Protein 4J56 (pdb70)

Foldseek 3Di:
DDFPWAEEEEAQALQRLLLQLLLLVLPTAYEYEHEFDAALVRFTDAGHPCCLQQDVQLLVQLLCVLLVLCCVPFPQVVVPDDDPDDADDPQVSLVVSVVVSVVVRVVSVVSCVVSNYHYAHWDWAAPDLFKIWTDHPDDPPDIDMTGHQFYEYEHAWDADFDPQEACGSNAAAESSAVSNPPDLQAAEEEEAAALRSQSVQFSSVSNPHQYEYEDQPAHNPPAQVVLRVLLVQVSQLSHYHYNYNKGFRYWDDDPQWIKTQIPVRDIDIGNHYYYHHDIAAPQVPHPVVVVVWDDDVVRNAGAADQLQDTPSRRYGYFENRYPPADNDSVLSSVSSNSNSCVSRVVDDDTRDRAQDKDKRSGSWIKIKTFDHLVVCCVVPNNVFKKKFKAFAAQVSSLSSQGFGDPSSDPDPLRTGGFGQKMWMFIFGNVVQGQTRMTMIIGPPNVVLCVVVSVCSVVRHHLVNLCPDQADPPDRNNCSNPGDHIPVVVDDRGYDAGCHPVRGD/DDFPWAEEEEAQALQRLLLQLLLLVLPTAYEYEHEFDAALVRFTDAGHPCCLQLDVQLLVLLLCVLLVLCCVPFPQVVVPDDDPDDADDPQVSLVVSVVVSVVVRVVSVVSCVVSNYHYAHWDWAAPDLFKIWTDHPDHPPDIDMTGHQFYEYEHAWDADFDPQEACGSNAAAESSAPSNPPDLQAFEEEEAAALRSQSVQQSSVSNPHQYEYEYQPAHHPPAQVVLRVLLVQVSQQSHYHYNYNKGFRYWDDDPQWIKTQIPVRDIDIGNHYYYHHDIAAPCVPHCVVVVVWDADVVRNAGAADQLQHTPSRRYGYFENRYPPADNDSVLSSVSSNSNSCVSRVVDDDTRDRAQDKDKRSGSWIKIKTADHLVVCCVVPNNVFKKKFKAFAAQPSSLSSQGFGDVSSDPDPLRTGGFGQKMWMFIFGNVVQGQTRMTMIIGPPRVVLCVVVSVCSVVRHHLVNLCPDQADPPDRNNCSNPGDDIPVVVDDRGYDAGCPPNRGD/DDFPWAEEEEAQALQRLLLQLLLLVLPTAYEYEHEFDAALVRFTDAGHPCCLQLDVQLLVLLLCVLLVLCCVPFPQVLVPDDDPDDADDPQVSLVVSVVVSVVVRVVSVVSCVVSNYHYAHWDWAAPDLFKIWTDGPDDPPDIDMTGHQFYEYEHAWDADFDPQEACGSNAAAESSAVSNPPDLQAFEEEEAAALRSQSVQQSSVSNPHQYEYEYQAAHNPVAQVVLRVLLVQVSQQSHYYYNYNKGFRYWDDDPQWIKTQIPVRDIDIGNHYYYHHDIAAPQVPHCVVVVVWDADVVRNAGAADQLQHTPSRRYGYAENRYPPADNDSVLSSVSSNSNSCVSSVVDDDTRDRAQDKDKRSHSWIKIKTADHLVVCCVVPNNVFKKKFKAFAAQVSSLSSQGFGDVSSDPDPLRTGRFGQKMWMFIFGNVVQGQTRMTMIIGPPRVVLCPVVSVCSVVRHHLVNLCPDQADPPDRNNCSNPGDDIPVVVDDRGYDAGCPPVRGD/DDFPWQEEEEAQALQRLLLQLLLLVLPTAYEYEHEFDAALVRFTDAGHPCCLQQDVQLLVLLLVVLLVLCCVPFPQVLVPDDDPDDADDPQVSLVVSVVVSVVVRVVSVVSCVVSNYHYAHWDWAAPDLFKIWTDGPDDPPDIDMTGHQFYEYEHAWDADFDPQEACGSNAAAESSAVSNPPDLQAFEEEEAQALRSQSVQFSSVSNPHQYEYEEQPFHRPPAFVVLRVLLVQVSQLSHYYYNYNKGFRYWDDDPQWIKTQIPVRDIDIGNHYYYGHDIAAPQVPHPVVVVVWDDDVVRNAGAADQLQHTPSRRYGYFENRYPPADNDSVLSSVSSNSNSCVSRVVDDDTRDRAQDKDKRSGSWIKIKTADHLVVCCVVPNNVFKKKFKAFAAQVSSLSSQGFGDVSSDPDPLRTGRFGQKMWMFIFGNVVQGQTRMTMIIGPPNVVLCPVVSVCSVVRHHLVNLCPDQADPPDRNNCSNPGDDIPVVVDDRGYDAGCPPNRTD/DFEDEDQEPVSVQVCLLVPFKEKEWEAEPPDDLQVLQVVVLRVCVPVQVQHHYYYYHCVRHVVNCVPVVDDDPGKMFIGGSRHTDDIDHTSDSVVVVVVCVVPGD/DFEDEDQEPVSVQVCPLVPFKEKEWEAEPPDPLQVLQVVVLRVCVPVQVQHHYYYYHCVRHVVVCVPVVDDDPGKMFIGGSRHTDDIDHTSDSVVVVVVCVVPGD/DFEDEDQEPVSVQVCLLVPFKEKEWEAEPPDPLQVLQVVVLRVCVPVQVQHHYYYYHCVRHVVVCVPVVDDDPGKMFIGGSRHTDDIDHTSDSVVVVVVCVVPGD/DFEDEDQEPVSVQVCLLVPFKEKEWEAEPPDPLQVLQVVVLRVCVPVQVQHHYYYYHCVRHVVVCVPVVDDDPGKMFIGGSRHTDDIDHTSDSVVVVVVCVVPGD

Sequence (2436 aa):
HTYDYDYVVIGGGPGGMASAKEAAAHGARVLLFDYVKPSSQGTKWGIGGTCVNVGCVPKKLMHYAGHMGSIFKLDSKAYGWKFDNLKHDWKKLVTTVQSHIRSLNFSYMTGLRSSKVKYINGLAKLKDKNTVSYYLKGDLSKEETVTGKYILIATGCRPHIPDDVEGAKELSITSDDIFSLKKDPGKTLVVGASYVALECSGFLNSLGYDVTVAVRSIVLRGFDQQCAVKVKLYMEEQGVMFKNGILPKKLTKMDDKILVEFSDKTSELYDTVLYAIGRKGDIDGLNLESLNMNVNKSNNKIIADHLSCTNIPSIFAVGDVAENVPELAPVAIKAGEILARRLFKDSDEIMDYSYIPTSIYTPIEYGACGYSEEKAYELYGKSNVEVFLQEFNNLEISAVHRQKHIRAQKDEYDLDVSSTCLAKLVCLKNEDNRVIGFHYVGPNAGEVTQGMALALRLKVKKKDFDNCIGIHPTDAESFMNLFVTISSGLSYAAKGGSGGGKCGHTYDYDYVVIGGGPGGMASAKEAAAHGARVLLFDYVKPSSQGTKWGIGGTCVNVGCVPKKLMHYAGHMGSIFKLDSKAYGWKFDNLKHDWKKLVTTVQSHIRSLNFSYMTGLRSSKVKYINGLAKLKDKNTVSYYLKGDLSKEETVTGKYILIATGCRPHIPDDVEGAKELSITSDDIFSLKKDPGKTLVVGASYVALECSGFLNSLGYDVTVAVRSIVLRGFDQQCAVKVKLYMEEQGVMFKNGILPKKLTKMDDKILVEFSDKTSELYDTVLYAIGRKGDIDGLNLESLNMNVNKSNNKIIADHLSCTNIPSIFAVGDVAENVPELAPVAIKAGEILARRLFKDSDEIMDYSYIPTSIYTPIEYGACGYSEEKAYELYGKSNVEVFLQEFNNLEISAVHRQKHIRAQKDEYDLDVSSTCLAKLVCLKNEDNRVIGFHYVGPNAGEVTQGMALALRLKVKKKDFDNCIGIHPTDAESFMNLFVTISSGLSYAAKGGSGGGKCGHTYDYDYVVIGGGPGGMASAKEAAAHGARVLLFDYVKPSSQGTKWGIGGTCVNVGCVPKKLMHYAGHMGSIFKLDSKAYGWKFDNLKHDWKKLVTTVQSHIRSLNFSYMTGLRSSKVKYINGLAKLKDKNTVSYYLKGDLSKEETVTGKYILIATGCRPHIPDDVEGAKELSITSDDIFSLKKDPGKTLVVGASYVALECSGFLNSLGYDVTVAVRSIVLRGFDQQCAVKVKLYMEEQGVMFKNGILPKKLTKMDDKILVEFSDKTSELYDTVLYAIGRKGDIDGLNLESLNMNVNKSNNKIIADHLSCTNIPSIFAVGDVAENVPELAPVAIKAGEILARRLFKDSDEIMDYSYIPTSIYTPIEYGACGYSEEKAYELYGKSNVEVFLQEFNNLEISAVHRQKHIRAQKDEYDLDVSSTCLAKLVCLKNEDNRVIGFHYVGPNAGEVTQGMALALRLKVKKKDFDNCIGIHPTDAESFMNLFVTISSGLSYAAKGGSGGGKCGHTYDYDYVVIGGGPGGMASAKEAAAHGARVLLFDYVKPSSQGTKWGIGGTCVNVGCVPKKLMHYAGHMGSIFKLDSKAYGWKFDNLKHDWKKLVTTVQSHIRSLNFSYMTGLRSSKVKYINGLAKLKDKNTVSYYLKGDLSKEETVTGKYILIATGCRPHIPDDVEGAKELSITSDDIFSLKKDPGKTLVVGASYVALECSGFLNSLGYDVTVAVRSIVLRGFDQQCAVKVKLYMEEQGVMFKNGILPKKLTKMDDKILVEFSDKTSELYDTVLYAIGRKGDIDGLNLESLNMNVNKSNNKIIADHLSCTNIPSIFAVGDVAENVPELAPVAIKAGEILARRLFKDSDEIMDYSYIPTSIYTPIEYGACGYSEEKAYELYGKSNVEVFLQEFNNLEISAVHRQKHIRAQKDEYDLDVSSTCLAKLVCLKNEDNRVIGFHYVGPNAGEVTQGMALALRLKVKKKDFDNCIGIHPTDAESFMNLFVTISSGLSYAAKGGSGGGKCGGSVKIVTSQAEFDSIISQNELVIVDFFAEWCGPSKRIAPFYEECSKTYTKMVFIKVDVDEVSEVTEKENITSMPTFKVYKNGSSVDTLLGANDSALKQLIEKYAAGSVKIVTSQAEFDSIISQNELVIVDFFAEWCGPSKRIAPFYEECSKTYTKMVFIKVDVDEVSEVTEKENITSMPTFKVYKNGSSVDTLLGANDSALKQLIEKYAAGSVKIVTSQAEFDSIISQNELVIVDFFAEWCGPSKRIAPFYEECSKTYTKMVFIKVDVDEVSEVTEKENITSMPTFKVYKNGSSVDTLLGANDSALKQLIEKYAAGSVKIVTSQAEFDSIISQNELVIVDFFAEWCGPSKRIAPFYEECSKTYTKMVFIKVDVDEVSEVTEKENITSMPTFKVYKNGSSVDTLLGANDSALKQLIEKYAA

Radius of gyration: 49.3 Å; Cα contacts (8 Å, |Δi|>4): 5804; chains: 8; bounding box: 153×134×83 Å

CATH classification: 3.50.50.60 (+2 more: 3.50.50.60, 3.30.390.30)

Structure (mmCIF, N/CA/C/O backbone):
data_4J56
#
_entry.id   4J56
#
_cell.length_a   101.880
_cell.length_b   89.180
_cell.length_c   151.330
_cell.angle_alpha   90.00
_cell.angle_beta   91.62
_cell.angle_gamma   90.00
#
_symmetry.space_group_name_H-M   'P 1 21 1'
#
loop_
_entity.id
_entity.type
_entity.pdbx_description
1 polymer 'Thioredoxin reductase 2'
2 polymer Thioredoxin
3 non-polymer 'FLAVIN-ADENINE DINUCLEOTIDE'
4 water water
#
loop_
_atom_site.group_PDB
_atom_site.id
_atom_site.type_symbol
_atom_site.label_atom_id
_atom_site.label_alt_id
_atom_site.label_comp_id
_atom_site.label_asym_id
_atom_site.label_entity_id
_atom_site.label_seq_id
_atom_site.pdbx_PDB_ins_code
_atom_site.Cartn_x
_atom_site.Cartn_y
_atom_site.Cartn_z
_atom_site.occupancy
_atom_site.B_iso_or_equiv
_atom_site.auth_seq_id
_atom_site.auth_comp_id
_atom_site.auth_asym_id
_atom_site.auth_atom_id
_atom_site.pdbx_PDB_model_num
ATOM 1 N N . HIS A 1 38 ? -13.519 -123.655 172.874 1.00 47.80 38 HIS A N 1
ATOM 2 C CA . HIS A 1 38 ? -13.152 -123.380 174.268 1.00 53.04 38 HIS A CA 1
ATOM 3 C C . HIS A 1 38 ? -13.885 -124.251 175.291 1.00 42.87 38 HIS A C 1
ATOM 4 O O . HIS A 1 38 ? -14.954 -124.795 175.006 1.00 37.14 38 HIS A O 1
ATOM 11 N N . THR A 1 39 ? -13.312 -124.332 176.491 1.00 39.22 39 THR A N 1
ATOM 12 C CA . THR A 1 39 ? -13.798 -125.205 177.563 1.00 35.47 39 THR A CA 1
ATOM 13 C C . THR A 1 39 ? -13.850 -124.435 178.874 1.00 35.30 39 THR A C 1
ATOM 14 O O . THR A 1 39 ? -13.018 -123.558 179.110 1.00 42.62 39 THR A O 1
ATOM 18 N N . TYR A 1 40 ? -14.826 -124.741 179.722 1.00 29.25 40 TYR A N 1
ATOM 19 C CA . TYR A 1 40 ? -14.985 -124.032 180.991 1.00 28.52 40 TYR A CA 1
ATOM 20 C C . TYR A 1 40 ? -15.358 -125.027 182.080 1.00 29.93 40 TYR A C 1
ATOM 21 O O . TYR A 1 40 ? -15.785 -126.144 181.786 1.00 32.29 40 TYR A O 1
ATOM 30 N N . ASP A 1 41 ? -15.207 -124.637 183.339 1.00 30.50 41 ASP A N 1
ATOM 31 C CA . ASP A 1 41 ? -15.576 -125.530 184.441 1.00 28.89 41 ASP A CA 1
ATOM 32 C C . ASP A 1 41 ? -17.104 -125.655 184.571 1.00 33.67 41 ASP A C 1
ATOM 33 O O . ASP A 1 41 ? -17.628 -126.661 185.027 1.00 31.81 41 ASP A O 1
ATOM 38 N N . TYR A 1 42 ? -17.818 -124.612 184.171 1.00 33.99 42 TYR A N 1
ATOM 39 C CA . TYR A 1 42 ? -19.266 -124.589 184.300 1.00 33.91 42 TYR A CA 1
ATOM 40 C C . TYR A 1 42 ? -19.858 -123.827 183.140 1.00 30.60 42 TYR A C 1
ATOM 41 O O . TYR A 1 42 ? -19.234 -122.921 182.586 1.00 31.46 42 TYR A O 1
ATOM 50 N N . ASP A 1 43 ? -21.070 -124.198 182.771 1.00 29.58 43 ASP A N 1
ATOM 51 C CA . ASP A 1 43 ? -21.788 -123.512 181.710 1.00 28.41 43 ASP A CA 1
ATOM 52 C C . ASP A 1 43 ? -22.352 -122.200 182.199 1.00 24.93 43 ASP A C 1
ATOM 53 O O . ASP A 1 43 ? -22.634 -121.308 181.392 1.00 25.28 43 ASP A O 1
ATOM 58 N N . TYR A 1 44 ? -22.524 -122.088 183.519 1.00 21.44 44 TYR A N 1
ATOM 59 C CA . TYR A 1 44 ? -23.170 -120.923 184.114 1.00 21.36 44 TYR A CA 1
ATOM 60 C C . TYR A 1 44 ? -22.643 -120.760 185.509 1.00 21.93 44 TYR A C 1
ATOM 61 O O . TYR A 1 44 ? -22.801 -121.655 186.356 1.00 22.78 44 TYR A O 1
ATOM 70 N N . VAL A 1 45 ? -21.990 -119.630 185.759 1.00 29.53 45 VAL A N 1
ATOM 71 C CA . VAL A 1 45 ? -21.606 -119.273 187.124 1.00 28.87 45 VAL A CA 1
ATOM 72 C C . VAL A 1 45 ? -22.410 -118.018 187.442 1.00 27.33 45 VAL A C 1
ATOM 73 O O . VAL A 1 45 ? -22.481 -117.089 186.622 1.00 26.29 45 VAL A O 1
ATOM 77 N N . VAL A 1 46 ? -23.073 -118.004 188.595 1.00 25.21 46 VAL A N 1
ATOM 78 C CA . VAL A 1 46 ? -23.851 -116.832 188.952 1.00 25.23 46 VAL A CA 1
ATOM 79 C C . VAL A 1 46 ? -23.412 -116.262 190.285 1.00 24.91 46 VAL A C 1
ATOM 80 O O . VAL A 1 46 ? -23.161 -117.003 191.239 1.00 26.88 46 VAL A O 1
ATOM 84 N N . ILE A 1 47 ? -23.320 -114.938 190.345 1.00 23.06 47 ILE A N 1
ATOM 85 C CA . ILE A 1 47 ? -22.883 -114.259 191.555 1.00 26.69 47 ILE A CA 1
ATOM 86 C C . ILE A 1 47 ? -24.084 -113.617 192.247 1.00 32.88 47 ILE A C 1
ATOM 87 O O . ILE A 1 47 ? -24.650 -112.619 191.760 1.00 30.75 47 ILE A O 1
ATOM 92 N N . GLY A 1 48 ? -24.482 -114.201 193.379 1.00 33.12 48 GLY A N 1
ATOM 93 C CA . GLY A 1 48 ? -25.641 -113.742 194.136 1.00 27.77 48 GLY A CA 1
ATOM 94 C C . GLY A 1 48 ? -26.700 -114.818 194.356 1.00 26.33 48 GLY A C 1
ATOM 95 O O . GLY A 1 48 ? -27.192 -115.429 193.407 1.00 25.87 48 GLY A O 1
ATOM 96 N N . GLY A 1 49 ? -27.054 -115.065 195.610 1.00 25.92 49 GLY A N 1
ATOM 97 C CA . GLY A 1 49 ? -28.119 -116.008 195.904 1.00 26.81 49 GLY A CA 1
ATOM 98 C C . GLY A 1 49 ? -29.436 -115.380 196.341 1.00 31.15 49 GLY A C 1
ATOM 99 O O . GLY A 1 49 ? -30.001 -115.769 197.361 1.00 32.18 49 GLY A O 1
ATOM 100 N N . GLY A 1 50 ? -29.931 -114.398 195.591 1.00 31.89 50 GLY A N 1
ATOM 101 C CA . GLY A 1 50 ? -31.213 -113.783 195.898 1.00 29.12 50 GLY A CA 1
ATOM 102 C C . GLY A 1 50 ? -32.206 -114.299 194.890 1.00 30.82 50 GLY A C 1
ATOM 103 O O . GLY A 1 50 ? -31.869 -115.217 194.143 1.00 30.52 50 GLY A O 1
ATOM 104 N N . PRO A 1 51 ? -33.423 -113.723 194.857 1.00 32.25 51 PRO A N 1
ATOM 105 C CA . PRO A 1 51 ? -34.484 -114.147 193.939 1.00 28.51 51 PRO A CA 1
ATOM 106 C C . PRO A 1 51 ? -34.013 -114.378 192.508 1.00 31.68 51 PRO A C 1
ATOM 107 O O . PRO A 1 51 ? -34.291 -115.421 191.918 1.00 29.08 51 PRO A O 1
ATOM 111 N N . GLY A 1 52 ? -33.280 -113.427 191.954 1.00 32.46 52 GLY A N 1
ATOM 112 C CA . GLY A 1 52 ? -32.934 -113.520 190.552 1.00 32.24 52 GLY A CA 1
ATOM 113 C C . GLY A 1 52 ? -31.867 -114.559 190.293 1.00 31.74 52 GLY A C 1
ATOM 114 O O . GLY A 1 52 ? -31.973 -115.363 189.358 1.00 34.48 52 GLY A O 1
ATOM 115 N N . GLY A 1 53 ? -30.833 -114.546 191.119 1.00 26.06 53 GLY A N 1
ATOM 116 C CA . GLY A 1 53 ? -29.694 -115.407 190.891 1.00 28.48 53 GLY A CA 1
ATOM 117 C C . GLY A 1 53 ? -30.090 -116.849 191.084 1.00 29.86 53 GLY A C 1
ATOM 118 O O . GLY A 1 53 ? -29.724 -117.698 190.267 1.00 33.04 53 GLY A O 1
ATOM 119 N N . MET A 1 54 ? -30.832 -117.129 192.158 1.00 27.21 54 MET A N 1
ATOM 120 C CA . MET A 1 54 ? -31.317 -118.489 192.430 1.00 28.62 54 MET A CA 1
ATOM 121 C C . MET A 1 54 ? -32.252 -118.999 191.333 1.00 31.08 54 MET A C 1
ATOM 122 O O . MET A 1 54 ? -32.143 -120.156 190.894 1.00 29.68 54 MET A O 1
ATOM 127 N N . ALA A 1 55 ? -33.157 -118.133 190.883 1.00 29.54 55 ALA A N 1
ATOM 128 C CA . ALA A 1 55 ? -34.147 -118.522 189.891 1.00 29.86 55 ALA A CA 1
ATOM 129 C C . ALA A 1 55 ? -33.460 -118.849 188.577 1.00 30.02 55 ALA A C 1
ATOM 130 O O . ALA A 1 55 ? -33.748 -119.874 187.959 1.00 30.63 55 ALA A O 1
ATOM 132 N N . SER A 1 56 ? -32.554 -117.978 188.150 1.00 28.44 56 SER A N 1
ATOM 133 C CA . SER A 1 56 ? -31.827 -118.200 186.908 1.00 32.14 56 SER A CA 1
ATOM 134 C C . SER A 1 56 ? -30.994 -119.488 186.982 1.00 31.69 56 SER A C 1
ATOM 135 O O . SER A 1 56 ? -30.924 -120.254 186.006 1.00 34.57 56 SER A O 1
ATOM 138 N N . ALA A 1 57 ? -30.390 -119.735 188.143 1.00 26.77 57 ALA A N 1
ATOM 139 C CA . ALA A 1 57 ? -29.519 -120.889 188.318 1.00 30.42 57 ALA A CA 1
ATOM 140 C C . ALA A 1 57 ? -30.329 -122.164 188.182 1.00 26.32 57 ALA A C 1
ATOM 141 O O . ALA A 1 57 ? -29.988 -123.044 187.405 1.00 30.84 57 ALA A O 1
ATOM 143 N N . LYS A 1 58 ? -31.427 -122.239 188.919 1.00 27.00 58 LYS A N 1
ATOM 144 C CA . LYS A 1 58 ? -32.307 -123.413 188.875 1.00 29.00 58 LYS A CA 1
ATOM 145 C C . LYS A 1 58 ? -32.932 -123.690 187.499 1.00 24.26 58 LYS A C 1
ATOM 146 O O . LYS A 1 58 ? -33.016 -124.841 187.082 1.00 25.79 58 LYS A O 1
ATOM 152 N N . GLU A 1 59 ? -33.344 -122.653 186.774 1.00 23.04 59 GLU A N 1
ATOM 153 C CA . GLU A 1 59 ? -33.807 -122.869 185.407 1.00 23.80 59 GLU A CA 1
ATOM 154 C C . GLU A 1 59 ? -32.704 -123.406 184.545 1.00 25.49 59 GLU A C 1
ATOM 155 O O . GLU A 1 59 ? -32.907 -124.371 183.843 1.00 31.60 59 GLU A O 1
ATOM 161 N N . ALA A 1 60 ? -31.540 -122.758 184.584 1.00 31.60 60 ALA A N 1
ATOM 162 C CA . ALA A 1 60 ? -30.394 -123.147 183.755 1.00 25.49 60 ALA A CA 1
ATOM 163 C C . ALA A 1 60 ? -30.034 -124.616 183.951 1.00 25.09 60 ALA A C 1
ATOM 164 O O . ALA A 1 60 ? -29.836 -125.345 182.980 1.00 26.18 60 ALA A O 1
ATOM 166 N N . ALA A 1 61 ? -29.974 -125.031 185.213 1.00 20.35 61 ALA A N 1
ATOM 167 C CA . ALA A 1 61 ? -29.753 -126.418 185.610 1.00 28.86 61 ALA A CA 1
ATOM 168 C C . ALA A 1 61 ? -30.758 -127.382 184.990 1.00 30.77 61 ALA A C 1
ATOM 169 O O . ALA A 1 61 ? -30.393 -128.433 184.463 1.00 28.57 61 ALA A O 1
ATOM 171 N N . ALA A 1 62 ? -32.030 -127.014 185.049 1.00 31.15 62 ALA A N 1
ATOM 172 C CA . ALA A 1 62 ? -33.083 -127.892 184.574 1.00 31.02 62 ALA A CA 1
ATOM 173 C C . ALA A 1 62 ? -33.044 -128.041 183.066 1.00 28.88 62 ALA A C 1
ATOM 174 O O . ALA A 1 62 ? -33.808 -128.813 182.511 1.00 39.83 62 ALA A O 1
ATOM 176 N N . HIS A 1 63 ? -32.186 -127.287 182.393 1.00 30.58 63 HIS A N 1
ATOM 177 C CA . HIS A 1 63 ? -32.060 -127.426 180.943 1.00 29.85 63 HIS A CA 1
ATOM 178 C C . HIS A 1 63 ? -30.710 -127.991 180.558 1.00 26.33 63 HIS A C 1
ATOM 179 O O . HIS A 1 63 ? -30.315 -127.913 179.402 1.00 31.25 63 HIS A O 1
ATOM 186 N N . GLY A 1 64 ? -30.003 -128.555 181.531 1.00 25.60 64 GLY A N 1
ATOM 187 C CA . GLY A 1 64 ? -28.778 -129.278 181.240 1.00 33.40 64 GLY A CA 1
ATOM 188 C C . GLY A 1 64 ? -27.483 -128.578 181.610 1.00 37.42 64 GLY A C 1
ATOM 189 O O . GLY A 1 64 ? -26.421 -129.209 181.645 1.00 41.03 64 GLY A O 1
ATOM 190 N N . ALA A 1 65 ? -27.555 -127.280 181.898 1.00 29.62 65 ALA A N 1
ATOM 191 C CA . ALA A 1 65 ? -26.347 -126.544 182.228 1.00 31.62 65 ALA A CA 1
ATOM 192 C C . ALA A 1 65 ? -25.714 -127.042 183.530 1.00 30.96 65 ALA A C 1
ATOM 193 O O . ALA A 1 65 ? -26.408 -127.401 184.477 1.00 33.10 65 ALA A O 1
ATOM 195 N N . ARG A 1 66 ? -24.388 -127.073 183.558 1.00 31.26 66 ARG A N 1
ATOM 196 C CA . ARG A 1 66 ? -23.666 -127.261 184.798 1.00 29.93 66 ARG A CA 1
ATOM 197 C C . ARG A 1 66 ? -23.584 -125.894 185.436 1.00 27.94 66 ARG A C 1
ATOM 198 O O . ARG A 1 66 ? -23.119 -124.953 184.802 1.00 27.56 66 ARG A O 1
ATOM 206 N N . VAL A 1 67 ? -24.027 -125.770 186.684 1.00 24.33 67 VAL A N 1
ATOM 207 C CA . VAL A 1 67 ? -24.246 -124.450 187.264 1.00 25.05 67 VAL A CA 1
ATOM 208 C C . VAL A 1 67 ? -23.569 -124.308 188.601 1.00 23.96 67 VAL A C 1
ATOM 209 O O . VAL A 1 67 ? -23.659 -125.218 189.437 1.00 23.54 67 VAL A O 1
ATOM 213 N N . LEU A 1 68 ? -22.912 -123.161 188.815 1.00 23.00 68 LEU A N 1
ATOM 214 C CA . LEU A 1 68 ? -22.306 -122.851 190.116 1.00 24.02 68 LEU A CA 1
ATOM 215 C C . LEU A 1 68 ? -22.858 -121.519 190.571 1.00 26.28 68 LEU A C 1
ATOM 216 O O . LEU A 1 68 ? -22.913 -120.578 189.771 1.00 25.33 68 LEU A O 1
ATOM 221 N N . LEU A 1 69 ? -23.249 -121.424 191.840 1.00 19.64 69 LEU A N 1
ATOM 222 C CA . LEU A 1 69 ? -23.813 -120.183 192.352 1.00 25.07 69 LEU A CA 1
ATOM 223 C C . LEU A 1 69 ? -23.113 -119.718 193.612 1.00 25.73 69 LEU A C 1
ATOM 224 O O . LEU A 1 69 ? -22.931 -120.508 194.533 1.00 27.77 69 LEU A O 1
ATOM 229 N N . PHE A 1 70 ? -22.752 -118.438 193.667 1.00 23.70 70 PHE A N 1
ATOM 230 C CA . PHE A 1 70 ? -22.045 -117.901 194.830 1.00 27.65 70 PHE A CA 1
ATOM 231 C C . PHE A 1 70 ? -22.980 -116.995 195.580 1.00 29.28 70 PHE A C 1
ATOM 232 O O . PHE A 1 70 ? -23.639 -116.157 194.968 1.00 26.12 70 PHE A O 1
ATOM 240 N N . ASP A 1 71 ? -23.030 -117.136 196.901 1.00 29.33 71 ASP A N 1
ATOM 241 C CA . ASP A 1 71 ? -23.681 -116.116 197.720 1.00 26.46 71 ASP A CA 1
ATOM 242 C C . ASP A 1 71 ? -22.925 -115.831 199.011 1.00 32.74 71 ASP A C 1
ATOM 243 O O . ASP A 1 71 ? -22.503 -116.744 199.722 1.00 30.64 71 ASP A O 1
ATOM 248 N N . TYR A 1 72 ? -22.736 -114.547 199.298 1.00 36.58 72 TYR A N 1
ATOM 249 C CA . TYR A 1 72 ? -22.049 -114.130 200.510 1.00 38.70 72 TYR A CA 1
ATOM 250 C C . TYR A 1 72 ? -22.625 -112.813 201.005 1.00 38.60 72 TYR A C 1
ATOM 251 O O . TYR A 1 72 ? -22.832 -111.879 200.220 1.00 33.99 72 TYR A O 1
ATOM 260 N N . VAL A 1 73 ? -22.870 -112.735 202.310 1.00 36.63 73 VAL A N 1
ATOM 261 C CA . VAL A 1 73 ? -23.491 -111.556 202.886 1.00 36.28 73 VAL A CA 1
ATOM 262 C C . VAL A 1 73 ? -22.461 -110.692 203.618 1.00 38.90 73 VAL A C 1
ATOM 263 O O . VAL A 1 73 ? -22.066 -110.996 204.750 1.00 32.29 73 VAL A O 1
ATOM 267 N N . LYS A 1 74 ? -22.025 -109.618 202.966 1.00 36.92 74 LYS A N 1
ATOM 268 C CA . LYS A 1 74 ? -21.166 -108.650 203.624 1.00 37.59 74 LYS A CA 1
ATOM 269 C C . LYS A 1 74 ? -22.034 -107.953 204.649 1.00 40.79 74 LYS A C 1
ATOM 270 O O . LYS A 1 74 ? -23.092 -107.414 204.297 1.00 43.55 74 LYS A O 1
ATOM 276 N N . PRO A 1 75 ? -21.599 -107.955 205.918 1.00 41.56 75 PRO A N 1
ATOM 277 C CA . PRO A 1 75 ? -22.329 -107.305 207.025 1.00 41.67 75 PRO A CA 1
ATOM 278 C C . PRO A 1 75 ? -22.775 -105.851 206.745 1.00 39.30 75 PRO A C 1
ATOM 279 O O . PRO A 1 75 ? -22.278 -105.199 205.825 1.00 42.66 75 PRO A O 1
ATOM 283 N N . SER A 1 76 ? -23.734 -105.353 207.517 1.00 35.70 76 SER A N 1
ATOM 284 C CA . SER A 1 76 ? -24.303 -104.046 207.224 1.00 37.53 76 SER A CA 1
ATOM 285 C C . SER A 1 76 ? -23.536 -103.038 208.023 1.00 39.54 76 SER A C 1
ATOM 286 O O . SER A 1 76 ? -22.769 -103.435 208.886 1.00 36.58 76 SER A O 1
ATOM 289 N N . SER A 1 77 ? -23.802 -101.751 207.781 1.00 38.77 77 SER A N 1
ATOM 290 C CA . SER A 1 77 ? -23.265 -100.632 208.566 1.00 40.16 77 SER A CA 1
ATOM 291 C C . SER A 1 77 ? -23.131 -100.956 210.048 1.00 45.01 77 SER A C 1
ATOM 292 O O . SER A 1 77 ? -22.169 -100.536 210.690 1.00 50.80 77 SER A O 1
ATOM 295 N N . GLN A 1 78 ? -24.090 -101.702 210.590 1.00 37.50 78 GLN A N 1
ATOM 296 C CA . GLN A 1 78 ? -24.062 -102.034 212.006 1.00 33.38 78 GLN A CA 1
ATOM 297 C C . GLN A 1 78 ? -23.643 -103.469 212.277 1.00 35.35 78 GLN A C 1
ATOM 298 O O . GLN A 1 78 ? -23.769 -103.946 213.406 1.00 41.97 78 GLN A O 1
ATOM 304 N N . GLY A 1 79 ? -23.170 -104.165 211.242 1.00 36.37 79 GLY A N 1
ATOM 305 C CA . GLY A 1 79 ? -22.611 -105.504 211.404 1.00 42.79 79 GLY A CA 1
ATOM 306 C C . GLY A 1 79 ? -23.597 -106.658 211.335 1.00 42.54 79 GLY A C 1
ATOM 307 O O . GLY A 1 79 ? -23.282 -107.789 211.705 1.00 44.91 79 GLY A O 1
ATOM 308 N N . THR A 1 80 ? -24.800 -106.374 210.856 1.00 47.17 80 THR A N 1
ATOM 309 C CA . THR A 1 80 ? -25.848 -107.384 210.780 1.00 45.29 80 THR A CA 1
ATOM 310 C C . THR A 1 80 ? -25.571 -108.327 209.605 1.00 44.18 80 THR A C 1
ATOM 311 O O . THR A 1 80 ? -25.194 -107.877 208.520 1.00 44.80 80 THR A O 1
ATOM 315 N N . LYS A 1 81 ? -25.742 -109.632 209.809 1.00 44.96 81 LYS A N 1
ATOM 316 C CA . LYS A 1 81 ? -25.659 -110.564 208.686 1.00 45.47 81 LYS A CA 1
ATOM 317 C C . LYS A 1 81 ? -26.764 -111.623 208.734 1.00 41.67 81 LYS A C 1
ATOM 318 O O . LYS A 1 81 ? -27.517 -111.706 209.716 1.00 40.98 81 LYS A O 1
ATOM 324 N N . TRP A 1 82 ? -26.847 -112.426 207.669 1.00 36.02 82 TRP A N 1
ATOM 325 C CA . TRP A 1 82 ? -27.938 -113.385 207.510 1.00 40.35 82 TRP A CA 1
ATOM 326 C C . TRP A 1 82 ? -27.642 -114.469 206.470 1.00 42.18 82 TRP A C 1
ATOM 327 O O . TRP A 1 82 ? -26.587 -114.456 205.811 1.00 37.75 82 TRP A O 1
ATOM 338 N N . GLY A 1 83 ? -28.604 -115.376 206.298 1.00 34.26 83 GLY A N 1
ATOM 339 C CA . GLY A 1 83 ? -28.416 -116.544 205.456 1.00 29.78 83 GLY A CA 1
ATOM 340 C C . GLY A 1 83 ? -28.641 -116.283 203.982 1.00 27.63 83 GLY A C 1
ATOM 341 O O . GLY A 1 83 ? -28.688 -115.127 203.540 1.00 26.95 83 GLY A O 1
ATOM 342 N N . ILE A 1 84 ? -28.794 -117.368 203.225 1.00 24.18 84 ILE A N 1
ATOM 343 C CA . ILE A 1 84 ? -28.945 -117.299 201.783 1.00 22.24 84 ILE A CA 1
ATOM 344 C C . ILE A 1 84 ? -30.371 -116.882 201.408 1.00 29.48 84 ILE A C 1
ATOM 345 O O . ILE A 1 84 ? -31.333 -117.093 202.165 1.00 23.14 84 ILE A O 1
ATOM 350 N N . GLY A 1 85 ? -30.519 -116.274 200.242 1.00 25.89 85 GLY A N 1
ATOM 351 C CA . GLY A 1 85 ? -31.844 -115.920 199.791 1.00 32.02 85 GLY A CA 1
ATOM 352 C C . GLY A 1 85 ? -31.912 -114.477 199.369 1.00 36.74 85 GLY A C 1
ATOM 353 O O . GLY A 1 85 ? -32.889 -114.040 198.750 1.00 33.87 85 GLY A O 1
ATOM 354 N N . GLY A 1 86 ? -30.870 -113.724 199.705 1.00 33.35 86 GLY A N 1
ATOM 355 C CA . GLY A 1 86 ? -30.837 -112.318 199.351 1.00 33.06 86 GLY A CA 1
ATOM 356 C C . GLY A 1 86 ? -31.696 -111.397 200.216 1.00 35.12 86 GLY A C 1
ATOM 357 O O . GLY A 1 86 ? -32.124 -111.761 201.327 1.00 32.89 86 GLY A O 1
ATOM 358 N N . THR A 1 87 ? -31.937 -110.193 199.694 1.00 30.67 87 THR A N 1
ATOM 359 C CA . THR A 1 87 ? -32.618 -109.146 200.431 1.00 31.66 87 THR A CA 1
ATOM 360 C C . THR A 1 87 ? -34.023 -109.598 200.793 1.00 33.19 87 THR A C 1
ATOM 361 O O . THR A 1 87 ? -34.398 -109.571 201.968 1.00 33.37 87 THR A O 1
ATOM 365 N N . CYS A 1 88 ? -34.778 -110.033 199.783 1.00 33.47 88 CYS A N 1
ATOM 366 C CA . CYS A 1 88 ? -36.182 -110.464 199.948 1.00 39.39 88 CYS A CA 1
ATOM 367 C C . CYS A 1 88 ? -36.502 -111.312 201.189 1.00 32.71 88 CYS A C 1
ATOM 368 O O . CYS A 1 88 ? -37.332 -110.930 202.010 1.00 32.97 88 CYS A O 1
ATOM 371 N N . VAL A 1 89 ? -35.846 -112.456 201.326 1.00 33.42 89 VAL A N 1
ATOM 372 C CA . VAL A 1 89 ? -36.167 -113.388 202.396 1.00 30.98 89 VAL A CA 1
ATOM 373 C C . VAL A 1 89 ? -35.705 -112.916 203.774 1.00 32.34 89 VAL A C 1
ATOM 374 O O . VAL A 1 89 ? -36.400 -113.106 204.777 1.00 33.56 89 VAL A O 1
ATOM 378 N N . ASN A 1 90 ? -34.523 -112.312 203.830 1.00 33.69 90 ASN A N 1
ATOM 379 C CA . ASN A 1 90 ? -33.893 -111.987 205.114 1.00 33.77 90 ASN A CA 1
ATOM 380 C C . ASN A 1 90 ? -34.160 -110.575 205.635 1.00 31.06 90 ASN A C 1
ATOM 381 O O . ASN A 1 90 ? -34.353 -110.383 206.834 1.00 39.33 90 ASN A O 1
ATOM 386 N N . VAL A 1 91 ? -34.129 -109.581 204.752 1.00 27.19 91 VAL A N 1
ATOM 387 C CA . VAL A 1 91 ? -34.172 -108.188 205.201 1.00 35.37 91 VAL A CA 1
ATOM 388 C C . VAL A 1 91 ? -35.047 -107.320 204.285 1.00 36.29 91 VAL A C 1
ATOM 389 O O . VAL A 1 91 ? -34.768 -106.144 204.044 1.00 37.95 91 VAL A O 1
ATOM 393 N N . GLY A 1 92 ? -36.118 -107.917 203.785 1.00 33.49 92 GLY A N 1
ATOM 394 C CA . GLY A 1 92 ? -36.994 -107.260 202.835 1.00 37.39 92 GLY A CA 1
ATOM 395 C C . GLY A 1 92 ? -38.388 -107.860 202.921 1.00 39.22 92 GLY A C 1
ATOM 396 O O . GLY A 1 92 ? -38.931 -107.986 204.023 1.00 36.94 92 GLY A O 1
ATOM 397 N N . CYS A 1 93 ? -38.943 -108.265 201.778 1.00 39.29 93 CYS A N 1
ATOM 398 C CA . CYS A 1 93 ? -40.363 -108.618 201.674 1.00 39.16 93 CYS A CA 1
ATOM 399 C C . CYS A 1 93 ? -40.888 -109.539 202.762 1.00 36.12 93 CYS A C 1
ATOM 400 O O . CYS A 1 93 ? -41.917 -109.253 203.371 1.00 39.03 93 CYS A O 1
ATOM 403 N N . VAL A 1 94 ? -40.185 -110.627 203.033 1.00 35.73 94 VAL A N 1
ATOM 404 C CA . VAL A 1 94 ? -40.699 -111.591 203.996 1.00 35.82 94 VAL A CA 1
ATOM 405 C C . VAL A 1 94 ? -40.780 -111.063 205.436 1.00 34.25 94 VAL A C 1
ATOM 406 O O . VAL A 1 94 ? -41.860 -111.059 206.009 1.00 34.52 94 VAL A O 1
ATOM 410 N N . PRO A 1 95 ? -39.654 -110.620 206.036 1.00 40.58 95 PRO A N 1
ATOM 411 C CA . PRO A 1 95 ? -39.832 -110.141 207.418 1.00 36.49 95 PRO A CA 1
ATOM 412 C C . PRO A 1 95 ? -40.671 -108.850 207.516 1.00 30.79 95 PRO A C 1
ATOM 413 O O . PRO A 1 95 ? -41.309 -108.593 208.538 1.00 24.47 95 PRO A O 1
ATOM 417 N N . LYS A 1 96 ? -40.658 -108.046 206.463 1.00 30.04 96 LYS A N 1
ATOM 418 C CA . LYS A 1 96 ? -41.426 -106.826 206.438 1.00 29.03 96 LYS A CA 1
ATOM 419 C C . LYS A 1 96 ? -42.923 -107.152 206.488 1.00 35.96 96 LYS A C 1
ATOM 420 O O . LYS A 1 96 ? -43.681 -106.500 207.213 1.00 34.86 96 LYS A O 1
ATOM 426 N N . LYS A 1 97 ? -43.351 -108.164 205.733 1.00 35.27 97 LYS A N 1
ATOM 427 C CA . LYS A 1 97 ? -44.762 -108.575 205.742 1.00 37.28 97 LYS A CA 1
ATOM 428 C C . LYS A 1 97 ? -45.152 -109.128 207.114 1.00 34.04 97 LYS A C 1
ATOM 429 O O . LYS A 1 97 ? -46.272 -108.941 207.590 1.00 32.96 97 LYS A O 1
ATOM 435 N N . LEU A 1 98 ? -44.213 -109.813 207.750 1.00 30.43 98 LEU A N 1
ATOM 436 C CA . LEU A 1 98 ? -44.487 -110.456 209.023 1.00 32.28 98 LEU A CA 1
ATOM 437 C C . LEU A 1 98 ? -44.748 -109.443 210.123 1.00 34.82 98 LEU A C 1
ATOM 438 O O . LEU A 1 98 ? -45.651 -109.619 210.931 1.00 39.38 98 LEU A O 1
ATOM 443 N N . MET A 1 99 ? -43.951 -108.382 210.153 1.00 38.40 99 MET A N 1
ATOM 444 C CA . MET A 1 99 ? -44.105 -107.349 211.171 1.00 37.18 99 MET A CA 1
ATOM 445 C C . MET A 1 99 ? -45.254 -106.420 210.852 1.00 35.90 99 MET A C 1
ATOM 446 O O . MET A 1 99 ? -45.859 -105.855 211.756 1.00 37.06 99 MET A O 1
ATOM 451 N N . HIS A 1 100 ? -45.546 -106.255 209.567 1.00 32.48 100 HIS A N 1
ATOM 452 C CA . HIS A 1 100 ? -46.750 -105.542 209.159 1.00 34.45 100 HIS A CA 1
ATOM 453 C C . HIS A 1 100 ? -47.983 -106.221 209.748 1.00 33.32 100 HIS A C 1
ATOM 454 O O . HIS A 1 100 ? -48.910 -105.568 210.222 1.00 32.82 100 HIS A O 1
ATOM 461 N N . TYR A 1 101 ? -47.981 -107.544 209.713 1.00 29.25 101 TYR A N 1
ATOM 462 C CA . TYR A 1 101 ? -49.043 -108.307 210.318 1.00 33.85 101 TYR A CA 1
ATOM 463 C C . TYR A 1 101 ? -49.083 -107.998 211.807 1.00 35.88 101 TYR A C 1
ATOM 464 O O . TYR A 1 101 ? -50.153 -107.765 212.350 1.00 35.26 101 TYR A O 1
ATOM 473 N N . ALA A 1 102 ? -47.913 -107.984 212.455 1.00 35.72 102 ALA A N 1
ATOM 474 C CA . ALA A 1 102 ? -47.811 -107.707 213.886 1.00 31.10 102 ALA A CA 1
ATOM 475 C C . ALA A 1 102 ? -48.465 -106.383 214.230 1.00 32.63 102 ALA A C 1
ATOM 476 O O . ALA A 1 102 ? -49.182 -106.264 215.223 1.00 33.01 102 ALA A O 1
ATOM 478 N N . GLY A 1 103 ? -48.198 -105.387 213.397 1.00 32.42 103 GLY A N 1
ATOM 479 C CA . GLY A 1 103 ? -48.685 -104.043 213.627 1.00 38.01 103 GLY A CA 1
ATOM 480 C C . GLY A 1 103 ? -50.165 -103.933 213.320 1.00 41.59 103 GLY A C 1
ATOM 481 O O . GLY A 1 103 ? -50.944 -103.424 214.141 1.00 40.50 103 GLY A O 1
ATOM 482 N N . HIS A 1 104 ? -50.552 -104.415 212.139 1.00 37.49 104 HIS A N 1
ATOM 483 C CA . HIS A 1 104 ? -51.952 -104.410 211.728 1.00 35.64 104 HIS A CA 1
ATOM 484 C C . HIS A 1 104 ? -52.821 -105.011 212.823 1.00 32.79 104 HIS A C 1
ATOM 485 O O . HIS A 1 104 ? -53.828 -104.447 213.226 1.00 37.09 104 HIS A O 1
ATOM 492 N N . MET A 1 105 ? -52.384 -106.152 213.320 1.00 34.11 105 MET A N 1
ATOM 493 C CA . MET A 1 105 ? -53.019 -106.834 214.430 1.00 33.83 105 MET A CA 1
ATOM 494 C C . MET A 1 105 ? -53.225 -105.879 215.582 1.00 38.19 105 MET A C 1
ATOM 495 O O . MET A 1 105 ? -54.318 -105.769 216.124 1.00 37.94 105 MET A O 1
ATOM 500 N N . GLY A 1 106 ? -52.166 -105.167 215.943 1.00 34.68 106 GLY A N 1
ATOM 501 C CA . GLY A 1 106 ? -52.250 -104.233 217.041 1.00 32.80 106 GLY A CA 1
ATOM 502 C C . GLY A 1 106 ? -53.275 -103.145 216.801 1.00 36.72 106 GLY A C 1
ATOM 503 O O . GLY A 1 106 ? -54.030 -102.798 217.702 1.00 37.07 106 GLY A O 1
ATOM 504 N N . SER A 1 107 ? -53.295 -102.593 215.595 1.00 32.88 107 SER A N 1
ATOM 505 C CA . SER A 1 107 ? -54.291 -101.593 215.258 1.00 35.85 107 SER A CA 1
ATOM 506 C C . SER A 1 107 ? -55.694 -102.155 215.449 1.00 36.69 107 SER A C 1
ATOM 507 O O . SER A 1 107 ? -56.559 -101.471 215.960 1.00 37.53 107 SER A O 1
ATOM 510 N N . ILE A 1 108 ? -55.911 -103.408 215.075 1.00 36.07 108 ILE A N 1
ATOM 511 C CA . ILE A 1 108 ? -57.206 -104.036 215.299 1.00 36.19 108 ILE A CA 1
ATOM 512 C C . ILE A 1 108 ? -57.565 -104.063 216.782 1.00 37.56 108 ILE A C 1
ATOM 513 O O . ILE A 1 108 ? -58.696 -103.729 217.147 1.00 41.46 108 ILE A O 1
ATOM 518 N N . PHE A 1 109 ? -56.615 -104.457 217.628 1.00 33.67 109 PHE A N 1
ATOM 519 C CA . PHE A 1 109 ? -56.861 -104.543 219.074 1.00 37.27 109 PHE A CA 1
ATOM 520 C C . PHE A 1 109 ? -57.278 -103.183 219.622 1.00 38.89 109 PHE A C 1
ATOM 521 O O . PHE A 1 109 ? -58.245 -103.078 220.369 1.00 36.62 109 PHE A O 1
ATOM 529 N N . LYS A 1 110 ? -56.523 -102.146 219.253 1.00 36.29 110 LYS A N 1
ATOM 530 C CA . LYS A 1 110 ? -56.644 -100.810 219.861 1.00 37.37 110 LYS A CA 1
ATOM 531 C C . LYS A 1 110 ? -57.800 -99.976 219.310 1.00 43.12 110 LYS A C 1
ATOM 532 O O . LYS A 1 110 ? -58.400 -99.185 220.031 1.00 46.98 110 LYS A O 1
ATOM 538 N N . LEU A 1 111 ? -58.084 -100.133 218.026 1.00 38.86 111 LEU A N 1
ATOM 539 C CA . LEU A 1 111 ? -59.058 -99.296 217.354 1.00 34.13 111 LEU A CA 1
ATOM 540 C C . LEU A 1 111 ? -60.425 -99.964 217.171 1.00 30.63 111 LEU A C 1
ATOM 541 O O . LEU A 1 111 ? -61.448 -99.308 217.268 1.00 34.46 111 LEU A O 1
ATOM 546 N N . ASP A 1 112 ? -60.439 -101.260 216.904 1.00 30.37 112 ASP A N 1
ATOM 547 C CA . ASP A 1 112 ? -61.666 -101.920 216.473 1.00 29.88 112 ASP A CA 1
ATOM 548 C C . ASP A 1 112 ? -62.262 -102.932 217.440 1.00 32.99 112 ASP A C 1
ATOM 549 O O . ASP A 1 112 ? -63.482 -103.082 217.500 1.00 38.58 112 ASP A O 1
ATOM 554 N N . SER A 1 113 ? -61.419 -103.623 218.194 1.00 31.00 113 SER A N 1
ATOM 555 C CA . SER A 1 113 ? -61.863 -104.775 218.988 1.00 37.08 113 SER A CA 1
ATOM 556 C C . SER A 1 113 ? -62.978 -104.486 219.990 1.00 37.12 113 SER A C 1
ATOM 557 O O . SER A 1 113 ? -63.852 -105.314 220.187 1.00 39.74 113 SER A O 1
ATOM 560 N N . LYS A 1 114 ? -62.918 -103.339 220.658 1.00 41.26 114 LYS A N 1
ATOM 561 C CA . LYS A 1 114 ? -63.930 -103.000 221.654 1.00 42.90 114 LYS A CA 1
ATOM 562 C C . LYS A 1 114 ? -65.304 -102.878 220.988 1.00 40.08 114 LYS A C 1
ATOM 563 O O . LYS A 1 114 ? -66.304 -103.394 221.489 1.00 35.27 114 LYS A O 1
ATOM 569 N N . ALA A 1 115 ? -65.333 -102.222 219.834 1.00 39.36 115 ALA A N 1
ATOM 570 C CA . ALA A 1 115 ? -66.557 -102.075 219.059 1.00 29.89 115 ALA A CA 1
ATOM 571 C C . ALA A 1 115 ? -67.178 -103.406 218.657 1.00 33.44 115 ALA A C 1
ATOM 572 O O . ALA A 1 115 ? -68.396 -103.523 218.557 1.00 37.79 115 ALA A O 1
ATOM 574 N N . TYR A 1 116 ? -66.358 -104.415 218.405 1.00 34.00 116 TYR A N 1
ATOM 575 C CA . TYR A 1 116 ? -66.905 -105.688 217.976 1.00 27.61 116 TYR A CA 1
ATOM 576 C C . TYR A 1 116 ? -67.159 -106.666 219.112 1.00 34.31 116 TYR A C 1
ATOM 577 O O . TYR A 1 116 ? -67.531 -107.811 218.872 1.00 33.78 116 TYR A O 1
ATOM 586 N N . GLY A 1 117 ? -66.970 -106.205 220.350 1.00 38.59 117 GLY A N 1
ATOM 587 C CA . GLY A 1 117 ? -67.393 -106.952 221.523 1.00 34.08 117 GLY A CA 1
ATOM 588 C C . GLY A 1 117 ? -66.297 -107.649 222.312 1.00 42.91 117 GLY A C 1
ATOM 589 O O . GLY A 1 117 ? -66.586 -108.479 223.185 1.00 43.68 117 GLY A O 1
ATOM 590 N N . TRP A 1 118 ? -65.038 -107.331 222.018 1.00 43.30 118 TRP A N 1
ATOM 591 C CA . TRP A 1 118 ? -63.931 -107.997 222.695 1.00 38.48 118 TRP A CA 1
ATOM 592 C C . TRP A 1 118 ? -63.401 -107.153 223.842 1.00 42.15 118 TRP A C 1
ATOM 593 O O . TRP A 1 118 ? -63.251 -105.945 223.707 1.00 48.19 118 TRP A O 1
ATOM 604 N N . LYS A 1 119 ? -63.135 -107.804 224.974 1.00 44.84 119 LYS A N 1
ATOM 605 C CA . LYS A 1 119 ? -62.640 -107.139 226.175 1.00 41.87 119 LYS A CA 1
ATOM 606 C C . LYS A 1 119 ? -61.359 -107.831 226.615 1.00 48.07 119 LYS A C 1
ATOM 607 O O . LYS A 1 119 ? -61.264 -109.062 226.597 1.00 52.43 119 LYS A O 1
ATOM 613 N N . PHE A 1 120 ? -60.376 -107.034 227.013 1.00 50.57 120 PHE A N 1
ATOM 614 C CA . PHE A 1 120 ? -59.095 -107.550 227.475 1.00 48.47 120 PHE A CA 1
ATOM 615 C C . PHE A 1 120 ? -58.390 -106.533 228.384 1.00 49.47 120 PHE A C 1
ATOM 616 O O . PHE A 1 120 ? -58.703 -105.338 228.361 1.00 48.80 120 PHE A O 1
ATOM 624 N N . ASP A 1 121 ? -57.426 -107.007 229.169 1.00 51.86 121 ASP A N 1
ATOM 625 C CA . ASP A 1 121 ? -56.683 -106.131 230.066 1.00 49.38 121 ASP A CA 1
ATOM 626 C C . ASP A 1 121 ? -55.190 -106.153 229.781 1.00 48.51 121 ASP A C 1
ATOM 627 O O . ASP A 1 121 ? -54.631 -107.187 229.426 1.00 47.88 121 ASP A O 1
ATOM 632 N N . ASN A 1 122 ? -54.554 -105.000 229.938 1.00 53.73 122 ASN A N 1
ATOM 633 C CA . ASN A 1 122 ? -53.094 -104.902 229.894 1.00 54.21 122 ASN A CA 1
ATOM 634 C C . ASN A 1 122 ? -52.494 -105.380 228.577 1.00 50.91 122 ASN A C 1
ATOM 635 O O . ASN A 1 122 ? -51.678 -106.314 228.537 1.00 51.78 122 ASN A O 1
ATOM 640 N N . LEU A 1 123 ? -52.910 -104.733 227.499 1.00 48.57 123 LEU A N 1
ATOM 641 C CA . LEU A 1 123 ? -52.345 -105.012 226.197 1.00 49.05 123 LEU A CA 1
ATOM 642 C C . LEU A 1 123 ? -50.954 -104.387 226.112 1.00 52.17 123 LEU A C 1
ATOM 643 O O . LEU A 1 123 ? -50.814 -103.162 226.181 1.00 49.58 123 LEU A O 1
ATOM 648 N N . LYS A 1 124 ? -49.928 -105.223 225.966 1.00 51.33 124 LYS A N 1
ATOM 649 C CA . LYS A 1 124 ? -48.578 -104.722 225.710 1.00 48.15 124 LYS A CA 1
ATOM 650 C C . LYS A 1 124 ? -47.905 -105.564 224.638 1.00 45.77 124 LYS A C 1
ATOM 651 O O . LYS A 1 124 ? -48.218 -106.739 224.493 1.00 52.93 124 LYS A O 1
ATOM 657 N N . HIS A 1 125 ? -47.003 -104.964 223.870 1.00 38.79 125 HIS A N 1
ATOM 658 C CA . HIS A 1 125 ? -46.268 -105.719 222.871 1.00 43.34 125 HIS A CA 1
ATOM 659 C C . HIS A 1 125 ? -44.802 -105.948 223.257 1.00 48.65 125 HIS A C 1
ATOM 660 O O . HIS A 1 125 ? -44.110 -105.025 223.704 1.00 46.06 125 HIS A O 1
ATOM 667 N N . ASP A 1 126 ? -44.339 -107.178 223.050 1.00 46.83 126 ASP A N 1
ATOM 668 C CA . ASP A 1 126 ? -42.969 -107.588 223.353 1.00 41.68 126 ASP A CA 1
ATOM 669 C C . ASP A 1 126 ? -42.149 -107.671 222.067 1.00 44.50 126 ASP A C 1
ATOM 670 O O . ASP A 1 126 ? -42.331 -108.590 221.278 1.00 46.18 126 ASP A O 1
ATOM 675 N N . TRP A 1 127 ? -41.230 -106.729 221.867 1.00 46.17 127 TRP A N 1
ATOM 676 C CA . TRP A 1 127 ? -40.461 -106.679 220.624 1.00 41.36 127 TRP A CA 1
ATOM 677 C C . TRP A 1 127 ? -39.538 -107.861 220.448 1.00 47.24 127 TRP A C 1
ATOM 678 O O . TRP A 1 127 ? -39.352 -108.341 219.330 1.00 49.72 127 TRP A O 1
ATOM 689 N N . LYS A 1 128 ? -38.955 -108.327 221.548 1.00 50.59 128 LYS A N 1
ATOM 690 C CA . LYS A 1 128 ? -38.015 -109.442 221.492 1.00 45.85 128 LYS A CA 1
ATOM 691 C C . LYS A 1 128 ? -38.700 -110.670 220.927 1.00 42.11 128 LYS A C 1
ATOM 692 O O . LYS A 1 128 ? -38.157 -111.347 220.062 1.00 42.86 128 LYS A O 1
ATOM 698 N N . LYS A 1 129 ? -39.907 -110.944 221.397 1.00 41.43 129 LYS A N 1
ATOM 699 C CA . LYS A 1 129 ? -40.624 -112.123 220.930 1.00 44.33 129 LYS A CA 1
ATOM 700 C C . LYS A 1 129 ? -40.936 -112.031 219.433 1.00 40.36 129 LYS A C 1
ATOM 701 O O . LYS A 1 129 ? -40.783 -113.005 218.702 1.00 37.82 129 LYS A O 1
ATOM 707 N N . LEU A 1 130 ? -41.350 -110.851 218.982 1.00 39.72 130 LEU A N 1
ATOM 708 C CA . LEU A 1 130 ? -41.668 -110.656 217.572 1.00 40.78 130 LEU A CA 1
ATOM 709 C C . LEU A 1 130 ? -40.448 -111.007 216.746 1.00 39.78 130 LEU A C 1
ATOM 710 O O . LEU A 1 130 ? -40.524 -111.833 215.836 1.00 41.30 130 LEU A O 1
ATOM 715 N N . VAL A 1 131 ? -39.322 -110.385 217.082 1.00 42.18 131 VAL A N 1
ATOM 716 C CA . VAL A 1 131 ? -38.064 -110.625 216.377 1.00 38.95 131 VAL A CA 1
ATOM 717 C C . VAL A 1 131 ? -37.679 -112.106 216.349 1.00 36.89 131 VAL A C 1
ATOM 718 O O . VAL A 1 131 ? -37.224 -112.611 215.311 1.00 38.52 131 VAL A O 1
ATOM 722 N N . THR A 1 132 ? -37.861 -112.822 217.454 1.00 33.63 132 THR A N 1
ATOM 723 C CA . THR A 1 132 ? -37.488 -114.224 217.417 1.00 31.86 132 THR A CA 1
ATOM 724 C C . THR A 1 132 ? -38.452 -115.048 216.556 1.00 39.18 132 THR A C 1
ATOM 725 O O . THR A 1 132 ? -38.030 -116.004 215.890 1.00 36.71 132 THR A O 1
ATOM 729 N N . THR A 1 133 ? -39.740 -114.696 216.558 1.00 39.74 133 THR A N 1
ATOM 730 C CA . THR A 1 133 ? -40.697 -115.409 215.703 1.00 35.61 133 THR A CA 1
ATOM 731 C C . THR A 1 133 ? -40.384 -115.141 214.222 1.00 33.70 133 THR A C 1
ATOM 732 O O . THR A 1 133 ? -40.481 -116.031 213.384 1.00 37.26 133 THR A O 1
ATOM 736 N N . VAL A 1 134 ? -39.971 -113.920 213.914 1.00 32.01 134 VAL A N 1
ATOM 737 C CA . VAL A 1 134 ? -39.598 -113.563 212.550 1.00 33.34 134 VAL A CA 1
ATOM 738 C C . VAL A 1 134 ? -38.267 -114.213 212.123 1.00 40.22 134 VAL A C 1
ATOM 739 O O . VAL A 1 134 ? -38.123 -114.674 210.982 1.00 41.61 134 VAL A O 1
ATOM 743 N N . GLN A 1 135 ? -37.291 -114.282 213.019 1.00 32.88 135 GLN A N 1
ATOM 744 C CA . GLN A 1 135 ? -36.009 -114.840 212.599 1.00 37.09 135 GLN A CA 1
ATOM 745 C C . GLN A 1 135 ? -36.073 -116.369 212.464 1.00 37.33 135 GLN A C 1
ATOM 746 O O . GLN A 1 135 ? -35.461 -116.936 211.545 1.00 37.52 135 GLN A O 1
ATOM 752 N N . SER A 1 136 ? -36.815 -117.028 213.362 1.00 35.60 136 SER A N 1
ATOM 753 C CA . SER A 1 136 ? -37.016 -118.478 213.275 1.00 36.12 136 SER A CA 1
ATOM 754 C C . SER A 1 136 ? -37.508 -118.834 211.900 1.00 37.69 136 SER A C 1
ATOM 755 O O . SER A 1 136 ? -37.003 -119.769 211.277 1.00 41.71 136 SER A O 1
ATOM 758 N N . HIS A 1 137 ? -38.495 -118.073 211.431 1.00 35.61 137 HIS A N 1
ATOM 759 C CA . HIS A 1 137 ? -39.076 -118.286 210.110 1.00 34.99 137 HIS A CA 1
ATOM 760 C C . HIS A 1 137 ? -38.075 -118.024 208.987 1.00 33.50 137 HIS A C 1
ATOM 761 O O . HIS A 1 137 ? -37.963 -118.826 208.061 1.00 32.75 137 HIS A O 1
ATOM 768 N N . ILE A 1 138 ? -37.352 -116.907 209.060 1.00 34.04 138 ILE A N 1
ATOM 769 C CA . ILE A 1 138 ? -36.349 -116.609 208.041 1.00 30.48 138 ILE A CA 1
ATOM 770 C C . ILE A 1 138 ? -35.350 -117.752 207.995 1.00 33.09 138 ILE A C 1
ATOM 771 O O . ILE A 1 138 ? -34.948 -118.197 206.916 1.00 36.39 138 ILE A O 1
ATOM 776 N N . ARG A 1 139 ? -34.984 -118.264 209.162 1.00 33.85 139 ARG A N 1
ATOM 777 C CA . ARG A 1 139 ? -33.977 -119.330 209.219 1.00 39.23 139 ARG A CA 1
ATOM 778 C C . ARG A 1 139 ? -34.483 -120.630 208.596 1.00 38.00 139 ARG A C 1
ATOM 779 O O . ARG A 1 139 ? -33.702 -121.395 208.018 1.00 38.46 139 ARG A O 1
ATOM 787 N N . SER A 1 140 ? -35.786 -120.870 208.679 1.00 34.28 140 SER A N 1
ATOM 788 C CA . SER A 1 140 ? -36.355 -122.035 208.016 1.00 33.31 140 SER A CA 1
ATOM 789 C C . SER A 1 140 ? -36.392 -121.851 206.489 1.00 33.67 140 SER A C 1
ATOM 790 O O . SER A 1 140 ? -36.201 -122.808 205.738 1.00 32.56 140 SER A O 1
ATOM 793 N N . LEU A 1 141 ? -36.632 -120.630 206.024 1.00 27.80 141 LEU A N 1
ATOM 794 C CA . LEU A 1 141 ? -36.602 -120.391 204.594 1.00 29.80 141 LEU A CA 1
ATOM 795 C C . LEU A 1 141 ? -35.169 -120.446 204.092 1.00 35.05 141 LEU A C 1
ATOM 796 O O . LEU A 1 141 ? -34.920 -120.778 202.933 1.00 38.57 141 LEU A O 1
ATOM 801 N N . ASN A 1 142 ? -34.217 -120.113 204.954 1.00 37.91 142 ASN A N 1
ATOM 802 C CA . ASN A 1 142 ? -32.811 -120.209 204.561 1.00 34.43 142 ASN A CA 1
ATOM 803 C C . ASN A 1 142 ? -32.497 -121.633 204.193 1.00 32.63 142 ASN A C 1
ATOM 804 O O . ASN A 1 142 ? -31.929 -121.897 203.133 1.00 38.26 142 ASN A O 1
ATOM 809 N N . PHE A 1 143 ? -32.883 -122.548 205.077 1.00 31.72 143 PHE A N 1
ATOM 810 C CA . PHE A 1 143 ? -32.616 -123.966 204.894 1.00 35.53 143 PHE A CA 1
ATOM 811 C C . PHE A 1 143 ? -33.249 -124.473 203.607 1.00 43.62 143 PHE A C 1
ATOM 812 O O . PHE A 1 143 ? -32.590 -125.127 202.777 1.00 41.25 143 PHE A O 1
ATOM 820 N N . SER A 1 144 ? -34.537 -124.171 203.453 1.00 40.92 144 SER A N 1
ATOM 821 C CA . SER A 1 144 ? -35.306 -124.661 202.321 1.00 37.26 144 SER A CA 1
ATOM 822 C C . SER A 1 144 ? -34.786 -124.126 200.978 1.00 37.32 144 SER A C 1
ATOM 823 O O . SER A 1 144 ? -34.802 -124.847 199.981 1.00 38.23 144 SER A O 1
ATOM 826 N N . TYR A 1 145 ? -34.312 -122.879 200.941 1.00 39.69 145 TYR A N 1
ATOM 827 C CA . TYR A 1 145 ? -33.767 -122.323 199.692 1.00 37.44 145 TYR A CA 1
ATOM 828 C C . TYR A 1 145 ? -32.461 -123.008 199.353 1.00 35.90 145 TYR A C 1
ATOM 829 O O . TYR A 1 145 ? -32.062 -123.103 198.192 1.00 37.00 145 TYR A O 1
ATOM 838 N N . MET A 1 146 ? -31.802 -123.503 200.384 1.00 36.04 146 MET A N 1
ATOM 839 C CA . MET A 1 146 ? -30.531 -124.174 200.200 1.00 44.28 146 MET A CA 1
ATOM 840 C C . MET A 1 146 ? -30.732 -125.590 199.676 1.00 42.93 146 MET A C 1
ATOM 841 O O . MET A 1 146 ? -30.074 -125.998 198.709 1.00 40.99 146 MET A O 1
ATOM 846 N N . THR A 1 147 ? -31.653 -126.334 200.289 1.00 38.56 147 THR A N 1
ATOM 847 C CA . THR A 1 147 ? -31.940 -127.679 199.802 1.00 39.75 147 THR A CA 1
ATOM 848 C C . THR A 1 147 ? -32.600 -127.675 198.422 1.00 37.11 147 THR A C 1
ATOM 849 O O . THR A 1 147 ? -32.517 -128.662 197.685 1.00 38.59 147 THR A O 1
ATOM 853 N N . GLY A 1 148 ? -33.241 -126.570 198.063 1.00 30.88 148 GLY A N 1
ATOM 854 C CA . GLY A 1 148 ? -33.803 -126.437 196.728 1.00 30.34 148 GLY A CA 1
ATOM 855 C C . GLY A 1 148 ? -32.737 -126.331 195.651 1.00 31.12 148 GLY A C 1
ATOM 856 O O . GLY A 1 148 ? -32.870 -126.887 194.554 1.00 30.20 148 GLY A O 1
ATOM 857 N N . LEU A 1 149 ? -31.684 -125.582 195.953 1.00 32.50 149 LEU A N 1
ATOM 858 C CA . LEU A 1 149 ? -30.568 -125.452 195.036 1.00 31.82 149 LEU A CA 1
ATOM 859 C C . LEU A 1 149 ? -29.980 -126.837 194.856 1.00 32.57 149 LEU A C 1
ATOM 860 O O . LEU A 1 149 ? -29.721 -127.270 193.732 1.00 34.85 149 LEU A O 1
ATOM 865 N N . ARG A 1 150 ? -29.796 -127.546 195.963 1.00 27.28 150 ARG A N 1
ATOM 866 C CA . ARG A 1 150 ? -29.196 -128.868 195.894 1.00 37.96 150 ARG A CA 1
ATOM 867 C C . ARG A 1 150 ? -30.041 -129.836 195.056 1.00 40.24 150 ARG A C 1
ATOM 868 O O . ARG A 1 150 ? -29.498 -130.625 194.281 1.00 41.98 150 ARG A O 1
ATOM 876 N N . SER A 1 151 ? -31.363 -129.771 195.196 1.00 37.04 151 SER A N 1
ATOM 877 C CA . SER A 1 151 ? -32.236 -130.650 194.421 1.00 33.23 151 SER A CA 1
ATOM 878 C C . SER A 1 151 ? -32.102 -130.374 192.941 1.00 35.46 151 SER A C 1
ATOM 879 O O . SER A 1 151 ? -32.111 -131.308 192.141 1.00 36.77 151 SER A O 1
ATOM 882 N N . SER A 1 152 ? -31.987 -129.092 192.580 1.00 35.38 152 SER A N 1
ATOM 883 C CA . SER A 1 152 ? -31.902 -128.697 191.175 1.00 32.49 152 SER A CA 1
ATOM 884 C C . SER A 1 152 ? -30.491 -128.889 190.644 1.00 39.83 152 SER A C 1
ATOM 885 O O . SER A 1 152 ? -30.190 -128.492 189.522 1.00 45.36 152 SER A O 1
ATOM 888 N N . LYS A 1 153 ? -29.628 -129.487 191.460 1.00 36.56 153 LYS A N 1
ATOM 889 C CA . LYS A 1 153 ? -28.267 -129.826 191.040 1.00 40.22 153 LYS A CA 1
ATOM 890 C C . LYS A 1 153 ? -27.357 -128.611 190.839 1.00 42.30 153 LYS A C 1
ATOM 891 O O . LYS A 1 153 ? -26.415 -128.645 190.029 1.00 42.72 153 LYS A O 1
ATOM 897 N N . VAL A 1 154 ? -27.638 -127.542 191.582 1.00 38.27 154 VAL A N 1
ATOM 898 C CA . VAL A 1 154 ? -26.818 -126.341 191.534 1.00 32.41 154 VAL A CA 1
ATOM 899 C C . VAL A 1 154 ? -25.815 -126.355 192.674 1.00 31.77 154 VAL A C 1
ATOM 900 O O . VAL A 1 154 ? -26.193 -126.507 193.839 1.00 27.92 154 VAL A O 1
ATOM 904 N N . LYS A 1 155 ? -24.534 -126.204 192.348 1.00 27.07 155 LYS A N 1
ATOM 905 C CA . LYS A 1 155 ? -23.533 -126.166 193.397 1.00 31.38 155 LYS A CA 1
ATOM 906 C C . LYS A 1 155 ? -23.473 -124.766 193.985 1.00 31.02 155 LYS A C 1
ATOM 907 O O . LYS A 1 155 ? -23.269 -123.769 193.277 1.00 30.68 155 LYS A O 1
ATOM 913 N N . TYR A 1 156 ? -23.647 -124.697 195.296 1.00 37.02 156 TYR A N 1
ATOM 914 C CA . TYR A 1 156 ? -23.625 -123.427 195.989 1.00 30.52 156 TYR A CA 1
ATOM 915 C C . TYR A 1 156 ? -22.401 -123.353 196.855 1.00 29.87 156 TYR A C 1
ATOM 916 O O . TYR A 1 156 ? -22.096 -124.282 197.595 1.00 31.71 156 TYR A O 1
ATOM 925 N N . ILE A 1 157 ? -21.707 -122.225 196.747 1.00 30.94 157 ILE A N 1
ATOM 926 C CA . ILE A 1 157 ? -20.539 -121.934 197.549 1.00 31.46 157 ILE A CA 1
ATOM 927 C C . ILE A 1 157 ? -20.744 -120.630 198.300 1.00 27.36 157 ILE A C 1
ATOM 928 O O . ILE A 1 157 ? -20.931 -119.575 197.701 1.00 26.81 157 ILE A O 1
ATOM 933 N N . ASN A 1 158 ? -20.719 -120.711 199.623 1.00 33.30 158 ASN A N 1
ATOM 934 C CA . ASN A 1 158 ? -20.805 -119.516 200.440 1.00 34.29 158 ASN A CA 1
ATOM 935 C C . ASN A 1 158 ? -19.486 -118.756 200.384 1.00 36.71 158 ASN A C 1
ATOM 936 O O . ASN A 1 158 ? -18.665 -118.848 201.301 1.00 40.83 158 ASN A O 1
ATOM 941 N N . GLY A 1 159 ? -19.280 -118.003 199.311 1.00 37.93 159 GLY A N 1
ATOM 942 C CA . GLY A 1 159 ? -18.025 -117.295 199.146 1.00 41.13 159 GLY A CA 1
ATOM 943 C C . GLY A 1 159 ? -18.132 -115.968 198.428 1.00 37.63 159 GLY A C 1
ATOM 944 O O . GLY A 1 159 ? -18.918 -115.808 197.505 1.00 38.48 159 GLY A O 1
ATOM 945 N N . LEU A 1 160 ? -17.311 -115.021 198.858 1.00 39.53 160 LEU A N 1
ATOM 946 C CA . LEU A 1 160 ? -17.264 -113.685 198.298 1.00 36.68 160 LEU A CA 1
ATOM 947 C C . LEU A 1 160 ? -16.698 -113.810 196.909 1.00 41.23 160 LEU A C 1
ATOM 948 O O . LEU A 1 160 ? -15.666 -114.449 196.733 1.00 41.84 160 LEU A O 1
ATOM 953 N N . ALA A 1 161 ? -17.338 -113.200 195.918 1.00 37.01 161 ALA A N 1
ATOM 954 C CA . ALA A 1 161 ? -16.871 -113.366 194.536 1.00 35.52 161 ALA A CA 1
ATOM 955 C C . ALA A 1 161 ? -16.695 -112.064 193.726 1.00 42.94 161 ALA A C 1
ATOM 956 O O . ALA A 1 161 ? -17.372 -111.055 193.966 1.00 46.05 161 ALA A O 1
ATOM 958 N N . LYS A 1 162 ? -15.771 -112.099 192.767 1.00 38.64 162 LYS A N 1
ATOM 959 C CA . LYS A 1 162 ? -15.538 -110.983 191.856 1.00 42.14 162 LYS A CA 1
ATOM 960 C C . LYS A 1 162 ? -15.075 -111.642 190.588 1.00 41.01 162 LYS A C 1
ATOM 961 O O . LYS A 1 162 ? -14.793 -112.840 190.590 1.00 40.97 162 LYS A O 1
ATOM 967 N N . LEU A 1 163 ? -14.954 -110.886 189.506 1.00 41.72 163 LEU A N 1
ATOM 968 C CA . LEU A 1 163 ? -14.435 -111.514 188.295 1.00 46.74 163 LEU A CA 1
ATOM 969 C C . LEU A 1 163 ? -13.032 -111.069 187.922 1.00 48.33 163 LEU A C 1
ATOM 970 O O . LEU A 1 163 ? -12.740 -109.878 187.886 1.00 49.30 163 LEU A O 1
ATOM 975 N N . LYS A 1 164 ? -12.178 -112.061 187.661 1.00 47.65 164 LYS A N 1
ATOM 976 C CA . LYS A 1 164 ? -10.810 -111.854 187.222 1.00 44.84 164 LYS A CA 1
ATOM 977 C C . LYS A 1 164 ? -10.746 -111.631 185.713 1.00 44.13 164 LYS A C 1
ATOM 978 O O . LYS A 1 164 ? -9.752 -111.132 185.201 1.00 53.02 164 LYS A O 1
ATOM 984 N N . ASP A 1 165 ? -11.818 -111.975 185.007 1.00 41.30 165 ASP A N 1
ATOM 985 C CA . ASP A 1 165 ? -11.752 -112.145 183.562 1.00 38.02 165 ASP A CA 1
ATOM 986 C C . ASP A 1 165 ? -13.173 -112.292 182.954 1.00 43.22 165 ASP A C 1
ATOM 987 O O . ASP A 1 165 ? -14.142 -112.632 183.648 1.00 35.42 165 ASP A O 1
ATOM 992 N N . LYS A 1 166 ? -13.293 -112.033 181.657 1.00 36.56 166 LYS A N 1
ATOM 993 C CA . LYS A 1 166 ? -14.570 -112.146 180.977 1.00 37.93 166 LYS A CA 1
ATOM 994 C C . LYS A 1 166 ? -15.154 -113.572 180.962 1.00 43.56 166 LYS A C 1
ATOM 995 O O . LYS A 1 166 ? -16.294 -113.766 180.524 1.00 39.17 166 LYS A O 1
ATOM 1001 N N . ASN A 1 167 ? -14.380 -114.561 181.414 1.00 37.59 167 ASN A N 1
ATOM 1002 C CA . ASN A 1 167 ? -14.896 -115.912 181.626 1.00 34.85 167 ASN A CA 1
ATOM 1003 C C . ASN A 1 167 ? -14.356 -116.534 182.913 1.00 36.00 167 ASN A C 1
ATOM 1004 O O . ASN A 1 167 ? -14.322 -117.762 183.060 1.00 33.58 167 ASN A O 1
ATOM 1009 N N . THR A 1 168 ? -13.929 -115.699 183.851 1.00 34.97 168 THR A N 1
ATOM 1010 C CA . THR A 1 168 ? -13.305 -116.217 185.067 1.00 35.39 168 THR A CA 1
ATOM 1011 C C . THR A 1 168 ? -13.754 -115.437 186.285 1.00 34.48 168 THR A C 1
ATOM 1012 O O . THR A 1 168 ? -13.909 -114.209 186.225 1.00 35.73 168 THR A O 1
ATOM 1016 N N . VAL A 1 169 ? -13.943 -116.155 187.388 1.00 30.96 169 VAL A N 1
ATOM 1017 C CA . VAL A 1 169 ? -14.431 -115.581 188.635 1.00 34.16 169 VAL A CA 1
ATOM 1018 C C . VAL A 1 169 ? -13.521 -116.015 189.772 1.00 38.87 169 VAL A C 1
ATOM 1019 O O . VAL A 1 169 ? -13.221 -117.207 189.919 1.00 34.70 169 VAL A O 1
ATOM 1023 N N . SER A 1 170 ? -13.072 -115.050 190.564 1.00 39.26 170 SER A N 1
ATOM 1024 C CA . SER A 1 170 ? -12.206 -115.348 191.697 1.00 45.09 170 SER A CA 1
ATOM 1025 C C . SER A 1 170 ? -13.083 -115.354 192.930 1.00 39.01 170 SER A C 1
ATOM 1026 O O . SER A 1 170 ? -14.002 -114.545 193.032 1.00 37.70 170 SER A O 1
ATOM 1029 N N . TYR A 1 171 ? -12.804 -116.243 193.876 1.00 38.34 171 TYR A N 1
ATOM 1030 C CA . TYR A 1 171 ? -13.585 -116.243 195.108 1.00 36.66 171 TYR A CA 1
ATOM 1031 C C . TYR A 1 171 ? -12.810 -116.594 196.369 1.00 42.47 171 TYR A C 1
ATOM 1032 O O . TYR A 1 171 ? -11.655 -117.007 196.304 1.00 56.02 171 TYR A O 1
ATOM 1041 N N . TYR A 1 172 ? -13.469 -116.432 197.513 1.00 37.63 172 TYR A N 1
ATOM 1042 C CA . TYR A 1 172 ? -12.839 -116.543 198.818 1.00 41.93 172 TYR A CA 1
ATOM 1043 C C . TYR A 1 172 ? -13.777 -117.239 199.798 1.00 45.09 172 TYR A C 1
ATOM 1044 O O . TYR A 1 172 ? -14.714 -116.618 200.292 1.00 50.20 172 TYR A O 1
ATOM 1053 N N . LEU A 1 173 ? -13.534 -118.516 200.077 1.00 45.75 173 LEU A N 1
ATOM 1054 C CA . LEU A 1 173 ? -14.377 -119.294 200.991 1.00 49.34 173 LEU A CA 1
ATOM 1055 C C . LEU A 1 173 ? -14.670 -118.596 202.314 1.00 50.85 173 LEU A C 1
ATOM 1056 O O . LEU A 1 173 ? -13.756 -118.200 203.041 1.00 56.32 173 LEU A O 1
ATOM 1061 N N . LYS A 1 174 ? -15.960 -118.462 202.612 1.00 53.62 174 LYS A N 1
ATOM 1062 C CA . LYS A 1 174 ? -16.424 -117.956 203.902 1.00 58.17 174 LYS A CA 1
ATOM 1063 C C . LYS A 1 174 ? -15.868 -116.552 204.223 1.00 62.03 174 LYS A C 1
ATOM 1064 O O . LYS A 1 174 ? -15.585 -116.238 205.384 1.00 64.26 174 LYS A O 1
ATOM 1070 N N . GLY A 1 175 ? -15.708 -115.722 203.189 1.00 58.18 175 GLY A N 1
ATOM 1071 C CA . GLY A 1 175 ? -15.205 -114.362 203.343 1.00 57.73 175 GLY A CA 1
ATOM 1072 C C . GLY A 1 175 ? -13.694 -114.220 203.460 1.00 58.45 175 GLY A C 1
ATOM 1073 O O . GLY A 1 175 ? -13.133 -113.187 203.080 1.00 58.15 175 GLY A O 1
ATOM 1074 N N . ASP A 1 176 ? -13.049 -115.266 203.978 1.00 65.12 176 ASP A N 1
ATOM 1075 C CA . ASP A 1 176 ? -11.606 -115.296 204.268 1.00 68.47 176 ASP A CA 1
ATOM 1076 C C . ASP A 1 176 ? -10.709 -115.036 203.049 1.00 66.45 176 ASP A C 1
ATOM 1077 O O . ASP A 1 176 ? -10.590 -115.890 202.164 1.00 63.61 176 ASP A O 1
ATOM 1082 N N . LEU A 1 177 ? -10.068 -113.866 203.020 1.00 66.25 177 LEU A N 1
ATOM 1083 C CA . LEU A 1 177 ? -9.278 -113.452 201.855 1.00 65.64 177 LEU A CA 1
ATOM 1084 C C . LEU A 1 177 ? -7.860 -114.057 201.803 1.00 68.77 177 LEU A C 1
ATOM 1085 O O . LEU A 1 177 ? -7.029 -113.633 200.987 1.00 63.39 177 LEU A O 1
ATOM 1090 N N . SER A 1 178 ? -7.590 -115.044 202.659 1.00 66.53 178 SER A N 1
ATOM 1091 C CA . SER A 1 178 ? -6.305 -115.745 202.626 1.00 69.77 178 SER A CA 1
ATOM 1092 C C . SER A 1 178 ? -6.110 -116.508 201.300 1.00 71.07 178 SER A C 1
ATOM 1093 O O . SER A 1 178 ? -5.130 -116.265 200.589 1.00 75.67 178 SER A O 1
ATOM 1096 N N . LYS A 1 179 ? -7.032 -117.416 200.963 1.00 67.39 179 LYS A N 1
ATOM 1097 C CA . LYS A 1 179 ? -6.965 -118.111 199.667 1.00 66.36 179 LYS A CA 1
ATOM 1098 C C . LYS A 1 179 ? -8.034 -117.676 198.640 1.00 63.00 179 LYS A C 1
ATOM 1099 O O . LYS A 1 179 ? -9.232 -117.935 198.801 1.00 54.15 179 LYS A O 1
ATOM 1105 N N . GLU A 1 180 ? -7.570 -116.990 197.598 1.00 64.16 180 GLU A N 1
ATOM 1106 C CA . GLU A 1 180 ? -8.344 -116.753 196.390 1.00 53.09 180 GLU A CA 1
ATOM 1107 C C . GLU A 1 180 ? -8.279 -118.016 195.542 1.00 63.02 180 GLU A C 1
ATOM 1108 O O . GLU A 1 180 ? -7.188 -118.447 195.128 1.00 66.98 180 GLU A O 1
ATOM 1114 N N . GLU A 1 181 ? -9.437 -118.627 195.300 1.00 61.09 181 GLU A N 1
ATOM 1115 C CA . GLU A 1 181 ? -9.532 -119.709 194.319 1.00 55.32 181 GLU A CA 1
ATOM 1116 C C . GLU A 1 181 ? -10.249 -119.179 193.073 1.00 49.61 181 GLU A C 1
ATOM 1117 O O . GLU A 1 181 ? -10.874 -118.113 193.129 1.00 50.13 181 GLU A O 1
ATOM 1123 N N . THR A 1 182 ? -10.115 -119.871 191.940 1.00 47.10 182 THR A N 1
ATOM 1124 C CA . THR A 1 182 ? -10.738 -119.397 190.696 1.00 42.36 182 THR A CA 1
ATOM 1125 C C . THR A 1 182 ? -11.499 -120.498 189.952 1.00 43.71 182 THR A C 1
ATOM 1126 O O . THR A 1 182 ? -11.224 -121.698 190.132 1.00 47.33 182 THR A O 1
ATOM 1130 N N . VAL A 1 183 ? -12.457 -120.072 189.127 1.00 39.08 183 VAL A N 1
ATOM 1131 C CA . VAL A 1 183 ? -13.301 -120.971 188.352 1.00 33.41 183 VAL A CA 1
ATOM 1132 C C . VAL A 1 183 ? -13.724 -120.258 187.065 1.00 32.09 183 VAL A C 1
ATOM 1133 O O . VAL A 1 183 ? -13.802 -119.029 187.036 1.00 34.59 183 VAL A O 1
ATOM 1137 N N . THR A 1 184 ? -13.946 -121.023 185.995 1.00 30.33 184 THR A N 1
ATOM 1138 C CA . THR A 1 184 ? -14.355 -120.468 184.704 1.00 29.34 184 THR A CA 1
ATOM 1139 C C . THR A 1 184 ? -15.789 -120.849 184.330 1.00 34.56 184 THR A C 1
ATOM 1140 O O . THR A 1 184 ? -16.303 -121.882 184.760 1.00 35.04 184 THR A O 1
ATOM 1144 N N . GLY A 1 185 ? -16.423 -120.021 183.501 1.00 40.06 185 GLY A N 1
ATOM 1145 C CA . GLY A 1 185 ? -17.792 -120.241 183.083 1.00 26.24 185 GLY A CA 1
ATOM 1146 C C . GLY A 1 185 ? -18.011 -119.710 181.689 1.00 26.62 185 GLY A C 1
ATOM 1147 O O . GLY A 1 185 ? -17.416 -118.708 181.305 1.00 30.25 185 GLY A O 1
ATOM 1148 N N . LYS A 1 186 ? -18.852 -120.399 180.923 1.00 32.31 186 LYS A N 1
ATOM 1149 C CA . LYS A 1 186 ? -19.207 -119.985 179.563 1.00 36.66 186 LYS A CA 1
ATOM 1150 C C . LYS A 1 186 ? -19.980 -118.664 179.611 1.00 37.28 186 LYS A C 1
ATOM 1151 O O . LYS A 1 186 ? -19.777 -117.754 178.783 1.00 39.99 186 LYS A O 1
ATOM 1157 N N . TYR A 1 187 ? -20.859 -118.559 180.603 1.00 33.82 187 TYR A N 1
ATOM 1158 C CA . TYR A 1 187 ? -21.628 -117.342 180.820 1.00 29.25 187 TYR A CA 1
ATOM 1159 C C . TYR A 1 187 ? -21.669 -117.000 182.297 1.00 28.48 187 TYR A C 1
ATOM 1160 O O . TYR A 1 187 ? -21.865 -117.877 183.150 1.00 26.68 187 TYR A O 1
ATOM 1169 N N . ILE A 1 188 ? -21.504 -115.723 182.607 1.00 28.75 188 ILE A N 1
ATOM 1170 C CA . ILE A 1 188 ? -21.563 -115.291 184.000 1.00 30.54 188 ILE A CA 1
ATOM 1171 C C . ILE A 1 188 ? -22.783 -114.408 184.185 1.00 30.92 188 ILE A C 1
ATOM 1172 O O . ILE A 1 188 ? -23.084 -113.566 183.331 1.00 30.01 188 ILE A O 1
ATOM 1177 N N . LEU A 1 189 ? -23.501 -114.627 185.283 1.00 26.79 189 LEU A N 1
ATOM 1178 C CA . LEU A 1 189 ? -24.638 -113.789 185.621 1.00 27.46 189 LEU A CA 1
ATOM 1179 C C . LEU A 1 189 ? -24.325 -113.036 186.894 1.00 28.87 189 LEU A C 1
ATOM 1180 O O . LEU A 1 189 ? -24.000 -113.652 187.916 1.00 29.42 189 LEU A O 1
ATOM 1185 N N . ILE A 1 190 ? -24.428 -111.706 186.840 1.00 25.98 190 ILE A N 1
ATOM 1186 C CA . ILE A 1 190 ? -24.265 -110.905 188.034 1.00 27.85 190 ILE A CA 1
ATOM 1187 C C . ILE A 1 190 ? -25.630 -110.537 188.558 1.00 22.86 190 ILE A C 1
ATOM 1188 O O . ILE A 1 190 ? -26.445 -109.976 187.832 1.00 25.34 190 ILE A O 1
ATOM 1193 N N . ALA A 1 191 ? -25.863 -110.868 189.825 1.00 24.60 191 ALA A N 1
ATOM 1194 C CA . ALA A 1 191 ? -27.166 -110.708 190.453 1.00 27.06 191 ALA A CA 1
ATOM 1195 C C . ALA A 1 191 ? -26.952 -110.448 191.922 1.00 23.85 191 ALA A C 1
ATOM 1196 O O . ALA A 1 191 ? -27.458 -111.174 192.775 1.00 26.36 191 ALA A O 1
ATOM 1198 N N . THR A 1 192 ? -26.224 -109.382 192.208 1.00 30.26 192 THR A N 1
ATOM 1199 C CA . THR A 1 192 ? -25.777 -109.087 193.556 1.00 35.98 192 THR A CA 1
ATOM 1200 C C . THR A 1 192 ? -26.730 -108.156 194.250 1.00 35.35 192 THR A C 1
ATOM 1201 O O . THR A 1 192 ? -26.630 -107.937 195.458 1.00 44.10 192 THR A O 1
ATOM 1205 N N . GLY A 1 193 ? -27.665 -107.603 193.495 1.00 35.77 193 GLY A N 1
ATOM 1206 C CA . GLY A 1 193 ? -28.703 -106.786 194.103 1.00 40.03 193 GLY A CA 1
ATOM 1207 C C . GLY A 1 193 ? -28.225 -105.448 194.638 1.00 39.90 193 GLY A C 1
ATOM 1208 O O . GLY A 1 193 ? -27.337 -104.827 194.059 1.00 38.57 193 GLY A O 1
ATOM 1209 N N . CYS A 1 194 ? -28.820 -105.012 195.746 1.00 38.97 194 CYS A N 1
ATOM 1210 C CA . CYS A 1 194 ? -28.597 -103.677 196.281 1.00 37.45 194 CYS A CA 1
ATOM 1211 C C . CYS A 1 194 ? -28.465 -103.707 197.799 1.00 38.05 194 CYS A C 1
ATOM 1212 O O . CYS A 1 194 ? -28.888 -104.658 198.441 1.00 39.55 194 CYS A O 1
ATOM 1215 N N . ARG A 1 195 ? -27.885 -102.649 198.366 1.00 40.62 195 ARG A N 1
ATOM 1216 C CA . ARG A 1 195 ? -27.899 -102.430 199.816 1.00 40.23 195 ARG A CA 1
ATOM 1217 C C . ARG A 1 195 ? -28.356 -101.001 200.108 1.00 37.83 195 ARG A C 1
ATOM 1218 O O . ARG A 1 195 ? -28.306 -100.146 199.223 1.00 40.96 195 ARG A O 1
ATOM 1226 N N . PRO A 1 196 ? -28.829 -100.738 201.338 1.00 33.66 196 PRO A N 1
ATOM 1227 C CA . PRO A 1 196 ? -29.300 -99.383 201.642 1.00 39.69 196 PRO A CA 1
ATOM 1228 C C . PRO A 1 196 ? -28.162 -98.374 201.658 1.00 49.24 196 PRO A C 1
ATOM 1229 O O . PRO A 1 196 ? -27.037 -98.705 202.064 1.00 35.87 196 PRO A O 1
ATOM 1233 N N . HIS A 1 197 ? -28.462 -97.156 201.215 1.00 43.71 197 HIS A N 1
ATOM 1234 C CA . HIS A 1 197 ? -27.475 -96.089 201.189 1.00 46.02 197 HIS A CA 1
ATOM 1235 C C . HIS A 1 197 ? -27.653 -95.111 202.353 1.00 52.81 197 HIS A C 1
ATOM 1236 O O . HIS A 1 197 ? -28.741 -94.575 202.579 1.00 55.41 197 HIS A O 1
ATOM 1243 N N . ILE A 1 198 ? -26.575 -94.892 203.093 1.00 53.81 198 ILE A N 1
ATOM 1244 C CA . ILE A 1 198 ? -26.539 -93.854 204.108 1.00 51.64 198 ILE A CA 1
ATOM 1245 C C . ILE A 1 198 ? -25.651 -92.740 203.572 1.00 57.03 198 ILE A C 1
ATOM 1246 O O . ILE A 1 198 ? -24.525 -92.996 203.155 1.00 60.57 198 ILE A O 1
ATOM 1251 N N . PRO A 1 199 ? -26.164 -91.501 203.554 1.00 60.86 199 PRO A N 1
ATOM 1252 C CA . PRO A 1 199 ? -25.461 -90.412 202.863 1.00 62.96 199 PRO A CA 1
ATOM 1253 C C . PRO A 1 199 ? -24.125 -90.042 203.513 1.00 64.33 199 PRO A C 1
ATOM 1254 O O . PRO A 1 199 ? -23.920 -90.255 204.718 1.00 57.20 199 PRO A O 1
ATOM 1258 N N . ASP A 1 200 ? -23.231 -89.492 202.691 1.00 71.38 200 ASP A N 1
ATOM 1259 C CA . ASP A 1 200 ? -21.873 -89.129 203.096 1.00 73.75 200 ASP A CA 1
ATOM 1260 C C . ASP A 1 200 ? -21.856 -87.794 203.834 1.00 71.35 200 ASP A C 1
ATOM 1261 O O . ASP A 1 200 ? -21.096 -87.603 204.788 1.00 72.10 200 ASP A O 1
ATOM 1266 N N . ASP A 1 201 ? -22.719 -86.886 203.383 1.00 69.62 201 ASP A N 1
ATOM 1267 C CA . ASP A 1 201 ? -22.752 -85.497 203.842 1.00 70.72 201 ASP A CA 1
ATOM 1268 C C . ASP A 1 201 ? -23.495 -85.268 205.164 1.00 68.18 201 ASP A C 1
ATOM 1269 O O . ASP A 1 201 ? -23.925 -84.152 205.447 1.00 69.71 201 ASP A O 1
ATOM 1274 N N . VAL A 1 202 ? -23.649 -86.312 205.969 1.00 63.58 202 VAL A N 1
ATOM 1275 C CA . VAL A 1 202 ? -24.374 -86.182 207.222 1.00 56.69 202 VAL A CA 1
ATOM 1276 C C . VAL A 1 202 ? -23.562 -86.800 208.326 1.00 53.92 202 VAL A C 1
ATOM 1277 O O . VAL A 1 202 ? -23.427 -88.016 208.414 1.00 60.48 202 VAL A O 1
ATOM 1281 N N . GLU A 1 203 ? -23.024 -85.942 209.176 1.00 53.27 203 GLU A N 1
ATOM 1282 C CA . GLU A 1 203 ? -22.069 -86.363 210.192 1.00 59.62 203 GLU A CA 1
ATOM 1283 C C . GLU A 1 203 ? -22.661 -87.283 211.264 1.00 58.18 203 GLU A C 1
ATOM 1284 O O . GLU A 1 203 ? -23.557 -86.899 212.018 1.00 61.09 203 GLU A O 1
ATOM 1290 N N . GLY A 1 204 ? -22.145 -88.502 211.333 1.00 56.86 204 GLY A N 1
ATOM 1291 C CA . GLY A 1 204 ? -22.576 -89.446 212.345 1.00 59.26 204 GLY A CA 1
ATOM 1292 C C . GLY A 1 204 ? -23.641 -90.377 211.805 1.00 57.07 204 GLY A C 1
ATOM 1293 O O . GLY A 1 204 ? -24.095 -91.302 212.490 1.00 51.54 204 GLY A O 1
ATOM 1294 N N . ALA A 1 205 ? -24.038 -90.126 210.562 1.00 55.66 205 ALA A N 1
ATOM 1295 C CA . ALA A 1 205 ? -25.078 -90.922 209.924 1.00 59.32 205 ALA A CA 1
ATOM 1296 C C . ALA A 1 205 ? -24.654 -92.378 209.752 1.00 60.35 205 ALA A C 1
ATOM 1297 O O . ALA A 1 205 ? -25.250 -93.288 210.356 1.00 58.75 205 ALA A O 1
ATOM 1299 N N . LYS A 1 206 ? -23.616 -92.593 208.943 1.00 60.80 206 LYS A N 1
ATOM 1300 C CA . LYS A 1 206 ? -23.143 -93.942 208.656 1.00 54.37 206 LYS A CA 1
ATOM 1301 C C . LYS A 1 206 ? -22.769 -94.677 209.929 1.00 51.72 206 LYS A C 1
ATOM 1302 O O . LYS A 1 206 ? -22.776 -95.905 209.961 1.00 62.06 206 LYS A O 1
ATOM 1308 N N . GLU A 1 207 ? -22.482 -93.928 210.985 1.00 48.90 207 GLU A N 1
ATOM 1309 C CA . GLU A 1 207 ? -21.880 -94.508 212.179 1.00 59.70 207 GLU A CA 1
ATOM 1310 C C . GLU A 1 207 ? -22.913 -94.896 213.222 1.00 51.94 207 GLU A C 1
ATOM 1311 O O . GLU A 1 207 ? -22.709 -95.818 214.015 1.00 51.27 207 GLU A O 1
ATOM 1317 N N . LEU A 1 208 ? -24.034 -94.193 213.214 1.00 55.17 208 LEU A N 1
ATOM 1318 C CA . LEU A 1 208 ? -24.960 -94.287 214.331 1.00 55.75 208 LEU A CA 1
ATOM 1319 C C . LEU A 1 208 ? -26.333 -94.823 213.944 1.00 53.51 208 LEU A C 1
ATOM 1320 O O . LEU A 1 208 ? -27.017 -95.435 214.776 1.00 50.71 208 LEU A O 1
ATOM 1325 N N . SER A 1 209 ? -26.719 -94.603 212.685 1.00 51.14 209 SER A N 1
ATOM 1326 C CA . SER A 1 209 ? -28.050 -94.976 212.196 1.00 53.43 209 SER A CA 1
ATOM 1327 C C . SER A 1 209 ? -28.132 -96.426 211.689 1.00 50.68 209 SER A C 1
ATOM 1328 O O . SER A 1 209 ? -27.149 -96.958 211.162 1.00 48.63 209 SER A O 1
ATOM 1331 N N . ILE A 1 210 ? -29.302 -97.056 211.859 1.00 47.17 210 ILE A N 1
ATOM 1332 C CA . ILE A 1 210 ? -29.549 -98.382 211.296 1.00 38.47 210 ILE A CA 1
ATOM 1333 C C . ILE A 1 210 ? -30.273 -98.255 209.962 1.00 40.54 210 ILE A C 1
ATOM 1334 O O . ILE A 1 210 ? -30.687 -97.155 209.583 1.00 44.59 210 ILE A O 1
ATOM 1339 N N . THR A 1 211 ? -30.398 -99.378 209.248 1.00 40.54 211 THR A N 1
ATOM 1340 C CA . THR A 1 211 ? -31.170 -99.465 207.998 1.00 41.75 211 THR A CA 1
ATOM 1341 C C . THR A 1 211 ? -32.127 -100.671 207.993 1.00 43.68 211 THR A C 1
ATOM 1342 O O . THR A 1 211 ? -32.285 -101.383 209.002 1.00 40.59 211 THR A O 1
ATOM 1346 N N . SER A 1 212 ? -32.740 -100.919 206.840 1.00 41.22 212 SER A N 1
ATOM 1347 C CA . SER A 1 212 ? -33.598 -102.093 206.680 1.00 39.98 212 SER A CA 1
ATOM 1348 C C . SER A 1 212 ? -32.835 -103.398 206.915 1.00 41.06 212 SER A C 1
ATOM 1349 O O . SER A 1 212 ? -33.426 -104.406 207.291 1.00 41.11 212 SER A O 1
ATOM 1352 N N . ASP A 1 213 ? -31.517 -103.389 206.736 1.00 42.51 213 ASP A N 1
ATOM 1353 C CA . ASP A 1 213 ? -30.738 -104.592 207.036 1.00 33.71 213 ASP A CA 1
ATOM 1354 C C . ASP A 1 213 ? -30.757 -104.905 208.534 1.00 36.81 213 ASP A C 1
ATOM 1355 O O . ASP A 1 213 ? -30.480 -106.030 208.938 1.00 37.66 213 ASP A O 1
ATOM 1360 N N . ASP A 1 214 ? -31.075 -103.908 209.358 1.00 39.04 214 ASP A N 1
ATOM 1361 C CA . ASP A 1 214 ? -30.935 -104.044 210.813 1.00 39.43 214 ASP A CA 1
ATOM 1362 C C . ASP A 1 214 ? -32.259 -104.134 211.550 1.00 39.45 214 ASP A C 1
ATOM 1363 O O . ASP A 1 214 ? -32.355 -104.821 212.578 1.00 36.32 214 ASP A O 1
ATOM 1368 N N . ILE A 1 215 ? -33.268 -103.422 211.031 1.00 37.70 215 ILE A N 1
ATOM 1369 C CA . ILE A 1 215 ? -34.571 -103.331 211.701 1.00 39.86 215 ILE A CA 1
ATOM 1370 C C . ILE A 1 215 ? -35.210 -104.675 212.069 1.00 35.95 215 ILE A C 1
ATOM 1371 O O . ILE A 1 215 ? -35.681 -104.839 213.187 1.00 45.80 215 ILE A O 1
ATOM 1376 N N . PHE A 1 216 ? -35.164 -105.660 211.179 1.00 37.76 216 PHE A N 1
ATOM 1377 C CA . PHE A 1 216 ? -35.866 -106.929 211.418 1.00 36.77 216 PHE A CA 1
ATOM 1378 C C . PHE A 1 216 ? -35.187 -107.905 212.367 1.00 38.39 216 PHE A C 1
ATOM 1379 O O . PHE A 1 216 ? -35.729 -108.979 212.653 1.00 36.81 216 PHE A O 1
ATOM 1387 N N . SER A 1 217 ? -34.008 -107.546 212.861 1.00 40.44 217 SER A N 1
ATOM 1388 C CA . SER A 1 217 ? -33.309 -108.421 213.801 1.00 43.02 217 SER A CA 1
ATOM 1389 C C . SER A 1 217 ? -32.806 -107.691 215.050 1.00 46.06 217 SER A C 1
ATOM 1390 O O . SER A 1 217 ? -32.237 -108.330 215.950 1.00 45.75 217 SER A O 1
ATOM 1393 N N . LEU A 1 218 ? -33.023 -106.369 215.080 1.00 42.13 218 LEU A N 1
ATOM 1394 C CA . LEU A 1 218 ? -32.650 -105.496 216.201 1.00 45.75 218 LEU A CA 1
ATOM 1395 C C . LEU A 1 218 ? -32.799 -106.140 217.568 1.00 45.98 218 LEU A C 1
ATOM 1396 O O . LEU A 1 218 ? -33.811 -106.785 217.846 1.00 40.27 218 LEU A O 1
ATOM 1401 N N . LYS A 1 219 ? -31.794 -105.949 218.421 1.00 49.90 219 LYS A N 1
ATOM 1402 C CA . LYS A 1 219 ? -31.777 -106.594 219.735 1.00 49.65 219 LYS A CA 1
ATOM 1403 C C . LYS A 1 219 ? -32.404 -105.725 220.816 1.00 52.53 219 LYS A C 1
ATOM 1404 O O . LYS A 1 219 ? -32.921 -106.236 221.813 1.00 60.45 219 LYS A O 1
ATOM 1410 N N . LYS A 1 220 ? -32.358 -104.411 220.618 1.00 52.63 220 LYS A N 1
ATOM 1411 C CA . LYS A 1 220 ? -33.006 -103.481 221.537 1.00 53.06 220 LYS A CA 1
ATOM 1412 C C . LYS A 1 220 ? -34.379 -103.099 220.995 1.00 53.29 220 LYS A C 1
ATOM 1413 O O . LYS A 1 220 ? -34.574 -103.075 219.775 1.00 54.02 220 LYS A O 1
ATOM 1419 N N . ASP A 1 221 ? -35.327 -102.798 221.885 1.00 57.57 221 ASP A N 1
ATOM 1420 C CA . ASP A 1 221 ? -36.610 -102.222 221.462 1.00 47.26 221 ASP A CA 1
ATOM 1421 C C . ASP A 1 221 ? -36.308 -100.960 220.660 1.00 52.85 221 ASP A C 1
ATOM 1422 O O . ASP A 1 221 ? -35.450 -100.164 221.047 1.00 58.10 221 ASP A O 1
ATOM 1427 N N . PRO A 1 222 ? -36.986 -100.783 219.518 1.00 54.33 222 PRO A N 1
ATOM 1428 C CA . PRO A 1 222 ? -36.705 -99.622 218.668 1.00 51.81 222 PRO A CA 1
ATOM 1429 C C . PRO A 1 222 ? -36.935 -98.285 219.371 1.00 51.69 222 PRO A C 1
ATOM 1430 O O . PRO A 1 222 ? -36.267 -97.312 219.019 1.00 49.55 222 PRO A O 1
ATOM 1434 N N . GLY A 1 223 ? -37.860 -98.238 220.330 1.00 45.55 223 GLY A N 1
ATOM 1435 C CA . GLY A 1 223 ? -38.160 -97.007 221.041 1.00 42.87 223 GLY A CA 1
ATOM 1436 C C . GLY A 1 223 ? -38.444 -95.824 220.128 1.00 46.96 223 GLY A C 1
ATOM 1437 O O . GLY A 1 223 ? -38.806 -96.009 218.963 1.00 46.92 223 GLY A O 1
ATOM 1438 N N . LYS A 1 224 ? -38.273 -94.607 220.649 1.00 41.28 224 LYS A N 1
ATOM 1439 C CA . LYS A 1 224 ? -38.534 -93.396 219.877 1.00 42.54 224 LYS A CA 1
ATOM 1440 C C . LYS A 1 224 ? -37.675 -93.377 218.630 1.00 45.71 224 LYS A C 1
ATOM 1441 O O . LYS A 1 224 ? -36.451 -93.277 218.718 1.00 50.22 224 LYS A O 1
ATOM 1447 N N . THR A 1 225 ? -38.319 -93.457 217.470 1.00 38.65 225 THR A N 1
ATOM 1448 C CA . THR A 1 225 ? -37.622 -93.710 216.211 1.00 40.44 225 THR A CA 1
ATOM 1449 C C . THR A 1 225 ? -37.774 -92.609 215.175 1.00 39.89 225 THR A C 1
ATOM 1450 O O . THR A 1 225 ? -38.877 -92.154 214.889 1.00 49.29 225 THR A O 1
ATOM 1454 N N . LEU A 1 226 ? -36.662 -92.175 214.605 1.00 41.45 226 LEU A N 1
ATOM 1455 C CA . LEU A 1 226 ? -36.719 -91.256 213.483 1.00 42.38 226 LEU A CA 1
ATOM 1456 C C . LEU A 1 226 ? -36.420 -92.054 212.231 1.00 43.85 226 LEU A C 1
ATOM 1457 O O . LEU A 1 226 ? -35.388 -92.713 212.145 1.00 49.87 226 LEU A O 1
ATOM 1462 N N . VAL A 1 227 ? -37.326 -92.007 211.265 1.00 38.61 227 VAL A N 1
ATOM 1463 C CA . VAL A 1 227 ? -37.115 -92.650 209.981 1.00 35.74 227 VAL A CA 1
ATOM 1464 C C . VAL A 1 227 ? -36.850 -91.568 208.962 1.00 37.41 227 VAL A C 1
ATOM 1465 O O . VAL A 1 227 ? -37.592 -90.597 208.864 1.00 40.71 227 VAL A O 1
ATOM 1469 N N . VAL A 1 228 ? -35.776 -91.712 208.208 1.00 35.97 228 VAL A N 1
ATOM 1470 C CA . VAL A 1 228 ? -35.426 -90.669 207.271 1.00 42.75 228 VAL A CA 1
ATOM 1471 C C . VAL A 1 228 ? -35.626 -91.194 205.869 1.00 41.94 228 VAL A C 1
ATOM 1472 O O . VAL A 1 228 ? -35.033 -92.195 205.492 1.00 46.63 228 VAL A O 1
ATOM 1476 N N . GLY A 1 229 ? -36.450 -90.512 205.089 1.00 41.94 229 GLY A N 1
ATOM 1477 C CA . GLY A 1 229 ? -36.771 -90.955 203.747 1.00 44.87 229 GLY A CA 1
ATOM 1478 C C . GLY A 1 229 ? -38.277 -91.065 203.609 1.00 46.74 229 GLY A C 1
ATOM 1479 O O . GLY A 1 229 ? -39.004 -90.980 204.600 1.00 46.47 229 GLY A O 1
ATOM 1480 N N . ALA A 1 230 ? -38.758 -91.258 202.390 1.00 41.94 230 ALA A N 1
ATOM 1481 C CA . ALA A 1 230 ? -40.198 -91.325 202.186 1.00 51.36 230 ALA A CA 1
ATOM 1482 C C . ALA A 1 230 ? -40.574 -92.320 201.108 1.00 46.68 230 ALA A C 1
ATOM 1483 O O . ALA A 1 230 ? -41.638 -92.209 200.504 1.00 47.51 230 ALA A O 1
ATOM 1485 N N . SER A 1 231 ? -39.680 -93.274 200.866 1.00 50.39 231 SER A N 1
ATOM 1486 C CA . SER A 1 231 ? -39.896 -94.338 199.892 1.00 46.79 231 SER A CA 1
ATOM 1487 C C . SER A 1 231 ? -40.819 -95.339 200.527 1.00 44.03 231 SER A C 1
ATOM 1488 O O . SER A 1 231 ? -41.125 -95.237 201.728 1.00 42.03 231 SER A O 1
ATOM 1491 N N . TYR A 1 232 ? -41.225 -96.339 199.756 1.00 42.36 232 TYR A N 1
ATOM 1492 C CA . TYR A 1 232 ? -42.132 -97.334 200.312 1.00 45.80 232 TYR A CA 1
ATOM 1493 C C . TYR A 1 232 ? -41.517 -98.054 201.524 1.00 43.28 232 TYR A C 1
ATOM 1494 O O . TYR A 1 232 ? -42.228 -98.408 202.465 1.00 43.90 232 TYR A O 1
ATOM 1503 N N . VAL A 1 233 ? -40.196 -98.211 201.535 1.00 41.26 233 VAL A N 1
ATOM 1504 C CA . VAL A 1 233 ? -39.534 -98.845 202.679 1.00 41.63 233 VAL A CA 1
ATOM 1505 C C . VAL A 1 233 ? -39.607 -98.016 203.970 1.00 39.87 233 VAL A C 1
ATOM 1506 O O . VAL A 1 233 ? -39.855 -98.558 205.058 1.00 36.87 233 VAL A O 1
ATOM 1510 N N . ALA A 1 234 ? -39.388 -96.707 203.846 1.00 41.61 234 ALA A N 1
ATOM 1511 C CA . ALA A 1 234 ? -39.522 -95.794 204.980 1.00 39.94 234 ALA A CA 1
ATOM 1512 C C . ALA A 1 234 ? -40.936 -95.846 205.554 1.00 38.99 234 ALA A C 1
ATOM 1513 O O . ALA A 1 234 ? -41.141 -96.114 206.756 1.00 36.73 234 ALA A O 1
ATOM 1515 N N . LEU A 1 235 ? -41.916 -95.601 204.686 1.00 32.95 235 LEU A N 1
ATOM 1516 C CA . LEU A 1 235 ? -43.309 -95.587 205.124 1.00 36.26 235 LEU A CA 1
ATOM 1517 C C . LEU A 1 235 ? -43.782 -96.911 205.728 1.00 33.35 235 LEU A C 1
ATOM 1518 O O . LEU A 1 235 ? -44.562 -96.909 206.682 1.00 31.57 235 LEU A O 1
ATOM 1523 N N . GLU A 1 236 ? -43.302 -98.035 205.199 1.00 34.71 236 GLU A N 1
ATOM 1524 C CA . GLU A 1 236 ? -43.716 -99.330 205.727 1.00 33.04 236 GLU A CA 1
ATOM 1525 C C . GLU A 1 236 ? -43.145 -99.584 207.118 1.00 33.81 236 GLU A C 1
ATOM 1526 O O . GLU A 1 236 ? -43.825 -100.132 207.988 1.00 35.25 236 GLU A O 1
ATOM 1532 N N . CYS A 1 237 ? -41.901 -99.182 207.348 1.00 37.27 237 CYS A N 1
ATOM 1533 C CA . CYS A 1 237 ? -41.309 -99.394 208.660 1.00 33.45 237 CYS A CA 1
ATOM 1534 C C . CYS A 1 237 ? -41.874 -98.418 209.699 1.00 30.44 237 CYS A C 1
ATOM 1535 O O . CYS A 1 237 ? -42.090 -98.789 210.852 1.00 33.26 237 CYS A O 1
ATOM 1538 N N . SER A 1 238 ? -42.120 -97.176 209.293 1.00 31.02 238 SER A N 1
ATOM 1539 C CA . SER A 1 238 ? -42.740 -96.211 210.200 1.00 32.68 238 SER A CA 1
ATOM 1540 C C . SER A 1 238 ? -44.078 -96.752 210.656 1.00 36.70 238 SER A C 1
ATOM 1541 O O . SER A 1 238 ? -44.398 -96.739 211.851 1.00 39.23 238 SER A O 1
ATOM 1544 N N . GLY A 1 239 ? -44.851 -97.232 209.677 1.00 39.15 239 GLY A N 1
ATOM 1545 C CA . GLY A 1 239 ? -46.186 -97.779 209.891 1.00 32.36 239 GLY A CA 1
ATOM 1546 C C . GLY A 1 239 ? -46.288 -98.875 210.924 1.00 32.38 239 GLY A C 1
ATOM 1547 O O . GLY A 1 239 ? -47.036 -98.735 211.885 1.00 32.70 239 GLY A O 1
ATOM 1548 N N . PHE A 1 240 ? -45.545 -99.968 210.748 1.00 35.70 240 PHE A N 1
ATOM 1549 C CA . PHE A 1 240 ? -45.687 -101.072 211.687 1.00 34.01 240 PHE A CA 1
ATOM 1550 C C . PHE A 1 240 ? -45.116 -100.704 213.054 1.00 37.82 240 PHE A C 1
ATOM 1551 O O . PHE A 1 240 ? -45.700 -101.055 214.089 1.00 37.57 240 PHE A O 1
ATOM 1559 N N . LEU A 1 241 ? -44.005 -99.964 213.053 1.00 37.50 241 LEU A N 1
ATOM 1560 C CA . LEU A 1 241 ? -43.382 -99.495 214.301 1.00 41.84 241 LEU A CA 1
ATOM 1561 C C . LEU A 1 241 ? -44.368 -98.662 215.123 1.00 38.61 241 LEU A C 1
ATOM 1562 O O . LEU A 1 241 ? -44.526 -98.897 216.323 1.00 40.88 241 LEU A O 1
ATOM 1567 N N . ASN A 1 242 ? -45.022 -97.701 214.472 1.00 32.54 242 ASN A N 1
ATOM 1568 C CA . ASN A 1 242 ? -46.123 -96.950 215.092 1.00 40.39 242 ASN A CA 1
ATOM 1569 C C . ASN A 1 242 ? -47.257 -97.853 215.619 1.00 42.44 242 ASN A C 1
ATOM 1570 O O . ASN A 1 242 ? -47.646 -97.763 216.788 1.00 46.77 242 ASN A O 1
ATOM 1575 N N . SER A 1 243 ? -47.776 -98.731 214.766 1.00 36.26 243 SER A N 1
ATOM 1576 C CA . SER A 1 243 ? -48.856 -99.621 215.181 1.00 39.95 243 SER A CA 1
ATOM 1577 C C . SER A 1 243 ? -48.413 -100.494 216.350 1.00 38.70 243 SER A C 1
ATOM 1578 O O . SER A 1 243 ? -49.206 -100.811 217.240 1.00 39.83 243 SER A O 1
ATOM 1581 N N . LEU A 1 244 ? -47.130 -100.849 216.361 1.00 42.75 244 LEU A N 1
ATOM 1582 C CA . LEU A 1 244 ? -46.570 -101.674 217.433 1.00 42.57 244 LEU A CA 1
ATOM 1583 C C . LEU A 1 244 ? -46.530 -100.918 218.764 1.00 39.58 244 LEU A C 1
ATOM 1584 O O . LEU A 1 244 ? -46.464 -101.533 219.833 1.00 39.83 244 LEU A O 1
ATOM 1589 N N . GLY A 1 245 ? -46.559 -99.586 218.686 1.00 36.43 245 GLY A N 1
ATOM 1590 C CA . GLY A 1 245 ? -46.681 -98.755 219.874 1.00 41.25 245 GLY A CA 1
ATOM 1591 C C . GLY A 1 245 ? -45.571 -97.748 220.114 1.00 49.18 245 GLY A C 1
ATOM 1592 O O . GLY A 1 245 ? -45.534 -97.099 221.157 1.00 54.82 245 GLY A O 1
ATOM 1593 N N . TYR A 1 246 ? -44.666 -97.609 219.151 1.00 45.52 246 TYR A N 1
ATOM 1594 C CA . TYR A 1 246 ? -43.534 -96.707 219.292 1.00 46.86 246 TYR A CA 1
ATOM 1595 C C . TYR A 1 246 ? -43.808 -95.302 218.764 1.00 50.96 246 TYR A C 1
ATOM 1596 O O . TYR A 1 246 ? -44.544 -95.122 217.795 1.00 49.68 246 TYR A O 1
ATOM 1605 N N . ASP A 1 247 ? -43.195 -94.311 219.402 1.00 46.24 247 ASP A N 1
ATOM 1606 C CA . ASP A 1 247 ? -43.286 -92.942 218.940 1.00 44.15 247 ASP A CA 1
ATOM 1607 C C . ASP A 1 247 ? -42.424 -92.847 217.687 1.00 47.67 247 ASP A C 1
ATOM 1608 O O . ASP A 1 247 ? -41.228 -93.135 217.722 1.00 47.45 247 ASP A O 1
ATOM 1613 N N . VAL A 1 248 ? -43.028 -92.457 216.572 1.00 44.83 248 VAL A N 1
ATOM 1614 C CA . VAL A 1 248 ? -42.347 -92.556 215.288 1.00 43.63 248 VAL A CA 1
ATOM 1615 C C . VAL A 1 248 ? -42.389 -91.250 214.532 1.00 39.52 248 VAL A C 1
ATOM 1616 O O . VAL A 1 248 ? -43.440 -90.650 214.393 1.00 42.82 248 VAL A O 1
ATOM 1620 N N . THR A 1 249 ? -41.240 -90.807 214.038 1.00 39.71 249 THR A N 1
ATOM 1621 C CA . THR A 1 249 ? -41.195 -89.576 213.267 1.00 42.14 249 THR A CA 1
ATOM 1622 C C . THR A 1 249 ? -40.552 -89.851 211.924 1.00 41.64 249 THR A C 1
ATOM 1623 O O . THR A 1 249 ? -39.593 -90.611 211.841 1.00 46.28 249 THR A O 1
ATOM 1627 N N . VAL A 1 250 ? -41.089 -89.240 210.876 1.00 43.46 250 VAL A N 1
ATOM 1628 C CA . VAL A 1 250 ? -40.629 -89.459 209.505 1.00 45.11 250 VAL A CA 1
ATOM 1629 C C . VAL A 1 250 ? -40.168 -88.122 208.907 1.00 47.43 250 VAL A C 1
ATOM 1630 O O . VAL A 1 250 ? -40.947 -87.166 208.841 1.00 48.78 250 VAL A O 1
ATOM 1634 N N . ALA A 1 251 ? -38.910 -88.035 208.489 1.00 40.05 251 ALA A N 1
ATOM 1635 C CA . ALA A 1 251 ? -38.423 -86.819 207.865 1.00 38.36 251 ALA A CA 1
ATOM 1636 C C . ALA A 1 251 ? -38.585 -86.898 206.356 1.00 40.64 251 ALA A C 1
ATOM 1637 O O . ALA A 1 251 ? -38.112 -87.833 205.732 1.00 45.86 251 ALA A O 1
ATOM 1639 N N . VAL A 1 252 ? -39.246 -85.922 205.753 1.00 42.56 252 VAL A N 1
ATOM 1640 C CA . VAL A 1 252 ? -39.400 -85.936 204.301 1.00 48.50 252 VAL A CA 1
ATOM 1641 C C . VAL A 1 252 ? -39.056 -84.608 203.612 1.00 54.85 252 VAL A C 1
ATOM 1642 O O . VAL A 1 252 ? -39.787 -83.620 203.715 1.00 55.28 252 VAL A O 1
ATOM 1646 N N . ARG A 1 253 ? -37.945 -84.595 202.891 1.00 59.14 253 ARG A N 1
ATOM 1647 C CA . ARG A 1 253 ? -37.664 -83.521 201.941 1.00 64.15 253 ARG A CA 1
ATOM 1648 C C . ARG A 1 253 ? -38.677 -83.610 200.787 1.00 61.62 253 ARG A C 1
ATOM 1649 O O . ARG A 1 253 ? -38.737 -84.624 200.098 1.00 70.57 253 ARG A O 1
ATOM 1657 N N . SER A 1 254 ? -39.479 -82.566 200.593 1.00 61.97 254 SER A N 1
ATOM 1658 C CA . SER A 1 254 ? -40.526 -82.558 199.561 1.00 60.29 254 SER A CA 1
ATOM 1659 C C . SER A 1 254 ? -41.618 -83.621 199.760 1.00 63.02 254 SER A C 1
ATOM 1660 O O . SER A 1 254 ? -42.210 -83.704 200.835 1.00 63.37 254 SER A O 1
ATOM 1663 N N . ILE A 1 255 ? -41.864 -84.433 198.726 1.00 65.37 255 ILE A N 1
ATOM 1664 C CA . ILE A 1 255 ? -43.016 -85.360 198.664 1.00 61.58 255 ILE A CA 1
ATOM 1665 C C . ILE A 1 255 ? -42.797 -86.793 199.235 1.00 60.65 255 ILE A C 1
ATOM 1666 O O . ILE A 1 255 ? -41.655 -87.253 199.368 1.00 64.62 255 ILE A O 1
ATOM 1671 N N . VAL A 1 256 ? -43.898 -87.484 199.568 1.00 58.77 256 VAL A N 1
ATOM 1672 C CA . VAL A 1 256 ? -43.862 -88.868 200.092 1.00 55.54 256 VAL A CA 1
ATOM 1673 C C . VAL A 1 256 ? -44.192 -89.885 198.995 1.00 47.60 256 VAL A C 1
ATOM 1674 O O . VAL A 1 256 ? -44.964 -89.585 198.078 1.00 48.28 256 VAL A O 1
ATOM 1678 N N . LEU A 1 257 ? -43.610 -91.079 199.093 1.00 44.77 257 LEU A N 1
ATOM 1679 C CA . LEU A 1 257 ? -43.781 -92.090 198.060 1.00 44.67 257 LEU A CA 1
ATOM 1680 C C . LEU A 1 257 ? -43.479 -91.509 196.674 1.00 52.52 257 LEU A C 1
ATOM 1681 O O . LEU A 1 257 ? -44.279 -91.642 195.733 1.00 51.30 257 LEU A O 1
ATOM 1686 N N . ARG A 1 258 ? -42.329 -90.847 196.575 1.00 50.69 258 ARG A N 1
ATOM 1687 C CA . ARG A 1 258 ? -41.839 -90.282 195.321 1.00 54.14 258 ARG A CA 1
ATOM 1688 C C . ARG A 1 258 ? -42.004 -91.312 194.195 1.00 45.05 258 ARG A C 1
ATOM 1689 O O . ARG A 1 258 ? -41.791 -92.505 194.393 1.00 43.89 258 ARG A O 1
ATOM 1697 N N . GLY A 1 259 ? -42.435 -90.870 193.029 1.00 48.17 259 GLY A N 1
ATOM 1698 C CA . GLY A 1 259 ? -42.546 -91.789 191.912 1.00 43.90 259 GLY A CA 1
ATOM 1699 C C . GLY A 1 259 ? -43.865 -92.523 191.745 1.00 45.80 259 GLY A C 1
ATOM 1700 O O . GLY A 1 259 ? -44.074 -93.159 190.714 1.00 49.56 259 GLY A O 1
ATOM 1701 N N . PHE A 1 260 ? -44.754 -92.437 192.732 1.00 43.18 260 PHE A N 1
ATOM 1702 C CA . PHE A 1 260 ? -46.084 -93.068 192.675 1.00 41.13 260 PHE A CA 1
ATOM 1703 C C . PHE A 1 260 ? -47.217 -92.034 192.517 1.00 43.37 260 PHE A C 1
ATOM 1704 O O . PHE A 1 260 ? -47.008 -90.845 192.758 1.00 45.80 260 PHE A O 1
ATOM 1712 N N . ASP A 1 261 ? -48.410 -92.484 192.117 1.00 40.09 261 ASP A N 1
ATOM 1713 C CA . ASP A 1 261 ? -49.581 -91.609 191.991 1.00 35.65 261 ASP A CA 1
ATOM 1714 C C . ASP A 1 261 ? -49.814 -90.801 193.267 1.00 37.75 261 ASP A C 1
ATOM 1715 O O . ASP A 1 261 ? -50.002 -91.368 194.340 1.00 36.87 261 ASP A O 1
ATOM 1720 N N . GLN A 1 262 ? -49.809 -89.475 193.161 1.00 37.32 262 GLN A N 1
ATOM 1721 C CA . GLN A 1 262 ? -49.754 -88.667 194.369 1.00 37.04 262 GLN A CA 1
ATOM 1722 C C . GLN A 1 262 ? -51.082 -88.525 195.124 1.00 34.39 262 GLN A C 1
ATOM 1723 O O . GLN A 1 262 ? -51.095 -88.326 196.349 1.00 28.60 262 GLN A O 1
ATOM 1729 N N . GLN A 1 263 ? -52.204 -88.651 194.426 1.00 28.91 263 GLN A N 1
ATOM 1730 C CA . GLN A 1 263 ? -53.464 -88.693 195.167 1.00 33.06 263 GLN A CA 1
ATOM 1731 C C . GLN A 1 263 ? -53.458 -89.842 196.171 1.00 32.57 263 GLN A C 1
ATOM 1732 O O . GLN A 1 263 ? -53.828 -89.681 197.329 1.00 35.70 263 GLN A O 1
ATOM 1738 N N . CYS A 1 264 ? -52.991 -91.002 195.728 1.00 39.93 264 CYS A N 1
ATOM 1739 C CA . CYS A 1 264 ? -52.880 -92.170 196.603 1.00 35.68 264 CYS A CA 1
ATOM 1740 C C . CYS A 1 264 ? -51.822 -91.977 197.656 1.00 29.06 264 CYS A C 1
ATOM 1741 O O . CYS A 1 264 ? -52.024 -92.336 198.814 1.00 31.54 264 CYS A O 1
ATOM 1744 N N . ALA A 1 265 ? -50.701 -91.390 197.265 1.00 33.99 265 ALA A N 1
ATOM 1745 C CA . ALA A 1 265 ? -49.656 -91.046 198.228 1.00 34.47 265 ALA A CA 1
ATOM 1746 C C . ALA A 1 265 ? -50.182 -90.225 199.404 1.00 28.16 265 ALA A C 1
ATOM 1747 O O . ALA A 1 265 ? -49.983 -90.569 200.563 1.00 27.86 265 ALA A O 1
ATOM 1749 N N . VAL A 1 266 ? -50.862 -89.129 199.109 1.00 34.00 266 VAL A N 1
ATOM 1750 C CA . VAL A 1 266 ? -51.417 -88.317 200.185 1.00 32.42 266 VAL A CA 1
ATOM 1751 C C . VAL A 1 266 ? -52.408 -89.110 201.023 1.00 35.06 266 VAL A C 1
ATOM 1752 O O . VAL A 1 266 ? -52.411 -89.000 202.252 1.00 37.94 266 VAL A O 1
ATOM 1756 N N . LYS A 1 267 ? -53.244 -89.917 200.366 1.00 33.06 267 LYS A N 1
ATOM 1757 C CA . LYS A 1 267 ? -54.187 -90.769 201.094 1.00 32.42 267 LYS A CA 1
ATOM 1758 C C . LYS A 1 267 ? -53.463 -91.657 202.097 1.00 27.87 267 LYS A C 1
ATOM 1759 O O . LYS A 1 267 ? -53.859 -91.749 203.261 1.00 30.79 267 LYS A O 1
ATOM 1765 N N . VAL A 1 268 ? -52.379 -92.288 201.670 1.00 26.79 268 VAL A N 1
ATOM 1766 C CA . VAL A 1 268 ? -51.636 -93.136 202.592 1.00 28.50 268 VAL A CA 1
ATOM 1767 C C . VAL A 1 268 ? -51.067 -92.301 203.719 1.00 28.69 268 VAL A C 1
ATOM 1768 O O . VAL A 1 268 ? -51.228 -92.636 204.899 1.00 29.14 268 VAL A O 1
ATOM 1772 N N . LYS A 1 269 ? -50.409 -91.203 203.349 1.00 29.00 269 LYS A N 1
ATOM 1773 C CA . LYS A 1 269 ? -49.790 -90.311 204.328 1.00 29.99 269 LYS A CA 1
ATOM 1774 C C . LYS A 1 269 ? -50.797 -89.872 205.373 1.00 31.09 269 LYS A C 1
ATOM 1775 O O . LYS A 1 269 ? -50.558 -89.987 206.570 1.00 35.30 269 LYS A O 1
ATOM 1781 N N . LEU A 1 270 ? -51.949 -89.405 204.910 1.00 35.64 270 LEU A N 1
ATOM 1782 C CA . LEU A 1 270 ? -52.976 -88.907 205.813 1.00 34.37 270 LEU A CA 1
ATOM 1783 C C . LEU A 1 270 ? -53.412 -89.970 206.787 1.00 32.25 270 LEU A C 1
ATOM 1784 O O . LEU A 1 270 ? -53.583 -89.694 207.973 1.00 35.76 270 LEU A O 1
ATOM 1789 N N . TYR A 1 271 ? -53.580 -91.193 206.284 1.00 33.57 271 TYR A N 1
ATOM 1790 C CA . TYR A 1 271 ? -53.994 -92.313 207.131 1.00 31.57 271 TYR A CA 1
ATOM 1791 C C . TYR A 1 271 ? -52.976 -92.587 208.233 1.00 36.44 271 TYR A C 1
ATOM 1792 O O . TYR A 1 271 ? -53.350 -92.794 209.393 1.00 40.13 271 TYR A O 1
ATOM 1801 N N . MET A 1 272 ? -51.690 -92.586 207.885 1.00 33.92 272 MET A N 1
ATOM 1802 C CA . MET A 1 272 ? -50.660 -92.804 208.891 1.00 31.39 272 MET A CA 1
ATOM 1803 C C . MET A 1 272 ? -50.665 -91.693 209.934 1.00 35.02 272 MET A C 1
ATOM 1804 O O . MET A 1 272 ? -50.622 -91.957 211.143 1.00 35.64 272 MET A O 1
ATOM 1809 N N . GLU A 1 273 ? -50.714 -90.452 209.460 1.00 35.60 273 GLU A N 1
ATOM 1810 C CA . GLU A 1 273 ? -50.823 -89.286 210.344 1.00 40.22 273 GLU A CA 1
ATOM 1811 C C . GLU A 1 273 ? -51.967 -89.435 211.334 1.00 40.26 273 GLU A C 1
ATOM 1812 O O . GLU A 1 273 ? -51.781 -89.259 212.533 1.00 42.95 273 GLU A O 1
ATOM 1818 N N . GLU A 1 274 ? -53.142 -89.809 210.838 1.00 37.53 274 GLU A N 1
ATOM 1819 C CA . GLU A 1 274 ? -54.294 -89.957 211.716 1.00 36.25 274 GLU A CA 1
ATOM 1820 C C . GLU A 1 274 ? -54.195 -91.141 212.665 1.00 35.47 274 GLU A C 1
ATOM 1821 O O . GLU A 1 274 ? -55.106 -91.379 213.450 1.00 36.18 274 GLU A O 1
ATOM 1827 N N . GLN A 1 275 ? -53.093 -91.890 212.595 1.00 39.58 275 GLN A N 1
ATOM 1828 C CA . GLN A 1 275 ? -52.882 -92.983 213.540 1.00 38.57 275 GLN A CA 1
ATOM 1829 C C . GLN A 1 275 ? -51.722 -92.716 214.471 1.00 39.04 275 GLN A C 1
ATOM 1830 O O . GLN A 1 275 ? -51.475 -93.496 215.393 1.00 43.43 275 GLN A O 1
ATOM 1836 N N . GLY A 1 276 ? -50.998 -91.629 214.231 1.00 40.73 276 GLY A N 1
ATOM 1837 C CA . GLY A 1 276 ? -49.988 -91.218 215.187 1.00 46.60 276 GLY A CA 1
ATOM 1838 C C . GLY A 1 276 ? -48.632 -90.805 214.652 1.00 43.43 276 GLY A C 1
ATOM 1839 O O . GLY A 1 276 ? -47.904 -90.053 215.307 1.00 47.32 276 GLY A O 1
ATOM 1840 N N . VAL A 1 277 ? -48.268 -91.278 213.472 1.00 39.75 277 VAL A N 1
ATOM 1841 C CA . VAL A 1 277 ? -46.940 -90.957 212.966 1.00 42.76 277 VAL A CA 1
ATOM 1842 C C . VAL A 1 277 ? -46.808 -89.476 212.542 1.00 44.81 277 VAL A C 1
ATOM 1843 O O . VAL A 1 277 ? -47.715 -88.896 211.941 1.00 44.00 277 VAL A O 1
ATOM 1847 N N . MET A 1 278 ? -45.680 -88.864 212.892 1.00 43.84 278 MET A N 1
ATOM 1848 C CA . MET A 1 278 ? -45.473 -87.442 212.638 1.00 43.63 278 MET A CA 1
ATOM 1849 C C . MET A 1 278 ? -44.562 -87.253 211.452 1.00 43.32 278 MET A C 1
ATOM 1850 O O . MET A 1 278 ? -43.533 -87.905 211.353 1.00 47.65 278 MET A O 1
ATOM 1855 N N . PHE A 1 279 ? -44.926 -86.342 210.560 1.00 40.60 279 PHE A N 1
ATOM 1856 C CA . PHE A 1 279 ? -44.127 -86.090 209.373 1.00 42.49 279 PHE A CA 1
ATOM 1857 C C . PHE A 1 279 ? -43.406 -84.728 209.355 1.00 47.93 279 PHE A C 1
ATOM 1858 O O . PHE A 1 279 ? -44.008 -83.712 208.984 1.00 48.57 279 PHE A O 1
ATOM 1866 N N . LYS A 1 280 ? -42.121 -84.707 209.724 1.00 42.80 280 LYS A N 1
ATOM 1867 C CA . LYS A 1 280 ? -41.322 -83.489 209.598 1.00 41.02 280 LYS A CA 1
ATOM 1868 C C . LYS A 1 280 ? -41.122 -83.153 208.131 1.00 44.87 280 LYS A C 1
ATOM 1869 O O . LYS A 1 280 ? -40.160 -83.589 207.513 1.00 47.42 280 LYS A O 1
ATOM 1875 N N . ASN A 1 281 ? -42.037 -82.379 207.567 1.00 51.21 281 ASN A N 1
ATOM 1876 C CA . ASN A 1 281 ? -41.977 -82.051 206.142 1.00 54.67 281 ASN A CA 1
ATOM 1877 C C . ASN A 1 281 ? -40.857 -81.080 205.797 1.00 61.33 281 ASN A C 1
ATOM 1878 O O . ASN A 1 281 ? -40.685 -80.062 206.464 1.00 67.60 281 ASN A O 1
ATOM 1883 N N . GLY A 1 282 ? -40.098 -81.397 204.750 1.00 64.75 282 GLY A N 1
ATOM 1884 C CA . GLY A 1 282 ? -39.029 -80.528 204.281 1.00 62.45 282 GLY A CA 1
ATOM 1885 C C . GLY A 1 282 ? -37.867 -80.344 205.242 1.00 60.26 282 GLY A C 1
ATOM 1886 O O . GLY A 1 282 ? -37.026 -79.478 205.027 1.00 65.94 282 GLY A O 1
ATOM 1887 N N . ILE A 1 283 ? -37.805 -81.168 206.287 1.00 59.79 283 ILE A N 1
ATOM 1888 C CA . ILE A 1 283 ? -36.779 -81.041 207.318 1.00 59.79 283 ILE A CA 1
ATOM 1889 C C . ILE A 1 283 ? -35.931 -82.311 207.527 1.00 69.16 283 ILE A C 1
ATOM 1890 O O . ILE A 1 283 ? -36.330 -83.210 208.281 1.00 71.79 283 ILE A O 1
ATOM 1895 N N . LEU A 1 284 ? -34.760 -82.381 206.890 1.00 68.50 284 LEU A N 1
ATOM 1896 C CA . LEU A 1 284 ? -33.897 -83.563 207.007 1.00 61.62 284 LEU A CA 1
ATOM 1897 C C . LEU A 1 284 ? -32.847 -83.364 208.084 1.00 63.83 284 LEU A C 1
ATOM 1898 O O . LEU A 1 284 ? -32.512 -82.224 208.407 1.00 66.13 284 LEU A O 1
ATOM 1903 N N . PRO A 1 285 ? -32.304 -84.466 208.634 1.00 60.59 285 PRO A N 1
ATOM 1904 C CA . PRO A 1 285 ? -31.192 -84.331 209.587 1.00 61.19 285 PRO A CA 1
ATOM 1905 C C . PRO A 1 285 ? -29.927 -83.792 208.915 1.00 61.53 285 PRO A C 1
ATOM 1906 O O . PRO A 1 285 ? -29.660 -84.119 207.758 1.00 60.44 285 PRO A O 1
ATOM 1910 N N . LYS A 1 286 ? -29.162 -82.971 209.632 1.00 59.41 286 LYS A N 1
ATOM 1911 C CA . LYS A 1 286 ? -27.887 -82.476 209.117 1.00 58.28 286 LYS A CA 1
ATOM 1912 C C . LYS A 1 286 ? -26.680 -83.065 209.886 1.00 55.65 286 LYS A C 1
ATOM 1913 O O . LYS A 1 286 ? -25.564 -83.121 209.358 1.00 49.47 286 LYS A O 1
ATOM 1919 N N . LYS A 1 287 ? -26.922 -83.535 211.113 1.00 54.21 287 LYS A N 1
ATOM 1920 C CA . LYS A 1 287 ? -25.864 -84.086 211.963 1.00 50.88 287 LYS A CA 1
ATOM 1921 C C . LYS A 1 287 ? -26.429 -85.035 213.020 1.00 51.27 287 LYS A C 1
ATOM 1922 O O . LYS A 1 287 ? -27.508 -84.790 213.568 1.00 53.28 287 LYS A O 1
ATOM 1928 N N . LEU A 1 288 ? -25.697 -86.115 213.295 1.00 47.80 288 LEU A N 1
ATOM 1929 C CA . LEU A 1 288 ? -26.064 -87.076 214.335 1.00 52.58 288 LEU A CA 1
ATOM 1930 C C . LEU A 1 288 ? -24.900 -87.271 215.298 1.00 60.03 288 LEU A C 1
ATOM 1931 O O . LEU A 1 288 ? -23.755 -87.454 214.869 1.00 55.22 288 LEU A O 1
ATOM 1936 N N . THR A 1 289 ? -25.199 -87.264 216.594 1.00 58.30 289 THR A N 1
ATOM 1937 C CA . THR A 1 289 ? -24.162 -87.365 217.605 1.00 54.46 289 THR A CA 1
ATOM 1938 C C . THR A 1 289 ? -24.494 -88.448 218.602 1.00 54.60 289 THR A C 1
ATOM 1939 O O . THR A 1 289 ? -25.561 -88.417 219.217 1.00 57.03 289 THR A O 1
ATOM 1943 N N . LYS A 1 290 ? -23.575 -89.398 218.768 1.00 57.49 290 LYS A N 1
ATOM 1944 C CA . LYS A 1 290 ? -23.777 -90.481 219.729 1.00 61.36 290 LYS A CA 1
ATOM 1945 C C . LYS A 1 290 ? -23.797 -89.877 221.111 1.00 64.43 290 LYS A C 1
ATOM 1946 O O . LYS A 1 290 ? -22.978 -89.019 221.418 1.00 72.40 290 LYS A O 1
ATOM 1952 N N . MET A 1 291 ? -24.733 -90.316 221.943 1.00 65.05 291 MET A N 1
ATOM 1953 C CA . MET A 1 291 ? -24.947 -89.677 223.228 1.00 61.88 291 MET A CA 1
ATOM 1954 C C . MET A 1 291 ? -25.538 -90.652 224.214 1.00 59.35 291 MET A C 1
ATOM 1955 O O . MET A 1 291 ? -26.723 -90.573 224.508 1.00 64.27 291 MET A O 1
ATOM 1960 N N . ASP A 1 292 ? -24.711 -91.557 224.722 1.00 59.12 292 ASP A N 1
ATOM 1961 C CA . ASP A 1 292 ? -25.177 -92.650 225.573 1.00 67.07 292 ASP A CA 1
ATOM 1962 C C . ASP A 1 292 ? -26.070 -93.558 224.730 1.00 70.64 292 ASP A C 1
ATOM 1963 O O . ASP A 1 292 ? -25.806 -93.768 223.543 1.00 69.68 292 ASP A O 1
ATOM 1968 N N . ASP A 1 293 ? -27.131 -94.082 225.335 1.00 72.74 293 ASP A N 1
ATOM 1969 C CA . ASP A 1 293 ? -28.064 -94.961 224.636 1.00 67.36 293 ASP A CA 1
ATOM 1970 C C . ASP A 1 293 ? -29.075 -94.203 223.786 1.00 73.11 293 ASP A C 1
ATOM 1971 O O . ASP A 1 293 ? -30.175 -94.699 223.542 1.00 81.35 293 ASP A O 1
ATOM 1976 N N . LYS A 1 294 ? -28.728 -92.997 223.352 1.00 64.89 294 LYS A N 1
ATOM 1977 C CA . LYS A 1 294 ? -29.657 -92.191 222.573 1.00 62.42 294 LYS A CA 1
ATOM 1978 C C . LYS A 1 294 ? -28.882 -91.458 221.485 1.00 63.15 294 LYS A C 1
ATOM 1979 O O . LYS A 1 294 ? -27.655 -91.543 221.432 1.00 61.80 294 LYS A O 1
ATOM 1985 N N . ILE A 1 295 ? -29.595 -90.765 220.603 1.00 59.28 295 ILE A N 1
ATOM 1986 C CA . ILE A 1 295 ? -28.959 -90.055 219.499 1.00 54.61 295 ILE A CA 1
ATOM 1987 C C . ILE A 1 295 ? -29.599 -88.690 219.327 1.00 53.63 295 ILE A C 1
ATOM 1988 O O . ILE A 1 295 ? -30.819 -88.572 219.274 1.00 53.45 295 ILE A O 1
ATOM 1993 N N . LEU A 1 296 ? -28.780 -87.654 219.243 1.00 48.45 296 LEU A N 1
ATOM 1994 C CA . LEU A 1 296 ? -29.319 -86.329 219.023 1.00 51.16 296 LEU A CA 1
ATOM 1995 C C . LEU A 1 296 ? -29.205 -85.987 217.562 1.00 51.59 296 LEU A C 1
ATOM 1996 O O . LEU A 1 296 ? -28.183 -86.241 216.938 1.00 53.52 296 LEU A O 1
ATOM 2001 N N . VAL A 1 297 ? -30.255 -85.380 217.026 1.00 53.66 297 VAL A N 1
ATOM 2002 C CA . VAL A 1 297 ? -30.326 -85.084 215.606 1.00 56.21 297 VAL A CA 1
ATOM 2003 C C . VAL A 1 297 ? -30.530 -83.593 215.377 1.00 54.08 297 VAL A C 1
ATOM 2004 O O . VAL A 1 297 ? -31.535 -83.020 215.791 1.00 53.42 297 VAL A O 1
ATOM 2008 N N . GLU A 1 298 ? -29.569 -82.964 214.718 1.00 51.99 298 GLU A N 1
ATOM 2009 C CA . GLU A 1 298 ? -29.710 -81.558 214.375 1.00 60.69 298 GLU A CA 1
ATOM 2010 C C . GLU A 1 298 ? -30.317 -81.481 212.991 1.00 58.64 298 GLU A C 1
ATOM 2011 O O . GLU A 1 298 ? -29.817 -82.116 212.057 1.00 54.02 298 GLU A O 1
ATOM 2017 N N . PHE A 1 299 ? -31.392 -80.706 212.867 1.00 53.24 299 PHE A N 1
ATOM 2018 C CA . PHE A 1 299 ? -32.168 -80.664 211.636 1.00 55.62 299 PHE A CA 1
ATOM 2019 C C . PHE A 1 299 ? -31.870 -79.401 210.839 1.00 59.06 299 PHE A C 1
ATOM 2020 O O . PHE A 1 299 ? -31.427 -78.409 211.405 1.00 64.92 299 PHE A O 1
ATOM 2028 N N . SER A 1 300 ? -32.129 -79.429 209.532 1.00 59.71 300 SER A N 1
ATOM 2029 C CA . SER A 1 300 ? -31.764 -78.310 208.647 1.00 64.43 300 SER A CA 1
ATOM 2030 C C . SER A 1 300 ? -32.539 -77.003 208.902 1.00 66.91 300 SER A C 1
ATOM 2031 O O . SER A 1 300 ? -32.290 -75.976 208.258 1.00 58.07 300 SER A O 1
ATOM 2034 N N . ASP A 1 301 ? -33.488 -77.051 209.833 1.00 72.84 301 ASP A N 1
ATOM 2035 C CA . ASP A 1 301 ? -34.205 -75.856 210.273 1.00 69.65 301 ASP A CA 1
ATOM 2036 C C . ASP A 1 301 ? -33.594 -75.381 211.594 1.00 69.15 301 ASP A C 1
ATOM 2037 O O . ASP A 1 301 ? -34.133 -74.500 212.267 1.00 71.49 301 ASP A O 1
ATOM 2042 N N . LYS A 1 302 ? -32.479 -76.017 211.954 1.00 64.90 302 LYS A N 1
ATOM 2043 C CA . LYS A 1 302 ? -31.713 -75.729 213.170 1.00 66.75 302 LYS A CA 1
ATOM 2044 C C . LYS A 1 302 ? -32.343 -76.223 214.481 1.00 64.23 302 LYS A C 1
ATOM 2045 O O . LYS A 1 302 ? -31.755 -76.053 215.555 1.00 67.85 302 LYS A O 1
ATOM 2051 N N . THR A 1 303 ? -33.506 -76.863 214.408 1.00 58.29 303 THR A N 1
ATOM 2052 C CA . THR A 1 303 ? -34.031 -77.496 215.608 1.00 59.44 303 THR A CA 1
ATOM 2053 C C . THR A 1 303 ? -33.204 -78.741 215.961 1.00 63.53 303 THR A C 1
ATOM 2054 O O . THR A 1 303 ? -32.268 -79.102 215.243 1.00 62.78 303 THR A O 1
ATOM 2058 N N . SER A 1 304 ? -33.543 -79.391 217.069 1.00 57.75 304 SER A N 1
ATOM 2059 C CA . SER A 1 304 ? -32.845 -80.600 217.465 1.00 53.74 304 SER A CA 1
ATOM 2060 C C . SER A 1 304 ? -33.715 -81.443 218.390 1.00 58.19 304 SER A C 1
ATOM 2061 O O . SER A 1 304 ? -34.547 -80.905 219.125 1.00 60.62 304 SER A O 1
ATOM 2064 N N . GLU A 1 305 ? -33.529 -82.762 218.354 1.00 57.22 305 GLU A N 1
ATOM 2065 C CA . GLU A 1 305 ? -34.355 -83.663 219.155 1.00 52.62 305 GLU A CA 1
ATOM 2066 C C . GLU A 1 305 ? -33.630 -84.975 219.433 1.00 50.07 305 GLU A C 1
ATOM 2067 O O . GLU A 1 305 ? -32.717 -85.362 218.707 1.00 47.89 305 GLU A O 1
ATOM 2073 N N . LEU A 1 306 ? -34.055 -85.646 220.497 1.00 51.26 306 LEU A N 1
ATOM 2074 C CA . LEU A 1 306 ? -33.415 -86.854 220.979 1.00 52.26 306 LEU A CA 1
ATOM 2075 C C . LEU A 1 306 ? -34.232 -88.072 220.563 1.00 56.62 306 LEU A C 1
ATOM 2076 O O . LEU A 1 306 ? -35.449 -88.098 220.752 1.00 55.66 306 LEU A O 1
ATOM 2081 N N . TYR A 1 307 ? -33.555 -89.087 220.026 1.00 59.08 307 TYR A N 1
ATOM 2082 C CA . TYR A 1 307 ? -34.204 -90.339 219.626 1.00 54.89 307 TYR A CA 1
ATOM 2083 C C . TYR A 1 307 ? -33.454 -91.579 220.124 1.00 52.82 307 TYR A C 1
ATOM 2084 O O . TYR A 1 307 ? -32.257 -91.524 220.420 1.00 56.14 307 TYR A O 1
ATOM 2093 N N . ASP A 1 308 ? -34.169 -92.697 220.209 1.00 53.72 308 ASP A N 1
ATOM 2094 C CA . ASP A 1 308 ? -33.567 -93.988 220.538 1.00 53.03 308 ASP A CA 1
ATOM 2095 C C . ASP A 1 308 ? -32.940 -94.656 219.309 1.00 52.09 308 ASP A C 1
ATOM 2096 O O . ASP A 1 308 ? -31.940 -95.373 219.417 1.00 57.19 308 ASP A O 1
ATOM 2101 N N . THR A 1 309 ? -33.534 -94.417 218.142 1.00 46.93 309 THR A N 1
ATOM 2102 C CA . THR A 1 309 ? -33.110 -95.065 216.916 1.00 36.79 309 THR A CA 1
ATOM 2103 C C . THR A 1 309 ? -33.226 -94.104 215.751 1.00 40.33 309 THR A C 1
ATOM 2104 O O . THR A 1 309 ? -34.223 -93.397 215.615 1.00 46.15 309 THR A O 1
ATOM 2108 N N . VAL A 1 310 ? -32.207 -94.051 214.907 1.00 44.17 310 VAL A N 1
ATOM 2109 C CA . VAL A 1 310 ? -32.349 -93.351 213.635 1.00 46.10 310 VAL A CA 1
ATOM 2110 C C . VAL A 1 310 ? -32.256 -94.396 212.525 1.00 46.37 310 VAL A C 1
ATOM 2111 O O . VAL A 1 310 ? -31.334 -95.206 212.504 1.00 49.97 310 VAL A O 1
ATOM 2115 N N . LEU A 1 311 ? -33.234 -94.396 211.627 1.00 50.93 311 LEU A N 1
ATOM 2116 C CA . LEU A 1 311 ? -33.352 -95.423 210.598 1.00 40.06 311 LEU A CA 1
ATOM 2117 C C . LEU A 1 311 ? -33.296 -94.760 209.227 1.00 44.09 311 LEU A C 1
ATOM 2118 O O . LEU A 1 311 ? -34.236 -94.081 208.799 1.00 43.27 311 LEU A O 1
ATOM 2123 N N . TYR A 1 312 ? -32.187 -94.951 208.535 1.00 44.53 312 TYR A N 1
ATOM 2124 C CA . TYR A 1 312 ? -32.026 -94.349 207.222 1.00 44.33 312 TYR A CA 1
ATOM 2125 C C . TYR A 1 312 ? -32.597 -95.267 206.148 1.00 46.02 312 TYR A C 1
ATOM 2126 O O . TYR A 1 312 ? -32.308 -96.460 206.113 1.00 42.36 312 TYR A O 1
ATOM 2135 N N . ALA A 1 313 ? -33.424 -94.699 205.279 1.00 46.35 313 ALA A N 1
ATOM 2136 C CA . ALA A 1 313 ? -34.134 -95.470 204.274 1.00 41.73 313 ALA A CA 1
ATOM 2137 C C . ALA A 1 313 ? -34.422 -94.563 203.110 1.00 42.92 313 ALA A C 1
ATOM 2138 O O . ALA A 1 313 ? -35.574 -94.357 202.735 1.00 44.53 313 ALA A O 1
ATOM 2140 N N . ILE A 1 314 ? -33.370 -94.000 202.543 1.00 41.31 314 ILE A N 1
ATOM 2141 C CA . ILE A 1 314 ? -33.550 -93.003 201.505 1.00 45.45 314 ILE A CA 1
ATOM 2142 C C . ILE A 1 314 ? -33.439 -93.623 200.132 1.00 49.52 314 ILE A C 1
ATOM 2143 O O . ILE A 1 314 ? -33.866 -93.036 199.138 1.00 51.75 314 ILE A O 1
ATOM 2148 N N . GLY A 1 315 ? -32.847 -94.806 200.061 1.00 47.64 315 GLY A N 1
ATOM 2149 C CA . GLY A 1 315 ? -32.658 -95.428 198.770 1.00 45.54 315 GLY A CA 1
ATOM 2150 C C . GLY A 1 315 ? -31.678 -96.564 198.880 1.00 43.84 315 GLY A C 1
ATOM 2151 O O . GLY A 1 315 ? -31.218 -96.875 199.979 1.00 40.27 315 GLY A O 1
ATOM 2152 N N . ARG A 1 316 ? -31.387 -97.199 197.746 1.00 42.11 316 ARG A N 1
ATOM 2153 C CA . ARG A 1 316 ? -30.468 -98.333 197.715 1.00 47.26 316 ARG A CA 1
ATOM 2154 C C . ARG A 1 316 ? -29.563 -98.234 196.496 1.00 50.01 316 ARG A C 1
ATOM 2155 O O . ARG A 1 316 ? -30.029 -97.845 195.416 1.00 52.70 316 ARG A O 1
ATOM 2163 N N . LYS A 1 317 ? -28.281 -98.578 196.671 1.00 41.90 317 LYS A N 1
ATOM 2164 C CA . LYS A 1 317 ? -27.304 -98.550 195.576 1.00 46.12 317 LYS A CA 1
ATOM 2165 C C . LYS A 1 317 ? -26.884 -99.956 195.177 1.00 51.01 317 LYS A C 1
ATOM 2166 O O . LYS A 1 317 ? -26.845 -100.861 196.014 1.00 48.27 317 LYS A O 1
ATOM 2172 N N . GLY A 1 318 ? -26.582 -100.141 193.896 1.00 50.86 318 GLY A N 1
ATOM 2173 C CA . GLY A 1 318 ? -26.214 -101.450 193.400 1.00 47.85 318 GLY A CA 1
ATOM 2174 C C . GLY A 1 318 ? -24.949 -101.883 194.087 1.00 47.79 318 GLY A C 1
ATOM 2175 O O . GLY A 1 318 ? -24.031 -101.081 194.212 1.00 47.16 318 GLY A O 1
ATOM 2176 N N . ASP A 1 319 ? -24.919 -103.129 194.564 1.00 46.31 319 ASP A N 1
ATOM 2177 C CA . ASP A 1 319 ? -23.737 -103.675 195.229 1.00 45.85 319 ASP A CA 1
ATOM 2178 C C . ASP A 1 319 ? -22.796 -104.206 194.168 1.00 46.36 319 ASP A C 1
ATOM 2179 O O . ASP A 1 319 ? -22.927 -105.337 193.709 1.00 48.22 319 ASP A O 1
ATOM 2184 N N . ILE A 1 320 ? -21.837 -103.368 193.799 1.00 49.98 320 ILE A N 1
ATOM 2185 C CA . ILE A 1 320 ? -21.084 -103.546 192.572 1.00 50.05 320 ILE A CA 1
ATOM 2186 C C . ILE A 1 320 ? -19.589 -103.269 192.804 1.00 53.93 320 ILE A C 1
ATOM 2187 O O . ILE A 1 320 ? -18.719 -103.719 192.034 1.00 46.37 320 ILE A O 1
ATOM 2192 N N . ASP A 1 321 ? -19.307 -102.563 193.899 1.00 55.96 321 ASP A N 1
ATOM 2193 C CA . ASP A 1 321 ? -17.976 -102.019 194.165 1.00 53.60 321 ASP A CA 1
ATOM 2194 C C . ASP A 1 321 ? -16.871 -103.074 194.193 1.00 51.46 321 ASP A C 1
ATOM 2195 O O . ASP A 1 321 ? -15.876 -102.938 193.485 1.00 52.47 321 ASP A O 1
ATOM 2200 N N . GLY A 1 322 ? -17.053 -104.131 194.979 1.00 53.09 322 GLY A N 1
ATOM 2201 C CA . GLY A 1 322 ? -16.026 -105.153 195.120 1.00 47.71 322 GLY A CA 1
ATOM 2202 C C . GLY A 1 322 ? -16.050 -106.219 194.036 1.00 47.06 322 GLY A C 1
ATOM 2203 O O . GLY A 1 322 ? -15.612 -107.350 194.254 1.00 40.44 322 GLY A O 1
ATOM 2204 N N . LEU A 1 323 ? -16.559 -105.869 192.859 1.00 49.23 323 LEU A N 1
ATOM 2205 C CA . LEU A 1 323 ? -16.717 -106.869 191.800 1.00 49.54 323 LEU A CA 1
ATOM 2206 C C . LEU A 1 323 ? -15.641 -106.822 190.713 1.00 50.78 323 LEU A C 1
ATOM 2207 O O . LEU A 1 323 ? -15.564 -107.732 189.885 1.00 48.22 323 LEU A O 1
ATOM 2212 N N . ASN A 1 324 ? -14.818 -105.771 190.724 1.00 58.13 324 ASN A N 1
ATOM 2213 C CA . ASN A 1 324 ? -13.712 -105.600 189.767 1.00 52.77 324 ASN A CA 1
ATOM 2214 C C . ASN A 1 324 ? -14.198 -105.385 188.331 1.00 50.73 324 ASN A C 1
ATOM 2215 O O . ASN A 1 324 ? -13.482 -105.658 187.363 1.00 50.02 324 ASN A O 1
ATOM 2220 N N . LEU A 1 325 ? -15.414 -104.868 188.200 1.00 47.93 325 LEU A N 1
ATOM 2221 C CA . LEU A 1 325 ? -15.981 -104.595 186.886 1.00 48.2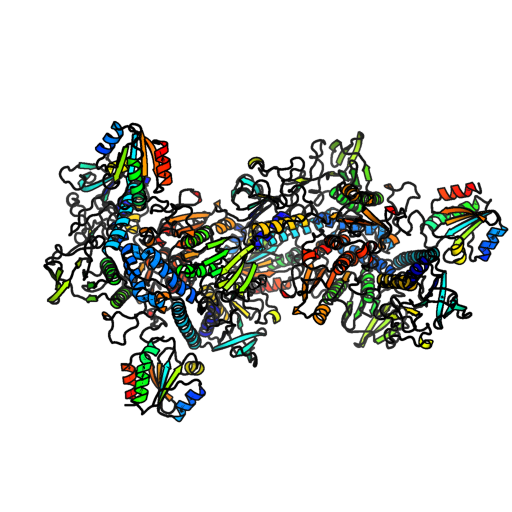7 325 LEU A CA 1
ATOM 2222 C C . LEU A 1 325 ? -15.189 -103.522 186.116 1.00 56.41 325 LEU A C 1
ATOM 2223 O O . LEU A 1 325 ? -15.281 -103.423 184.881 1.00 55.26 325 LEU A O 1
ATOM 2228 N N . GLU A 1 326 ? -14.421 -102.715 186.846 1.00 62.93 326 GLU A N 1
ATOM 2229 C CA . GLU A 1 326 ? -13.558 -101.703 186.234 1.00 59.63 326 GLU A CA 1
ATOM 2230 C C . GLU A 1 326 ? -12.640 -102.378 185.232 1.00 52.80 326 GLU A C 1
ATOM 2231 O O . GLU A 1 326 ? -12.513 -101.927 184.095 1.00 52.81 326 GLU A O 1
ATOM 2237 N N . SER A 1 327 ? -12.043 -103.489 185.660 1.00 53.64 327 SER A N 1
ATOM 2238 C CA . SER A 1 327 ? -11.037 -104.207 184.877 1.00 54.34 327 SER A CA 1
ATOM 2239 C C . SER A 1 327 ? -11.613 -105.062 183.759 1.00 52.15 327 SER A C 1
ATOM 2240 O O . SER A 1 327 ? -11.021 -106.071 183.382 1.00 53.04 327 SER A O 1
ATOM 2243 N N . LEU A 1 328 ? -12.775 -104.665 183.253 1.00 50.85 328 LEU A N 1
ATOM 2244 C CA . LEU A 1 328 ? -13.365 -105.273 182.068 1.00 47.28 328 LEU A CA 1
ATOM 2245 C C . LEU A 1 328 ? -14.013 -104.168 181.258 1.00 48.80 328 LEU A C 1
ATOM 2246 O O . LEU A 1 328 ? -14.494 -104.394 180.144 1.00 44.66 328 LEU A O 1
ATOM 2251 N N . ASN A 1 329 ? -14.014 -102.969 181.839 1.00 53.24 329 ASN A N 1
ATOM 2252 C CA . ASN A 1 329 ? -14.616 -101.796 181.222 1.00 52.41 329 ASN A CA 1
ATOM 2253 C C . ASN A 1 329 ? -16.121 -101.992 181.030 1.00 50.30 329 ASN A C 1
ATOM 2254 O O . ASN A 1 329 ? -16.689 -101.611 180.012 1.00 49.26 329 ASN A O 1
ATOM 2259 N N . MET A 1 330 ? -16.771 -102.598 182.013 1.00 50.10 330 MET A N 1
ATOM 2260 C CA . MET A 1 330 ? -18.207 -102.797 181.929 1.00 49.32 330 MET A CA 1
ATOM 2261 C C . MET A 1 330 ? -18.886 -101.499 182.312 1.00 54.19 330 MET A C 1
ATOM 2262 O O . MET A 1 330 ? -18.636 -100.976 183.404 1.00 59.96 330 MET A O 1
ATOM 2267 N N . ASN A 1 331 ? -19.740 -100.967 181.438 1.00 49.17 331 ASN A N 1
ATOM 2268 C CA . ASN A 1 331 ? -20.413 -99.708 181.775 1.00 54.28 331 ASN A CA 1
ATOM 2269 C C . ASN A 1 331 ? -21.504 -99.845 182.833 1.00 55.29 331 ASN A C 1
ATOM 2270 O O . ASN A 1 331 ? -22.400 -100.700 182.730 1.00 53.88 331 ASN A O 1
ATOM 2275 N N . VAL A 1 332 ? -21.377 -99.009 183.866 1.00 52.27 332 VAL A N 1
ATOM 2276 C CA . VAL A 1 332 ? -22.312 -98.959 184.977 1.00 51.69 332 VAL A CA 1
ATOM 2277 C C . VAL A 1 332 ? -22.774 -97.504 185.157 1.00 54.89 332 VAL A C 1
ATOM 2278 O O . VAL A 1 332 ? -22.036 -96.577 184.836 1.00 57.58 332 VAL A O 1
ATOM 2282 N N . ASN A 1 333 ? -24.007 -97.303 185.615 1.00 52.41 333 ASN A N 1
ATOM 2283 C CA . ASN A 1 333 ? -24.465 -95.971 185.967 1.00 45.39 333 ASN A CA 1
ATOM 2284 C C . ASN A 1 333 ? -23.949 -95.663 187.351 1.00 52.19 333 ASN A C 1
ATOM 2285 O O . ASN A 1 333 ? -24.375 -96.293 188.326 1.00 50.02 333 ASN A O 1
ATOM 2290 N N . LYS A 1 334 ? -23.040 -94.693 187.448 1.00 47.57 334 LYS A N 1
ATOM 2291 C CA . LYS A 1 334 ? -22.299 -94.508 188.688 1.00 44.26 334 LYS A CA 1
ATOM 2292 C C . LYS A 1 334 ? -23.074 -93.803 189.806 1.00 44.62 334 LYS A C 1
ATOM 2293 O O . LYS A 1 334 ? -22.709 -93.911 190.981 1.00 45.16 334 LYS A O 1
ATOM 2299 N N . SER A 1 335 ? -24.157 -93.109 189.461 1.00 49.29 335 SER A N 1
ATOM 2300 C CA . SER A 1 335 ? -25.028 -92.547 190.499 1.00 49.19 335 SER A CA 1
ATOM 2301 C C . SER A 1 335 ? -25.775 -93.649 191.256 1.00 53.98 335 SER A C 1
ATOM 2302 O O . SER A 1 335 ? -25.764 -93.670 192.495 1.00 58.55 335 SER A O 1
ATOM 2305 N N . ASN A 1 336 ? -26.394 -94.558 190.490 1.00 57.55 336 ASN A N 1
ATOM 2306 C CA . ASN A 1 336 ? -27.114 -95.752 190.973 1.00 48.79 336 ASN A CA 1
ATOM 2307 C C . ASN A 1 336 ? -26.203 -96.770 191.603 1.00 46.39 336 ASN A C 1
ATOM 2308 O O . ASN A 1 336 ? -26.567 -97.450 192.563 1.00 49.47 336 ASN A O 1
ATOM 2313 N N . ASN A 1 337 ? -25.018 -96.873 191.009 1.00 48.30 337 ASN A N 1
ATOM 2314 C CA . ASN A 1 337 ? -24.109 -98.004 191.180 1.00 55.75 337 ASN A CA 1
ATOM 2315 C C . ASN A 1 337 ? -24.700 -99.310 190.603 1.00 50.38 337 ASN A C 1
ATOM 2316 O O . ASN A 1 337 ? -24.506 -100.404 191.137 1.00 51.81 337 ASN A O 1
ATOM 2321 N N . LYS A 1 338 ? -25.398 -99.174 189.485 1.00 46.05 338 LYS A N 1
ATOM 2322 C CA . LYS A 1 338 ? -26.076 -100.295 188.866 1.00 45.21 338 LYS A CA 1
ATOM 2323 C C . LYS A 1 338 ? -25.481 -100.603 187.505 1.00 48.09 338 LYS A C 1
ATOM 2324 O O . LYS A 1 338 ? -25.022 -99.705 186.805 1.00 49.96 338 LYS A O 1
ATOM 2330 N N . ILE A 1 339 ? -25.515 -101.872 187.118 1.00 42.09 339 ILE A N 1
ATOM 2331 C CA . ILE A 1 339 ? -24.984 -102.284 185.831 1.00 42.10 339 ILE A CA 1
ATOM 2332 C C . ILE A 1 339 ? -25.918 -101.923 184.683 1.00 43.11 339 ILE A C 1
ATOM 2333 O O . ILE A 1 339 ? -27.127 -102.155 184.753 1.00 45.23 339 ILE A O 1
ATOM 2338 N N . ILE A 1 340 ? -25.368 -101.354 183.617 1.00 42.95 340 ILE A N 1
ATOM 2339 C CA . ILE A 1 340 ? -26.193 -101.041 182.461 1.00 45.82 340 ILE A CA 1
ATOM 2340 C C . ILE A 1 340 ? -26.348 -102.303 181.634 1.00 49.29 340 ILE A C 1
ATOM 2341 O O . ILE A 1 340 ? -25.393 -102.736 180.979 1.00 52.57 340 ILE A O 1
ATOM 2346 N N . ALA A 1 341 ? -27.543 -102.902 181.697 1.00 47.47 341 ALA A N 1
ATOM 2347 C CA . ALA A 1 341 ? -27.873 -104.108 180.938 1.00 41.86 341 ALA A CA 1
ATOM 2348 C C . ALA A 1 341 ? -29.007 -103.805 179.972 1.00 41.84 341 ALA A C 1
ATOM 2349 O O . ALA A 1 341 ? -29.861 -102.971 180.263 1.00 41.80 341 ALA A O 1
ATOM 2351 N N . ASP A 1 342 ? -29.023 -104.468 178.821 1.00 37.46 342 ASP A N 1
ATOM 2352 C CA . ASP A 1 342 ? -30.038 -104.163 177.829 1.00 41.07 342 ASP A CA 1
ATOM 2353 C C . ASP A 1 342 ? -31.273 -105.027 178.039 1.00 49.34 342 ASP A C 1
ATOM 2354 O O . ASP A 1 342 ? -31.448 -105.604 179.116 1.00 46.80 342 ASP A O 1
ATOM 2359 N N . HIS A 1 343 ? -32.109 -105.133 177.003 1.00 52.95 343 HIS A N 1
ATOM 2360 C CA . HIS A 1 343 ? -33.400 -105.814 177.122 1.00 53.57 343 HIS A CA 1
ATOM 2361 C C . HIS A 1 343 ? -33.282 -107.339 177.104 1.00 49.49 343 HIS A C 1
ATOM 2362 O O . HIS A 1 343 ? -34.289 -108.048 177.139 1.00 49.37 343 HIS A O 1
ATOM 2369 N N . LEU A 1 344 ? -32.052 -107.839 177.051 1.00 48.10 344 LEU A N 1
ATOM 2370 C CA . LEU A 1 344 ? -31.810 -109.276 177.067 1.00 43.76 344 LEU A CA 1
ATOM 2371 C C . LEU A 1 344 ? -30.985 -109.664 178.279 1.00 40.01 344 LEU A C 1
ATOM 2372 O O . LEU A 1 344 ? -30.563 -110.812 178.396 1.00 41.22 344 LEU A O 1
ATOM 2377 N N . SER A 1 345 ? -30.778 -108.691 179.168 1.00 41.53 345 SER A N 1
ATOM 2378 C CA . SER A 1 345 ? -29.942 -108.827 180.365 1.00 41.68 345 SER A CA 1
ATOM 2379 C C . SER A 1 345 ? -28.433 -108.874 180.057 1.00 39.54 345 SER A C 1
ATOM 2380 O O . SER A 1 345 ? -27.639 -109.274 180.901 1.00 35.48 345 SER A O 1
ATOM 2383 N N . CYS A 1 346 ? -28.054 -108.443 178.855 1.00 41.41 346 CYS A N 1
ATOM 2384 C CA . CYS A 1 346 ? -26.653 -108.375 178.444 1.00 40.82 346 CYS A CA 1
ATOM 2385 C C . CYS A 1 346 ? -25.991 -107.084 178.901 1.00 45.73 346 CYS A C 1
ATOM 2386 O O . CYS A 1 346 ? -26.556 -106.000 178.739 1.00 44.47 346 CYS A O 1
ATOM 2389 N N . THR A 1 347 ? -24.776 -107.195 179.428 1.00 43.62 347 THR A N 1
ATOM 2390 C CA . THR A 1 347 ? -23.938 -106.028 179.650 1.00 38.53 347 THR A CA 1
ATOM 2391 C C . THR A 1 347 ? -23.277 -105.659 178.318 1.00 45.93 347 THR A C 1
ATOM 2392 O O . THR A 1 347 ? -23.759 -106.062 177.254 1.00 43.53 347 THR A O 1
ATOM 2396 N N . ASN A 1 348 ? -22.174 -104.909 178.361 1.00 50.25 348 ASN A N 1
ATOM 2397 C CA . ASN A 1 348 ? -21.414 -104.630 177.137 1.00 44.24 348 ASN A CA 1
ATOM 2398 C C . ASN A 1 348 ? -20.320 -105.662 176.935 1.00 38.65 348 ASN A C 1
ATOM 2399 O O . ASN A 1 348 ? -19.714 -105.742 175.873 1.00 40.68 348 ASN A O 1
ATOM 2404 N N . ILE A 1 349 ? -20.085 -106.459 177.967 1.00 37.37 349 ILE A N 1
ATOM 2405 C CA . ILE A 1 349 ? -19.268 -107.664 177.855 1.00 40.43 349 ILE A CA 1
ATOM 2406 C C . ILE A 1 349 ? -20.166 -108.846 177.498 1.00 43.35 349 ILE A C 1
ATOM 2407 O O . ILE A 1 349 ? -20.997 -109.249 178.308 1.00 42.81 349 ILE A O 1
ATOM 2412 N N . PRO A 1 350 ? -19.989 -109.417 176.295 1.00 40.62 350 PRO A N 1
ATOM 2413 C CA . PRO A 1 350 ? -20.895 -110.399 175.684 1.00 38.14 350 PRO A CA 1
ATOM 2414 C C . PRO A 1 350 ? -21.107 -111.714 176.450 1.00 46.64 350 PRO A C 1
ATOM 2415 O O . PRO A 1 350 ? -22.003 -112.490 176.065 1.00 47.64 350 PRO A O 1
ATOM 2419 N N . SER A 1 351 ? -20.329 -111.968 177.498 1.00 38.65 351 SER A N 1
ATOM 2420 C CA . SER A 1 351 ? -20.451 -113.224 178.239 1.00 37.63 351 SER A CA 1
ATOM 2421 C C . SER A 1 351 ? -20.908 -113.021 179.675 1.00 35.46 351 SER A C 1
ATOM 2422 O O . SER A 1 351 ? -21.008 -113.978 180.442 1.00 36.31 351 SER A O 1
ATOM 2425 N N . ILE A 1 352 ? -21.164 -111.770 180.045 1.00 37.35 352 ILE A N 1
ATOM 2426 C CA . ILE A 1 352 ? -21.643 -111.450 181.387 1.00 31.36 352 ILE A CA 1
ATOM 2427 C C . ILE A 1 352 ? -23.032 -110.770 181.338 1.00 37.47 352 ILE A C 1
ATOM 2428 O O . ILE A 1 352 ? -23.348 -109.984 180.418 1.00 35.02 352 ILE A O 1
ATOM 2433 N N . PHE A 1 353 ? -23.868 -111.096 182.323 1.00 32.86 353 PHE A N 1
ATOM 2434 C CA . PHE A 1 353 ? -25.255 -110.658 182.331 1.00 30.15 353 PHE A CA 1
ATOM 2435 C C . PHE A 1 353 ? -25.641 -110.134 183.696 1.00 31.36 353 PHE A C 1
ATOM 2436 O O . PHE A 1 353 ? -25.012 -110.451 184.714 1.00 31.29 353 PHE A O 1
ATOM 2444 N N . ALA A 1 354 ? -26.688 -109.325 183.723 1.00 28.83 354 ALA A N 1
ATOM 2445 C CA . ALA A 1 354 ? -27.182 -108.810 184.980 1.00 30.16 354 ALA A CA 1
ATOM 2446 C C . ALA A 1 354 ? -28.699 -108.766 184.977 1.00 29.18 354 ALA A C 1
ATOM 2447 O O . ALA A 1 354 ? -29.310 -108.391 183.975 1.00 27.35 354 ALA A O 1
ATOM 2449 N N . VAL A 1 355 ? -29.287 -109.160 186.108 1.00 27.09 355 VAL A N 1
ATOM 2450 C CA . VAL A 1 355 ? -30.719 -109.119 186.315 1.00 27.83 355 VAL A CA 1
ATOM 2451 C C . VAL A 1 355 ? -31.017 -108.707 187.746 1.00 29.69 355 VAL A C 1
ATOM 2452 O O . VAL A 1 355 ? -30.147 -108.784 188.612 1.00 21.44 355 VAL A O 1
ATOM 2456 N N . GLY A 1 356 ? -32.256 -108.288 188.008 1.00 29.70 356 GLY A N 1
ATOM 2457 C CA . GLY A 1 356 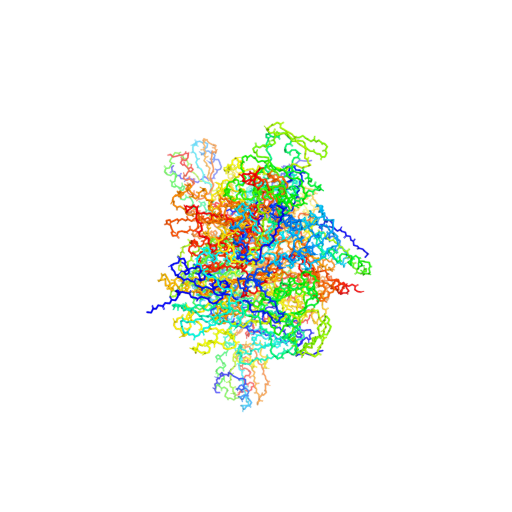? -32.661 -107.992 189.375 1.00 24.62 356 GLY A CA 1
ATOM 2458 C C . GLY A 1 356 ? -32.285 -106.582 189.776 1.00 28.12 356 GLY A C 1
ATOM 2459 O O . GLY A 1 356 ? -32.034 -105.762 188.912 1.00 30.85 356 GLY A O 1
ATOM 2460 N N . ASP A 1 357 ? -32.238 -106.310 191.079 1.00 30.39 357 ASP A N 1
ATOM 2461 C CA . ASP A 1 357 ? -31.952 -104.978 191.624 1.00 39.49 357 ASP A CA 1
ATOM 2462 C C . ASP A 1 357 ? -30.686 -104.267 191.094 1.00 41.83 357 ASP A C 1
ATOM 2463 O O . ASP A 1 357 ? -30.602 -103.040 191.093 1.00 45.71 357 ASP A O 1
ATOM 2468 N N . VAL A 1 358 ? -29.690 -105.035 190.679 1.00 38.89 358 VAL A N 1
ATOM 2469 C CA . VAL A 1 358 ? -28.408 -104.459 190.325 1.00 35.26 358 VAL A CA 1
ATOM 2470 C C . VAL A 1 358 ? -28.413 -103.993 188.876 1.00 36.34 358 VAL A C 1
ATOM 2471 O O . VAL A 1 358 ? -27.523 -103.284 188.444 1.00 44.53 358 VAL A O 1
ATOM 2475 N N . ALA A 1 359 ? -29.417 -104.371 188.105 1.00 34.55 359 ALA A N 1
ATOM 2476 C CA . ALA A 1 359 ? -29.464 -103.858 186.742 1.00 40.53 359 ALA A CA 1
ATOM 2477 C C . ALA A 1 359 ? -30.277 -102.563 186.733 1.00 42.91 359 ALA A C 1
ATOM 2478 O O . ALA A 1 359 ? -31.296 -102.457 187.403 1.00 40.54 359 ALA A O 1
ATOM 2480 N N . GLU A 1 360 ? -29.791 -101.560 186.013 1.00 46.29 360 GLU A N 1
ATOM 2481 C CA . GLU A 1 360 ? -30.424 -100.255 186.028 1.00 45.43 360 GLU A CA 1
ATOM 2482 C C . GLU A 1 360 ? -31.786 -100.394 185.382 1.00 46.57 360 GLU A C 1
ATOM 2483 O O . GLU A 1 360 ? -31.987 -101.297 184.587 1.00 47.68 360 GLU A O 1
ATOM 2489 N N . ASN A 1 361 ? -32.721 -99.517 185.737 1.00 48.43 361 ASN A N 1
ATOM 2490 C CA . ASN A 1 361 ? -34.042 -99.473 185.098 1.00 47.62 361 ASN A CA 1
ATOM 2491 C C . ASN A 1 361 ? -34.947 -100.674 185.317 1.00 44.96 361 ASN A C 1
ATOM 2492 O O . ASN A 1 361 ? -35.973 -100.776 184.659 1.00 49.33 361 ASN A O 1
ATOM 2497 N N . VAL A 1 362 ? -34.587 -101.594 186.207 1.00 45.42 362 VAL A N 1
ATOM 2498 C CA . VAL A 1 362 ? -35.490 -102.714 186.481 1.00 36.74 362 VAL A CA 1
ATOM 2499 C C . VAL A 1 362 ? -36.064 -102.621 187.897 1.00 36.86 362 VAL A C 1
ATOM 2500 O O . VAL A 1 362 ? -35.338 -102.391 188.874 1.00 37.09 362 VAL A O 1
ATOM 2504 N N . PRO A 1 363 ? -37.385 -102.789 188.006 1.00 36.39 363 PRO A N 1
ATOM 2505 C CA . PRO A 1 363 ? -38.094 -102.581 189.269 1.00 34.03 363 PRO A CA 1
ATOM 2506 C C . PRO A 1 363 ? -37.554 -103.510 190.334 1.00 36.56 363 PRO A C 1
ATOM 2507 O O . PRO A 1 363 ? -37.336 -104.684 190.055 1.00 36.15 363 PRO A O 1
ATOM 2511 N N . GLU A 1 364 ? -37.358 -102.986 191.537 1.00 32.38 364 GLU A N 1
ATOM 2512 C CA . GLU A 1 364 ? -36.824 -103.768 192.631 1.00 32.31 364 GLU A CA 1
ATOM 2513 C C . GLU A 1 364 ? -37.913 -104.600 193.280 1.00 34.11 364 GLU A C 1
ATOM 2514 O O . GLU A 1 364 ? -38.242 -104.384 194.448 1.00 35.36 364 GLU A O 1
ATOM 2520 N N . LEU A 1 365 ? -38.451 -105.561 192.526 1.00 23.71 365 LEU A N 1
ATOM 2521 C CA . LEU A 1 365 ? -39.428 -106.499 193.050 1.00 28.09 365 LEU A CA 1
ATOM 2522 C C . LEU A 1 365 ? -38.973 -107.936 192.811 1.00 28.23 365 LEU A C 1
ATOM 2523 O O . LEU A 1 365 ? -38.623 -108.279 191.686 1.00 30.34 365 LEU A O 1
ATOM 2528 N N . ALA A 1 366 ? -38.986 -108.769 193.854 1.00 26.07 366 ALA A N 1
ATOM 2529 C CA . ALA A 1 366 ? -38.558 -110.175 193.735 1.00 30.36 366 ALA A CA 1
ATOM 2530 C C . ALA A 1 366 ? -39.133 -110.953 192.545 1.00 33.18 366 ALA A C 1
ATOM 2531 O O . ALA A 1 366 ? -38.365 -111.596 191.823 1.00 31.43 366 ALA A O 1
ATOM 2533 N N . PRO A 1 367 ? -40.462 -110.885 192.306 1.00 26.77 367 PRO A N 1
ATOM 2534 C CA . PRO A 1 367 ? -40.965 -111.696 191.192 1.00 26.04 367 PRO A CA 1
ATOM 2535 C C . PRO A 1 367 ? -40.425 -111.218 189.866 1.00 28.19 367 PRO A C 1
ATOM 2536 O O . PRO A 1 367 ? -40.305 -112.005 188.919 1.00 28.76 367 PRO A O 1
ATOM 2540 N N . VAL A 1 368 ? -40.108 -109.932 189.786 1.00 32.64 368 VAL A N 1
ATOM 2541 C CA . VAL A 1 368 ? -39.528 -109.393 188.561 1.00 32.22 368 VAL A CA 1
ATOM 2542 C C . VAL A 1 368 ? -38.147 -109.983 188.326 1.00 30.80 368 VAL A C 1
ATOM 2543 O O . VAL A 1 368 ? -37.844 -110.383 187.205 1.00 33.27 368 VAL A O 1
ATOM 2547 N N . ALA A 1 369 ? -37.331 -110.072 189.381 1.00 30.26 369 ALA A N 1
ATOM 2548 C CA . ALA A 1 369 ? -35.951 -110.588 189.262 1.00 33.56 369 ALA A CA 1
ATOM 2549 C C . ALA A 1 369 ? -35.981 -112.077 188.934 1.00 30.20 369 ALA A C 1
ATOM 2550 O O . ALA A 1 369 ? -35.086 -112.596 188.255 1.00 27.09 369 ALA A O 1
ATOM 2552 N N . ILE A 1 370 ? -37.026 -112.753 189.416 1.00 29.31 370 ILE A N 1
ATOM 2553 C CA . ILE A 1 370 ? -37.211 -114.186 189.141 1.00 28.87 370 ILE A CA 1
ATOM 2554 C C . ILE A 1 370 ? -37.529 -114.410 187.665 1.00 27.78 370 ILE A C 1
ATOM 2555 O O . ILE A 1 370 ? -36.887 -115.224 187.028 1.00 29.24 370 ILE A O 1
ATOM 2560 N N . LYS A 1 371 ? -38.483 -113.658 187.116 1.00 27.45 371 LYS A N 1
ATOM 2561 C CA . LYS A 1 371 ? -38.889 -113.821 185.709 1.00 29.92 371 LYS A CA 1
ATOM 2562 C C . LYS A 1 371 ? -37.741 -113.520 184.756 1.00 31.00 371 LYS A C 1
ATOM 2563 O O . LYS A 1 371 ? -37.572 -114.205 183.751 1.00 30.59 371 LYS A O 1
ATOM 2569 N N . ALA A 1 372 ? -36.957 -112.487 185.057 1.00 30.47 372 ALA A N 1
ATOM 2570 C CA . ALA A 1 372 ? -35.822 -112.123 184.204 1.00 29.01 372 ALA A CA 1
ATOM 2571 C C . ALA A 1 372 ? -34.702 -113.165 184.319 1.00 24.01 372 ALA A C 1
ATOM 2572 O O . ALA A 1 372 ? -34.074 -113.528 183.316 1.00 26.13 372 ALA A O 1
ATOM 2574 N N . GLY A 1 373 ? -34.465 -113.651 185.537 1.00 20.60 373 GLY A N 1
ATOM 2575 C CA . GLY A 1 373 ? -33.507 -114.712 185.750 1.00 25.81 373 GLY A CA 1
ATOM 2576 C C . GLY A 1 373 ? -33.873 -115.960 184.979 1.00 30.49 373 GLY A C 1
ATOM 2577 O O . GLY A 1 373 ? -33.027 -116.566 184.317 1.00 33.18 373 GLY A O 1
ATOM 2578 N N . GLU A 1 374 ? -35.143 -116.353 185.070 1.00 31.48 374 GLU A N 1
ATOM 2579 C CA . GLU A 1 374 ? -35.634 -117.535 184.381 1.00 25.08 374 GLU A CA 1
ATOM 2580 C C . GLU A 1 374 ? -35.627 -117.352 182.871 1.00 25.75 374 GLU A C 1
ATOM 2581 O O . GLU A 1 374 ? -35.177 -118.231 182.168 1.00 31.23 374 GLU A O 1
ATOM 2587 N N . ILE A 1 375 ? -36.117 -116.220 182.369 1.00 28.45 375 ILE A N 1
ATOM 2588 C CA . ILE A 1 375 ? -36.130 -115.984 180.925 1.00 24.89 375 ILE A CA 1
ATOM 2589 C C . ILE A 1 375 ? -34.713 -115.981 180.383 1.00 28.21 375 ILE A C 1
ATOM 2590 O O . ILE A 1 375 ? -34.465 -116.544 179.315 1.00 32.44 375 ILE A O 1
ATOM 2595 N N . LEU A 1 376 ? -33.778 -115.367 181.116 1.00 29.38 376 LEU A N 1
ATOM 2596 C CA . LEU A 1 376 ? -32.386 -115.363 180.678 1.00 27.75 376 LEU A CA 1
ATOM 2597 C C . LEU A 1 376 ? -31.872 -116.788 180.491 1.00 27.74 376 LEU A C 1
ATOM 2598 O O . LEU A 1 376 ? -31.419 -117.140 179.405 1.00 29.91 376 LEU A O 1
ATOM 2603 N N . ALA A 1 377 ? -31.967 -117.604 181.547 1.00 32.19 377 ALA A N 1
ATOM 2604 C CA . ALA A 1 377 ? -31.534 -119.012 181.525 1.00 30.09 377 ALA A CA 1
ATOM 2605 C C . ALA A 1 377 ? -32.065 -119.772 180.312 1.00 34.93 377 ALA A C 1
ATOM 2606 O O . ALA A 1 377 ? -31.344 -120.559 179.698 1.00 39.11 377 ALA A O 1
ATOM 2608 N N . ARG A 1 378 ? -33.323 -119.537 179.965 1.00 35.16 378 ARG A N 1
ATOM 2609 C CA . ARG A 1 378 ? -33.932 -120.220 178.829 1.00 34.60 378 ARG A CA 1
ATOM 2610 C C . ARG A 1 378 ? -33.333 -119.705 177.529 1.00 34.68 378 ARG A C 1
ATOM 2611 O O . ARG A 1 378 ? -33.107 -120.480 176.601 1.00 39.14 378 ARG A O 1
ATOM 2619 N N . ARG A 1 379 ? -33.034 -118.411 177.469 1.00 35.53 379 ARG A N 1
ATOM 2620 C CA . ARG A 1 379 ? -32.386 -117.848 176.277 1.00 37.88 379 ARG A CA 1
ATOM 2621 C C . ARG A 1 379 ? -30.969 -118.406 176.090 1.00 36.25 379 ARG A C 1
ATOM 2622 O O . ARG A 1 379 ? -30.539 -118.697 174.958 1.00 38.09 379 ARG A O 1
ATOM 2630 N N . LEU A 1 380 ? -30.258 -118.582 177.199 1.00 29.62 380 LEU A N 1
ATOM 2631 C CA . LEU A 1 380 ? -28.873 -119.051 177.128 1.00 39.02 380 LEU A CA 1
ATOM 2632 C C . LEU A 1 380 ? -28.800 -120.547 176.853 1.00 35.51 380 LEU A C 1
ATOM 2633 O O . LEU A 1 380 ? -27.941 -120.995 176.102 1.00 42.12 380 LEU A O 1
ATOM 2638 N N . PHE A 1 381 ? -29.701 -121.321 177.446 1.00 33.71 381 PHE A N 1
ATOM 2639 C CA . PHE A 1 381 ? -29.560 -122.776 177.411 1.00 34.24 381 PHE A CA 1
ATOM 2640 C C . PHE A 1 381 ? -30.749 -123.544 176.809 1.00 39.33 381 PHE A C 1
ATOM 2641 O O . PHE A 1 381 ? -30.783 -124.774 176.885 1.00 33.56 381 PHE A O 1
ATOM 2649 N N . LYS A 1 382 ? -31.725 -122.843 176.231 1.00 32.63 382 LYS A N 1
ATOM 2650 C CA . LYS A 1 382 ? -32.873 -123.530 175.662 1.00 32.62 382 LYS A CA 1
ATOM 2651 C C . LYS A 1 382 ? -33.254 -122.904 174.327 1.00 37.49 382 LYS A C 1
ATOM 2652 O O . LYS A 1 382 ? -34.339 -123.144 173.806 1.00 37.56 382 LYS A O 1
ATOM 2658 N N . ASP A 1 383 ? -32.356 -122.096 173.778 1.00 35.08 383 ASP A N 1
ATOM 2659 C CA . ASP A 1 383 ? -32.599 -121.408 172.502 1.00 44.89 383 ASP A CA 1
ATOM 2660 C C . ASP A 1 383 ? -33.983 -120.704 172.429 1.00 46.63 383 ASP A C 1
ATOM 2661 O O . ASP A 1 383 ? -34.575 -120.554 171.359 1.00 45.75 383 ASP A O 1
ATOM 2666 N N . SER A 1 384 ? -34.494 -120.285 173.580 1.00 41.07 384 SER A N 1
ATOM 2667 C CA . SER A 1 384 ? -35.734 -119.530 173.644 1.00 35.74 384 SER A CA 1
ATOM 2668 C C . SER A 1 384 ? -35.548 -118.136 173.071 1.00 41.22 384 SER A C 1
ATOM 2669 O O . SER A 1 384 ? -34.434 -117.618 173.035 1.00 44.50 384 SER A O 1
ATOM 2672 N N . ASP A 1 385 ? -36.630 -117.519 172.616 1.00 39.67 385 ASP A N 1
ATOM 2673 C CA . ASP A 1 385 ? -36.508 -116.166 172.107 1.00 43.44 385 ASP A CA 1
ATOM 2674 C C . ASP A 1 385 ? -37.520 -115.251 172.769 1.00 46.72 385 ASP A C 1
ATOM 2675 O O . ASP A 1 385 ? -37.943 -114.246 172.190 1.00 46.42 385 ASP A O 1
ATOM 2680 N N . GLU A 1 386 ? -37.918 -115.620 173.981 1.00 43.05 386 GLU A N 1
ATOM 2681 C CA . GLU A 1 386 ? -38.777 -114.764 174.784 1.00 42.31 386 GLU A CA 1
ATOM 2682 C C . GLU A 1 386 ? -37.919 -113.683 175.390 1.00 38.33 386 GLU A C 1
ATOM 2683 O O . GLU A 1 386 ? -36.807 -113.943 175.832 1.00 39.99 386 GLU A O 1
ATOM 2689 N N . ILE A 1 387 ? -38.425 -112.455 175.371 1.00 42.56 387 ILE A N 1
ATOM 2690 C CA . ILE A 1 387 ? -37.710 -111.333 175.959 1.00 41.51 387 ILE A CA 1
ATOM 2691 C C . ILE A 1 387 ? -38.536 -110.801 177.135 1.00 39.48 387 ILE A C 1
ATOM 2692 O O . ILE A 1 387 ? -39.752 -110.907 177.124 1.00 46.05 387 ILE A O 1
ATOM 2697 N N . MET A 1 388 ? -37.882 -110.258 178.157 1.00 36.25 388 MET A N 1
ATOM 2698 C CA . MET A 1 388 ? -38.579 -109.903 179.387 1.00 33.66 388 MET A CA 1
ATOM 2699 C C . MET A 1 388 ? -39.374 -108.619 179.220 1.00 41.43 388 MET A C 1
ATOM 2700 O O . MET A 1 388 ? -38.836 -107.612 178.780 1.00 48.78 388 MET A O 1
ATOM 2705 N N . ASP A 1 389 ? -40.652 -108.674 179.587 1.00 41.52 389 ASP A N 1
ATOM 2706 C CA . ASP A 1 389 ? -41.609 -107.563 179.480 1.00 41.27 389 ASP A CA 1
ATOM 2707 C C . ASP A 1 389 ? -41.718 -106.794 180.805 1.00 42.89 389 ASP A C 1
ATOM 2708 O O . ASP A 1 389 ? -42.256 -107.326 181.788 1.00 39.72 389 ASP A O 1
ATOM 2713 N N . TYR A 1 390 ? -41.219 -105.552 180.830 1.00 41.97 390 TYR A N 1
ATOM 2714 C CA . TYR A 1 390 ? -41.260 -104.724 182.045 1.00 38.63 390 TYR A CA 1
ATOM 2715 C C . TYR A 1 390 ? -42.450 -103.767 182.141 1.00 34.81 390 TYR A C 1
ATOM 2716 O O . TYR A 1 390 ? -42.461 -102.888 182.992 1.00 33.90 390 TYR A O 1
ATOM 2725 N N . SER A 1 391 ? -43.457 -103.951 181.294 1.00 34.40 391 SER A N 1
ATOM 2726 C CA . SER A 1 391 ? -44.622 -103.071 181.301 1.00 37.45 391 SER A CA 1
ATOM 2727 C C . SER A 1 391 ? -45.761 -103.611 182.157 1.00 35.26 391 SER A C 1
ATOM 2728 O O . SER A 1 391 ? -45.984 -104.813 182.213 1.00 40.02 391 SER A O 1
ATOM 2731 N N . TYR A 1 392 ? -46.506 -102.706 182.782 1.00 43.46 392 TYR A N 1
ATOM 2732 C CA . TYR A 1 392 ? -47.657 -103.068 183.612 1.00 41.50 392 TYR A CA 1
ATOM 2733 C C . TYR A 1 392 ? -47.273 -104.005 184.727 1.00 38.31 392 TYR A C 1
ATOM 2734 O O . TYR A 1 392 ? -47.960 -104.982 184.980 1.00 43.71 392 TYR A O 1
ATOM 2743 N N . ILE A 1 393 ? -46.175 -103.713 185.400 1.00 29.67 393 ILE A N 1
ATOM 2744 C CA . ILE A 1 393 ? -45.790 -104.559 186.515 1.00 33.38 393 ILE A CA 1
ATOM 2745 C C . ILE A 1 393 ? -46.542 -104.131 187.764 1.00 30.13 393 ILE A C 1
ATOM 2746 O O . ILE A 1 393 ? -46.459 -102.981 188.181 1.00 32.57 393 ILE A O 1
ATOM 2751 N N . PRO A 1 394 ? -47.301 -105.059 188.360 1.00 31.10 394 PRO A N 1
ATOM 2752 C CA . PRO A 1 394 ? -48.053 -104.706 189.565 1.00 33.39 394 PRO A CA 1
ATOM 2753 C C . PRO A 1 394 ? -47.155 -104.497 190.764 1.00 28.37 394 PRO A C 1
ATOM 2754 O O . PRO A 1 394 ? -46.146 -105.183 190.929 1.00 28.90 394 PRO A O 1
ATOM 2758 N N . THR A 1 395 ? -47.539 -103.562 191.616 1.00 24.71 395 THR A N 1
ATOM 2759 C CA . THR A 1 395 ? -46.795 -103.330 192.826 1.00 27.26 395 THR A CA 1
ATOM 2760 C C . THR A 1 395 ? -47.759 -103.145 193.962 1.00 25.07 395 THR A C 1
ATOM 2761 O O . THR A 1 395 ? -48.910 -102.785 193.728 1.00 34.68 395 THR A O 1
ATOM 2765 N N . SER A 1 396 ? -47.291 -103.351 195.192 1.00 27.55 396 SER A N 1
ATOM 2766 C CA . SER A 1 396 ? -48.151 -103.199 196.360 1.00 30.40 396 SER A CA 1
ATOM 2767 C C . SER A 1 396 ? -47.367 -102.837 197.589 1.00 28.14 396 SER A C 1
ATOM 2768 O O . SER A 1 396 ? -46.486 -103.580 197.976 1.00 30.69 396 SER A O 1
ATOM 2771 N N . ILE A 1 397 ? -47.728 -101.720 198.216 1.00 27.67 397 ILE A N 1
ATOM 2772 C CA . ILE A 1 397 ? -47.009 -101.182 199.363 1.00 29.91 397 ILE A CA 1
ATOM 2773 C C . ILE A 1 397 ? -47.740 -101.482 200.668 1.00 30.05 397 ILE A C 1
ATOM 2774 O O . ILE A 1 397 ? -48.934 -101.239 200.755 1.00 32.37 397 ILE A O 1
ATOM 2779 N N . TYR A 1 398 ? -47.034 -101.964 201.692 1.00 28.60 398 TYR A N 1
ATOM 2780 C CA . TYR A 1 398 ? -47.696 -102.441 202.915 1.00 29.49 398 TYR A CA 1
ATOM 2781 C C . TYR A 1 398 ? -47.640 -101.484 204.094 1.00 29.42 398 TYR A C 1
ATOM 2782 O O . TYR A 1 398 ? -47.114 -101.800 205.156 1.00 31.93 398 TYR A O 1
ATOM 2791 N N . THR A 1 399 ? -48.224 -100.314 203.890 1.00 32.13 399 THR A N 1
ATOM 2792 C CA . THR A 1 399 ? -48.318 -99.279 204.904 1.00 31.08 399 THR A CA 1
ATOM 2793 C C . THR A 1 399 ? -49.551 -99.644 205.714 1.00 34.26 399 THR A C 1
ATOM 2794 O O . THR A 1 399 ? -50.307 -100.506 205.283 1.00 34.29 399 THR A O 1
ATOM 2798 N N . PRO A 1 400 ? -49.760 -99.025 206.898 1.00 36.29 400 PRO A N 1
ATOM 2799 C CA . PRO A 1 400 ? -50.914 -99.437 207.716 1.00 34.19 400 PRO A CA 1
ATOM 2800 C C . PRO A 1 400 ? -52.256 -99.426 206.971 1.00 32.78 400 PRO A C 1
ATOM 2801 O O . PRO A 1 400 ? -53.144 -100.171 207.370 1.00 31.46 400 PRO A O 1
ATOM 2805 N N . ILE A 1 401 ? -52.391 -98.598 205.935 1.00 27.80 401 ILE A N 1
ATOM 2806 C CA . ILE A 1 401 ? -53.410 -98.785 204.922 1.00 27.76 401 ILE A CA 1
ATOM 2807 C C . ILE A 1 401 ? -52.674 -98.971 203.601 1.00 31.47 401 ILE A C 1
ATOM 2808 O O . ILE A 1 401 ? -51.791 -98.177 203.240 1.00 25.20 401 ILE A O 1
ATOM 2813 N N . GLU A 1 402 ? -53.015 -100.036 202.880 1.00 28.86 402 GLU A N 1
ATOM 2814 C CA . GLU A 1 402 ? -52.133 -100.503 201.823 1.00 23.50 402 GLU A CA 1
ATOM 2815 C C . GLU A 1 402 ? -52.438 -99.776 200.527 1.00 26.07 402 GLU A C 1
ATOM 2816 O O . GLU A 1 402 ? -53.503 -99.184 200.379 1.00 25.00 402 GLU A O 1
ATOM 2822 N N . TYR A 1 403 ? -51.509 -99.820 199.582 1.00 25.69 403 TYR A N 1
ATOM 2823 C CA . TYR A 1 403 ? -51.712 -99.168 198.291 1.00 23.64 403 TYR A CA 1
ATOM 2824 C C . TYR A 1 403 ? -51.165 -100.114 197.251 1.00 22.34 403 TYR A C 1
ATOM 2825 O O . TYR A 1 403 ? -50.016 -100.538 197.320 1.00 30.64 403 TYR A O 1
ATOM 2834 N N . GLY A 1 404 ? -52.001 -100.476 196.303 1.00 23.83 404 GLY A N 1
ATOM 2835 C CA . GLY A 1 404 ? -51.556 -101.286 195.197 1.00 22.73 404 GLY A CA 1
ATOM 2836 C C . GLY A 1 404 ? -51.828 -100.525 193.923 1.00 24.67 404 GLY A C 1
ATOM 2837 O O . GLY A 1 404 ? -52.778 -99.738 193.848 1.00 26.80 404 GLY A O 1
ATOM 2838 N N . ALA A 1 405 ? -51.017 -100.767 192.911 1.00 17.80 405 ALA A N 1
ATOM 2839 C CA . ALA A 1 405 ? -51.167 -100.034 191.685 1.00 22.60 405 ALA A CA 1
ATOM 2840 C C . ALA A 1 405 ? -50.630 -100.876 190.578 1.00 24.10 405 ALA A C 1
ATOM 2841 O O . ALA A 1 405 ? -49.902 -101.822 190.830 1.00 26.34 405 ALA A O 1
ATOM 2843 N N . CYS A 1 406 ? -50.980 -100.515 189.354 1.00 28.39 406 CYS A N 1
ATOM 2844 C CA . CYS A 1 406 ? -50.406 -101.136 188.173 1.00 31.39 406 CYS A CA 1
ATOM 2845 C C . CYS A 1 406 ? -50.687 -100.217 187.002 1.00 34.68 406 CYS A C 1
ATOM 2846 O O . CYS A 1 406 ? -51.849 -99.872 186.746 1.00 36.07 406 CYS A O 1
ATOM 2849 N N . GLY A 1 407 ? -49.628 -99.799 186.309 1.00 30.98 407 GLY A N 1
ATOM 2850 C CA . GLY A 1 407 ? -49.778 -98.939 185.147 1.00 33.36 407 GLY A CA 1
ATOM 2851 C C . GLY A 1 407 ? -49.470 -97.501 185.497 1.00 33.10 407 GLY A C 1
ATOM 2852 O O . GLY A 1 407 ? -48.760 -97.234 186.465 1.00 37.29 407 GLY A O 1
ATOM 2853 N N . TYR A 1 408 ? -50.006 -96.569 184.716 1.00 35.13 408 TYR A N 1
ATOM 2854 C CA . TYR A 1 408 ? -49.696 -95.150 184.921 1.00 38.53 408 TYR A CA 1
ATOM 2855 C C . TYR A 1 408 ? -50.448 -94.477 186.064 1.00 39.08 408 TYR A C 1
ATOM 2856 O O . TYR A 1 408 ? -51.641 -94.740 186.292 1.00 41.10 408 TYR A O 1
ATOM 2865 N N . SER A 1 409 ? -49.745 -93.582 186.757 1.00 40.00 409 SER A N 1
ATOM 2866 C CA . SER A 1 409 ? -50.368 -92.645 187.679 1.00 37.48 409 SER A CA 1
ATOM 2867 C C . SER A 1 409 ? -51.267 -91.734 186.878 1.00 37.38 409 SER A C 1
ATOM 2868 O O . SER A 1 409 ? -51.214 -91.714 185.638 1.00 37.00 409 SER A O 1
ATOM 2871 N N . GLU A 1 410 ? -52.112 -90.985 187.572 1.00 35.15 410 GLU A N 1
ATOM 2872 C CA . GLU A 1 410 ? -52.928 -90.008 186.867 1.00 42.93 410 GLU A CA 1
ATOM 2873 C C . GLU A 1 410 ? -52.030 -88.931 186.234 1.00 44.76 410 GLU A C 1
ATOM 2874 O O . GLU A 1 410 ? -52.120 -88.677 185.018 1.00 43.73 410 GLU A O 1
ATOM 2880 N N . GLU A 1 411 ? -51.150 -88.333 187.047 1.00 42.00 411 GLU A N 1
ATOM 2881 C CA . GLU A 1 411 ? -50.220 -87.284 186.568 1.00 39.55 411 GLU A CA 1
ATOM 2882 C C . GLU A 1 411 ? -49.401 -87.664 185.317 1.00 43.80 411 GLU A C 1
ATOM 2883 O O . GLU A 1 411 ? -49.276 -86.865 184.375 1.00 43.28 411 GLU A O 1
ATOM 2889 N N . LYS A 1 412 ? -48.868 -88.886 185.302 1.00 43.77 412 LYS A N 1
ATOM 2890 C CA . LYS A 1 412 ? -48.016 -89.338 184.206 1.00 40.96 412 LYS A CA 1
ATOM 2891 C C . LYS A 1 412 ? -48.790 -89.661 182.946 1.00 43.13 412 LYS A C 1
ATOM 2892 O O . LYS A 1 412 ? -48.304 -89.448 181.842 1.00 46.51 412 LYS A O 1
ATOM 2898 N N . ALA A 1 413 ? -49.999 -90.183 183.105 1.00 47.62 413 ALA A N 1
ATOM 2899 C CA . ALA A 1 413 ? -50.845 -90.465 181.962 1.00 41.23 413 ALA A CA 1
ATOM 2900 C C . ALA A 1 413 ? -51.257 -89.156 181.268 1.00 43.20 413 ALA A C 1
ATOM 2901 O O . ALA A 1 413 ? -51.416 -89.100 180.042 1.00 43.69 413 ALA A O 1
ATOM 2903 N N . TYR A 1 414 ? -51.434 -88.103 182.054 1.00 39.64 414 TYR A N 1
ATOM 2904 C CA . TYR A 1 414 ? -51.666 -86.778 181.478 1.00 46.64 414 TYR A CA 1
ATOM 2905 C C . TYR A 1 414 ? -50.467 -86.340 180.633 1.00 46.42 414 TYR A C 1
ATOM 2906 O O . TYR A 1 414 ? -50.616 -86.096 179.434 1.00 49.35 414 TYR A O 1
ATOM 2915 N N . GLU A 1 415 ? -49.286 -86.256 181.251 1.00 49.45 415 GLU A N 1
ATOM 2916 C CA . GLU A 1 415 ? -48.066 -85.865 180.534 1.00 49.44 415 GLU A CA 1
ATOM 2917 C C . GLU A 1 415 ? -47.865 -86.658 179.250 1.00 49.01 415 GLU A C 1
ATOM 2918 O O . GLU A 1 415 ? -47.671 -86.096 178.172 1.00 51.90 415 GLU A O 1
ATOM 2924 N N . LEU A 1 416 ? -47.925 -87.974 179.372 1.00 49.65 416 LEU A N 1
ATOM 2925 C CA . LEU A 1 416 ? -47.645 -88.850 178.249 1.00 47.98 416 LEU A CA 1
ATOM 2926 C C . LEU A 1 416 ? -48.696 -88.768 177.146 1.00 52.70 416 LEU A C 1
ATOM 2927 O O . LEU A 1 416 ? -48.357 -88.922 175.972 1.00 56.65 416 LEU A O 1
ATOM 2932 N N . TYR A 1 417 ? -49.959 -88.520 177.515 1.00 53.92 417 TYR A N 1
ATOM 2933 C CA . TYR A 1 417 ? -51.075 -88.666 176.569 1.00 52.31 417 TYR A CA 1
ATOM 2934 C C . TYR A 1 417 ? -51.895 -87.412 176.344 1.00 47.72 417 TYR A C 1
ATOM 2935 O O . TYR A 1 417 ? -52.563 -87.276 175.312 1.00 51.43 417 TYR A O 1
ATOM 2944 N N . GLY A 1 418 ? -51.873 -86.512 177.317 1.00 45.99 418 GLY A N 1
ATOM 2945 C CA . GLY A 1 418 ? -52.638 -85.285 177.201 1.00 49.29 418 GLY A CA 1
ATOM 2946 C C . GLY A 1 418 ? -53.893 -85.315 178.039 1.00 49.46 418 GLY A C 1
ATOM 2947 O O . GLY A 1 418 ? -54.769 -86.162 177.825 1.00 49.88 418 GLY A O 1
ATOM 2948 N N . LYS A 1 419 ? -53.979 -84.378 178.982 1.00 44.90 419 LYS A N 1
ATOM 2949 C CA . LYS A 1 419 ? -55.034 -84.365 179.995 1.00 44.98 419 LYS A CA 1
ATOM 2950 C C . LYS A 1 419 ? -56.448 -84.505 179.404 1.00 49.26 419 LYS A C 1
ATOM 2951 O O . LYS A 1 419 ? -57.345 -85.101 180.018 1.00 49.44 419 LYS A O 1
ATOM 2957 N N . SER A 1 420 ? -56.631 -83.986 178.195 1.00 45.73 420 SER A N 1
ATOM 2958 C CA . SER A 1 420 ? -57.930 -83.982 177.569 1.00 43.85 420 SER A CA 1
ATOM 2959 C C . SER A 1 420 ? -58.208 -85.319 176.905 1.00 50.42 420 SER A C 1
ATOM 2960 O O . SER A 1 420 ? -59.321 -85.569 176.425 1.00 51.54 420 SER A O 1
ATOM 2963 N N . ASN A 1 421 ? -57.196 -86.180 176.877 1.00 53.88 421 ASN A N 1
ATOM 2964 C CA . ASN A 1 421 ? -57.305 -87.487 176.216 1.00 51.70 421 ASN A CA 1
ATOM 2965 C C . ASN A 1 421 ? -57.408 -88.699 177.160 1.00 50.29 421 ASN A C 1
ATOM 2966 O O . ASN A 1 421 ? -57.544 -89.838 176.696 1.00 51.76 421 ASN A O 1
ATOM 2971 N N . VAL A 1 422 ? -57.325 -88.462 178.472 1.00 47.62 422 VAL A N 1
ATOM 2972 C CA . VAL A 1 422 ? -57.479 -89.540 179.449 1.00 41.01 422 VAL A CA 1
ATOM 2973 C C . VAL A 1 422 ? -58.599 -89.272 180.451 1.00 45.11 422 VAL A C 1
ATOM 2974 O O . VAL A 1 422 ? -58.730 -88.155 180.967 1.00 45.90 422 VAL A O 1
ATOM 2978 N N . GLU A 1 423 ? -59.423 -90.299 180.681 1.00 42.65 423 GLU A N 1
ATOM 2979 C CA . GLU A 1 423 ? -60.476 -90.274 181.691 1.00 37.40 423 GLU A CA 1
ATOM 2980 C C . GLU A 1 423 ? -59.998 -90.947 182.963 1.00 38.65 423 GLU A C 1
ATOM 2981 O O . GLU A 1 423 ? -59.408 -92.035 182.930 1.00 42.47 423 GLU A O 1
ATOM 2987 N N . VAL A 1 424 ? -60.279 -90.304 184.085 1.00 34.84 424 VAL A N 1
ATOM 2988 C CA . VAL A 1 424 ? -60.014 -90.871 185.392 1.00 35.04 424 VAL A CA 1
ATOM 2989 C C . VAL A 1 424 ? -61.370 -91.113 186.062 1.00 36.86 424 VAL A C 1
ATOM 2990 O O . VAL A 1 424 ? -62.100 -90.173 186.342 1.00 35.28 424 VAL A O 1
ATOM 2994 N N . PHE A 1 425 ? -61.739 -92.373 186.268 1.00 34.33 425 PHE A N 1
ATOM 2995 C CA . PHE A 1 425 ? -62.933 -92.683 187.044 1.00 25.13 425 PHE A CA 1
ATOM 2996 C C . PHE A 1 425 ? -62.419 -92.996 188.429 1.00 30.56 425 PHE A C 1
ATOM 2997 O O . PHE A 1 425 ? -61.394 -93.660 188.569 1.00 36.98 425 PHE A O 1
ATOM 3005 N N . LEU A 1 426 ? -63.090 -92.518 189.463 1.00 29.19 426 LEU A N 1
ATOM 3006 C CA . LEU A 1 426 ? -62.579 -92.753 190.810 1.00 29.48 426 LEU A CA 1
ATOM 3007 C C . LEU A 1 426 ? -63.693 -92.641 191.833 1.00 29.08 426 LEU A C 1
ATO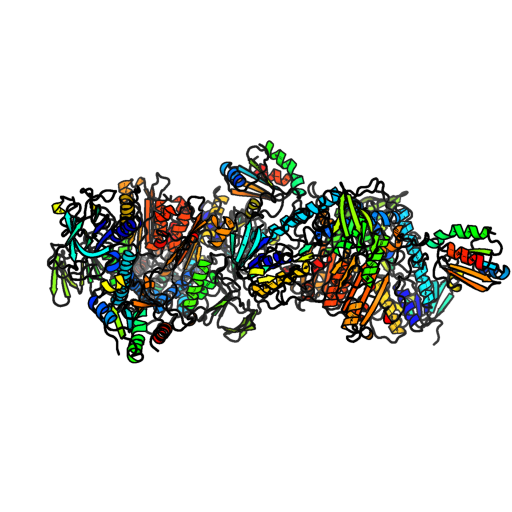M 3008 O O . LEU A 1 426 ? -64.807 -92.239 191.492 1.00 33.96 426 LEU A O 1
ATOM 3013 N N . GLN A 1 427 ? -63.391 -93.020 193.071 1.00 26.65 427 GLN A N 1
ATOM 3014 C CA . GLN A 1 427 ? -64.365 -93.027 194.148 1.00 25.02 427 GLN A CA 1
ATOM 3015 C C . GLN A 1 427 ? -63.677 -93.287 195.453 1.00 24.64 427 GLN A C 1
ATOM 3016 O O . GLN A 1 427 ? -62.980 -94.288 195.577 1.00 30.58 427 GLN A O 1
ATOM 3022 N N . GLU A 1 428 ? -63.848 -92.381 196.409 1.00 22.91 428 GLU A N 1
ATOM 3023 C CA . GLU A 1 428 ? -63.458 -92.631 197.788 1.00 25.48 428 GLU A CA 1
ATOM 3024 C C . GLU A 1 428 ? -64.613 -93.352 198.464 1.00 27.94 428 GLU A C 1
ATOM 3025 O O . GLU A 1 428 ? -65.768 -93.181 198.080 1.00 33.51 428 GLU A O 1
ATOM 3031 N N . PHE A 1 429 ? -64.317 -94.176 199.459 1.00 31.27 429 PHE A N 1
ATOM 3032 C CA . PHE A 1 429 ? -65.364 -94.922 200.156 1.00 26.55 429 PHE A CA 1
ATOM 3033 C C . PHE A 1 429 ? -64.766 -95.493 201.405 1.00 26.65 429 PHE A C 1
ATOM 3034 O O . PHE A 1 429 ? -63.550 -95.483 201.559 1.00 34.12 429 PHE A O 1
ATOM 3042 N N . ASN A 1 430 ? -65.609 -95.984 202.301 1.00 25.60 430 ASN A N 1
ATOM 3043 C CA . ASN A 1 430 ? -65.140 -96.581 203.551 1.00 28.17 430 ASN A CA 1
ATOM 3044 C C . ASN A 1 430 ? -65.244 -98.088 203.545 1.00 31.66 430 ASN A C 1
ATOM 3045 O O . ASN A 1 430 ? -66.233 -98.652 203.096 1.00 31.21 430 ASN A O 1
ATOM 3050 N N . ASN A 1 431 ? -64.223 -98.745 204.058 1.00 29.44 431 ASN A N 1
ATOM 3051 C CA . ASN A 1 431 ? -64.309 -100.168 204.241 1.00 28.20 431 ASN A CA 1
ATOM 3052 C C . ASN A 1 431 ? -65.501 -100.460 205.146 1.00 29.18 431 ASN A C 1
ATOM 3053 O O . ASN A 1 431 ? -65.690 -99.754 206.130 1.00 28.13 431 ASN A O 1
ATOM 3058 N N . LEU A 1 432 ? -66.305 -101.474 204.814 1.00 26.60 432 LEU A N 1
ATOM 3059 C CA . LEU A 1 432 ? -67.449 -101.855 205.645 1.00 23.03 432 LEU A CA 1
ATOM 3060 C C . LEU A 1 432 ? -67.058 -102.119 207.099 1.00 29.43 432 LEU A C 1
ATOM 3061 O O . LEU A 1 432 ? -67.619 -101.531 208.024 1.00 33.87 432 LEU A O 1
ATOM 3066 N N . GLU A 1 433 ? -66.101 -103.006 207.314 1.00 25.52 433 GLU A N 1
ATOM 3067 C CA . GLU A 1 433 ? -65.817 -103.440 208.672 1.00 27.05 433 GLU A CA 1
ATOM 3068 C C . GLU A 1 433 ? -65.313 -102.306 209.547 1.00 29.75 433 GLU A C 1
ATOM 3069 O O . GLU A 1 433 ? -65.688 -102.220 210.712 1.00 32.26 433 GLU A O 1
ATOM 3075 N N . ILE A 1 434 ? -64.452 -101.454 208.991 1.00 25.82 434 ILE A N 1
ATOM 3076 C CA . ILE A 1 434 ? -63.896 -100.325 209.728 1.00 25.93 434 ILE A CA 1
ATOM 3077 C C . ILE A 1 434 ? -64.970 -99.270 209.916 1.00 32.49 434 ILE A C 1
ATOM 3078 O O . ILE A 1 434 ? -65.075 -98.673 210.991 1.00 37.49 434 ILE A O 1
ATOM 3083 N N . SER A 1 435 ? -65.765 -99.050 208.870 1.00 26.42 435 SER A N 1
ATOM 3084 C CA . SER A 1 435 ? -66.870 -98.090 208.907 1.00 35.23 435 SER A CA 1
ATOM 3085 C C . SER A 1 435 ? -67.721 -98.173 210.166 1.00 37.25 435 SER A C 1
ATOM 3086 O O . SER A 1 435 ? -68.105 -97.158 210.731 1.00 43.89 435 SER A O 1
ATOM 3089 N N . ALA A 1 436 ? -68.024 -99.389 210.596 1.00 35.68 436 ALA A N 1
ATOM 3090 C CA . ALA A 1 436 ? -68.973 -99.599 211.680 1.00 34.45 436 ALA A CA 1
ATOM 3091 C C . ALA A 1 436 ? -68.360 -99.353 213.035 1.00 33.22 436 ALA A C 1
ATOM 3092 O O . ALA A 1 436 ? -69.030 -99.526 214.049 1.00 29.40 436 ALA A O 1
ATOM 3094 N N . VAL A 1 437 ? -67.082 -98.981 213.058 1.00 37.22 437 VAL A N 1
ATOM 3095 C CA . VAL A 1 437 ? -66.385 -98.754 214.322 1.00 35.80 437 VAL A CA 1
ATOM 3096 C C . VAL A 1 437 ? -66.467 -97.285 214.725 1.00 36.69 437 VAL A C 1
ATOM 3097 O O . VAL A 1 437 ? -66.498 -96.962 215.911 1.00 37.00 437 VAL A O 1
ATOM 3101 N N . HIS A 1 438 ? -66.513 -96.410 213.721 1.00 33.48 438 HIS A N 1
ATOM 3102 C CA . HIS A 1 438 ? -66.372 -94.969 213.905 1.00 38.13 438 HIS A CA 1
ATOM 3103 C C . HIS A 1 438 ? -65.092 -94.628 214.650 1.00 36.64 438 HIS A C 1
ATOM 3104 O O . HIS A 1 438 ? -65.121 -94.089 215.752 1.00 39.70 438 HIS A O 1
ATOM 3111 N N . ARG A 1 439 ? -63.965 -94.971 214.037 1.00 38.68 439 ARG A N 1
ATOM 3112 C CA . ARG A 1 439 ? -62.657 -94.661 214.585 1.00 35.49 439 ARG A CA 1
ATOM 3113 C C . ARG A 1 439 ? -62.503 -93.166 214.715 1.00 39.52 439 ARG A C 1
ATOM 3114 O O . ARG A 1 439 ? -63.155 -92.407 213.995 1.00 44.26 439 ARG A O 1
ATOM 3122 N N . GLN A 1 440 ? -61.629 -92.744 215.621 1.00 36.07 440 GLN A N 1
ATOM 3123 C CA . GLN A 1 440 ? -61.353 -91.329 215.797 1.00 41.07 440 GLN A CA 1
ATOM 3124 C C . GLN A 1 440 ? -59.898 -90.995 215.521 1.00 41.60 440 GLN A C 1
ATOM 3125 O O . GLN A 1 440 ? -59.012 -91.803 215.788 1.00 37.38 440 GLN A O 1
ATOM 3131 N N . LYS A 1 441 ? -59.658 -89.790 215.005 1.00 46.98 441 LYS A N 1
ATOM 3132 C CA . LYS A 1 441 ? -58.301 -89.337 214.730 1.00 45.26 441 LYS A CA 1
ATOM 3133 C C . LYS A 1 441 ? -57.471 -89.400 216.001 1.00 47.48 441 LYS A C 1
ATOM 3134 O O . LYS A 1 441 ? -57.962 -89.115 217.090 1.00 47.19 441 LYS A O 1
ATOM 3140 N N . HIS A 1 442 ? -56.220 -89.817 215.853 1.00 46.84 442 HIS A N 1
ATOM 3141 C CA . HIS A 1 442 ? -55.221 -89.665 216.902 1.00 50.87 442 HIS A CA 1
ATOM 3142 C C . HIS A 1 442 ? -55.106 -88.177 217.216 1.00 41.59 442 HIS A C 1
ATOM 3143 O O . HIS A 1 442 ? -55.318 -87.358 216.320 1.00 42.75 442 HIS A O 1
ATOM 3150 N N . ILE A 1 443 ? -54.752 -87.826 218.453 1.00 41.61 443 ILE A N 1
ATOM 3151 C CA . ILE A 1 443 ? -54.729 -86.414 218.850 1.00 46.04 443 ILE A CA 1
ATOM 3152 C C . ILE A 1 443 ? -53.912 -85.549 217.910 1.00 45.26 443 ILE A C 1
ATOM 3153 O O . ILE A 1 443 ? -54.339 -84.457 217.542 1.00 47.54 443 ILE A O 1
ATOM 3158 N N . ARG A 1 444 ? -52.746 -86.050 217.514 1.00 43.71 444 ARG A N 1
ATOM 3159 C CA . ARG A 1 444 ? -51.793 -85.247 216.757 1.00 43.15 444 ARG A CA 1
ATOM 3160 C C . ARG A 1 444 ? -52.340 -84.780 215.414 1.00 45.39 444 ARG A C 1
ATOM 3161 O O . ARG A 1 444 ? -51.832 -83.823 214.830 1.00 51.08 444 ARG A O 1
ATOM 3169 N N . ALA A 1 445 ? -53.384 -85.438 214.929 1.00 46.22 445 ALA A N 1
ATOM 3170 C CA . ALA A 1 445 ? -53.980 -85.059 213.658 1.00 47.21 445 ALA A CA 1
ATOM 3171 C C . ALA A 1 445 ? -55.269 -84.266 213.876 1.00 52.86 445 ALA A C 1
ATOM 3172 O O . ALA A 1 445 ? -55.949 -83.870 212.918 1.00 48.30 445 ALA A O 1
ATOM 3174 N N . GLN A 1 446 ? -55.600 -84.037 215.145 1.00 55.05 446 GLN A N 1
ATOM 3175 C CA . GLN A 1 446 ? -56.806 -83.286 215.492 1.00 59.96 446 GLN A CA 1
ATOM 3176 C C . GLN A 1 446 ? -56.594 -81.783 215.385 1.00 63.42 446 GLN A C 1
ATOM 3177 O O . GLN A 1 446 ? -55.869 -81.181 216.191 1.00 64.11 446 GLN A O 1
ATOM 3183 N N . LYS A 1 447 ? -57.232 -81.183 214.385 1.00 65.12 447 LYS A N 1
ATOM 3184 C CA . LYS A 1 447 ? -57.205 -79.738 214.232 1.00 68.76 447 LYS A CA 1
ATOM 3185 C C . LYS A 1 447 ? -57.816 -79.110 215.484 1.00 65.94 447 LYS A C 1
ATOM 3186 O O . LYS A 1 447 ? -57.091 -78.610 216.354 1.00 70.04 447 LYS A O 1
ATOM 3192 N N . ASP A 1 448 ? -59.138 -79.177 215.595 1.00 67.45 448 ASP A N 1
ATOM 3193 C CA . ASP A 1 448 ? -59.821 -78.770 216.823 1.00 67.95 448 ASP A CA 1
ATOM 3194 C C . ASP A 1 448 ? -60.437 -79.969 217.568 1.00 67.42 448 ASP A C 1
ATOM 3195 O O . ASP A 1 448 ? -60.475 -81.090 217.050 1.00 65.88 448 ASP A O 1
ATOM 3200 N N . GLU A 1 449 ? -60.922 -79.730 218.783 1.00 63.04 449 GLU A N 1
ATOM 3201 C CA . GLU A 1 449 ? -61.478 -80.795 219.620 1.00 58.85 449 GLU A CA 1
ATOM 3202 C C . GLU A 1 449 ? -62.705 -81.460 219.002 1.00 62.27 449 GLU A C 1
ATOM 3203 O O . GLU A 1 449 ? -63.231 -82.417 219.563 1.00 59.45 449 GLU A O 1
ATOM 3209 N N . TYR A 1 450 ? -63.159 -80.941 217.859 1.00 64.70 450 TYR A N 1
ATOM 3210 C CA . TYR A 1 450 ? -64.328 -81.469 217.141 1.00 68.61 450 TYR A CA 1
ATOM 3211 C C . TYR A 1 450 ? -63.919 -82.329 215.945 1.00 66.69 450 TYR A C 1
ATOM 3212 O O . TYR A 1 450 ? -64.730 -83.087 215.402 1.00 65.24 450 TYR A O 1
ATOM 3221 N N . ASP A 1 451 ? -62.660 -82.192 215.537 1.00 67.37 451 ASP A N 1
ATOM 3222 C CA . ASP A 1 451 ? -62.111 -82.954 214.424 1.00 63.79 451 ASP A CA 1
ATOM 3223 C C . ASP A 1 451 ? -61.780 -84.357 214.905 1.00 60.70 451 ASP A C 1
ATOM 3224 O O . ASP A 1 451 ? -60.637 -84.653 215.232 1.00 56.42 451 ASP A O 1
ATOM 3229 N N . LEU A 1 452 ? -62.784 -85.220 214.964 1.00 57.11 452 LEU A N 1
ATOM 3230 C CA . LEU A 1 452 ? -62.599 -86.523 215.588 1.00 52.17 452 LEU A CA 1
ATOM 3231 C C . LEU A 1 452 ? -62.652 -87.669 214.588 1.00 53.94 452 LEU A C 1
ATOM 3232 O O . LEU A 1 452 ? -61.758 -88.510 214.568 1.00 55.06 452 LEU A O 1
ATOM 3237 N N . ASP A 1 453 ? -63.694 -87.707 213.767 1.00 53.50 453 ASP A N 1
ATOM 3238 C CA . ASP A 1 453 ? -63.865 -88.792 212.802 1.00 53.52 453 ASP A CA 1
ATOM 3239 C C . ASP A 1 453 ? -62.697 -88.836 211.827 1.00 52.28 453 ASP A C 1
ATOM 3240 O O . ASP A 1 453 ? -62.212 -87.799 211.380 1.00 49.99 453 ASP A O 1
ATOM 3245 N N . VAL A 1 454 ? -62.246 -90.045 211.511 1.00 50.56 454 VAL A N 1
ATOM 3246 C CA . VAL A 1 454 ? -61.130 -90.234 210.591 1.00 50.06 454 VAL A CA 1
ATOM 3247 C C . VAL A 1 454 ? -61.582 -89.947 209.167 1.00 43.07 454 VAL A C 1
ATOM 3248 O O . VAL A 1 454 ? -62.765 -89.978 208.887 1.00 49.40 454 VAL A O 1
ATOM 3252 N N . SER A 1 455 ? -60.649 -89.674 208.265 1.00 38.76 455 SER A N 1
ATOM 3253 C CA . SER A 1 455 ? -61.011 -89.510 206.863 1.00 39.15 455 SER A CA 1
ATOM 3254 C C . SER A 1 455 ? -61.420 -90.854 206.267 1.00 41.21 455 SER A C 1
ATOM 3255 O O . SER A 1 455 ? -61.270 -91.887 206.906 1.00 40.19 455 SER A O 1
ATOM 3258 N N . SER A 1 456 ? -61.942 -90.834 205.043 1.00 43.21 456 SER A N 1
ATOM 3259 C CA . SER A 1 456 ? -62.407 -92.052 204.388 1.00 36.81 456 SER A CA 1
ATOM 3260 C C . SER A 1 456 ? -61.208 -92.943 204.172 1.00 36.13 456 SER A C 1
ATOM 3261 O O . SER A 1 456 ? -60.124 -92.454 203.863 1.00 39.66 456 SER A O 1
ATOM 3264 N N . THR A 1 457 ? -61.400 -94.249 204.343 1.00 33.23 457 THR A N 1
ATOM 3265 C CA . THR A 1 457 ? -60.269 -95.166 204.387 1.00 36.50 457 THR A CA 1
ATOM 3266 C C . THR A 1 457 ? -59.730 -95.621 203.023 1.00 35.01 457 THR A C 1
ATOM 3267 O O . THR A 1 457 ? -58.527 -95.857 202.894 1.00 36.66 457 THR A O 1
ATOM 3271 N N . CYS A 1 458 ? -60.597 -95.693 202.008 1.00 30.27 458 CYS A N 1
ATOM 3272 C CA . CYS A 1 458 ? -60.222 -96.258 200.706 1.00 26.65 458 CYS A CA 1
ATOM 3273 C C . CYS A 1 458 ? -60.368 -95.357 199.477 1.00 25.23 458 CYS A C 1
ATOM 3274 O O . CYS A 1 458 ? -61.100 -94.371 199.486 1.00 29.69 458 CYS A O 1
ATOM 3277 N N . LEU A 1 459 ? -59.699 -95.745 198.398 1.00 23.74 459 LEU A N 1
ATOM 3278 C CA . LEU A 1 459 ? -59.787 -95.033 197.138 1.00 26.38 459 LEU A CA 1
ATOM 3279 C C . LEU A 1 459 ? -59.645 -96.025 196.011 1.00 26.18 459 LEU A C 1
ATOM 3280 O O . LEU A 1 459 ? -58.777 -96.886 196.040 1.00 27.63 459 LEU A O 1
ATOM 3285 N N . ALA A 1 460 ? -60.510 -95.920 195.020 1.00 29.02 460 ALA A N 1
ATOM 3286 C CA . ALA A 1 460 ? -60.411 -96.754 193.833 1.00 29.51 460 ALA A CA 1
ATOM 3287 C C . ALA A 1 460 ? -60.347 -95.773 192.685 1.00 29.77 460 ALA A C 1
ATOM 3288 O O . ALA A 1 460 ? -61.109 -94.826 192.648 1.00 34.97 460 ALA A O 1
ATOM 3290 N N . LYS A 1 461 ? -59.449 -95.995 191.745 1.00 28.89 461 LYS A N 1
ATOM 3291 C CA . LYS A 1 461 ? -59.208 -95.036 190.697 1.00 25.68 461 LYS A CA 1
ATOM 3292 C C . LYS A 1 461 ? -58.746 -95.811 189.481 1.00 28.76 461 LYS A C 1
ATOM 3293 O O . LYS A 1 461 ? -57.865 -96.672 189.603 1.00 30.81 461 LYS A O 1
ATOM 3299 N N . LEU A 1 462 ? -59.342 -95.540 188.318 1.00 31.50 462 LEU A N 1
ATOM 3300 C CA . LEU A 1 462 ? -58.922 -96.161 187.055 1.00 27.65 462 LEU A CA 1
ATOM 3301 C C . LEU A 1 462 ? -58.519 -95.057 186.080 1.00 35.64 462 LEU A C 1
ATOM 3302 O O . LEU A 1 462 ? -59.238 -94.061 185.932 1.00 36.84 462 LEU A O 1
ATOM 3307 N N . VAL A 1 463 ? -57.368 -95.214 185.425 1.00 36.25 463 VAL A N 1
ATOM 3308 C CA . VAL A 1 463 ? -56.914 -94.238 184.431 1.00 35.62 463 VAL A CA 1
ATOM 3309 C C . VAL A 1 463 ? -57.079 -94.834 183.024 1.00 34.52 463 VAL A C 1
ATOM 3310 O O . VAL A 1 463 ? -56.534 -95.898 182.728 1.00 37.15 463 VAL A O 1
ATOM 3314 N N . CYS A 1 464 ? -57.840 -94.160 182.166 1.00 31.46 464 CYS A N 1
ATOM 3315 C CA . CYS A 1 464 ? -58.304 -94.745 180.901 1.00 32.54 464 CYS A CA 1
ATOM 3316 C C . CYS A 1 464 ? -58.015 -93.902 179.661 1.00 36.09 464 CYS A C 1
ATOM 3317 O O . CYS A 1 464 ? -58.026 -92.673 179.725 1.00 40.30 464 CYS A O 1
ATOM 3320 N N . LEU A 1 465 ? -57.826 -94.555 178.518 1.00 34.96 465 LEU A N 1
ATOM 3321 C CA . LEU A 1 465 ? -57.511 -93.830 177.287 1.00 42.97 465 LEU A CA 1
ATOM 3322 C C . LEU A 1 465 ? -58.744 -93.582 176.427 1.00 40.60 465 LEU A C 1
ATOM 3323 O O . LEU A 1 465 ? -59.166 -94.465 175.687 1.00 44.63 465 LEU A O 1
ATOM 3328 N N . LYS A 1 466 ? -59.296 -92.373 176.507 1.00 46.05 466 LYS A N 1
ATOM 3329 C CA . LYS A 1 466 ? -60.515 -92.001 175.770 1.00 46.34 466 LYS A CA 1
ATOM 3330 C C . LYS A 1 466 ? -60.524 -92.461 174.313 1.00 47.87 466 LYS A C 1
ATOM 3331 O O . LYS A 1 466 ? -61.531 -92.961 173.802 1.00 50.75 466 LYS A O 1
ATOM 3337 N N . ASN A 1 467 ? -59.392 -92.277 173.645 1.00 50.69 467 ASN A N 1
ATOM 3338 C CA . ASN A 1 467 ? -59.304 -92.509 172.211 1.00 52.74 467 ASN A CA 1
ATOM 3339 C C . ASN A 1 467 ? -59.082 -93.976 171.878 1.00 50.18 467 ASN A C 1
ATOM 3340 O O . ASN A 1 467 ? -58.933 -94.338 170.712 1.00 50.82 467 ASN A O 1
ATOM 3345 N N . GLU A 1 468 ? -59.047 -94.820 172.902 1.00 48.07 468 GLU A N 1
ATOM 3346 C CA . GLU A 1 468 ? -58.965 -96.260 172.672 1.00 49.68 468 GLU A CA 1
ATOM 3347 C C . GLU A 1 468 ? -60.079 -97.006 173.401 1.00 43.51 468 GLU A C 1
ATOM 3348 O O . GLU A 1 468 ? -59.829 -98.005 174.073 1.00 45.05 468 GLU A O 1
ATOM 3354 N N . ASP A 1 469 ? -61.304 -96.506 173.265 1.00 46.45 469 ASP A N 1
ATOM 3355 C CA . ASP A 1 469 ? -62.475 -97.131 173.879 1.00 42.16 469 ASP A CA 1
ATOM 3356 C C . ASP A 1 469 ? -62.314 -97.289 175.396 1.00 40.85 469 ASP A C 1
ATOM 3357 O O . ASP A 1 469 ? -62.815 -98.240 175.985 1.00 43.10 469 ASP A O 1
ATOM 3362 N N . ASN A 1 470 ? -61.604 -96.349 176.012 1.00 43.83 470 ASN A N 1
ATOM 3363 C CA . ASN A 1 470 ? -61.340 -96.347 177.450 1.00 39.05 470 ASN A CA 1
ATOM 3364 C C . ASN A 1 470 ? -60.548 -97.542 177.967 1.00 34.37 470 ASN A C 1
ATOM 3365 O O . ASN A 1 470 ? -60.794 -98.032 179.065 1.00 37.07 470 ASN A O 1
ATOM 3370 N N . ARG A 1 471 ? -59.588 -97.994 177.168 1.00 37.87 471 ARG A N 1
ATOM 3371 C CA . ARG A 1 471 ? -58.590 -98.953 177.628 1.00 38.13 471 ARG A CA 1
ATOM 3372 C C . ARG A 1 471 ? -58.000 -98.435 178.918 1.00 33.45 471 ARG A C 1
ATOM 3373 O O . ARG A 1 471 ? -57.564 -97.294 178.968 1.00 35.64 471 ARG A O 1
ATOM 3381 N N . VAL A 1 472 ? -58.015 -99.264 179.961 1.00 34.96 472 VAL A N 1
ATOM 3382 C CA . VAL A 1 472 ? -57.472 -98.888 181.258 1.00 28.62 472 VAL A CA 1
ATOM 3383 C C . VAL A 1 472 ? -55.952 -99.010 181.196 1.00 34.48 472 VAL A C 1
ATOM 3384 O O . VAL A 1 472 ? -55.415 -100.088 180.960 1.00 32.59 472 VAL A O 1
ATOM 3388 N N . ILE A 1 473 ? -55.244 -97.909 181.391 1.00 39.38 473 ILE A N 1
ATOM 3389 C CA . ILE A 1 473 ? -53.788 -97.963 181.366 1.00 31.78 473 ILE A CA 1
ATOM 3390 C C . ILE A 1 473 ? -53.221 -97.654 182.731 1.00 33.88 473 ILE A C 1
ATOM 3391 O O . ILE A 1 473 ? -52.002 -97.471 182.879 1.00 39.72 473 ILE A O 1
ATOM 3396 N N . GLY A 1 474 ? -54.095 -97.567 183.729 1.00 33.32 474 GLY A N 1
ATOM 3397 C CA . GLY A 1 474 ? -53.653 -97.328 185.101 1.00 34.65 474 GLY A CA 1
ATOM 3398 C C . GLY A 1 474 ? -54.661 -97.786 186.139 1.00 32.46 474 GLY A C 1
ATOM 3399 O O . GLY A 1 474 ? -55.842 -97.462 186.047 1.00 39.29 474 GLY A O 1
ATOM 3400 N N . PHE A 1 475 ? -54.194 -98.543 187.126 1.00 33.24 475 PHE A N 1
ATOM 3401 C CA . PHE A 1 475 ? -55.050 -99.077 188.181 1.00 26.27 475 PHE A CA 1
ATOM 3402 C C . PHE A 1 475 ? -54.466 -98.655 189.510 1.00 27.65 475 PHE A C 1
ATOM 3403 O O . PHE A 1 475 ? -53.267 -98.829 189.753 1.00 31.94 475 PHE A O 1
ATOM 3411 N N . HIS A 1 476 ? -55.298 -98.120 190.388 1.00 25.55 476 HIS A N 1
ATOM 3412 C CA . HIS A 1 476 ? -54.827 -97.702 191.698 1.00 22.82 476 HIS A CA 1
ATOM 3413 C C . HIS A 1 476 ? -55.871 -98.025 192.742 1.00 23.85 476 HIS A C 1
ATOM 3414 O O . HIS A 1 476 ? -57.060 -97.767 192.541 1.00 28.76 476 HIS A O 1
ATOM 3421 N N . TYR A 1 477 ? -55.429 -98.580 193.858 1.00 24.18 477 TYR A N 1
ATOM 3422 C CA . TYR A 1 477 ? -56.325 -98.932 194.954 1.00 24.99 477 TYR A CA 1
ATOM 3423 C C . TYR A 1 477 ? -55.636 -98.717 196.289 1.00 24.34 477 TYR A C 1
ATOM 3424 O O . TYR A 1 477 ? -54.587 -99.323 196.544 1.00 30.64 477 TYR A O 1
ATOM 3433 N N . VAL A 1 478 ? -56.197 -97.831 197.114 1.00 21.47 478 VAL A N 1
ATOM 3434 C CA . VAL A 1 478 ? -55.743 -97.614 198.489 1.00 23.96 478 VAL A CA 1
ATOM 3435 C C . VAL A 1 478 ? -56.783 -98.158 199.422 1.00 24.12 478 VAL A C 1
ATOM 3436 O O . VAL A 1 478 ? -57.962 -97.818 199.282 1.00 26.76 478 VAL A O 1
ATOM 3440 N N . GLY A 1 479 ? -56.376 -98.973 200.387 1.00 22.72 479 GLY A N 1
ATOM 3441 C CA . GLY A 1 479 ? -57.317 -99.615 201.300 1.00 20.46 479 GLY A CA 1
ATOM 3442 C C . GLY A 1 479 ? -56.710 -100.904 201.818 1.00 27.00 479 GLY A C 1
ATOM 3443 O O . GLY A 1 479 ? -55.510 -101.119 201.639 1.00 31.41 479 GLY A O 1
ATOM 3444 N N . PRO A 1 480 ? -57.511 -101.762 202.468 1.00 26.69 480 PRO A N 1
ATOM 3445 C CA . PRO A 1 480 ? -56.962 -102.974 203.071 1.00 25.98 480 PRO A CA 1
ATOM 3446 C C . PRO A 1 480 ? -56.664 -104.038 202.016 1.00 29.51 480 PRO A C 1
ATOM 3447 O O . PRO A 1 480 ? -57.313 -103.999 200.962 1.00 24.27 480 PRO A O 1
ATOM 3451 N N . ASN A 1 481 ? -55.679 -104.917 202.261 1.00 28.65 481 ASN A N 1
ATOM 3452 C CA . ASN A 1 481 ? -55.421 -106.058 201.369 1.00 24.53 481 ASN A CA 1
ATOM 3453 C C . ASN A 1 481 ? -55.158 -105.714 199.914 1.00 23.30 481 ASN A C 1
ATOM 3454 O O . ASN A 1 481 ? -55.689 -106.367 199.022 1.00 26.40 481 ASN A O 1
ATOM 3459 N N . ALA A 1 482 ? -54.318 -104.718 199.666 1.00 27.38 482 ALA A N 1
ATOM 3460 C CA . ALA A 1 482 ? -54.185 -104.159 198.321 1.00 26.82 482 ALA A CA 1
ATOM 3461 C C . ALA A 1 482 ? -53.471 -105.115 197.398 1.00 26.84 482 ALA A C 1
ATOM 3462 O O . ALA A 1 482 ? -53.702 -105.098 196.170 1.00 22.78 482 ALA A O 1
ATOM 3464 N N . GLY A 1 483 ? -52.585 -105.929 197.972 1.00 24.40 483 GLY A N 1
ATOM 3465 C CA . GLY A 1 483 ? -51.877 -106.914 197.178 1.00 22.37 483 GLY A CA 1
ATOM 3466 C C . GLY A 1 483 ? -52.880 -107.896 196.621 1.00 22.89 483 GLY A C 1
ATOM 3467 O O . GLY A 1 483 ? -52.887 -108.201 195.431 1.00 26.12 483 GLY A O 1
ATOM 3468 N N . GLU A 1 484 ? -53.767 -108.372 197.481 1.00 26.51 484 GLU A N 1
ATOM 3469 C CA . GLU A 1 484 ? -54.774 -109.353 197.062 1.00 24.99 484 GLU A CA 1
ATOM 3470 C C . GLU A 1 484 ? -55.745 -108.795 196.036 1.00 27.30 484 GLU A C 1
ATOM 3471 O O . GLU A 1 484 ? -56.153 -109.486 195.108 1.00 28.75 484 GLU A O 1
ATOM 3477 N N . VAL A 1 485 ? -56.120 -107.537 196.181 1.00 28.14 485 VAL A N 1
ATOM 3478 C CA . VAL A 1 485 ? -57.023 -106.946 195.215 1.00 19.50 485 VAL A CA 1
ATOM 3479 C C . VAL A 1 485 ? -56.334 -106.762 193.875 1.00 21.71 485 VAL A C 1
ATOM 3480 O O . VAL A 1 485 ? -56.919 -107.029 192.850 1.00 26.59 485 VAL A O 1
ATOM 3484 N N . THR A 1 486 ? -55.081 -106.309 193.878 1.00 24.71 486 THR A N 1
ATOM 3485 C CA . THR A 1 486 ? -54.470 -105.801 192.655 1.00 17.67 486 THR A CA 1
ATOM 3486 C C . THR A 1 486 ? -54.042 -106.888 191.680 1.00 24.10 486 THR A C 1
ATOM 3487 O O . THR A 1 486 ? -54.012 -106.650 190.460 1.00 27.06 486 THR A O 1
ATOM 3491 N N . GLN A 1 487 ? -53.683 -108.062 192.202 1.00 20.95 487 GLN A N 1
ATOM 3492 C CA . GLN A 1 487 ? -53.170 -109.142 191.364 1.00 20.40 487 GLN A CA 1
ATOM 3493 C C . GLN A 1 487 ? -54.033 -109.432 190.163 1.00 26.84 487 GLN A C 1
ATOM 3494 O O . GLN A 1 487 ? -53.589 -109.303 189.022 1.00 28.72 487 GLN A O 1
ATOM 3500 N N . GLY A 1 488 ? -55.281 -109.819 190.416 1.00 30.33 488 GLY A N 1
ATOM 3501 C CA . GLY A 1 488 ? -56.216 -110.114 189.346 1.00 21.96 488 GLY A CA 1
ATOM 3502 C C . GLY A 1 488 ? -56.421 -108.930 188.418 1.00 24.16 488 GLY A C 1
ATOM 3503 O O . GLY A 1 488 ? -56.632 -109.098 187.207 1.00 24.97 488 GLY A O 1
ATOM 3504 N N . MET A 1 489 ? -56.356 -107.721 188.965 1.00 22.80 489 MET A N 1
ATOM 3505 C CA . MET A 1 489 ? -56.570 -106.519 188.161 1.00 23.34 489 MET A CA 1
ATOM 3506 C C . MET A 1 489 ? -55.379 -106.198 187.274 1.00 26.14 489 MET A C 1
ATOM 3507 O O . MET A 1 489 ? -55.537 -105.710 186.165 1.00 29.88 489 MET A O 1
ATOM 3512 N N . ALA A 1 490 ? -54.182 -106.483 187.764 1.00 25.39 490 ALA A N 1
ATOM 3513 C CA . ALA A 1 490 ? -52.993 -106.407 186.929 1.00 27.39 490 ALA A CA 1
ATOM 3514 C C . ALA A 1 490 ? -53.113 -107.358 185.736 1.00 29.89 490 ALA A C 1
ATOM 3515 O O . ALA A 1 490 ? -52.725 -107.011 184.607 1.00 27.98 490 ALA A O 1
ATOM 3517 N N . LEU A 1 491 ? -53.651 -108.557 185.983 1.00 27.75 491 LEU A N 1
ATOM 3518 C CA . LEU A 1 491 ? -53.874 -109.520 184.908 1.00 24.37 491 LEU A CA 1
ATOM 3519 C C . LEU A 1 491 ? -54.849 -108.959 183.899 1.00 33.97 491 LEU A C 1
ATOM 3520 O O . LEU A 1 491 ? -54.658 -109.099 182.690 1.00 40.41 491 LEU A O 1
ATOM 3525 N N . ALA A 1 492 ? -55.917 -108.337 184.380 1.00 30.48 492 ALA A N 1
ATOM 3526 C CA . ALA A 1 492 ? -56.876 -107.749 183.461 1.00 30.14 492 ALA A CA 1
ATOM 3527 C C . ALA A 1 492 ? -56.227 -106.645 182.615 1.00 32.65 492 ALA A C 1
ATOM 3528 O O . ALA A 1 492 ? -56.476 -106.569 181.406 1.00 33.07 492 ALA A O 1
ATOM 3530 N N . LEU A 1 493 ? -55.393 -105.796 183.230 1.00 32.91 493 LEU A N 1
ATOM 3531 C CA . LEU A 1 493 ? -54.718 -104.720 182.472 1.00 32.15 493 LEU A CA 1
ATOM 3532 C C . LEU A 1 493 ? -53.855 -105.316 181.367 1.00 33.15 493 LEU A C 1
ATOM 3533 O O . LEU A 1 493 ? -53.820 -104.807 180.249 1.00 34.15 493 LEU A O 1
ATOM 3538 N N . ARG A 1 494 ? -53.170 -106.408 181.698 1.00 29.67 494 ARG A N 1
ATOM 3539 C CA . ARG A 1 494 ? -52.384 -107.161 180.737 1.00 31.12 494 ARG A CA 1
ATOM 3540 C C . ARG A 1 494 ? -53.224 -107.680 179.563 1.00 32.46 494 ARG A C 1
ATOM 3541 O O . ARG A 1 494 ? -52.743 -107.771 178.437 1.00 32.77 494 ARG A O 1
ATOM 3549 N N . LEU A 1 495 ? -54.484 -108.006 179.816 1.00 32.79 495 LEU A N 1
ATOM 3550 C CA . LEU A 1 495 ? -55.379 -108.441 178.749 1.00 32.62 495 LEU A CA 1
ATOM 3551 C C . LEU A 1 495 ? -56.012 -107.270 177.984 1.00 36.48 495 LEU A C 1
ATOM 3552 O O . LEU A 1 495 ? -56.897 -107.480 177.156 1.00 39.93 495 LEU A O 1
ATOM 3557 N N . LYS A 1 496 ? -55.562 -106.047 178.262 1.00 36.26 496 LYS A N 1
ATOM 3558 C CA . LYS A 1 496 ? -56.059 -104.830 177.597 1.00 38.86 496 LYS A CA 1
ATOM 3559 C C . LYS A 1 496 ? -57.532 -104.517 177.892 1.00 37.38 496 LYS A C 1
ATOM 3560 O O . LYS A 1 496 ? -58.314 -104.197 176.991 1.00 39.25 496 LYS A O 1
ATOM 3566 N N . VAL A 1 497 ? -57.888 -104.592 179.171 1.00 37.67 497 VAL A N 1
ATOM 3567 C CA . VAL A 1 497 ? -59.265 -104.431 179.626 1.00 32.44 497 VAL A CA 1
ATOM 3568 C C . VAL A 1 497 ? -59.717 -103.007 179.381 1.00 31.98 497 VAL A C 1
ATOM 3569 O O . VAL A 1 497 ? -58.950 -102.068 179.570 1.00 36.41 497 VAL A O 1
ATOM 3573 N N . LYS A 1 498 ? -60.960 -102.837 178.944 1.00 33.06 498 LYS A N 1
ATOM 3574 C CA . LYS A 1 498 ? -61.519 -101.499 178.779 1.00 30.07 498 LYS A CA 1
ATOM 3575 C C . LYS A 1 498 ? -62.445 -101.238 179.942 1.00 30.41 498 LYS A C 1
ATOM 3576 O O . LYS A 1 498 ? -62.895 -102.174 180.604 1.00 33.92 498 LYS A O 1
ATOM 3582 N N . LYS A 1 499 ? -62.726 -99.970 180.196 1.00 29.36 499 LYS A N 1
ATOM 3583 C CA . LYS A 1 499 ? -63.565 -99.592 181.309 1.00 29.57 499 LYS A CA 1
ATOM 3584 C C . LYS A 1 499 ? -64.895 -100.345 181.262 1.00 31.20 499 LYS A C 1
ATOM 3585 O O . LYS A 1 499 ? -65.428 -100.727 182.306 1.00 33.81 499 LYS A O 1
ATOM 3591 N N . LYS A 1 500 ? -65.399 -100.598 180.052 1.00 29.40 500 LYS A N 1
ATOM 3592 C CA . LYS A 1 500 ? -66.724 -101.194 179.877 1.00 36.37 500 LYS A CA 1
ATOM 3593 C C . LYS A 1 500 ? -66.708 -102.613 180.392 1.00 35.81 500 LYS A C 1
ATOM 3594 O O . LYS A 1 500 ? -67.757 -103.169 180.747 1.00 42.15 500 LYS A O 1
ATOM 3600 N N . ASP A 1 501 ? -65.520 -103.212 180.427 1.00 34.82 501 ASP A N 1
ATOM 3601 C CA . ASP A 1 501 ? -65.405 -104.593 180.872 1.00 29.98 501 ASP A CA 1
ATOM 3602 C C . ASP A 1 501 ? -65.553 -104.651 182.380 1.00 30.31 501 ASP A C 1
ATOM 3603 O O . ASP A 1 501 ? -66.149 -105.589 182.920 1.00 35.78 501 ASP A O 1
ATOM 3608 N N . PHE A 1 502 ? -65.022 -103.633 183.051 1.00 29.51 502 PHE A N 1
ATOM 3609 C CA . PHE A 1 502 ? -65.219 -103.484 184.483 1.00 31.02 502 PHE A CA 1
ATOM 3610 C C . PHE A 1 502 ? -66.710 -103.337 184.774 1.00 36.33 502 PHE A C 1
ATOM 3611 O O . PHE A 1 502 ? -67.247 -104.009 185.656 1.00 37.43 502 PHE A O 1
ATOM 3619 N N . ASP A 1 503 ? -67.384 -102.466 184.027 1.00 36.41 503 ASP A N 1
ATOM 3620 C CA . ASP A 1 503 ? -68.817 -102.219 184.241 1.00 37.42 503 ASP A CA 1
ATOM 3621 C C . ASP A 1 503 ? -69.714 -103.456 184.008 1.00 36.79 503 ASP A C 1
ATOM 3622 O O . ASP A 1 503 ? -70.752 -103.600 184.654 1.00 32.09 503 ASP A O 1
ATOM 3627 N N . ASN A 1 504 ? -69.311 -104.332 183.085 1.00 35.79 504 ASN A N 1
ATOM 3628 C CA . ASN A 1 504 ? -70.067 -105.555 182.782 1.00 37.60 504 ASN A CA 1
ATOM 3629 C C . ASN A 1 504 ? -69.737 -106.754 183.662 1.00 35.49 504 ASN A C 1
ATOM 3630 O O . ASN A 1 504 ? -70.361 -107.800 183.536 1.00 37.69 504 ASN A O 1
ATOM 3635 N N . CYS A 1 505 ? -68.729 -106.621 184.512 1.00 35.71 505 CYS A N 1
ATOM 3636 C CA . CYS A 1 505 ? -68.380 -107.691 185.439 1.00 33.27 505 CYS A CA 1
ATOM 3637 C C . CYS A 1 505 ? -69.215 -107.546 186.709 1.00 31.15 505 CYS A C 1
ATOM 3638 O O . CYS A 1 505 ? -69.418 -106.439 187.206 1.00 31.23 505 CYS A O 1
ATOM 3641 N N . ILE A 1 506 ? -69.729 -108.646 187.235 1.00 29.30 506 ILE A N 1
ATOM 3642 C CA . ILE A 1 506 ? -70.520 -108.544 188.452 1.00 27.68 506 ILE A CA 1
ATOM 3643 C C . ILE A 1 506 ? -69.575 -108.438 189.630 1.00 26.43 506 ILE A C 1
ATOM 3644 O O . ILE A 1 506 ? -68.620 -109.202 189.724 1.00 31.17 506 ILE A O 1
ATOM 3649 N N . GLY A 1 507 ? -69.829 -107.500 190.528 1.00 23.93 507 GLY A N 1
ATOM 3650 C CA . GLY A 1 507 ? -68.987 -107.355 191.691 1.00 25.47 507 GLY A CA 1
ATOM 3651 C C . GLY A 1 507 ? -69.264 -108.381 192.761 1.00 27.55 507 GLY A C 1
ATOM 3652 O O . GLY A 1 507 ? -70.330 -108.988 192.771 1.00 28.34 507 GLY A O 1
ATOM 3653 N N . ILE A 1 508 ? -68.298 -108.581 193.660 1.00 26.27 508 ILE A N 1
ATOM 3654 C CA . ILE A 1 508 ? -68.471 -109.481 194.787 1.00 24.77 508 ILE A CA 1
ATOM 3655 C C . ILE A 1 508 ? -68.790 -108.665 196.032 1.00 25.51 508 ILE A C 1
ATOM 3656 O O . ILE A 1 508 ? -68.051 -107.759 196.382 1.00 31.78 508 ILE A O 1
ATOM 3661 N N . HIS A 1 509 ? -69.887 -108.977 196.704 1.00 27.23 509 HIS A N 1
ATOM 3662 C CA . HIS A 1 509 ? -70.366 -108.135 197.792 1.00 29.79 509 HIS A CA 1
ATOM 3663 C C . HIS A 1 509 ? -70.366 -108.913 199.098 1.00 32.03 509 HIS A C 1
ATOM 3664 O O . HIS A 1 509 ? -70.671 -110.099 199.107 1.00 36.27 509 HIS A O 1
ATOM 3671 N N . PRO A 1 510 ? -70.002 -108.274 200.215 1.00 27.97 510 PRO A N 1
ATOM 3672 C CA . PRO A 1 510 ? -69.447 -106.946 200.395 1.00 32.41 510 PRO A CA 1
ATOM 3673 C C . PRO A 1 510 ? -67.920 -107.030 200.481 1.00 29.61 510 PRO A C 1
ATOM 3674 O O . PRO A 1 510 ? -67.358 -107.744 201.306 1.00 31.74 510 PRO A O 1
ATOM 3678 N N . THR A 1 511 ? -67.260 -106.259 199.638 1.00 28.18 511 THR A N 1
ATOM 3679 C CA . THR A 1 511 ? -65.846 -106.413 199.403 1.00 25.15 511 THR A CA 1
ATOM 3680 C C . THR A 1 511 ? -65.285 -105.015 199.094 1.00 33.44 511 THR A C 1
ATOM 3681 O O . THR A 1 511 ? -66.042 -104.101 198.758 1.00 31.21 511 THR A O 1
ATOM 3685 N N . ASP A 1 512 ? -63.983 -104.802 199.251 1.00 31.82 512 ASP A N 1
ATOM 3686 C CA . ASP A 1 512 ? -63.432 -103.516 198.860 1.00 23.93 512 ASP A CA 1
ATOM 3687 C C . ASP A 1 512 ? -63.245 -103.446 197.342 1.00 24.36 512 ASP A C 1
ATOM 3688 O O . ASP A 1 512 ? -63.426 -102.407 196.730 1.00 27.02 512 ASP A O 1
ATOM 3693 N N . ALA A 1 513 ? -62.863 -104.561 196.737 1.00 28.15 513 ALA A N 1
ATOM 3694 C CA . ALA A 1 513 ? -62.580 -104.607 195.299 1.00 24.37 513 ALA A CA 1
ATOM 3695 C C . ALA A 1 513 ? -63.739 -104.306 194.394 1.00 25.40 513 ALA A C 1
ATOM 3696 O O . ALA A 1 513 ? -63.512 -103.892 193.271 1.00 30.08 513 ALA A O 1
ATOM 3698 N N . GLU A 1 514 ? -64.970 -104.557 194.841 1.00 24.69 514 GLU A N 1
ATOM 3699 C CA . GLU A 1 514 ? -66.131 -104.433 193.963 1.00 27.89 514 GLU A CA 1
ATOM 3700 C C . GLU A 1 514 ? -66.385 -102.985 193.598 1.00 27.69 514 GLU A C 1
ATOM 3701 O O . GLU A 1 514 ? -67.078 -102.699 192.624 1.00 28.90 514 GLU A O 1
ATOM 3707 N N . SER A 1 515 ? -65.817 -102.070 194.372 1.00 29.32 515 SER A N 1
ATOM 3708 C CA . SER A 1 515 ? -65.949 -100.649 194.084 1.00 24.73 515 SER A CA 1
ATOM 3709 C C . SER A 1 515 ? -65.462 -100.343 192.681 1.00 27.75 515 SER A C 1
ATOM 3710 O O . SER A 1 515 ? -65.873 -99.356 192.093 1.00 34.96 515 SER A O 1
ATOM 3713 N N . PHE A 1 516 ? -64.599 -101.182 192.125 1.00 25.14 516 PHE A N 1
ATOM 3714 C CA . PHE A 1 516 ? -64.159 -100.949 190.747 1.00 29.08 516 PHE A CA 1
ATOM 3715 C C . PHE A 1 516 ? -65.201 -101.276 189.702 1.00 32.68 516 PHE A C 1
ATOM 3716 O O . PHE A 1 516 ? -65.097 -100.833 188.555 1.00 35.21 516 PHE A O 1
ATOM 3724 N N . MET A 1 517 ? -66.193 -102.069 190.082 1.00 31.83 517 MET A N 1
ATOM 3725 C CA . MET A 1 517 ? -67.145 -102.572 189.110 1.00 27.00 517 MET A CA 1
ATOM 3726 C C . MET A 1 517 ? -68.401 -101.716 189.022 1.00 33.35 517 MET A C 1
ATOM 3727 O O . MET A 1 517 ? -69.349 -102.095 188.345 1.00 38.17 517 MET A O 1
ATOM 3732 N N . ASN A 1 518 ? -68.422 -100.585 189.721 1.00 31.53 518 ASN A N 1
ATOM 3733 C CA . ASN A 1 518 ? -69.479 -99.591 189.546 1.00 37.57 518 ASN A CA 1
ATOM 3734 C C . ASN A 1 518 ? -68.896 -98.211 189.787 1.00 33.18 518 ASN A C 1
ATOM 3735 O O . ASN A 1 518 ? -69.276 -97.494 190.701 1.00 35.71 518 ASN A O 1
ATOM 3740 N N . LEU A 1 519 ? -67.943 -97.866 188.941 1.00 34.11 519 LEU A N 1
ATOM 3741 C CA . LEU A 1 519 ? -67.126 -96.685 189.119 1.00 33.15 519 LEU A CA 1
ATOM 3742 C C . LEU A 1 519 ? -67.483 -95.726 187.988 1.00 30.63 519 LEU A C 1
ATOM 3743 O O . LEU A 1 519 ? -67.036 -95.893 186.846 1.00 25.00 519 LEU A O 1
ATOM 3748 N N . PHE A 1 520 ? -68.301 -94.730 188.283 1.00 27.13 520 PHE A N 1
ATOM 3749 C CA . PHE A 1 520 ? -68.832 -93.911 187.208 1.00 31.22 520 PHE A CA 1
ATOM 3750 C C . PHE A 1 520 ? -68.532 -92.426 187.334 1.00 31.67 520 PHE A C 1
ATOM 3751 O O . PHE A 1 520 ? -68.728 -91.681 186.388 1.00 29.74 520 PHE A O 1
ATOM 3759 N N . VAL A 1 521 ? -68.069 -92.002 188.501 1.00 29.35 521 VAL A N 1
ATOM 3760 C CA . VAL A 1 521 ? -67.714 -90.618 188.714 1.00 30.81 521 VAL A CA 1
ATOM 3761 C C . VAL A 1 521 ? -66.340 -90.336 188.118 1.00 32.42 521 VAL A C 1
ATOM 3762 O O . VAL A 1 521 ? -65.356 -90.947 188.515 1.00 31.09 521 VAL A O 1
ATOM 3766 N N . THR A 1 522 ? -66.279 -89.405 187.171 1.00 36.59 522 THR A N 1
ATOM 3767 C CA . THR A 1 522 ? -65.020 -89.021 186.539 1.00 34.39 522 THR A CA 1
ATOM 3768 C C . THR A 1 522 ? -64.515 -87.680 187.039 1.00 39.01 522 THR A C 1
ATOM 3769 O O . THR A 1 522 ? -65.295 -86.837 187.495 1.00 39.62 522 THR A O 1
ATOM 3773 N N . ILE A 1 523 ? -63.200 -87.496 186.925 1.00 36.35 523 ILE A N 1
ATOM 3774 C CA . ILE A 1 523 ? -62.539 -86.248 187.242 1.00 36.98 523 ILE A CA 1
ATOM 3775 C C . ILE A 1 523 ? -63.137 -85.098 186.407 1.00 45.56 523 ILE A C 1
ATOM 3776 O O . ILE A 1 523 ? -63.522 -84.055 186.947 1.00 45.66 523 ILE A O 1
ATOM 3781 N N . SER A 1 524 ? -63.247 -85.301 185.097 1.00 44.53 524 SER A N 1
ATOM 3782 C CA . SER A 1 524 ? -63.695 -84.241 184.206 1.00 39.89 524 SER A CA 1
ATOM 3783 C C . SER A 1 524 ? -65.120 -83.785 184.506 1.00 44.69 524 SER A C 1
ATOM 3784 O O . SER A 1 524 ? -65.412 -82.605 184.428 1.00 47.13 524 SER A O 1
ATOM 3787 N N . SER A 1 525 ? -66.003 -84.711 184.865 1.00 47.13 525 SER A N 1
ATOM 3788 C CA . SER A 1 525 ? -67.398 -84.367 185.185 1.00 41.31 525 SER A CA 1
ATOM 3789 C C . SER A 1 525 ? -67.541 -83.358 186.335 1.00 46.64 525 SER A C 1
ATOM 3790 O O . SER A 1 525 ? -68.568 -82.681 186.454 1.00 47.71 525 SER A O 1
ATOM 3793 N N . GLY A 1 526 ? -66.530 -83.281 187.195 1.00 40.25 526 GLY A N 1
ATOM 3794 C CA . GLY A 1 526 ? -66.569 -82.379 188.328 1.00 32.69 526 GLY A CA 1
ATOM 3795 C C . GLY A 1 526 ? -67.401 -82.824 189.516 1.00 37.50 526 GLY A C 1
ATOM 3796 O O . GLY A 1 526 ? -67.327 -82.193 190.567 1.00 39.00 526 GLY A O 1
ATOM 3797 N N . LEU A 1 527 ? -68.195 -83.890 189.381 1.00 42.21 527 LEU A N 1
ATOM 3798 C CA . LEU A 1 527 ? -69.037 -84.337 190.505 1.00 37.11 527 LEU A CA 1
ATOM 3799 C C . LEU A 1 527 ? -68.212 -84.865 191.679 1.00 35.15 527 LEU A C 1
ATOM 3800 O O . LEU A 1 527 ? -67.060 -85.262 191.511 1.00 38.30 527 LEU A O 1
ATOM 3805 N N . SER A 1 528 ? -68.821 -84.875 192.860 1.00 32.88 528 SER A N 1
ATOM 3806 C CA . SER A 1 528 ? -68.156 -85.296 194.084 1.00 33.61 528 SER A CA 1
ATOM 3807 C C . SER A 1 528 ? -67.782 -86.770 194.020 1.00 37.71 528 SER A C 1
ATOM 3808 O O . SER A 1 528 ? -68.616 -87.615 193.696 1.00 38.20 528 SER A O 1
ATOM 3811 N N . TYR A 1 529 ? -66.537 -87.084 194.347 1.00 33.94 529 TYR A N 1
ATOM 3812 C CA . TYR A 1 529 ? -66.137 -88.479 194.448 1.00 32.49 529 TYR A CA 1
ATOM 3813 C C . TYR A 1 529 ? -65.871 -88.864 195.900 1.00 36.66 529 TYR A C 1
ATOM 3814 O O . TYR A 1 529 ? -65.213 -89.873 196.176 1.00 38.25 529 TYR A O 1
ATOM 3823 N N . ALA A 1 530 ? -66.380 -88.056 196.829 1.00 34.46 530 ALA A N 1
ATOM 3824 C CA . ALA A 1 530 ? -66.095 -88.272 198.248 1.00 35.50 530 ALA A CA 1
ATOM 3825 C C . ALA A 1 530 ? -66.933 -89.407 198.781 1.00 32.69 530 ALA A C 1
ATOM 3826 O O . ALA A 1 530 ? -67.953 -89.757 198.193 1.00 35.60 530 ALA A O 1
ATOM 3828 N N . ALA A 1 531 ? -66.502 -89.960 199.908 1.00 35.17 531 ALA A N 1
ATOM 3829 C CA . ALA A 1 531 ? -67.202 -91.055 200.546 1.00 31.35 531 ALA A CA 1
ATOM 3830 C C . ALA A 1 531 ? -68.657 -90.670 200.760 1.00 38.94 531 ALA A C 1
ATOM 3831 O O . ALA A 1 531 ? -68.949 -89.676 201.404 1.00 39.06 531 ALA A O 1
ATOM 3833 N N . LYS A 1 532 ? -69.557 -91.464 200.189 1.00 41.86 532 LYS A N 1
ATOM 3834 C CA . LYS A 1 532 ? -70.986 -91.288 200.373 1.00 44.20 532 LYS A CA 1
ATOM 3835 C C . LYS A 1 532 ? -71.435 -91.954 201.673 1.00 48.36 532 LYS A C 1
ATOM 3836 O O . LYS A 1 532 ? -71.424 -93.175 201.787 1.00 52.72 532 LYS A O 1
ATOM 3842 N N . GLY A 1 533 ? -71.843 -91.153 202.649 1.00 53.83 533 GLY A N 1
ATOM 3843 C CA . GLY A 1 533 ? -72.399 -91.689 203.877 1.00 51.97 533 GLY A CA 1
ATOM 3844 C C . GLY A 1 533 ? -71.345 -91.784 204.958 1.00 57.72 533 GLY A C 1
ATOM 3845 O O . GLY A 1 533 ? -70.304 -91.130 204.875 1.00 63.52 533 GLY A O 1
ATOM 3846 N N . GLY A 1 534 ? -71.606 -92.608 205.970 1.00 58.50 534 GLY A N 1
ATOM 3847 C CA . GLY A 1 534 ? -70.685 -92.773 207.084 1.00 52.15 534 GLY A CA 1
ATOM 3848 C C . GLY A 1 534 ? -70.830 -91.609 208.040 1.00 57.46 534 GLY A C 1
ATOM 3849 O O . GLY A 1 534 ? -71.549 -90.649 207.743 1.00 63.38 534 GLY A O 1
ATOM 3850 N N . SER A 1 535 ? -70.153 -91.678 209.184 1.00 62.14 535 SER A N 1
ATOM 3851 C CA . SER A 1 535 ? -70.293 -90.646 210.217 1.00 60.71 535 SER A CA 1
ATOM 3852 C C . SER A 1 535 ? -69.148 -89.637 210.221 1.00 64.49 535 SER A C 1
ATOM 3853 O O . SER A 1 535 ? -68.908 -88.977 211.236 1.00 67.13 535 SER A O 1
ATOM 3856 N N . GLY A 1 536 ? -68.442 -89.523 209.099 1.00 63.66 536 GLY A N 1
ATOM 3857 C CA . GLY A 1 536 ? -67.372 -88.551 208.973 1.00 64.39 536 GLY A CA 1
ATOM 3858 C C . GLY A 1 536 ? -67.932 -87.141 208.932 1.00 66.23 536 GLY A C 1
ATOM 3859 O O . GLY A 1 536 ? -69.136 -86.943 208.749 1.00 64.41 536 GLY A O 1
ATOM 3860 N N . GLY A 1 537 ? -67.062 -86.153 209.101 1.00 65.89 537 GLY A N 1
ATOM 3861 C CA . GLY A 1 537 ? -67.493 -84.771 209.056 1.00 68.25 537 GLY A CA 1
ATOM 3862 C C . GLY A 1 537 ? -68.529 -84.481 210.123 1.00 67.52 537 GLY A C 1
ATOM 3863 O O . GLY A 1 537 ? -69.442 -83.680 209.899 1.00 66.73 537 GLY A O 1
ATOM 3864 N N . GLY A 1 538 ? -68.396 -85.157 211.269 1.00 67.65 538 GLY A N 1
ATOM 3865 C CA . GLY A 1 538 ? -69.228 -84.919 212.443 1.00 67.53 538 GLY A CA 1
ATOM 3866 C C . GLY A 1 538 ? -70.733 -84.984 212.219 1.00 72.06 538 GLY A C 1
ATOM 3867 O O . GLY A 1 538 ? -71.520 -84.402 212.980 1.00 71.21 538 GLY A O 1
ATOM 3868 N N . LYS A 1 539 ? -71.137 -85.683 211.160 1.00 71.63 539 LYS A N 1
ATOM 3869 C CA . LYS A 1 539 ? -72.552 -85.927 210.885 1.00 65.47 539 LYS A CA 1
ATOM 3870 C C . LYS A 1 539 ? -72.718 -87.174 210.008 1.00 63.58 539 LYS A C 1
ATOM 3871 O O . LYS A 1 539 ? -72.041 -87.338 208.976 1.00 61.91 539 LYS A O 1
ATOM 3877 N N . CYS A 1 540 ? -73.592 -88.073 210.454 1.00 64.79 540 CYS A N 1
ATOM 3878 C CA . CYS A 1 540 ? -73.892 -89.296 209.710 1.00 65.03 540 CYS A CA 1
ATOM 3879 C C . CYS A 1 540 ? -75.039 -89.056 208.734 1.00 58.46 540 CYS A C 1
ATOM 3880 O O . CYS A 1 540 ? -75.989 -88.332 209.042 1.00 50.61 540 CYS A O 1
ATOM 3883 N N . GLY A 1 541 ? -74.924 -89.649 207.550 1.00 62.33 541 GLY A N 1
ATOM 3884 C CA . GLY A 1 541 ? -75.923 -89.484 206.511 1.00 63.23 541 GLY A CA 1
ATOM 3885 C C . GLY A 1 541 ? -75.315 -89.514 205.118 1.00 74.44 541 GLY A C 1
ATOM 3886 O O . GLY A 1 541 ? -75.974 -89.891 204.142 1.00 77.20 541 GLY A O 1
ATOM 3888 N N . HIS B 1 38 ? -104.304 -96.648 176.905 1.00 64.42 38 HIS B N 1
ATOM 3889 C CA . HIS B 1 38 ? -104.547 -96.798 178.339 1.00 61.85 38 HIS B CA 1
ATOM 3890 C C . HIS B 1 38 ? -103.731 -95.850 179.223 1.00 61.55 38 HIS B C 1
ATOM 3891 O O . HIS B 1 38 ? -102.709 -95.297 178.802 1.00 60.51 38 HIS B O 1
ATOM 3898 N N . THR B 1 39 ? -104.185 -95.701 180.467 1.00 59.33 39 THR B N 1
ATOM 3899 C CA . THR B 1 39 ? -103.576 -94.791 181.436 1.00 57.97 39 THR B CA 1
ATOM 3900 C C . THR B 1 39 ? -103.364 -95.497 182.780 1.00 62.10 39 THR B C 1
ATOM 3901 O O . THR B 1 39 ? -104.177 -96.344 183.176 1.00 62.99 39 THR B O 1
ATOM 3905 N N . TYR B 1 40 ? -102.272 -95.163 183.473 1.00 59.28 40 TYR B N 1
ATOM 3906 C CA . TYR B 1 40 ? -101.954 -95.782 184.762 1.00 50.54 40 TYR B CA 1
ATOM 3907 C C . TYR B 1 40 ? -101.449 -94.730 185.739 1.00 48.23 40 TYR B C 1
ATOM 3908 O O . TYR B 1 40 ? -100.992 -93.661 185.324 1.00 56.91 40 TYR B O 1
ATOM 3917 N N . ASP B 1 41 ? -101.530 -95.023 187.032 1.00 42.69 41 ASP B N 1
ATOM 3918 C CA . ASP B 1 41 ? -101.068 -94.077 188.045 1.00 45.71 41 ASP B CA 1
ATOM 3919 C C . ASP B 1 41 ? -99.543 -93.924 188.024 1.00 52.91 41 ASP B C 1
ATOM 3920 O O . ASP B 1 41 ? -99.007 -92.862 188.373 1.00 53.00 41 ASP B O 1
ATOM 3925 N N . TYR B 1 42 ? -98.854 -95.001 187.646 1.00 50.33 42 TYR B N 1
ATOM 3926 C CA . TYR B 1 42 ? -97.400 -95.012 187.590 1.00 42.55 42 TYR B CA 1
ATOM 3927 C C . TYR B 1 42 ? -96.927 -95.831 186.403 1.00 44.23 42 TYR B C 1
ATOM 3928 O O . TYR B 1 42 ? -97.617 -96.751 185.942 1.00 40.40 42 TYR B O 1
ATOM 3937 N N . ASP B 1 43 ? -95.742 -95.496 185.910 1.00 45.26 43 ASP B N 1
ATOM 3938 C CA . ASP B 1 43 ? -95.147 -96.238 184.813 1.00 42.47 43 ASP B CA 1
ATOM 3939 C C . ASP B 1 43 ? -94.539 -97.527 185.310 1.00 39.92 43 ASP B C 1
ATOM 3940 O O . ASP B 1 43 ? -94.374 -98.478 184.542 1.00 45.83 43 ASP B O 1
ATOM 3945 N N . TYR B 1 44 ? -94.207 -97.552 186.598 1.00 40.52 44 TYR B N 1
ATOM 3946 C CA . TYR B 1 44 ? -93.482 -98.679 187.194 1.00 40.96 44 TYR B CA 1
ATOM 3947 C C . TYR B 1 44 ? -93.877 -98.778 188.654 1.00 40.82 44 TYR B C 1
ATOM 3948 O O . TYR B 1 44 ? -93.617 -97.851 189.441 1.00 41.40 44 TYR B O 1
ATOM 3957 N N . VAL B 1 45 ? -94.529 -99.881 189.015 1.00 38.48 45 VAL B N 1
ATOM 3958 C CA . VAL B 1 45 ? -94.755 -100.191 190.425 1.00 43.33 45 VAL B CA 1
ATOM 3959 C C . VAL B 1 45 ? -93.904 -101.420 190.717 1.00 38.20 45 VAL B C 1
ATOM 3960 O O . VAL B 1 45 ? -93.933 -102.386 189.947 1.00 36.52 45 VAL B O 1
ATOM 3964 N N . VAL B 1 46 ? -93.088 -101.354 191.769 1.00 36.94 46 VAL B N 1
ATOM 3965 C CA . VAL B 1 46 ? -92.261 -102.501 192.138 1.00 31.40 46 VAL B CA 1
ATOM 3966 C C . VAL B 1 46 ? -92.564 -102.972 193.559 1.00 35.07 46 VAL B C 1
ATOM 3967 O O . VAL B 1 46 ? -92.714 -102.166 194.499 1.00 35.43 46 VAL B O 1
ATOM 3971 N N . ILE B 1 47 ? -92.671 -104.289 193.699 1.00 37.04 47 ILE B N 1
ATOM 3972 C CA . ILE B 1 47 ? -92.970 -104.915 194.979 1.00 37.08 47 ILE B CA 1
ATOM 3973 C C . ILE B 1 47 ? -91.697 -105.520 195.580 1.00 33.78 47 ILE B C 1
ATOM 3974 O O . ILE B 1 47 ? -91.210 -106.565 195.130 1.00 31.90 47 ILE B O 1
ATOM 3979 N N . GLY B 1 48 ? -91.147 -104.836 196.579 1.00 37.91 48 GLY B N 1
ATOM 3980 C CA . GLY B 1 48 ? -89.929 -105.285 197.245 1.00 36.51 48 GLY B CA 1
ATOM 3981 C C . GLY B 1 48 ? -88.847 -104.235 197.301 1.00 31.95 48 GLY B C 1
ATOM 3982 O O . GLY B 1 48 ? -88.428 -103.743 196.259 1.00 35.28 48 GLY B O 1
ATOM 3983 N N . GLY B 1 49 ? -88.394 -103.885 198.503 1.00 31.95 49 GLY B N 1
ATOM 3984 C CA . GLY B 1 49 ? -87.308 -102.928 198.651 1.00 36.13 49 GLY B CA 1
ATOM 3985 C C . GLY B 1 49 ? -85.949 -103.530 198.997 1.00 36.71 49 GLY B C 1
ATOM 3986 O O . GLY B 1 49 ? -85.268 -103.080 199.930 1.00 32.64 49 GLY B O 1
ATOM 3987 N N . GLY B 1 50 ? -85.548 -104.549 198.242 1.00 38.92 50 GLY B N 1
ATOM 3988 C CA . GLY B 1 50 ? -84.227 -105.135 198.397 1.00 39.00 50 GLY B CA 1
ATOM 3989 C C . GLY B 1 50 ? -83.315 -104.662 197.280 1.00 40.77 50 GLY B C 1
ATOM 3990 O O . GLY B 1 50 ? -83.707 -103.773 196.522 1.00 38.44 50 GLY B O 1
ATOM 3991 N N . PRO B 1 51 ? -82.095 -105.236 197.175 1.00 42.15 51 PRO B N 1
ATOM 3992 C CA . PRO B 1 51 ? -81.141 -104.862 196.124 1.00 36.02 51 PRO B CA 1
ATOM 3993 C C . PRO B 1 51 ? -81.761 -104.745 194.733 1.00 31.65 51 PRO B C 1
ATOM 3994 O O . PRO B 1 51 ? -81.517 -103.776 194.044 1.00 33.01 51 PRO B O 1
ATOM 3998 N N . GLY B 1 52 ? -82.557 -105.714 194.322 1.00 33.83 52 GLY B N 1
ATOM 3999 C CA . GLY B 1 52 ? -83.056 -105.712 192.959 1.00 32.74 52 GLY B CA 1
ATOM 4000 C C . GLY B 1 52 ? -84.168 -104.700 192.766 1.00 39.41 52 GLY B C 1
ATOM 4001 O O . GLY B 1 52 ? -84.145 -103.899 191.833 1.00 39.44 52 GLY B O 1
ATOM 4002 N N . GLY B 1 53 ? -85.146 -104.726 193.661 1.00 38.69 53 GLY B N 1
ATOM 4003 C CA . GLY B 1 53 ? -86.265 -103.804 193.574 1.00 40.77 53 GLY B CA 1
ATOM 4004 C C . GLY B 1 53 ? -85.809 -102.357 193.620 1.00 39.52 53 GLY B C 1
ATOM 4005 O O . GLY B 1 53 ? -86.218 -101.546 192.785 1.00 45.22 53 GLY B O 1
ATOM 4006 N N . MET B 1 54 ? -84.954 -102.026 194.582 1.00 36.92 54 MET B N 1
ATOM 4007 C CA . MET B 1 54 ? -84.468 -100.653 194.719 1.00 32.49 54 MET B CA 1
ATOM 4008 C C . MET B 1 54 ? -83.650 -100.220 193.522 1.00 32.99 54 MET B C 1
ATOM 4009 O O . MET B 1 54 ? -83.773 -99.095 193.049 1.00 38.84 54 MET B O 1
ATOM 4014 N N . ALA B 1 55 ? -82.815 -101.111 193.025 1.00 35.92 55 ALA B N 1
ATOM 4015 C CA . ALA B 1 55 ? -81.961 -100.776 191.896 1.00 37.85 55 ALA B CA 1
ATOM 4016 C C . ALA B 1 55 ? -82.797 -100.519 190.641 1.00 32.34 55 ALA B C 1
ATOM 4017 O O . ALA B 1 55 ? -82.585 -99.549 189.928 1.00 36.03 55 ALA B O 1
ATOM 4019 N N . SER B 1 56 ? -83.753 -101.392 190.368 1.00 38.10 56 SER B N 1
ATOM 4020 C CA . SER B 1 56 ? -84.594 -101.238 189.185 1.00 34.08 56 SER B CA 1
ATOM 4021 C C . SER B 1 56 ? -85.414 -99.955 189.260 1.00 34.31 56 SER B C 1
ATOM 4022 O O . SER B 1 56 ? -85.577 -99.256 188.256 1.00 35.60 56 SER B O 1
ATOM 4025 N N . ALA B 1 57 ? -85.906 -99.634 190.454 1.00 34.91 57 ALA B N 1
ATOM 4026 C CA . ALA B 1 57 ? -86.741 -98.447 190.652 1.00 35.16 57 ALA B CA 1
ATOM 4027 C C . ALA B 1 57 ? -85.947 -97.198 190.350 1.00 34.11 57 ALA B C 1
ATOM 4028 O O . ALA B 1 57 ? -86.382 -96.355 189.578 1.00 35.45 57 ALA B O 1
ATOM 4030 N N . LYS B 1 58 ? -84.768 -97.092 190.949 1.00 36.63 58 LYS B N 1
ATOM 4031 C CA . LYS B 1 58 ? -83.916 -95.917 190.784 1.00 30.82 58 LYS B CA 1
ATOM 4032 C C . LYS B 1 58 ? -83.421 -95.724 189.351 1.00 33.95 58 LYS B C 1
ATOM 4033 O O . LYS B 1 58 ? -83.377 -94.592 188.865 1.00 34.39 58 LYS B O 1
ATOM 4039 N N . GLU B 1 59 ? -83.090 -96.806 188.654 1.00 30.69 59 GLU B N 1
ATOM 4040 C CA . GLU B 1 59 ? -82.767 -96.682 187.225 1.00 35.69 59 GLU B CA 1
ATOM 4041 C C . GLU B 1 59 ? -83.967 -96.202 186.424 1.00 43.51 59 GLU B C 1
ATOM 4042 O O . GLU B 1 59 ? -83.836 -95.283 185.620 1.00 47.58 59 GLU B O 1
ATOM 4048 N N . ALA B 1 60 ? -85.118 -96.854 186.617 1.00 40.21 60 ALA B N 1
ATOM 4049 C CA . ALA B 1 60 ? -86.353 -96.487 185.916 1.00 38.46 60 ALA B CA 1
ATOM 4050 C C . ALA B 1 60 ? -86.696 -95.008 186.084 1.00 40.99 60 ALA B C 1
ATOM 4051 O O . ALA B 1 60 ? -86.969 -94.319 185.103 1.00 46.63 60 ALA B O 1
ATOM 4053 N N . ALA B 1 61 ? -86.687 -94.529 187.327 1.00 38.36 61 ALA B N 1
ATOM 4054 C CA . ALA B 1 61 ? -86.863 -93.108 187.638 1.00 31.89 61 ALA B CA 1
ATOM 4055 C C . ALA B 1 61 ? -85.902 -92.189 186.879 1.00 40.43 61 ALA B C 1
ATOM 4056 O O . ALA B 1 61 ? -86.305 -91.157 186.352 1.00 45.50 61 ALA B O 1
ATOM 4058 N N . ALA B 1 62 ? -84.625 -92.552 186.832 1.00 45.15 62 ALA B N 1
ATOM 4059 C CA . ALA B 1 62 ? -83.622 -91.713 186.181 1.00 40.93 62 ALA B CA 1
ATOM 4060 C C . ALA B 1 62 ? -83.802 -91.659 184.668 1.00 42.92 62 ALA B C 1
ATOM 4061 O O . ALA B 1 62 ? -83.093 -90.938 183.990 1.00 45.21 62 ALA B O 1
ATOM 4063 N N . HIS B 1 63 ? -84.736 -92.439 184.135 1.00 48.61 63 HIS B N 1
ATOM 4064 C CA . HIS B 1 63 ? -85.036 -92.391 182.704 1.00 49.10 63 HIS B CA 1
ATOM 4065 C C . HIS B 1 63 ? -86.431 -91.841 182.406 1.00 47.16 63 HIS B C 1
ATOM 4066 O O . HIS B 1 63 ? -86.951 -92.006 181.299 1.00 52.57 63 HIS B O 1
ATOM 4073 N N . GLY B 1 64 ? -87.039 -91.202 183.399 1.00 49.70 64 GLY B N 1
ATOM 4074 C CA . GLY B 1 64 ? -88.304 -90.514 183.201 1.00 53.09 64 GLY B CA 1
ATOM 4075 C C . GLY B 1 64 ? -89.535 -91.181 183.785 1.00 49.25 64 GLY B C 1
ATOM 4076 O O . GLY B 1 64 ? -90.582 -90.540 183.911 1.00 58.24 64 GLY B O 1
ATOM 4077 N N . ALA B 1 65 ? -89.419 -92.454 184.146 1.00 41.15 65 ALA B N 1
ATOM 4078 C CA . ALA B 1 65 ? -90.565 -93.200 184.654 1.00 46.93 65 ALA B CA 1
ATOM 4079 C C . ALA B 1 65 ? -91.038 -92.656 185.984 1.00 45.90 65 ALA B C 1
ATOM 4080 O O . ALA B 1 65 ? -90.230 -92.247 186.822 1.00 49.24 65 ALA B O 1
ATOM 4082 N N . ARG B 1 66 ? -92.355 -92.630 186.149 1.00 44.70 66 ARG B N 1
ATOM 4083 C CA . ARG B 1 66 ? -92.963 -92.347 187.431 1.00 47.62 66 ARG B CA 1
ATOM 4084 C C . ARG B 1 66 ? -92.960 -93.676 188.152 1.00 42.63 66 ARG B C 1
ATOM 4085 O O . ARG B 1 66 ? -93.475 -94.663 187.620 1.00 43.05 66 ARG B O 1
ATOM 4093 N N . VAL B 1 67 ? -92.382 -93.714 189.349 1.00 40.19 67 VAL B N 1
ATOM 4094 C CA . VAL B 1 67 ? -92.113 -94.989 190.004 1.00 35.54 67 VAL B CA 1
ATOM 4095 C C . VAL B 1 67 ? -92.673 -95.054 191.414 1.00 32.72 67 VAL B C 1
ATOM 4096 O O . VAL B 1 67 ? -92.524 -94.114 192.197 1.00 36.54 67 VAL B O 1
ATOM 4100 N N . LEU B 1 68 ? -93.314 -96.172 191.737 1.00 31.38 68 LEU B N 1
ATOM 4101 C CA . LEU B 1 68 ? -93.757 -96.416 193.097 1.00 34.56 68 LEU B CA 1
ATOM 4102 C C . LEU B 1 68 ? -93.140 -97.720 193.576 1.00 31.18 68 LEU B C 1
ATOM 4103 O O . LEU B 1 68 ? -93.128 -98.704 192.840 1.00 35.69 68 LEU B O 1
ATOM 4108 N N . LEU B 1 69 ? -92.650 -97.749 194.808 1.00 29.00 69 LEU B N 1
ATOM 4109 C CA . LEU B 1 69 ? -92.046 -98.973 195.316 1.00 37.50 69 LEU B CA 1
ATOM 4110 C C . LEU B 1 69 ? -92.649 -99.329 196.656 1.00 34.29 69 LEU B C 1
ATOM 4111 O O . LEU B 1 69 ? -92.813 -98.456 197.524 1.00 32.20 69 LEU B O 1
ATOM 4116 N N . PHE B 1 70 ? -92.951 -100.611 196.831 1.00 29.89 70 PHE B N 1
ATOM 4117 C CA . PHE B 1 70 ? -93.468 -101.088 198.099 1.00 33.28 70 PHE B CA 1
ATOM 4118 C C . PHE B 1 70 ? -92.444 -101.947 198.793 1.00 30.56 70 PHE B C 1
ATOM 4119 O O . PHE B 1 70 ? -91.826 -102.784 198.160 1.00 30.05 70 PHE B O 1
ATOM 4127 N N . ASP B 1 71 ? -92.279 -101.756 200.096 1.00 30.09 71 ASP B N 1
ATOM 4128 C CA . ASP B 1 71 ? -91.530 -102.720 200.883 1.00 31.42 71 ASP B CA 1
ATOM 4129 C C . ASP B 1 71 ? -92.159 -102.923 202.252 1.00 34.81 71 ASP B C 1
ATOM 4130 O O . ASP B 1 71 ? -92.505 -101.952 202.942 1.00 37.34 71 ASP B O 1
ATOM 4135 N N . TYR B 1 72 ? -92.294 -104.187 202.649 1.00 38.75 72 TYR B N 1
ATOM 4136 C CA . TYR B 1 72 ? -92.830 -104.530 203.973 1.00 43.04 72 TYR B CA 1
ATOM 4137 C C . TYR B 1 72 ? -92.200 -105.808 204.502 1.00 37.44 72 TYR B C 1
ATOM 4138 O O . TYR B 1 72 ? -92.050 -106.788 203.769 1.00 40.44 72 TYR B O 1
ATOM 4147 N N . VAL B 1 73 ? -91.836 -105.803 205.775 1.00 34.59 73 VAL B N 1
ATOM 4148 C CA . VAL B 1 73 ? -91.138 -106.943 206.335 1.00 37.50 73 VAL B CA 1
ATOM 4149 C C . VAL B 1 73 ? -92.068 -107.767 207.198 1.00 36.22 73 VAL B C 1
ATOM 4150 O O . VAL B 1 73 ? -92.341 -107.401 208.342 1.00 37.29 73 VAL B O 1
ATOM 4154 N N . LYS B 1 74 ? -92.560 -108.875 206.655 1.00 39.94 74 LYS B N 1
ATOM 4155 C CA . LYS B 1 74 ? -93.336 -109.801 207.466 1.00 39.29 74 LYS B CA 1
ATOM 4156 C C . LYS B 1 74 ? -92.361 -110.446 208.447 1.00 42.06 74 LYS B C 1
ATOM 4157 O O . LYS B 1 74 ? -91.323 -110.970 208.030 1.00 46.22 74 LYS B O 1
ATOM 4163 N N . PRO B 1 75 ? -92.675 -110.397 209.752 1.00 42.48 75 PRO B N 1
ATOM 4164 C CA . PRO B 1 75 ? -91.836 -110.981 210.811 1.00 38.91 75 PRO B CA 1
ATOM 4165 C C . PRO B 1 75 ? -91.422 -112.434 210.562 1.00 39.77 75 PRO B C 1
ATOM 4166 O O . PRO B 1 75 ? -92.028 -113.138 209.758 1.00 45.99 75 PRO B O 1
ATOM 4170 N N . SER B 1 76 ? -90.372 -112.872 211.239 1.00 37.51 76 SER B N 1
ATOM 4171 C CA . SER B 1 76 ? -89.815 -114.192 210.990 1.00 42.70 76 SER B CA 1
ATOM 4172 C C . SER B 1 76 ? -90.510 -115.167 211.906 1.00 43.22 76 SER B C 1
ATOM 4173 O O . SER B 1 76 ? -91.269 -114.735 212.770 1.00 44.73 76 SER B O 1
ATOM 4176 N N . SER B 1 77 ? -90.226 -116.462 211.729 1.00 40.51 77 SER B N 1
ATOM 4177 C CA . SER B 1 77 ? -90.693 -117.533 212.619 1.00 39.19 77 SER B CA 1
ATOM 4178 C C . SER B 1 77 ? -90.699 -117.115 214.087 1.00 40.81 77 SER B C 1
ATOM 4179 O O . SER B 1 77 ? -91.596 -117.485 214.842 1.00 43.15 77 SER B O 1
ATOM 4182 N N . GLN B 1 78 ? -89.699 -116.334 214.486 1.00 41.06 78 GLN B N 1
ATOM 4183 C CA . GLN B 1 78 ? -89.562 -115.924 215.878 1.00 43.39 78 GLN B CA 1
ATOM 4184 C C . GLN B 1 78 ? -89.978 -114.470 216.107 1.00 42.63 78 GLN B C 1
ATOM 4185 O O . GLN B 1 78 ? -89.800 -113.933 217.195 1.00 48.14 78 GLN B O 1
ATOM 4191 N N . GLY B 1 79 ? -90.523 -113.829 215.080 1.00 41.66 79 GLY B N 1
ATOM 4192 C CA . GLY B 1 79 ? -91.062 -112.489 215.238 1.00 41.65 79 GLY B CA 1
ATOM 4193 C C . GLY B 1 79 ? -90.071 -111.355 215.039 1.00 45.37 79 GLY B C 1
ATOM 4194 O O . GLY B 1 79 ? -90.348 -110.207 215.403 1.00 45.24 79 GLY B O 1
ATOM 4195 N N . THR B 1 80 ? -88.918 -111.666 214.456 1.00 40.62 80 THR B N 1
ATOM 4196 C CA . THR B 1 80 ? -87.907 -110.652 214.175 1.00 38.25 80 THR B CA 1
ATOM 4197 C C . THR B 1 80 ? -88.302 -109.787 212.965 1.00 40.58 80 THR B C 1
ATOM 4198 O O . THR B 1 80 ? -88.758 -110.314 211.948 1.00 39.72 80 THR B O 1
ATOM 4202 N N . LYS B 1 81 ? -88.129 -108.471 213.061 1.00 40.25 81 LYS B N 1
ATOM 4203 C CA . LYS B 1 81 ? -88.357 -107.603 211.906 1.00 36.36 81 LYS B CA 1
ATOM 4204 C C . LYS B 1 81 ? -87.284 -106.526 211.774 1.00 40.73 81 LYS B C 1
ATOM 4205 O O . LYS B 1 81 ? -86.424 -106.386 212.644 1.00 45.67 81 LYS B O 1
ATOM 4211 N N . TRP B 1 82 ? -87.334 -105.769 210.683 1.00 35.97 82 TRP B N 1
ATOM 4212 C CA . TRP B 1 82 ? -86.259 -104.836 210.359 1.00 34.36 82 TRP B CA 1
ATOM 4213 C C . TRP B 1 82 ? -86.664 -103.835 209.280 1.00 33.22 82 TRP B C 1
ATOM 4214 O O . TRP B 1 82 ? -87.777 -103.885 208.749 1.00 36.47 82 TRP B O 1
ATOM 4225 N N . GLY B 1 83 ? -85.735 -102.953 208.938 1.00 29.60 83 GLY B N 1
ATOM 4226 C CA . GLY B 1 83 ? -86.006 -101.846 208.048 1.00 30.89 83 GLY B CA 1
ATOM 4227 C C . GLY B 1 83 ? -85.926 -102.185 206.573 1.00 34.04 83 GLY B C 1
ATOM 4228 O O . GLY B 1 83 ? -85.972 -103.353 206.180 1.00 34.15 83 GLY B O 1
ATOM 4229 N N . ILE B 1 84 ? -85.802 -101.143 205.756 1.00 29.29 84 ILE B N 1
ATOM 4230 C CA . ILE B 1 84 ? -85.833 -101.272 204.310 1.00 30.58 84 ILE B CA 1
ATOM 4231 C C . ILE B 1 84 ? -84.459 -101.682 203.785 1.00 31.90 84 ILE B C 1
ATOM 4232 O O . ILE B 1 84 ? -83.437 -101.446 204.427 1.00 33.14 84 ILE B O 1
ATOM 4237 N N . GLY B 1 85 ? -84.423 -102.307 202.616 1.00 31.97 85 GLY B N 1
ATOM 4238 C CA . GLY B 1 85 ? -83.158 -102.756 202.074 1.00 32.28 85 GLY B CA 1
ATOM 4239 C C . GLY B 1 85 ? -83.141 -104.243 201.769 1.00 39.32 85 GLY B C 1
ATOM 4240 O O . GLY B 1 85 ? -82.229 -104.732 201.085 1.00 41.48 85 GLY B O 1
ATOM 4241 N N . GLY B 1 86 ? -84.142 -104.970 202.269 1.00 32.78 86 GLY B N 1
ATOM 4242 C CA . GLY B 1 86 ? -84.227 -106.397 202.034 1.00 34.90 86 GLY B CA 1
ATOM 4243 C C . GLY B 1 86 ? -83.241 -107.258 202.820 1.00 39.30 86 GLY B C 1
ATOM 4244 O O . GLY B 1 86 ? -82.652 -106.835 203.809 1.00 34.71 86 GLY B O 1
ATOM 4245 N N . THR B 1 87 ? -83.065 -108.489 202.354 1.00 42.63 87 THR B N 1
ATOM 4246 C CA . THR B 1 87 ? -82.274 -109.493 203.045 1.00 35.93 87 THR B CA 1
ATOM 4247 C C . THR B 1 87 ? -80.833 -109.034 203.223 1.00 33.19 87 THR B C 1
ATOM 4248 O O . THR B 1 87 ? -80.286 -109.084 204.324 1.00 29.75 87 THR B O 1
ATOM 4252 N N . CYS B 1 88 ? -80.235 -108.572 202.134 1.00 32.36 88 CYS B N 1
ATOM 4253 C CA . CYS B 1 88 ? -78.821 -108.184 202.117 1.00 36.06 88 CYS B CA 1
ATOM 4254 C C . CYS B 1 88 ? -78.343 -107.252 203.238 1.00 37.30 88 CYS B C 1
ATOM 4255 O O . CYS B 1 88 ? -77.345 -107.535 203.923 1.00 39.04 88 CYS B O 1
ATOM 4258 N N . VAL B 1 89 ? -79.034 -106.136 203.420 1.00 34.27 89 VAL B N 1
ATOM 4259 C CA . VAL B 1 89 ? -78.601 -105.141 204.390 1.00 28.45 89 VAL B CA 1
ATOM 4260 C C . VAL B 1 89 ? -78.909 -105.532 205.828 1.00 32.48 89 VAL B C 1
ATOM 4261 O O . VAL B 1 89 ? -78.097 -105.307 206.725 1.00 33.09 89 VAL B O 1
ATOM 4265 N N . ASN B 1 90 ? -80.079 -106.129 206.051 1.00 33.09 90 ASN B N 1
ATOM 4266 C CA . ASN B 1 90 ? -80.566 -106.386 207.407 1.00 29.72 90 ASN B CA 1
ATOM 4267 C C . ASN B 1 90 ? -80.277 -107.765 207.991 1.00 28.13 90 ASN B C 1
ATOM 4268 O O . ASN B 1 90 ? -80.034 -107.893 209.187 1.00 28.02 90 ASN B O 1
ATOM 4273 N N . VAL B 1 91 ? -80.372 -108.805 207.170 1.00 26.41 91 VAL B N 1
ATOM 4274 C CA . VAL B 1 91 ? -80.271 -110.172 207.674 1.00 30.49 91 VAL B CA 1
ATOM 4275 C C . VAL B 1 91 ? -79.497 -111.095 206.713 1.00 30.97 91 VAL B C 1
ATOM 4276 O O . VAL B 1 91 ? -79.822 -112.278 206.560 1.00 34.57 91 VAL B O 1
ATOM 4280 N N . GLY B 1 92 ? -78.469 -110.535 206.080 1.00 29.70 92 GLY B N 1
ATOM 4281 C CA . GLY B 1 92 ? -77.675 -111.237 205.094 1.00 31.60 92 GLY B CA 1
ATOM 4282 C C . GLY B 1 92 ? -76.282 -110.641 204.996 1.00 32.28 92 GLY B C 1
ATOM 4283 O O . GLY B 1 92 ? -75.607 -110.489 206.021 1.00 29.34 92 GLY B O 1
ATOM 4284 N N . CYS B 1 93 ? -75.869 -110.273 203.779 1.00 30.43 93 CYS B N 1
ATOM 4285 C CA . CYS B 1 93 ? -74.464 -109.943 203.505 1.00 34.05 93 CYS B CA 1
ATOM 4286 C C . CYS B 1 93 ? -73.830 -108.964 204.480 1.00 33.24 93 CYS B C 1
ATOM 4287 O O . CYS B 1 93 ? -72.737 -109.208 204.978 1.00 31.53 93 CYS B O 1
ATOM 4290 N N . VAL B 1 94 ? -74.509 -107.864 204.769 1.00 34.97 94 VAL B N 1
ATOM 4291 C CA . VAL B 1 94 ? -73.893 -106.846 205.601 1.00 28.53 94 VAL B CA 1
ATOM 4292 C C . VAL B 1 94 ? -73.666 -107.304 207.049 1.00 32.92 94 VAL B C 1
ATOM 4293 O O . VAL B 1 94 ? -72.525 -107.273 207.527 1.00 36.77 94 VAL B O 1
ATOM 4297 N N . PRO B 1 95 ? -74.724 -107.749 207.761 1.00 32.76 95 PRO B N 1
ATOM 4298 C CA . PRO B 1 95 ? -74.394 -108.121 209.149 1.00 32.57 95 PRO B CA 1
ATOM 4299 C C . PRO B 1 95 ? -73.551 -109.393 209.231 1.00 31.60 95 PRO B C 1
ATOM 4300 O O . PRO B 1 95 ? -72.825 -109.595 210.196 1.00 28.28 95 PRO B O 1
ATOM 4304 N N . LYS B 1 96 ? -73.643 -110.240 208.217 1.00 33.39 96 LYS B N 1
ATOM 4305 C CA . LYS B 1 96 ? -72.871 -111.462 208.206 1.00 28.32 96 LYS B CA 1
ATOM 4306 C C . LYS B 1 96 ? -71.385 -111.133 208.093 1.00 34.54 96 LYS B C 1
ATOM 4307 O O . LYS B 1 96 ? -70.564 -111.724 208.789 1.00 29.06 96 LYS B O 1
ATOM 4313 N N . LYS B 1 97 ? -71.043 -110.176 207.234 1.00 34.64 97 LYS B N 1
ATOM 4314 C CA . LYS B 1 97 ? -69.648 -109.755 207.060 1.00 31.80 97 LYS B CA 1
ATOM 4315 C C . LYS B 1 97 ? -69.131 -109.116 208.336 1.00 35.73 97 LYS B C 1
ATOM 4316 O O . LY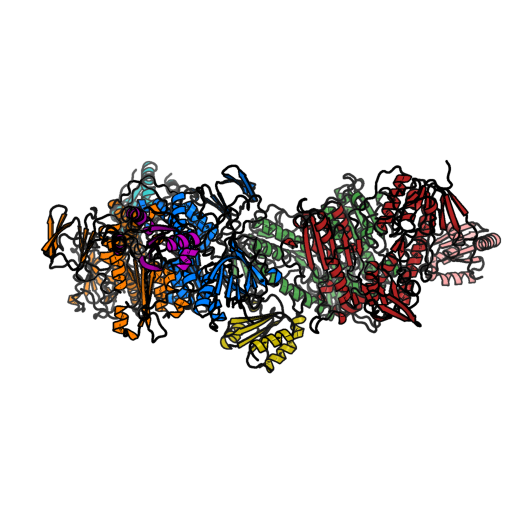S B 1 97 ? -67.965 -109.295 208.720 1.00 30.49 97 LYS B O 1
ATOM 4322 N N . LEU B 1 98 ? -70.011 -108.393 209.019 1.00 33.04 98 LEU B N 1
ATOM 4323 C CA . LEU B 1 98 ? -69.610 -107.694 210.240 1.00 30.71 98 LEU B CA 1
ATOM 4324 C C . LEU B 1 98 ? -69.211 -108.653 211.370 1.00 31.91 98 LEU B C 1
ATOM 4325 O O . LEU B 1 98 ? -68.211 -108.436 212.058 1.00 34.51 98 LEU B O 1
ATOM 4330 N N . MET B 1 99 ? -69.991 -109.716 211.551 1.00 33.76 99 MET B N 1
ATOM 4331 C CA . MET B 1 99 ? -69.723 -110.704 212.592 1.00 34.16 99 MET B CA 1
ATOM 4332 C C . MET B 1 99 ? -68.615 -111.649 212.208 1.00 32.79 99 MET B C 1
ATOM 4333 O O . MET B 1 99 ? -67.956 -112.223 213.063 1.00 35.62 99 MET B O 1
ATOM 4338 N N . HIS B 1 100 ? -68.433 -111.835 210.915 1.00 30.87 100 HIS B N 1
ATOM 4339 C CA . HIS B 1 100 ? -67.305 -112.594 210.434 1.00 29.69 100 HIS B CA 1
ATOM 4340 C C . HIS B 1 100 ? -66.030 -111.880 210.874 1.00 35.70 100 HIS B C 1
ATOM 4341 O O . HIS B 1 100 ? -65.081 -112.507 211.333 1.00 34.42 100 HIS B O 1
ATOM 4348 N N . TYR B 1 101 ? -66.026 -110.556 210.734 1.00 37.60 101 TYR B N 1
ATOM 4349 C CA . TYR B 1 101 ? -64.915 -109.739 211.191 1.00 33.99 101 TYR B CA 1
ATOM 4350 C C . TYR B 1 101 ? -64.693 -109.962 212.682 1.00 39.33 101 TYR B C 1
ATOM 4351 O O . TYR B 1 101 ? -63.557 -110.173 213.126 1.00 37.38 101 TYR B O 1
ATOM 4360 N N . ALA B 1 102 ? -65.787 -109.944 213.445 1.00 36.60 102 ALA B N 1
ATOM 4361 C CA . ALA B 1 102 ? -65.728 -110.165 214.888 1.00 32.17 102 ALA B CA 1
ATOM 4362 C C . ALA B 1 102 ? -65.029 -111.476 215.198 1.00 36.12 102 ALA B C 1
ATOM 4363 O O . ALA B 1 102 ? -64.164 -111.539 216.069 1.00 37.01 102 ALA B O 1
ATOM 4365 N N . GLY B 1 103 ? -65.417 -112.522 214.477 1.00 32.88 103 GLY B N 1
ATOM 4366 C CA . GLY B 1 103 ? -64.910 -113.845 214.725 1.00 31.24 103 GLY B CA 1
ATOM 4367 C C . GLY B 1 103 ? -63.475 -113.958 214.273 1.00 37.78 103 GLY B C 1
ATOM 4368 O O . GLY B 1 103 ? -62.620 -114.441 215.016 1.00 40.26 103 GLY B O 1
ATOM 4369 N N . HIS B 1 104 ? -63.206 -113.511 213.053 1.00 34.61 104 HIS B N 1
ATOM 4370 C CA . HIS B 1 104 ? -61.862 -113.576 212.496 1.00 35.02 104 HIS B CA 1
ATOM 4371 C C . HIS B 1 104 ? -60.879 -112.920 213.445 1.00 39.61 104 HIS B C 1
ATOM 4372 O O . HIS B 1 104 ? -59.810 -113.459 213.734 1.00 43.10 104 HIS B O 1
ATOM 4379 N N . MET B 1 105 ? -61.274 -111.753 213.934 1.00 38.36 105 MET B N 1
ATOM 4380 C CA . MET B 1 105 ? -60.527 -111.002 214.932 1.00 38.94 105 MET B CA 1
ATOM 4381 C C . MET B 1 105 ? -60.193 -111.891 216.121 1.00 40.36 105 MET B C 1
ATOM 4382 O O . MET B 1 105 ? -59.053 -111.949 216.573 1.00 37.50 105 MET B O 1
ATOM 4387 N N . GLY B 1 106 ? -61.189 -112.613 216.611 1.00 34.73 106 GLY B N 1
ATOM 4388 C CA . GLY B 1 106 ? -60.990 -113.458 217.770 1.00 32.84 106 GLY B CA 1
ATOM 4389 C C . GLY B 1 106 ? -59.978 -114.540 217.499 1.00 38.28 106 GLY B C 1
ATOM 4390 O O . GLY B 1 106 ? -59.126 -114.809 218.329 1.00 40.40 106 GLY B O 1
ATOM 4391 N N . SER B 1 107 ? -60.073 -115.166 216.333 1.00 37.42 107 SER B N 1
ATOM 4392 C CA . SER B 1 107 ? -59.113 -116.182 215.940 1.00 33.65 107 SER B CA 1
ATOM 4393 C C . SER B 1 107 ? -57.707 -115.607 215.944 1.00 37.60 107 SER B C 1
ATOM 4394 O O . SER B 1 107 ? -56.791 -116.255 216.391 1.00 40.10 107 SER B O 1
ATOM 4397 N N . ILE B 1 108 ? -57.534 -114.384 215.465 1.00 42.86 108 ILE B N 1
ATOM 4398 C CA . ILE B 1 108 ? -56.216 -113.750 215.511 1.00 37.48 108 ILE B CA 1
ATOM 4399 C C . ILE B 1 108 ? -55.701 -113.618 216.949 1.00 45.27 108 ILE B C 1
ATOM 4400 O O . ILE B 1 108 ? -54.527 -113.906 217.227 1.00 42.65 108 ILE B O 1
ATOM 4405 N N . PHE B 1 109 ? -56.578 -113.197 217.862 1.00 44.07 109 PHE B N 1
ATOM 4406 C CA . PHE B 1 109 ? -56.198 -113.032 219.268 1.00 43.83 109 PHE B CA 1
ATOM 4407 C C . PHE B 1 109 ? -55.696 -114.364 219.830 1.00 40.51 109 PHE B C 1
ATOM 4408 O O . PHE B 1 109 ? -54.642 -114.426 220.462 1.00 42.05 109 PHE B O 1
ATOM 4416 N N . LYS B 1 110 ? -56.469 -115.421 219.599 1.00 32.16 110 LYS B N 1
ATOM 4417 C CA . LYS B 1 110 ? -56.274 -116.676 220.300 1.00 36.77 110 LYS B CA 1
ATOM 4418 C C . LYS B 1 110 ? -55.193 -117.557 219.668 1.00 42.03 110 LYS B C 1
ATOM 4419 O O . LYS B 1 110 ? -54.567 -118.359 220.352 1.00 37.77 110 LYS B O 1
ATOM 4425 N N . LEU B 1 111 ? -54.995 -117.424 218.361 1.00 39.58 111 LEU B N 1
ATOM 4426 C CA . LEU B 1 111 ? -54.133 -118.341 217.623 1.00 37.48 111 LEU B CA 1
ATOM 4427 C C . LEU B 1 111 ? -52.810 -117.712 217.255 1.00 36.62 111 LEU B C 1
ATOM 4428 O O . LEU B 1 111 ? -51.780 -118.379 217.275 1.00 35.99 111 LEU B O 1
ATOM 4433 N N . ASP B 1 112 ? -52.838 -116.428 216.917 1.00 35.90 112 ASP B N 1
ATOM 4434 C CA . ASP B 1 112 ? -51.668 -115.777 216.331 1.00 36.33 112 ASP B CA 1
ATOM 4435 C C . ASP B 1 112 ? -50.977 -114.709 217.173 1.00 37.86 112 ASP B C 1
ATOM 4436 O O . ASP B 1 112 ? -49.766 -114.517 217.050 1.00 39.24 112 ASP B O 1
ATOM 4441 N N . SER B 1 113 ? -51.738 -114.008 218.006 1.00 40.07 113 SER B N 1
ATOM 4442 C CA . SER B 1 113 ? -51.230 -112.800 218.660 1.00 39.48 113 SER B CA 1
ATOM 4443 C C . SER B 1 113 ? -49.992 -113.049 219.531 1.00 40.27 113 SER B C 1
ATOM 4444 O O . SER B 1 113 ? -49.045 -112.251 219.531 1.00 37.00 113 SER B O 1
ATOM 4447 N N . LYS B 1 114 ? -50.002 -114.144 220.284 1.00 39.94 114 LYS B N 1
ATOM 4448 C CA . LYS B 1 114 ? -48.880 -114.434 221.166 1.00 42.06 114 LYS B CA 1
ATOM 4449 C C . LYS B 1 114 ? -47.592 -114.576 220.352 1.00 39.61 114 LYS B C 1
ATOM 4450 O O . LYS B 1 114 ? -46.562 -114.001 220.685 1.00 41.90 114 LYS B O 1
ATOM 4456 N N . ALA B 1 115 ? -47.677 -115.294 219.246 1.00 38.04 115 ALA B N 1
ATOM 4457 C CA . ALA B 1 115 ? -46.528 -115.480 218.379 1.00 34.10 115 ALA B CA 1
ATOM 4458 C C . ALA B 1 115 ? -45.959 -114.169 217.842 1.00 35.33 115 ALA B C 1
ATOM 4459 O O . ALA B 1 115 ? -44.765 -114.060 217.576 1.00 36.72 115 ALA B O 1
ATOM 4461 N N . TYR B 1 116 ? -46.810 -113.172 217.659 1.00 37.96 116 TYR B N 1
ATOM 4462 C CA . TYR B 1 116 ? -46.330 -111.934 217.061 1.00 38.63 116 TYR B CA 1
ATOM 4463 C C . TYR B 1 116 ? -45.904 -110.899 218.100 1.00 38.12 116 TYR B C 1
ATOM 4464 O O . TYR B 1 116 ? -45.448 -109.796 217.750 1.00 34.55 116 TYR B O 1
ATOM 4473 N N . GLY B 1 117 ? -46.014 -111.278 219.374 1.00 36.41 117 GLY B N 1
ATOM 4474 C CA . GLY B 1 117 ? -45.457 -110.472 220.450 1.00 37.79 117 GLY B CA 1
ATOM 4475 C C . GLY B 1 117 ? -46.457 -109.716 221.306 1.00 48.48 117 GLY B C 1
ATOM 4476 O O . GLY B 1 117 ? -46.059 -108.841 222.081 1.00 40.69 117 GLY B O 1
ATOM 4477 N N . TRP B 1 118 ? -47.747 -110.045 221.170 1.00 45.41 118 TRP B N 1
ATOM 4478 C CA . TRP B 1 118 ? -48.801 -109.361 221.914 1.00 39.44 118 TRP B CA 1
ATOM 4479 C C . TRP B 1 118 ? -49.178 -110.153 223.153 1.00 38.44 118 TRP B C 1
ATOM 4480 O O . TRP B 1 118 ? -49.316 -111.365 223.102 1.00 38.83 118 TRP B O 1
ATOM 4491 N N . LYS B 1 119 ? -49.335 -109.445 224.267 1.00 47.31 119 LYS B N 1
ATOM 4492 C CA . LYS B 1 119 ? -49.709 -110.037 225.546 1.00 42.74 119 LYS B CA 1
ATOM 4493 C C . LYS B 1 119 ? -50.931 -109.304 226.084 1.00 44.15 119 LYS B C 1
ATOM 4494 O O . LYS B 1 119 ? -51.015 -108.065 226.009 1.00 46.43 119 LYS B O 1
ATOM 4500 N N . PHE B 1 120 ? -51.868 -110.073 226.629 1.00 37.86 120 PHE B N 1
ATOM 4501 C CA . PHE B 1 120 ? -53.086 -109.524 227.192 1.00 37.97 120 PHE B CA 1
ATOM 4502 C C . PHE B 1 120 ? -53.665 -110.488 228.229 1.00 43.99 120 PHE B C 1
ATOM 4503 O O . PHE B 1 120 ? -53.330 -111.674 228.244 1.00 46.17 120 PHE B O 1
ATOM 4511 N N . ASP B 1 121 ? -54.548 -109.983 229.083 1.00 48.33 121 ASP B N 1
ATOM 4512 C CA . ASP B 1 121 ? -55.200 -110.811 230.101 1.00 49.75 121 ASP B CA 1
ATOM 4513 C C . ASP B 1 121 ? -56.728 -110.793 229.983 1.00 51.68 121 ASP B C 1
ATOM 4514 O O . ASP B 1 121 ? -57.324 -109.767 229.636 1.00 50.07 121 ASP B O 1
ATOM 4519 N N . ASN B 1 122 ? -57.346 -111.934 230.286 1.00 53.24 122 ASN B N 1
ATOM 4520 C CA . ASN B 1 122 ? -58.806 -112.050 230.388 1.00 58.43 122 ASN B CA 1
ATOM 4521 C C . ASN B 1 122 ? -59.542 -111.647 229.125 1.00 55.90 122 ASN B C 1
ATOM 4522 O O . ASN B 1 122 ? -60.320 -110.695 229.116 1.00 59.46 122 ASN B O 1
ATOM 4527 N N . LEU B 1 123 ? -59.274 -112.376 228.054 1.00 54.03 123 LEU B N 1
ATOM 4528 C CA . LEU B 1 123 ? -59.943 -112.145 226.798 1.00 48.47 123 LEU B CA 1
ATOM 4529 C C . LEU B 1 123 ? -61.315 -112.771 226.894 1.00 47.21 123 LEU B C 1
ATOM 4530 O O . LEU B 1 123 ? -61.436 -113.978 227.093 1.00 42.39 123 LEU B O 1
ATOM 4535 N N . LYS B 1 124 ? -62.349 -111.946 226.785 1.00 49.17 124 LYS B N 1
ATOM 4536 C CA . LYS B 1 124 ? -63.718 -112.449 226.715 1.00 43.92 124 LYS B CA 1
ATOM 4537 C C . LYS B 1 124 ? -64.494 -111.652 225.678 1.00 41.03 124 LYS B C 1
ATOM 4538 O O . LYS B 1 124 ? -64.168 -110.499 225.405 1.00 43.05 124 LYS B O 1
ATOM 4544 N N . HIS B 1 125 ? -65.503 -112.276 225.080 1.00 41.98 125 HIS B N 1
ATOM 4545 C CA . HIS B 1 125 ? -66.324 -111.584 224.103 1.00 40.00 125 HIS B CA 1
ATOM 4546 C C . HIS B 1 125 ? -67.734 -111.338 224.609 1.00 44.71 125 HIS B C 1
ATOM 4547 O O . HIS B 1 125 ? -68.378 -112.235 225.162 1.00 50.48 125 HIS B O 1
ATOM 4554 N N . ASP B 1 126 ? -68.213 -110.119 224.392 1.00 41.00 126 ASP B N 1
ATOM 4555 C CA . ASP B 1 126 ? -69.559 -109.721 224.794 1.00 45.87 126 ASP B CA 1
ATOM 4556 C C . ASP B 1 126 ? -70.488 -109.745 223.582 1.00 38.53 126 ASP B C 1
ATOM 4557 O O . ASP B 1 126 ? -70.369 -108.911 222.695 1.00 39.16 126 ASP B O 1
ATOM 4562 N N . TRP B 1 127 ? -71.410 -110.693 223.545 1.00 35.59 127 TRP B N 1
ATOM 4563 C CA . TRP B 1 127 ? -72.317 -110.793 222.405 1.00 37.02 127 TRP B CA 1
ATOM 4564 C C . TRP B 1 127 ? -73.253 -109.595 222.268 1.00 43.05 127 TRP B C 1
ATOM 4565 O O . TRP B 1 127 ? -73.520 -109.122 221.156 1.00 38.47 127 TRP B O 1
ATOM 4576 N N . LYS B 1 128 ? -73.758 -109.107 223.395 1.00 44.12 128 LYS B N 1
ATOM 4577 C CA . LYS B 1 128 ? -74.698 -108.001 223.363 1.00 40.71 128 LYS B CA 1
ATOM 4578 C C . LYS B 1 128 ? -74.079 -106.810 222.653 1.00 38.36 128 LYS B C 1
ATOM 4579 O O . LYS B 1 128 ? -74.716 -106.174 221.822 1.00 43.45 128 LYS B O 1
ATOM 4585 N N . LYS B 1 129 ? -72.821 -106.526 222.952 1.00 38.07 129 LYS B N 1
ATOM 4586 C CA . LYS B 1 129 ? -72.174 -105.349 222.378 1.00 37.83 129 LYS B CA 1
ATOM 4587 C C . LYS B 1 129 ? -71.974 -105.515 220.882 1.00 39.37 129 LYS B C 1
ATOM 4588 O O . LYS B 1 129 ? -72.114 -104.555 220.124 1.00 41.84 129 LYS B O 1
ATOM 4594 N N . LEU B 1 130 ? -71.656 -106.734 220.452 1.00 38.37 130 LEU B N 1
ATOM 4595 C CA . LEU B 1 130 ? -71.485 -107.000 219.020 1.00 39.41 130 LEU B CA 1
ATOM 4596 C C . LEU B 1 130 ? -72.783 -106.721 218.297 1.00 37.26 130 LEU B C 1
ATOM 4597 O O . LEU B 1 130 ? -72.807 -106.001 217.302 1.00 38.82 130 LEU B O 1
ATOM 4602 N N . VAL B 1 131 ? -73.864 -107.284 218.819 1.00 36.62 131 VAL B N 1
ATOM 4603 C CA . VAL B 1 131 ? -75.169 -107.105 218.219 1.00 35.47 131 VAL B CA 1
ATOM 4604 C C . VAL B 1 131 ? -75.555 -105.629 218.137 1.00 35.68 131 VAL B C 1
ATOM 4605 O O . VAL B 1 131 ? -76.059 -105.175 217.110 1.00 39.37 131 VAL B O 1
ATOM 4609 N N . THR B 1 132 ? -75.307 -104.858 219.189 1.00 33.88 132 THR B N 1
ATOM 4610 C CA . THR B 1 132 ? -75.688 -103.452 219.112 1.00 37.75 132 THR B CA 1
ATOM 4611 C C . THR B 1 132 ? -74.816 -102.663 218.119 1.00 41.11 132 THR B C 1
ATOM 4612 O O . THR B 1 132 ? -75.304 -101.733 217.461 1.00 43.87 132 THR B O 1
ATOM 4616 N N . THR B 1 133 ? -73.537 -103.027 217.995 1.00 38.75 133 THR B N 1
ATOM 4617 C CA . THR B 1 133 ? -72.677 -102.374 217.000 1.00 40.05 133 THR B CA 1
ATOM 4618 C C . THR B 1 133 ? -73.133 -102.711 215.570 1.00 36.39 133 THR B C 1
ATOM 4619 O O . THR B 1 133 ? -73.100 -101.862 214.683 1.00 38.84 133 THR B O 1
ATOM 4623 N N . VAL B 1 134 ? -73.581 -103.947 215.365 1.00 38.93 134 VAL B N 1
ATOM 4624 C CA . VAL B 1 134 ? -74.103 -104.381 214.070 1.00 36.91 134 VAL B CA 1
ATOM 4625 C C . VAL B 1 134 ? -75.467 -103.745 213.762 1.00 35.99 134 VAL B C 1
ATOM 4626 O O . VAL B 1 134 ? -75.715 -103.302 212.637 1.00 35.78 134 VAL B O 1
ATOM 4630 N N . GLN B 1 135 ? -76.348 -103.653 214.750 1.00 34.51 135 GLN B N 1
ATOM 4631 C CA . GLN B 1 135 ? -77.675 -103.093 214.460 1.00 35.37 135 GLN B CA 1
ATOM 4632 C C . GLN B 1 135 ? -77.641 -101.581 214.242 1.00 35.22 135 GLN B C 1
ATOM 4633 O O . GLN B 1 135 ? -78.329 -101.062 213.361 1.00 37.02 135 GLN B O 1
ATOM 4639 N N . SER B 1 136 ? -76.827 -100.878 215.021 1.00 36.05 136 SER B N 1
ATOM 4640 C CA . SER B 1 136 ? -76.612 -99.446 214.800 1.00 34.06 136 SER B CA 1
ATOM 4641 C C . SER B 1 136 ? -76.249 -99.171 213.360 1.00 35.33 136 SER B C 1
ATOM 4642 O O . SER B 1 136 ? -76.758 -98.244 212.740 1.00 41.14 136 SER B O 1
ATOM 4645 N N . HIS B 1 137 ? -75.362 -99.991 212.822 1.00 37.50 137 HIS B N 1
ATOM 4646 C CA . HIS B 1 137 ? -74.912 -99.813 211.448 1.00 35.65 137 HIS B CA 1
ATOM 4647 C C . HIS B 1 137 ? -76.007 -100.144 210.446 1.00 33.27 137 HIS B C 1
ATOM 4648 O O . HIS B 1 137 ? -76.205 -99.417 209.466 1.00 33.61 137 HIS B O 1
ATOM 4655 N N . ILE B 1 138 ? -76.718 -101.242 210.683 1.00 34.73 138 ILE B N 1
ATOM 4656 C CA . ILE B 1 138 ? -77.826 -101.602 209.809 1.00 32.06 138 ILE B CA 1
ATOM 4657 C C . ILE B 1 138 ? -78.839 -100.473 209.784 1.00 33.49 138 ILE B C 1
ATOM 4658 O O . ILE B 1 138 ? -79.354 -100.109 208.729 1.00 35.12 138 ILE B O 1
ATOM 4663 N N . ARG B 1 139 ? -79.110 -99.896 210.945 1.00 34.14 139 ARG B N 1
ATOM 4664 C CA . ARG B 1 139 ? -80.121 -98.851 211.020 1.00 34.37 139 ARG B CA 1
ATOM 4665 C C . ARG B 1 139 ? -79.662 -97.595 210.281 1.00 40.59 139 ARG B C 1
ATOM 4666 O O . ARG B 1 139 ? -80.496 -96.836 209.774 1.00 39.91 139 ARG B O 1
ATOM 4674 N N . SER B 1 140 ? -78.349 -97.380 210.192 1.00 32.18 140 SER B N 1
ATOM 4675 C CA . SER B 1 140 ? -77.852 -96.237 209.446 1.00 31.56 140 SER B CA 1
ATOM 4676 C C . SER B 1 140 ? -77.967 -96.479 207.945 1.00 39.40 140 SER B C 1
ATOM 4677 O O . SER B 1 140 ? -78.230 -95.549 207.168 1.00 42.57 140 SER B O 1
ATOM 4680 N N . LEU B 1 141 ? -77.782 -97.725 207.525 1.00 35.80 141 LEU B N 1
ATOM 4681 C CA . LEU B 1 141 ? -77.975 -98.043 206.115 1.00 35.60 141 LEU B CA 1
ATOM 4682 C C . LEU B 1 141 ? -79.452 -98.013 205.756 1.00 39.03 141 LEU B C 1
ATOM 4683 O O . LEU B 1 141 ? -79.804 -97.732 204.615 1.00 42.94 141 LEU B O 1
ATOM 4688 N N . ASN B 1 142 ? -80.321 -98.319 206.718 1.00 39.66 142 ASN B N 1
ATOM 4689 C CA . ASN B 1 142 ? -81.764 -98.241 206.474 1.00 36.89 142 ASN B CA 1
ATOM 4690 C C . ASN B 1 142 ? -82.141 -96.833 206.086 1.00 38.47 142 ASN B C 1
ATOM 4691 O O . ASN B 1 142 ? -82.826 -96.620 205.095 1.00 40.68 142 ASN B O 1
ATOM 4696 N N . PHE B 1 143 ? -81.677 -95.870 206.877 1.00 43.22 143 PHE B N 1
ATOM 4697 C CA . PHE B 1 143 ? -81.937 -94.456 206.619 1.00 44.05 143 PHE B CA 1
ATOM 4698 C C . PHE B 1 143 ? -81.429 -94.032 205.253 1.00 44.54 143 PHE B C 1
ATOM 4699 O O . PHE B 1 143 ? -82.160 -93.455 204.450 1.00 51.63 143 PHE B O 1
ATOM 4707 N N . SER B 1 144 ? -80.164 -94.318 204.997 1.00 42.09 144 SER B N 1
ATOM 4708 C CA . SER B 1 144 ? -79.534 -93.918 203.756 1.00 40.19 144 SER B CA 1
ATOM 4709 C C . SER B 1 144 ? -80.198 -94.521 202.509 1.00 39.16 144 SER B C 1
ATOM 4710 O O . SER B 1 144 ? -80.316 -93.850 201.487 1.00 40.37 144 SER B O 1
ATOM 4713 N N . TYR B 1 145 ? -80.626 -95.780 202.577 1.00 38.79 145 TYR B N 1
ATOM 4714 C CA . TYR B 1 145 ? -81.313 -96.393 201.433 1.00 40.06 145 TYR B CA 1
ATOM 4715 C C . TYR B 1 145 ? -82.649 -95.709 201.198 1.00 38.12 145 TYR B C 1
ATOM 4716 O O . TYR B 1 145 ? -83.164 -95.659 200.077 1.00 36.99 145 TYR B O 1
ATOM 4725 N N . MET B 1 146 ? -83.198 -95.162 202.266 1.00 33.18 146 MET B N 1
ATOM 4726 C CA . MET B 1 146 ? -84.485 -94.525 202.179 1.00 45.36 146 MET B CA 1
ATOM 4727 C C . MET B 1 146 ? -84.349 -93.161 201.535 1.00 45.48 146 MET B C 1
ATOM 4728 O O . MET B 1 146 ? -85.088 -92.832 200.607 1.00 45.21 146 MET B O 1
ATOM 4733 N N . THR B 1 147 ? -83.393 -92.371 202.006 1.00 41.70 147 THR B N 1
ATOM 4734 C CA . THR B 1 147 ? -83.176 -91.047 201.418 1.00 47.43 147 THR B CA 1
ATOM 4735 C C . THR B 1 147 ? -82.696 -91.134 199.977 1.00 43.38 147 THR B C 1
ATOM 4736 O O . THR B 1 147 ? -82.898 -90.218 199.187 1.00 48.37 147 THR B O 1
ATOM 4740 N N . GLY B 1 148 ? -82.065 -92.242 199.628 1.00 46.87 148 GLY B N 1
ATOM 4741 C CA . GLY B 1 148 ? -81.640 -92.444 198.252 1.00 50.96 148 GLY B CA 1
ATOM 4742 C C . GLY B 1 148 ? -82.823 -92.636 197.313 1.00 46.76 148 GLY B C 1
ATOM 4743 O O . GLY B 1 148 ? -82.821 -92.150 196.170 1.00 48.72 148 GLY B O 1
ATOM 4744 N N . LEU B 1 149 ? -83.836 -93.354 197.790 1.00 43.82 149 LEU B N 1
ATOM 4745 C CA . LEU B 1 149 ? -85.045 -93.544 197.003 1.00 45.23 149 LEU B CA 1
ATOM 4746 C C . LEU B 1 149 ? -85.663 -92.178 196.777 1.00 44.56 149 LEU B C 1
ATOM 4747 O O . LEU B 1 149 ? -86.032 -91.830 195.654 1.00 44.87 149 LEU B O 1
ATOM 4752 N N . ARG B 1 150 ? -85.734 -91.392 197.846 1.00 42.86 150 ARG B N 1
ATOM 4753 C CA . ARG B 1 150 ? -86.314 -90.065 197.769 1.00 44.06 150 ARG B CA 1
ATOM 4754 C C . ARG B 1 150 ? -85.562 -89.147 196.807 1.00 47.44 150 ARG B C 1
ATOM 4755 O O . ARG B 1 150 ? -86.184 -88.371 196.087 1.00 44.49 150 ARG B O 1
ATOM 4763 N N . SER B 1 151 ? -84.234 -89.233 196.790 1.00 43.84 151 SER B N 1
ATOM 4764 C CA . SER B 1 151 ? -83.451 -88.407 195.881 1.00 41.13 151 SER B CA 1
ATOM 4765 C C . SER B 1 151 ? -83.705 -88.770 194.434 1.00 43.34 151 SER B C 1
ATOM 4766 O O . SER B 1 151 ? -83.745 -87.894 193.574 1.00 54.77 151 SER B O 1
ATOM 4769 N N . SER B 1 152 ? -83.853 -90.063 194.159 1.00 44.26 152 SER B N 1
ATOM 4770 C CA . SER B 1 152 ? -84.106 -90.532 192.793 1.00 48.56 152 SER B CA 1
ATOM 4771 C C . SER B 1 152 ? -85.591 -90.408 192.420 1.00 52.49 152 SER B C 1
ATOM 4772 O O . SER B 1 152 ? -86.025 -90.925 191.387 1.00 46.29 152 SER B O 1
ATOM 4775 N N . LYS B 1 153 ? -86.360 -89.741 193.278 1.00 48.54 153 LYS B N 1
ATOM 4776 C CA . LYS B 1 153 ? -87.757 -89.412 193.000 1.00 51.84 153 LYS B CA 1
ATOM 4777 C C . LYS B 1 153 ? -88.669 -90.636 192.952 1.00 45.94 153 LYS B C 1
ATOM 4778 O O . LYS B 1 153 ? -89.662 -90.652 192.233 1.00 48.86 153 LYS B O 1
ATOM 4784 N N . VAL B 1 154 ? -88.325 -91.659 193.720 1.00 44.54 154 VAL B N 1
ATOM 4785 C CA . VAL B 1 154 ? -89.147 -92.858 193.813 1.00 40.87 154 VAL B CA 1
ATOM 4786 C C . VAL B 1 154 ? -90.040 -92.767 195.048 1.00 39.65 154 VAL B C 1
ATOM 4787 O O . VAL B 1 154 ? -89.551 -92.524 196.158 1.00 41.81 154 VAL B O 1
ATOM 4791 N N . LYS B 1 155 ? -91.345 -92.947 194.873 1.00 33.15 155 LYS B N 1
ATOM 4792 C CA . LYS B 1 155 ? -92.222 -92.917 196.031 1.00 35.05 155 LYS B CA 1
ATOM 4793 C C . LYS B 1 155 ? -92.231 -94.265 196.723 1.00 33.89 155 LYS B C 1
ATOM 4794 O O . LYS B 1 155 ? -92.522 -95.296 196.103 1.00 33.12 155 LYS B O 1
ATOM 4800 N N . TYR B 1 156 ? -91.930 -94.246 198.013 1.00 29.02 156 TYR B N 1
ATOM 4801 C CA . TYR B 1 156 ? -91.848 -95.470 198.764 1.00 35.81 156 TYR B CA 1
ATOM 4802 C C . TYR B 1 156 ? -92.971 -95.519 199.750 1.00 33.74 156 TYR B C 1
ATOM 4803 O O . TYR B 1 156 ? -93.215 -94.564 200.496 1.00 32.10 156 TYR B O 1
ATOM 4812 N N . ILE B 1 157 ? -93.634 -96.662 199.767 1.00 31.85 157 ILE B N 1
ATOM 4813 C CA . ILE B 1 157 ? -94.692 -96.911 200.717 1.00 40.49 157 ILE B CA 1
ATOM 4814 C C . ILE B 1 157 ? -94.390 -98.171 201.520 1.00 35.95 157 ILE B C 1
ATOM 4815 O O . ILE B 1 157 ? -94.239 -99.257 200.958 1.00 37.01 157 ILE B O 1
ATOM 4820 N N . ASN B 1 158 ? -94.296 -98.015 202.831 1.00 35.25 158 ASN B N 1
ATOM 4821 C CA . ASN B 1 158 ? -94.130 -99.149 203.713 1.00 38.42 158 ASN B CA 1
ATOM 4822 C C . ASN B 1 158 ? -95.443 -99.894 203.843 1.00 34.32 158 ASN B C 1
ATOM 4823 O O . ASN B 1 158 ? -96.167 -99.735 204.821 1.00 44.57 158 ASN B O 1
ATOM 4828 N N . GLY B 1 159 ? -95.748 -100.720 202.855 1.00 39.58 159 GLY B N 1
ATOM 4829 C CA . GLY B 1 159 ? -96.996 -101.455 202.867 1.00 41.29 159 GLY B CA 1
ATOM 4830 C C . GLY B 1 159 ? -96.946 -102.828 202.237 1.00 41.08 159 GLY B C 1
ATOM 4831 O O . GLY B 1 159 ? -96.270 -103.051 201.237 1.00 47.01 159 GLY B O 1
ATOM 4832 N N . LEU B 1 160 ? -97.683 -103.755 202.835 1.00 42.96 160 LEU B N 1
ATOM 4833 C CA . LEU B 1 160 ? -97.814 -105.111 202.338 1.00 38.89 160 LEU B CA 1
ATOM 4834 C C . LEU B 1 160 ? -98.508 -105.090 200.987 1.00 45.31 160 LEU B C 1
ATOM 4835 O O . LEU B 1 160 ? -99.562 -104.468 200.859 1.00 51.59 160 LEU B O 1
ATOM 4840 N N . ALA B 1 161 ? -97.957 -105.757 199.976 1.00 40.10 161 ALA B N 1
ATOM 4841 C CA . ALA B 1 161 ? -98.578 -105.666 198.651 1.00 39.59 161 ALA B CA 1
ATOM 4842 C C . ALA B 1 161 ? -98.829 -106.999 197.945 1.00 45.13 161 ALA B C 1
ATOM 4843 O O . ALA B 1 161 ? -98.124 -107.982 198.171 1.00 46.83 161 ALA B O 1
ATOM 4845 N N . LYS B 1 162 ? -99.852 -107.016 197.095 1.00 41.11 162 LYS B N 1
ATOM 4846 C CA . LYS B 1 162 ? -100.199 -108.180 196.273 1.00 50.60 162 LYS B CA 1
ATOM 4847 C C . LYS B 1 162 ? -100.797 -107.600 195.011 1.00 48.32 162 LYS B C 1
ATOM 4848 O O . LYS B 1 162 ? -101.104 -106.405 194.972 1.00 50.08 162 LYS B O 1
ATOM 4854 N N . LEU B 1 163 ? -100.988 -108.407 193.977 1.00 43.42 163 LEU B N 1
ATOM 4855 C CA . LEU B 1 163 ? -101.660 -107.842 192.811 1.00 52.15 163 LEU B CA 1
ATOM 4856 C C . LEU B 1 163 ? -103.098 -108.306 192.616 1.00 51.42 163 LEU B C 1
ATOM 4857 O O . LEU B 1 163 ? -103.392 -109.499 192.706 1.00 50.67 163 LEU B O 1
ATOM 4862 N N . LYS B 1 164 ? -103.978 -107.332 192.367 1.00 53.75 164 LYS B N 1
ATOM 4863 C CA . LYS B 1 164 ? -105.389 -107.582 192.107 1.00 51.30 164 LYS B CA 1
ATOM 4864 C C . LYS B 1 164 ? -105.617 -107.891 190.630 1.00 54.21 164 LYS B C 1
ATOM 4865 O O . LYS B 1 164 ? -106.649 -108.446 190.256 1.00 58.69 164 LYS B O 1
ATOM 4871 N N . ASP B 1 165 ? -104.637 -107.565 189.797 1.00 53.20 165 ASP B N 1
ATOM 4872 C CA . ASP B 1 165 ? -104.868 -107.497 188.360 1.00 54.43 165 ASP B CA 1
ATOM 4873 C C . ASP B 1 165 ? -103.547 -107.350 187.588 1.00 54.76 165 ASP B C 1
ATOM 4874 O O . ASP B 1 165 ? -102.549 -106.875 188.141 1.00 55.65 165 ASP B O 1
ATOM 4879 N N . LYS B 1 166 ? -103.545 -107.739 186.312 1.00 49.43 166 LYS B N 1
ATOM 4880 C CA . LYS B 1 166 ? -102.347 -107.644 185.480 1.00 44.39 166 LYS B CA 1
ATOM 4881 C C . LYS B 1 166 ? -101.775 -106.221 185.313 1.00 49.92 166 LYS B C 1
ATOM 4882 O O . LYS B 1 166 ? -100.697 -106.050 184.732 1.00 43.80 166 LYS B O 1
ATOM 4888 N N . ASN B 1 167 ? -102.492 -105.210 185.804 1.00 44.22 167 ASN B N 1
ATOM 4889 C CA . ASN B 1 167 ? -101.949 -103.857 185.885 1.00 38.49 167 ASN B CA 1
ATOM 4890 C C . ASN B 1 167 ? -102.336 -103.164 187.179 1.00 36.82 167 ASN B C 1
ATOM 4891 O O . ASN B 1 167 ? -102.335 -101.943 187.246 1.00 36.43 167 ASN B O 1
ATOM 4896 N N . THR B 1 168 ? -102.670 -103.941 188.204 1.00 39.96 168 THR B N 1
ATOM 4897 C CA . THR B 1 168 ? -103.191 -103.365 189.446 1.00 47.86 168 THR B CA 1
ATOM 4898 C C . THR B 1 168 ? -102.632 -104.077 190.670 1.00 49.81 168 THR B C 1
ATOM 4899 O O . THR B 1 168 ? -102.552 -105.317 190.702 1.00 45.33 168 THR B O 1
ATOM 4903 N N . VAL B 1 169 ? -102.295 -103.279 191.683 1.00 45.29 169 VAL B N 1
ATOM 4904 C CA . VAL B 1 169 ? -101.688 -103.763 192.910 1.00 48.63 169 VAL B CA 1
ATOM 4905 C C . VAL B 1 169 ? -102.474 -103.274 194.125 1.00 48.81 169 VAL B C 1
ATOM 4906 O O . VAL B 1 169 ? -102.721 -102.077 194.266 1.00 48.13 169 VAL B O 1
ATOM 4910 N N . SER B 1 170 ? -102.853 -104.197 195.004 1.00 47.04 170 SER B N 1
ATOM 4911 C CA . SER B 1 170 ? -103.577 -103.843 196.222 1.00 47.61 170 SER B CA 1
ATOM 4912 C C . SER B 1 170 ? -102.589 -103.771 197.360 1.00 51.93 170 SER B C 1
ATOM 4913 O O . SER B 1 170 ? -101.664 -104.574 197.412 1.00 55.77 170 SER B O 1
ATOM 4916 N N . TYR B 1 171 ? -102.770 -102.825 198.275 1.00 48.91 171 TYR B N 1
ATOM 4917 C CA . TYR B 1 171 ? -101.857 -102.740 199.398 1.00 47.75 171 TYR B CA 1
ATOM 4918 C C . TYR B 1 171 ? -102.495 -102.315 200.708 1.00 54.74 171 TYR B C 1
ATOM 4919 O O . TYR B 1 171 ? -103.652 -101.920 200.749 1.00 60.37 171 TYR B O 1
ATOM 4928 N N . TYR B 1 172 ? -101.707 -102.388 201.777 1.00 59.83 172 TYR B N 1
ATOM 4929 C CA . TYR B 1 172 ? -102.196 -102.209 203.139 1.00 60.89 172 TYR B CA 1
ATOM 4930 C C . TYR B 1 172 ? -101.163 -101.451 203.963 1.00 57.16 172 TYR B C 1
ATOM 4931 O O . TYR B 1 172 ? -100.179 -102.038 204.390 1.00 61.49 172 TYR B O 1
ATOM 4940 N N . LEU B 1 173 ? -101.386 -100.163 204.194 1.00 57.98 173 LEU B N 1
ATOM 4941 C CA . LEU B 1 173 ? -100.443 -99.336 204.950 1.00 60.45 173 LEU B CA 1
ATOM 4942 C C . LEU B 1 173 ? -100.008 -99.948 206.283 1.00 71.79 173 LEU B C 1
ATOM 4943 O O . LEU B 1 173 ? -100.849 -100.327 207.109 1.00 71.47 173 LEU B O 1
ATOM 4948 N N . LYS B 1 174 ? -98.688 -100.038 206.472 1.00 74.13 174 LYS B N 1
ATOM 4949 C CA . LYS B 1 174 ? -98.081 -100.502 207.728 1.00 69.46 174 LYS B CA 1
ATOM 4950 C C . LYS B 1 174 ? -98.582 -101.891 208.205 1.00 76.34 174 LYS B C 1
ATOM 4951 O O . LYS B 1 174 ? -98.708 -102.136 209.412 1.00 78.69 174 LYS B O 1
ATOM 4957 N N . GLY B 1 175 ? -98.866 -102.786 207.255 1.00 71.27 175 GLY B N 1
ATOM 4958 C CA . GLY B 1 175 ? -99.336 -104.133 207.557 1.00 65.95 175 GLY B CA 1
ATOM 4959 C C . GLY B 1 175 ? -100.830 -104.267 207.835 1.00 76.89 175 GLY B C 1
ATOM 4960 O O . GLY B 1 175 ? -101.420 -105.318 207.574 1.00 77.83 175 GLY B O 1
ATOM 4961 N N . ASP B 1 176 ? -101.429 -103.195 208.359 1.00 78.13 176 ASP B N 1
ATOM 4962 C CA . ASP B 1 176 ? -102.840 -103.145 208.773 1.00 78.31 176 ASP B CA 1
ATOM 4963 C C . ASP B 1 176 ? -103.866 -103.469 207.666 1.00 76.64 176 ASP B C 1
ATOM 4964 O O . ASP B 1 176 ? -104.086 -102.673 206.747 1.00 74.34 176 ASP B O 1
ATOM 4969 N N . LEU B 1 177 ? -104.513 -104.629 207.775 1.00 73.98 177 LEU B N 1
ATOM 4970 C CA . LEU B 1 177 ? -105.395 -105.112 206.712 1.00 74.54 177 LEU B CA 1
ATOM 4971 C C . LEU B 1 177 ? -106.804 -104.513 206.767 1.00 79.22 177 LEU B C 1
ATOM 4972 O O . LEU B 1 177 ? -107.714 -104.984 206.077 1.00 75.58 177 LEU B O 1
ATOM 4977 N N . SER B 1 178 ? -106.980 -103.472 207.581 1.00 81.51 178 SER B N 1
ATOM 4978 C CA . SER B 1 178 ? -108.266 -102.775 207.657 1.00 81.34 178 SER B CA 1
ATOM 4979 C C . SER B 1 178 ? -108.625 -102.105 206.319 1.00 81.43 178 SER B C 1
ATOM 4980 O O . SER B 1 178 ? -109.679 -102.390 205.741 1.00 79.61 178 SER B O 1
ATOM 4983 N N . LYS B 1 179 ? -107.755 -101.228 205.818 1.00 79.63 179 LYS B N 1
ATOM 4984 C CA . LYS B 1 179 ? -108.002 -100.611 204.514 1.00 73.00 179 LYS B CA 1
ATOM 4985 C C . LYS B 1 179 ? -107.061 -101.101 203.411 1.00 70.79 179 LYS B C 1
ATOM 4986 O O . LYS B 1 179 ? -105.857 -100.823 203.437 1.00 76.73 179 LYS B O 1
ATOM 4992 N N . GLU B 1 180 ? -107.628 -101.843 202.460 1.00 66.51 180 GLU B N 1
ATOM 4993 C CA . GLU B 1 180 ? -106.971 -102.149 201.197 1.00 60.68 180 GLU B CA 1
ATOM 4994 C C . GLU B 1 180 ? -107.099 -100.944 200.271 1.00 60.31 180 GLU B C 1
ATOM 4995 O O . GLU B 1 180 ? -108.209 -100.536 199.949 1.00 62.22 180 GLU B O 1
ATOM 5001 N N . GLU B 1 181 ? -105.974 -100.358 199.862 1.00 62.06 181 GLU B N 1
ATOM 5002 C CA . GLU B 1 181 ? -105.991 -99.320 198.831 1.00 58.53 181 GLU B CA 1
ATOM 5003 C C . GLU B 1 181 ? -105.421 -99.924 197.560 1.00 54.48 181 GLU B C 1
ATOM 5004 O O . GLU B 1 181 ? -104.814 -100.989 197.613 1.00 60.92 181 GLU B O 1
ATOM 5010 N N . THR B 1 182 ? -105.652 -99.289 196.416 1.00 52.59 182 THR B N 1
ATOM 5011 C CA . THR B 1 182 ? -105.166 -99.838 195.145 1.00 50.91 182 THR B CA 1
ATOM 5012 C C . THR B 1 182 ? -104.489 -98.792 194.250 1.00 55.88 182 THR B C 1
ATOM 5013 O O . THR B 1 182 ? -104.743 -97.582 194.375 1.00 61.23 182 THR B O 1
ATOM 5017 N N . VAL B 1 183 ? -103.629 -99.271 193.348 1.00 48.35 183 VAL B N 1
ATOM 5018 C CA . VAL B 1 183 ? -102.886 -98.412 192.437 1.00 41.78 183 VAL B CA 1
ATOM 5019 C C . VAL B 1 183 ? -102.616 -99.198 191.156 1.00 42.00 183 VAL B C 1
ATOM 5020 O O . VAL B 1 183 ? -102.552 -100.434 191.180 1.00 41.40 183 VAL B O 1
ATOM 5024 N N . THR B 1 184 ? -102.490 -98.492 190.035 1.00 42.97 184 THR B N 1
ATOM 5025 C CA . THR B 1 184 ? -102.208 -99.131 188.746 1.00 40.73 184 THR B CA 1
ATOM 5026 C C . THR B 1 184 ? -100.826 -98.758 188.213 1.00 43.71 184 THR B C 1
ATOM 5027 O O . THR B 1 184 ? -100.284 -97.694 188.539 1.00 36.75 184 THR B O 1
ATOM 5031 N N . GLY B 1 185 ? -100.276 -99.626 187.367 1.00 42.31 185 GLY B N 1
ATOM 5032 C CA . GLY B 1 185 ? -98.989 -99.379 186.748 1.00 37.94 185 GLY B CA 1
ATOM 5033 C C . GLY B 1 185 ? -98.896 -100.016 185.377 1.00 38.12 185 GLY B C 1
ATOM 5034 O O . GLY B 1 185 ? -99.504 -101.054 185.121 1.00 41.93 185 GLY B O 1
ATOM 5035 N N . LYS B 1 186 ? -98.136 -99.389 184.489 1.00 40.99 186 LYS B N 1
ATOM 5036 C CA . LYS B 1 186 ? -97.954 -99.902 183.134 1.00 40.48 186 LYS B CA 1
ATOM 5037 C C . LYS B 1 186 ? -97.200 -101.234 183.199 1.00 43.97 186 LYS B C 1
ATOM 5038 O O . LYS B 1 186 ? -97.545 -102.215 182.510 1.00 36.00 186 LYS B O 1
ATOM 5044 N N . TYR B 1 187 ? -96.175 -101.256 184.056 1.00 46.08 187 TYR B N 1
ATOM 5045 C CA . TYR B 1 187 ? -95.355 -102.445 184.290 1.00 37.25 187 TYR B CA 1
ATOM 5046 C C . TYR B 1 187 ? -95.200 -102.723 185.782 1.00 36.84 187 TYR B C 1
ATOM 5047 O O . TYR B 1 187 ? -94.902 -101.808 186.577 1.00 38.73 187 TYR B O 1
ATOM 5056 N N . ILE B 1 188 ? -95.387 -103.983 186.168 1.00 32.35 188 ILE B N 1
ATOM 5057 C CA . ILE B 1 188 ? -95.118 -104.364 187.544 1.00 35.18 188 ILE B CA 1
ATOM 5058 C C . ILE B 1 188 ? -93.850 -105.213 187.640 1.00 40.43 188 ILE B C 1
ATOM 5059 O O . ILE B 1 188 ? -93.628 -106.099 186.813 1.00 39.76 188 ILE B O 1
ATOM 5064 N N . LEU B 1 189 ? -93.001 -104.910 188.624 1.00 38.18 189 LEU B N 1
ATOM 5065 C CA . LEU B 1 189 ? -91.835 -105.730 188.915 1.00 34.43 189 LEU B CA 1
ATOM 5066 C C . LEU B 1 189 ? -92.013 -106.423 190.260 1.00 35.49 189 LEU B C 1
ATOM 5067 O O . LEU B 1 189 ? -92.245 -105.765 191.285 1.00 37.35 189 LEU B O 1
ATOM 5072 N N . ILE B 1 190 ? -91.907 -107.749 190.263 1.00 36.59 190 ILE B N 1
ATOM 5073 C CA . ILE B 1 190 ? -91.910 -108.484 191.519 1.00 32.61 190 ILE B CA 1
ATOM 5074 C C . ILE B 1 190 ? -90.480 -108.783 191.920 1.00 35.22 190 ILE B C 1
ATOM 5075 O O . ILE B 1 190 ? -89.710 -109.361 191.153 1.00 34.85 190 ILE B O 1
ATOM 5080 N N . ALA B 1 191 ? -90.124 -108.354 193.123 1.00 35.29 191 ALA B N 1
ATOM 5081 C CA . ALA B 1 191 ? -88.771 -108.490 193.628 1.00 33.87 191 ALA B CA 1
ATOM 5082 C C . ALA B 1 191 ? -88.840 -108.681 195.140 1.00 35.41 191 ALA B C 1
ATOM 5083 O O . ALA B 1 191 ? -88.276 -107.901 195.902 1.00 36.11 191 ALA B O 1
ATOM 5085 N N . THR B 1 192 ? -89.534 -109.731 195.561 1.00 32.98 192 THR B N 1
ATOM 5086 C CA . THR B 1 192 ? -89.833 -109.955 196.967 1.00 33.94 192 THR B CA 1
ATOM 5087 C C . THR B 1 192 ? -88.792 -110.841 197.616 1.00 36.48 192 THR B C 1
ATOM 5088 O O . THR B 1 192 ? -88.782 -111.014 198.837 1.00 37.98 192 THR B O 1
ATOM 5092 N N . GLY B 1 193 ? -87.915 -111.413 196.803 1.00 35.26 193 GLY B N 1
ATOM 5093 C CA . GLY B 1 193 ? -86.839 -112.212 197.342 1.00 34.68 193 GLY B CA 1
ATOM 5094 C C . GLY B 1 193 ? -87.274 -113.499 198.011 1.00 35.78 193 GLY B C 1
ATOM 5095 O O . GLY B 1 193 ? -88.246 -114.115 197.596 1.00 40.36 193 GLY B O 1
ATOM 5096 N N . CYS B 1 194 ? -86.544 -113.895 199.053 1.00 37.39 194 CYS B N 1
ATOM 5097 C CA . CYS B 1 194 ? -86.695 -115.201 199.685 1.00 31.46 194 CYS B CA 1
ATOM 5098 C C . CYS B 1 194 ? -86.667 -115.102 201.211 1.00 36.29 194 CYS B C 1
ATOM 5099 O O . CYS B 1 194 ? -86.220 -114.099 201.770 1.00 34.37 194 CYS B O 1
ATOM 5102 N N . ARG B 1 195 ? -87.156 -116.144 201.881 1.00 37.89 195 ARG B N 1
ATOM 5103 C CA . ARG B 1 195 ? -87.019 -116.251 203.333 1.00 36.74 195 ARG B CA 1
ATOM 5104 C C . ARG B 1 195 ? -86.539 -117.653 203.670 1.00 31.65 195 ARG B C 1
ATOM 5105 O O . ARG B 1 195 ? -86.652 -118.552 202.855 1.00 28.50 195 ARG B O 1
ATOM 5113 N N . PRO B 1 196 ? -85.962 -117.840 204.859 1.00 35.73 196 PRO B N 1
ATOM 5114 C CA . PRO B 1 196 ? -85.454 -119.176 205.182 1.00 34.27 196 PRO B CA 1
ATOM 5115 C C . PRO B 1 196 ? -86.566 -120.180 205.379 1.00 32.55 196 PRO B C 1
ATOM 5116 O O . PRO B 1 196 ? -87.631 -119.856 205.882 1.00 38.32 196 PRO B O 1
ATOM 5120 N N . HIS B 1 197 ? -86.308 -121.410 204.969 1.00 37.08 197 HIS B N 1
ATOM 5121 C CA . HIS B 1 197 ? -87.262 -122.495 205.117 1.00 35.81 197 HIS B CA 1
ATOM 5122 C C . HIS B 1 197 ? -86.947 -123.388 206.324 1.00 42.64 197 HIS B C 1
ATOM 5123 O O . HIS B 1 197 ? -85.830 -123.915 206.462 1.00 38.64 197 HIS B O 1
ATOM 5130 N N . ILE B 1 198 ? -87.938 -123.554 207.197 1.00 44.25 198 ILE B N 1
ATOM 5131 C CA . ILE B 1 198 ? -87.862 -124.550 208.262 1.00 40.18 198 ILE B CA 1
ATOM 5132 C C . ILE B 1 198 ? -88.799 -125.693 207.879 1.00 43.93 198 ILE B C 1
ATOM 5133 O O . ILE B 1 198 ? -89.965 -125.463 207.563 1.00 47.84 198 ILE B O 1
ATOM 5138 N N . PRO B 1 199 ? -88.294 -126.929 207.896 1.00 42.87 199 PRO B N 1
ATOM 5139 C CA . PRO B 1 199 ? -89.053 -128.050 207.334 1.00 44.91 199 PRO B CA 1
ATOM 5140 C C . PRO B 1 199 ? -90.301 -128.386 208.131 1.00 46.32 199 PRO B C 1
ATOM 5141 O O . PRO B 1 199 ? -90.364 -128.130 209.338 1.00 43.30 199 PRO B O 1
ATOM 5145 N N . ASP B 1 200 ? -91.273 -128.971 207.437 1.00 47.69 200 ASP B N 1
ATOM 5146 C CA . ASP B 1 200 ? -92.564 -129.328 208.012 1.00 53.99 200 ASP B CA 1
ATOM 5147 C C . ASP B 1 200 ? -92.478 -130.623 208.816 1.00 53.76 200 ASP B C 1
ATOM 5148 O O . ASP B 1 200 ? -93.117 -130.773 209.853 1.00 53.82 200 ASP B O 1
ATOM 5153 N N . ASP B 1 201 ? -91.670 -131.551 208.325 1.00 52.27 201 ASP B N 1
ATOM 5154 C CA . ASP B 1 201 ? -91.593 -132.904 208.865 1.00 56.23 201 ASP B CA 1
ATOM 5155 C C . ASP B 1 201 ? -90.717 -133.051 210.113 1.00 55.05 201 ASP B C 1
ATOM 5156 O O . ASP B 1 201 ? -90.254 -134.153 210.424 1.00 60.24 201 ASP B O 1
ATOM 5161 N N . VAL B 1 202 ? -90.481 -131.956 210.825 1.00 48.94 202 VAL B N 1
ATOM 5162 C CA . VAL B 1 202 ? -89.634 -132.015 212.007 1.00 47.37 202 VAL B CA 1
ATOM 5163 C C . VAL B 1 202 ? -90.331 -131.342 213.165 1.00 47.55 202 VAL B C 1
ATOM 5164 O O . VAL B 1 202 ? -90.492 -130.122 213.188 1.00 48.53 202 VAL B O 1
ATOM 5168 N N . GLU B 1 203 ? -90.749 -132.153 214.126 1.00 45.10 203 GLU B N 1
ATOM 5169 C CA . GLU B 1 203 ? -91.617 -131.687 215.198 1.00 47.32 203 GLU B CA 1
ATOM 5170 C C . GLU B 1 203 ? -90.932 -130.706 216.139 1.00 47.09 203 GLU B C 1
ATOM 5171 O O . GLU B 1 203 ? -89.955 -131.054 216.803 1.00 58.98 203 GLU B O 1
ATOM 5177 N N . GLY B 1 204 ? -91.446 -129.481 216.194 1.00 43.21 204 GLY B N 1
ATOM 5178 C CA . GLY B 1 204 ? -90.912 -128.471 217.089 1.00 48.01 204 GLY B CA 1
ATOM 5179 C C . GLY B 1 204 ? -89.915 -127.567 216.395 1.00 49.03 204 GLY B C 1
ATOM 5180 O O . GLY B 1 204 ? -89.413 -126.606 216.977 1.00 48.70 204 GLY B O 1
ATOM 5181 N N . ALA B 1 205 ? -89.634 -127.873 215.134 1.00 49.02 205 ALA B N 1
ATOM 5182 C CA . ALA B 1 205 ? -88.650 -127.111 214.374 1.00 44.98 205 ALA B CA 1
ATOM 5183 C C . ALA B 1 205 ? -89.121 -125.679 214.135 1.00 47.32 205 ALA B C 1
ATOM 5184 O O . ALA B 1 205 ? -88.470 -124.727 214.569 1.00 49.78 205 ALA B O 1
ATOM 5186 N N . LYS B 1 206 ? -90.263 -125.527 213.467 1.00 46.82 206 LYS B N 1
ATOM 5187 C CA . LYS B 1 206 ? -90.765 -124.200 213.134 1.00 44.26 206 LYS B CA 1
ATOM 5188 C C . LYS B 1 206 ? -90.995 -123.390 214.390 1.00 44.65 206 LYS B C 1
ATOM 5189 O O . LYS B 1 206 ? -90.957 -122.159 214.366 1.00 53.98 206 LYS B O 1
ATOM 5195 N N . GLU B 1 207 ? -91.198 -124.085 215.498 1.00 43.95 207 GLU B N 1
ATOM 5196 C CA . GLU B 1 207 ? -91.655 -123.428 216.715 1.00 53.32 207 GLU B CA 1
ATOM 5197 C C . GLU B 1 207 ? -90.512 -122.986 217.620 1.00 50.88 207 GLU B C 1
ATOM 5198 O O . GLU B 1 207 ? -90.639 -122.030 218.376 1.00 53.92 207 GLU B O 1
ATOM 5204 N N . LEU B 1 208 ? -89.388 -123.676 217.538 1.00 51.28 208 LEU B N 1
ATOM 5205 C CA . LEU B 1 208 ? -88.352 -123.495 218.539 1.00 52.15 208 LEU B CA 1
ATOM 5206 C C . LEU B 1 208 ? -87.021 -122.997 217.971 1.00 52.64 208 LEU B C 1
ATOM 5207 O O . LEU B 1 208 ? -86.222 -122.393 218.690 1.00 53.29 208 LEU B O 1
ATOM 5212 N N . SER B 1 209 ? -86.787 -123.247 216.684 1.00 50.74 209 SER B N 1
ATOM 5213 C CA . SER B 1 209 ? -85.506 -122.916 216.058 1.00 43.50 209 SER B CA 1
ATOM 5214 C C . SER B 1 209 ? -85.501 -121.518 215.452 1.00 45.33 209 SER B C 1
ATOM 5215 O O . SER B 1 209 ? -86.546 -121.019 215.021 1.00 46.58 209 SER B O 1
ATOM 5218 N N . ILE B 1 210 ? -84.321 -120.891 215.434 1.00 43.17 210 ILE B N 1
ATOM 5219 C CA . ILE B 1 210 ? -84.131 -119.606 214.777 1.00 37.64 210 ILE B CA 1
ATOM 5220 C C . ILE B 1 210 ? -83.516 -119.817 213.399 1.00 37.74 210 ILE B C 1
ATOM 5221 O O . ILE B 1 210 ? -83.099 -120.922 213.063 1.00 37.88 210 ILE B O 1
ATOM 5226 N N . THR B 1 211 ? -83.468 -118.742 212.611 1.00 39.11 211 THR B N 1
ATOM 5227 C CA . THR B 1 211 ? -82.850 -118.738 211.285 1.00 33.44 211 THR B CA 1
ATOM 5228 C C . THR B 1 211 ? -81.928 -117.535 211.110 1.00 38.17 211 THR B C 1
ATOM 5229 O O . THR B 1 211 ? -81.688 -116.772 212.049 1.00 38.30 211 THR B O 1
ATOM 5233 N N . SER B 1 212 ? -81.430 -117.353 209.891 1.00 36.55 212 SER B N 1
ATOM 5234 C CA . SER B 1 212 ? -80.609 -116.197 209.577 1.00 27.76 212 SER B CA 1
ATOM 5235 C C . SER B 1 212 ? -81.355 -114.889 209.806 1.00 35.04 212 SER B C 1
ATOM 5236 O O . SER B 1 212 ? -80.717 -113.866 210.049 1.00 35.38 212 SER B O 1
ATOM 5239 N N . ASP B 1 213 ? -82.690 -114.903 209.748 1.00 30.14 213 ASP B N 1
ATOM 5240 C CA . ASP B 1 213 ? -83.456 -113.703 210.095 1.00 29.68 213 ASP B CA 1
ATOM 5241 C C . ASP B 1 213 ? -83.264 -113.277 211.556 1.00 32.95 213 ASP B C 1
ATOM 5242 O O . ASP B 1 213 ? -83.504 -112.120 211.911 1.00 37.13 213 ASP B O 1
ATOM 5247 N N . ASP B 1 214 ? -82.841 -114.208 212.408 1.00 36.28 214 ASP B N 1
ATOM 5248 C CA . ASP B 1 214 ? -82.816 -113.971 213.856 1.00 32.71 214 ASP B CA 1
ATOM 5249 C C . ASP B 1 214 ? -81.409 -113.831 214.414 1.00 34.18 214 ASP B C 1
ATOM 5250 O O . ASP B 1 214 ? -81.182 -113.108 215.370 1.00 33.91 214 ASP B O 1
ATOM 5255 N N . ILE B 1 215 ? -80.463 -114.538 213.819 1.00 29.12 215 ILE B N 1
ATOM 5256 C CA . ILE B 1 215 ? -79.138 -114.642 214.396 1.00 29.86 215 ILE B CA 1
ATOM 5257 C C . ILE B 1 215 ? -78.474 -113.275 214.609 1.00 35.38 215 ILE B C 1
ATOM 5258 O O . ILE B 1 215 ? -77.865 -113.034 215.649 1.00 37.90 215 ILE B O 1
ATOM 5263 N N . PHE B 1 216 ? -78.634 -112.354 213.668 1.00 33.20 216 PHE B N 1
ATOM 5264 C CA . PHE B 1 216 ? -77.909 -111.089 213.753 1.00 30.40 216 PHE B CA 1
ATOM 5265 C C . PHE B 1 216 ? -78.466 -110.075 214.746 1.00 37.69 216 PHE B C 1
ATOM 5266 O O . PHE B 1 216 ? -77.863 -109.014 214.955 1.00 42.00 216 PHE B O 1
ATOM 5274 N N . SER B 1 217 ? -79.592 -110.392 215.377 1.00 35.74 217 SER B N 1
ATOM 5275 C CA . SER B 1 217 ? -80.186 -109.445 216.316 1.00 35.12 217 SER B CA 1
ATOM 5276 C C . SER B 1 217 ? -80.565 -110.094 217.640 1.00 41.15 217 SER B C 1
ATOM 5277 O O . SER B 1 217 ? -81.071 -109.410 218.533 1.00 42.34 217 SER B O 1
ATOM 5280 N N . LEU B 1 218 ? -80.305 -111.403 217.748 1.00 39.67 218 LEU B N 1
ATOM 5281 C CA . LEU B 1 218 ? -80.601 -112.225 218.933 1.00 37.53 218 LEU B CA 1
ATOM 5282 C C . LEU B 1 218 ? -80.308 -111.524 220.239 1.00 42.50 218 LEU B C 1
ATOM 5283 O O . LEU B 1 218 ? -79.265 -110.889 220.382 1.00 45.79 218 LEU B O 1
ATOM 5288 N N . LYS B 1 219 ? -81.209 -111.673 221.204 1.00 47.64 219 LYS B N 1
ATOM 5289 C CA . LYS B 1 219 ? -81.086 -110.952 222.470 1.00 48.99 219 LYS B CA 1
ATOM 5290 C C . LYS B 1 219 ? -80.351 -111.766 223.529 1.00 46.72 219 LYS B C 1
ATOM 5291 O O . LYS B 1 219 ? -79.778 -111.210 224.462 1.00 51.24 219 LYS B O 1
ATOM 5297 N N . LYS B 1 220 ? -80.377 -113.085 223.388 1.00 43.06 220 LYS B N 1
ATOM 5298 C CA . LYS B 1 220 ? -79.629 -113.945 224.289 1.00 42.68 220 LYS B CA 1
ATOM 5299 C C . LYS B 1 220 ? -78.331 -114.351 223.624 1.00 41.94 220 LYS B C 1
ATOM 5300 O O . LYS B 1 220 ? -78.273 -114.454 222.406 1.00 44.12 220 LYS B O 1
ATOM 5306 N N . ASP B 1 221 ? -77.289 -114.579 224.419 1.00 48.58 221 ASP B N 1
ATOM 5307 C CA . ASP B 1 221 ? -76.060 -115.181 223.909 1.00 42.30 221 ASP B CA 1
ATOM 5308 C C . ASP B 1 221 ? -76.447 -116.500 223.219 1.00 45.74 221 ASP B C 1
ATOM 5309 O O . ASP B 1 221 ? -77.262 -117.263 223.742 1.00 44.79 221 ASP B O 1
ATOM 5314 N N . PRO B 1 222 ? -75.888 -116.759 222.027 1.00 43.39 222 PRO B N 1
ATOM 5315 C CA . PRO B 1 222 ? -76.248 -117.965 221.282 1.00 39.74 222 PRO B CA 1
ATOM 5316 C C . PRO B 1 222 ? -75.934 -119.246 222.048 1.00 39.37 222 PRO B C 1
ATOM 5317 O O . PRO B 1 222 ? -76.618 -120.242 221.859 1.00 41.57 222 PRO B O 1
ATOM 5321 N N . GLY B 1 223 ? -74.916 -119.222 222.899 1.00 40.25 223 GLY B N 1
ATOM 5322 C CA . GLY B 1 223 ? -74.531 -120.411 223.644 1.00 40.88 223 GLY B CA 1
ATOM 5323 C C . GLY B 1 223 ? -74.291 -121.636 222.778 1.00 42.76 223 GLY B C 1
ATOM 5324 O O . GLY B 1 223 ? -74.012 -121.508 221.585 1.00 46.84 223 GLY B O 1
ATOM 5325 N N . LYS B 1 224 ? -74.400 -122.822 223.376 1.00 44.04 224 LYS B N 1
ATOM 5326 C CA . LYS B 1 224 ? -74.241 -124.083 222.648 1.00 44.20 224 LYS B CA 1
ATOM 5327 C C . LYS B 1 224 ? -75.250 -124.158 221.512 1.00 41.63 224 LYS B C 1
ATOM 5328 O O . LYS B 1 224 ? -76.453 -124.228 221.744 1.00 41.95 224 LYS B O 1
ATOM 5334 N N . THR B 1 225 ? -74.740 -124.154 220.285 1.00 41.41 225 THR B N 1
ATOM 5335 C CA . THR B 1 225 ? -75.574 -123.982 219.103 1.00 40.02 225 THR B CA 1
ATOM 5336 C C . THR B 1 225 ? -75.494 -125.153 218.135 1.00 37.51 225 THR B C 1
ATOM 5337 O O . THR B 1 225 ? -74.407 -125.582 217.748 1.00 38.80 225 THR B O 1
ATOM 5341 N N . LEU B 1 226 ? -76.649 -125.669 217.737 1.00 39.59 226 LEU B N 1
ATOM 5342 C CA . LEU B 1 226 ? -76.705 -126.617 216.637 1.00 36.74 226 LEU B CA 1
ATOM 5343 C C . LEU B 1 226 ? -77.139 -125.870 215.384 1.00 40.14 226 LEU B C 1
ATOM 5344 O O . LEU B 1 226 ? -78.183 -125.208 215.379 1.00 44.19 226 LEU B O 1
ATOM 5349 N N . VAL B 1 227 ? -76.329 -125.957 214.334 1.00 37.45 227 VAL B N 1
ATOM 5350 C CA . VAL B 1 227 ? -76.698 -125.414 213.039 1.00 32.12 227 VAL B CA 1
ATOM 5351 C C . VAL B 1 227 ? -77.067 -126.578 212.146 1.00 33.26 227 VAL B C 1
ATOM 5352 O O . VAL B 1 227 ? -76.335 -127.552 212.054 1.00 32.79 227 VAL B O 1
ATOM 5356 N N . VAL B 1 228 ? -78.214 -126.490 211.491 1.00 37.40 228 VAL B N 1
ATOM 5357 C CA . VAL B 1 228 ? -78.666 -127.582 210.643 1.00 35.73 228 VAL B CA 1
ATOM 5358 C C . VAL B 1 228 ? -78.604 -127.129 209.202 1.00 33.35 228 VAL B C 1
ATOM 5359 O O . VAL B 1 228 ? -79.237 -126.152 208.836 1.00 37.40 228 VAL B O 1
ATOM 5363 N N . GLY B 1 229 ? -77.837 -127.836 208.382 1.00 37.48 229 GLY B N 1
ATOM 5364 C CA . GLY B 1 229 ? -77.667 -127.463 206.985 1.00 37.19 229 GLY B CA 1
ATOM 5365 C C . GLY B 1 229 ? -76.190 -127.365 206.668 1.00 35.41 229 GLY B C 1
ATOM 5366 O O . GLY B 1 229 ? -75.356 -127.425 207.563 1.00 40.22 229 GLY B O 1
ATOM 5367 N N . ALA B 1 230 ? -75.843 -127.219 205.401 1.00 28.77 230 ALA B N 1
ATOM 5368 C CA . ALA B 1 230 ? -74.440 -127.150 205.062 1.00 32.73 230 ALA B CA 1
ATOM 5369 C C . ALA B 1 230 ? -74.207 -126.240 203.874 1.00 33.42 230 ALA B C 1
ATOM 5370 O O . ALA B 1 230 ? -73.223 -126.394 203.144 1.00 35.04 230 ALA B O 1
ATOM 5372 N N . SER B 1 231 ? -75.124 -125.301 203.680 1.00 35.26 231 SER B N 1
ATOM 5373 C CA . SER B 1 231 ? -75.025 -124.310 202.614 1.00 37.45 231 SER B CA 1
ATOM 5374 C C . SER B 1 231 ? -74.027 -123.283 203.084 1.00 32.79 231 SER B C 1
ATOM 5375 O O . SER B 1 231 ? -73.603 -123.327 204.223 1.00 34.52 231 SER B O 1
ATOM 5378 N N . TYR B 1 232 ? -73.692 -122.325 202.235 1.00 32.74 232 TYR B N 1
ATOM 5379 C CA . TYR B 1 232 ? -72.744 -121.294 202.638 1.00 35.74 232 TYR B CA 1
ATOM 5380 C C . TYR B 1 232 ? -73.238 -120.505 203.869 1.00 38.03 232 TYR B C 1
ATOM 5381 O O . TYR B 1 232 ? -72.437 -120.076 204.693 1.00 34.15 232 TYR B O 1
ATOM 5390 N N . VAL B 1 233 ? -74.552 -120.357 204.023 1.00 36.10 233 VAL B N 1
ATOM 5391 C CA . VAL B 1 233 ? -75.093 -119.632 205.170 1.00 31.66 233 VAL B CA 1
ATOM 5392 C C . VAL B 1 233 ? -74.892 -120.375 206.476 1.00 29.17 233 VAL B C 1
ATOM 5393 O O . VAL B 1 233 ? -74.551 -119.760 207.480 1.00 33.89 233 VAL B O 1
ATOM 5397 N N . ALA B 1 234 ? -75.109 -121.690 206.465 1.00 34.17 234 ALA B N 1
ATOM 5398 C CA . ALA B 1 234 ? -74.862 -122.533 207.642 1.00 32.18 234 ALA B CA 1
ATOM 5399 C C . ALA B 1 234 ? -73.402 -122.441 208.050 1.00 34.61 234 ALA B C 1
ATOM 5400 O O . ALA B 1 234 ? -73.095 -122.105 209.197 1.00 34.40 234 ALA B O 1
ATOM 5402 N N . LEU B 1 235 ? -72.505 -122.741 207.108 1.00 30.96 235 LEU B N 1
ATOM 5403 C CA . LEU B 1 235 ? -71.072 -122.746 207.390 1.00 29.81 235 LEU B CA 1
ATOM 5404 C C . LEU B 1 235 ? -70.563 -121.383 207.843 1.00 30.63 235 LEU B C 1
ATOM 5405 O O . LEU B 1 235 ? -69.699 -121.300 208.699 1.00 34.98 235 LEU B O 1
ATOM 5410 N N . GLU B 1 236 ? -71.097 -120.302 207.291 1.00 34.91 236 GLU B N 1
ATOM 5411 C CA . GLU B 1 236 ? -70.628 -118.972 207.706 1.00 32.95 236 GLU B CA 1
ATOM 5412 C C . GLU B 1 236 ? -71.056 -118.617 209.133 1.00 32.70 236 GLU B C 1
ATOM 5413 O O . GLU B 1 236 ? -70.271 -118.045 209.893 1.00 34.81 236 GLU B O 1
ATOM 5419 N N . CYS B 1 237 ? -72.284 -118.970 209.511 1.00 29.19 237 CYS B N 1
ATOM 5420 C CA . CYS B 1 237 ? -72.721 -118.735 210.882 1.00 30.50 237 CYS B CA 1
ATOM 5421 C C . CYS B 1 237 ? -72.001 -119.648 211.907 1.00 37.94 237 CYS B C 1
ATOM 5422 O O . CYS B 1 237 ? -71.632 -119.199 213.011 1.00 37.73 237 CYS B O 1
ATOM 5425 N N . SER B 1 238 ? -71.784 -120.914 211.546 1.00 36.21 238 SER B N 1
ATOM 5426 C CA . SER B 1 238 ? -71.057 -121.844 212.417 1.00 31.70 238 SER B CA 1
ATOM 5427 C C . SER B 1 238 ? -69.686 -121.285 212.698 1.00 35.31 238 SER B C 1
ATOM 5428 O O . SER B 1 238 ? -69.229 -121.217 213.849 1.00 34.59 238 SER B O 1
ATOM 5431 N N . GLY B 1 239 ? -69.046 -120.864 211.615 1.00 33.30 239 GLY B N 1
ATOM 5432 C CA . GLY B 1 239 ? -67.718 -120.307 211.650 1.00 32.78 239 GLY B CA 1
ATOM 5433 C C . GLY B 1 239 ? -67.531 -119.153 212.600 1.00 36.71 239 GLY B C 1
ATOM 5434 O O . GLY B 1 239 ? -66.656 -119.223 213.458 1.00 38.00 239 GLY B O 1
ATOM 5435 N N . PHE B 1 240 ? -68.322 -118.089 212.459 1.00 35.27 240 PHE B N 1
ATOM 5436 C CA . PHE B 1 240 ? -68.094 -116.930 213.318 1.00 33.28 240 PHE B CA 1
ATOM 5437 C C . PHE B 1 240 ? -68.537 -117.188 214.764 1.00 33.76 240 PHE B C 1
ATOM 5438 O O . PHE B 1 240 ? -67.903 -116.718 215.712 1.00 38.36 240 PHE B O 1
ATOM 5446 N N . LEU B 1 241 ? -69.602 -117.961 214.925 1.00 33.54 241 LEU B N 1
ATOM 5447 C CA . LEU B 1 241 ? -70.060 -118.339 216.258 1.00 35.68 241 LEU B CA 1
ATOM 5448 C C . LEU B 1 241 ? -68.968 -119.102 216.992 1.00 36.65 241 LEU B C 1
ATOM 5449 O O . LEU B 1 241 ? -68.681 -118.821 218.148 1.00 42.11 241 LEU B O 1
ATOM 5454 N N . ASN B 1 242 ? -68.350 -120.064 216.315 1.00 41.61 242 ASN B N 1
ATOM 5455 C CA . ASN B 1 242 ? -67.219 -120.801 216.886 1.00 35.83 242 ASN B CA 1
ATOM 5456 C C . ASN B 1 242 ? -66.049 -119.887 217.244 1.00 42.56 242 ASN B C 1
ATOM 5457 O O . ASN B 1 242 ? -65.524 -119.941 218.363 1.00 41.87 242 ASN B O 1
ATOM 5462 N N . SER B 1 243 ? -65.638 -119.043 216.298 1.00 40.78 243 SER B N 1
ATOM 5463 C CA . SER B 1 243 ? -64.518 -118.144 216.540 1.00 34.49 243 SER B CA 1
ATOM 5464 C C . SER B 1 243 ? -64.828 -117.207 217.694 1.00 39.77 243 SER B C 1
ATOM 5465 O O . SER B 1 243 ? -63.925 -116.829 218.459 1.00 41.42 243 SER B O 1
ATOM 5468 N N . LEU B 1 244 ? -66.106 -116.856 217.837 1.00 39.03 244 LEU B N 1
ATOM 5469 C CA . LEU B 1 244 ? -66.551 -115.962 218.910 1.00 37.47 244 LEU B CA 1
ATOM 5470 C C . LEU B 1 244 ? -66.429 -116.631 220.279 1.00 37.25 244 LEU B C 1
ATOM 5471 O O . LEU B 1 244 ? -66.342 -115.949 221.312 1.00 35.26 244 LEU B O 1
ATOM 5476 N N . GLY B 1 245 ? -66.425 -117.965 220.273 1.00 41.34 245 GLY B N 1
ATOM 5477 C CA . GLY B 1 245 ? -66.169 -118.747 221.471 1.00 35.60 245 GLY B CA 1
ATOM 5478 C C . GLY B 1 245 ? -67.243 -119.740 221.857 1.00 32.83 245 GLY B C 1
ATOM 5479 O O . GLY B 1 245 ? -67.190 -120.316 222.929 1.00 40.26 245 GLY B O 1
ATOM 5480 N N . TYR B 1 246 ? -68.220 -119.959 220.994 1.00 34.94 246 TYR B N 1
ATOM 5481 C CA . TYR B 1 246 ? -69.341 -120.823 221.364 1.00 40.42 246 TYR B CA 1
ATOM 5482 C C . TYR B 1 246 ? -69.110 -122.255 220.926 1.00 36.20 246 TYR B C 1
ATOM 5483 O O . TYR B 1 246 ? -68.456 -122.502 219.918 1.00 37.49 246 TYR B O 1
ATOM 5492 N N . ASP B 1 247 ? -69.658 -123.199 221.679 1.00 39.12 247 ASP B N 1
ATOM 5493 C CA . ASP B 1 247 ? -69.627 -124.597 221.264 1.00 42.44 247 ASP B CA 1
ATOM 5494 C C . ASP B 1 247 ? -70.618 -124.760 220.090 1.00 43.46 247 ASP B C 1
ATOM 5495 O O . ASP B 1 247 ? -71.808 -124.482 220.221 1.00 41.61 247 ASP B O 1
ATOM 5500 N N . VAL B 1 248 ? -70.121 -125.186 218.936 1.00 42.46 248 VAL B N 1
ATOM 5501 C CA . VAL B 1 248 ? -70.925 -125.172 217.729 1.00 36.32 248 VAL B CA 1
ATOM 5502 C C . VAL B 1 248 ? -70.934 -126.533 217.071 1.00 37.36 248 VAL B C 1
ATOM 5503 O O . VAL B 1 248 ? -69.883 -127.120 216.859 1.00 36.84 248 VAL B O 1
ATOM 5507 N N . THR B 1 249 ? -72.125 -127.031 216.754 1.00 38.05 249 THR B N 1
ATOM 5508 C CA . THR B 1 249 ? -72.274 -128.305 216.052 1.00 40.02 249 THR B CA 1
ATOM 5509 C C . THR B 1 249 ? -73.066 -128.114 214.756 1.00 39.64 249 THR B C 1
ATOM 5510 O O . THR B 1 249 ? -74.064 -127.369 214.722 1.00 39.94 249 THR B O 1
ATOM 5514 N N . VAL B 1 250 ? -72.613 -128.792 213.701 1.00 37.96 250 VAL B N 1
ATOM 5515 C CA . VAL B 1 250 ? -73.217 -128.711 212.366 1.00 33.70 250 VAL B CA 1
ATOM 5516 C C . VAL B 1 250 ? -73.805 -130.069 211.934 1.00 37.82 250 VAL B C 1
ATOM 5517 O O . VAL B 1 250 ? -73.092 -131.077 211.893 1.00 35.60 250 VAL B O 1
ATOM 5521 N N . ALA B 1 251 ? -75.102 -130.100 211.619 1.00 35.62 251 ALA B N 1
ATOM 5522 C CA . ALA B 1 251 ? -75.741 -131.336 211.165 1.00 32.23 251 ALA B CA 1
ATOM 5523 C C . ALA B 1 251 ? -75.853 -131.383 209.646 1.00 36.42 251 ALA B C 1
ATOM 5524 O O . ALA B 1 251 ? -76.589 -130.607 209.050 1.00 41.94 251 ALA B O 1
ATOM 5526 N N . VAL B 1 252 ? -75.135 -132.309 209.027 1.00 35.06 252 VAL B N 1
ATOM 5527 C CA . VAL B 1 252 ? -74.994 -132.335 207.579 1.00 34.44 252 VAL B CA 1
ATOM 5528 C C . VAL B 1 252 ? -75.536 -133.634 206.997 1.00 38.59 252 VAL B C 1
ATOM 5529 O O . VAL B 1 252 ? -74.886 -134.666 207.092 1.00 43.71 252 VAL B O 1
ATOM 5533 N N . ARG B 1 253 ? -76.728 -133.615 206.416 1.00 40.82 253 ARG B N 1
ATOM 5534 C CA . ARG B 1 253 ? -77.143 -134.742 205.596 1.00 41.71 253 ARG B CA 1
ATOM 5535 C C . ARG B 1 253 ? -76.157 -134.691 204.457 1.00 45.47 253 ARG B C 1
ATOM 5536 O O . ARG B 1 253 ? -75.978 -133.608 203.893 1.00 54.51 253 ARG B O 1
ATOM 5544 N N . SER B 1 254 ? -75.492 -135.801 204.132 1.00 36.83 254 SER B N 1
ATOM 5545 C CA . SER B 1 254 ? -74.644 -135.855 202.926 1.00 34.00 254 SER B CA 1
ATOM 5546 C C . SER B 1 254 ? -73.374 -134.981 202.969 1.00 37.90 254 SER B C 1
ATOM 5547 O O . SER B 1 254 ? -72.534 -135.127 203.860 1.00 40.02 254 SER B O 1
ATOM 5550 N N . ILE B 1 255 ? -73.242 -134.074 202.001 1.00 37.57 255 ILE B N 1
ATOM 5551 C CA . ILE B 1 255 ? -72.036 -133.248 201.831 1.00 34.06 255 ILE B CA 1
ATOM 5552 C C . ILE B 1 255 ? -72.180 -131.754 202.195 1.00 34.31 255 ILE B C 1
ATOM 5553 O O . ILE B 1 255 ? -73.277 -131.248 202.434 1.00 32.28 255 ILE B O 1
ATOM 5558 N N . VAL B 1 256 ? -71.060 -131.044 202.219 1.00 31.47 256 VAL B N 1
ATOM 5559 C CA . VAL B 1 256 ? -71.078 -129.632 202.582 1.00 27.32 256 VAL B CA 1
ATOM 5560 C C . VAL B 1 256 ? -70.964 -128.801 201.317 1.00 28.50 256 VAL B C 1
ATOM 5561 O O . VAL B 1 256 ? -70.425 -129.285 200.325 1.00 30.14 256 VAL B O 1
ATOM 5565 N N . LEU B 1 257 ? -71.491 -127.577 201.332 1.00 26.50 257 LEU B N 1
ATOM 5566 C CA . LEU B 1 257 ? -71.494 -126.738 200.132 1.00 30.20 257 LEU B CA 1
ATOM 5567 C C . LEU B 1 257 ? -71.854 -127.503 198.842 1.00 32.62 257 LEU B C 1
ATOM 5568 O O . LEU B 1 257 ? -71.041 -127.573 197.907 1.00 34.04 257 LEU B O 1
ATOM 5573 N N . ARG B 1 258 ? -73.047 -128.092 198.798 1.00 31.57 258 ARG B N 1
ATOM 5574 C CA . ARG B 1 258 ? -73.525 -128.753 197.584 1.00 30.07 258 ARG B CA 1
ATOM 5575 C C . ARG B 1 258 ? -73.523 -127.705 196.486 1.00 30.98 258 ARG B C 1
ATOM 5576 O O . ARG B 1 258 ? -73.754 -126.518 196.751 1.00 28.25 258 ARG B O 1
ATOM 5584 N N . GLY B 1 259 ? -73.260 -128.124 195.256 1.00 31.31 259 GLY B N 1
ATOM 5585 C CA . GLY B 1 259 ? -73.172 -127.170 194.167 1.00 28.77 259 GLY B CA 1
ATOM 5586 C C . GLY B 1 259 ? -71.767 -126.625 193.952 1.00 34.79 259 GLY B C 1
ATOM 5587 O O . GLY B 1 259 ? -71.429 -126.243 192.835 1.00 33.10 259 GLY B O 1
ATOM 5588 N N . PHE B 1 260 ? -70.930 -126.600 194.990 1.00 32.48 260 PHE B N 1
ATOM 5589 C CA . PHE B 1 260 ? -69.605 -125.992 194.837 1.00 30.31 260 PHE B CA 1
ATOM 5590 C C . PHE B 1 260 ? -68.533 -127.043 194.611 1.00 28.61 260 PHE B C 1
ATOM 5591 O O . PHE B 1 260 ? -68.727 -128.203 194.964 1.00 30.36 260 PHE B O 1
ATOM 5599 N N . ASP B 1 261 ? -67.404 -126.643 194.029 1.00 31.28 261 ASP B N 1
ATOM 5600 C CA . ASP B 1 261 ? -66.243 -127.539 193.842 1.00 22.61 261 ASP B CA 1
ATOM 5601 C C . ASP B 1 261 ? -65.900 -128.241 195.147 1.00 27.63 261 ASP B C 1
ATOM 5602 O O . ASP B 1 261 ? -65.634 -127.593 196.160 1.00 31.68 261 ASP B O 1
ATOM 5607 N N . GLN B 1 262 ? -65.903 -129.571 195.146 1.00 30.35 262 GLN B N 1
ATOM 5608 C CA . GLN B 1 262 ? -65.798 -130.282 196.419 1.00 26.39 262 GLN B CA 1
ATOM 5609 C C . GLN B 1 262 ? -64.396 -130.358 197.027 1.00 23.87 262 GLN B C 1
ATOM 5610 O O . GLN B 1 262 ? -64.265 -130.481 198.247 1.00 27.31 262 GLN B O 1
ATOM 5616 N N . GLN B 1 263 ? -63.340 -130.286 196.224 1.00 24.40 263 GLN B N 1
ATOM 5617 C CA . GLN B 1 263 ? -62.023 -130.248 196.843 1.00 20.04 263 GLN B CA 1
ATOM 5618 C C . GLN B 1 263 ? -61.979 -129.047 197.760 1.00 22.07 263 GLN B C 1
ATOM 5619 O O . GLN B 1 263 ? -61.544 -129.154 198.887 1.00 23.87 263 GLN B O 1
ATOM 5625 N N . CYS B 1 264 ? -62.501 -127.916 197.295 1.00 23.34 264 CYS B N 1
ATOM 5626 C CA . CYS B 1 264 ? -62.465 -126.693 198.087 1.00 22.07 264 CYS B CA 1
ATOM 5627 C C . CYS B 1 264 ? -63.384 -126.791 199.272 1.00 24.41 264 CYS B C 1
ATOM 5628 O O . CYS B 1 264 ? -63.091 -126.255 200.343 1.00 25.61 264 CYS B O 1
ATOM 5631 N N . ALA B 1 265 ? -64.515 -127.455 199.071 1.00 24.91 265 ALA B N 1
ATOM 5632 C CA . ALA B 1 265 ? -65.480 -127.658 200.144 1.00 25.14 265 ALA B CA 1
ATOM 5633 C C . ALA B 1 265 ? -64.832 -128.420 201.289 1.00 28.31 265 ALA B C 1
ATOM 5634 O O . ALA B 1 265 ? -64.913 -128.011 202.449 1.00 31.86 265 ALA B O 1
ATOM 5636 N N . VAL B 1 266 ? -64.167 -129.523 200.976 1.00 26.27 266 VAL B N 1
ATOM 5637 C CA . VAL B 1 266 ? -63.498 -130.273 202.027 1.00 22.87 266 VAL B CA 1
ATOM 5638 C C . VAL B 1 266 ? -62.432 -129.401 202.697 1.00 28.70 266 VAL B C 1
ATOM 5639 O O . VAL B 1 266 ? -62.294 -129.389 203.931 1.00 29.59 266 VAL B O 1
ATOM 5643 N N . LYS B 1 267 ? -61.682 -128.653 201.897 1.00 24.03 267 LYS B N 1
ATOM 5644 C CA . LYS B 1 267 ? -60.649 -127.781 202.472 1.00 25.01 267 LYS B CA 1
ATOM 5645 C C . LYS B 1 267 ? -61.256 -126.834 203.501 1.00 29.74 267 LYS B C 1
ATOM 5646 O O . LYS B 1 267 ? -60.701 -126.657 204.585 1.00 28.49 267 LYS B O 1
ATOM 5652 N N . VAL B 1 268 ? -62.421 -126.266 203.187 1.00 25.67 268 VAL B N 1
ATOM 5653 C CA . VAL B 1 268 ? -63.059 -125.345 204.114 1.00 23.36 268 VAL B CA 1
ATOM 5654 C C . VAL B 1 268 ? -63.499 -126.117 205.344 1.00 26.48 268 VAL B C 1
ATOM 5655 O O . VAL B 1 268 ? -63.232 -125.713 206.467 1.00 29.76 268 VAL B O 1
ATOM 5659 N N . LYS B 1 269 ? -64.181 -127.234 205.115 1.00 29.38 269 LYS B N 1
ATOM 5660 C CA . LYS B 1 269 ? -64.697 -128.072 206.191 1.00 31.19 269 LYS B CA 1
ATOM 5661 C C . LYS B 1 269 ? -63.578 -128.467 207.140 1.00 30.68 269 LYS B C 1
ATOM 5662 O O . LYS B 1 269 ? -63.690 -128.285 208.349 1.00 34.68 269 LYS B O 1
ATOM 5668 N N . LEU B 1 270 ? -62.486 -128.984 206.589 1.00 26.49 270 LEU B N 1
ATOM 5669 C CA . LEU B 1 270 ? -61.359 -129.391 207.417 1.00 31.55 270 LEU B CA 1
ATOM 5670 C C . LEU B 1 270 ? -60.829 -128.249 208.279 1.00 33.97 270 LEU B C 1
ATOM 5671 O O . LEU B 1 270 ? -60.511 -128.433 209.455 1.00 34.75 270 LEU B O 1
ATOM 5676 N N . TYR B 1 271 ? -60.724 -127.063 207.697 1.00 31.27 271 TYR B N 1
ATOM 5677 C CA . TYR B 1 271 ? -60.210 -125.917 208.440 1.00 29.52 271 TYR B CA 1
ATOM 5678 C C . TYR B 1 271 ? -61.100 -125.595 209.624 1.00 30.14 271 TYR B C 1
ATOM 5679 O O . TYR B 1 271 ? -60.619 -125.354 210.716 1.00 35.05 271 TYR B O 1
ATOM 5688 N N . MET B 1 272 ? -62.408 -125.592 209.410 1.00 34.37 272 MET B N 1
ATOM 5689 C CA . MET B 1 272 ? -63.339 -125.326 210.496 1.00 30.84 272 MET B CA 1
ATOM 5690 C C . MET B 1 272 ? -63.219 -126.370 211.602 1.00 33.59 272 MET B C 1
ATOM 5691 O O . MET B 1 272 ? -63.179 -126.032 212.776 1.00 32.63 272 MET B O 1
ATOM 5696 N N . GLU B 1 273 ? -63.176 -127.643 211.213 1.00 38.73 273 GLU B N 1
ATOM 5697 C CA . GLU B 1 273 ? -63.008 -128.745 212.151 1.00 32.75 273 GLU B CA 1
ATOM 5698 C C . GLU B 1 273 ? -61.775 -128.534 213.002 1.00 33.69 273 GLU B C 1
ATOM 5699 O O . GLU B 1 273 ? -61.821 -128.673 214.217 1.00 39.61 273 GLU B O 1
ATOM 5705 N N . GLU B 1 274 ? -60.673 -128.156 212.371 1.00 34.00 274 GLU B N 1
ATOM 5706 C CA . GLU B 1 274 ? -59.423 -127.986 213.098 1.00 33.51 274 GLU B CA 1
ATOM 5707 C C . GLU B 1 274 ? -59.402 -126.743 213.952 1.00 36.27 274 GLU B C 1
ATOM 5708 O O . GLU B 1 274 ? -58.373 -126.438 214.551 1.00 36.83 274 GLU B O 1
ATOM 5714 N N . GLN B 1 275 ? -60.515 -126.011 213.995 1.00 32.18 275 GLN B N 1
ATOM 5715 C CA . GLN B 1 275 ? -60.623 -124.867 214.897 1.00 31.39 275 GLN B CA 1
ATOM 5716 C C . GLN B 1 275 ? -61.667 -125.086 215.968 1.00 27.06 275 GLN B C 1
ATOM 5717 O O . GLN B 1 275 ? -61.814 -124.256 216.852 1.00 28.14 275 GLN B O 1
ATOM 5723 N N . GLY B 1 276 ? -62.404 -126.185 215.889 1.00 30.48 276 GLY B N 1
ATOM 5724 C CA . GLY B 1 276 ? -63.346 -126.500 216.947 1.00 31.49 276 GLY B CA 1
ATOM 5725 C C . GLY B 1 276 ? -64.730 -126.989 216.556 1.00 39.23 276 GLY B C 1
ATOM 5726 O O . GLY B 1 276 ? -65.374 -127.696 217.336 1.00 42.08 276 GLY B O 1
ATOM 5727 N N . VAL B 1 277 ? -65.216 -126.626 215.371 1.00 39.98 277 VAL B N 1
ATOM 5728 C CA . VAL B 1 277 ? -66.603 -126.947 215.041 1.00 38.25 277 VAL B CA 1
ATOM 5729 C C . VAL B 1 277 ? -66.739 -128.431 214.740 1.00 30.93 277 VAL B C 1
ATOM 5730 O O . VAL B 1 277 ? -65.854 -129.022 214.124 1.00 32.10 277 VAL B O 1
ATOM 5734 N N . MET B 1 278 ? -67.827 -129.033 215.224 1.00 37.21 278 MET B N 1
ATOM 5735 C CA . MET B 1 278 ? -68.053 -130.475 215.078 1.00 34.17 278 MET B CA 1
ATOM 5736 C C . MET B 1 278 ? -69.092 -130.716 214.034 1.00 35.08 278 MET B C 1
ATOM 5737 O O . MET B 1 278 ? -70.129 -130.058 214.043 1.00 41.13 278 MET B O 1
ATOM 5742 N N . PHE B 1 279 ? -68.833 -131.669 213.148 1.00 35.17 279 PHE B N 1
ATOM 5743 C CA . PHE B 1 279 ? -69.762 -131.982 212.073 1.00 34.22 279 PHE B CA 1
ATOM 5744 C C . PHE B 1 279 ? -70.467 -133.339 212.218 1.00 40.71 279 PHE B C 1
ATOM 5745 O O . PHE B 1 279 ? -69.899 -134.369 211.861 1.00 47.33 279 PHE B O 1
ATOM 5753 N N . LYS B 1 280 ? -71.710 -133.336 212.708 1.00 39.53 280 LYS B N 1
ATOM 5754 C CA . LYS B 1 280 ? -72.524 -134.546 212.718 1.00 35.73 280 LYS B CA 1
ATOM 5755 C C . LYS B 1 280 ? -72.850 -134.955 211.294 1.00 40.18 280 LYS B C 1
ATOM 5756 O O . LYS B 1 280 ? -73.873 -134.545 210.765 1.00 46.53 280 LYS B O 1
ATOM 5762 N N . ASN B 1 281 ? -71.991 -135.761 210.675 1.00 41.63 281 ASN B N 1
ATOM 5763 C CA . ASN B 1 281 ? -72.209 -136.208 209.298 1.00 38.88 281 ASN B CA 1
ATOM 5764 C C . ASN B 1 281 ? -73.350 -137.212 209.127 1.00 48.74 281 ASN B C 1
ATOM 5765 O O . ASN B 1 281 ? -73.407 -138.223 209.831 1.00 51.72 281 ASN B O 1
ATOM 5770 N N . GLY B 1 282 ? -74.250 -136.935 208.185 1.00 47.24 282 GLY B N 1
ATOM 5771 C CA . GLY B 1 282 ? -75.345 -137.833 207.871 1.00 39.46 282 GLY B CA 1
ATOM 5772 C C . GLY B 1 282 ? -76.401 -137.953 208.947 1.00 40.77 282 GLY B C 1
ATOM 5773 O O . GLY B 1 282 ? -77.267 -138.818 208.871 1.00 48.56 282 GLY B O 1
ATOM 5774 N N . ILE B 1 283 ? -76.353 -137.076 209.940 1.00 41.10 283 ILE B N 1
ATOM 5775 C CA . ILE B 1 283 ? -77.269 -137.162 211.076 1.00 42.14 283 ILE B CA 1
ATOM 5776 C C . ILE B 1 283 ? -78.085 -135.884 211.291 1.00 48.03 283 ILE B C 1
ATOM 5777 O O . ILE B 1 283 ? -77.604 -134.949 211.927 1.00 46.21 283 ILE B O 1
ATOM 5782 N N . LEU B 1 284 ? -79.320 -135.844 210.786 1.00 47.29 284 LEU B N 1
ATOM 5783 C CA . LEU B 1 284 ? -80.170 -134.661 210.933 1.00 43.50 284 LEU B CA 1
ATOM 5784 C C . LEU B 1 284 ? -81.099 -134.788 212.126 1.00 46.07 284 LEU B C 1
ATOM 5785 O O . LEU B 1 284 ? -81.403 -135.894 212.547 1.00 51.53 284 LEU B O 1
ATOM 5790 N N . PRO B 1 285 ? -81.582 -133.658 212.662 1.00 42.28 285 PRO B N 1
ATOM 5791 C CA . PRO B 1 285 ? -82.585 -133.738 213.729 1.00 47.60 285 PRO B CA 1
ATOM 5792 C C . PRO B 1 285 ? -83.933 -134.290 213.239 1.00 50.23 285 PRO B C 1
ATOM 5793 O O . PRO B 1 285 ? -84.358 -133.985 212.130 1.00 51.62 285 PRO B O 1
ATOM 5797 N N . LYS B 1 286 ? -84.600 -135.085 214.068 1.00 48.76 286 LYS B N 1
ATOM 5798 C CA . LYS B 1 286 ? -85.908 -135.615 213.723 1.00 45.05 286 LYS B CA 1
ATOM 5799 C C . LYS B 1 286 ? -87.016 -134.978 214.579 1.00 43.14 286 LYS B C 1
ATOM 5800 O O . LYS B 1 286 ? -88.169 -134.974 214.182 1.00 48.92 286 LYS B O 1
ATOM 5806 N N . LYS B 1 287 ? -86.654 -134.420 215.737 1.00 47.79 287 LYS B N 1
ATOM 5807 C CA . LYS B 1 287 ? -87.627 -133.825 216.668 1.00 49.21 287 LYS B CA 1
ATOM 5808 C C . LYS B 1 287 ? -86.954 -132.808 217.580 1.00 48.38 287 LYS B C 1
ATOM 5809 O O . LYS B 1 287 ? -85.814 -133.007 218.002 1.00 53.09 287 LYS B O 1
ATOM 5815 N N . LEU B 1 288 ? -87.665 -131.724 217.883 1.00 46.12 288 LEU B N 1
ATOM 5816 C CA . LEU B 1 288 ? -87.190 -130.714 218.836 1.00 51.89 288 LEU B CA 1
ATOM 5817 C C . LEU B 1 288 ? -88.228 -130.470 219.925 1.00 53.33 288 LEU B C 1
ATOM 5818 O O . LEU B 1 288 ? -89.410 -130.306 219.630 1.00 53.95 288 LEU B O 1
ATOM 5823 N N . THR B 1 289 ? -87.785 -130.421 221.179 1.00 52.18 289 THR B N 1
ATOM 5824 C CA . THR B 1 289 ? -88.709 -130.246 222.296 1.00 58.21 289 THR B CA 1
ATOM 5825 C C . THR B 1 289 ? -88.287 -129.097 223.186 1.00 57.72 289 THR B C 1
ATOM 5826 O O . THR B 1 289 ? -87.164 -129.090 223.685 1.00 50.60 289 THR B O 1
ATOM 5830 N N . LYS B 1 290 ? -89.187 -128.134 223.384 1.00 61.99 290 LYS B N 1
ATOM 5831 C CA . LYS B 1 290 ? -88.899 -127.000 224.254 1.00 57.33 290 LYS B CA 1
ATOM 5832 C C . LYS B 1 290 ? -88.738 -127.525 225.651 1.00 61.11 290 LYS B C 1
ATOM 5833 O O . LYS B 1 290 ? -89.526 -128.360 226.095 1.00 65.52 290 LYS B O 1
ATOM 5839 N N . MET B 1 291 ? -87.715 -127.042 226.347 1.00 61.90 291 MET B N 1
ATOM 5840 C CA . MET B 1 291 ? -87.373 -127.601 227.642 1.00 59.39 291 MET B CA 1
ATOM 5841 C C . MET B 1 291 ? -86.698 -126.584 228.517 1.00 54.63 291 MET B C 1
ATOM 5842 O O . MET B 1 291 ? -85.484 -126.652 228.705 1.00 61.37 291 MET B O 1
ATOM 5847 N N . ASP B 1 292 ? -87.481 -125.662 229.067 1.00 56.80 292 ASP B N 1
ATOM 5848 C CA . ASP B 1 292 ? -86.938 -124.503 229.774 1.00 59.26 292 ASP B CA 1
ATOM 5849 C C . ASP B 1 292 ? -86.142 -123.631 228.793 1.00 61.78 292 ASP B C 1
ATOM 5850 O O . ASP B 1 292 ? -86.541 -123.466 227.633 1.00 64.36 292 ASP B O 1
ATOM 5855 N N . ASP B 1 293 ? -85.019 -123.081 229.252 1.00 62.76 293 ASP B N 1
ATOM 5856 C CA . ASP B 1 293 ? -84.151 -122.256 228.408 1.00 59.12 293 ASP B CA 1
ATOM 5857 C C . ASP B 1 293 ? -83.226 -123.067 227.504 1.00 56.08 293 ASP B C 1
ATOM 5858 O O . ASP B 1 293 ? -82.179 -122.584 227.095 1.00 57.95 293 ASP B O 1
ATOM 5863 N N . LYS B 1 294 ? -83.599 -124.302 227.200 1.00 56.91 294 LYS B N 1
ATOM 5864 C CA . LYS B 1 294 ? -82.777 -125.144 226.353 1.00 48.38 294 LYS B CA 1
ATOM 5865 C C . LYS B 1 294 ? -83.660 -125.931 225.383 1.00 51.47 294 LYS B C 1
ATOM 5866 O O . LYS B 1 294 ? -84.888 -125.863 225.453 1.00 54.56 294 LYS B O 1
ATOM 5872 N N . ILE B 1 295 ? -83.039 -126.658 224.460 1.00 46.84 295 ILE B N 1
ATOM 5873 C CA . ILE B 1 295 ? -83.782 -127.443 223.483 1.00 44.18 295 ILE B CA 1
ATOM 5874 C C . ILE B 1 295 ? -83.139 -128.813 223.343 1.00 49.07 295 ILE B C 1
ATOM 5875 O O . ILE B 1 295 ? -81.922 -128.934 223.207 1.00 49.23 295 ILE B O 1
ATOM 5880 N N . LEU B 1 296 ? -83.953 -129.855 223.396 1.00 51.57 296 LEU B N 1
ATOM 5881 C CA . LEU B 1 296 ? -83.431 -131.192 223.220 1.00 48.15 296 LEU B CA 1
ATOM 5882 C C . LEU B 1 296 ? -83.697 -131.611 221.790 1.00 54.85 296 LEU B C 1
ATOM 5883 O O . LEU B 1 296 ? -84.795 -131.401 221.268 1.00 59.18 296 LEU B O 1
ATOM 5888 N N . VAL B 1 297 ? -82.693 -132.215 221.165 1.00 52.76 297 VAL B N 1
ATOM 5889 C CA . VAL B 1 297 ? -82.795 -132.612 219.773 1.00 51.28 297 VAL B CA 1
ATOM 5890 C C . VAL B 1 297 ? -82.618 -134.122 219.618 1.00 53.91 297 VAL B C 1
ATOM 5891 O O . VAL B 1 297 ? -81.570 -134.669 219.960 1.00 48.48 297 VAL B O 1
ATOM 5895 N N . GLU B 1 298 ? -83.650 -134.798 219.119 1.00 53.50 298 GLU B N 1
ATOM 5896 C CA . GLU B 1 298 ? -83.537 -136.225 218.823 1.00 54.20 298 GLU B CA 1
ATOM 5897 C C . GLU B 1 298 ? -83.069 -136.392 217.384 1.00 52.37 298 GLU B C 1
ATOM 5898 O O . GLU B 1 298 ? -83.660 -135.843 216.459 1.00 53.96 298 GLU B O 1
ATOM 5904 N N . PHE B 1 299 ? -82.000 -137.152 217.199 1.00 54.12 299 PHE B N 1
ATOM 5905 C CA . PHE B 1 299 ? -81.375 -137.282 215.890 1.00 50.67 299 PHE B CA 1
ATOM 5906 C C . PHE B 1 299 ? -81.778 -138.586 215.197 1.00 52.07 299 PHE B C 1
ATOM 5907 O O . PHE B 1 299 ? -82.181 -139.548 215.849 1.00 51.32 299 PHE B O 1
ATOM 5915 N N . SER B 1 300 ? -81.656 -138.622 213.874 1.00 50.87 300 SER B N 1
ATOM 5916 C CA . SER B 1 300 ? -82.088 -139.788 213.107 1.00 53.73 300 SER B CA 1
ATOM 5917 C C . SER B 1 300 ? -81.261 -141.054 213.368 1.00 55.54 300 SER B C 1
ATOM 5918 O O . SER B 1 300 ? -81.553 -142.116 212.815 1.00 65.36 300 SER B O 1
ATOM 5921 N N . ASP B 1 301 ? -80.238 -140.948 214.208 1.00 51.26 301 ASP B N 1
ATOM 5922 C CA . ASP B 1 301 ? -79.480 -142.126 214.609 1.00 51.76 301 ASP B CA 1
ATOM 5923 C C . ASP B 1 301 ? -79.930 -142.540 215.998 1.00 54.47 301 ASP B C 1
ATOM 5924 O O . ASP B 1 301 ? -79.308 -143.377 216.653 1.00 59.39 301 ASP B O 1
ATOM 5929 N N . LYS B 1 302 ? -81.007 -141.899 216.437 1.00 56.41 302 LYS B N 1
ATOM 5930 C CA . LYS B 1 302 ? -81.627 -142.132 217.746 1.00 61.63 302 LYS B CA 1
ATOM 5931 C C . LYS B 1 302 ? -80.871 -141.575 218.957 1.00 57.53 302 LYS B C 1
ATOM 5932 O O . LYS B 1 302 ? -81.342 -141.702 220.089 1.00 59.07 302 LYS B O 1
ATOM 5938 N N . THR B 1 303 ? -79.730 -140.928 218.729 1.00 58.78 303 THR B N 1
ATOM 5939 C CA . THR B 1 303 ? -79.079 -140.208 219.821 1.00 56.29 303 THR B CA 1
ATOM 5940 C C . THR B 1 303 ? -79.871 -138.947 220.190 1.00 55.81 303 THR B C 1
ATOM 5941 O O . THR B 1 303 ? -80.904 -138.647 219.585 1.00 58.21 303 THR B O 1
ATOM 5945 N N . SER B 1 304 ? -79.401 -138.221 221.197 1.00 55.77 304 SER B N 1
ATOM 5946 C CA . SER B 1 304 ? -80.067 -136.994 221.604 1.00 55.59 304 SER B CA 1
ATOM 5947 C C . SER B 1 304 ? -79.110 -136.107 222.382 1.00 51.80 304 SER B C 1
ATOM 5948 O O . SER B 1 304 ? -78.203 -136.596 223.044 1.00 53.15 304 SER B O 1
ATOM 5951 N N . GLU B 1 305 ? -79.312 -134.798 222.288 1.00 53.15 305 GLU B N 1
ATOM 5952 C CA . GLU B 1 305 ? -78.422 -133.842 222.939 1.00 51.69 305 GLU B CA 1
ATOM 5953 C C . GLU B 1 305 ? -79.114 -132.506 223.222 1.00 47.53 305 GLU B C 1
ATOM 5954 O O . GLU B 1 305 ? -80.106 -132.144 222.587 1.00 48.74 305 GLU B O 1
ATOM 5960 N N . LEU B 1 306 ? -78.574 -131.781 224.187 1.00 50.90 306 LEU B N 1
ATOM 5961 C CA . LEU B 1 306 ? -79.178 -130.552 224.665 1.00 51.66 306 LEU B CA 1
ATOM 5962 C C . LEU B 1 306 ? -78.428 -129.358 224.091 1.00 50.23 306 LEU B C 1
ATOM 5963 O O . LEU B 1 306 ? -77.194 -129.336 224.106 1.00 51.30 306 LEU B O 1
ATOM 5968 N N . TYR B 1 307 ? -79.169 -128.365 223.595 1.00 50.62 307 TYR B N 1
ATOM 5969 C CA . TYR B 1 307 ? -78.568 -127.151 223.036 1.00 45.70 307 TYR B CA 1
ATOM 5970 C C . TYR B 1 307 ? -79.265 -125.880 223.516 1.00 45.68 307 TYR B C 1
ATOM 5971 O O . TYR B 1 307 ? -80.429 -125.905 223.917 1.00 49.49 307 TYR B O 1
ATOM 5980 N N . ASP B 1 308 ? -78.553 -124.762 223.447 1.00 42.19 308 ASP B N 1
ATOM 5981 C CA . ASP B 1 308 ? -79.128 -123.471 223.795 1.00 41.18 308 ASP B CA 1
ATOM 5982 C C . ASP B 1 308 ? -79.896 -122.879 222.620 1.00 45.01 308 ASP B C 1
ATOM 5983 O O . ASP B 1 308 ? -80.912 -122.199 222.797 1.00 47.23 308 ASP B O 1
ATOM 5988 N N . THR B 1 309 ? -79.403 -123.146 221.415 1.00 40.83 309 THR B N 1
ATOM 5989 C CA . THR B 1 309 ? -79.972 -122.580 220.197 1.00 34.00 309 THR B CA 1
ATOM 5990 C C . THR B 1 309 ? -79.980 -123.613 219.074 1.00 39.58 309 THR B C 1
ATOM 5991 O O . THR B 1 309 ? -78.988 -124.314 218.862 1.00 48.71 309 THR B O 1
ATOM 5995 N N . VAL B 1 310 ? -81.087 -123.744 218.359 1.00 34.55 310 VAL B N 1
ATOM 5996 C CA . VAL B 1 310 ? -81.049 -124.519 217.129 1.00 34.06 310 VAL B CA 1
ATOM 5997 C C . VAL B 1 310 ? -81.258 -123.556 215.969 1.00 41.37 310 VAL B C 1
ATOM 5998 O O . VAL B 1 310 ? -82.210 -122.772 215.964 1.00 42.39 310 VAL B O 1
ATOM 6002 N N . LEU B 1 311 ? -80.355 -123.595 214.996 1.00 37.54 311 LEU B N 1
ATOM 6003 C CA . LEU B 1 311 ? -80.383 -122.635 213.901 1.00 40.26 311 LEU B CA 1
ATOM 6004 C C . LEU B 1 311 ? -80.595 -123.384 212.589 1.00 39.46 311 LEU B C 1
ATOM 6005 O O . LEU B 1 311 ? -79.714 -124.096 212.125 1.00 40.06 311 LEU B O 1
ATOM 6010 N N . TYR B 1 312 ? -81.770 -123.230 211.999 1.00 37.55 312 TYR B N 1
ATOM 6011 C CA . TYR B 1 312 ? -82.063 -123.891 210.738 1.00 37.22 312 TYR B CA 1
ATOM 6012 C C . TYR B 1 312 ? -81.595 -123.026 209.572 1.00 40.58 312 TYR B C 1
ATOM 6013 O O . TYR B 1 312 ? -81.884 -121.834 209.507 1.00 42.08 312 TYR B O 1
ATOM 6022 N N . ALA B 1 313 ? -80.867 -123.635 208.650 1.00 34.09 313 ALA B N 1
ATOM 6023 C CA . ALA B 1 313 ? -80.316 -122.906 207.526 1.00 29.40 313 ALA B CA 1
ATOM 6024 C C . ALA B 1 313 ? -80.131 -123.875 206.371 1.00 35.90 313 ALA B C 1
ATOM 6025 O O . ALA B 1 313 ? -79.016 -124.069 205.864 1.00 36.12 313 ALA B O 1
ATOM 6027 N N . ILE B 1 314 ? -81.229 -124.493 205.956 1.00 33.42 314 ILE B N 1
ATOM 6028 C CA . ILE B 1 314 ? -81.150 -125.551 204.970 1.00 30.90 314 ILE B CA 1
ATOM 6029 C C . ILE B 1 314 ? -81.416 -125.002 203.587 1.00 34.09 314 ILE B C 1
ATOM 6030 O O . ILE B 1 314 ? -81.110 -125.636 202.577 1.00 37.62 314 ILE B O 1
ATOM 6035 N N . GLY B 1 315 ? -82.006 -123.822 203.528 1.00 28.97 315 GLY B N 1
ATOM 6036 C CA . GLY B 1 315 ? -82.349 -123.276 202.237 1.00 34.27 315 GLY B CA 1
ATOM 6037 C C . GLY B 1 315 ? -83.346 -122.150 202.358 1.00 34.75 315 GLY B C 1
ATOM 6038 O O . GLY B 1 315 ? -83.733 -121.777 203.464 1.00 36.03 315 GLY B O 1
ATOM 6039 N N . ARG B 1 316 ? -83.742 -121.588 201.221 1.00 29.80 316 ARG B N 1
ATOM 6040 C CA . ARG B 1 316 ? -84.668 -120.463 201.221 1.00 33.91 316 ARG B CA 1
ATOM 6041 C C . ARG B 1 316 ? -85.689 -120.637 200.102 1.00 32.69 316 ARG B C 1
ATOM 6042 O O . ARG B 1 316 ? -85.344 -121.111 199.010 1.00 32.41 316 ARG B O 1
ATOM 6050 N N . LYS B 1 317 ? -86.939 -120.260 200.379 1.00 32.31 317 LYS B N 1
ATOM 6051 C CA . LYS B 1 317 ? -88.015 -120.357 199.394 1.00 31.80 317 LYS B CA 1
ATOM 6052 C C . LYS B 1 317 ? -88.465 -118.972 198.972 1.00 33.08 317 LYS B C 1
ATOM 6053 O O . LYS B 1 317 ? -88.441 -118.038 199.766 1.00 35.53 317 LYS B O 1
ATOM 6059 N N . GLY B 1 318 ? -88.841 -118.832 197.713 1.00 30.83 318 GLY B N 1
ATOM 6060 C CA . GLY B 1 318 ? -89.329 -117.568 197.214 1.00 33.31 318 GLY B CA 1
ATOM 6061 C C . GLY B 1 318 ? -90.534 -117.103 198.000 1.00 37.53 318 GLY B C 1
ATOM 6062 O O . GLY B 1 318 ? -91.423 -117.898 198.284 1.00 38.23 318 GLY B O 1
ATOM 6063 N N . ASP B 1 319 ? -90.542 -115.825 198.382 1.00 37.36 319 ASP B N 1
ATOM 6064 C CA . ASP B 1 319 ? -91.643 -115.249 199.155 1.00 43.39 319 ASP B CA 1
ATOM 6065 C C . ASP B 1 319 ? -92.713 -114.750 198.206 1.00 44.28 319 ASP B C 1
ATOM 6066 O O . ASP B 1 319 ? -92.645 -113.623 197.717 1.00 44.51 319 ASP B O 1
ATOM 6071 N N . ILE B 1 320 ? -93.708 -115.597 197.981 1.00 45.09 320 ILE B N 1
ATOM 6072 C CA . ILE B 1 320 ? -94.585 -115.499 196.824 1.00 44.67 320 ILE B CA 1
ATOM 6073 C C . ILE B 1 320 ? -96.028 -115.809 197.223 1.00 49.69 320 ILE B C 1
ATOM 6074 O O . ILE B 1 320 ? -96.971 -115.454 196.512 1.00 59.36 320 ILE B O 1
ATOM 6079 N N . ASP B 1 321 ? -96.193 -116.456 198.378 1.00 48.67 321 ASP B N 1
ATOM 6080 C CA . ASP B 1 321 ? -97.487 -116.995 198.802 1.00 48.64 321 ASP B CA 1
ATOM 6081 C C . ASP B 1 321 ? -98.600 -115.945 198.895 1.00 48.50 321 ASP B C 1
ATOM 6082 O O . ASP B 1 321 ? -99.663 -116.119 198.307 1.00 48.34 321 ASP B O 1
ATOM 6087 N N . GLY B 1 322 ? -98.343 -114.855 199.610 1.00 47.50 322 GLY B N 1
ATOM 6088 C CA . GLY B 1 322 ? -99.339 -113.820 199.799 1.00 38.59 322 GLY B CA 1
ATOM 6089 C C . GLY B 1 322 ? -99.426 -112.828 198.661 1.00 48.00 322 GLY B C 1
ATOM 6090 O O . GLY B 1 322 ? -99.857 -111.691 198.865 1.00 50.91 322 GLY B O 1
ATOM 6091 N N . LEU B 1 323 ? -99.044 -113.239 197.453 1.00 51.88 323 LEU B N 1
ATOM 6092 C CA . LEU B 1 323 ? -99.012 -112.294 196.327 1.00 53.95 323 LEU B CA 1
ATOM 6093 C C . LEU B 1 323 ? -100.204 -112.393 195.367 1.00 52.08 323 LEU B C 1
ATOM 6094 O O . LEU B 1 323 ? -100.386 -111.527 194.508 1.00 54.34 323 LEU B O 1
ATOM 6099 N N . ASN B 1 324 ? -101.005 -113.443 195.515 1.00 52.44 324 ASN B N 1
ATOM 6100 C CA . ASN B 1 324 ? -102.194 -113.647 194.681 1.00 53.19 324 ASN B CA 1
ATOM 6101 C C . ASN B 1 324 ? -101.864 -113.935 193.212 1.00 50.65 324 ASN B C 1
ATOM 6102 O O . ASN B 1 324 ? -102.679 -113.715 192.317 1.00 53.01 324 ASN B O 1
ATOM 6107 N N . LEU B 1 325 ? -100.669 -114.460 192.977 1.00 54.46 325 LEU B N 1
ATOM 6108 C CA . LEU B 1 325 ? -100.247 -114.836 191.631 1.00 53.16 325 LEU B CA 1
ATOM 6109 C C . LEU B 1 325 ? -101.099 -115.964 191.026 1.00 57.43 325 LEU B C 1
ATOM 6110 O O . LEU B 1 325 ? -101.124 -116.145 189.799 1.00 57.25 325 LEU B O 1
ATOM 6115 N N . GLU B 1 326 ? -101.777 -116.729 191.882 1.00 57.39 326 GLU B N 1
ATOM 6116 C CA . GLU B 1 326 ? -102.701 -117.767 191.427 1.00 57.01 326 GLU B CA 1
ATOM 6117 C C . GLU B 1 326 ? -103.732 -117.139 190.506 1.00 57.94 326 GLU B C 1
ATOM 6118 O O . GLU B 1 326 ? -103.998 -117.657 189.424 1.00 60.37 326 GLU B O 1
ATOM 6124 N N . SER B 1 327 ? -104.275 -115.996 190.925 1.00 55.61 327 SER B N 1
ATOM 6125 C CA . SER B 1 327 ? -105.368 -115.337 190.205 1.00 56.52 327 SER B CA 1
ATOM 6126 C C . SER B 1 327 ? -104.911 -114.539 188.977 1.00 58.67 327 SER B C 1
ATOM 6127 O O . SER B 1 327 ? -105.544 -113.546 188.597 1.00 56.26 327 SER B O 1
ATOM 6130 N N . LEU B 1 328 ? -103.800 -114.967 188.381 1.00 58.87 328 LEU B N 1
ATOM 6131 C CA . LEU B 1 328 ? -103.325 -114.432 187.109 1.00 52.71 328 LEU B CA 1
ATOM 6132 C C . LEU B 1 328 ? -102.778 -115.586 186.301 1.00 52.77 328 LEU B C 1
ATOM 6133 O O . LEU B 1 328 ? -102.399 -115.429 185.139 1.00 54.09 328 LEU B O 1
ATOM 6138 N N . ASN B 1 329 ? -102.756 -116.752 186.940 1.00 54.19 329 ASN B N 1
ATOM 6139 C CA . ASN B 1 329 ? -102.205 -117.961 186.345 1.00 60.28 329 ASN B CA 1
ATOM 6140 C C . ASN B 1 329 ? -100.728 -117.786 185.993 1.00 54.41 329 ASN B C 1
ATOM 6141 O O . ASN B 1 329 ? -100.264 -118.264 184.958 1.00 57.80 329 ASN B O 1
ATOM 6146 N N . MET B 1 330 ? -99.984 -117.086 186.847 1.00 55.58 330 MET B N 1
ATOM 6147 C CA . MET B 1 330 ? -98.551 -116.911 186.605 1.00 50.93 330 MET B CA 1
ATOM 6148 C C . MET B 1 330 ? -97.822 -118.189 186.989 1.00 48.04 330 MET B C 1
ATOM 6149 O O . MET B 1 330 ? -97.979 -118.667 188.115 1.00 50.38 330 MET B O 1
ATOM 6154 N N . ASN B 1 331 ? -97.045 -118.763 186.072 1.00 45.90 331 ASN B N 1
ATOM 6155 C CA . ASN B 1 331 ? -96.353 -120.011 186.406 1.00 45.88 331 ASN B CA 1
ATOM 6156 C C . ASN B 1 331 ? -95.150 -119.819 187.327 1.00 46.80 331 ASN B C 1
ATOM 6157 O O . ASN B 1 331 ? -94.290 -118.963 187.102 1.00 46.86 331 ASN B O 1
ATOM 6162 N N . VAL B 1 332 ? -95.139 -120.604 188.397 1.00 45.44 332 VAL B N 1
ATOM 6163 C CA . VAL B 1 332 ? -94.095 -120.557 189.399 1.00 43.93 332 VAL B CA 1
ATOM 6164 C C . VAL B 1 332 ? -93.620 -121.991 189.614 1.00 50.68 332 VAL B C 1
ATOM 6165 O O . VAL B 1 332 ? -94.397 -122.930 189.424 1.00 55.70 332 VAL B O 1
ATOM 6169 N N . ASN B 1 333 ? -92.343 -122.172 189.956 1.00 49.93 333 ASN B N 1
ATOM 6170 C CA . ASN B 1 333 ? -91.841 -123.490 190.332 1.00 49.50 333 ASN B CA 1
ATOM 6171 C C . ASN B 1 333 ? -92.212 -123.742 191.780 1.00 51.70 333 ASN B C 1
ATOM 6172 O O . ASN B 1 333 ? -91.700 -123.070 192.672 1.00 52.42 333 ASN B O 1
ATOM 6177 N N . LYS B 1 334 ? -93.099 -124.705 192.021 1.00 56.10 334 LYS B N 1
ATOM 6178 C CA . LYS B 1 334 ? -93.722 -124.801 193.339 1.00 55.67 334 LYS B CA 1
ATOM 6179 C C . LYS B 1 334 ? -92.815 -125.405 194.421 1.00 55.50 334 LYS B C 1
ATOM 6180 O O . LYS B 1 334 ? -93.054 -125.196 195.614 1.00 56.28 334 LYS B O 1
ATOM 6186 N N . SER B 1 335 ? -91.763 -126.123 194.016 1.00 57.91 335 SER B N 1
ATOM 6187 C CA . SER B 1 335 ? -90.777 -126.629 194.988 1.00 57.74 335 SER B CA 1
ATOM 6188 C C . SER B 1 335 ? -89.923 -125.488 195.591 1.00 55.22 335 SER B C 1
ATOM 6189 O O . SER B 1 335 ? -89.752 -125.399 196.815 1.00 53.37 335 SER B O 1
ATOM 6192 N N . ASN B 1 336 ? -89.404 -124.631 194.711 1.00 54.05 336 ASN B N 1
ATOM 6193 C CA . ASN B 1 336 ? -88.663 -123.413 195.044 1.00 43.40 336 ASN B CA 1
ATOM 6194 C C . ASN B 1 336 ? -89.521 -122.354 195.686 1.00 47.54 336 ASN B C 1
ATOM 6195 O O . ASN B 1 336 ? -89.040 -121.569 196.503 1.00 40.73 336 ASN B O 1
ATOM 6200 N N . ASN B 1 337 ? -90.784 -122.315 195.249 1.00 45.83 337 ASN B N 1
ATOM 6201 C CA . ASN B 1 337 ? -91.683 -121.182 195.435 1.00 40.30 337 ASN B CA 1
ATOM 6202 C C . ASN B 1 337 ? -91.178 -119.933 194.723 1.00 38.85 337 ASN B C 1
ATOM 6203 O O . ASN B 1 337 ? -91.351 -118.804 195.210 1.00 37.70 337 ASN B O 1
ATOM 6208 N N . LYS B 1 338 ? -90.567 -120.145 193.559 1.00 36.81 338 LYS B N 1
ATOM 6209 C CA . LYS B 1 338 ? -89.977 -119.049 192.794 1.00 44.09 338 LYS B CA 1
ATOM 6210 C C . LYS B 1 338 ? -90.737 -118.804 191.498 1.00 46.87 338 LYS B C 1
ATOM 6211 O O . LYS B 1 338 ? -91.266 -119.745 190.915 1.00 41.47 338 LYS B O 1
ATOM 6217 N N . ILE B 1 339 ? -90.775 -117.547 191.049 1.00 41.83 339 ILE B N 1
ATOM 6218 C CA . ILE B 1 339 ? -91.399 -117.188 189.781 1.00 36.60 339 ILE B CA 1
ATOM 6219 C C . ILE B 1 339 ? -90.573 -117.642 188.573 1.00 39.20 339 ILE B C 1
ATOM 6220 O O . ILE B 1 339 ? -89.357 -117.460 188.537 1.00 47.68 339 ILE B O 1
ATOM 6225 N N . ILE B 1 340 ? -91.221 -118.254 187.591 1.00 37.08 340 ILE B N 1
ATOM 6226 C CA . ILE B 1 340 ? -90.511 -118.652 186.384 1.00 38.85 340 ILE B CA 1
ATOM 6227 C C . ILE B 1 340 ? -90.465 -117.460 185.466 1.00 40.04 340 ILE B C 1
ATOM 6228 O O . ILE B 1 340 ? -91.477 -117.079 184.894 1.00 49.53 340 ILE B O 1
ATOM 6233 N N . ALA B 1 341 ? -89.294 -116.845 185.365 1.00 44.08 341 ALA B N 1
ATOM 6234 C CA . ALA B 1 341 ? -89.103 -115.677 184.504 1.00 41.42 341 ALA B CA 1
ATOM 6235 C C . ALA B 1 341 ? -88.093 -116.042 183.431 1.00 41.76 341 ALA B C 1
ATOM 6236 O O . ALA B 1 341 ? -87.252 -116.913 183.651 1.00 51.16 341 ALA B O 1
ATOM 6238 N N . ASP B 1 342 ? -88.165 -115.408 182.266 1.00 39.26 342 ASP B N 1
ATOM 6239 C CA . ASP B 1 342 ? -87.236 -115.780 181.193 1.00 42.76 342 ASP B CA 1
ATOM 6240 C C . ASP B 1 342 ? -85.970 -114.913 181.199 1.00 44.20 342 ASP B C 1
ATOM 6241 O O . ASP B 1 342 ? -85.659 -114.257 182.202 1.00 44.89 342 ASP B O 1
ATOM 6246 N N . HIS B 1 343 ? -85.257 -114.890 180.075 1.00 41.30 343 HIS B N 1
ATOM 6247 C CA . HIS B 1 343 ? -83.980 -114.191 180.007 1.00 37.55 343 HIS B CA 1
ATOM 6248 C C . HIS B 1 343 ? -84.121 -112.666 179.922 1.00 41.66 343 HIS B C 1
ATOM 6249 O O . HIS B 1 343 ? -83.119 -111.947 179.833 1.00 44.35 343 HIS B O 1
ATOM 6256 N N . LEU B 1 344 ? -85.356 -112.168 179.971 1.00 43.01 344 LEU B N 1
ATOM 6257 C CA . LEU B 1 344 ? -85.587 -110.728 179.942 1.00 33.86 344 LEU B CA 1
ATOM 6258 C C . LEU B 1 344 ? -86.280 -110.281 181.202 1.00 33.41 344 LEU B C 1
ATOM 6259 O O . LEU B 1 344 ? -86.683 -109.136 181.311 1.00 41.36 344 LEU B O 1
ATOM 6264 N N . SER B 1 345 ? -86.396 -111.201 182.152 1.00 39.21 345 SER B N 1
ATOM 6265 C CA . SER B 1 345 ? -87.090 -110.987 183.427 1.00 40.10 345 SER B CA 1
ATOM 6266 C C . SER B 1 345 ? -88.610 -110.948 183.279 1.00 41.30 345 SER B C 1
ATOM 6267 O O . SER B 1 345 ? -89.309 -110.459 184.173 1.00 40.32 345 SER B O 1
ATOM 6270 N N . CYS B 1 346 ? -89.110 -111.485 182.162 1.00 43.83 346 CYS B N 1
ATOM 6271 C CA . CYS B 1 346 ? -90.551 -111.580 181.896 1.00 42.03 346 CYS B CA 1
ATOM 6272 C C . CYS B 1 346 ? -91.191 -112.853 182.474 1.00 42.75 346 CYS B C 1
ATOM 6273 O O . CYS B 1 346 ? -90.692 -113.968 182.281 1.00 46.47 346 CYS B O 1
ATOM 6276 N N . THR B 1 347 ? -92.319 -112.694 183.154 1.00 40.95 347 THR B N 1
ATOM 6277 C CA . THR B 1 347 ? -93.123 -113.842 183.540 1.00 44.32 347 THR B CA 1
ATOM 6278 C C . THR B 1 347 ? -93.907 -114.311 182.313 1.00 42.20 347 THR B C 1
ATOM 6279 O O . THR B 1 347 ? -93.533 -114.015 181.180 1.00 46.36 347 THR B O 1
ATOM 6283 N N . ASN B 1 348 ? -94.992 -115.043 182.526 1.00 45.25 348 ASN B N 1
ATOM 6284 C CA . ASN B 1 348 ? -95.890 -115.380 181.415 1.00 45.51 348 ASN B CA 1
ATOM 6285 C C . ASN B 1 348 ? -97.017 -114.366 181.261 1.00 45.64 348 ASN B C 1
ATOM 6286 O O . ASN B 1 348 ? -97.749 -114.378 180.279 1.00 46.88 348 ASN B O 1
ATOM 6291 N N . ILE B 1 349 ? -97.133 -113.483 182.246 1.00 45.43 349 ILE B N 1
ATOM 6292 C CA . ILE B 1 349 ? -97.975 -112.302 182.154 1.00 40.71 349 ILE B CA 1
ATOM 6293 C C . ILE B 1 349 ? -97.117 -111.155 181.634 1.00 44.31 349 ILE B C 1
ATOM 6294 O O . ILE B 1 349 ? -96.203 -110.698 182.315 1.00 45.81 349 ILE B O 1
ATOM 6299 N N . PRO B 1 350 ? -97.422 -110.668 180.430 1.00 46.48 350 PRO B N 1
ATOM 6300 C CA . PRO B 1 350 ? -96.595 -109.704 179.684 1.00 39.08 350 PRO B CA 1
ATOM 6301 C C . PRO B 1 350 ? -96.339 -108.340 180.343 1.00 36.42 350 PRO B C 1
ATOM 6302 O O . PRO B 1 350 ? -95.556 -107.558 179.800 1.00 34.15 350 PRO B O 1
ATOM 6306 N N . SER B 1 351 ? -96.986 -108.042 181.463 1.00 38.24 351 SER B N 1
ATOM 6307 C CA . SER B 1 351 ? -96.806 -106.733 182.088 1.00 37.32 351 SER B CA 1
ATOM 6308 C C . SER B 1 351 ? -96.190 -106.853 183.492 1.00 40.92 351 SER B C 1
ATOM 6309 O O . SER B 1 351 ? -96.024 -105.858 184.220 1.00 35.08 351 SER B O 1
ATOM 6312 N N . ILE B 1 352 ? -95.854 -108.083 183.870 1.00 39.56 352 ILE B N 1
ATOM 6313 C CA . ILE B 1 352 ? -95.252 -108.341 185.173 1.00 38.42 352 ILE B CA 1
ATOM 6314 C C . ILE B 1 352 ? -93.865 -109.018 185.043 1.00 40.55 352 ILE B C 1
ATOM 6315 O O . ILE B 1 352 ? -93.641 -109.904 184.196 1.00 34.05 352 ILE B O 1
ATOM 6320 N N . PHE B 1 353 ? -92.930 -108.571 185.874 1.00 38.33 353 PHE B N 1
ATOM 6321 C CA . PHE B 1 353 ? -91.557 -109.023 185.776 1.00 35.24 353 PHE B CA 1
ATOM 6322 C C . PHE B 1 353 ? -91.010 -109.420 187.130 1.00 37.94 353 PHE B C 1
ATOM 6323 O O . PHE B 1 353 ? -91.499 -108.962 188.178 1.00 35.83 353 PHE B O 1
ATOM 6331 N N . ALA B 1 354 ? -89.980 -110.262 187.104 1.00 35.81 354 ALA B N 1
ATOM 6332 C CA . ALA B 1 354 ? -89.336 -110.713 188.325 1.00 35.37 354 ALA B CA 1
ATOM 6333 C C . ALA B 1 354 ? -87.820 -110.743 188.160 1.00 36.03 354 ALA B C 1
ATOM 6334 O O . ALA B 1 354 ? -87.296 -111.167 187.124 1.00 33.13 354 ALA B O 1
ATOM 6336 N N . VAL B 1 355 ? -87.125 -110.261 189.187 1.00 38.52 355 VAL B N 1
ATOM 6337 C CA . VAL B 1 355 ? -85.670 -110.302 189.250 1.00 33.29 355 VAL B CA 1
ATOM 6338 C C . VAL B 1 355 ? -85.218 -110.671 190.659 1.00 36.01 355 VAL B C 1
ATOM 6339 O O . VAL B 1 355 ? -86.015 -110.628 191.617 1.00 27.73 355 VAL B O 1
ATOM 6343 N N . GLY B 1 356 ? -83.948 -111.047 190.794 1.00 32.71 356 GLY B N 1
ATOM 6344 C CA . GLY B 1 356 ? -83.412 -111.317 192.116 1.00 29.20 356 GLY B CA 1
ATOM 6345 C C . GLY B 1 356 ? -83.820 -112.677 192.653 1.00 28.82 356 GLY B C 1
ATOM 6346 O O . GLY B 1 356 ? -84.220 -113.539 191.887 1.00 31.73 356 GLY B O 1
ATOM 6347 N N . ASP B 1 357 ? -83.726 -112.859 193.970 1.00 34.00 357 ASP B N 1
ATOM 6348 C CA . ASP B 1 357 ? -83.892 -114.163 194.632 1.00 36.01 357 ASP B CA 1
ATOM 6349 C C . ASP B 1 357 ? -85.200 -114.897 194.304 1.00 37.62 357 ASP B C 1
ATOM 6350 O O . ASP B 1 357 ? -85.294 -116.115 194.452 1.00 31.66 357 ASP B O 1
ATOM 6355 N N . VAL B 1 358 ? -86.223 -114.150 193.908 1.00 32.10 358 VAL B N 1
ATOM 6356 C CA . VAL B 1 358 ? -87.533 -114.738 193.727 1.00 34.34 358 VAL B CA 1
ATOM 6357 C C . VAL B 1 358 ? -87.705 -115.307 192.322 1.00 39.10 358 VAL B C 1
ATOM 6358 O O . VAL B 1 358 ? -88.621 -116.085 192.067 1.00 35.94 358 VAL B O 1
ATOM 6362 N N . ALA B 1 359 ? -86.818 -114.943 191.404 1.00 35.77 359 ALA B N 1
ATOM 6363 C CA . ALA B 1 359 ? -86.870 -115.548 190.084 1.00 33.17 359 ALA B CA 1
ATOM 6364 C C . ALA B 1 359 ? -86.064 -116.848 190.069 1.00 38.15 359 ALA B C 1
ATOM 6365 O O . ALA B 1 359 ? -84.962 -116.887 190.567 1.00 39.62 359 ALA B O 1
ATOM 6367 N N . GLU B 1 360 ? -86.632 -117.917 189.515 1.00 48.37 360 GLU B N 1
ATOM 6368 C CA . GLU B 1 360 ? -85.977 -119.217 189.517 1.00 43.23 360 GLU B CA 1
ATOM 6369 C C . GLU B 1 360 ? -84.683 -119.126 188.713 1.00 46.74 360 GLU B C 1
ATOM 6370 O O . GLU B 1 360 ? -84.589 -118.286 187.822 1.00 46.33 360 GLU B O 1
ATOM 6376 N N . ASN B 1 361 ? -83.690 -119.963 189.039 1.00 43.98 361 ASN B N 1
ATOM 6377 C CA . ASN B 1 361 ? -82.445 -120.061 188.266 1.00 37.45 361 ASN B CA 1
ATOM 6378 C C . ASN B 1 361 ? -81.526 -118.848 188.308 1.00 38.40 361 ASN B C 1
ATOM 6379 O O . ASN B 1 361 ? -80.560 -118.792 187.546 1.00 40.76 361 ASN B O 1
ATOM 6384 N N . VAL B 1 362 ? -81.808 -117.869 189.160 1.00 36.36 362 VAL B N 1
ATOM 6385 C CA . VAL B 1 362 ? -80.897 -116.723 189.272 1.00 36.25 362 VAL B CA 1
ATOM 6386 C C . VAL B 1 362 ? -80.150 -116.734 190.615 1.00 32.60 362 VAL B C 1
ATOM 6387 O O . VAL B 1 362 ? -80.759 -116.928 191.665 1.00 37.01 362 VAL B O 1
ATOM 6391 N N . PRO B 1 363 ? -78.822 -116.549 190.579 1.00 26.61 363 PRO B N 1
ATOM 6392 C CA . PRO B 1 363 ? -77.981 -116.649 191.773 1.00 23.07 363 PRO B CA 1
ATOM 6393 C C . PRO B 1 363 ? -78.412 -115.673 192.845 1.00 29.48 363 PRO B C 1
ATOM 6394 O O . PRO B 1 363 ? -78.650 -114.501 192.546 1.00 29.76 363 PRO B O 1
ATOM 6398 N N . GLU B 1 364 ? -78.488 -116.146 194.085 1.00 32.14 364 GLU B N 1
ATOM 6399 C CA . GLU B 1 364 ? -78.916 -115.311 195.193 1.00 29.46 364 GLU B CA 1
ATOM 6400 C C . GLU B 1 364 ? -77.782 -114.447 195.675 1.00 32.12 364 GLU B C 1
ATOM 6401 O O . GLU B 1 364 ? -77.329 -114.608 196.807 1.00 34.24 364 GLU B O 1
ATOM 6407 N N . LEU B 1 365 ? -77.325 -113.530 194.821 1.00 32.46 365 LEU B N 1
ATOM 6408 C CA . LEU B 1 365 ? -76.274 -112.563 195.180 1.00 29.05 365 LEU B CA 1
ATOM 6409 C C . LEU B 1 365 ? -76.730 -111.144 194.897 1.00 29.96 365 LEU B C 1
ATOM 6410 O O . LEU B 1 365 ? -77.151 -110.851 193.788 1.00 30.23 365 LEU B O 1
ATOM 6415 N N . ALA B 1 366 ? -76.619 -110.256 195.881 1.00 28.71 366 ALA B N 1
ATOM 6416 C CA . ALA B 1 366 ? -77.074 -108.879 195.716 1.00 27.77 366 ALA B CA 1
ATOM 6417 C C . ALA B 1 366 ? -76.625 -108.175 194.427 1.00 30.23 366 ALA B C 1
ATOM 6418 O O . ALA B 1 366 ? -77.432 -107.535 193.769 1.00 33.34 366 ALA B O 1
ATOM 6420 N N . PRO B 1 367 ? -75.350 -108.284 194.051 1.00 28.33 367 PRO B N 1
ATOM 6421 C CA . PRO B 1 367 ? -74.996 -107.502 192.864 1.00 26.21 367 PRO B CA 1
ATOM 6422 C C . PRO B 1 367 ? -75.671 -108.053 191.628 1.00 28.14 367 PRO B C 1
ATOM 6423 O O . PRO B 1 367 ? -75.856 -107.337 190.635 1.00 25.82 367 PRO B O 1
ATOM 6427 N N . VAL B 1 368 ? -76.017 -109.332 191.669 1.00 28.24 368 VAL B N 1
ATOM 6428 C CA . VAL B 1 368 ? -76.695 -109.932 190.533 1.00 27.48 368 VAL B CA 1
ATOM 6429 C C . VAL B 1 368 ? -78.113 -109.366 190.414 1.00 28.84 368 VAL B C 1
ATOM 6430 O O . VAL B 1 368 ? -78.546 -109.020 189.315 1.00 33.85 368 VAL B O 1
ATOM 6434 N N . ALA B 1 369 ? -78.823 -109.241 191.539 1.00 25.28 369 ALA B N 1
ATOM 6435 C CA . ALA B 1 369 ? -80.196 -108.704 191.549 1.00 27.90 369 ALA B CA 1
ATOM 6436 C C . ALA B 1 369 ? -80.194 -107.240 191.129 1.00 30.53 369 ALA B C 1
ATOM 6437 O O . ALA B 1 369 ? -81.126 -106.765 190.497 1.00 33.02 369 ALA B O 1
ATOM 6439 N N . ILE B 1 370 ? -79.131 -106.526 191.477 1.00 31.73 370 ILE B N 1
ATOM 6440 C CA . ILE B 1 370 ? -78.986 -105.132 191.080 1.00 28.09 370 ILE B CA 1
ATOM 6441 C C . ILE B 1 370 ? -78.820 -105.005 189.559 1.00 33.44 370 ILE B C 1
ATOM 6442 O O . ILE B 1 370 ? -79.554 -104.252 188.929 1.00 36.36 370 ILE B O 1
ATOM 6447 N N . LYS B 1 371 ? -77.892 -105.757 188.964 1.00 33.42 371 LYS B N 1
ATOM 6448 C CA . LYS B 1 371 ? -77.655 -105.707 187.508 1.00 33.86 371 LYS B CA 1
ATOM 6449 C C . LYS B 1 371 ? -78.917 -106.061 186.726 1.00 31.05 371 LYS B C 1
ATOM 6450 O O . LYS B 1 371 ? -79.200 -105.469 185.695 1.00 31.50 371 LYS B O 1
ATOM 6456 N N . ALA B 1 372 ? -79.665 -107.041 187.208 1.00 28.81 372 ALA B N 1
ATOM 6457 C CA . ALA B 1 372 ? -80.843 -107.482 186.483 1.00 30.91 372 ALA B CA 1
ATOM 6458 C C . ALA B 1 372 ? -81.932 -106.439 186.621 1.00 32.01 372 ALA B C 1
ATOM 6459 O O . ALA B 1 372 ? -82.647 -106.163 185.670 1.00 34.38 372 ALA B O 1
ATOM 6461 N N . GLY B 1 373 ? -82.048 -105.852 187.809 1.00 35.03 373 GLY B N 1
ATOM 6462 C CA . GLY B 1 373 ? -83.019 -104.794 188.047 1.00 31.56 373 GLY B CA 1
ATOM 6463 C C . GLY B 1 373 ? -82.737 -103.581 187.189 1.00 34.48 373 GLY B C 1
ATOM 6464 O O . GLY B 1 373 ? -83.651 -102.974 186.614 1.00 39.07 373 GLY B O 1
ATOM 6465 N N . GLU B 1 374 ? -81.459 -103.227 187.099 1.00 35.41 374 GLU B N 1
ATOM 6466 C CA . GLU B 1 374 ? -81.047 -102.085 186.297 1.00 35.29 374 GLU B CA 1
ATOM 6467 C C . GLU B 1 374 ? -81.251 -102.363 184.807 1.00 38.20 374 GLU B C 1
ATOM 6468 O O . GLU B 1 374 ? -81.890 -101.575 184.111 1.00 41.58 374 GLU B O 1
ATOM 6474 N N . ILE B 1 375 ? -80.734 -103.482 184.312 1.00 37.36 375 ILE B N 1
ATOM 6475 C CA . ILE B 1 375 ? -80.901 -103.810 182.896 1.00 32.95 375 ILE B CA 1
ATOM 6476 C C . ILE B 1 375 ? -82.382 -103.833 182.517 1.00 39.00 375 ILE B C 1
ATOM 6477 O O . ILE B 1 375 ? -82.754 -103.315 181.471 1.00 41.69 375 ILE B O 1
ATOM 6482 N N . LEU B 1 376 ? -83.228 -104.405 183.373 1.00 36.08 376 LEU B N 1
ATOM 6483 C CA . LEU B 1 376 ? -84.666 -104.423 183.108 1.00 38.49 376 LEU B CA 1
ATOM 6484 C C . LEU B 1 376 ? -85.188 -103.004 182.919 1.00 36.65 376 LEU B C 1
ATOM 6485 O O . LEU B 1 376 ? -85.772 -102.698 181.889 1.00 42.98 376 LEU B O 1
ATOM 6490 N N . ALA B 1 377 ? -84.952 -102.138 183.901 1.00 35.60 377 ALA B N 1
ATOM 6491 C CA . ALA B 1 377 ? -85.411 -100.753 183.836 1.00 34.37 377 ALA B CA 1
ATOM 6492 C C . ALA B 1 377 ? -85.004 -100.074 182.536 1.00 35.48 377 ALA B C 1
ATOM 6493 O O . ALA B 1 377 ? -85.773 -99.340 181.936 1.00 41.57 377 ALA B O 1
ATOM 6495 N N . ARG B 1 378 ? -83.791 -100.324 182.089 1.00 35.48 378 ARG B N 1
ATOM 6496 C CA . ARG B 1 378 ? -83.354 -99.724 180.842 1.00 39.56 378 ARG B CA 1
ATOM 6497 C C . ARG B 1 378 ? -84.121 -100.312 179.650 1.00 43.69 378 ARG B C 1
ATOM 6498 O O . ARG B 1 378 ? -84.476 -99.602 178.721 1.00 49.03 378 ARG B O 1
ATOM 6506 N N . ARG B 1 379 ? -84.407 -101.604 179.682 1.00 35.90 379 ARG B N 1
ATOM 6507 C CA . ARG B 1 379 ? -85.123 -102.211 178.583 1.00 40.21 379 ARG B CA 1
ATOM 6508 C C . ARG B 1 379 ? -86.563 -101.696 178.515 1.00 45.83 379 ARG B C 1
ATOM 6509 O O . ARG B 1 379 ? -87.105 -101.495 177.424 1.00 41.59 379 ARG B O 1
ATOM 6517 N N . LEU B 1 380 ? -87.176 -101.481 179.678 1.00 41.85 380 LEU B N 1
ATOM 6518 C CA . LEU B 1 380 ? -88.556 -100.997 179.738 1.00 46.00 380 LEU B CA 1
ATOM 6519 C C . LEU B 1 380 ? -88.680 -99.510 179.390 1.00 46.79 380 LEU B C 1
ATOM 6520 O O . LEU B 1 380 ? -89.636 -99.119 178.725 1.00 49.81 380 LEU B O 1
ATOM 6525 N N . PHE B 1 381 ? -87.719 -98.695 179.831 1.00 43.45 381 PHE B N 1
ATOM 6526 C CA . PHE B 1 381 ? -87.853 -97.234 179.757 1.00 39.56 381 PHE B CA 1
ATOM 6527 C C . PHE B 1 381 ? -86.725 -96.505 179.014 1.00 44.78 381 PHE B C 1
ATOM 6528 O O . PHE B 1 381 ? -86.661 -95.279 179.048 1.00 55.61 381 PHE B O 1
ATOM 6536 N N . LYS B 1 382 ? -85.833 -97.237 178.355 1.00 45.19 382 LYS B N 1
ATOM 6537 C CA . LYS B 1 382 ? -84.753 -96.597 177.603 1.00 44.37 382 LYS B CA 1
ATOM 6538 C C . LYS B 1 382 ? -84.511 -97.302 176.263 1.00 40.58 382 LYS B C 1
ATOM 6539 O O . LYS B 1 382 ? -83.509 -97.069 175.593 1.00 44.52 382 LYS B O 1
ATOM 6545 N N . ASP B 1 383 ? -85.445 -98.163 175.870 1.00 44.58 383 ASP B N 1
ATOM 6546 C CA . ASP B 1 383 ? -85.345 -98.921 174.614 1.00 41.81 383 ASP B CA 1
ATOM 6547 C C . ASP B 1 383 ? -83.989 -99.612 174.451 1.00 47.54 383 ASP B C 1
ATOM 6548 O O . ASP B 1 383 ? -83.501 -99.810 173.343 1.00 48.19 383 ASP B O 1
ATOM 6553 N N . SER B 1 384 ? -83.369 -99.962 175.568 1.00 48.15 384 SER B N 1
ATOM 6554 C CA . SER B 1 384 ? -82.112 -100.683 175.527 1.00 47.16 384 SER B CA 1
ATOM 6555 C C . SER B 1 384 ? -82.358 -102.102 175.068 1.00 44.15 384 SER B C 1
ATOM 6556 O O . SER B 1 384 ? -83.473 -102.608 175.190 1.00 50.66 384 SER B O 1
ATOM 6559 N N . ASP B 1 385 ? -81.329 -102.751 174.539 1.00 43.09 385 ASP B N 1
ATOM 6560 C CA . ASP B 1 385 ? -81.487 -104.139 174.129 1.00 46.57 385 ASP B CA 1
ATOM 6561 C C . ASP B 1 385 ? -80.425 -105.037 174.734 1.00 41.95 385 ASP B C 1
ATOM 6562 O O . ASP B 1 385 ? -80.128 -106.098 174.190 1.00 34.86 385 ASP B O 1
ATOM 6567 N N . GLU B 1 386 ? -79.868 -104.596 175.859 1.00 38.85 386 GLU B N 1
ATOM 6568 C CA . GLU B 1 386 ? -78.905 -105.396 176.593 1.00 38.14 386 GLU B CA 1
ATOM 6569 C C . GLU B 1 386 ? -79.701 -106.419 177.362 1.00 40.37 386 GLU B C 1
ATOM 6570 O O . GLU B 1 386 ? -80.736 -106.093 177.931 1.00 42.42 386 GLU B O 1
ATOM 6576 N N . ILE B 1 387 ? -79.241 -107.670 177.334 1.00 43.79 387 ILE B N 1
ATOM 6577 C CA . ILE B 1 387 ? -79.866 -108.749 178.090 1.00 39.78 387 ILE B CA 1
ATOM 6578 C C . ILE B 1 387 ? -78.907 -109.244 179.186 1.00 46.92 387 ILE B C 1
ATOM 6579 O O . ILE B 1 387 ? -77.678 -109.177 179.027 1.00 49.29 387 ILE B O 1
ATOM 6584 N N . MET B 1 388 ? -79.458 -109.714 180.305 1.00 39.12 388 MET B N 1
ATOM 6585 C CA . MET B 1 388 ? -78.636 -109.978 181.482 1.00 39.80 388 MET B CA 1
ATOM 6586 C C . MET B 1 388 ? -77.830 -111.269 181.318 1.00 44.83 388 MET B C 1
ATOM 6587 O O . MET B 1 388 ? -78.393 -112.315 180.971 1.00 44.11 388 MET B O 1
ATOM 6592 N N . ASP B 1 389 ? -76.520 -111.182 181.564 1.00 40.41 389 ASP B N 1
ATOM 6593 C CA . ASP B 1 389 ? -75.582 -112.304 181.392 1.00 36.08 389 ASP B CA 1
ATOM 6594 C C . ASP B 1 389 ? -75.342 -113.009 182.732 1.00 35.55 389 ASP B C 1
ATOM 6595 O O . ASP B 1 389 ? -74.710 -112.436 183.617 1.00 44.53 389 ASP B O 1
ATOM 6600 N N . TYR B 1 390 ? -75.839 -114.237 182.892 1.00 32.90 390 TYR B N 1
ATOM 6601 C CA . TYR B 1 390 ? -75.642 -114.979 184.146 1.00 36.42 390 TYR B CA 1
ATOM 6602 C C . TYR B 1 390 ? -74.427 -115.928 184.169 1.00 37.05 390 TYR B C 1
ATOM 6603 O O . TYR B 1 390 ? -74.336 -116.782 185.047 1.00 37.66 390 TYR B O 1
ATOM 6612 N N . SER B 1 391 ? -73.496 -115.776 183.228 1.00 35.74 391 SER B N 1
ATOM 6613 C CA . SER B 1 391 ? -72.342 -116.675 183.146 1.00 34.74 391 SER B CA 1
ATOM 6614 C C . SER B 1 391 ? -71.127 -116.079 183.828 1.00 32.18 391 SER B C 1
ATOM 6615 O O . SER B 1 391 ? -70.916 -114.875 183.772 1.00 38.26 391 SER B O 1
ATOM 6618 N N . TYR B 1 392 ? -70.314 -116.938 184.441 1.00 42.47 392 TYR B N 1
ATOM 6619 C CA . TYR B 1 392 ? -69.085 -116.531 185.123 1.00 37.76 392 TYR B CA 1
ATOM 6620 C C . TYR B 1 392 ? -69.362 -115.522 186.197 1.00 31.30 392 TYR B C 1
ATOM 6621 O O . TYR B 1 392 ? -68.659 -114.531 186.313 1.00 30.27 392 TYR B O 1
ATOM 6630 N N . ILE B 1 393 ? -70.388 -115.773 186.990 1.00 32.44 393 ILE B N 1
ATOM 6631 C CA . ILE B 1 393 ? -70.660 -114.874 188.102 1.00 35.77 393 ILE B CA 1
ATOM 6632 C C . ILE B 1 393 ? -69.778 -115.232 189.293 1.00 30.60 393 ILE B C 1
ATOM 6633 O O . ILE B 1 393 ? -69.800 -116.367 189.773 1.00 33.68 393 ILE B O 1
ATOM 6638 N N . PRO B 1 394 ? -68.983 -114.271 189.761 1.00 28.84 394 PRO B N 1
ATOM 6639 C CA . PRO B 1 394 ? -68.076 -114.575 190.866 1.00 28.17 394 PRO B CA 1
ATOM 6640 C C . PRO B 1 394 ? -68.821 -114.692 192.166 1.00 29.03 394 PRO B C 1
ATOM 6641 O O . PRO B 1 394 ? -69.820 -113.996 192.366 1.00 30.04 394 PRO B O 1
ATOM 6645 N N . THR B 1 395 ? -68.329 -115.558 193.045 1.00 26.53 395 THR B N 1
ATOM 6646 C CA . THR B 1 395 ? -68.938 -115.759 194.343 1.00 29.10 395 THR B CA 1
ATOM 6647 C C . THR B 1 395 ? -67.839 -115.893 195.386 1.00 27.35 395 THR B C 1
ATOM 6648 O O . THR B 1 395 ? -66.695 -116.269 195.061 1.00 27.69 395 THR B O 1
ATOM 6652 N N . SER B 1 396 ? -68.176 -115.575 196.636 1.00 24.95 396 SER B N 1
ATOM 6653 C CA . SER B 1 396 ? -67.206 -115.644 197.719 1.00 27.22 396 SER B CA 1
ATOM 6654 C C . SER B 1 396 ? -67.858 -115.934 199.057 1.00 22.63 396 SER B C 1
ATOM 6655 O O . SER B 1 396 ? -68.679 -115.159 199.505 1.00 26.11 396 SER B O 1
ATOM 6658 N N . ILE B 1 397 ? -67.460 -117.032 199.698 1.00 24.60 397 ILE B N 1
ATOM 6659 C CA . ILE B 1 397 ? -68.065 -117.503 200.950 1.00 23.73 397 ILE B CA 1
ATOM 6660 C C . ILE B 1 397 ? -67.189 -117.150 202.144 1.00 24.69 397 ILE B C 1
ATOM 6661 O O . ILE B 1 397 ? -65.970 -117.365 202.104 1.00 27.98 397 ILE B O 1
ATOM 6666 N N . TYR B 1 398 ? -67.790 -116.620 203.209 1.00 24.53 398 TYR B N 1
ATOM 6667 C CA . TYR B 1 398 ? -67.013 -116.052 204.332 1.00 26.44 398 TYR B CA 1
ATOM 6668 C C . TYR B 1 398 ? -66.979 -116.926 205.570 1.00 26.59 398 TYR B C 1
ATOM 6669 O O . TYR B 1 398 ? -67.401 -116.537 206.666 1.00 25.83 398 TYR B O 1
ATOM 6678 N N . THR B 1 399 ? -66.443 -118.120 205.367 1.00 32.22 399 THR B N 1
ATOM 6679 C CA . THR B 1 399 ? -66.172 -119.086 206.417 1.00 29.96 399 THR B CA 1
ATOM 6680 C C . THR B 1 399 ? -64.851 -118.666 207.072 1.00 27.94 399 THR B C 1
ATOM 6681 O O . THR B 1 399 ? -64.142 -117.831 206.519 1.00 26.00 399 THR B O 1
ATOM 6685 N N . PRO B 1 400 ? -64.512 -119.229 208.245 1.00 25.05 400 PRO B N 1
ATOM 6686 C CA . PRO B 1 400 ? -63.284 -118.773 208.912 1.00 26.38 400 PRO B CA 1
ATOM 6687 C C . PRO B 1 400 ? -62.038 -118.836 208.030 1.00 25.92 400 PRO B C 1
ATOM 6688 O O . PRO B 1 400 ? -61.113 -118.057 208.275 1.00 29.56 400 PRO B O 1
ATOM 6692 N N . ILE B 1 401 ? -62.010 -119.742 207.050 1.00 26.10 401 ILE B N 1
ATOM 6693 C CA . ILE B 1 401 ? -61.103 -119.618 205.903 1.00 23.39 401 ILE B CA 1
ATOM 6694 C C . ILE B 1 401 ? -61.998 -119.483 204.666 1.00 27.69 401 ILE B C 1
ATOM 6695 O O . ILE B 1 401 ? -62.936 -120.264 204.452 1.00 31.11 401 ILE B O 1
ATOM 6700 N N . GLU B 1 402 ? -61.741 -118.459 203.865 1.00 26.40 402 GLU B N 1
ATOM 6701 C CA . GLU B 1 402 ? -62.715 -118.045 202.873 1.00 27.78 402 GLU B CA 1
ATOM 6702 C C . GLU B 1 402 ? -62.554 -118.842 201.597 1.00 25.29 402 GLU B C 1
ATOM 6703 O O . GLU B 1 402 ? -61.507 -119.471 201.365 1.00 20.18 402 GLU B O 1
ATOM 6709 N N . TYR B 1 403 ? -63.589 -118.818 200.767 1.00 21.81 403 TYR B N 1
ATOM 6710 C CA . TYR B 1 403 ? -63.545 -119.545 199.500 1.00 21.98 403 TYR B CA 1
ATOM 6711 C C . TYR B 1 403 ? -64.181 -118.664 198.462 1.00 18.53 403 TYR B C 1
ATOM 6712 O O . TYR B 1 403 ? -65.327 -118.263 198.615 1.00 31.34 403 TYR B O 1
ATOM 6721 N N . GLY B 1 404 ? -63.437 -118.340 197.418 1.00 16.75 404 GLY B N 1
ATOM 6722 C CA . GLY B 1 404 ? -63.968 -117.597 196.310 1.00 18.79 404 GLY B CA 1
ATOM 6723 C C . GLY B 1 404 ? -63.847 -118.438 195.071 1.00 22.81 404 GLY B C 1
ATOM 6724 O O . GLY B 1 404 ? -62.894 -119.207 194.937 1.00 27.71 404 GLY B O 1
ATOM 6725 N N . ALA B 1 405 ? -64.794 -118.290 194.153 1.00 20.85 405 ALA B N 1
ATOM 6726 C CA . ALA B 1 405 ? -64.779 -119.083 192.945 1.00 21.91 405 ALA B CA 1
ATOM 6727 C C . ALA B 1 405 ? -65.376 -118.280 191.832 1.00 26.23 405 ALA B C 1
ATOM 6728 O O . ALA B 1 405 ? -66.067 -117.295 192.077 1.00 27.87 405 ALA B O 1
ATOM 6730 N N . CYS B 1 406 ? -65.136 -118.728 190.608 1.00 25.10 406 CYS B N 1
ATOM 6731 C CA . CYS B 1 406 ? -65.807 -118.187 189.430 1.00 25.71 406 CYS B CA 1
ATOM 6732 C C . CYS B 1 406 ? -65.688 -119.212 188.299 1.00 26.48 406 CYS B C 1
ATOM 6733 O O . CYS B 1 406 ? -64.585 -119.636 187.953 1.00 25.63 406 CYS B O 1
ATOM 6736 N N . GLY B 1 407 ? -66.830 -119.622 187.743 1.00 27.95 407 GLY B N 1
ATOM 6737 C CA . GLY B 1 407 ? -66.864 -120.569 186.638 1.00 29.03 407 GLY B CA 1
ATOM 6738 C C . GLY B 1 407 ? -67.144 -121.984 187.110 1.00 23.69 407 GLY B C 1
ATOM 6739 O O . GLY B 1 407 ? -67.750 -122.187 188.154 1.00 25.68 407 GLY B O 1
ATOM 6740 N N . TYR B 1 408 ? -66.681 -122.973 186.355 1.00 26.27 408 TYR B N 1
ATOM 6741 C CA . TYR B 1 408 ? -66.913 -124.379 186.701 1.00 26.67 408 TYR B CA 1
ATOM 6742 C C . TYR B 1 408 ? -66.015 -124.977 187.784 1.00 27.16 408 TYR B C 1
ATOM 6743 O O . TYR B 1 408 ? -64.801 -124.755 187.833 1.00 24.55 408 TYR B O 1
ATOM 6752 N N . SER B 1 409 ? -66.628 -125.798 188.619 1.00 26.18 409 SER B N 1
ATOM 6753 C CA . SER B 1 409 ? -65.883 -126.665 189.499 1.00 21.23 409 SER B CA 1
ATOM 6754 C C . SER B 1 409 ? -65.070 -127.624 188.659 1.00 23.39 409 SER B C 1
ATOM 6755 O O . SER B 1 409 ? -65.282 -127.722 187.457 1.00 30.58 409 SER B O 1
ATOM 6758 N N . GLU B 1 410 ? -64.132 -128.339 189.273 1.00 25.94 410 GLU B N 1
ATOM 6759 C CA . GLU B 1 410 ? -63.424 -129.381 188.541 1.00 23.99 410 GLU B CA 1
ATOM 6760 C C . GLU B 1 410 ? -64.397 -130.467 188.068 1.00 26.47 410 GLU B C 1
ATOM 6761 O O . GLU B 1 410 ? -64.451 -130.773 186.871 1.00 27.22 410 GLU B O 1
ATOM 6767 N N . GLU B 1 411 ? -65.180 -131.027 188.999 1.00 26.52 411 GLU B N 1
ATOM 6768 C CA . GLU B 1 411 ? -66.140 -132.111 188.693 1.00 23.76 411 GLU B CA 1
ATOM 6769 C C . GLU B 1 411 ? -67.062 -131.804 187.541 1.00 26.87 411 GLU B C 1
ATOM 6770 O O . GLU B 1 411 ? -67.276 -132.655 186.671 1.00 32.87 411 GLU B O 1
ATOM 6776 N N . LYS B 1 412 ? -67.596 -130.589 187.511 1.00 25.66 412 LYS B N 1
ATOM 6777 C CA . LYS B 1 412 ? -68.561 -130.207 186.471 1.00 29.30 412 LYS B CA 1
ATOM 6778 C C . LYS B 1 412 ? -67.914 -129.954 185.106 1.00 28.52 412 LYS B C 1
ATOM 6779 O O . LYS B 1 412 ? -68.503 -130.206 184.065 1.00 32.91 412 LYS B O 1
ATOM 6785 N N . ALA B 1 413 ? -66.692 -129.449 185.108 1.00 32.23 413 ALA B N 1
ATOM 6786 C CA . ALA B 1 413 ? -65.995 -129.218 183.856 1.00 30.67 413 ALA B CA 1
ATOM 6787 C C . ALA B 1 413 ? -65.678 -130.569 183.211 1.00 28.39 413 ALA B C 1
ATOM 6788 O O . ALA B 1 413 ? -65.714 -130.711 181.991 1.00 31.42 413 ALA B O 1
ATOM 6790 N N . TYR B 1 414 ? -65.398 -131.568 184.037 1.00 23.81 414 TYR B N 1
ATOM 6791 C CA . TYR B 1 414 ? -65.233 -132.932 183.528 1.00 34.50 414 TYR B CA 1
ATOM 6792 C C . TYR B 1 414 ? -66.514 -133.443 182.852 1.00 33.70 414 TYR B C 1
ATOM 6793 O O . TYR B 1 414 ? -66.500 -133.789 181.673 1.00 37.95 414 TYR B O 1
ATOM 6802 N N . GLU B 1 415 ? -67.608 -133.511 183.599 1.00 29.05 415 GLU B N 1
ATOM 6803 C CA . GLU B 1 415 ? -68.893 -133.912 183.028 1.00 34.66 415 GLU B CA 1
ATOM 6804 C C . GLU B 1 415 ? -69.233 -133.181 181.725 1.00 37.91 415 GLU B C 1
ATOM 6805 O O . GLU B 1 415 ? -69.551 -133.809 180.714 1.00 45.11 415 GLU B O 1
ATOM 6811 N N . LEU B 1 416 ? -69.163 -131.854 181.754 1.00 37.16 416 LEU B N 1
ATOM 6812 C CA . LEU B 1 416 ? -69.562 -131.039 180.616 1.00 31.32 416 LEU B CA 1
ATOM 6813 C C . LEU B 1 416 ? -68.629 -131.182 179.423 1.00 34.66 416 LEU B C 1
ATOM 6814 O O . LEU B 1 416 ? -69.080 -131.102 178.291 1.00 42.49 416 LEU B O 1
ATOM 6819 N N . TYR B 1 417 ? -67.336 -131.406 179.665 1.00 35.77 417 TYR B N 1
ATOM 6820 C CA . TYR B 1 417 ? -66.350 -131.320 178.593 1.00 27.69 417 TYR B CA 1
ATOM 6821 C C . TYR B 1 417 ? -65.550 -132.576 178.366 1.00 28.98 417 TYR B C 1
ATOM 6822 O O . TYR B 1 417 ? -64.963 -132.754 177.302 1.00 35.61 417 TYR B O 1
ATOM 6831 N N . GLY B 1 418 ? -65.486 -133.433 179.373 1.00 27.32 418 GLY B N 1
ATOM 6832 C CA . GLY B 1 418 ? -64.710 -134.648 179.267 1.00 27.27 418 GLY B CA 1
ATOM 6833 C C . GLY B 1 418 ? -63.383 -134.532 179.980 1.00 31.97 418 GLY B C 1
ATOM 6834 O O . GLY B 1 418 ? -62.577 -133.641 179.672 1.00 28.91 418 GLY B O 1
ATOM 6835 N N . LYS B 1 419 ? -63.157 -135.457 180.916 1.00 34.02 419 LYS B N 1
ATOM 6836 C CA . LYS B 1 419 ? -62.010 -135.426 181.825 1.00 36.04 419 LYS B CA 1
ATOM 6837 C C . LYS B 1 419 ? -60.661 -135.337 181.099 1.00 37.64 419 LYS B C 1
ATOM 6838 O O . LYS B 1 419 ? -59.708 -134.728 181.591 1.00 37.52 419 LYS B O 1
ATOM 6844 N N . SER B 1 420 ? -60.601 -135.930 179.917 1.00 36.45 420 SER B N 1
ATOM 6845 C CA . SER B 1 420 ? -59.380 -135.952 179.154 1.00 33.74 420 SER B CA 1
ATOM 6846 C C . SER B 1 420 ? -59.212 -134.642 178.385 1.00 37.15 420 SER B C 1
ATOM 6847 O O . SER B 1 420 ? -58.168 -134.406 177.777 1.00 36.09 420 SER B O 1
ATOM 6850 N N . ASN B 1 421 ? -60.237 -133.789 178.410 1.00 33.69 421 ASN B N 1
ATOM 6851 C CA . ASN B 1 421 ? -60.202 -132.530 177.665 1.00 31.79 421 ASN B CA 1
ATOM 6852 C C . ASN B 1 421 ? -60.045 -131.270 178.524 1.00 32.94 421 ASN B C 1
ATOM 6853 O O . ASN B 1 421 ? -60.035 -130.161 177.994 1.00 30.17 421 ASN B O 1
ATOM 6858 N N . VAL B 1 422 ? -59.945 -131.439 179.846 1.00 33.69 422 VAL B N 1
ATOM 6859 C CA . VAL B 1 422 ? -59.676 -130.310 180.740 1.00 31.85 422 VAL B CA 1
ATOM 6860 C C . VAL B 1 422 ? -58.408 -130.507 181.599 1.00 33.79 422 VAL B C 1
ATOM 6861 O O . VAL B 1 422 ? -58.161 -131.590 182.117 1.00 31.10 422 VAL B O 1
ATOM 6865 N N . GLU B 1 423 ? -57.591 -129.453 181.696 1.00 33.03 423 GLU B N 1
ATOM 6866 C CA . GLU B 1 423 ? -56.432 -129.412 182.581 1.00 30.41 423 GLU B CA 1
ATOM 6867 C C . GLU B 1 423 ? -56.746 -128.671 183.865 1.00 29.47 423 GLU B C 1
ATOM 6868 O O . GLU B 1 423 ? -57.278 -127.562 183.848 1.00 31.13 423 GLU B O 1
ATOM 6874 N N . VAL B 1 424 ? -56.385 -129.281 184.979 1.00 25.17 424 VAL B N 1
ATOM 6875 C CA . VAL B 1 424 ? -56.528 -128.650 186.260 1.00 26.30 424 VAL B CA 1
ATOM 6876 C C . VAL B 1 424 ? -55.118 -128.369 186.780 1.00 31.05 424 VAL B C 1
ATOM 6877 O O . VAL B 1 424 ? -54.367 -129.303 187.064 1.00 25.53 424 VAL B O 1
ATOM 6881 N N . PHE B 1 425 ? -54.744 -127.087 186.853 1.00 32.67 425 PHE B N 1
ATOM 6882 C CA . PHE B 1 425 ? -53.508 -126.675 187.519 1.00 24.97 425 PHE B CA 1
ATOM 6883 C C . PHE B 1 425 ? -53.870 -126.288 188.945 1.00 23.82 425 PHE B C 1
ATOM 6884 O O . PHE B 1 425 ? -54.844 -125.570 189.176 1.00 29.21 425 PHE B O 1
ATOM 6892 N N . LEU B 1 426 ? -53.103 -126.759 189.917 1.00 25.87 426 LEU B N 1
ATOM 6893 C CA . LEU B 1 426 ? -53.431 -126.444 191.295 1.00 23.18 426 LEU B CA 1
ATOM 6894 C C . LEU B 1 426 ? -52.216 -126.541 192.204 1.00 23.81 426 LEU B C 1
ATOM 6895 O O . LEU B 1 426 ? -51.152 -127.041 191.800 1.00 21.84 426 LEU B O 1
ATOM 6900 N N . GLN B 1 427 ? -52.399 -126.060 193.431 1.00 21.23 427 GLN B N 1
ATOM 6901 C CA . GLN B 1 427 ? -51.337 -125.940 194.415 1.00 18.96 427 GLN B CA 1
ATOM 6902 C C . GLN B 1 427 ? -51.904 -125.597 195.784 1.00 22.59 427 GLN B C 1
ATOM 6903 O O . GLN B 1 427 ? -52.565 -124.548 195.949 1.00 22.56 427 GLN B O 1
ATOM 6909 N N . GLU B 1 428 ? -51.679 -126.486 196.756 1.00 21.74 428 GLU B N 1
ATOM 6910 C CA . GLU B 1 428 ? -51.848 -126.150 198.168 1.00 21.85 428 GLU B CA 1
ATOM 6911 C C . GLU B 1 428 ? -50.606 -125.394 198.647 1.00 26.63 428 GLU B C 1
ATOM 6912 O O . GLU B 1 428 ? -49.496 -125.586 198.119 1.00 27.16 428 GLU B O 1
ATOM 6918 N N . PHE B 1 429 ? -50.783 -124.530 199.636 1.00 28.04 429 PHE B N 1
ATOM 6919 C CA . PHE B 1 429 ? -49.677 -123.718 200.149 1.00 26.27 429 PHE B CA 1
ATOM 6920 C C . PHE B 1 429 ? -50.135 -123.068 201.427 1.00 29.25 429 PHE B C 1
ATOM 6921 O O . PHE B 1 429 ? -51.336 -123.079 201.727 1.00 26.87 429 PHE B O 1
ATOM 6929 N N . ASN B 1 430 ? -49.186 -122.530 202.190 1.00 29.41 430 ASN B N 1
ATOM 6930 C CA . ASN B 1 430 ? -49.509 -121.861 203.441 1.00 29.27 430 ASN B CA 1
ATOM 6931 C C . ASN B 1 430 ? -49.427 -120.359 203.355 1.00 26.75 430 ASN B C 1
ATOM 6932 O O . ASN B 1 430 ? -48.503 -119.824 202.781 1.00 27.64 430 ASN B O 1
ATOM 6937 N N . ASN B 1 431 ? -50.399 -119.678 203.936 1.00 25.14 431 ASN B N 1
ATOM 6938 C CA . ASN B 1 431 ? -50.315 -118.237 204.017 1.00 27.95 431 ASN B CA 1
ATOM 6939 C C . ASN B 1 431 ? -49.023 -117.882 204.765 1.00 26.15 431 ASN B C 1
ATOM 6940 O O . ASN B 1 431 ? -48.688 -118.538 205.736 1.00 23.61 431 ASN B O 1
ATOM 6945 N N . LEU B 1 432 ? -48.295 -116.865 204.305 1.00 26.74 432 LEU B N 1
ATOM 6946 C CA . LEU B 1 432 ? -47.062 -116.429 204.976 1.00 23.65 432 LEU B CA 1
ATOM 6947 C C . LEU B 1 432 ? -47.257 -116.080 206.437 1.00 28.96 432 LEU B C 1
ATOM 6948 O O . LEU B 1 432 ? -46.556 -116.606 207.302 1.00 35.07 432 LEU B O 1
ATOM 6953 N N . GLU B 1 433 ? -48.198 -115.187 206.718 1.00 24.82 433 GLU B N 1
ATOM 6954 C CA . GLU B 1 433 ? -48.403 -114.697 208.081 1.00 21.53 433 GLU B CA 1
ATOM 6955 C C . GLU B 1 433 ? -48.798 -115.780 209.061 1.00 23.22 433 GLU B C 1
ATOM 6956 O O . GLU B 1 433 ? -48.307 -115.806 210.182 1.00 29.26 433 GLU B O 1
ATOM 6962 N N . ILE B 1 434 ? -49.699 -116.665 208.650 1.00 29.25 434 ILE B N 1
ATOM 6963 C CA . ILE B 1 434 ? -50.152 -117.763 209.500 1.00 26.25 434 ILE B CA 1
ATOM 6964 C C . ILE B 1 434 ? -49.065 -118.817 209.603 1.00 28.43 434 ILE B C 1
ATOM 6965 O O . ILE B 1 434 ? -48.860 -119.410 210.664 1.00 34.16 434 ILE B O 1
ATOM 6970 N N . SER B 1 435 ? -48.374 -119.056 208.494 1.00 24.10 435 SER B N 1
ATOM 6971 C CA . SER B 1 435 ? -47.298 -120.043 208.462 1.00 30.69 435 SER B CA 1
ATOM 6972 C C . SER B 1 435 ? -46.334 -119.882 209.615 1.00 34.96 435 SER B C 1
ATOM 6973 O O . SER B 1 435 ? -45.910 -120.869 210.200 1.00 41.86 435 SER B O 1
ATOM 6976 N N . ALA B 1 436 ? -45.991 -118.636 209.937 1.00 30.90 436 ALA B N 1
ATOM 6977 C CA . ALA B 1 436 ? -44.929 -118.356 210.909 1.00 30.25 436 ALA B CA 1
ATOM 6978 C C . ALA B 1 436 ? -45.374 -118.540 212.352 1.00 34.63 436 ALA B C 1
ATOM 6979 O O . ALA B 1 436 ? -44.563 -118.385 213.269 1.00 32.17 436 ALA B O 1
ATOM 6981 N N . VAL B 1 437 ? -46.649 -118.881 212.554 1.00 27.27 437 VAL B N 1
ATOM 6982 C CA . VAL B 1 437 ? -47.175 -119.050 213.902 1.00 26.57 437 VAL B CA 1
ATOM 6983 C C . VAL B 1 437 ? -47.044 -120.489 214.362 1.00 30.00 437 VAL B C 1
ATOM 6984 O O . VAL B 1 437 ? -46.876 -120.745 215.546 1.00 32.35 437 VAL B O 1
ATOM 6988 N N . HIS B 1 438 ? -47.110 -121.421 213.411 1.00 33.80 438 HIS B N 1
ATOM 6989 C CA . HIS B 1 438 ? -47.204 -122.871 213.680 1.00 34.14 438 HIS B CA 1
ATOM 6990 C C . HIS B 1 438 ? -48.401 -123.196 214.556 1.00 35.37 438 HIS B C 1
ATOM 6991 O O . HIS B 1 438 ? -48.259 -123.720 215.660 1.00 40.60 438 HIS B O 1
ATOM 6998 N N . ARG B 1 439 ? -49.586 -122.865 214.049 1.00 35.04 439 ARG B N 1
ATOM 6999 C CA . ARG B 1 439 ? -50.828 -123.134 214.752 1.00 34.31 439 ARG B CA 1
ATOM 7000 C C . ARG B 1 439 ? -50.936 -124.622 215.010 1.00 36.51 439 ARG B C 1
ATOM 7001 O O . ARG B 1 439 ? -50.301 -125.414 214.321 1.00 35.29 439 ARG B O 1
ATOM 7009 N N . GLN B 1 440 ? -51.755 -124.999 215.984 1.00 39.64 440 GLN B N 1
ATOM 7010 C CA . GLN B 1 440 ? -51.990 -126.399 216.270 1.00 40.84 440 GLN B CA 1
ATOM 7011 C C . GLN B 1 440 ? -53.459 -126.728 216.158 1.00 37.96 440 GLN B C 1
ATOM 7012 O O . GLN B 1 440 ? -54.306 -125.875 216.397 1.00 36.38 440 GLN B O 1
ATOM 7018 N N . LYS B 1 441 ? -53.750 -127.977 215.808 1.00 40.95 441 LYS B N 1
ATOM 7019 C CA . LYS B 1 441 ? -55.124 -128.439 215.680 1.00 42.18 441 LYS B CA 1
ATOM 7020 C C . LYS B 1 441 ? -55.812 -128.340 217.026 1.00 42.33 441 LYS B C 1
ATOM 7021 O O . LYS B 1 441 ? -55.198 -128.573 218.067 1.00 44.59 441 LYS B O 1
ATOM 7027 N N . HIS B 1 442 ? -57.083 -127.967 216.988 1.00 38.23 442 HIS B N 1
ATOM 7028 C CA . HIS B 1 442 ? -57.967 -128.028 218.138 1.00 38.03 442 HIS B CA 1
ATOM 7029 C C . HIS B 1 442 ? -58.033 -129.475 218.541 1.00 43.34 442 HIS B C 1
ATOM 7030 O O . HIS B 1 442 ? -57.874 -130.348 217.691 1.00 48.11 442 HIS B O 1
ATOM 7037 N N . ILE B 1 443 ? -58.281 -129.747 219.820 1.00 48.18 443 ILE B N 1
ATOM 7038 C CA . ILE B 1 443 ? -58.208 -131.120 220.310 1.00 42.37 443 ILE B CA 1
ATOM 7039 C C . ILE B 1 443 ? -59.112 -132.022 219.509 1.00 45.77 443 ILE B C 1
ATOM 7040 O O . ILE B 1 443 ? -58.731 -133.145 219.177 1.00 49.31 443 ILE B O 1
ATOM 7045 N N . ARG B 1 444 ? -60.300 -131.522 219.176 1.00 41.13 444 ARG B N 1
ATOM 7046 C CA . ARG B 1 444 ? -61.336 -132.382 218.611 1.00 38.73 444 ARG B CA 1
ATOM 7047 C C . ARG B 1 444 ? -60.943 -132.947 217.259 1.00 38.71 444 ARG B C 1
ATOM 7048 O O . ARG B 1 444 ? -61.500 -133.949 216.808 1.00 44.17 444 ARG B O 1
ATOM 7056 N N . ALA B 1 445 ? -59.978 -132.304 216.616 1.00 41.55 445 ALA B N 1
ATOM 7057 C CA . ALA B 1 445 ? -59.496 -132.769 215.318 1.00 44.21 445 ALA B CA 1
ATOM 7058 C C . ALA B 1 445 ? -58.193 -133.549 215.445 1.00 44.26 445 ALA B C 1
ATOM 7059 O O . ALA B 1 445 ? -57.621 -133.978 214.441 1.00 45.52 445 ALA B O 1
ATOM 7061 N N . GLN B 1 446 ? -57.717 -133.711 216.680 1.00 45.72 446 GLN B N 1
ATOM 7062 C CA . GLN B 1 446 ? -56.478 -134.442 216.929 1.00 48.09 446 GLN B CA 1
ATOM 7063 C C . GLN B 1 446 ? -56.707 -135.945 216.921 1.00 50.36 446 GLN B C 1
ATOM 7064 O O . GLN B 1 446 ? -57.368 -136.486 217.810 1.00 57.24 446 GLN B O 1
ATOM 7070 N N . LYS B 1 447 ? -56.165 -136.617 215.909 1.00 50.25 447 LYS B N 1
ATOM 7071 C CA . LYS B 1 447 ? -56.216 -138.072 215.857 1.00 50.64 447 LYS B CA 1
ATOM 7072 C C . LYS B 1 447 ? -55.462 -138.640 217.063 1.00 58.76 447 LYS B C 1
ATOM 7073 O O . LYS B 1 447 ? -56.076 -139.126 218.016 1.00 62.96 447 LYS B O 1
ATOM 7079 N N . ASP B 1 448 ? -54.136 -138.548 217.039 1.00 63.97 448 ASP B N 1
ATOM 7080 C CA . ASP B 1 448 ? -53.321 -138.885 218.208 1.00 63.08 448 ASP B CA 1
ATOM 7081 C C . ASP B 1 448 ? -52.642 -137.652 218.806 1.00 61.22 448 ASP B C 1
ATOM 7082 O O . ASP B 1 448 ? -52.693 -136.557 218.235 1.00 62.51 448 ASP B O 1
ATOM 7087 N N . GLU B 1 449 ? -52.000 -137.837 219.954 1.00 57.80 449 GLU B N 1
ATOM 7088 C CA . GLU B 1 449 ? -51.370 -136.731 220.672 1.00 62.84 449 GLU B CA 1
ATOM 7089 C C . GLU B 1 449 ? -50.215 -136.102 219.894 1.00 60.04 449 GLU B C 1
ATOM 7090 O O . GLU B 1 449 ? -49.616 -135.124 220.348 1.00 64.57 449 GLU B O 1
ATOM 7096 N N . TYR B 1 450 ? -49.909 -136.669 218.729 1.00 58.85 450 TYR B N 1
ATOM 7097 C CA . TYR B 1 450 ? -48.828 -136.181 217.869 1.00 61.00 450 TYR B CA 1
ATOM 7098 C C . TYR B 1 450 ? -49.358 -135.387 216.674 1.00 58.83 450 TYR B C 1
ATOM 7099 O O . TYR B 1 450 ? -48.611 -134.653 216.011 1.00 57.89 450 TYR B O 1
ATOM 7108 N N . ASP B 1 451 ? -50.650 -135.545 216.408 1.00 56.09 451 ASP B N 1
ATOM 7109 C CA . ASP B 1 451 ? -51.319 -134.836 215.324 1.00 55.10 451 ASP B CA 1
ATOM 7110 C C . ASP B 1 451 ? -51.604 -133.405 215.752 1.00 48.33 451 ASP B C 1
ATOM 7111 O O . ASP B 1 451 ? -52.713 -133.081 216.158 1.00 47.98 451 ASP B O 1
ATOM 7116 N N . LEU B 1 452 ? -50.596 -132.552 215.667 1.00 47.09 452 LEU B N 1
ATOM 7117 C CA . LEU B 1 452 ? -50.711 -131.221 216.229 1.00 49.42 452 LEU B CA 1
ATOM 7118 C C . LEU B 1 452 ? -50.776 -130.125 215.171 1.00 47.53 452 LEU B C 1
ATOM 7119 O O . LEU B 1 452 ? -51.670 -129.284 215.212 1.00 49.09 452 LEU B O 1
ATOM 7124 N N . ASP B 1 453 ? -49.828 -130.127 214.236 1.00 45.90 453 ASP B N 1
ATOM 7125 C CA . ASP B 1 453 ? -49.785 -129.111 213.186 1.00 41.05 453 ASP B CA 1
ATOM 7126 C C . ASP B 1 453 ? -51.057 -129.113 212.338 1.00 42.03 453 ASP B C 1
ATOM 7127 O O . ASP B 1 453 ? -51.585 -130.158 211.989 1.00 42.02 453 ASP B O 1
ATOM 7132 N N . VAL B 1 454 ? -51.552 -127.926 212.023 1.00 39.89 454 VAL B N 1
ATOM 7133 C CA . VAL B 1 454 ? -52.755 -127.791 211.222 1.00 39.16 454 VAL B CA 1
ATOM 7134 C C . VAL B 1 454 ? -52.442 -128.161 209.780 1.00 37.93 454 VAL B C 1
ATOM 7135 O O . VAL B 1 454 ? -51.280 -128.185 209.386 1.00 39.95 454 VAL B O 1
ATOM 7139 N N . SER B 1 455 ? -53.469 -128.459 208.989 1.00 37.88 455 SER B N 1
ATOM 7140 C CA . SER B 1 455 ? -53.260 -128.709 207.566 1.00 35.21 455 SER B CA 1
ATOM 7141 C C . SER B 1 455 ? -52.914 -127.409 206.841 1.00 35.64 455 SER B C 1
ATOM 7142 O O . SER B 1 455 ? -53.035 -126.325 207.413 1.00 36.70 455 SER B O 1
ATOM 7145 N N . SER B 1 456 ? -52.491 -127.509 205.584 1.00 35.27 456 SER B N 1
ATOM 7146 C CA . SER B 1 456 ? -52.150 -126.328 204.808 1.00 27.17 456 SER B CA 1
ATOM 7147 C C . SER B 1 456 ? -53.382 -125.454 204.673 1.00 37.59 456 SER B C 1
ATOM 7148 O O . SER B 1 456 ? -54.503 -125.953 204.516 1.00 37.08 456 SER B O 1
ATOM 7151 N N . THR B 1 457 ? -53.179 -124.144 204.736 1.00 36.32 457 THR B N 1
ATOM 7152 C CA . THR B 1 457 ? -54.312 -123.240 204.861 1.00 35.33 457 THR B CA 1
ATOM 7153 C C . THR B 1 457 ? -54.999 -122.863 203.535 1.00 35.25 457 THR B C 1
ATOM 7154 O O . THR B 1 457 ? -56.210 -122.590 203.528 1.00 35.16 457 THR B O 1
ATOM 7158 N N . CYS B 1 458 ? -54.252 -122.883 202.426 1.00 26.90 458 CYS B N 1
ATOM 7159 C CA . CYS B 1 458 ? -54.759 -122.373 201.150 1.00 23.20 458 CYS B CA 1
ATOM 7160 C C . CYS B 1 458 ? -54.709 -123.321 199.959 1.00 27.05 458 CYS B C 1
ATOM 7161 O O . CYS B 1 458 ? -53.909 -124.263 199.910 1.00 27.29 458 CYS B O 1
ATOM 7164 N N . LEU B 1 459 ? -55.544 -123.022 198.967 1.00 22.31 459 LEU B N 1
ATOM 7165 C CA . LEU B 1 459 ? -55.553 -123.782 197.740 1.00 21.75 459 LEU B CA 1
ATOM 7166 C C . LEU B 1 459 ? -55.803 -122.839 196.590 1.00 22.33 459 LEU B C 1
ATOM 7167 O O . LEU B 1 459 ? -56.640 -121.947 196.686 1.00 22.17 459 LEU B O 1
ATOM 7172 N N . ALA B 1 460 ? -55.067 -123.019 195.511 1.00 20.54 460 ALA B N 1
ATOM 7173 C CA . ALA B 1 460 ? -55.286 -122.242 194.316 1.00 19.34 460 ALA B CA 1
ATOM 7174 C C . ALA B 1 460 ? -55.436 -123.267 193.210 1.00 24.15 460 ALA B C 1
ATOM 7175 O O . ALA B 1 460 ? -54.635 -124.193 193.112 1.00 22.80 460 ALA B O 1
ATOM 7177 N N . LYS B 1 461 ? -56.469 -123.117 192.391 1.00 25.32 461 LYS B N 1
ATOM 7178 C CA . LYS B 1 461 ? -56.820 -124.131 191.411 1.00 24.12 461 LYS B CA 1
ATOM 7179 C C . LYS B 1 461 ? -57.397 -123.404 190.212 1.00 24.97 461 LYS B C 1
ATOM 7180 O O . LYS B 1 461 ? -58.244 -122.518 190.392 1.00 25.40 461 LYS B O 1
ATOM 7186 N N . LEU B 1 462 ? -56.921 -123.737 189.005 1.00 27.93 462 LEU B N 1
ATOM 7187 C CA . LEU B 1 462 ? -57.489 -123.209 187.759 1.00 21.90 462 LEU B CA 1
ATOM 7188 C C . LEU B 1 462 ? -57.957 -124.386 186.903 1.00 31.02 462 LEU B C 1
ATOM 7189 O O . LEU B 1 462 ? -57.184 -125.333 186.716 1.00 27.24 462 LEU B O 1
ATOM 7194 N N . VAL B 1 463 ? -59.210 -124.323 186.407 1.00 27.22 463 VAL B N 1
ATOM 7195 C CA . VAL B 1 463 ? -59.788 -125.332 185.496 1.00 25.87 463 VAL B CA 1
ATOM 7196 C C . VAL B 1 463 ? -59.803 -124.828 184.041 1.00 27.30 463 VAL B C 1
ATOM 7197 O O . VAL B 1 463 ? -60.421 -123.788 183.756 1.00 25.09 463 VAL B O 1
ATOM 7201 N N . CYS B 1 464 ? -59.129 -125.562 183.135 1.00 27.34 464 CYS B N 1
ATOM 7202 C CA . CYS B 1 464 ? -58.767 -125.055 181.786 1.00 30.12 464 CYS B CA 1
ATOM 7203 C C . CYS B 1 464 ? -59.198 -125.959 180.642 1.00 31.21 464 CYS B C 1
ATOM 7204 O O . CYS B 1 464 ? -59.210 -127.187 180.789 1.00 33.43 464 CYS B O 1
ATOM 7207 N N . LEU B 1 465 ? -59.498 -125.369 179.485 1.00 28.19 465 LEU B N 1
ATOM 7208 C CA . LEU B 1 465 ? -59.924 -126.158 178.331 1.00 30.81 465 LEU B CA 1
ATOM 7209 C C . LEU B 1 465 ? -58.764 -126.430 177.376 1.00 31.64 465 LEU B C 1
ATOM 7210 O O . LEU B 1 465 ? -58.439 -125.576 176.551 1.00 34.00 465 LEU B O 1
ATOM 7215 N N . LYS B 1 466 ? -58.173 -127.624 177.469 1.00 30.83 466 LYS B N 1
ATOM 7216 C CA . LYS B 1 466 ? -57.029 -128.022 176.623 1.00 32.89 466 LYS B CA 1
ATOM 7217 C C . LYS B 1 466 ? -57.180 -127.635 175.150 1.00 38.45 466 LYS B C 1
ATOM 7218 O O . LYS B 1 466 ? -56.241 -127.122 174.526 1.00 37.61 466 LYS B O 1
ATOM 7224 N N . ASN B 1 467 ? -58.374 -127.888 174.604 1.00 40.79 467 ASN B N 1
ATOM 7225 C CA . ASN B 1 467 ? -58.627 -127.737 173.172 1.00 35.99 467 ASN B CA 1
ATOM 7226 C C . ASN B 1 467 ? -58.894 -126.293 172.788 1.00 35.33 467 ASN B C 1
ATOM 7227 O O . ASN B 1 467 ? -59.157 -125.992 171.627 1.00 40.05 467 ASN B O 1
ATOM 7232 N N . GLU B 1 468 ? -58.834 -125.393 173.761 1.00 33.48 468 GLU B N 1
ATOM 7233 C CA . GLU B 1 468 ? -58.967 -123.970 173.456 1.00 39.28 468 GLU B CA 1
ATOM 7234 C C . GLU B 1 468 ? -57.783 -123.191 174.018 1.00 37.46 468 GLU B C 1
ATOM 7235 O O . GLU B 1 468 ? -57.957 -122.148 174.646 1.00 37.29 468 GLU B O 1
ATOM 7241 N N . ASP B 1 469 ? -56.583 -123.715 173.793 1.00 37.15 469 ASP B N 1
ATOM 7242 C CA . ASP B 1 469 ? -55.360 -123.053 174.238 1.00 41.47 469 ASP B CA 1
ATOM 7243 C C . ASP B 1 469 ? -55.364 -122.798 175.747 1.00 37.19 469 ASP B C 1
ATOM 7244 O O . ASP B 1 469 ? -54.841 -121.785 176.225 1.00 40.58 469 ASP B O 1
ATOM 7249 N N . ASN B 1 470 ? -55.964 -123.726 176.489 1.00 34.29 470 ASN B N 1
ATOM 7250 C CA . ASN B 1 470 ? -56.079 -123.614 177.953 1.00 32.78 470 ASN B CA 1
ATOM 7251 C C . ASN B 1 470 ? -56.822 -122.373 178.486 1.00 35.15 470 ASN B C 1
ATOM 7252 O O . ASN B 1 470 ? -56.446 -121.804 179.514 1.00 31.25 470 ASN B O 1
ATOM 7257 N N . ARG B 1 471 ? -57.887 -121.980 177.780 1.00 34.20 471 ARG B N 1
ATOM 7258 C CA . ARG B 1 471 ? -58.812 -120.979 178.268 1.00 28.92 471 ARG B CA 1
ATOM 7259 C C . ARG B 1 471 ? -59.227 -121.420 179.661 1.00 28.60 471 ARG B C 1
ATOM 7260 O O . ARG B 1 471 ? -59.617 -122.571 179.860 1.00 28.94 471 ARG B O 1
ATOM 7268 N N . VAL B 1 472 ? -59.123 -120.519 180.633 1.00 23.14 472 VAL B N 1
ATOM 7269 C CA . VAL B 1 472 ? -59.529 -120.842 181.991 1.00 24.29 472 VAL B CA 1
ATOM 7270 C C . VAL B 1 472 ? -61.040 -120.735 182.090 1.00 28.88 472 VAL B C 1
ATOM 7271 O O . VAL B 1 472 ? -61.596 -119.655 181.894 1.00 33.17 472 VAL B O 1
ATOM 7275 N N . ILE B 1 473 ? -61.714 -121.837 182.396 1.00 26.86 473 ILE B N 1
ATOM 7276 C CA . ILE B 1 473 ? -63.163 -121.797 182.527 1.00 28.03 473 ILE B CA 1
ATOM 7277 C C . ILE B 1 473 ? -63.574 -122.044 183.951 1.00 28.16 473 ILE B C 1
ATOM 7278 O O . ILE B 1 473 ? -64.758 -122.243 184.221 1.00 27.31 473 ILE B O 1
ATOM 7283 N N . GLY B 1 474 ? -62.597 -122.055 184.857 1.00 26.42 474 GLY B N 1
ATOM 7284 C CA . GLY B 1 474 ? -62.888 -122.190 186.278 1.00 28.07 474 GLY B CA 1
ATOM 7285 C C . GLY B 1 474 ? -61.789 -121.619 187.167 1.00 24.73 474 GLY B C 1
ATOM 7286 O O . GLY B 1 474 ? -60.606 -121.909 186.964 1.00 30.48 474 GLY B O 1
ATOM 7287 N N . PHE B 1 475 ? -62.174 -120.814 188.154 1.00 23.66 475 PHE B N 1
ATOM 7288 C CA . PHE B 1 475 ? -61.232 -120.235 189.117 1.00 23.68 475 PHE B CA 1
ATOM 7289 C C . PHE B 1 475 ? -61.635 -120.572 190.533 1.00 23.63 475 PHE B C 1
ATOM 7290 O O . PHE B 1 475 ? -62.761 -120.324 190.933 1.00 27.76 475 PHE B O 1
ATOM 7298 N N . HIS B 1 476 ? -60.717 -121.113 191.311 1.00 24.39 476 HIS B N 1
ATOM 7299 C CA . HIS B 1 476 ? -61.042 -121.446 192.694 1.00 23.86 476 HIS B CA 1
ATOM 7300 C C . HIS B 1 476 ? -59.886 -121.070 193.607 1.00 22.93 476 HIS B C 1
ATOM 7301 O O . HIS B 1 476 ? -58.717 -121.331 193.292 1.00 23.65 476 HIS B O 1
ATOM 7308 N N . TYR B 1 477 ? -60.216 -120.443 194.731 1.00 21.50 477 TYR B N 1
ATOM 7309 C CA . TYR B 1 477 ? -59.224 -120.033 195.707 1.00 16.59 477 TYR B CA 1
ATOM 7310 C C . TYR B 1 477 ? -59.811 -120.183 197.100 1.00 20.22 477 TYR B C 1
ATOM 7311 O O . TYR B 1 477 ? -60.845 -119.561 197.406 1.00 21.19 477 TYR B O 1
ATOM 7320 N N . VAL B 1 478 ? -59.167 -121.011 197.926 1.00 17.02 478 VAL B N 1
ATOM 7321 C CA . VAL B 1 478 ? -59.455 -121.130 199.361 1.00 15.28 478 VAL B CA 1
ATOM 7322 C C . VAL B 1 478 ? -58.301 -120.541 200.130 1.00 23.43 478 VAL B C 1
ATOM 7323 O O . VAL B 1 478 ? -57.137 -120.928 199.898 1.00 21.69 478 VAL B O 1
ATOM 7327 N N . GLY B 1 479 ? -58.605 -119.625 201.054 1.00 21.65 479 GLY B N 1
ATOM 7328 C CA . GLY B 1 479 ? -57.574 -118.913 201.798 1.00 22.51 479 GLY B CA 1
ATOM 7329 C C . GLY B 1 479 ? -58.143 -117.637 202.361 1.00 26.65 479 GLY B C 1
ATOM 7330 O O . GLY B 1 479 ? -59.359 -117.455 202.364 1.00 24.64 479 GLY B O 1
ATOM 7331 N N . PRO B 1 480 ? -57.284 -116.728 202.834 1.00 27.63 480 PRO B N 1
ATOM 7332 C CA . PRO B 1 480 ? -57.802 -115.508 203.463 1.00 22.58 480 PRO B CA 1
ATOM 7333 C C . PRO B 1 480 ? -58.186 -114.485 202.409 1.00 26.72 480 PRO B C 1
ATOM 7334 O O . PRO B 1 480 ? -57.680 -114.570 201.292 1.00 32.29 480 PRO B O 1
ATOM 7338 N N . ASN B 1 481 ? -59.110 -113.580 202.716 1.00 28.03 481 ASN B N 1
ATOM 7339 C CA . ASN B 1 481 ? -59.487 -112.530 201.765 1.00 25.14 481 ASN B CA 1
ATOM 7340 C C . ASN B 1 481 ? -59.871 -112.990 200.367 1.00 27.26 481 ASN B C 1
ATOM 7341 O O . ASN B 1 481 ? -59.395 -112.417 199.375 1.00 28.59 481 ASN B O 1
ATOM 7346 N N . ALA B 1 482 ? -60.728 -114.001 200.273 1.00 26.01 482 ALA B N 1
ATOM 7347 C CA . ALA B 1 482 ? -61.055 -114.594 198.972 1.00 25.21 482 ALA B CA 1
ATOM 7348 C C . ALA B 1 482 ? -61.880 -113.654 198.104 1.00 22.53 482 ALA B C 1
ATOM 7349 O O . ALA B 1 482 ? -61.800 -113.693 196.870 1.00 23.39 482 ALA B O 1
ATOM 7351 N N . GLY B 1 483 ? -62.696 -112.820 198.734 1.00 24.17 483 GLY B N 1
ATOM 7352 C CA . GLY B 1 483 ? -63.508 -111.883 197.976 1.00 24.60 483 GLY B CA 1
ATOM 7353 C C . GLY B 1 483 ? -62.599 -110.944 197.232 1.00 21.38 483 GLY B C 1
ATOM 7354 O O . GLY B 1 483 ? -62.712 -110.776 196.025 1.00 21.46 483 GLY B O 1
ATOM 7355 N N . GLU B 1 484 ? -61.657 -110.363 197.958 1.00 24.78 484 GLU B N 1
ATOM 7356 C CA . GLU B 1 484 ? -60.683 -109.468 197.355 1.00 19.86 484 GLU B CA 1
ATOM 7357 C C . GLU B 1 484 ? -59.862 -110.138 196.253 1.00 20.93 484 GLU B C 1
ATOM 7358 O O . GLU B 1 484 ? -59.622 -109.541 195.212 1.00 23.19 484 GLU B O 1
ATOM 7364 N N . VAL B 1 485 ? -59.424 -111.372 196.457 1.00 23.46 485 VAL B N 1
ATOM 7365 C CA . VAL B 1 485 ? -58.585 -112.021 195.452 1.00 20.83 485 VAL B CA 1
ATOM 7366 C C . VAL B 1 485 ? -59.364 -112.282 194.183 1.00 17.80 485 VAL B C 1
ATOM 7367 O O . VAL B 1 485 ? -58.854 -112.079 193.095 1.00 20.85 485 VAL B O 1
ATOM 7371 N N . THR B 1 486 ? -60.611 -112.723 194.325 1.00 23.17 486 THR B N 1
ATOM 7372 C CA . THR B 1 486 ? -61.389 -113.269 193.208 1.00 18.54 486 THR B CA 1
ATOM 7373 C C . THR B 1 486 ? -61.915 -112.240 192.234 1.00 20.54 486 THR B C 1
ATOM 7374 O O . THR B 1 486 ? -62.042 -112.518 191.016 1.00 18.13 486 THR B O 1
ATOM 7378 N N . GLN B 1 487 ? -62.252 -111.063 192.748 1.00 18.39 487 GLN B N 1
ATOM 7379 C CA . GLN B 1 487 ? -62.842 -110.029 191.904 1.00 18.17 487 GLN B CA 1
ATOM 7380 C C . GLN B 1 487 ? -62.092 -109.817 190.607 1.00 24.99 487 GLN B C 1
ATOM 7381 O O . GLN B 1 487 ? -62.666 -109.965 189.521 1.00 22.05 487 GLN B O 1
ATOM 7387 N N . GLY B 1 488 ? -60.802 -109.481 190.709 1.00 19.37 488 GLY B N 1
ATOM 7388 C CA . GLY B 1 488 ? -60.036 -109.194 189.517 1.00 14.57 488 GLY B CA 1
ATOM 7389 C C . GLY B 1 488 ? -59.946 -110.403 188.624 1.00 19.28 488 GLY B C 1
ATOM 7390 O O . GLY B 1 488 ? -59.912 -110.295 187.385 1.00 22.81 488 GLY B O 1
ATOM 7391 N N . MET B 1 489 ? -59.912 -111.577 189.243 1.00 22.31 489 MET B N 1
ATOM 7392 C CA . MET B 1 489 ? -59.764 -112.808 188.476 1.00 22.97 489 MET B CA 1
ATOM 7393 C C . MET B 1 489 ? -61.033 -113.140 187.715 1.00 23.17 489 MET B C 1
ATOM 7394 O O . MET B 1 489 ? -60.976 -113.659 186.598 1.00 27.63 489 MET B O 1
ATOM 7399 N N . ALA B 1 490 ? -62.175 -112.832 188.314 1.00 21.33 490 ALA B N 1
ATOM 7400 C CA . ALA B 1 490 ? -63.464 -112.995 187.634 1.00 23.12 490 ALA B CA 1
ATOM 7401 C C . ALA B 1 490 ? -63.486 -112.099 186.409 1.00 24.33 490 ALA B C 1
ATOM 7402 O O . ALA B 1 490 ? -63.979 -112.491 185.347 1.00 24.60 490 ALA B O 1
ATOM 7404 N N . LEU B 1 491 ? -62.932 -110.895 186.536 1.00 24.26 491 LEU B N 1
ATOM 7405 C CA . LEU B 1 491 ? -62.819 -110.009 185.374 1.00 19.70 491 LEU B CA 1
ATOM 7406 C C . LEU B 1 491 ? -61.943 -110.625 184.304 1.00 24.73 491 LEU B C 1
ATOM 7407 O O . LEU B 1 491 ? -62.276 -110.582 183.128 1.00 27.33 491 LEU B O 1
ATOM 7412 N N . ALA B 1 492 ? -60.824 -111.212 184.703 1.00 24.86 492 ALA B N 1
ATOM 7413 C CA . ALA B 1 492 ? -59.965 -111.874 183.727 1.00 27.22 492 ALA B CA 1
ATOM 7414 C C . ALA B 1 492 ? -60.689 -113.017 183.008 1.00 27.88 492 ALA B C 1
ATOM 7415 O O . ALA B 1 492 ? -60.556 -113.160 181.788 1.00 31.90 492 ALA B O 1
ATOM 7417 N N . LEU B 1 493 ? -61.458 -113.824 183.745 1.00 23.88 493 LEU B N 1
ATOM 7418 C CA . LEU B 1 493 ? -62.194 -114.933 183.128 1.00 28.61 493 LEU B CA 1
ATOM 7419 C C . LEU B 1 493 ? -63.181 -114.401 182.099 1.00 35.50 493 LEU B C 1
ATOM 7420 O O . LEU B 1 493 ? -63.379 -114.987 181.028 1.00 42.01 493 LEU B O 1
ATOM 7425 N N . ARG B 1 494 ? -63.809 -113.286 182.439 1.00 33.21 494 ARG B N 1
ATOM 7426 C CA . ARG B 1 494 ? -64.709 -112.587 181.530 1.00 32.39 494 ARG B CA 1
ATOM 7427 C C . ARG B 1 494 ? -64.022 -112.135 180.235 1.00 36.46 494 ARG B C 1
ATOM 7428 O O . ARG B 1 494 ? -64.647 -112.098 179.186 1.00 31.09 494 ARG B O 1
ATOM 7436 N N . LEU B 1 495 ? -62.729 -111.798 180.310 1.00 42.18 495 LEU B N 1
ATOM 7437 C CA . LEU B 1 495 ? -61.957 -111.432 179.124 1.00 29.40 495 LEU B CA 1
ATOM 7438 C C . LEU B 1 495 ? -61.388 -112.645 178.385 1.00 37.91 495 LEU B C 1
ATOM 7439 O O . LEU B 1 495 ? -60.571 -112.489 177.478 1.00 41.63 495 LEU B O 1
ATOM 7444 N N . LYS B 1 496 ? -61.808 -113.844 178.786 1.00 37.24 496 LYS B N 1
ATOM 7445 C CA . LYS B 1 496 ? -61.368 -115.101 178.158 1.00 39.05 496 LYS B CA 1
ATOM 7446 C C . LYS B 1 496 ? -59.860 -115.368 178.308 1.00 37.24 496 LYS B C 1
ATOM 7447 O O . LYS B 1 496 ? -59.178 -115.738 177.344 1.00 39.19 496 LYS B O 1
ATOM 7453 N N . VAL B 1 497 ? -59.362 -115.198 179.533 1.00 35.98 497 VAL B N 1
ATOM 7454 C CA . VAL B 1 497 ? -57.947 -115.354 179.859 1.00 28.59 497 VAL B CA 1
ATOM 7455 C C . VAL B 1 497 ? -57.523 -116.797 179.661 1.00 28.97 497 VAL B C 1
ATOM 7456 O O . VAL B 1 497 ? -58.273 -117.708 179.980 1.00 36.02 497 VAL B O 1
ATOM 7460 N N . LYS B 1 498 ? -56.338 -117.014 179.096 1.00 31.75 498 LYS B N 1
ATOM 7461 C CA . LYS B 1 498 ? -55.796 -118.362 178.947 1.00 30.91 498 LYS B CA 1
ATOM 7462 C C . LYS B 1 498 ? -54.765 -118.592 180.045 1.00 29.99 498 LYS B C 1
ATOM 7463 O O . LYS B 1 498 ? -54.296 -117.644 180.658 1.00 29.34 498 LYS B O 1
ATOM 7469 N N . LYS B 1 499 ? -54.428 -119.848 180.311 1.00 28.51 499 LYS B N 1
ATOM 7470 C CA . LYS B 1 499 ? -53.465 -120.164 181.348 1.00 25.64 499 LYS B CA 1
ATOM 7471 C C . LYS B 1 499 ? -52.142 -119.414 181.114 1.00 31.11 499 LYS B C 1
ATOM 7472 O O . LYS B 1 499 ? -51.507 -118.947 182.065 1.00 26.93 499 LYS B O 1
ATOM 7478 N N . LYS B 1 500 ? -51.754 -119.266 179.846 1.00 31.93 500 LYS B N 1
ATOM 7479 C CA . LYS B 1 500 ? -50.487 -118.613 179.485 1.00 32.43 500 LYS B CA 1
ATOM 7480 C C . LYS B 1 500 ? -50.473 -117.167 179.924 1.00 32.33 500 LYS B C 1
ATOM 7481 O O . LYS B 1 500 ? -49.415 -116.585 180.170 1.00 32.25 500 LYS B O 1
ATOM 7487 N N . ASP B 1 501 ? -51.652 -116.576 180.023 1.00 31.63 501 ASP B N 1
ATOM 7488 C CA . ASP B 1 501 ? -51.733 -115.182 180.415 1.00 29.33 501 ASP B CA 1
ATOM 7489 C C . ASP B 1 501 ? -51.411 -115.053 181.906 1.00 32.33 501 ASP B C 1
ATOM 7490 O O . ASP B 1 501 ? -50.765 -114.092 182.336 1.00 32.84 501 ASP B O 1
ATOM 7495 N N . PHE B 1 502 ? -51.865 -116.026 182.692 1.00 31.78 502 PHE B N 1
ATOM 7496 C CA . PHE B 1 502 ? -51.523 -116.077 184.110 1.00 27.67 502 PHE B CA 1
ATOM 7497 C C . PHE B 1 502 ? -50.011 -116.212 184.240 1.00 35.18 502 PHE B C 1
ATOM 7498 O O . PHE B 1 502 ? -49.390 -115.516 185.023 1.00 33.83 502 PHE B O 1
ATOM 7506 N N . ASP B 1 503 ? -49.418 -117.115 183.468 1.00 32.99 503 ASP B N 1
ATOM 7507 C CA . ASP B 1 503 ? -47.988 -117.350 183.560 1.00 31.42 503 ASP B CA 1
ATOM 7508 C C . ASP B 1 503 ? -47.161 -116.121 183.178 1.00 37.07 503 ASP B C 1
ATOM 7509 O O . ASP B 1 503 ? -46.069 -115.913 183.719 1.00 42.37 503 ASP B O 1
ATOM 7514 N N . ASN B 1 504 ? -47.674 -115.307 182.257 1.00 33.06 504 ASN B N 1
ATOM 7515 C CA . ASN B 1 504 ? -46.940 -114.126 181.782 1.00 36.96 504 ASN B CA 1
ATOM 7516 C C . ASN B 1 504 ? -47.144 -112.874 182.628 1.00 41.83 504 ASN B C 1
ATOM 7517 O O . ASN B 1 504 ? -46.490 -111.846 182.401 1.00 42.76 504 ASN B O 1
ATOM 7522 N N . CYS B 1 505 ? -48.076 -112.940 183.571 1.00 37.33 505 CYS B N 1
ATOM 7523 C CA . CYS B 1 505 ? -48.321 -111.805 184.448 1.00 38.12 505 CYS B CA 1
ATOM 7524 C C . CYS B 1 505 ? -47.360 -111.882 185.632 1.00 34.59 505 CYS B C 1
ATOM 7525 O O . CYS B 1 505 ? -47.105 -112.967 186.159 1.00 35.85 505 CYS B O 1
ATOM 7528 N N . ILE B 1 506 ? -46.812 -110.752 186.050 1.00 29.88 506 ILE B N 1
ATOM 7529 C CA . ILE B 1 506 ? -45.910 -110.769 187.191 1.00 30.57 506 ILE B CA 1
ATOM 7530 C C . ILE B 1 506 ? -46.732 -110.830 188.464 1.00 23.90 506 ILE B C 1
ATOM 7531 O O . ILE B 1 506 ? -47.732 -110.155 188.590 1.00 32.37 506 ILE B O 1
ATOM 7536 N N . GLY B 1 507 ? -46.332 -111.660 189.407 1.00 28.82 507 GLY B N 1
ATOM 7537 C CA . GLY B 1 507 ? -47.070 -111.763 190.647 1.00 26.62 507 GLY B CA 1
ATOM 7538 C C . GLY B 1 507 ? -46.658 -110.705 191.642 1.00 32.13 507 GLY B C 1
ATOM 7539 O O . GLY B 1 507 ? -45.578 -110.125 191.530 1.00 29.08 507 GLY B O 1
ATOM 7540 N N . ILE B 1 508 ? -47.528 -110.446 192.614 1.00 31.72 508 ILE B N 1
ATOM 7541 C CA . ILE B 1 508 ? -47.256 -109.466 193.649 1.00 26.65 508 ILE B CA 1
ATOM 7542 C C . ILE B 1 508 ? -46.800 -110.179 194.916 1.00 28.05 508 ILE B C 1
ATOM 7543 O O . ILE B 1 508 ? -47.514 -110.997 195.445 1.00 31.51 508 ILE B O 1
ATOM 7548 N N . HIS B 1 509 ? -45.617 -109.868 195.418 1.00 29.52 509 HIS B N 1
ATOM 7549 C CA . HIS B 1 509 ? -45.033 -110.653 196.499 1.00 29.29 509 HIS B CA 1
ATOM 7550 C C . HIS B 1 509 ? -44.915 -109.789 197.743 1.00 28.85 509 HIS B C 1
ATOM 7551 O O . HIS B 1 509 ? -44.641 -108.606 197.623 1.00 34.65 509 HIS B O 1
ATOM 7558 N N . PRO B 1 510 ? -45.155 -110.350 198.938 1.00 23.77 510 PRO B N 1
ATOM 7559 C CA . PRO B 1 510 ? -45.674 -111.674 199.234 1.00 28.13 510 PRO B CA 1
ATOM 7560 C C . PRO B 1 510 ? -47.179 -111.560 199.466 1.00 28.89 510 PRO B C 1
ATOM 7561 O O . PRO B 1 510 ? -47.645 -110.748 200.267 1.00 27.17 510 PRO B O 1
ATOM 7565 N N . THR B 1 511 ? -47.928 -112.412 198.781 1.00 27.62 511 THR B N 1
ATOM 7566 C CA . THR B 1 511 ? -49.362 -112.284 198.682 1.00 27.03 511 THR B CA 1
ATOM 7567 C C . THR B 1 511 ? -49.953 -113.697 198.515 1.00 27.79 511 THR B C 1
ATOM 7568 O O . THR B 1 511 ? -49.265 -114.622 198.096 1.00 24.57 511 THR B O 1
ATOM 7572 N N . ASP B 1 512 ? -51.212 -113.900 198.860 1.00 30.01 512 ASP B N 1
ATOM 7573 C CA . ASP B 1 512 ? -51.806 -115.215 198.592 1.00 29.54 512 ASP B CA 1
ATOM 7574 C C . ASP B 1 512 ? -52.135 -115.375 197.105 1.00 26.76 512 ASP B C 1
ATOM 7575 O O . ASP B 1 512 ? -51.950 -116.444 196.541 1.00 29.45 512 ASP B O 1
ATOM 7580 N N . ALA B 1 513 ? -52.582 -114.295 196.476 1.00 20.91 513 ALA B N 1
ATOM 7581 C CA . ALA B 1 513 ? -52.996 -114.314 195.075 1.00 20.69 513 ALA B CA 1
ATOM 7582 C C . ALA B 1 513 ? -51.934 -114.654 194.056 1.00 22.10 513 ALA B C 1
ATOM 7583 O O . ALA B 1 513 ? -52.266 -115.145 192.984 1.00 21.81 513 ALA B O 1
ATOM 7585 N N . GLU B 1 514 ? -50.669 -114.363 194.347 1.00 24.05 514 GLU B N 1
ATOM 7586 C CA . GLU B 1 514 ? -49.607 -114.560 193.358 1.00 23.53 514 GLU B CA 1
ATOM 7587 C C . GLU B 1 514 ? -49.385 -116.037 193.066 1.00 20.33 514 GLU B C 1
ATOM 7588 O O . GLU B 1 514 ? -48.864 -116.392 192.012 1.00 25.57 514 GLU B O 1
ATOM 7594 N N . SER B 1 515 ? -49.801 -116.902 193.983 1.00 22.97 515 SER B N 1
ATOM 7595 C CA . SER B 1 515 ? -49.766 -118.348 193.733 1.00 28.03 515 SER B CA 1
ATOM 7596 C C . SER B 1 515 ? -50.379 -118.722 192.399 1.00 22.75 515 SER B C 1
ATOM 7597 O O . SER B 1 515 ? -49.986 -119.710 191.816 1.00 29.74 515 SER B O 1
ATOM 7600 N N . PHE B 1 516 ? -51.327 -117.939 191.901 1.00 23.99 516 PHE B N 1
ATOM 7601 C CA . PHE B 1 516 ? -51.922 -118.240 190.589 1.00 25.62 516 PHE B CA 1
ATOM 7602 C C . PHE B 1 516 ? -50.992 -117.953 189.429 1.00 25.25 516 PHE B C 1
ATOM 7603 O O . PHE B 1 516 ? -51.241 -118.408 188.313 1.00 24.40 516 PHE B O 1
ATOM 7611 N N . MET B 1 517 ? -49.935 -117.186 189.679 1.00 26.41 517 MET B N 1
ATOM 7612 C CA . MET B 1 517 ? -49.112 -116.722 188.575 1.00 26.78 517 MET B CA 1
ATOM 7613 C C . MET B 1 517 ? -47.893 -117.596 188.369 1.00 24.84 517 MET B C 1
ATOM 7614 O O . MET B 1 517 ? -47.068 -117.312 187.513 1.00 30.34 517 MET B O 1
ATOM 7619 N N . ASN B 1 518 ? -47.773 -118.656 189.152 1.00 25.53 518 ASN B N 1
ATOM 7620 C CA . ASN B 1 518 ? -46.738 -119.666 188.899 1.00 30.26 518 ASN B CA 1
ATOM 7621 C C . ASN B 1 518 ? -47.269 -121.052 189.270 1.00 30.19 518 ASN B C 1
ATOM 7622 O O . ASN B 1 518 ? -46.762 -121.740 190.157 1.00 26.78 518 ASN B O 1
ATOM 7627 N N . LEU B 1 519 ? -48.327 -121.437 188.579 1.00 28.02 519 LEU B N 1
ATOM 7628 C CA . LEU B 1 519 ? -49.105 -122.606 188.951 1.00 31.69 519 LEU B CA 1
ATOM 7629 C C . LEU B 1 519 ? -48.892 -123.625 187.851 1.00 32.17 519 LEU B C 1
ATOM 7630 O O . LEU B 1 519 ? -49.472 -123.491 186.764 1.00 35.49 519 LEU B O 1
ATOM 7635 N N . PHE B 1 520 ? -48.060 -124.627 188.097 1.00 27.73 520 PHE B N 1
ATOM 7636 C CA . PHE B 1 520 ? -47.618 -125.472 186.993 1.00 28.04 520 PHE B CA 1
ATOM 7637 C C . PHE B 1 520 ? -47.878 -126.936 187.244 1.00 26.72 520 PHE B C 1
ATOM 7638 O O . PHE B 1 520 ? -47.790 -127.747 186.322 1.00 31.75 520 PHE B O 1
ATOM 7646 N N . VAL B 1 521 ? -48.203 -127.282 188.485 1.00 21.54 521 VAL B N 1
ATOM 7647 C CA . VAL B 1 521 ? -48.533 -128.670 188.803 1.00 25.05 521 VAL B CA 1
ATOM 7648 C C . VAL B 1 521 ? -49.962 -129.002 188.370 1.00 30.30 521 VAL B C 1
ATOM 7649 O O . VAL B 1 521 ? -50.909 -128.343 188.807 1.00 29.73 521 VAL B O 1
ATOM 7653 N N . THR B 1 522 ? -50.116 -130.009 187.508 1.00 29.26 522 THR B N 1
ATOM 7654 C CA . THR B 1 522 ? -51.427 -130.399 187.018 1.00 28.11 522 THR B CA 1
ATOM 7655 C C . THR B 1 522 ? -51.853 -131.700 187.649 1.00 27.76 522 THR B C 1
ATOM 7656 O O . THR B 1 522 ? -51.006 -132.492 188.061 1.00 28.22 522 THR B O 1
ATOM 7660 N N . ILE B 1 523 ? -53.175 -131.904 187.701 1.00 28.14 523 ILE B N 1
ATOM 7661 C CA . ILE B 1 523 ? -53.814 -133.145 188.139 1.00 24.74 523 ILE B CA 1
ATOM 7662 C C . ILE B 1 523 ? -53.347 -134.333 187.295 1.00 29.19 523 ILE B C 1
ATOM 7663 O O . ILE B 1 523 ? -52.935 -135.350 187.843 1.00 35.48 523 ILE B O 1
ATOM 7668 N N . SER B 1 524 ? -53.386 -134.205 185.967 1.00 26.03 524 SER B N 1
ATOM 7669 C CA . SER B 1 524 ? -52.985 -135.307 185.092 1.00 25.36 524 SER B CA 1
ATOM 7670 C C . SER B 1 524 ? -51.520 -135.741 185.283 1.00 35.02 524 SER B C 1
ATOM 7671 O O . SER B 1 524 ? -51.223 -136.932 185.258 1.00 39.76 524 SER B O 1
ATOM 7674 N N . SER B 1 525 ? -50.611 -134.790 185.499 1.00 39.71 525 SER B N 1
ATOM 7675 C CA . SER B 1 525 ? -49.178 -135.096 185.693 1.00 35.78 525 SER B CA 1
ATOM 7676 C C . SER B 1 525 ? -48.893 -136.022 186.876 1.00 37.01 525 SER B C 1
ATOM 7677 O O . SER B 1 525 ? -47.855 -136.676 186.923 1.00 38.92 525 SER B O 1
ATOM 7680 N N . GLY B 1 526 ? -49.801 -136.049 187.844 1.00 37.03 526 GLY B N 1
ATOM 7681 C CA . GLY B 1 526 ? -49.637 -136.907 188.995 1.00 27.62 526 GLY B CA 1
ATOM 7682 C C . GLY B 1 526 ? -48.714 -136.373 190.066 1.00 27.41 526 GLY B C 1
ATOM 7683 O O . GLY B 1 526 ? -48.674 -136.931 191.157 1.00 32.90 526 GLY B O 1
ATOM 7684 N N . LEU B 1 527 ? -47.974 -135.302 189.795 1.00 32.29 527 LEU B N 1
ATOM 7685 C CA . LEU B 1 527 ? -46.999 -134.800 190.787 1.00 28.40 527 LEU B CA 1
ATOM 7686 C C . LEU B 1 527 ? -47.684 -134.226 192.016 1.00 31.35 527 LEU B C 1
ATOM 7687 O O . LEU B 1 527 ? -48.848 -133.838 191.965 1.00 34.16 527 LEU B O 1
ATOM 7692 N N . SER B 1 528 ? -46.957 -134.160 193.124 1.00 32.10 528 SER B N 1
ATOM 7693 C CA . SER B 1 528 ? -47.522 -133.690 194.380 1.00 24.21 528 SER B CA 1
ATOM 7694 C C . SER B 1 528 ? -47.870 -132.226 194.296 1.00 28.50 528 SER B C 1
ATOM 7695 O O . SER B 1 528 ? -47.042 -131.422 193.875 1.00 31.49 528 SER B O 1
ATOM 7698 N N . TYR B 1 529 ? -49.090 -131.879 194.704 1.00 29.56 529 TYR B N 1
ATOM 7699 C CA . TYR B 1 529 ? -49.497 -130.478 194.777 1.00 28.93 529 TYR B CA 1
ATOM 7700 C C . TYR B 1 529 ? -49.621 -130.006 196.230 1.00 26.74 529 TYR B C 1
ATOM 7701 O O . TYR B 1 529 ? -50.218 -128.971 196.511 1.00 26.71 529 TYR B O 1
ATOM 7710 N N . ALA B 1 530 ? -49.046 -130.766 197.153 1.00 24.62 530 ALA B N 1
ATOM 7711 C CA . ALA B 1 530 ? -49.146 -130.446 198.572 1.00 26.68 530 ALA B CA 1
ATOM 7712 C C . ALA B 1 530 ? -48.252 -129.289 198.920 1.00 32.20 530 ALA B C 1
ATOM 7713 O O . ALA B 1 530 ? -47.312 -128.953 198.180 1.00 30.05 530 ALA B O 1
ATOM 7715 N N . ALA B 1 531 ? -48.554 -128.691 200.066 1.00 31.82 531 ALA B N 1
ATOM 7716 C CA . ALA B 1 531 ? -47.823 -127.547 200.552 1.00 28.40 531 ALA B CA 1
ATOM 7717 C C . ALA B 1 531 ? -46.350 -127.905 200.635 1.00 35.07 531 ALA B C 1
ATOM 7718 O O . ALA B 1 531 ? -45.995 -128.883 201.287 1.00 32.01 531 ALA B O 1
ATOM 7720 N N . LYS B 1 532 ? -45.511 -127.111 199.967 1.00 39.13 532 LYS B N 1
ATOM 7721 C CA . LYS B 1 532 ? -44.062 -127.294 199.989 1.00 39.72 532 LYS B CA 1
ATOM 7722 C C . LYS B 1 532 ? -43.485 -126.559 201.179 1.00 44.12 532 LYS B C 1
ATOM 7723 O O . LYS B 1 532 ? -43.505 -125.334 201.230 1.00 50.40 532 LYS B O 1
ATOM 7729 N N . GLY B 1 533 ? -42.957 -127.304 202.135 1.00 53.81 533 GLY B N 1
ATOM 7730 C CA . GLY B 1 533 ? -42.284 -126.691 203.261 1.00 53.23 533 GLY B CA 1
ATOM 7731 C C . GLY B 1 533 ? -43.209 -126.549 204.446 1.00 50.44 533 GLY B C 1
ATOM 7732 O O . GLY B 1 533 ? -44.231 -127.232 204.531 1.00 51.74 533 GLY B O 1
ATOM 7733 N N . GLY B 1 534 ? -42.844 -125.660 205.364 1.00 46.08 534 GLY B N 1
ATOM 7734 C CA . GLY B 1 534 ? -43.617 -125.438 206.570 1.00 47.70 534 GLY B CA 1
ATOM 7735 C C . GLY B 1 534 ? -43.398 -126.558 207.564 1.00 53.55 534 GLY B C 1
ATOM 7736 O O . GLY B 1 534 ? -42.778 -127.574 207.236 1.00 56.36 534 GLY B O 1
ATOM 7737 N N . SER B 1 535 ? -43.890 -126.376 208.787 1.00 51.51 535 SER B N 1
ATOM 7738 C CA . SER B 1 535 ? -43.844 -127.449 209.777 1.00 53.61 535 SER B CA 1
ATOM 7739 C C . SER B 1 535 ? -45.043 -128.406 209.595 1.00 58.04 535 SER B C 1
ATOM 7740 O O . SER B 1 535 ? -45.624 -128.884 210.570 1.00 57.20 535 SER B O 1
ATOM 7743 N N . GLY B 1 536 ? -45.399 -128.685 208.339 1.00 56.04 536 GLY B N 1
ATOM 7744 C CA . GLY B 1 536 ? -46.538 -129.529 208.022 1.00 54.23 536 GLY B CA 1
ATOM 7745 C C . GLY B 1 536 ? -46.285 -131.026 208.153 1.00 63.45 536 GLY B C 1
ATOM 7746 O O . GLY B 1 536 ? -45.282 -131.566 207.652 1.00 59.10 536 GLY B O 1
ATOM 7747 N N . GLY B 1 537 ? -47.211 -131.698 208.833 1.00 57.01 537 GLY B N 1
ATOM 7748 C CA . GLY B 1 537 ? -47.138 -133.133 209.010 1.00 51.37 537 GLY B CA 1
ATOM 7749 C C . GLY B 1 537 ? -46.160 -133.544 210.087 1.00 52.92 537 GLY B C 1
ATOM 7750 O O . GLY B 1 537 ? -45.651 -134.665 210.079 1.00 50.40 537 GLY B O 1
ATOM 7751 N N . GLY B 1 538 ? -45.891 -132.641 211.022 1.00 54.33 538 GLY B N 1
ATOM 7752 C CA . GLY B 1 538 ? -44.963 -132.949 212.089 1.00 53.43 538 GLY B CA 1
ATOM 7753 C C . GLY B 1 538 ? -43.584 -133.255 211.541 1.00 53.61 538 GLY B C 1
ATOM 7754 O O . GLY B 1 538 ? -42.967 -134.264 211.882 1.00 56.18 538 GLY B O 1
ATOM 7755 N N . LYS B 1 539 ? -43.127 -132.389 210.651 1.00 52.95 539 LYS B N 1
ATOM 7756 C CA . LYS B 1 539 ? -41.748 -132.378 210.212 1.00 52.52 539 LYS B CA 1
ATOM 7757 C C . LYS B 1 539 ? -41.550 -131.134 209.374 1.00 54.77 539 LYS B C 1
ATOM 7758 O O . LYS B 1 539 ? -42.421 -130.774 208.590 1.00 63.12 539 LYS B O 1
ATOM 7764 N N . CYS B 1 540 ? -40.412 -130.470 209.558 1.00 56.54 540 CYS B N 1
ATOM 7765 C CA . CYS B 1 540 ? -40.114 -129.226 208.855 1.00 56.54 540 CYS B CA 1
ATOM 7766 C C . CYS B 1 540 ? -39.669 -129.498 207.411 1.00 58.89 540 CYS B C 1
ATOM 7767 O O . CYS B 1 540 ? -38.470 -129.496 207.094 1.00 53.94 540 CYS B O 1
ATOM 7770 N N . GLY B 1 541 ? -40.660 -129.723 206.549 1.00 62.12 541 GLY B N 1
ATOM 7771 C CA . GLY B 1 541 ? -40.443 -130.086 205.158 1.00 60.76 541 GLY B CA 1
ATOM 7772 C C . GLY B 1 541 ? -41.734 -130.561 204.510 1.00 68.17 541 GLY B C 1
ATOM 7773 O O . GLY B 1 541 ? -41.708 -131.459 203.660 1.00 72.57 541 GLY B O 1
ATOM 7775 N N . HIS C 1 38 ? -53.331 -78.351 200.646 1.00 78.94 38 HIS C N 1
ATOM 7776 C CA . HIS C 1 38 ? -53.572 -78.176 199.216 1.00 72.20 38 HIS C CA 1
ATOM 7777 C C . HIS C 1 38 ? -52.752 -79.115 198.328 1.00 69.28 38 HIS C C 1
ATOM 7778 O O . HIS C 1 38 ? -51.742 -79.687 198.753 1.00 69.52 38 HIS C O 1
ATOM 7785 N N . THR C 1 39 ? -53.194 -79.240 197.080 1.00 69.79 39 THR C N 1
ATOM 7786 C CA . THR C 1 39 ? -52.575 -80.135 196.105 1.00 73.20 39 THR C CA 1
ATOM 7787 C C . THR C 1 39 ? -52.367 -79.406 194.769 1.00 72.13 39 THR C C 1
ATOM 7788 O O . THR C 1 39 ? -53.171 -78.542 194.397 1.00 66.49 39 THR C O 1
ATOM 7792 N N . TYR C 1 40 ? -51.275 -79.735 194.072 1.00 70.10 40 TYR C N 1
ATOM 7793 C CA . TYR C 1 40 ? -50.946 -79.112 192.790 1.00 61.96 40 TYR C CA 1
ATOM 7794 C C . TYR C 1 40 ? -50.441 -80.161 191.794 1.00 61.82 40 TYR C C 1
ATOM 7795 O O . TYR C 1 40 ? -50.005 -81.245 192.192 1.00 64.25 40 TYR C O 1
ATOM 7804 N N . ASP C 1 41 ? -50.499 -79.847 190.502 1.00 53.24 41 ASP C N 1
ATOM 7805 C CA . ASP C 1 41 ? -50.037 -80.783 189.486 1.00 49.84 41 ASP C CA 1
ATOM 7806 C C . ASP C 1 41 ? -48.523 -80.913 189.516 1.00 55.77 41 ASP C C 1
ATOM 7807 O O . ASP C 1 41 ? -47.976 -81.961 189.167 1.00 55.08 41 ASP C O 1
ATOM 7812 N N . TYR C 1 42 ? -47.851 -79.834 189.913 1.00 56.79 42 TYR C N 1
ATOM 7813 C CA . TYR C 1 42 ? -46.395 -79.807 189.976 1.00 49.71 42 TYR C CA 1
ATOM 7814 C C . TYR C 1 42 ? -45.921 -78.986 191.167 1.00 53.75 42 TYR C C 1
ATOM 7815 O O . TYR C 1 42 ? -46.608 -78.061 191.627 1.00 49.34 42 TYR C O 1
ATOM 7824 N N . ASP C 1 43 ? -44.731 -79.319 191.658 1.00 57.31 43 ASP C N 1
ATOM 7825 C CA . ASP C 1 43 ? -44.144 -78.603 192.779 1.00 50.98 43 ASP C CA 1
ATOM 7826 C C . ASP C 1 43 ? -43.555 -77.301 192.302 1.00 48.71 43 ASP C C 1
ATOM 7827 O O . ASP C 1 43 ? -43.407 -76.357 193.079 1.00 46.91 43 ASP C O 1
ATOM 7832 N N . TYR C 1 44 ? -43.213 -77.271 191.014 1.00 51.95 44 TYR C N 1
ATOM 7833 C CA . TYR C 1 44 ? -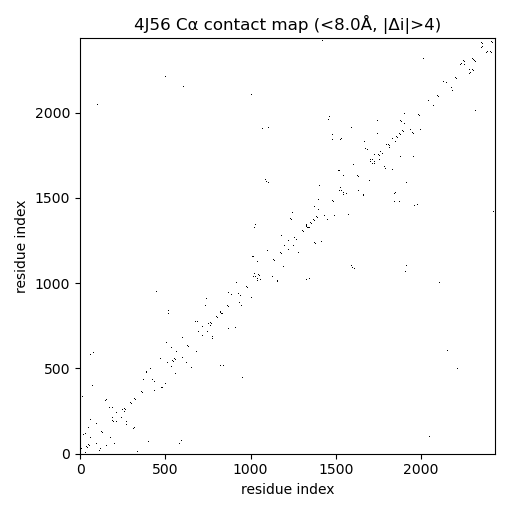42.486 -76.153 190.409 1.00 52.10 44 TYR C CA 1
ATOM 7834 C C . TYR C 1 44 ? -42.878 -76.038 188.941 1.00 45.15 44 TYR C C 1
ATOM 7835 O O . TYR C 1 44 ? -42.629 -76.956 188.132 1.00 40.70 44 TYR C O 1
ATOM 7844 N N . VAL C 1 45 ? -43.508 -74.919 188.600 1.00 40.44 45 VAL C N 1
ATOM 7845 C CA . VAL C 1 45 ? -43.727 -74.586 187.199 1.00 42.45 45 VAL C CA 1
ATOM 7846 C C . VAL C 1 45 ? -42.882 -73.352 186.920 1.00 38.66 45 VAL C C 1
ATOM 7847 O O . VAL C 1 45 ? -42.903 -72.382 187.689 1.00 34.93 45 VAL C O 1
ATOM 7851 N N . VAL C 1 46 ? -42.088 -73.408 185.857 1.00 36.17 46 VAL C N 1
ATOM 7852 C CA . VAL C 1 46 ? -41.285 -72.254 185.504 1.00 40.22 46 VAL C CA 1
ATOM 7853 C C . VAL C 1 46 ? -41.587 -71.773 184.091 1.00 39.99 46 VAL C C 1
ATOM 7854 O O . VAL C 1 46 ? -41.733 -72.566 183.148 1.00 38.31 46 VAL C O 1
ATOM 7858 N N . ILE C 1 47 ? -41.692 -70.454 183.967 1.00 41.67 47 ILE C N 1
ATOM 7859 C CA . ILE C 1 47 ? -41.982 -69.807 182.695 1.00 42.94 47 ILE C CA 1
ATOM 7860 C C . ILE C 1 47 ? -40.708 -69.178 182.117 1.00 41.35 47 ILE C C 1
ATOM 7861 O O . ILE C 1 47 ? -40.248 -68.123 182.578 1.00 39.09 47 ILE C O 1
ATOM 7866 N N . GLY C 1 48 ? -40.138 -69.854 181.119 1.00 42.55 48 GLY C N 1
ATOM 7867 C CA . GLY C 1 48 ? -38.932 -69.409 180.448 1.00 36.89 48 GLY C CA 1
ATOM 7868 C C . GLY C 1 48 ? -37.863 -70.475 180.372 1.00 31.98 48 GLY C C 1
ATOM 7869 O O . GLY C 1 48 ? -37.457 -71.015 181.397 1.00 40.81 48 GLY C O 1
ATOM 7870 N N . GLY C 1 49 ? -37.390 -70.779 179.172 1.00 30.16 49 GLY C N 1
ATOM 7871 C CA . GLY C 1 49 ? -36.290 -71.725 179.034 1.00 40.65 49 GLY C CA 1
ATOM 7872 C C . GLY C 1 49 ? -34.922 -71.124 178.699 1.00 39.62 49 GLY C C 1
ATOM 7873 O O . GLY C 1 49 ? -34.219 -71.576 177.783 1.00 36.71 49 GLY C O 1
ATOM 7874 N N . GLY C 1 50 ? -34.529 -70.096 179.439 1.00 45.36 50 GLY C N 1
ATOM 7875 C CA . GLY C 1 50 ? -33.202 -69.518 179.272 1.00 42.73 50 GLY C CA 1
ATOM 7876 C C . GLY C 1 50 ? -32.314 -70.002 180.394 1.00 43.90 50 GLY C C 1
ATOM 7877 O O . GLY C 1 50 ? -32.713 -70.898 181.128 1.00 43.50 50 GLY C O 1
ATOM 7878 N N . PRO C 1 51 ? -31.111 -69.418 180.538 1.00 46.36 51 PRO C N 1
ATOM 7879 C CA . PRO C 1 51 ? -30.163 -69.793 181.591 1.00 39.10 51 PRO C CA 1
ATOM 7880 C C . PRO C 1 51 ? -30.774 -69.935 182.988 1.00 37.57 51 PRO C C 1
ATOM 7881 O O . PRO C 1 51 ? -30.511 -70.921 183.669 1.00 39.60 51 PRO C O 1
ATOM 7885 N N . GLY C 1 52 ? -31.574 -68.969 183.412 1.00 37.45 52 GLY C N 1
ATOM 7886 C CA . GLY C 1 52 ? -32.096 -68.978 184.766 1.00 35.96 52 GLY C CA 1
ATOM 7887 C C . GLY C 1 52 ? -33.191 -70.011 184.947 1.00 43.25 52 GLY C C 1
ATOM 7888 O O . GLY C 1 52 ? -33.147 -70.828 185.868 1.00 43.16 52 GLY C O 1
ATOM 7889 N N . GLY C 1 53 ? -34.175 -69.981 184.055 1.00 47.33 53 GLY C N 1
ATOM 7890 C CA . GLY C 1 53 ? -35.292 -70.901 184.136 1.00 43.92 53 GLY C CA 1
ATOM 7891 C C . GLY C 1 53 ? -34.815 -72.340 184.076 1.00 45.31 53 GLY C C 1
ATOM 7892 O O . GLY C 1 53 ? -35.228 -73.158 184.892 1.00 52.73 53 GLY C O 1
ATOM 7893 N N . MET C 1 54 ? -33.949 -72.655 183.113 1.00 43.26 54 MET C N 1
ATOM 7894 C CA . MET C 1 54 ? -33.468 -74.023 182.936 1.00 39.58 54 MET C CA 1
ATOM 7895 C C . MET C 1 54 ? -32.664 -74.465 184.131 1.00 39.93 54 MET C C 1
ATOM 7896 O O . MET C 1 54 ? -32.805 -75.591 184.594 1.00 48.33 54 MET C O 1
ATOM 7901 N N . ALA C 1 55 ? -31.824 -73.575 184.634 1.00 41.09 55 ALA C N 1
ATOM 7902 C CA . ALA C 1 55 ? -30.969 -73.922 185.760 1.00 45.01 55 ALA C CA 1
ATOM 7903 C C . ALA C 1 55 ? -31.808 -74.202 187.009 1.00 41.95 55 ALA C C 1
ATOM 7904 O O . ALA C 1 55 ? -31.580 -75.188 187.709 1.00 46.54 55 ALA C O 1
ATOM 7906 N N . SER C 1 56 ? -32.778 -73.342 187.284 1.00 42.36 56 SER C N 1
ATOM 7907 C CA . SER C 1 56 ? -33.609 -73.506 188.469 1.00 43.69 56 SER C CA 1
ATOM 7908 C C . SER C 1 56 ? -34.420 -74.781 188.381 1.00 44.80 56 SER C C 1
ATOM 7909 O O . SER C 1 56 ? -34.568 -75.489 189.375 1.00 51.01 56 SER C O 1
ATOM 7912 N N . ALA C 1 57 ? -34.928 -75.079 187.185 1.00 48.09 57 ALA C N 1
ATOM 7913 C CA . ALA C 1 57 ? -35.752 -76.272 186.969 1.00 49.77 57 ALA C CA 1
ATOM 7914 C C . ALA C 1 57 ? -34.951 -77.538 187.255 1.00 51.31 57 ALA C C 1
ATOM 7915 O O . ALA C 1 57 ? -35.397 -78.401 188.016 1.00 57.16 57 ALA C O 1
ATOM 7917 N N . LYS C 1 58 ? -33.764 -77.635 186.661 1.00 46.02 58 LYS C N 1
ATOM 7918 C CA . LYS C 1 58 ? -32.908 -78.808 186.827 1.00 43.51 58 LYS C CA 1
ATOM 7919 C C . LYS C 1 58 ? -32.430 -79.003 188.270 1.00 44.21 58 LYS C C 1
ATOM 7920 O O . LYS C 1 58 ? -32.376 -80.133 188.749 1.00 46.33 58 LYS C O 1
ATOM 7926 N N . GLU C 1 59 ? -32.117 -77.921 188.981 1.00 43.50 59 GLU C N 1
ATOM 7927 C CA . GLU C 1 59 ? -31.786 -78.054 190.404 1.00 45.37 59 GLU C CA 1
ATOM 7928 C C . GLU C 1 59 ? -32.976 -78.556 191.191 1.00 48.46 59 GLU C C 1
ATOM 7929 O O . GLU C 1 59 ? -32.847 -79.503 191.951 1.00 47.27 59 GLU C O 1
ATOM 7935 N N . ALA C 1 60 ? -34.123 -77.897 191.023 1.00 46.25 60 ALA C N 1
ATOM 7936 C CA . ALA C 1 60 ? -35.361 -78.294 191.702 1.00 48.96 60 ALA C CA 1
ATOM 7937 C C . ALA C 1 60 ? -35.697 -79.780 191.516 1.00 52.48 60 ALA C C 1
ATOM 7938 O O . ALA C 1 60 ? -35.979 -80.483 192.483 1.00 51.06 60 ALA C O 1
ATOM 7940 N N . ALA C 1 61 ? -35.681 -80.239 190.267 1.00 48.47 61 ALA C N 1
ATOM 7941 C CA . ALA C 1 61 ? -35.838 -81.654 189.937 1.00 44.84 61 ALA C CA 1
ATOM 7942 C C . ALA C 1 61 ? -34.885 -82.572 190.709 1.00 50.71 61 ALA C C 1
ATOM 7943 O O . ALA C 1 61 ? -35.303 -83.591 191.254 1.00 54.63 61 ALA C O 1
ATOM 7945 N N . ALA C 1 62 ? -33.603 -82.220 190.748 1.00 46.38 62 ALA C N 1
ATOM 7946 C CA . ALA C 1 62 ? -32.609 -83.076 191.383 1.00 42.47 62 ALA C CA 1
ATOM 7947 C C . ALA C 1 62 ? -32.779 -83.134 192.893 1.00 45.30 62 ALA C C 1
ATOM 7948 O O . ALA C 1 62 ? -32.060 -83.852 193.566 1.00 55.18 62 ALA C O 1
ATOM 7950 N N . HIS C 1 63 ? -33.717 -82.370 193.431 1.00 52.12 63 HIS C N 1
ATOM 7951 C CA . HIS C 1 63 ? -34.015 -82.434 194.861 1.00 58.17 63 HIS C CA 1
ATOM 7952 C C . HIS C 1 63 ? -35.402 -83.013 195.150 1.00 57.02 63 HIS C C 1
ATOM 7953 O O . HIS C 1 63 ? -35.918 -82.880 196.270 1.00 54.24 63 HIS C O 1
ATOM 7960 N N . GLY C 1 64 ? -36.003 -83.634 194.137 1.00 57.78 64 GLY C N 1
ATOM 7961 C CA . GLY C 1 64 ? -37.270 -84.329 194.309 1.00 62.66 64 GLY C CA 1
ATOM 7962 C C . GLY C 1 64 ? -38.510 -83.648 193.758 1.00 61.79 64 GLY C C 1
ATOM 7963 O O . GLY C 1 64 ? -39.559 -84.282 193.643 1.00 69.41 64 GLY C O 1
ATOM 7964 N N . ALA C 1 65 ? -38.402 -82.367 193.418 1.00 51.15 65 ALA C N 1
ATOM 7965 C CA . ALA C 1 65 ? -39.552 -81.632 192.927 1.00 55.00 65 ALA C CA 1
ATOM 7966 C C . ALA C 1 65 ? -40.022 -82.181 191.597 1.00 57.88 65 ALA C C 1
ATOM 7967 O O . ALA C 1 65 ? -39.203 -82.579 190.757 1.00 52.36 65 ALA C O 1
ATOM 7969 N N . ARG C 1 66 ? -41.346 -82.219 191.431 1.00 56.35 66 ARG C N 1
ATOM 7970 C CA . ARG C 1 66 ? -41.954 -82.455 190.128 1.00 57.21 66 ARG C CA 1
ATOM 7971 C C . ARG C 1 66 ? -41.958 -81.110 189.421 1.00 51.75 66 ARG C C 1
ATOM 7972 O O . ARG C 1 66 ? -42.482 -80.123 189.963 1.00 50.95 66 ARG C O 1
ATOM 7980 N N . VAL C 1 67 ? -41.380 -81.060 188.221 1.00 44.48 67 VAL C N 1
ATOM 7981 C CA . VAL C 1 67 ? -41.103 -79.775 187.581 1.00 43.13 67 VAL C CA 1
ATOM 7982 C C . VAL C 1 67 ? -41.651 -79.709 186.164 1.00 42.70 67 VAL C C 1
ATOM 7983 O O . VAL C 1 67 ? -41.481 -80.646 185.362 1.00 36.79 67 VAL C O 1
ATOM 7987 N N . LEU C 1 68 ? -42.301 -78.591 185.859 1.00 39.88 68 LEU C N 1
ATOM 7988 C CA . LEU C 1 68 ? -42.733 -78.317 184.492 1.00 45.75 68 LEU C CA 1
ATOM 7989 C C . LEU C 1 68 ? -42.125 -76.994 184.027 1.00 45.51 68 LEU C C 1
ATOM 7990 O O . LEU C 1 68 ? -42.140 -76.002 184.768 1.00 42.28 68 LEU C O 1
ATOM 7995 N N . LEU C 1 69 ? -41.599 -76.970 182.807 1.00 40.59 69 LEU C N 1
ATOM 7996 C CA . LEU C 1 69 ? -41.003 -75.746 182.282 1.00 43.58 69 LEU C CA 1
ATOM 7997 C C . LEU C 1 69 ? -41.609 -75.375 180.939 1.00 44.01 69 LEU C C 1
ATOM 7998 O O . LEU C 1 69 ? -41.733 -76.230 180.043 1.00 45.16 69 LEU C O 1
ATOM 8003 N N . PHE C 1 70 ? -41.971 -74.101 180.796 1.00 41.05 70 PHE C N 1
ATOM 8004 C CA . PHE C 1 70 ? -42.482 -73.593 179.529 1.00 41.44 70 PHE C CA 1
ATOM 8005 C C . PHE C 1 70 ? -41.457 -72.723 178.839 1.00 38.01 70 PHE C C 1
ATOM 8006 O O . PHE C 1 70 ? -40.834 -71.880 179.480 1.00 35.66 70 PHE C O 1
ATOM 8014 N N . ASP C 1 71 ? -41.286 -72.915 177.534 1.00 38.14 71 ASP C N 1
ATOM 8015 C CA . ASP C 1 71 ? -40.515 -71.956 176.743 1.00 42.01 71 ASP C CA 1
ATOM 8016 C C . ASP C 1 71 ? -41.113 -71.743 175.356 1.00 42.68 71 ASP C C 1
ATOM 8017 O O . ASP C 1 71 ? -41.395 -72.702 174.634 1.00 40.91 71 ASP C O 1
ATOM 8022 N N . TYR C 1 72 ? -41.290 -70.478 174.986 1.00 42.09 72 TYR C N 1
ATOM 8023 C CA . TYR C 1 72 ? -41.827 -70.123 173.679 1.00 40.72 72 TYR C CA 1
ATOM 8024 C C . TYR C 1 72 ? -41.217 -68.817 173.182 1.00 39.40 72 TYR C C 1
ATOM 8025 O O . TYR C 1 72 ? -41.121 -67.837 173.921 1.00 42.16 72 TYR C O 1
ATOM 8034 N N . VAL C 1 73 ? -40.812 -68.798 171.923 1.00 40.56 73 VAL C N 1
ATOM 8035 C CA . VAL C 1 73 ? -40.118 -67.641 171.391 1.00 40.16 73 VAL C CA 1
ATOM 8036 C C . VAL C 1 73 ? -41.052 -66.814 170.537 1.00 40.13 73 VAL C C 1
ATOM 8037 O O . VAL C 1 73 ? -41.336 -67.186 169.403 1.00 38.82 73 VAL C O 1
ATOM 8041 N N . LYS C 1 74 ? -41.530 -65.693 171.077 1.00 41.85 74 LYS C N 1
ATOM 8042 C CA . LYS C 1 74 ? -42.333 -64.772 170.279 1.00 42.39 74 LYS C CA 1
ATOM 8043 C C . LYS C 1 74 ? -41.381 -64.100 169.310 1.00 43.22 74 LYS C C 1
ATOM 8044 O O . LYS C 1 74 ? -40.362 -63.567 169.742 1.00 46.84 74 LYS C O 1
ATOM 8050 N N . PRO C 1 75 ? -41.695 -64.138 168.002 1.00 43.55 75 PRO C N 1
ATOM 8051 C CA . PRO C 1 75 ? -40.845 -63.567 166.952 1.00 39.21 75 PRO C CA 1
ATOM 8052 C C . PRO C 1 75 ? -40.446 -62.118 167.210 1.00 40.99 75 PRO C C 1
ATOM 8053 O O . PRO C 1 75 ? -41.046 -61.435 168.045 1.00 43.79 75 PRO C O 1
ATOM 8057 N N . SER C 1 76 ? -39.405 -61.664 166.523 1.00 42.63 76 SER C N 1
ATOM 8058 C CA . SER C 1 76 ? -38.838 -60.344 166.787 1.00 44.11 76 SER C CA 1
ATOM 8059 C C . SER C 1 76 ? -39.509 -59.371 165.867 1.00 41.29 76 SER C C 1
ATOM 8060 O O . SER C 1 76 ? -40.252 -59.803 164.985 1.00 38.81 76 SER C O 1
ATOM 8063 N N . SER C 1 77 ? -39.210 -58.080 166.050 1.00 37.99 77 SER C N 1
ATOM 8064 C CA . SER C 1 77 ? -39.722 -57.003 165.204 1.00 36.45 77 SER C CA 1
ATOM 8065 C C . SER C 1 77 ? -39.715 -57.411 163.741 1.00 38.39 77 SER C C 1
ATOM 8066 O O . SER C 1 77 ? -40.609 -57.031 162.987 1.00 32.66 77 SER C O 1
ATOM 8069 N N . GLN C 1 78 ? -38.715 -58.198 163.342 1.00 33.41 78 GLN C N 1
ATOM 8070 C CA . GLN C 1 78 ? -38.572 -58.572 161.938 1.00 32.44 78 GLN C CA 1
ATOM 8071 C C . GLN C 1 78 ? -38.973 -60.014 161.679 1.00 36.26 78 GLN C C 1
ATOM 8072 O O . GLN C 1 78 ? -38.754 -60.536 160.584 1.00 37.25 78 GLN C O 1
ATOM 8078 N N . GLY C 1 79 ? -39.555 -60.662 162.686 1.00 35.40 79 GLY C N 1
ATOM 8079 C CA . GLY C 1 79 ? -40.065 -62.014 162.520 1.00 39.19 79 GLY C CA 1
ATOM 8080 C C . GLY C 1 79 ? -39.075 -63.154 162.735 1.00 45.32 79 GLY C C 1
ATOM 8081 O O . GLY C 1 79 ? -39.354 -64.303 162.382 1.00 44.69 79 GLY C O 1
ATOM 8082 N N . THR C 1 80 ? -37.918 -62.849 163.312 1.00 42.67 80 THR C N 1
ATOM 8083 C CA . THR C 1 80 ? -36.900 -63.860 163.567 1.00 40.54 80 THR C CA 1
ATOM 8084 C C . THR C 1 80 ? -37.312 -64.735 164.746 1.00 42.10 80 THR C C 1
ATOM 8085 O O . THR C 1 80 ? -37.813 -64.221 165.750 1.00 46.74 80 THR C O 1
ATOM 8089 N N . LYS C 1 81 ? -37.108 -66.049 164.640 1.00 38.16 81 LYS C N 1
ATOM 8090 C CA . LYS C 1 81 ? -37.331 -66.934 165.792 1.00 38.14 81 LYS C CA 1
ATOM 8091 C C . LYS C 1 81 ? -36.246 -67.992 165.933 1.00 37.13 81 LYS C C 1
ATOM 8092 O O . LYS C 1 81 ? -35.355 -68.105 165.085 1.00 42.87 81 LYS C O 1
ATOM 8098 N N . TRP C 1 82 ? -36.307 -68.757 167.021 1.00 36.12 82 TRP C N 1
ATOM 8099 C CA . TRP C 1 82 ? -35.222 -69.677 167.358 1.00 37.80 82 TRP C CA 1
ATOM 8100 C C . TRP C 1 82 ? -35.632 -70.700 168.415 1.00 40.48 82 TRP C C 1
ATOM 8101 O O . TRP C 1 82 ? -36.755 -70.670 168.951 1.00 36.53 82 TRP C O 1
ATOM 8112 N N . GLY C 1 83 ? -34.691 -71.579 168.739 1.00 37.49 83 GLY C N 1
ATOM 8113 C CA . GLY C 1 83 ? -34.957 -72.694 169.625 1.00 38.38 83 GLY C CA 1
ATOM 8114 C C . GLY C 1 83 ? -34.896 -72.363 171.103 1.00 36.04 83 GLY C C 1
ATOM 8115 O O . GLY C 1 83 ? -34.954 -71.197 171.503 1.00 32.76 83 GLY C O 1
ATOM 8116 N N . ILE C 1 84 ? -34.778 -73.413 171.914 1.00 32.95 84 ILE C N 1
ATOM 8117 C CA . ILE C 1 84 ? -34.818 -73.296 173.355 1.00 26.97 84 ILE C CA 1
ATOM 8118 C C . ILE C 1 84 ? -33.446 -72.859 173.866 1.00 35.35 84 ILE C C 1
ATOM 8119 O O . ILE C 1 84 ? -32.423 -73.035 173.192 1.00 31.15 84 ILE C O 1
ATOM 8124 N N . GLY C 1 85 ? -33.409 -72.273 175.051 1.00 33.43 85 GLY C N 1
ATOM 8125 C CA . GLY C 1 85 ? -32.138 -71.839 175.586 1.00 34.76 85 GLY C CA 1
ATOM 8126 C C . GLY C 1 85 ? -32.150 -70.366 175.943 1.00 45.82 85 GLY C C 1
ATOM 8127 O O . GLY C 1 85 ? -31.275 -69.889 176.671 1.00 49.60 85 GLY C O 1
ATOM 8128 N N . GLY C 1 86 ? -33.141 -69.631 175.437 1.00 44.31 86 GLY C N 1
ATOM 8129 C CA . GLY C 1 86 ? -33.239 -68.205 175.701 1.00 34.57 86 GLY C CA 1
ATOM 8130 C C . GLY C 1 86 ? -32.274 -67.334 174.912 1.00 34.53 86 GLY C C 1
ATOM 8131 O O . GLY C 1 86 ? -31.725 -67.738 173.885 1.00 28.59 86 GLY C O 1
ATOM 8132 N N . THR C 1 87 ? -32.078 -66.117 175.407 1.00 35.95 87 THR C N 1
ATOM 8133 C CA . THR C 1 87 ? -31.305 -65.095 174.715 1.00 37.42 87 THR C CA 1
ATOM 8134 C C . THR C 1 87 ? -29.849 -65.524 174.528 1.00 37.34 87 THR C C 1
ATOM 8135 O O . THR C 1 87 ? -29.311 -65.466 173.410 1.00 30.15 87 THR C O 1
ATOM 8139 N N . CYS C 1 88 ? -29.233 -65.967 175.625 1.00 35.94 88 CYS C N 1
ATOM 8140 C CA . CYS C 1 88 ? -27.825 -66.362 175.645 1.00 39.35 88 CYS C CA 1
ATOM 8141 C C . CYS C 1 88 ? -27.358 -67.282 174.509 1.00 38.95 88 CYS C C 1
ATOM 8142 O O . CYS C 1 88 ? -26.372 -66.984 173.831 1.00 40.07 88 CYS C O 1
ATOM 8145 N N . VAL C 1 89 ? -28.049 -68.397 174.304 1.00 36.90 89 VAL C N 1
ATOM 8146 C CA . VAL C 1 89 ? -27.591 -69.391 173.338 1.00 33.06 89 VAL C CA 1
ATOM 8147 C C . VAL C 1 89 ? -27.885 -69.006 171.895 1.00 36.78 89 VAL C C 1
ATOM 8148 O O . VAL C 1 89 ? -27.074 -69.249 170.997 1.00 36.66 89 VAL C O 1
ATOM 8152 N N . ASN C 1 90 ? -29.058 -68.417 171.669 1.00 33.00 90 ASN C N 1
ATOM 8153 C CA . ASN C 1 90 ? -29.542 -68.144 170.318 1.00 30.51 90 ASN C CA 1
ATOM 8154 C C . ASN C 1 90 ? -29.252 -66.747 169.754 1.00 30.29 90 ASN C C 1
ATOM 8155 O O . ASN C 1 90 ? -28.985 -66.593 168.554 1.00 28.60 90 ASN C O 1
ATOM 8160 N N . VAL C 1 91 ? -29.368 -65.725 170.595 1.00 22.02 91 VAL C N 1
ATOM 8161 C CA . VAL C 1 91 ? -29.289 -64.350 170.108 1.00 34.93 91 VAL C CA 1
ATOM 8162 C C . VAL C 1 91 ? -28.522 -63.436 171.089 1.00 37.49 91 VAL C C 1
ATOM 8163 O O . VAL C 1 91 ? -28.864 -62.263 171.273 1.00 36.88 91 VAL C O 1
ATOM 8167 N N . GLY C 1 92 ? -27.482 -63.995 171.707 1.00 37.98 92 GLY C N 1
ATOM 8168 C CA . GLY C 1 92 ? -26.692 -63.309 172.711 1.00 36.62 92 GLY C CA 1
ATOM 8169 C C . GLY C 1 92 ? -25.292 -63.880 172.794 1.00 35.61 92 GLY C C 1
ATOM 8170 O O . GLY C 1 92 ? -24.615 -64.016 171.769 1.00 35.02 92 GLY C O 1
ATOM 8171 N N . CYS C 1 93 ? -24.874 -64.246 174.006 1.00 36.84 93 CYS C N 1
ATOM 8172 C CA . CYS C 1 93 ? -23.471 -64.578 174.284 1.00 36.55 93 CYS C CA 1
ATOM 8173 C C . CYS C 1 93 ? -22.827 -65.552 173.311 1.00 34.62 93 CYS C C 1
ATOM 8174 O O . CYS C 1 93 ? -21.731 -65.301 172.821 1.00 29.86 93 CYS C O 1
ATOM 8177 N N . VAL C 1 94 ? -23.496 -66.657 173.020 1.00 35.89 94 VAL C N 1
ATOM 8178 C CA . VAL C 1 94 ? -22.878 -67.658 172.173 1.00 28.77 94 VAL C CA 1
ATOM 8179 C C . VAL C 1 94 ? -22.663 -67.182 170.724 1.00 31.52 94 VAL C C 1
ATOM 8180 O O . VAL C 1 94 ? -21.536 -67.227 170.229 1.00 35.57 94 VAL C O 1
ATOM 8184 N N . PRO C 1 95 ? -23.721 -66.720 170.023 1.00 33.75 95 PRO C N 1
ATOM 8185 C CA . PRO C 1 95 ? -23.394 -66.341 168.639 1.00 33.57 95 PRO C CA 1
ATOM 8186 C C . PRO C 1 95 ? -22.578 -65.049 168.576 1.00 33.37 95 PRO C C 1
ATOM 8187 O O . PRO C 1 95 ? -21.861 -64.794 167.599 1.00 30.69 95 PRO C O 1
ATOM 8191 N N . LYS C 1 96 ? -22.676 -64.240 169.621 1.00 30.18 96 LYS C N 1
ATOM 8192 C CA . LYS C 1 96 ? -21.912 -63.019 169.653 1.00 33.35 96 LYS C CA 1
ATOM 8193 C C . LYS C 1 96 ? -20.413 -63.343 169.751 1.00 33.12 96 LYS C C 1
ATOM 8194 O O . LYS C 1 96 ? -19.586 -62.751 169.047 1.00 32.50 96 LYS C O 1
ATOM 8200 N N . LYS C 1 97 ? -20.065 -64.304 170.594 1.00 31.42 97 LYS C N 1
ATOM 8201 C CA . LYS C 1 97 ? -18.658 -64.700 170.744 1.00 31.31 97 LYS C CA 1
ATOM 8202 C C . LYS C 1 97 ? -18.118 -65.320 169.459 1.00 29.83 97 LYS C C 1
ATOM 8203 O O . LYS C 1 97 ? -16.948 -65.139 169.095 1.00 31.05 97 LYS C O 1
ATOM 8209 N N . LEU C 1 98 ? -18.987 -66.034 168.755 1.00 29.66 98 LEU C N 1
ATOM 8210 C CA . LEU C 1 98 ? -18.592 -66.733 167.539 1.00 28.91 98 LEU C CA 1
ATOM 8211 C C . LEU C 1 98 ? -18.198 -65.768 166.419 1.00 29.50 98 LEU C C 1
ATOM 8212 O O . LEU C 1 98 ? -17.181 -65.966 165.743 1.00 27.51 98 LEU C O 1
ATOM 8217 N N . MET C 1 99 ? -19.000 -64.718 166.237 1.00 32.52 99 MET C N 1
ATOM 8218 C CA . MET C 1 99 ? -18.734 -63.695 165.224 1.00 31.81 99 MET C CA 1
ATOM 8219 C C . MET C 1 99 ? -17.616 -62.751 165.629 1.00 29.05 99 MET C C 1
ATOM 8220 O O . MET C 1 99 ? -16.897 -62.216 164.788 1.00 27.40 99 MET C O 1
ATOM 8225 N N . HIS C 1 100 ? -17.471 -62.540 166.927 1.00 30.49 100 HIS C N 1
ATOM 8226 C CA . HIS C 1 100 ? -16.321 -61.810 167.429 1.00 27.87 100 HIS C CA 1
ATOM 8227 C C . HIS C 1 100 ? -15.048 -62.523 166.992 1.00 28.13 100 HIS C C 1
ATOM 8228 O O . HIS C 1 100 ? -14.105 -61.894 166.525 1.00 30.16 100 HIS C O 1
ATOM 8235 N N . TYR C 1 101 ? -15.033 -63.848 167.131 1.00 30.91 101 TYR C N 1
ATOM 8236 C CA . TYR C 1 101 ? -13.911 -64.643 166.652 1.00 27.90 101 TYR C CA 1
ATOM 8237 C C . TYR C 1 101 ? -13.696 -64.376 165.158 1.00 33.72 101 TYR C C 1
ATOM 8238 O O . TYR C 1 101 ? -12.577 -64.108 164.714 1.00 32.41 101 TYR C O 1
ATOM 8247 N N . ALA C 1 102 ? -14.782 -64.416 164.391 1.00 34.35 102 ALA C N 1
ATOM 8248 C CA . ALA C 1 102 ? -14.715 -64.204 162.948 1.00 32.96 102 ALA C CA 1
ATOM 8249 C C . ALA C 1 102 ? -14.033 -62.887 162.653 1.00 28.69 102 ALA C C 1
ATOM 8250 O O . ALA C 1 102 ? -13.201 -62.799 161.747 1.00 25.25 102 ALA C O 1
ATOM 8252 N N . GLY C 1 103 ? -14.414 -61.862 163.417 1.00 25.99 103 GLY C N 1
ATOM 8253 C CA . GLY C 1 103 ? -13.927 -60.524 163.188 1.00 27.66 103 GLY C CA 1
ATOM 8254 C C . GLY C 1 103 ? -12.487 -60.400 163.612 1.00 31.81 103 GLY C C 1
ATOM 8255 O O . GLY C 1 103 ? -11.632 -59.954 162.837 1.00 32.53 103 GLY C O 1
ATOM 8256 N N . HIS C 1 104 ? -12.215 -60.806 164.848 1.00 31.73 104 HIS C N 1
ATOM 8257 C CA . HIS C 1 104 ? -10.859 -60.769 165.395 1.00 29.01 104 HIS C CA 1
ATOM 8258 C C . HIS C 1 104 ? -9.862 -61.426 164.436 1.00 33.46 104 HIS C C 1
ATOM 8259 O O . HIS C 1 104 ? -8.790 -60.888 164.141 1.00 32.75 104 HIS C O 1
ATOM 8266 N N . MET C 1 105 ? -10.253 -62.593 163.944 1.00 34.22 105 MET C N 1
ATOM 8267 C CA . MET C 1 105 ? -9.507 -63.333 162.953 1.00 32.60 105 MET C CA 1
ATOM 8268 C C . MET C 1 105 ? -9.168 -62.432 161.774 1.00 32.05 105 MET C C 1
ATOM 8269 O O . MET C 1 105 ? -8.028 -62.356 161.349 1.00 36.99 105 MET C O 1
ATOM 8274 N N . GLY C 1 106 ? -10.163 -61.725 161.266 1.00 28.38 106 GLY C N 1
ATOM 8275 C CA . GLY C 1 106 ? -9.968 -60.860 160.117 1.00 30.82 106 GLY C CA 1
ATOM 8276 C C . GLY C 1 106 ? -8.981 -59.756 160.393 1.00 34.62 106 GLY C C 1
ATOM 8277 O O . GLY C 1 106 ? -8.116 -59.468 159.553 1.00 34.31 106 GLY C O 1
ATOM 8278 N N . SER C 1 107 ? -9.103 -59.140 161.566 1.00 31.28 107 SER C N 1
ATOM 8279 C CA . SER C 1 107 ? -8.152 -58.124 161.973 1.00 28.74 107 SER C CA 1
ATOM 8280 C C . SER C 1 107 ? -6.740 -58.700 161.954 1.00 35.02 107 SER C C 1
ATOM 8281 O O . SER C 1 107 ? -5.817 -58.044 161.483 1.00 37.65 107 SER C O 1
ATOM 8284 N N . ILE C 1 108 ? -6.563 -59.927 162.433 1.00 34.34 108 ILE C N 1
ATOM 8285 C CA . ILE C 1 108 ? -5.236 -60.557 162.395 1.00 32.48 108 ILE C CA 1
ATOM 8286 C C . ILE C 1 108 ? -4.693 -60.677 160.971 1.00 35.58 108 ILE C C 1
ATOM 8287 O O . ILE C 1 108 ? -3.521 -60.370 160.726 1.00 33.97 108 ILE C O 1
ATOM 8292 N N . PHE C 1 109 ? -5.544 -61.114 160.041 1.00 37.62 109 PHE C N 1
ATOM 8293 C CA . PHE C 1 109 ? -5.164 -61.249 158.629 1.00 38.76 109 PHE C CA 1
ATOM 8294 C C . PHE C 1 109 ? -4.691 -59.899 158.094 1.00 34.91 109 PHE C C 1
ATOM 8295 O O . PHE C 1 109 ? -3.644 -59.808 157.466 1.00 40.95 109 PHE C O 1
ATOM 8303 N N . LYS C 1 110 ? -5.474 -58.857 158.346 1.00 30.19 110 LYS C N 1
ATOM 8304 C CA . LYS C 1 110 ? -5.306 -57.572 157.660 1.00 31.94 110 LYS C CA 1
ATOM 8305 C C . LYS C 1 110 ? -4.244 -56.684 158.271 1.00 32.95 110 LYS C C 1
ATOM 8306 O O . LYS C 1 110 ? -3.616 -55.901 157.573 1.00 31.54 110 LYS C O 1
ATOM 8312 N N . LEU C 1 111 ? -4.086 -56.781 159.587 1.00 36.70 111 LEU C N 1
ATOM 8313 C CA . LEU C 1 111 ? -3.189 -55.908 160.338 1.00 33.36 111 LEU C CA 1
ATOM 8314 C C . LEU C 1 111 ? -1.838 -56.550 160.675 1.00 31.29 111 LEU C C 1
ATOM 8315 O O . LEU C 1 111 ? -0.810 -55.882 160.639 1.00 31.38 111 LEU C O 1
ATOM 8320 N N . ASP C 1 112 ? -1.844 -57.841 160.987 1.00 32.50 112 ASP C N 1
ATOM 8321 C CA . ASP C 1 112 ? -0.685 -58.483 161.586 1.00 31.13 112 ASP C CA 1
ATOM 8322 C C . ASP C 1 112 ? 0.022 -59.514 160.725 1.00 33.95 112 ASP C C 1
ATOM 8323 O O . ASP C 1 112 ? 1.237 -59.690 160.854 1.00 38.76 112 ASP C O 1
ATOM 8328 N N . SER C 1 113 ? -0.728 -60.203 159.867 1.00 35.80 113 SER C N 1
ATOM 8329 C CA . SER C 1 113 ? -0.226 -61.423 159.230 1.00 37.81 113 SER C CA 1
ATOM 8330 C C . SER C 1 113 ? 0.988 -61.188 158.355 1.00 34.51 113 SER C C 1
ATOM 8331 O O . SER C 1 113 ? 1.879 -62.022 158.286 1.00 36.86 113 SER C O 1
ATOM 8334 N N . LYS C 1 114 ? 1.008 -60.063 157.663 1.00 36.82 114 LYS C N 1
ATOM 8335 C CA . LYS C 1 114 ? 2.124 -59.767 156.779 1.00 39.95 114 LYS C CA 1
ATOM 8336 C C . LYS C 1 114 ? 3.410 -59.618 157.590 1.00 40.94 114 LYS C C 1
ATOM 8337 O O . LYS C 1 114 ? 4.458 -60.158 157.225 1.00 39.58 114 LYS C O 1
ATOM 8343 N N . ALA C 1 115 ? 3.313 -58.917 158.713 1.00 36.24 115 ALA C N 1
ATOM 8344 C CA . ALA C 1 115 ? 4.458 -58.723 159.586 1.00 33.40 115 ALA C CA 1
ATOM 8345 C C . ALA C 1 115 ? 5.041 -60.040 160.099 1.00 37.93 115 ALA C C 1
ATOM 8346 O O . ALA C 1 115 ? 6.252 -60.152 160.345 1.00 36.86 115 ALA C O 1
ATOM 8348 N N . TYR C 1 116 ? 4.194 -61.043 160.278 1.00 35.01 116 TYR C N 1
ATOM 8349 C CA . TYR C 1 116 ? 4.682 -62.295 160.849 1.00 32.80 116 TYR C CA 1
ATOM 8350 C C . TYR C 1 116 ? 5.065 -63.317 159.790 1.00 31.38 116 TYR C C 1
ATOM 8351 O O . TYR C 1 116 ? 5.436 -64.437 160.119 1.00 30.24 116 TYR C O 1
ATOM 8360 N N . GLY C 1 117 ? 5.004 -62.910 158.522 1.00 31.12 117 GLY C N 1
ATOM 8361 C CA . GLY C 1 117 ? 5.553 -63.704 157.437 1.00 33.52 117 GLY C CA 1
ATOM 8362 C C . GLY C 1 117 ? 4.550 -64.455 156.580 1.00 44.49 117 GLY C C 1
ATOM 8363 O O . GLY C 1 117 ? 4.933 -65.306 155.777 1.00 42.83 117 GLY C O 1
ATOM 8364 N N . TRP C 1 118 ? 3.265 -64.151 156.745 1.00 42.72 118 TRP C N 1
ATOM 8365 C CA . TRP C 1 118 ? 2.227 -64.818 155.974 1.00 42.19 118 TRP C CA 1
ATOM 8366 C C . TRP C 1 118 ? 1.842 -64.032 154.711 1.00 43.77 118 TRP C C 1
ATOM 8367 O O . TRP C 1 118 ? 1.660 -62.818 154.743 1.00 42.66 118 TRP C O 1
ATOM 8378 N N . LYS C 1 119 ? 1.736 -64.744 153.595 1.00 47.37 119 LYS C N 1
ATOM 8379 C CA . LYS C 1 119 ? 1.358 -64.149 152.323 1.00 44.93 119 LYS C CA 1
ATOM 8380 C C . LYS C 1 119 ? 0.124 -64.858 151.793 1.00 44.87 119 LYS C C 1
ATOM 8381 O O . LYS C 1 119 ? 0.014 -66.088 151.870 1.00 45.22 119 LYS C O 1
ATOM 8387 N N . PHE C 1 120 ? -0.807 -64.076 151.258 1.00 48.71 120 PHE C N 1
ATOM 8388 C CA . PHE C 1 120 ? -2.025 -64.627 150.685 1.00 45.37 120 PHE C CA 1
ATOM 8389 C C . PHE C 1 120 ? -2.602 -63.672 149.642 1.00 50.70 120 PHE C C 1
ATOM 8390 O O . PHE C 1 120 ? -2.238 -62.491 149.615 1.00 55.05 120 PHE C O 1
ATOM 8398 N N . ASP C 1 121 ? -3.503 -64.180 148.797 1.00 53.08 121 ASP C N 1
ATOM 8399 C CA . ASP C 1 121 ? -4.155 -63.360 147.773 1.00 50.31 121 ASP C CA 1
ATOM 8400 C C . ASP C 1 121 ? -5.681 -63.364 147.881 1.00 51.04 121 ASP C C 1
ATOM 8401 O O . ASP C 1 121 ? -6.287 -64.386 148.234 1.00 49.91 121 ASP C O 1
ATOM 8406 N N . ASN C 1 122 ? -6.289 -62.216 147.577 1.00 52.97 122 ASN C N 1
ATOM 8407 C CA . ASN C 1 122 ? -7.747 -62.094 147.473 1.00 49.39 122 ASN C CA 1
ATOM 8408 C C . ASN C 1 122 ? -8.491 -62.502 148.741 1.00 49.06 122 ASN C C 1
ATOM 8409 O O . ASN C 1 122 ? -9.291 -63.439 148.739 1.00 56.34 122 ASN C O 1
ATOM 8414 N N . LEU C 1 123 ? -8.223 -61.790 149.821 1.00 45.42 123 LEU C N 1
ATOM 8415 C CA . LEU C 1 123 ? -8.900 -62.037 151.070 1.00 40.26 123 LEU C CA 1
ATOM 8416 C C . LEU C 1 123 ? -10.277 -61.430 150.978 1.00 46.04 123 LEU C C 1
ATOM 8417 O O . LEU C 1 123 ? -10.411 -60.223 150.791 1.00 46.95 123 LEU C O 1
ATOM 8422 N N . LYS C 1 124 ? -11.306 -62.264 151.086 1.00 49.53 124 LYS C N 1
ATOM 8423 C CA . LYS C 1 124 ? -12.680 -61.772 151.156 1.00 43.75 124 LYS C CA 1
ATOM 8424 C C . LYS C 1 124 ? -13.439 -62.573 152.197 1.00 38.12 124 LYS C C 1
ATOM 8425 O O . LYS C 1 124 ? -13.091 -63.719 152.481 1.00 40.72 124 LYS C O 1
ATOM 8431 N N . HIS C 1 125 ? -14.451 -61.963 152.796 1.00 35.46 125 HIS C N 1
ATOM 8432 C CA . HIS C 1 125 ? -15.280 -62.680 153.749 1.00 38.09 125 HIS C CA 1
ATOM 8433 C C . HIS C 1 125 ? -16.696 -62.912 153.226 1.00 42.97 125 HIS C C 1
ATOM 8434 O O . HIS C 1 125 ? -17.325 -61.999 152.657 1.00 37.12 125 HIS C O 1
ATOM 8441 N N . ASP C 1 126 ? -17.184 -64.133 153.450 1.00 40.12 126 ASP C N 1
ATOM 8442 C CA . ASP C 1 126 ? -18.514 -64.546 153.022 1.00 39.53 126 ASP C CA 1
ATOM 8443 C C . ASP C 1 126 ? -19.457 -64.557 154.219 1.00 37.43 126 ASP C C 1
ATOM 8444 O O . ASP C 1 126 ? -19.346 -65.415 155.081 1.00 38.90 126 ASP C O 1
ATOM 8449 N N . TRP C 1 127 ? -20.396 -63.618 154.263 1.00 35.55 127 TRP C N 1
ATOM 8450 C CA . TRP C 1 127 ? -21.288 -63.518 155.410 1.00 32.91 127 TRP C CA 1
ATOM 8451 C C . TRP C 1 127 ? -22.225 -64.713 155.524 1.00 40.09 127 TRP C C 1
ATOM 8452 O O . TRP C 1 127 ? -22.522 -65.177 156.630 1.00 40.70 127 TRP C O 1
ATOM 8463 N N . LYS C 1 128 ? -22.702 -65.207 154.385 1.00 41.58 128 LYS C N 1
ATOM 8464 C CA . LYS C 1 128 ? -23.645 -66.323 154.392 1.00 40.53 128 LYS C CA 1
ATOM 8465 C C . LYS C 1 128 ? -23.039 -67.534 155.095 1.00 36.77 128 LYS C C 1
ATOM 8466 O O . LYS C 1 128 ? -23.687 -68.166 155.926 1.00 38.75 128 LYS C O 1
ATOM 8472 N N . LYS C 1 129 ? -21.789 -67.840 154.777 1.00 33.89 129 LYS C N 1
ATOM 8473 C CA . LYS C 1 129 ? -21.119 -68.988 155.371 1.00 33.69 129 LYS C CA 1
ATOM 8474 C C . LYS C 1 129 ? -20.945 -68.821 156.879 1.00 34.80 129 LYS C C 1
ATOM 8475 O O . LYS C 1 129 ? -21.133 -69.772 157.630 1.00 38.75 129 LYS C O 1
ATOM 8481 N N . LEU C 1 130 ? -20.605 -67.615 157.325 1.00 36.10 130 LEU C N 1
ATOM 8482 C CA . LEU C 1 130 ? -20.450 -67.361 158.756 1.00 36.79 130 LEU C CA 1
ATOM 8483 C C . LEU C 1 130 ? -21.753 -67.668 159.468 1.00 34.92 130 LEU C C 1
ATOM 8484 O O . LEU C 1 130 ? -21.780 -68.431 160.440 1.00 35.44 130 LEU C O 1
ATOM 8489 N N . VAL C 1 131 ? -22.834 -67.075 158.973 1.00 35.77 131 VAL C N 1
ATOM 8490 C CA . VAL C 1 131 ? -24.156 -67.282 159.555 1.00 36.69 131 VAL C CA 1
ATOM 8491 C C . VAL C 1 131 ? -24.541 -68.771 159.619 1.00 36.73 131 VAL C C 1
ATOM 8492 O O . VAL C 1 131 ? -25.054 -69.247 160.636 1.00 34.40 131 VAL C O 1
ATOM 8496 N N . THR C 1 132 ? -24.281 -69.522 158.556 1.00 31.43 132 THR C N 1
ATOM 8497 C CA . THR C 1 132 ? -24.619 -70.939 158.616 1.00 39.19 132 THR C CA 1
ATOM 8498 C C . THR C 1 132 ? -23.735 -71.711 159.610 1.00 39.39 132 THR C C 1
ATOM 8499 O O . THR C 1 132 ? -24.211 -72.640 160.272 1.00 39.72 132 THR C O 1
ATOM 8503 N N . THR C 1 133 ? -22.460 -71.342 159.735 1.00 35.50 133 THR C N 1
ATOM 8504 C CA . THR C 1 133 ? -21.611 -72.001 160.729 1.00 30.35 133 THR C CA 1
ATOM 8505 C C . THR C 1 133 ? -22.089 -71.668 162.145 1.00 31.18 133 THR C C 1
ATOM 8506 O O . THR C 1 133 ? -22.052 -72.504 163.043 1.00 37.80 133 THR C O 1
ATOM 8510 N N . VAL C 1 134 ? -22.579 -70.455 162.338 1.00 31.17 134 VAL C N 1
ATOM 8511 C CA . VAL C 1 134 ? -23.059 -70.032 163.652 1.00 31.28 134 VAL C CA 1
ATOM 8512 C C . VAL C 1 134 ? -24.407 -70.671 163.981 1.00 36.63 134 VAL C C 1
ATOM 8513 O O . VAL C 1 134 ? -24.637 -71.091 165.124 1.00 37.36 134 VAL C O 1
ATOM 8517 N N . GLN C 1 135 ? -25.308 -70.749 162.993 1.00 35.02 135 GLN C N 1
ATOM 8518 C CA . GLN C 1 135 ? -26.642 -71.328 163.256 1.00 41.04 135 GLN C CA 1
ATOM 8519 C C . GLN C 1 135 ? -26.604 -72.859 163.463 1.00 39.01 135 GLN C C 1
ATOM 8520 O O . GLN C 1 135 ? -27.313 -73.385 164.330 1.00 42.11 135 GLN C O 1
ATOM 8526 N N . SER C 1 136 ? -25.774 -73.556 162.685 1.00 36.22 136 SER C N 1
ATOM 8527 C CA . SER C 1 136 ? -25.540 -74.985 162.878 1.00 32.77 136 SER C CA 1
ATOM 8528 C C . SER C 1 136 ? -25.191 -75.264 164.310 1.00 33.04 136 SER C C 1
ATOM 8529 O O . SER C 1 136 ? -25.709 -76.193 164.902 1.00 41.01 136 SER C O 1
ATOM 8532 N N . HIS C 1 137 ? -24.323 -74.438 164.874 1.00 35.00 137 HIS C N 1
ATOM 8533 C CA . HIS C 1 137 ? -23.865 -74.634 166.241 1.00 35.88 137 HIS C CA 1
ATOM 8534 C C . HIS C 1 137 ? -24.952 -74.306 167.245 1.00 31.87 137 HIS C C 1
ATOM 8535 O O . HIS C 1 137 ? -25.145 -75.026 168.221 1.00 35.80 137 HIS C O 1
ATOM 8542 N N . ILE C 1 138 ? -25.659 -73.209 167.020 1.00 34.37 138 ILE C N 1
ATOM 8543 C CA . ILE C 1 138 ? -26.772 -72.877 167.894 1.00 33.16 138 ILE C CA 1
ATOM 8544 C C . ILE C 1 138 ? -27.795 -74.008 167.886 1.00 34.45 138 ILE C C 1
ATOM 8545 O O . ILE C 1 138 ? -28.334 -74.380 168.933 1.00 34.28 138 ILE C O 1
ATOM 8550 N N . ARG C 1 139 ? -28.049 -74.576 166.712 1.00 35.27 139 ARG C N 1
ATOM 8551 C CA . ARG C 1 139 ? -29.045 -75.644 166.614 1.00 38.64 139 ARG C CA 1
ATOM 8552 C C . ARG C 1 139 ? -28.594 -76.889 167.374 1.00 41.38 139 ARG C C 1
ATOM 8553 O O . ARG C 1 139 ? -29.423 -77.632 167.900 1.00 41.19 139 ARG C O 1
ATOM 8561 N N . SER C 1 140 ? -27.281 -77.097 167.469 1.00 40.73 140 SER C N 1
ATOM 8562 C CA . SER C 1 140 ? -26.766 -78.250 168.204 1.00 38.81 140 SER C CA 1
ATOM 8563 C C . SER C 1 140 ? -26.887 -78.019 169.702 1.00 39.69 140 SER C C 1
ATOM 8564 O O . SER C 1 140 ? -27.142 -78.956 170.462 1.00 44.94 140 SER C O 1
ATOM 8567 N N . LEU C 1 141 ? -26.710 -76.776 170.139 1.00 33.02 141 LEU C N 1
ATOM 8568 C CA . LEU C 1 141 ? -26.918 -76.481 171.554 1.00 35.88 141 LEU C CA 1
ATOM 8569 C C . LEU C 1 141 ? -28.399 -76.509 171.898 1.00 39.73 141 LEU C C 1
ATOM 8570 O O . LEU C 1 141 ? -28.766 -76.780 173.041 1.00 42.55 141 LEU C O 1
ATOM 8575 N N . ASN C 1 142 ? -29.257 -76.224 170.921 1.00 40.90 142 ASN C N 1
ATOM 8576 C CA . ASN C 1 142 ? -30.699 -76.301 171.160 1.00 41.63 142 ASN C CA 1
ATOM 8577 C C . ASN C 1 142 ? -31.068 -77.716 171.568 1.00 42.19 142 ASN C C 1
ATOM 8578 O O . ASN C 1 142 ? -31.729 -77.927 172.591 1.00 42.47 142 ASN C O 1
ATOM 8583 N N . PHE C 1 143 ? -30.614 -78.675 170.761 1.00 41.34 143 PHE C N 1
ATOM 8584 C CA . PHE C 1 143 ? -30.867 -80.091 170.999 1.00 44.66 143 PHE C CA 1
ATOM 8585 C C . PHE C 1 143 ? -30.354 -80.532 172.360 1.00 46.93 143 PHE C C 1
ATOM 8586 O O . PHE C 1 143 ? -31.077 -81.135 173.151 1.00 49.86 143 PHE C O 1
ATOM 8594 N N . SER C 1 144 ? -29.093 -80.229 172.624 1.00 45.16 144 SER C N 1
ATOM 8595 C CA . SER C 1 144 ? -28.460 -80.656 173.858 1.00 43.16 144 SER C CA 1
ATOM 8596 C C . SER C 1 144 ? -29.122 -80.058 175.099 1.00 40.86 144 SER C C 1
ATOM 8597 O O . SER C 1 144 ? -29.214 -80.732 176.111 1.00 42.45 144 SER C O 1
ATOM 8600 N N . TYR C 1 145 ? -29.575 -78.804 175.040 1.00 45.02 145 TYR C N 1
ATOM 8601 C CA . TYR C 1 145 ? -30.257 -78.199 176.199 1.00 46.39 145 TYR C CA 1
ATOM 8602 C C . TYR C 1 145 ? -31.600 -78.868 176.427 1.00 43.16 145 TYR C C 1
ATOM 8603 O O . TYR C 1 145 ? -32.116 -78.911 177.545 1.00 38.17 145 TYR C O 1
ATOM 8612 N N . MET C 1 146 ? -32.152 -79.403 175.352 1.00 41.55 146 MET C N 1
ATOM 8613 C CA . MET C 1 146 ? -33.438 -80.057 175.431 1.00 49.21 146 MET C CA 1
ATOM 8614 C C . MET C 1 146 ? -33.300 -81.432 176.065 1.00 51.76 146 MET C C 1
ATOM 8615 O O . MET C 1 146 ? -34.037 -81.751 177.001 1.00 48.90 146 MET C O 1
ATOM 8620 N N . THR C 1 147 ? -32.351 -82.235 175.573 1.00 52.07 147 THR C N 1
ATOM 8621 C CA . THR C 1 147 ? -32.104 -83.562 176.147 1.00 50.99 147 THR C CA 1
ATOM 8622 C C . THR C 1 147 ? -31.614 -83.485 177.593 1.00 48.60 147 THR C C 1
ATOM 8623 O O . THR C 1 147 ? -31.781 -84.422 178.366 1.00 56.13 147 THR C O 1
ATOM 8627 N N . GLY C 1 148 ? -31.017 -82.364 177.967 1.00 49.38 148 GLY C N 1
ATOM 8628 C CA . GLY C 1 148 ? -30.574 -82.190 179.338 1.00 46.88 148 GLY C CA 1
ATOM 8629 C C . GLY C 1 148 ? -31.757 -82.013 180.268 1.00 47.55 148 GLY C C 1
ATOM 8630 O O . GLY C 1 148 ? -31.762 -82.513 181.398 1.00 49.68 148 GLY C O 1
ATOM 8631 N N . LEU C 1 149 ? -32.768 -81.290 179.797 1.00 47.15 149 LEU C N 1
ATOM 8632 C CA . LEU C 1 149 ? -33.971 -81.111 180.586 1.00 49.16 149 LEU C CA 1
ATOM 8633 C C . LEU C 1 149 ? -34.587 -82.483 180.801 1.00 50.83 149 LEU C C 1
ATOM 8634 O O . LEU C 1 149 ? -34.969 -82.838 181.922 1.00 46.80 149 LEU C O 1
ATOM 8639 N N . ARG C 1 150 ? -34.643 -83.263 179.724 1.00 48.77 150 ARG C N 1
ATOM 8640 C CA . ARG C 1 150 ? -35.235 -84.589 179.783 1.00 51.98 150 ARG C CA 1
ATOM 8641 C C . ARG C 1 150 ? -34.490 -85.501 180.758 1.00 56.96 150 ARG C C 1
ATOM 8642 O O . ARG C 1 150 ? -35.123 -86.242 181.509 1.00 54.90 150 ARG C O 1
ATOM 8650 N N . SER C 1 151 ? -33.157 -85.438 180.757 1.00 54.14 151 SER C N 1
ATOM 8651 C CA . SER C 1 151 ? -32.357 -86.261 181.660 1.00 46.64 151 SER C CA 1
ATOM 8652 C C . SER C 1 151 ? -32.598 -85.900 183.105 1.00 44.30 151 SER C C 1
ATOM 8653 O O . SER C 1 151 ? -32.625 -86.768 183.962 1.00 51.90 151 SER C O 1
ATOM 8656 N N . SER C 1 152 ? -32.763 -84.614 183.382 1.00 45.79 152 SER C N 1
ATOM 8657 C CA . SER C 1 152 ? -33.040 -84.172 184.748 1.00 51.36 152 SER C CA 1
ATOM 8658 C C . SER C 1 152 ? -34.525 -84.325 185.130 1.00 55.85 152 SER C C 1
ATOM 8659 O O . SER C 1 152 ? -34.958 -83.842 186.181 1.00 52.44 152 SER C O 1
ATOM 8662 N N . LYS C 1 153 ? -35.294 -84.983 184.264 1.00 56.25 153 LYS C N 1
ATOM 8663 C CA . LYS C 1 153 ? -36.697 -85.312 184.537 1.00 57.97 153 LYS C CA 1
ATOM 8664 C C . LYS C 1 153 ? -37.618 -84.083 184.597 1.00 54.10 153 LYS C C 1
ATOM 8665 O O . LYS C 1 153 ? -38.609 -84.069 185.332 1.00 50.01 153 LYS C O 1
ATOM 8671 N N . VAL C 1 154 ? -37.279 -83.054 183.825 1.00 55.26 154 VAL C N 1
ATOM 8672 C CA . VAL C 1 154 ? -38.099 -81.852 183.744 1.00 43.70 154 VAL C CA 1
ATOM 8673 C C . VAL C 1 154 ? -38.963 -81.921 182.504 1.00 48.18 154 VAL C C 1
ATOM 8674 O O . VAL C 1 154 ? -38.448 -82.131 181.401 1.00 49.99 154 VAL C O 1
ATOM 8678 N N . LYS C 1 155 ? -40.274 -81.753 182.668 1.00 45.89 155 LYS C N 1
ATOM 8679 C CA . LYS C 1 155 ? -41.157 -81.782 181.514 1.00 43.27 155 LYS C CA 1
ATOM 8680 C C . LYS C 1 155 ? -41.171 -80.422 180.839 1.00 40.67 155 LYS C C 1
ATOM 8681 O O . LYS C 1 155 ? -41.440 -79.393 181.469 1.00 36.59 155 LYS C O 1
ATOM 8687 N N . TYR C 1 156 ? -40.889 -80.431 179.544 1.00 37.28 156 TYR C N 1
ATOM 8688 C CA . TYR C 1 156 ? -40.789 -79.194 178.800 1.00 43.00 156 TYR C CA 1
ATOM 8689 C C . TYR C 1 156 ? -41.902 -79.127 177.798 1.00 46.40 156 TYR C C 1
ATOM 8690 O O . TYR C 1 156 ? -42.133 -80.067 177.028 1.00 45.88 156 TYR C O 1
ATOM 8699 N N . ILE C 1 157 ? -42.589 -77.996 177.815 1.00 38.76 157 ILE C N 1
ATOM 8700 C CA . ILE C 1 157 ? -43.656 -77.753 176.877 1.00 42.94 157 ILE C CA 1
ATOM 8701 C C . ILE C 1 157 ? -43.372 -76.487 176.079 1.00 44.71 157 ILE C C 1
ATOM 8702 O O . ILE C 1 157 ? -43.265 -75.393 176.645 1.00 45.73 157 ILE C O 1
ATOM 8707 N N . ASN C 1 158 ? -43.239 -76.639 174.767 1.00 41.06 158 ASN C N 1
ATOM 8708 C CA . ASN C 1 158 ? -43.070 -75.494 173.893 1.00 41.81 158 ASN C CA 1
ATOM 8709 C C . ASN C 1 158 ? -44.380 -74.741 173.780 1.00 41.01 158 ASN C C 1
ATOM 8710 O O . ASN C 1 158 ? -45.084 -74.866 172.785 1.00 48.83 158 ASN C O 1
ATOM 8715 N N . GLY C 1 159 ? -44.720 -73.968 174.806 1.00 41.85 159 GLY C N 1
ATOM 8716 C CA . GLY C 1 159 ? -45.969 -73.224 174.788 1.00 45.42 159 GLY C CA 1
ATOM 8717 C C . GLY C 1 159 ? -45.933 -71.847 175.415 1.00 44.19 159 GLY C C 1
ATOM 8718 O O . GLY C 1 159 ? -45.245 -71.613 176.403 1.00 48.86 159 GLY C O 1
ATOM 8719 N N . LEU C 1 160 ? -46.688 -70.927 174.828 1.00 46.03 160 LEU C N 1
ATOM 8720 C CA . LEU C 1 160 ? -46.817 -69.569 175.330 1.00 40.96 160 LEU C CA 1
ATOM 8721 C C . LEU C 1 160 ? -47.522 -69.614 176.667 1.00 47.98 160 LEU C C 1
ATOM 8722 O O . LEU C 1 160 ? -48.578 -70.236 176.770 1.00 56.87 160 LEU C O 1
ATOM 8727 N N . ALA C 1 161 ? -46.977 -68.959 177.690 1.00 49.19 161 ALA C N 1
ATOM 8728 C CA . ALA C 1 161 ? -47.583 -69.062 179.029 1.00 54.32 161 ALA C CA 1
ATOM 8729 C C . ALA C 1 161 ? -47.849 -67.737 179.755 1.00 54.85 161 ALA C C 1
ATOM 8730 O O . ALA C 1 161 ? -47.169 -66.738 179.520 1.00 60.35 161 ALA C O 1
ATOM 8732 N N . LYS C 1 162 ? -48.852 -67.749 180.632 1.00 50.16 162 LYS C N 1
ATOM 8733 C CA . LYS C 1 162 ? -49.223 -66.593 181.441 1.00 55.94 162 LYS C CA 1
ATOM 8734 C C . LYS C 1 162 ? -49.830 -67.193 182.675 1.00 52.63 162 LYS C C 1
ATOM 8735 O O . LYS C 1 162 ? -50.095 -68.389 182.701 1.00 52.12 162 LYS C O 1
ATOM 8741 N N . LEU C 1 163 ? -50.073 -66.391 183.701 1.00 51.70 163 LEU C N 1
ATOM 8742 C CA . LEU C 1 163 ? -50.721 -66.970 184.865 1.00 58.72 163 LEU C CA 1
ATOM 8743 C C . LEU C 1 163 ? -52.159 -66.517 185.053 1.00 65.07 163 LEU C C 1
ATOM 8744 O O . LEU C 1 163 ? -52.470 -65.321 184.974 1.00 65.51 163 LEU C O 1
ATOM 8749 N N . LYS C 1 164 ? -53.027 -67.503 185.284 1.00 61.29 164 LYS C N 1
ATOM 8750 C CA . LYS C 1 164 ? -54.432 -67.258 185.550 1.00 55.52 164 LYS C CA 1
ATOM 8751 C C . LYS C 1 164 ? -54.656 -66.966 187.031 1.00 58.11 164 LYS C C 1
ATOM 8752 O O . LYS C 1 164 ? -55.684 -66.400 187.409 1.00 67.29 164 LYS C O 1
ATOM 8758 N N . ASP C 1 165 ? -53.680 -67.317 187.866 1.00 62.72 165 ASP C N 1
ATOM 8759 C CA . ASP C 1 165 ? -53.913 -67.389 189.305 1.00 61.37 165 ASP C CA 1
ATOM 8760 C C . ASP C 1 165 ? -52.603 -67.550 190.073 1.00 60.05 165 ASP C C 1
ATOM 8761 O O . ASP C 1 165 ? -51.617 -68.032 189.513 1.00 57.10 165 ASP C O 1
ATOM 8766 N N . LYS C 1 166 ? -52.607 -67.175 191.355 1.00 59.34 166 LYS C N 1
ATOM 8767 C CA . LYS C 1 166 ? -51.410 -67.253 192.198 1.00 54.73 166 LYS C CA 1
ATOM 8768 C C . LYS C 1 166 ? -50.836 -68.663 192.345 1.00 56.05 166 LYS C C 1
ATOM 8769 O O . LYS C 1 166 ? -49.752 -68.824 192.911 1.00 56.58 166 LYS C O 1
ATOM 8775 N N . ASN C 1 167 ? -51.553 -69.674 191.854 1.00 46.07 167 ASN C N 1
ATOM 8776 C CA . ASN C 1 167 ? -51.001 -71.026 191.761 1.00 47.03 167 ASN C CA 1
ATOM 8777 C C . ASN C 1 167 ? -51.363 -71.704 190.453 1.00 49.28 167 ASN C C 1
ATOM 8778 O O . ASN C 1 167 ? -51.311 -72.927 190.357 1.00 49.87 167 ASN C O 1
ATOM 8783 N N . THR C 1 168 ? -51.724 -70.915 189.447 1.00 47.49 168 THR C N 1
ATOM 8784 C CA . THR C 1 168 ? -52.215 -71.483 188.194 1.00 56.71 168 THR C CA 1
ATOM 8785 C C . THR C 1 168 ? -51.652 -70.756 186.980 1.00 54.87 168 THR C C 1
ATOM 8786 O O . THR C 1 168 ? -51.550 -69.524 186.975 1.00 53.55 168 THR C O 1
ATOM 8790 N N . VAL C 1 169 ? -51.328 -71.533 185.947 1.00 54.82 169 VAL C N 1
ATOM 8791 C CA . VAL C 1 169 ? -50.714 -71.027 184.729 1.00 56.99 169 VAL C CA 1
ATOM 8792 C C . VAL C 1 169 ? -51.488 -71.522 183.517 1.00 59.67 169 VAL C C 1
ATOM 8793 O O . VAL C 1 169 ? -51.724 -72.721 183.372 1.00 56.12 169 VAL C O 1
ATOM 8797 N N . SER C 1 170 ? -51.884 -70.595 182.649 1.00 58.20 170 SER C N 1
ATOM 8798 C CA . SER C 1 170 ? -52.594 -70.945 181.426 1.00 55.60 170 SER C CA 1
ATOM 8799 C C . SER C 1 170 ? -51.592 -70.991 180.286 1.00 58.69 170 SER C C 1
ATOM 8800 O O . SER C 1 170 ? -50.670 -70.176 180.238 1.00 62.01 170 SER C O 1
ATOM 8803 N N . TYR C 1 171 ? -51.758 -71.929 179.364 1.00 53.46 171 TYR C N 1
ATOM 8804 C CA . TYR C 1 171 ? -50.845 -71.991 178.233 1.00 52.04 171 TYR C CA 1
ATOM 8805 C C . TYR C 1 171 ? -51.491 -72.392 176.906 1.00 54.46 171 TYR C C 1
ATOM 8806 O O . TYR C 1 171 ? -52.656 -72.773 176.859 1.00 57.05 171 TYR C O 1
ATOM 8815 N N . TYR C 1 172 ? -50.706 -72.304 175.838 1.00 53.87 172 TYR C N 1
ATOM 8816 C CA . TYR C 1 172 ? -51.182 -72.482 174.476 1.00 54.18 172 TYR C CA 1
ATOM 8817 C C . TYR C 1 172 ? -50.142 -73.222 173.634 1.00 57.23 172 TYR C C 1
ATOM 8818 O O . TYR C 1 172 ? -49.163 -72.620 173.213 1.00 58.01 172 TYR C O 1
ATOM 8827 N N . LEU C 1 173 ? -50.353 -74.511 173.379 1.00 59.42 173 LEU C N 1
ATOM 8828 C CA . LEU C 1 173 ? -49.385 -75.327 172.641 1.00 53.38 173 LEU C CA 1
ATOM 8829 C C . LEU C 1 173 ? -48.963 -74.711 171.322 1.00 63.67 173 LEU C C 1
ATOM 8830 O O . LEU C 1 173 ? -49.803 -74.367 170.489 1.00 68.34 173 LEU C O 1
ATOM 8835 N N . LYS C 1 174 ? -47.649 -74.579 171.147 1.00 66.56 174 LYS C N 1
ATOM 8836 C CA . LYS C 1 174 ? -47.048 -74.118 169.889 1.00 66.02 174 LYS C CA 1
ATOM 8837 C C . LYS C 1 174 ? -47.541 -72.730 169.431 1.00 67.08 174 LYS C C 1
ATOM 8838 O O . LYS C 1 174 ? -47.655 -72.476 168.227 1.00 65.85 174 LYS C O 1
ATOM 8844 N N . GLY C 1 175 ? -47.829 -71.848 170.394 1.00 64.71 175 GLY C N 1
ATOM 8845 C CA . GLY C 1 175 ? -48.312 -70.498 170.113 1.00 67.06 175 GLY C CA 1
ATOM 8846 C C . GLY C 1 175 ? -49.806 -70.364 169.824 1.00 69.21 175 GLY C C 1
ATOM 8847 O O . GLY C 1 175 ? -50.406 -69.322 170.094 1.00 68.97 175 GLY C O 1
ATOM 8848 N N . ASP C 1 176 ? -50.393 -71.429 169.276 1.00 75.37 176 ASP C N 1
ATOM 8849 C CA . ASP C 1 176 ? -51.806 -71.497 168.864 1.00 79.39 176 ASP C CA 1
ATOM 8850 C C . ASP C 1 176 ? -52.826 -71.182 169.977 1.00 79.02 176 ASP C C 1
ATOM 8851 O O . ASP C 1 176 ? -53.039 -71.991 170.891 1.00 78.24 176 ASP C O 1
ATOM 8856 N N . LEU C 1 177 ? -53.470 -70.018 169.883 1.00 75.83 177 LEU C N 1
ATOM 8857 C CA . LEU C 1 177 ? -54.374 -69.557 170.939 1.00 73.64 177 LEU C CA 1
ATOM 8858 C C . LEU C 1 177 ? -55.786 -70.164 170.860 1.00 77.60 177 LEU C C 1
ATOM 8859 O O . LEU C 1 177 ? -56.707 -69.709 171.549 1.00 72.90 177 LEU C O 1
ATOM 8864 N N . SER C 1 178 ? -55.950 -71.193 170.030 1.00 77.83 178 SER C N 1
ATOM 8865 C CA . SER C 1 178 ? -57.225 -71.900 169.947 1.00 77.94 178 SER C CA 1
ATOM 8866 C C . SER C 1 178 ? -57.578 -72.589 171.281 1.00 83.60 178 SER C C 1
ATOM 8867 O O . SER C 1 178 ? -58.635 -72.319 171.860 1.00 84.57 178 SER C O 1
ATOM 8870 N N . LYS C 1 179 ? -56.701 -73.462 171.779 1.00 79.95 179 LYS C N 1
ATOM 8871 C CA . LYS C 1 179 ? -56.954 -74.095 173.076 1.00 73.63 179 LYS C CA 1
ATOM 8872 C C . LYS C 1 179 ? -56.025 -73.617 174.191 1.00 67.40 179 LYS C C 1
ATOM 8873 O O . LYS C 1 179 ? -54.829 -73.913 174.183 1.00 68.13 179 LYS C O 1
ATOM 8879 N N . GLU C 1 180 ? -56.595 -72.864 175.133 1.00 63.57 180 GLU C N 1
ATOM 8880 C CA . GLU C 1 180 ? -55.958 -72.589 176.416 1.00 65.66 180 GLU C CA 1
ATOM 8881 C C . GLU C 1 180 ? -56.092 -73.807 177.336 1.00 68.03 180 GLU C C 1
ATOM 8882 O O . GLU C 1 180 ? -57.206 -74.220 177.657 1.00 66.11 180 GLU C O 1
ATOM 8888 N N . GLU C 1 181 ? -54.965 -74.393 177.744 1.00 71.09 181 GLU C N 1
ATOM 8889 C CA . GLU C 1 181 ? -54.981 -75.445 178.761 1.00 60.95 181 GLU C CA 1
ATOM 8890 C C . GLU C 1 181 ? -54.422 -74.848 180.035 1.00 57.59 181 GLU C C 1
ATOM 8891 O O . GLU C 1 181 ? -53.835 -73.769 179.993 1.00 62.01 181 GLU C O 1
ATOM 8897 N N . THR C 1 182 ? -54.647 -75.500 181.172 1.00 55.16 182 THR C N 1
ATOM 8898 C CA . THR C 1 182 ? -54.168 -74.960 182.448 1.00 54.98 182 THR C CA 1
ATOM 8899 C C . THR C 1 182 ? -53.468 -76.007 183.327 1.00 62.16 182 THR C C 1
ATOM 8900 O O . THR C 1 182 ? -53.696 -77.213 183.179 1.00 62.84 182 THR C O 1
ATOM 8904 N N . VAL C 1 183 ? -52.608 -75.529 184.232 1.00 61.17 183 VAL C N 1
ATOM 8905 C CA . VAL C 1 183 ? -51.858 -76.390 185.141 1.00 49.74 183 VAL C CA 1
ATOM 8906 C C . VAL C 1 183 ? -51.570 -75.621 186.429 1.00 49.51 183 VAL C C 1
ATOM 8907 O O . VAL C 1 183 ? -51.481 -74.386 186.423 1.00 49.35 183 VAL C O 1
ATOM 8911 N N . THR C 1 184 ? -51.461 -76.344 187.538 1.00 49.71 184 THR C N 1
ATOM 8912 C CA . THR C 1 184 ? -51.202 -75.728 188.842 1.00 51.81 184 THR C CA 1
ATOM 8913 C C . THR C 1 184 ? -49.816 -76.097 189.386 1.00 53.48 184 THR C C 1
ATOM 8914 O O . THR C 1 184 ? -49.248 -77.142 189.044 1.00 49.29 184 THR C O 1
ATOM 8918 N N . GLY C 1 185 ? -49.290 -75.244 190.260 1.00 53.88 185 GLY C N 1
ATOM 8919 C CA . GLY C 1 185 ? -47.983 -75.459 190.848 1.00 47.27 185 GLY C CA 1
ATOM 8920 C C . GLY C 1 185 ? -47.895 -74.840 192.225 1.00 49.83 185 GLY C C 1
ATOM 8921 O O . GLY C 1 185 ? -48.533 -73.815 192.498 1.00 52.01 185 GLY C O 1
ATOM 8922 N N . LYS C 1 186 ? -47.113 -75.468 193.097 1.00 49.81 186 LYS C N 1
ATOM 8923 C CA . LYS C 1 186 ? -46.954 -74.990 194.466 1.00 51.05 186 LYS C CA 1
ATOM 8924 C C . LYS C 1 186 ? -46.215 -73.663 194.436 1.00 56.71 186 LYS C C 1
ATOM 8925 O O . LYS C 1 186 ? -46.570 -72.705 195.157 1.00 53.43 186 LYS C O 1
ATOM 8931 N N . TYR C 1 187 ? -45.190 -73.624 193.578 1.00 55.81 187 TYR C N 1
ATOM 8932 C CA . TYR C 1 187 ? -44.373 -72.426 193.344 1.00 50.73 187 TYR C CA 1
ATOM 8933 C C . TYR C 1 187 ? -44.187 -72.133 191.845 1.00 50.20 187 TYR C C 1
ATOM 8934 O O . TYR C 1 187 ? -43.858 -73.031 191.039 1.00 43.98 187 TYR C O 1
ATOM 8943 N N . ILE C 1 188 ? -44.382 -70.871 191.474 1.00 41.77 188 ILE C N 1
ATOM 8944 C CA . ILE C 1 188 ? -44.137 -70.471 190.100 1.00 45.88 188 ILE C CA 1
ATOM 8945 C C . ILE C 1 188 ? -42.877 -69.604 190.013 1.00 51.17 188 ILE C C 1
ATOM 8946 O O . ILE C 1 188 ? -42.651 -68.716 190.844 1.00 56.08 188 ILE C O 1
ATOM 8951 N N . LEU C 1 189 ? -42.036 -69.892 189.025 1.00 47.22 189 LEU C N 1
ATOM 8952 C CA . LEU C 1 189 ? -40.869 -69.062 188.751 1.00 50.62 189 LEU C CA 1
ATOM 8953 C C . LEU C 1 189 ? -41.033 -68.358 187.405 1.00 47.36 189 LEU C C 1
ATOM 8954 O O . LEU C 1 189 ? -41.226 -68.997 186.360 1.00 42.95 189 LEU C O 1
ATOM 8959 N N . ILE C 1 190 ? -40.961 -67.036 187.427 1.00 48.67 190 ILE C N 1
ATOM 8960 C CA . ILE C 1 190 ? -40.968 -66.288 186.186 1.00 46.05 190 ILE C CA 1
ATOM 8961 C C . ILE C 1 190 ? -39.530 -65.973 185.801 1.00 45.25 190 ILE C C 1
ATOM 8962 O O . ILE C 1 190 ? -38.769 -65.381 186.576 1.00 43.68 190 ILE C O 1
ATOM 8967 N N . ALA C 1 191 ? -39.162 -66.409 184.605 1.00 44.91 191 ALA C N 1
ATOM 8968 C CA . ALA C 1 191 ? -37.814 -66.231 184.097 1.00 45.12 191 ALA C CA 1
ATOM 8969 C C . ALA C 1 191 ? -37.884 -66.021 182.591 1.00 45.61 191 ALA C C 1
ATOM 8970 O O . ALA C 1 191 ? -37.299 -66.786 181.821 1.00 46.14 191 ALA C O 1
ATOM 8972 N N . THR C 1 192 ? -38.602 -64.981 182.181 1.00 39.41 192 THR C N 1
ATOM 8973 C CA . THR C 1 192 ? -38.881 -64.742 180.776 1.00 40.76 192 THR C CA 1
ATOM 8974 C C . THR C 1 192 ? -37.846 -63.840 180.137 1.00 41.94 192 THR C C 1
ATOM 8975 O O . THR C 1 192 ? -37.820 -63.682 178.922 1.00 48.16 192 THR C O 1
ATOM 8979 N N . GLY C 1 193 ? -36.997 -63.236 180.952 1.00 42.26 193 GLY C N 1
ATOM 8980 C CA . GLY C 1 193 ? -35.897 -62.466 180.414 1.00 43.22 193 GLY C CA 1
ATOM 8981 C C . GLY C 1 193 ? -36.316 -61.167 179.760 1.00 41.54 193 GLY C C 1
ATOM 8982 O O . GLY C 1 193 ? -37.275 -60.533 180.180 1.00 47.44 193 GLY C O 1
ATOM 8983 N N . CYS C 1 194 ? -35.583 -60.761 178.730 1.00 43.59 194 CYS C N 1
ATOM 8984 C CA . CYS C 1 194 ? -35.765 -59.448 178.122 1.00 36.39 194 CYS C CA 1
ATOM 8985 C C . CYS C 1 194 ? -35.725 -59.533 176.594 1.00 39.79 194 CYS C C 1
ATOM 8986 O O . CYS C 1 194 ? -35.260 -60.528 176.028 1.00 38.03 194 CYS C O 1
ATOM 8989 N N . ARG C 1 195 ? -36.226 -58.492 175.928 1.00 37.93 195 ARG C N 1
ATOM 8990 C CA . ARG C 1 195 ? -36.078 -58.358 174.482 1.00 35.05 195 ARG C CA 1
ATOM 8991 C C . ARG C 1 195 ? -35.599 -56.944 174.162 1.00 36.28 195 ARG C C 1
ATOM 8992 O O . ARG C 1 195 ? -35.741 -56.033 174.976 1.00 39.10 195 ARG C O 1
ATOM 9000 N N . PRO C 1 196 ? -35.004 -56.749 172.986 1.00 34.13 196 PRO C N 1
ATOM 9001 C CA . PRO C 1 196 ? -34.508 -55.402 172.678 1.00 38.47 196 PRO C CA 1
ATOM 9002 C C . PRO C 1 196 ? -35.627 -54.397 172.493 1.00 37.02 196 PRO C C 1
ATOM 9003 O O . PRO C 1 196 ? -36.710 -54.729 172.007 1.00 44.59 196 PRO C O 1
ATOM 9007 N N . HIS C 1 197 ? -35.363 -53.162 172.891 1.00 37.80 197 HIS C N 1
ATOM 9008 C CA . HIS C 1 197 ? -36.340 -52.093 172.767 1.00 38.32 197 HIS C CA 1
ATOM 9009 C C . HIS C 1 197 ? -36.034 -51.193 171.579 1.00 41.16 197 HIS C C 1
ATOM 9010 O O . HIS C 1 197 ? -34.908 -50.689 171.433 1.00 37.93 197 HIS C O 1
ATOM 9017 N N . ILE C 1 198 ? -37.034 -51.006 170.724 1.00 37.38 198 ILE C N 1
ATOM 9018 C CA . ILE C 1 198 ? -36.954 -50.011 169.663 1.00 40.55 198 ILE C CA 1
ATOM 9019 C C . ILE C 1 198 ? -37.891 -48.872 170.051 1.00 44.25 198 ILE C C 1
ATOM 9020 O O . ILE C 1 198 ? -39.052 -49.115 170.369 1.00 45.55 198 ILE C O 1
ATOM 9025 N N . PRO C 1 199 ? -37.385 -47.627 170.053 1.00 45.73 199 PRO C N 1
ATOM 9026 C CA . PRO C 1 199 ? -38.151 -46.503 170.612 1.00 47.35 199 PRO C CA 1
ATOM 9027 C C . PRO C 1 199 ? -39.411 -46.153 169.820 1.00 46.28 199 PRO C C 1
ATOM 9028 O O . PRO C 1 199 ? -39.497 -46.389 168.611 1.00 44.82 199 PRO C O 1
ATOM 9032 N N . ASP C 1 200 ? -40.382 -45.585 170.524 1.00 49.02 200 ASP C N 1
ATOM 9033 C CA . ASP C 1 200 ? -41.685 -45.252 169.942 1.00 55.05 200 ASP C CA 1
ATOM 9034 C C . ASP C 1 200 ? -41.599 -43.959 169.141 1.00 50.48 200 ASP C C 1
ATOM 9035 O O . ASP C 1 200 ? -42.225 -43.818 168.094 1.00 51.16 200 ASP C O 1
ATOM 9040 N N . ASP C 1 201 ? -40.792 -43.029 169.642 1.00 52.42 201 ASP C N 1
ATOM 9041 C CA . ASP C 1 201 ? -40.728 -41.666 169.124 1.00 50.52 201 ASP C CA 1
ATOM 9042 C C . ASP C 1 201 ? -39.870 -41.499 167.872 1.00 50.52 201 ASP C C 1
ATOM 9043 O O . ASP C 1 201 ? -39.429 -40.384 167.578 1.00 56.34 201 ASP C O 1
ATOM 9048 N N . VAL C 1 202 ? -39.624 -42.586 167.142 1.00 40.00 202 VAL C N 1
ATOM 9049 C CA . VAL C 1 202 ? -38.763 -42.512 165.968 1.00 41.74 202 VAL C CA 1
ATOM 9050 C C . VAL C 1 202 ? -39.429 -43.190 164.804 1.00 42.37 202 VAL C C 1
ATOM 9051 O O . VAL C 1 202 ? -39.565 -44.414 164.769 1.00 44.20 202 VAL C O 1
ATOM 9055 N N . GLU C 1 203 ? -39.842 -42.376 163.843 1.00 43.14 203 GLU C N 1
ATOM 9056 C CA . GLU C 1 203 ? -40.698 -42.829 162.764 1.00 40.34 203 GLU C CA 1
ATOM 9057 C C . GLU C 1 203 ? -40.005 -43.790 161.815 1.00 40.04 203 GLU C C 1
ATOM 9058 O O . GLU C 1 203 ? -39.028 -43.442 161.157 1.00 42.31 203 GLU C O 1
ATOM 9064 N N . GLY C 1 204 ? -40.524 -45.006 161.742 1.00 42.76 204 GLY C N 1
ATOM 9065 C CA . GLY C 1 204 ? -39.976 -46.008 160.845 1.00 45.24 204 GLY C CA 1
ATOM 9066 C C . GLY C 1 204 ? -38.998 -46.927 161.542 1.00 42.84 204 GLY C C 1
ATOM 9067 O O . GLY C 1 204 ? -38.481 -47.875 160.950 1.00 43.48 204 GLY C O 1
ATOM 9068 N N . ALA C 1 205 ? -38.745 -46.646 162.816 1.00 42.21 205 ALA C N 1
ATOM 9069 C CA . ALA C 1 205 ? -37.739 -47.389 163.566 1.00 39.02 205 ALA C CA 1
ATOM 9070 C C . ALA C 1 205 ? -38.182 -48.827 163.782 1.00 42.78 205 ALA C C 1
ATOM 9071 O O . ALA C 1 205 ? -37.514 -49.757 163.326 1.00 44.34 205 ALA C O 1
ATOM 9073 N N . LYS C 1 206 ? -39.320 -49.004 164.456 1.00 44.22 206 LYS C N 1
ATOM 9074 C CA . LYS C 1 206 ? -39.838 -50.333 164.768 1.00 41.72 206 LYS C CA 1
ATOM 9075 C C . LYS C 1 206 ? -40.062 -51.137 163.509 1.00 43.77 206 LYS C C 1
ATOM 9076 O O . LYS C 1 206 ? -40.010 -52.368 163.530 1.00 50.21 206 LYS C O 1
ATOM 9082 N N . GLU C 1 207 ? -40.268 -50.439 162.403 1.00 43.49 207 GLU C N 1
ATOM 9083 C CA . GLU C 1 207 ? -40.719 -51.081 161.176 1.00 47.19 207 GLU C CA 1
ATOM 9084 C C . GLU C 1 207 ? -39.569 -51.503 160.268 1.00 47.89 207 GLU C C 1
ATOM 9085 O O . GLU C 1 207 ? -39.683 -52.474 159.513 1.00 47.25 207 GLU C O 1
ATOM 9091 N N . LEU C 1 208 ? -38.458 -50.781 160.348 1.00 47.71 208 LEU C N 1
ATOM 9092 C CA . LEU C 1 208 ? -37.396 -50.930 159.361 1.00 44.99 208 LEU C CA 1
ATOM 9093 C C . LEU C 1 208 ? -36.062 -51.418 159.933 1.00 44.84 208 LEU C C 1
ATOM 9094 O O . LEU C 1 208 ? -35.248 -52.007 159.220 1.00 47.70 208 LEU C O 1
ATOM 9099 N N . SER C 1 209 ? -35.846 -51.186 161.221 1.00 41.41 209 SER C N 1
ATOM 9100 C CA . SER C 1 209 ? -34.573 -51.522 161.844 1.00 44.62 209 SER C CA 1
ATOM 9101 C C . SER C 1 209 ? -34.543 -52.938 162.424 1.00 43.54 209 SER C C 1
ATOM 9102 O O . SER C 1 209 ? -35.586 -53.456 162.852 1.00 45.87 209 SER C O 1
ATOM 9105 N N . ILE C 1 210 ? -33.355 -53.553 162.436 1.00 34.06 210 ILE C N 1
ATOM 9106 C CA . ILE C 1 210 ? -33.169 -54.839 163.091 1.00 31.85 210 ILE C CA 1
ATOM 9107 C C . ILE C 1 210 ? -32.595 -54.640 164.485 1.00 31.54 210 ILE C C 1
ATOM 9108 O O . ILE C 1 210 ? -32.238 -53.528 164.850 1.00 31.23 210 ILE C O 1
ATOM 9113 N N . THR C 1 211 ? -32.530 -55.731 165.254 1.00 32.64 211 THR C N 1
ATOM 9114 C CA . THR C 1 211 ? -31.914 -55.765 166.580 1.00 32.71 211 THR C CA 1
ATOM 9115 C C . THR C 1 211 ? -31.015 -56.984 166.742 1.00 37.03 211 THR C C 1
ATOM 9116 O O . THR C 1 211 ? -30.762 -57.731 165.783 1.00 38.53 211 THR C O 1
ATOM 9120 N N . SER C 1 212 ? -30.541 -57.190 167.972 1.00 33.78 212 SER C N 1
ATOM 9121 C CA . SER C 1 212 ? -29.679 -58.320 168.275 1.00 30.23 212 SER C CA 1
ATOM 9122 C C . SER C 1 212 ? -30.407 -59.626 168.010 1.00 32.76 212 SER C C 1
ATOM 9123 O O . SER C 1 212 ? -29.777 -60.633 167.748 1.00 32.70 212 SER C O 1
ATOM 9126 N N . ASP C 1 213 ? -31.737 -59.611 168.042 1.00 30.20 213 ASP C N 1
ATOM 9127 C CA . ASP C 1 213 ? -32.473 -60.824 167.707 1.00 35.73 213 ASP C CA 1
ATOM 9128 C C . ASP C 1 213 ? -32.273 -61.207 166.237 1.00 36.49 213 ASP C C 1
ATOM 9129 O O . ASP C 1 213 ? -32.512 -62.354 165.844 1.00 32.89 213 ASP C O 1
ATOM 9134 N N . ASP C 1 214 ? -31.840 -60.250 165.419 1.00 31.92 214 ASP C N 1
ATOM 9135 C CA . ASP C 1 214 ? -31.841 -60.465 163.977 1.00 30.30 214 ASP C CA 1
ATOM 9136 C C . ASP C 1 214 ? -30.471 -60.597 163.405 1.00 33.27 214 ASP C C 1
ATOM 9137 O O . ASP C 1 214 ? -30.290 -61.302 162.418 1.00 36.30 214 ASP C O 1
ATOM 9142 N N . ILE C 1 215 ? -29.509 -59.906 164.010 1.00 31.68 215 ILE C N 1
ATOM 9143 C CA . ILE C 1 215 ? -28.163 -59.822 163.448 1.00 31.43 215 ILE C CA 1
ATOM 9144 C C . ILE C 1 215 ? -27.499 -61.190 163.199 1.00 32.72 215 ILE C C 1
ATOM 9145 O O . ILE C 1 215 ? -26.920 -61.427 162.137 1.00 34.41 215 ILE C O 1
ATOM 9150 N N . PHE C 1 216 ? -27.620 -62.113 164.143 1.00 32.38 216 PHE C N 1
ATOM 9151 C CA . PHE C 1 216 ? -26.883 -63.365 164.040 1.00 27.71 216 PHE C CA 1
ATOM 9152 C C . PHE C 1 216 ? -27.440 -64.378 163.033 1.00 39.40 216 PHE C C 1
ATOM 9153 O O . PHE C 1 216 ? -26.832 -65.439 162.804 1.00 35.36 216 PHE C O 1
ATOM 9161 N N . SER C 1 217 ? -28.579 -64.061 162.419 1.00 36.22 217 SER C N 1
ATOM 9162 C CA . SER C 1 217 ? -29.169 -64.980 161.453 1.00 36.73 217 SER C CA 1
ATOM 9163 C C . SER C 1 217 ? -29.529 -64.303 160.136 1.00 42.83 217 SER C C 1
ATOM 9164 O O . SER C 1 217 ? -30.026 -64.968 159.228 1.00 48.93 217 SER C O 1
ATOM 9167 N N . LEU C 1 218 ? -29.272 -62.995 160.047 1.00 40.90 218 LEU C N 1
ATOM 9168 C CA . LEU C 1 218 ? -29.551 -62.168 158.863 1.00 38.45 218 LEU C CA 1
ATOM 9169 C C . LEU C 1 218 ? -29.279 -62.867 157.544 1.00 41.35 218 LEU C C 1
ATOM 9170 O O . LEU C 1 218 ? -28.254 -63.516 157.383 1.00 38.39 218 LEU C O 1
ATOM 9175 N N . LYS C 1 219 ? -30.186 -62.714 156.585 1.00 45.08 219 LYS C N 1
ATOM 9176 C CA . LYS C 1 219 ? -30.047 -63.425 155.318 1.00 45.55 219 LYS C CA 1
ATOM 9177 C C . LYS C 1 219 ? -29.298 -62.598 154.265 1.00 45.69 219 LYS C C 1
ATOM 9178 O O . LYS C 1 219 ? -28.663 -63.150 153.359 1.00 47.49 219 LYS C O 1
ATOM 9184 N N . LYS C 1 220 ? -29.382 -61.278 154.381 1.00 39.15 220 LYS C N 1
ATOM 9185 C CA . LYS C 1 220 ? -28.628 -60.395 153.503 1.00 41.43 220 LYS C CA 1
ATOM 9186 C C . LYS C 1 220 ? -27.327 -59.981 154.186 1.00 43.07 220 LYS C C 1
ATOM 9187 O O . LYS C 1 220 ? -27.281 -59.874 155.418 1.00 44.93 220 LYS C O 1
ATOM 9193 N N . ASP C 1 221 ? -26.276 -59.741 153.400 1.00 41.80 221 ASP C N 1
ATOM 9194 C CA . ASP C 1 221 ? -25.047 -59.144 153.932 1.00 37.93 221 ASP C CA 1
ATOM 9195 C C . ASP C 1 221 ? -25.434 -57.841 154.638 1.00 40.35 221 ASP C C 1
ATOM 9196 O O . ASP C 1 221 ? -26.245 -57.075 154.125 1.00 45.01 221 ASP C O 1
ATOM 9201 N N . PRO C 1 222 ? -24.882 -57.599 155.829 1.00 39.03 222 PRO C N 1
ATOM 9202 C CA . PRO C 1 222 ? -25.257 -56.406 156.587 1.00 37.31 222 PRO C CA 1
ATOM 9203 C C . PRO C 1 222 ? -24.956 -55.108 155.840 1.00 35.21 222 PRO C C 1
ATOM 9204 O O . PRO C 1 222 ? -25.668 -54.121 156.042 1.00 32.76 222 PRO C O 1
ATOM 9208 N N . GLY C 1 223 ? -23.926 -55.108 154.998 1.00 36.76 223 GLY C N 1
ATOM 9209 C CA . GLY C 1 223 ? -23.534 -53.908 154.270 1.00 36.56 223 GLY C CA 1
ATOM 9210 C C . GLY C 1 223 ? -23.324 -52.681 155.153 1.00 38.30 223 GLY C C 1
ATOM 9211 O O . GLY C 1 223 ? -23.065 -52.805 156.358 1.00 38.96 223 GLY C O 1
ATOM 9212 N N . LYS C 1 224 ? -23.446 -51.492 154.562 1.00 40.90 224 LYS C N 1
ATOM 9213 C CA . LYS C 1 224 ? -23.298 -50.240 155.296 1.00 35.12 224 LYS C CA 1
ATOM 9214 C C . LYS C 1 224 ? -24.300 -50.182 156.441 1.00 39.16 224 LYS C C 1
ATOM 9215 O O . LYS C 1 224 ? -25.510 -50.081 156.217 1.00 38.38 224 LYS C O 1
ATOM 9221 N N . THR C 1 225 ? -23.791 -50.226 157.667 1.00 33.49 225 THR C N 1
ATOM 9222 C CA . THR C 1 225 ? -24.639 -50.411 158.827 1.00 32.02 225 THR C CA 1
ATOM 9223 C C . THR C 1 225 ? -24.580 -49.240 159.801 1.00 35.25 225 THR C C 1
ATOM 9224 O O . THR C 1 225 ? -23.497 -48.807 160.189 1.00 37.82 225 THR C O 1
ATOM 9228 N N . LEU C 1 226 ? -25.738 -48.740 160.212 1.00 31.67 226 LEU C N 1
ATOM 9229 C CA . LEU C 1 226 ? -25.787 -47.799 161.318 1.00 31.57 226 LEU C CA 1
ATOM 9230 C C . LEU C 1 226 ? -26.202 -48.559 162.555 1.00 35.04 226 LEU C C 1
ATOM 9231 O O . LEU C 1 226 ? -27.240 -49.234 162.542 1.00 36.58 226 LEU C O 1
ATOM 9236 N N . VAL C 1 227 ? -25.396 -48.467 163.613 1.00 33.64 227 VAL C N 1
ATOM 9237 C CA . VAL C 1 227 ? -25.773 -49.020 164.904 1.00 30.14 227 VAL C CA 1
ATOM 9238 C C . VAL C 1 227 ? -26.154 -47.881 165.819 1.00 27.67 227 VAL C C 1
ATOM 9239 O O . VAL C 1 227 ? -25.427 -46.917 165.942 1.00 33.29 227 VAL C O 1
ATOM 9243 N N . VAL C 1 228 ? -27.304 -47.980 166.462 1.00 28.50 228 VAL C N 1
ATOM 9244 C CA . VAL C 1 228 ? -27.748 -46.899 167.319 1.00 29.81 228 VAL C CA 1
ATOM 9245 C C . VAL C 1 228 ? -27.674 -47.388 168.744 1.00 32.88 228 VAL C C 1
ATOM 9246 O O . VAL C 1 228 ? -28.284 -48.397 169.075 1.00 38.36 228 VAL C O 1
ATOM 9250 N N . GLY C 1 229 ? -26.935 -46.681 169.591 1.00 34.97 229 GLY C N 1
ATOM 9251 C CA . GLY C 1 229 ? -26.798 -47.077 170.980 1.00 32.44 229 GLY C CA 1
ATOM 9252 C C . GLY C 1 229 ? -25.329 -47.166 171.281 1.00 31.90 229 GLY C C 1
ATOM 9253 O O . GLY C 1 229 ? -24.527 -47.130 170.356 1.00 30.31 229 GLY C O 1
ATOM 9254 N N . ALA C 1 230 ? -24.968 -47.291 172.554 1.00 31.72 230 ALA C N 1
ATOM 9255 C CA . ALA C 1 230 ? -23.559 -47.361 172.913 1.00 32.05 230 ALA C CA 1
ATOM 9256 C C . ALA C 1 230 ? -23.310 -48.305 174.080 1.00 35.57 230 ALA C C 1
ATOM 9257 O O . ALA C 1 230 ? -22.307 -48.192 174.783 1.00 33.72 230 ALA C O 1
ATOM 9259 N N . SER C 1 231 ? -24.240 -49.229 174.286 1.00 36.82 231 SER C N 1
ATOM 9260 C CA . SER C 1 231 ? -24.122 -50.235 175.333 1.00 31.99 231 SER C CA 1
ATOM 9261 C C . SER C 1 231 ? -23.119 -51.241 174.862 1.00 28.71 231 SER C C 1
ATOM 9262 O O . SER C 1 231 ? -22.690 -51.201 173.711 1.00 30.05 231 SER C O 1
ATOM 9265 N N . TYR C 1 232 ? -22.770 -52.182 175.718 1.00 31.49 232 TYR C N 1
ATOM 9266 C CA . TYR C 1 232 ? -21.836 -53.217 175.291 1.00 34.84 232 TYR C CA 1
ATOM 9267 C C . TYR C 1 232 ? -22.330 -53.990 174.035 1.00 32.36 232 TYR C C 1
ATOM 9268 O O . TYR C 1 232 ? -21.521 -54.374 173.175 1.00 32.74 232 TYR C O 1
ATOM 9277 N N . VAL C 1 233 ? -23.641 -54.184 173.901 1.00 30.92 233 VAL C N 1
ATOM 9278 C CA . VAL C 1 233 ? -24.182 -54.878 172.726 1.00 27.89 233 VAL C CA 1
ATOM 9279 C C . VAL C 1 233 ? -24.007 -54.103 171.416 1.00 27.25 233 VAL C C 1
ATOM 9280 O O . VAL C 1 233 ? -23.651 -54.677 170.392 1.00 29.92 233 VAL C O 1
ATOM 9284 N N . ALA C 1 234 ? -24.251 -52.798 171.444 1.00 29.81 234 ALA C N 1
ATOM 9285 C CA . ALA C 1 234 ? -23.960 -51.938 170.295 1.00 26.01 234 ALA C CA 1
ATOM 9286 C C . ALA C 1 234 ? -22.487 -52.002 169.895 1.00 28.99 234 ALA C C 1
ATOM 9287 O O . ALA C 1 234 ? -22.156 -52.260 168.736 1.00 30.97 234 ALA C O 1
ATOM 9289 N N . LEU C 1 235 ? -21.596 -51.767 170.852 1.00 28.84 235 LEU C N 1
ATOM 9290 C CA . LEU C 1 235 ? -20.167 -51.733 170.552 1.00 26.52 235 LEU C CA 1
ATOM 9291 C C . LEU C 1 235 ? -19.648 -53.079 170.074 1.00 26.90 235 LEU C C 1
ATOM 9292 O O . LEU C 1 235 ? -18.777 -53.134 169.220 1.00 30.48 235 LEU C O 1
ATOM 9297 N N . GLU C 1 236 ? -20.165 -54.172 170.615 1.00 28.19 236 GLU C N 1
ATOM 9298 C CA . GLU C 1 236 ? -19.682 -55.487 170.189 1.00 27.04 236 GLU C CA 1
ATOM 9299 C C . GLU C 1 236 ? -20.108 -55.841 168.759 1.00 31.06 236 GLU C C 1
ATOM 9300 O O . GLU C 1 236 ? -19.334 -56.408 167.996 1.00 28.42 236 GLU C O 1
ATOM 9306 N N . CYS C 1 237 ? -21.337 -55.512 168.380 1.00 30.29 237 CYS C N 1
ATOM 9307 C CA . CYS C 1 237 ? -21.753 -55.734 166.995 1.00 30.46 237 CYS C CA 1
ATOM 9308 C C . CYS C 1 237 ? -21.048 -54.773 165.997 1.00 34.20 237 CYS C C 1
ATOM 9309 O O . CYS C 1 237 ? -20.701 -55.176 164.875 1.00 32.38 237 CYS C O 1
ATOM 9312 N N . SER C 1 238 ? -20.836 -53.516 166.392 1.00 27.26 238 SER C N 1
ATOM 9313 C CA . SER C 1 238 ? -20.128 -52.573 165.520 1.00 30.62 238 SER C CA 1
ATOM 9314 C C . SER C 1 238 ? -18.758 -53.126 165.236 1.00 30.48 238 SER C C 1
ATOM 9315 O O . SER C 1 238 ? -18.315 -53.203 164.078 1.00 28.02 238 SER C O 1
ATOM 9318 N N . GLY C 1 239 ? -18.107 -53.548 166.315 1.00 28.52 239 GLY C N 1
ATOM 9319 C CA . GLY C 1 239 ? -16.766 -54.094 166.252 1.00 27.89 239 GLY C CA 1
ATOM 9320 C C . GLY C 1 239 ? -16.575 -55.242 165.283 1.00 31.73 239 GLY C C 1
ATOM 9321 O O . GLY C 1 239 ? -15.708 -55.153 164.403 1.00 27.86 239 GLY C O 1
ATOM 9322 N N . PHE C 1 240 ? -17.366 -56.310 165.417 1.00 28.29 240 PHE C N 1
ATOM 9323 C CA . PHE C 1 240 ? -17.118 -57.465 164.561 1.00 29.36 240 PHE C CA 1
ATOM 9324 C C . PHE C 1 240 ? -17.538 -57.188 163.135 1.00 28.17 240 PHE C C 1
ATOM 9325 O O . PHE C 1 240 ? -16.879 -57.632 162.202 1.00 29.82 240 PHE C O 1
ATOM 9333 N N . LEU C 1 241 ? -18.613 -56.417 162.972 1.00 31.60 241 LEU C N 1
ATOM 9334 C CA . LEU C 1 241 ? -19.096 -56.021 161.644 1.00 29.81 241 LEU C CA 1
ATOM 9335 C C . LEU C 1 241 ? -18.021 -55.240 160.908 1.00 31.58 241 LEU C C 1
ATOM 9336 O O . LEU C 1 241 ? -17.736 -55.520 159.748 1.00 36.66 241 LEU C O 1
ATOM 9341 N N . ASN C 1 242 ? -17.422 -54.266 161.588 1.00 34.56 242 ASN C N 1
ATOM 9342 C CA . ASN C 1 242 ? -16.269 -53.543 161.054 1.00 31.92 242 ASN C CA 1
ATOM 9343 C C . ASN C 1 242 ? -15.100 -54.463 160.697 1.00 30.24 242 ASN C C 1
ATOM 9344 O O . ASN C 1 242 ? -14.574 -54.417 159.590 1.00 33.72 242 ASN C O 1
ATOM 9349 N N . SER C 1 243 ? -14.689 -55.310 161.625 1.00 31.02 243 SER C N 1
ATOM 9350 C CA . SER C 1 243 ? -13.558 -56.188 161.356 1.00 29.97 243 SER C CA 1
ATOM 9351 C C . SER C 1 243 ? -13.874 -57.126 160.179 1.00 32.78 243 SER C C 1
ATOM 9352 O O . SER C 1 243 ? -13.006 -57.486 159.378 1.00 31.25 243 SER C O 1
ATOM 9355 N N . LEU C 1 244 ? -15.140 -57.501 160.061 1.00 35.28 244 LEU C N 1
ATOM 9356 C CA . LEU C 1 244 ? -15.572 -58.386 158.985 1.00 32.87 244 LEU C CA 1
ATOM 9357 C C . LEU C 1 244 ? -15.485 -57.680 157.625 1.00 37.02 244 LEU C C 1
ATOM 9358 O O . LEU C 1 244 ? -15.406 -58.338 156.583 1.00 40.25 244 LEU C O 1
ATOM 9363 N N . GLY C 1 245 ? -15.512 -56.345 157.640 1.00 34.83 245 GLY C N 1
ATOM 9364 C CA . GLY C 1 245 ? -15.238 -55.561 156.447 1.00 31.86 245 GLY C CA 1
ATOM 9365 C C . GLY C 1 245 ? -16.298 -54.567 156.035 1.00 27.58 245 GLY C C 1
ATOM 9366 O O . GLY C 1 245 ? -16.205 -53.968 154.976 1.00 32.81 245 GLY C O 1
ATOM 9367 N N . TYR C 1 246 ? -17.303 -54.379 156.874 1.00 28.88 246 TYR C N 1
ATOM 9368 C CA . TYR C 1 246 ? -18.394 -53.486 156.547 1.00 30.73 246 TYR C CA 1
ATOM 9369 C C . TYR C 1 246 ? -18.150 -52.068 157.023 1.00 32.91 246 TYR C C 1
ATOM 9370 O O . TYR C 1 246 ? -17.478 -51.836 158.023 1.00 37.01 246 TYR C O 1
ATOM 9379 N N . ASP C 1 247 ? -18.722 -51.116 156.303 1.00 34.74 247 ASP C N 1
ATOM 9380 C CA . ASP C 1 247 ? -18.704 -49.727 156.723 1.00 39.11 247 ASP C CA 1
ATOM 9381 C C . ASP C 1 247 ? -19.693 -49.582 157.886 1.00 36.94 247 ASP C C 1
ATOM 9382 O O . ASP C 1 247 ? -20.893 -49.833 157.740 1.00 37.96 247 ASP C O 1
ATOM 9387 N N . VAL C 1 248 ? -19.186 -49.189 159.049 1.00 34.38 248 VAL C N 1
ATOM 9388 C CA . VAL C 1 248 ? -19.995 -49.193 160.252 1.00 31.41 248 VAL C CA 1
ATOM 9389 C C . VAL C 1 248 ? -20.023 -47.829 160.923 1.00 30.29 248 VAL C C 1
ATOM 9390 O O . VAL C 1 248 ? -18.993 -47.223 161.124 1.00 30.28 248 VAL C O 1
ATOM 9394 N N . THR C 1 249 ? -21.219 -47.348 161.248 1.00 32.79 249 THR C N 1
ATOM 9395 C CA . THR C 1 249 ? -21.377 -46.073 161.945 1.00 31.85 249 THR C CA 1
ATOM 9396 C C . THR C 1 249 ? -22.179 -46.281 163.223 1.00 34.12 249 THR C C 1
ATOM 9397 O O . THR C 1 249 ? -23.116 -47.089 163.258 1.00 35.20 249 THR C O 1
ATOM 9401 N N . VAL C 1 250 ? -21.819 -45.544 164.273 1.00 32.72 250 VAL C N 1
ATOM 9402 C CA . VAL C 1 250 ? -22.455 -45.722 165.576 1.00 30.57 250 VAL C CA 1
ATOM 9403 C C . VAL C 1 250 ? -23.007 -44.385 166.074 1.00 33.53 250 VAL C C 1
ATOM 9404 O O . VAL C 1 250 ? -22.246 -43.464 166.323 1.00 29.61 250 VAL C O 1
ATOM 9408 N N . ALA C 1 251 ? -24.333 -44.267 166.175 1.00 33.33 251 ALA C N 1
ATOM 9409 C CA . ALA C 1 251 ? -24.940 -43.060 166.742 1.00 33.07 251 ALA C CA 1
ATOM 9410 C C . ALA C 1 251 ? -25.067 -43.194 168.250 1.00 35.61 251 ALA C C 1
ATOM 9411 O O . ALA C 1 251 ? -25.713 -44.112 168.756 1.00 37.16 251 ALA C O 1
ATOM 9413 N N . VAL C 1 252 ? -24.453 -42.264 168.964 1.00 35.61 252 VAL C N 1
ATOM 9414 C CA . VAL C 1 252 ? -24.320 -42.349 170.404 1.00 35.33 252 VAL C CA 1
ATOM 9415 C C . VAL C 1 252 ? -24.896 -41.095 171.012 1.00 35.07 252 VAL C C 1
ATOM 9416 O O . VAL C 1 252 ? -24.417 -40.011 170.739 1.00 40.01 252 VAL C O 1
ATOM 9420 N N . ARG C 1 253 ? -25.919 -41.208 171.836 1.00 36.22 253 ARG C N 1
ATOM 9421 C CA . ARG C 1 253 ? -26.261 -40.065 172.661 1.00 41.21 253 ARG C CA 1
ATOM 9422 C C . ARG C 1 253 ? -25.170 -39.980 173.728 1.00 45.35 253 ARG C C 1
ATOM 9423 O O . ARG C 1 253 ? -24.819 -40.997 174.339 1.00 52.28 253 ARG C O 1
ATOM 9431 N N . SER C 1 254 ? -24.610 -38.791 173.923 1.00 39.52 254 SER C N 1
ATOM 9432 C CA . SER C 1 254 ? -23.568 -38.557 174.939 1.00 41.30 254 SER C CA 1
ATOM 9433 C C . SER C 1 254 ? -22.392 -39.553 174.937 1.00 43.44 254 SER C C 1
ATOM 9434 O O . SER C 1 254 ? -21.497 -39.432 174.101 1.00 43.70 254 SER C O 1
ATOM 9437 N N . ILE C 1 255 ? -22.409 -40.528 175.857 1.00 42.02 255 ILE C N 1
ATOM 9438 C CA . ILE C 1 255 ? -21.255 -41.425 176.103 1.00 38.27 255 ILE C CA 1
ATOM 9439 C C . ILE C 1 255 ? -21.422 -42.935 175.888 1.00 34.58 255 ILE C C 1
ATOM 9440 O O . ILE C 1 255 ? -22.518 -43.488 175.814 1.00 40.66 255 ILE C O 1
ATOM 9445 N N . VAL C 1 256 ? -20.274 -43.589 175.851 1.00 36.74 256 VAL C N 1
ATOM 9446 C CA . VAL C 1 256 ? -20.144 -44.989 175.511 1.00 28.31 256 VAL C CA 1
ATOM 9447 C C . VAL C 1 256 ? -19.933 -45.794 176.779 1.00 27.76 256 VAL C C 1
ATOM 9448 O O . VAL C 1 256 ? -19.279 -45.339 177.716 1.00 30.22 256 VAL C O 1
ATOM 9452 N N . LEU C 1 257 ? -20.500 -46.989 176.802 1.00 31.49 257 LEU C N 1
ATOM 9453 C CA . LEU C 1 257 ? -20.398 -47.888 177.949 1.00 32.88 257 LEU C CA 1
ATOM 9454 C C . LEU C 1 257 ? -20.784 -47.182 179.233 1.00 31.61 257 LEU C C 1
ATOM 9455 O O . LEU C 1 257 ? -20.152 -47.373 180.278 1.00 35.48 257 LEU C O 1
ATOM 9460 N N . ARG C 1 258 ? -21.831 -46.369 179.149 1.00 34.64 258 ARG C N 1
ATOM 9461 C CA . ARG C 1 258 ? -22.347 -45.686 180.325 1.00 34.75 258 ARG C CA 1
ATOM 9462 C C . ARG C 1 258 ? -22.502 -46.717 181.435 1.00 34.26 258 ARG C C 1
ATOM 9463 O O . ARG C 1 258 ? -22.819 -47.890 181.181 1.00 31.64 258 ARG C O 1
ATOM 9471 N N . GLY C 1 259 ? -22.207 -46.305 182.659 1.00 37.08 259 GLY C N 1
ATOM 9472 C CA . GLY C 1 259 ? -22.241 -47.241 183.770 1.00 37.74 259 GLY C CA 1
ATOM 9473 C C . GLY C 1 259 ? -20.887 -47.869 184.029 1.00 36.46 259 GLY C C 1
ATOM 9474 O O . GLY C 1 259 ? -20.563 -48.192 185.172 1.00 37.76 259 GLY C O 1
ATOM 9475 N N . PHE C 1 260 ? -20.077 -48.020 182.982 1.00 35.18 260 PHE C N 1
ATOM 9476 C CA . PHE C 1 260 ? -18.747 -48.619 183.148 1.00 30.77 260 PHE C CA 1
ATOM 9477 C C . PHE C 1 260 ? -17.667 -47.566 183.365 1.00 30.19 260 PHE C C 1
ATOM 9478 O O . PHE C 1 260 ? -17.868 -46.393 183.026 1.00 34.08 260 PHE C O 1
ATOM 9486 N N . ASP C 1 261 ? -16.525 -47.979 183.921 1.00 32.80 261 ASP C N 1
ATOM 9487 C CA . ASP C 1 261 ? -15.365 -47.086 184.137 1.00 27.05 261 ASP C CA 1
ATOM 9488 C C . ASP C 1 261 ? -15.028 -46.346 182.845 1.00 28.64 261 ASP C C 1
ATOM 9489 O O . ASP C 1 261 ? -14.744 -46.965 181.822 1.00 29.17 261 ASP C O 1
ATOM 9494 N N . GLN C 1 262 ? -15.076 -45.021 182.872 1.00 28.32 262 GLN C N 1
ATOM 9495 C CA . GLN C 1 262 ? -14.979 -44.287 181.623 1.00 24.48 262 GLN C CA 1
ATOM 9496 C C . GLN C 1 262 ? -13.562 -44.175 181.033 1.00 24.15 262 GLN C C 1
ATOM 9497 O O . GLN C 1 262 ? -13.413 -44.003 179.812 1.00 24.43 262 GLN C O 1
ATOM 9503 N N . GLN C 1 263 ? -12.517 -44.289 181.854 1.00 23.35 263 GLN C N 1
ATOM 9504 C CA . GLN C 1 263 ? -11.185 -44.324 181.256 1.00 21.90 263 GLN C CA 1
ATOM 9505 C C . GLN C 1 263 ? -11.092 -45.498 180.299 1.00 23.20 263 GLN C C 1
ATOM 9506 O O . GLN C 1 263 ? -10.633 -45.358 179.161 1.00 21.60 263 GLN C O 1
ATOM 9512 N N . CYS C 1 264 ? -11.590 -46.645 180.747 1.00 19.42 264 CYS C N 1
ATOM 9513 C CA . CYS C 1 264 ? -11.590 -47.848 179.927 1.00 23.13 264 CYS C CA 1
ATOM 9514 C C . CYS C 1 264 ? -12.529 -47.729 178.742 1.00 25.33 264 CYS C C 1
ATOM 9515 O O . CYS C 1 264 ? -12.232 -48.212 177.629 1.00 23.87 264 CYS C O 1
ATOM 9518 N N . ALA C 1 265 ? -13.677 -47.104 178.979 1.00 25.98 265 ALA C N 1
ATOM 9519 C CA . ALA C 1 265 ? -14.631 -46.855 177.898 1.00 27.32 265 ALA C CA 1
ATOM 9520 C C . ALA C 1 265 ? -13.976 -46.083 176.756 1.00 22.51 265 ALA C C 1
ATOM 9521 O O . ALA C 1 265 ? -14.078 -46.484 175.590 1.00 22.94 265 ALA C O 1
ATOM 9523 N N . VAL C 1 266 ? -13.298 -44.985 177.079 1.00 25.70 266 VAL C N 1
ATOM 9524 C CA . VAL C 1 266 ? -12.618 -44.204 176.046 1.00 19.63 266 VAL C CA 1
ATOM 9525 C C . VAL C 1 266 ? -11.552 -45.039 175.364 1.00 22.27 266 VAL C C 1
ATOM 9526 O O . VAL C 1 266 ? -11.401 -44.980 174.132 1.00 25.63 266 VAL C O 1
ATOM 9530 N N . LYS C 1 267 ? -10.831 -45.840 176.139 1.00 19.32 267 LYS C N 1
ATOM 9531 C CA . LYS C 1 267 ? -9.784 -46.684 175.551 1.00 20.59 267 LYS C CA 1
ATOM 9532 C C . LYS C 1 267 ? -10.376 -47.616 174.514 1.00 23.35 267 LYS C C 1
ATOM 9533 O O . LYS C 1 267 ? -9.814 -47.796 173.425 1.00 21.01 267 LYS C O 1
ATOM 9539 N N . VAL C 1 268 ? -11.535 -48.193 174.826 1.00 21.04 268 VAL C N 1
ATOM 9540 C CA . VAL C 1 268 ? -12.158 -49.104 173.878 1.00 17.14 268 VAL C CA 1
ATOM 9541 C C . VAL C 1 268 ? -12.616 -48.343 172.637 1.00 21.28 268 VAL C C 1
ATOM 9542 O O . VAL C 1 268 ? -12.347 -48.748 171.492 1.00 21.77 268 VAL C O 1
ATOM 9546 N N . LYS C 1 269 ? -13.340 -47.251 172.866 1.00 22.46 269 LYS C N 1
ATOM 9547 C CA . LYS C 1 269 ? -13.855 -46.408 171.786 1.00 20.36 269 LYS C CA 1
ATOM 9548 C C . LYS C 1 269 ? -12.715 -45.994 170.871 1.00 24.93 269 LYS C C 1
ATOM 9549 O O . LYS C 1 269 ? -12.800 -46.192 169.657 1.00 29.09 269 LYS C O 1
ATOM 9555 N N . LEU C 1 270 ? -11.635 -45.465 171.448 1.00 23.26 270 LEU C N 1
ATOM 9556 C CA . LEU C 1 270 ? -10.476 -45.047 170.648 1.00 24.82 270 LEU C CA 1
ATOM 9557 C C . LEU C 1 270 ? -9.941 -46.175 169.782 1.00 23.17 270 LEU C C 1
ATOM 9558 O O . LEU C 1 270 ? -9.681 -45.999 168.583 1.00 28.14 270 LEU C O 1
ATOM 9563 N N . TYR C 1 271 ? -9.806 -47.353 170.371 1.00 20.89 271 TYR C N 1
ATOM 9564 C CA . TYR C 1 271 ? -9.315 -48.492 169.612 1.00 21.29 271 TYR C CA 1
ATOM 9565 C C . TYR C 1 271 ? -10.210 -48.780 168.409 1.00 25.01 271 TYR C C 1
ATOM 9566 O O . TYR C 1 271 ? -9.726 -48.996 167.295 1.00 28.76 271 TYR C O 1
ATOM 9575 N N . MET C 1 272 ? -11.522 -48.793 168.623 1.00 25.54 272 MET C N 1
ATOM 9576 C CA . MET C 1 272 ? -12.448 -49.063 167.513 1.00 26.01 272 MET C CA 1
ATOM 9577 C C . MET C 1 272 ? -12.354 -48.010 166.410 1.00 28.03 272 MET C C 1
ATOM 9578 O O . MET C 1 272 ? -12.316 -48.340 165.211 1.00 31.94 272 MET C O 1
ATOM 9583 N N . GLU C 1 273 ? -12.322 -46.745 166.821 1.00 23.10 273 GLU C N 1
ATOM 9584 C CA . GLU C 1 273 ? -12.123 -45.628 165.897 1.00 26.42 273 GLU C CA 1
ATOM 9585 C C . GLU C 1 273 ? -10.879 -45.815 165.052 1.00 30.22 273 GLU C C 1
ATOM 9586 O O . GLU C 1 273 ? -10.918 -45.635 163.847 1.00 33.21 273 GLU C O 1
ATOM 9592 N N . GLU C 1 274 ? -9.773 -46.201 165.683 1.00 30.04 274 GLU C N 1
ATOM 9593 C CA . GLU C 1 274 ? -8.521 -46.362 164.949 1.00 31.38 274 GLU C CA 1
ATOM 9594 C C . GLU C 1 274 ? -8.495 -47.599 164.071 1.00 33.72 274 GLU C C 1
ATOM 9595 O O . GLU C 1 274 ? -7.474 -47.891 163.444 1.00 36.06 274 GLU C O 1
ATOM 9601 N N . GLN C 1 275 ? -9.600 -48.339 164.035 1.00 33.58 275 GLN C N 1
ATOM 9602 C CA . GLN C 1 275 ? -9.711 -49.474 163.124 1.00 32.91 275 GLN C CA 1
ATOM 9603 C C . GLN C 1 275 ? -10.782 -49.254 162.065 1.00 35.58 275 GLN C C 1
ATOM 9604 O O . GLN C 1 275 ? -10.960 -50.087 161.170 1.00 35.94 275 GLN C O 1
ATOM 9610 N N . GLY C 1 276 ? -11.512 -48.150 162.169 1.00 36.61 276 GLY C N 1
ATOM 9611 C CA . GLY C 1 276 ? -12.416 -47.790 161.096 1.00 37.69 276 GLY C CA 1
ATOM 9612 C C . GLY C 1 276 ? -13.822 -47.375 161.481 1.00 36.13 276 GLY C C 1
ATOM 9613 O O . GLY C 1 276 ? -14.505 -46.718 160.693 1.00 41.74 276 GLY C O 1
ATOM 9614 N N . VAL C 1 277 ? -14.281 -47.733 162.673 1.00 36.28 277 VAL C N 1
ATOM 9615 C CA . VAL C 1 277 ? -15.673 -47.421 162.996 1.00 38.01 277 VAL C CA 1
ATOM 9616 C C . VAL C 1 277 ? -15.839 -45.942 163.311 1.00 33.90 277 VAL C C 1
ATOM 9617 O O . VAL C 1 277 ? -14.974 -45.330 163.947 1.00 30.08 277 VAL C O 1
ATOM 9621 N N . MET C 1 278 ? -16.929 -45.358 162.816 1.00 35.17 278 MET C N 1
ATOM 9622 C CA . MET C 1 278 ? -17.148 -43.921 162.973 1.00 34.67 278 MET C CA 1
ATOM 9623 C C . MET C 1 278 ? -18.186 -43.681 164.034 1.00 31.66 278 MET C C 1
ATOM 9624 O O . MET C 1 278 ? -19.207 -44.351 164.052 1.00 39.72 278 MET C O 1
ATOM 9629 N N . PHE C 1 279 ? -17.948 -42.719 164.906 1.00 30.38 279 PHE C N 1
ATOM 9630 C CA . PHE C 1 279 ? -18.898 -42.441 165.967 1.00 32.60 279 PHE C CA 1
ATOM 9631 C C . PHE C 1 279 ? -19.593 -41.084 165.842 1.00 33.65 279 PHE C C 1
ATOM 9632 O O . PHE C 1 279 ? -19.028 -40.074 166.226 1.00 36.69 279 PHE C O 1
ATOM 9640 N N . LYS C 1 280 ? -20.830 -41.067 165.343 1.00 35.49 280 LYS C N 1
ATOM 9641 C CA . LYS C 1 280 ? -21.638 -39.854 165.346 1.00 29.53 280 LYS C CA 1
ATOM 9642 C C . LYS C 1 280 ? -21.981 -39.473 166.771 1.00 33.34 280 LYS C C 1
ATOM 9643 O O . LYS C 1 280 ? -22.997 -39.900 167.283 1.00 37.59 280 LYS C O 1
ATOM 9649 N N . ASN C 1 281 ? -21.143 -38.657 167.405 1.00 36.09 281 ASN C N 1
ATOM 9650 C CA . ASN C 1 281 ? -21.375 -38.240 168.791 1.00 37.79 281 ASN C CA 1
ATOM 9651 C C . ASN C 1 281 ? -22.513 -37.252 168.965 1.00 38.15 281 ASN C C 1
ATOM 9652 O O . ASN C 1 281 ? -22.605 -36.278 168.241 1.00 42.14 281 ASN C O 1
ATOM 9657 N N . GLY C 1 282 ? -23.375 -37.511 169.938 1.00 40.67 282 GLY C N 1
ATOM 9658 C CA . GLY C 1 282 ? -24.507 -36.649 170.234 1.00 39.04 282 GLY C CA 1
ATOM 9659 C C . GLY C 1 282 ? -25.582 -36.551 169.162 1.00 43.28 282 GLY C C 1
ATOM 9660 O O . GLY C 1 282 ? -26.464 -35.693 169.248 1.00 51.87 282 GLY C O 1
ATOM 9661 N N . ILE C 1 283 ? -25.531 -37.427 168.161 1.00 42.56 283 ILE C N 1
ATOM 9662 C CA . ILE C 1 283 ? -26.427 -37.336 167.010 1.00 40.43 283 ILE C CA 1
ATOM 9663 C C . ILE C 1 283 ? -27.226 -38.620 166.786 1.00 45.44 283 ILE C C 1
ATOM 9664 O O . ILE C 1 283 ? -26.735 -39.558 166.161 1.00 45.39 283 ILE C O 1
ATOM 9669 N N . LEU C 1 284 ? -28.459 -38.657 167.278 1.00 46.23 284 LEU C N 1
ATOM 9670 C CA . LEU C 1 284 ? -29.319 -39.830 167.106 1.00 45.68 284 LEU C CA 1
ATOM 9671 C C . LEU C 1 284 ? -30.240 -39.697 165.889 1.00 42.52 284 LEU C C 1
ATOM 9672 O O . LEU C 1 284 ? -30.529 -38.594 165.455 1.00 42.47 284 LEU C O 1
ATOM 9677 N N . PRO C 1 285 ? -30.715 -40.825 165.338 1.00 44.82 285 PRO C N 1
ATOM 9678 C CA . PRO C 1 285 ? -31.716 -40.744 164.271 1.00 49.92 285 PRO C CA 1
ATOM 9679 C C . PRO C 1 285 ? -33.059 -40.196 164.776 1.00 51.55 285 PRO C C 1
ATOM 9680 O O . PRO C 1 285 ? -33.463 -40.505 165.902 1.00 54.25 285 PRO C O 1
ATOM 9684 N N . LYS C 1 286 ? -33.733 -39.386 163.957 1.00 51.89 286 LYS C N 1
ATOM 9685 C CA . LYS C 1 286 ? -35.053 -38.864 164.310 1.00 47.83 286 LYS C CA 1
ATOM 9686 C C . LYS C 1 286 ? -36.162 -39.492 163.444 1.00 44.86 286 LYS C C 1
ATOM 9687 O O . LYS C 1 286 ? -37.321 -39.521 163.851 1.00 47.43 286 LYS C O 1
ATOM 9693 N N . LYS C 1 287 ? -35.794 -40.022 162.274 1.00 46.30 287 LYS C N 1
ATOM 9694 C CA . LYS C 1 287 ? -36.747 -40.632 161.336 1.00 43.85 287 LYS C CA 1
ATOM 9695 C C . LYS C 1 287 ? -36.070 -41.638 160.402 1.00 47.33 287 LYS C C 1
ATOM 9696 O O . LYS C 1 287 ? -34.939 -41.412 159.951 1.00 48.42 287 LYS C O 1
ATOM 9702 N N . LEU C 1 288 ? -36.763 -42.740 160.109 1.00 43.04 288 LEU C N 1
ATOM 9703 C CA . LEU C 1 288 ? -36.283 -43.721 159.133 1.00 47.15 288 LEU C CA 1
ATOM 9704 C C . LEU C 1 288 ? -37.328 -43.962 158.053 1.00 52.35 288 LEU C C 1
ATOM 9705 O O . LEU C 1 288 ? -38.515 -44.120 158.356 1.00 52.38 288 LEU C O 1
ATOM 9710 N N . THR C 1 289 ? -36.887 -44.021 156.799 1.00 51.39 289 THR C N 1
ATOM 9711 C CA . THR C 1 289 ? -37.810 -44.174 155.685 1.00 53.69 289 THR C CA 1
ATOM 9712 C C . THR C 1 289 ? -37.376 -45.303 154.789 1.00 53.18 289 THR C C 1
ATOM 9713 O O . THR C 1 289 ? -36.255 -45.298 154.289 1.00 45.49 289 THR C O 1
ATOM 9717 N N . LYS C 1 290 ? -38.267 -46.270 154.584 1.00 59.68 290 LYS C N 1
ATOM 9718 C CA . LYS C 1 290 ? -37.969 -47.392 153.693 1.00 60.77 290 LYS C CA 1
ATOM 9719 C C . LYS C 1 290 ? -37.800 -46.857 152.289 1.00 61.05 290 LYS C C 1
ATOM 9720 O O . LYS C 1 290 ? -38.569 -46.005 151.845 1.00 65.69 290 LYS C O 1
ATOM 9726 N N . MET C 1 291 ? -36.801 -47.356 151.583 1.00 53.61 291 MET C N 1
ATOM 9727 C CA . MET C 1 291 ? -36.441 -46.750 150.329 1.00 52.75 291 MET C CA 1
ATOM 9728 C C . MET C 1 291 ? -35.736 -47.753 149.451 1.00 56.63 291 MET C C 1
ATOM 9729 O O . MET C 1 291 ? -34.519 -47.680 149.280 1.00 59.84 291 MET C O 1
ATOM 9734 N N . ASP C 1 292 ? -36.501 -48.687 148.901 1.00 56.17 292 ASP C N 1
ATOM 9735 C CA . ASP C 1 292 ? -35.950 -49.815 148.149 1.00 64.82 292 ASP C CA 1
ATOM 9736 C C . ASP C 1 292 ? -35.167 -50.700 149.113 1.00 67.73 292 ASP C C 1
ATOM 9737 O O . ASP C 1 292 ? -35.585 -50.894 150.257 1.00 71.38 292 ASP C O 1
ATOM 9742 N N . ASP C 1 293 ? -34.033 -51.227 148.658 1.00 65.72 293 ASP C N 1
ATOM 9743 C CA . ASP C 1 293 ? -33.182 -52.068 149.495 1.00 64.37 293 ASP C CA 1
ATOM 9744 C C . ASP C 1 293 ? -32.272 -51.268 150.429 1.00 61.61 293 ASP C C 1
ATOM 9745 O O . ASP C 1 293 ? -31.216 -51.745 150.837 1.00 60.12 293 ASP C O 1
ATOM 9750 N N . LYS C 1 294 ? -32.665 -50.047 150.755 1.00 56.15 294 LYS C N 1
ATOM 9751 C CA . LYS C 1 294 ? -31.833 -49.195 151.577 1.00 46.36 294 LYS C CA 1
ATOM 9752 C C . LYS C 1 294 ? -32.717 -48.418 152.550 1.00 48.43 294 LYS C C 1
ATOM 9753 O O . LYS C 1 294 ? -33.936 -48.501 152.481 1.00 59.49 294 LYS C O 1
ATOM 9759 N N . ILE C 1 295 ? -32.111 -47.694 153.482 1.00 46.55 295 ILE C N 1
ATOM 9760 C CA . ILE C 1 295 ? -32.866 -46.930 154.468 1.00 42.76 295 ILE C CA 1
ATOM 9761 C C . ILE C 1 295 ? -32.211 -45.563 154.616 1.00 50.03 295 ILE C C 1
ATOM 9762 O O . ILE C 1 295 ? -30.994 -45.457 154.765 1.00 46.68 295 ILE C O 1
ATOM 9767 N N . LEU C 1 296 ? -33.016 -44.512 154.550 1.00 48.22 296 LEU C N 1
ATOM 9768 C CA . LEU C 1 296 ? -32.503 -43.180 154.768 1.00 50.65 296 LEU C CA 1
ATOM 9769 C C . LEU C 1 296 ? -32.789 -42.779 156.197 1.00 50.44 296 LEU C C 1
ATOM 9770 O O . LEU C 1 296 ? -33.896 -43.001 156.705 1.00 52.99 296 LEU C O 1
ATOM 9775 N N . VAL C 1 297 ? -31.797 -42.172 156.835 1.00 50.43 297 VAL C N 1
ATOM 9776 C CA . VAL C 1 297 ? -31.919 -41.798 158.230 1.00 50.12 297 VAL C CA 1
ATOM 9777 C C . VAL C 1 297 ? -31.741 -40.295 158.391 1.00 49.89 297 VAL C C 1
ATOM 9778 O O . VAL C 1 297 ? -30.690 -39.749 158.043 1.00 48.50 297 VAL C O 1
ATOM 9782 N N . GLU C 1 298 ? -32.773 -39.629 158.906 1.00 50.85 298 GLU C N 1
ATOM 9783 C CA . GLU C 1 298 ? -32.674 -38.207 159.232 1.00 53.49 298 GLU C CA 1
ATOM 9784 C C . GLU C 1 298 ? -32.210 -38.056 160.678 1.00 48.96 298 GLU C C 1
ATOM 9785 O O . GLU C 1 298 ? -32.809 -38.625 161.587 1.00 49.60 298 GLU C O 1
ATOM 9791 N N . PHE C 1 299 ? -31.147 -37.284 160.883 1.00 46.69 299 PHE C N 1
ATOM 9792 C CA . PHE C 1 299 ? -30.527 -37.172 162.194 1.00 48.09 299 PHE C CA 1
ATOM 9793 C C . PHE C 1 299 ? -30.910 -35.871 162.892 1.00 47.48 299 PHE C C 1
ATOM 9794 O O . PHE C 1 299 ? -31.314 -34.906 162.247 1.00 50.13 299 PHE C O 1
ATOM 9802 N N . SER C 1 300 ? -30.759 -35.836 164.210 1.00 43.26 300 SER C N 1
ATOM 9803 C CA . SER C 1 300 ? -31.229 -34.698 164.987 1.00 47.34 300 SER C CA 1
ATOM 9804 C C . SER C 1 300 ? -30.438 -33.414 164.738 1.00 51.44 300 SER C C 1
ATOM 9805 O O . SER C 1 300 ? -30.763 -32.357 165.286 1.00 55.20 300 SER C O 1
ATOM 9808 N N . ASP C 1 301 ? -29.398 -33.509 163.919 1.00 52.43 301 ASP C N 1
ATOM 9809 C CA . ASP C 1 301 ? -28.642 -32.329 163.518 1.00 53.72 301 ASP C CA 1
ATOM 9810 C C . ASP C 1 301 ? -29.096 -31.907 162.119 1.00 52.61 301 ASP C C 1
ATOM 9811 O O . ASP C 1 301 ? -28.469 -31.075 161.460 1.00 56.52 301 ASP C O 1
ATOM 9816 N N . LYS C 1 302 ? -30.192 -32.521 161.688 1.00 51.07 302 LYS C N 1
ATOM 9817 C CA . LYS C 1 302 ? -30.808 -32.290 160.378 1.00 55.24 302 LYS C CA 1
ATOM 9818 C C . LYS C 1 302 ? -30.037 -32.831 159.160 1.00 56.89 302 LYS C C 1
ATOM 9819 O O . LYS C 1 302 ? -30.502 -32.692 158.024 1.00 58.07 302 LYS C O 1
ATOM 9825 N N . THR C 1 303 ? -28.889 -33.471 159.381 1.00 54.15 303 THR C N 1
ATOM 9826 C CA . THR C 1 303 ? -28.232 -34.180 158.279 1.00 53.44 303 THR C CA 1
ATOM 9827 C C . THR C 1 303 ? -29.002 -35.448 157.907 1.00 52.57 303 THR C C 1
ATOM 9828 O O . THR C 1 303 ? -30.007 -35.782 158.530 1.00 53.95 303 THR C O 1
ATOM 9832 N N . SER C 1 304 ? -28.532 -36.157 156.891 1.00 53.42 304 SER C N 1
ATOM 9833 C CA . SER C 1 304 ? -29.199 -37.376 156.467 1.00 45.84 304 SER C CA 1
ATOM 9834 C C . SER C 1 304 ? -28.239 -38.259 155.689 1.00 46.77 304 SER C C 1
ATOM 9835 O O . SER C 1 304 ? -27.334 -37.761 155.025 1.00 49.95 304 SER C O 1
ATOM 9838 N N . GLU C 1 305 ? -28.434 -39.569 155.767 1.00 43.10 305 GLU C N 1
ATOM 9839 C CA . GLU C 1 305 ? -27.530 -40.497 155.100 1.00 47.22 305 GLU C CA 1
ATOM 9840 C C . GLU C 1 305 ? -28.233 -41.822 154.788 1.00 53.38 305 GLU C C 1
ATOM 9841 O O . GLU C 1 305 ? -29.271 -42.157 155.384 1.00 50.39 305 GLU C O 1
ATOM 9847 N N . LEU C 1 306 ? -27.662 -42.559 153.838 1.00 52.46 306 LEU C N 1
ATOM 9848 C CA . LEU C 1 306 ? -28.245 -43.791 153.336 1.00 47.13 306 LEU C CA 1
ATOM 9849 C C . LEU C 1 306 ? -27.489 -44.985 153.881 1.00 44.67 306 LEU C C 1
ATOM 9850 O O . LEU C 1 306 ? -26.257 -45.011 153.830 1.00 46.21 306 LEU C O 1
ATOM 9855 N N . TYR C 1 307 ? -28.228 -45.978 154.377 1.00 44.87 307 TYR C N 1
ATOM 9856 C CA . TYR C 1 307 ? -27.628 -47.197 154.925 1.00 44.04 307 TYR C CA 1
ATOM 9857 C C . TYR C 1 307 ? -28.310 -48.464 154.423 1.00 41.85 307 TYR C C 1
ATOM 9858 O O . TYR C 1 307 ? -29.474 -48.441 154.051 1.00 43.42 307 TYR C O 1
ATOM 9867 N N . ASP C 1 308 ? -27.581 -49.573 154.432 1.00 42.50 308 ASP C N 1
ATOM 9868 C CA . ASP C 1 308 ? -28.152 -50.882 154.113 1.00 37.76 308 ASP C CA 1
ATOM 9869 C C . ASP C 1 308 ? -28.894 -51.509 155.296 1.00 40.92 308 ASP C C 1
ATOM 9870 O O . ASP C 1 308 ? -29.887 -52.226 155.109 1.00 43.77 308 ASP C O 1
ATOM 9875 N N . THR C 1 309 ? -28.411 -51.244 156.507 1.00 37.16 309 THR C N 1
ATOM 9876 C CA . THR C 1 309 ? -29.001 -51.810 157.711 1.00 35.28 309 THR C CA 1
ATOM 9877 C C . THR C 1 309 ? -29.027 -50.772 158.820 1.00 34.03 309 THR C C 1
ATOM 9878 O O . THR C 1 309 ? -28.060 -50.048 158.998 1.00 37.97 309 THR C O 1
ATOM 9882 N N . VAL C 1 310 ? -30.131 -50.673 159.554 1.00 33.41 310 VAL C N 1
ATOM 9883 C CA . VAL C 1 310 ? -30.116 -49.914 160.805 1.00 34.51 310 VAL C CA 1
ATOM 9884 C C . VAL C 1 310 ? -30.320 -50.897 161.949 1.00 34.47 310 VAL C C 1
ATOM 9885 O O . VAL C 1 310 ? -31.261 -51.695 161.931 1.00 36.38 310 VAL C O 1
ATOM 9889 N N . LEU C 1 311 ? -29.433 -50.852 162.934 1.00 34.28 311 LEU C N 1
ATOM 9890 C CA . LEU C 1 311 ? -29.454 -51.821 164.015 1.00 31.63 311 LEU C CA 1
ATOM 9891 C C . LEU C 1 311 ? -29.682 -51.094 165.327 1.00 27.30 311 LEU C C 1
ATOM 9892 O O . LEU C 1 311 ? -28.804 -50.408 165.812 1.00 38.91 311 LEU C O 1
ATOM 9897 N N . TYR C 1 312 ? -30.852 -51.262 165.913 1.00 29.56 312 TYR C N 1
ATOM 9898 C CA . TYR C 1 312 ? -31.164 -50.609 167.173 1.00 31.26 312 TYR C CA 1
ATOM 9899 C C . TYR C 1 312 ? -30.699 -51.476 168.337 1.00 37.56 312 TYR C C 1
ATOM 9900 O O . TYR C 1 312 ? -31.022 -52.661 168.399 1.00 39.38 312 TYR C O 1
ATOM 9909 N N . ALA C 1 313 ? -29.948 -50.882 169.261 1.00 33.20 313 ALA C N 1
ATOM 9910 C CA . ALA C 1 313 ? -29.388 -51.617 170.384 1.00 27.00 313 ALA C CA 1
ATOM 9911 C C . ALA C 1 313 ? -29.218 -50.653 171.535 1.00 35.33 313 ALA C C 1
ATOM 9912 O O . ALA C 1 313 ? -28.099 -50.426 172.022 1.00 37.79 313 ALA C O 1
ATOM 9914 N N . ILE C 1 314 ? -30.327 -50.068 171.962 1.00 34.14 314 ILE C N 1
ATOM 9915 C CA . ILE C 1 314 ? -30.262 -49.013 172.957 1.00 36.12 314 ILE C CA 1
ATOM 9916 C C . ILE C 1 314 ? -30.520 -49.572 174.338 1.00 38.61 314 ILE C C 1
ATOM 9917 O O . ILE C 1 314 ? -30.191 -48.951 175.343 1.00 51.51 314 ILE C O 1
ATOM 9922 N N . GLY C 1 315 ? -31.117 -50.749 174.402 1.00 30.97 315 GLY C N 1
ATOM 9923 C CA . GLY C 1 315 ? -31.450 -51.304 175.695 1.00 36.40 315 GLY C CA 1
ATOM 9924 C C . GLY C 1 315 ? -32.430 -52.440 175.555 1.00 41.87 315 GLY C C 1
ATOM 9925 O O . GLY C 1 315 ? -32.791 -52.812 174.430 1.00 41.78 315 GLY C O 1
ATOM 9926 N N . ARG C 1 316 ? -32.850 -53.006 176.687 1.00 37.41 316 ARG C N 1
ATOM 9927 C CA . ARG C 1 316 ? -33.760 -54.137 176.655 1.00 35.75 316 ARG C CA 1
ATOM 9928 C C . ARG C 1 316 ? -34.777 -53.999 177.762 1.00 33.00 316 ARG C C 1
ATOM 9929 O O . ARG C 1 316 ? -34.441 -53.577 178.861 1.00 33.81 316 ARG C O 1
ATOM 9937 N N . LYS C 1 317 ? -36.023 -54.359 177.467 1.00 35.95 317 LYS C N 1
ATOM 9938 C CA . LYS C 1 317 ? -37.094 -54.293 178.455 1.00 37.53 317 LYS C CA 1
ATOM 9939 C C . LYS C 1 317 ? -37.518 -55.692 178.888 1.00 34.39 317 LYS C C 1
ATOM 9940 O O . LYS C 1 317 ? -37.469 -56.630 178.096 1.00 36.25 317 LYS C O 1
ATOM 9946 N N . GLY C 1 318 ? -37.907 -55.838 180.150 1.00 35.83 318 GLY C N 1
ATOM 9947 C CA . GLY C 1 318 ? -38.415 -57.110 180.634 1.00 39.72 318 GLY C CA 1
ATOM 9948 C C . GLY C 1 318 ? -39.600 -57.581 179.809 1.00 44.26 318 GLY C C 1
ATOM 9949 O O . GLY C 1 318 ? -40.487 -56.787 179.508 1.00 46.42 318 GLY C O 1
ATOM 9950 N N . ASP C 1 319 ? -39.596 -58.854 179.411 1.00 39.50 319 ASP C N 1
ATOM 9951 C CA . ASP C 1 319 ? -40.700 -59.446 178.655 1.00 41.89 319 ASP C CA 1
ATOM 9952 C C . ASP C 1 319 ? -41.788 -59.953 179.600 1.00 48.33 319 ASP C C 1
ATOM 9953 O O . ASP C 1 319 ? -41.743 -61.087 180.080 1.00 44.08 319 ASP C O 1
ATOM 9958 N N . ILE C 1 320 ? -42.781 -59.100 179.822 1.00 48.81 320 ILE C N 1
ATOM 9959 C CA . ILE C 1 320 ? -43.657 -59.202 180.969 1.00 49.23 320 ILE C CA 1
ATOM 9960 C C . ILE C 1 320 ? -45.094 -58.903 180.557 1.00 55.25 320 ILE C C 1
ATOM 9961 O O . ILE C 1 320 ? -46.042 -59.267 181.255 1.00 63.02 320 ILE C O 1
ATOM 9966 N N . ASP C 1 321 ? -45.253 -58.266 179.400 1.00 53.11 321 ASP C N 1
ATOM 9967 C CA . ASP C 1 321 ? -46.548 -57.725 178.984 1.00 56.23 321 ASP C CA 1
ATOM 9968 C C . ASP C 1 321 ? -47.661 -58.774 178.873 1.00 55.96 321 ASP C C 1
ATOM 9969 O O . ASP C 1 321 ? -48.738 -58.602 179.447 1.00 53.72 321 ASP C O 1
ATOM 9974 N N . GLY C 1 322 ? -47.395 -59.860 178.153 1.00 55.59 322 GLY C N 1
ATOM 9975 C CA . GLY C 1 322 ? -48.390 -60.895 177.955 1.00 46.73 322 GLY C CA 1
ATOM 9976 C C . GLY C 1 322 ? -48.510 -61.896 179.087 1.00 52.89 322 GLY C C 1
ATOM 9977 O O . GLY C 1 322 ? -48.963 -63.020 178.870 1.00 57.12 322 GLY C O 1
ATOM 9978 N N . LEU C 1 323 ? -48.125 -61.506 180.298 1.00 55.00 323 LEU C N 1
ATOM 9979 C CA . LEU C 1 323 ? -48.087 -62.465 181.406 1.00 58.19 323 LEU C CA 1
ATOM 9980 C C . LEU C 1 323 ? -49.286 -62.381 182.359 1.00 57.48 323 LEU C C 1
ATOM 9981 O O . LEU C 1 323 ? -49.475 -63.260 183.203 1.00 61.26 323 LEU C O 1
ATOM 9986 N N . ASN C 1 324 ? -50.084 -61.328 182.223 1.00 59.46 324 ASN C N 1
ATOM 9987 C CA . ASN C 1 324 ? -51.271 -61.133 183.066 1.00 62.89 324 ASN C CA 1
ATOM 9988 C C . ASN C 1 324 ? -50.946 -60.849 184.533 1.00 59.16 324 ASN C C 1
ATOM 9989 O O . ASN C 1 324 ? -51.772 -61.051 185.421 1.00 61.47 324 ASN C O 1
ATOM 9994 N N . LEU C 1 325 ? -49.744 -60.347 184.778 1.00 58.64 325 LEU C N 1
ATOM 9995 C CA . LEU C 1 325 ? -49.337 -59.995 186.131 1.00 59.95 325 LEU C CA 1
ATOM 9996 C C . LEU C 1 325 ? -50.203 -58.879 186.737 1.00 65.58 325 LEU C C 1
ATOM 9997 O O . LEU C 1 325 ? -50.231 -58.710 187.963 1.00 67.44 325 LEU C O 1
ATOM 10002 N N . GLU C 1 326 ? -50.886 -58.113 185.883 1.00 63.85 326 GLU C N 1
ATOM 10003 C CA . GLU C 1 326 ? -51.802 -57.073 186.347 1.00 64.20 326 GLU C CA 1
ATOM 10004 C C . GLU C 1 326 ? -52.835 -57.709 187.264 1.00 67.44 326 GLU C C 1
ATOM 10005 O O . GLU C 1 326 ? -53.128 -57.188 188.347 1.00 70.96 326 GLU C O 1
ATOM 10011 N N . SER C 1 327 ? -53.353 -58.861 186.838 1.00 60.73 327 SER C N 1
ATOM 10012 C CA . SER C 1 327 ? -54.448 -59.532 187.543 1.00 62.92 327 SER C CA 1
ATOM 10013 C C . SER C 1 327 ? -53.996 -60.336 188.769 1.00 62.10 327 SER C C 1
ATOM 10014 O O . SER C 1 327 ? -54.628 -61.332 189.144 1.00 54.10 327 SER C O 1
ATOM 10017 N N . LEU C 1 328 ? -52.892 -59.904 189.372 1.00 64.24 328 LEU C N 1
ATOM 10018 C CA . LEU C 1 328 ? -52.427 -60.439 190.645 1.00 57.82 328 LEU C CA 1
ATOM 10019 C C . LEU C 1 328 ? -51.882 -59.291 191.470 1.00 54.98 328 LEU C C 1
ATOM 10020 O O . LEU C 1 328 ? -51.503 -59.460 192.626 1.00 54.27 328 LEU C O 1
ATOM 10025 N N . ASN C 1 329 ? -51.872 -58.115 190.855 1.00 56.52 329 ASN C N 1
ATOM 10026 C CA . ASN C 1 329 ? -51.320 -56.917 191.468 1.00 66.32 329 ASN C CA 1
ATOM 10027 C C . ASN C 1 329 ? -49.842 -57.096 191.822 1.00 62.83 329 ASN C C 1
ATOM 10028 O O . ASN C 1 329 ? -49.384 -56.633 192.863 1.00 66.13 329 ASN C O 1
ATOM 10033 N N . MET C 1 330 ? -49.099 -57.781 190.957 1.00 58.76 330 MET C N 1
ATOM 10034 C CA . MET C 1 330 ? -47.668 -57.941 191.177 1.00 57.14 330 MET C CA 1
ATOM 10035 C C . MET C 1 330 ? -46.962 -56.646 190.810 1.00 61.02 330 MET C C 1
ATOM 10036 O O . MET C 1 330 ? -47.113 -56.164 189.685 1.00 55.44 330 MET C O 1
ATOM 10041 N N . ASN C 1 331 ? -46.202 -56.071 191.745 1.00 61.35 331 ASN C N 1
ATOM 10042 C CA . ASN C 1 331 ? -45.489 -54.829 191.434 1.00 58.92 331 ASN C CA 1
ATOM 10043 C C . ASN C 1 331 ? -44.282 -55.024 190.515 1.00 54.14 331 ASN C C 1
ATOM 10044 O O . ASN C 1 331 ? -43.439 -55.890 190.735 1.00 50.44 331 ASN C O 1
ATOM 10049 N N . VAL C 1 332 ? -44.258 -54.218 189.456 1.00 54.35 332 VAL C N 1
ATOM 10050 C CA . VAL C 1 332 ? -43.219 -54.244 188.449 1.00 49.39 332 VAL C CA 1
ATOM 10051 C C . VAL C 1 332 ? -42.754 -52.806 188.250 1.00 52.56 332 VAL C C 1
ATOM 10052 O O . VAL C 1 332 ? -43.535 -51.877 188.436 1.00 56.03 332 VAL C O 1
ATOM 10056 N N . ASN C 1 333 ? -41.478 -52.617 187.918 1.00 52.03 333 ASN C N 1
ATOM 10057 C CA . ASN C 1 333 ? -40.985 -51.295 187.547 1.00 53.25 333 ASN C CA 1
ATOM 10058 C C . ASN C 1 333 ? -41.371 -51.044 186.100 1.00 56.42 333 ASN C C 1
ATOM 10059 O O . ASN C 1 333 ? -40.878 -51.725 185.201 1.00 53.77 333 ASN C O 1
ATOM 10064 N N . LYS C 1 334 ? -42.247 -50.073 185.864 1.00 56.61 334 LYS C N 1
ATOM 10065 C CA . LYS C 1 334 ? -42.857 -49.966 184.546 1.00 55.86 334 LYS C CA 1
ATOM 10066 C C . LYS C 1 334 ? -41.947 -49.331 183.484 1.00 52.82 334 LYS C C 1
ATOM 10067 O O . LYS C 1 334 ? -42.176 -49.518 182.289 1.00 51.37 334 LYS C O 1
ATOM 10073 N N . SER C 1 335 ? -40.911 -48.606 183.905 1.00 47.38 335 SER C N 1
ATOM 10074 C CA . SER C 1 335 ? -39.930 -48.081 182.945 1.00 52.65 335 SER C CA 1
ATOM 10075 C C . SER C 1 335 ? -39.078 -49.208 182.325 1.00 55.74 335 SER C C 1
ATOM 10076 O O . SER C 1 335 ? -38.935 -49.285 181.097 1.00 57.10 335 SER C O 1
ATOM 10079 N N . ASN C 1 336 ? -38.535 -50.068 183.194 1.00 58.08 336 ASN C N 1
ATOM 10080 C CA . ASN C 1 336 ? -37.797 -51.298 182.854 1.00 50.52 336 ASN C CA 1
ATOM 10081 C C . ASN C 1 336 ? -38.642 -52.362 182.181 1.00 50.69 336 ASN C C 1
ATOM 10082 O O . ASN C 1 336 ? -38.158 -53.121 181.328 1.00 44.58 336 ASN C O 1
ATOM 10087 N N . ASN C 1 337 ? -39.896 -52.432 182.633 1.00 48.85 337 ASN C N 1
ATOM 10088 C CA . ASN C 1 337 ? -40.800 -53.561 182.429 1.00 42.86 337 ASN C CA 1
ATOM 10089 C C . ASN C 1 337 ? -40.297 -54.813 183.115 1.00 45.93 337 ASN C C 1
ATOM 10090 O O . ASN C 1 337 ? -40.416 -55.929 182.584 1.00 43.75 337 ASN C O 1
ATOM 10095 N N . LYS C 1 338 ? -39.738 -54.617 184.307 1.00 48.68 338 LYS C N 1
ATOM 10096 C CA . LYS C 1 338 ? -39.107 -55.701 185.049 1.00 51.29 338 LYS C CA 1
ATOM 10097 C C . LYS C 1 338 ? -39.860 -55.970 186.340 1.00 48.57 338 LYS C C 1
ATOM 10098 O O . LYS C 1 338 ? -40.410 -55.048 186.940 1.00 47.20 338 LYS C O 1
ATOM 10104 N N . ILE C 1 339 ? -39.871 -57.229 186.770 1.00 43.45 339 ILE C N 1
ATOM 10105 C CA . ILE C 1 339 ? -40.486 -57.597 188.039 1.00 45.53 339 ILE C CA 1
ATOM 10106 C C . ILE C 1 339 ? -39.659 -57.135 189.249 1.00 45.87 339 ILE C C 1
ATOM 10107 O O . ILE C 1 339 ? -38.449 -57.325 189.294 1.00 48.05 339 ILE C O 1
ATOM 10112 N N . ILE C 1 340 ? -40.310 -56.501 190.219 1.00 47.38 340 ILE C N 1
ATOM 10113 C CA . ILE C 1 340 ? -39.623 -56.138 191.446 1.00 48.88 340 ILE C CA 1
ATOM 10114 C C . ILE C 1 340 ? -39.582 -57.357 192.355 1.00 55.89 340 ILE C C 1
ATOM 10115 O O . ILE C 1 340 ? -40.601 -57.751 192.937 1.00 58.64 340 ILE C O 1
ATOM 10120 N N . ALA C 1 341 ? -38.406 -57.967 192.447 1.00 53.70 341 ALA C N 1
ATOM 10121 C CA . ALA C 1 341 ? -38.212 -59.128 193.298 1.00 49.81 341 ALA C CA 1
ATOM 10122 C C . ALA C 1 341 ? -37.191 -58.757 194.363 1.00 49.83 341 ALA C C 1
ATOM 10123 O O . ALA C 1 341 ? -36.349 -57.892 194.130 1.00 53.36 341 ALA C O 1
ATOM 10125 N N . ASP C 1 342 ? -37.268 -59.385 195.534 1.00 50.14 342 ASP C N 1
ATOM 10126 C CA . ASP C 1 342 ? -36.350 -59.051 196.628 1.00 56.20 342 ASP C CA 1
ATOM 10127 C C . ASP C 1 342 ? -35.073 -59.907 196.620 1.00 53.67 342 ASP C C 1
ATOM 10128 O O . ASP C 1 342 ? -34.742 -60.537 195.616 1.00 57.95 342 ASP C O 1
ATOM 10133 N N . HIS C 1 343 ? -34.370 -59.947 197.745 1.00 48.70 343 HIS C N 1
ATOM 10134 C CA . HIS C 1 343 ? -33.092 -60.646 197.809 1.00 47.44 343 HIS C CA 1
ATOM 10135 C C . HIS C 1 343 ? -33.231 -62.179 197.872 1.00 52.74 343 HIS C C 1
ATOM 10136 O O . HIS C 1 343 ? -32.231 -62.907 197.941 1.00 47.90 343 HIS C O 1
ATOM 10143 N N . LEU C 1 344 ? -34.468 -62.666 197.819 1.00 47.59 344 LEU C N 1
ATOM 10144 C CA . LEU C 1 344 ? -34.698 -64.098 197.831 1.00 44.00 344 LEU C CA 1
ATOM 10145 C C . LEU C 1 344 ? -35.370 -64.559 196.548 1.00 45.75 344 LEU C C 1
ATOM 10146 O O . LEU C 1 344 ? -35.769 -65.719 196.429 1.00 46.90 344 LEU C O 1
ATOM 10151 N N . SER C 1 345 ? -35.469 -63.636 195.596 1.00 45.79 345 SER C N 1
ATOM 10152 C CA . SER C 1 345 ? -36.179 -63.829 194.327 1.00 48.50 345 SER C CA 1
ATOM 10153 C C . SER C 1 345 ? -37.707 -63.885 194.477 1.00 52.13 345 SER C C 1
ATOM 10154 O O . SER C 1 345 ? -38.401 -64.374 193.589 1.00 51.32 345 SER C O 1
ATOM 10157 N N . CYS C 1 346 ? -38.215 -63.367 195.597 1.00 55.41 346 CYS C N 1
ATOM 10158 C CA . CYS C 1 346 ? -39.657 -63.290 195.861 1.00 52.52 346 CYS C CA 1
ATOM 10159 C C . CYS C 1 346 ? -40.297 -62.022 195.288 1.00 53.28 346 CYS C C 1
ATOM 10160 O O . CYS C 1 346 ? -39.792 -60.916 195.464 1.00 52.89 346 CYS C O 1
ATOM 10163 N N . THR C 1 347 ? -41.445 -62.179 194.642 1.00 57.12 347 THR C N 1
ATOM 10164 C CA . THR C 1 347 ? -42.242 -61.028 194.247 1.00 52.60 347 THR C CA 1
ATOM 10165 C C . THR C 1 347 ? -43.028 -60.595 195.463 1.00 50.07 347 THR C C 1
ATOM 10166 O O . THR C 1 347 ? -42.656 -60.928 196.577 1.00 56.47 347 THR C O 1
ATOM 10170 N N . ASN C 1 348 ? -44.112 -59.854 195.266 1.00 53.77 348 ASN C N 1
ATOM 10171 C CA . ASN C 1 348 ? -44.995 -59.522 196.385 1.00 53.71 348 ASN C CA 1
ATOM 10172 C C . ASN C 1 348 ? -46.104 -60.551 196.524 1.00 57.79 348 ASN C C 1
ATOM 10173 O O . ASN C 1 348 ? -46.832 -60.560 197.513 1.00 60.20 348 ASN C O 1
ATOM 10178 N N . ILE C 1 349 ? -46.216 -61.416 195.519 1.00 57.51 349 ILE C N 1
ATOM 10179 C CA . ILE C 1 349 ? -47.062 -62.603 195.586 1.00 55.84 349 ILE C CA 1
ATOM 10180 C C . ILE C 1 349 ? -46.222 -63.768 196.094 1.00 56.83 349 ILE C C 1
ATOM 10181 O O . ILE C 1 349 ? -45.323 -64.236 195.396 1.00 59.23 349 ILE C O 1
ATOM 10186 N N . PRO C 1 350 ? -46.525 -64.259 197.304 1.00 61.11 350 PRO C N 1
ATOM 10187 C CA . PRO C 1 350 ? -45.697 -65.224 198.049 1.00 58.82 350 PRO C CA 1
ATOM 10188 C C . PRO C 1 350 ? -45.427 -66.571 197.377 1.00 53.11 350 PRO C C 1
ATOM 10189 O O . PRO C 1 350 ? -44.631 -67.337 197.914 1.00 55.04 350 PRO C O 1
ATOM 10193 N N . SER C 1 351 ? -46.055 -66.862 196.246 1.00 48.87 351 SER C N 1
ATOM 10194 C CA . SER C 1 351 ? -45.858 -68.161 195.609 1.00 47.12 351 SER C CA 1
ATOM 10195 C C . SER C 1 351 ? -45.266 -68.018 194.211 1.00 49.53 351 SER C C 1
ATOM 10196 O O . SER C 1 351 ? -45.117 -69.003 193.478 1.00 44.63 351 SER C O 1
ATOM 10199 N N . ILE C 1 352 ? -44.936 -66.783 193.842 1.00 51.16 352 ILE C N 1
ATOM 10200 C CA . ILE C 1 352 ? -44.325 -66.514 192.544 1.00 50.71 352 ILE C CA 1
ATOM 10201 C C . ILE C 1 352 ? -42.948 -65.843 192.689 1.00 49.90 352 ILE C C 1
ATOM 10202 O O . ILE C 1 352 ? -42.753 -64.972 193.541 1.00 48.06 352 ILE C O 1
ATOM 10207 N N . PHE C 1 353 ? -41.996 -66.278 191.864 1.00 47.16 353 PHE C N 1
ATOM 10208 C CA . PHE C 1 353 ? -40.623 -65.816 191.960 1.00 49.01 353 PHE C CA 1
ATOM 10209 C C . PHE C 1 353 ? -40.062 -65.392 190.618 1.00 51.59 353 PHE C C 1
ATOM 10210 O O . PHE C 1 353 ? -40.538 -65.837 189.567 1.00 52.58 353 PHE C O 1
ATOM 10218 N N . ALA C 1 354 ? -39.047 -64.532 190.659 1.00 45.93 354 ALA C N 1
ATOM 10219 C CA . ALA C 1 354 ? -38.415 -64.045 189.439 1.00 46.78 354 ALA C CA 1
ATOM 10220 C C . ALA C 1 354 ? -36.904 -64.011 189.594 1.00 50.74 354 ALA C C 1
ATOM 10221 O O . ALA C 1 354 ? -36.393 -63.558 190.624 1.00 53.13 354 ALA C O 1
ATOM 10223 N N . VAL C 1 355 ? -36.199 -64.501 188.571 1.00 46.15 355 VAL C N 1
ATOM 10224 C CA . VAL C 1 355 ? -34.747 -64.437 188.516 1.00 40.00 355 VAL C CA 1
ATOM 10225 C C . VAL C 1 355 ? -34.308 -64.058 187.103 1.00 43.94 355 VAL C C 1
ATOM 10226 O O . VAL C 1 355 ? -35.099 -64.119 186.155 1.00 40.65 355 VAL C O 1
ATOM 10230 N N . GLY C 1 356 ? -33.047 -63.664 186.954 1.00 42.10 356 GLY C N 1
ATOM 10231 C CA . GLY C 1 356 ? -32.504 -63.404 185.631 1.00 36.30 356 GLY C CA 1
ATOM 10232 C C . GLY C 1 356 ? -32.870 -62.025 185.126 1.00 35.42 356 GLY C C 1
ATOM 10233 O O . GLY C 1 356 ? -33.263 -61.179 185.906 1.00 36.94 356 GLY C O 1
ATOM 10234 N N . ASP C 1 357 ? -32.754 -61.814 183.819 1.00 38.57 357 ASP C N 1
ATOM 10235 C CA . ASP C 1 357 ? -32.951 -60.511 183.174 1.00 38.76 357 ASP C CA 1
ATOM 10236 C C . ASP C 1 357 ? -34.261 -59.786 183.493 1.00 39.75 357 ASP C C 1
ATOM 10237 O O . ASP C 1 357 ? -34.359 -58.562 183.352 1.00 33.73 357 ASP C O 1
ATOM 10242 N N . VAL C 1 358 ? -35.281 -60.545 183.869 1.00 37.37 358 VAL C N 1
ATOM 10243 C CA . VAL C 1 358 ? -36.603 -59.974 184.069 1.00 39.50 358 VAL C CA 1
ATOM 10244 C C . VAL C 1 358 ? -36.789 -59.417 185.481 1.00 44.36 358 VAL C C 1
ATOM 10245 O O . VAL C 1 358 ? -37.737 -58.678 185.744 1.00 46.19 358 VAL C O 1
ATOM 10249 N N . ALA C 1 359 ? -35.887 -59.757 186.395 1.00 42.97 359 ALA C N 1
ATOM 10250 C CA . ALA C 1 359 ? -35.958 -59.188 187.732 1.00 39.98 359 ALA C CA 1
ATOM 10251 C C . ALA C 1 359 ? -35.151 -57.895 187.759 1.00 42.06 359 ALA C C 1
ATOM 10252 O O . ALA C 1 359 ? -34.050 -57.845 187.233 1.00 44.47 359 ALA C O 1
ATOM 10254 N N . GLU C 1 360 ? -35.710 -56.846 188.353 1.00 47.46 360 GLU C N 1
ATOM 10255 C CA . GLU C 1 360 ? -35.072 -55.538 188.345 1.00 45.96 360 GLU C CA 1
ATOM 10256 C C . GLU C 1 360 ? -33.792 -55.637 189.151 1.00 46.59 360 GLU C C 1
ATOM 10257 O O . GLU C 1 360 ? -33.680 -56.497 190.009 1.00 48.55 360 GLU C O 1
ATOM 10263 N N . ASN C 1 361 ? -32.826 -54.774 188.860 1.00 47.98 361 ASN C N 1
ATOM 10264 C CA . ASN C 1 361 ? -31.585 -54.693 189.630 1.00 45.67 361 ASN C CA 1
ATOM 10265 C C . ASN C 1 361 ? -30.662 -55.897 189.567 1.00 45.57 361 ASN C C 1
ATOM 10266 O O . ASN C 1 361 ? -29.700 -55.955 190.332 1.00 56.71 361 ASN C O 1
ATOM 10271 N N . VAL C 1 362 ? -30.927 -56.863 188.691 1.00 48.74 362 VAL C N 1
ATOM 10272 C CA . VAL C 1 362 ? -30.001 -57.996 188.569 1.00 45.15 362 VAL C CA 1
ATOM 10273 C C . VAL C 1 362 ? -29.253 -57.959 187.234 1.00 43.66 362 VAL C C 1
ATOM 10274 O O . VAL C 1 362 ? -29.865 -57.740 186.186 1.00 43.75 362 VAL C O 1
ATOM 10278 N N . PRO C 1 363 ? -27.920 -58.137 187.277 1.00 32.14 363 PRO C N 1
ATOM 10279 C CA . PRO C 1 363 ? -27.072 -58.007 186.091 1.00 27.19 363 PRO C CA 1
ATOM 10280 C C . PRO C 1 363 ? -27.474 -58.982 185.007 1.00 32.81 363 PRO C C 1
ATOM 10281 O O . PRO C 1 363 ? -27.716 -60.148 185.302 1.00 34.65 363 PRO C O 1
ATOM 10285 N N . GLU C 1 364 ? -27.527 -58.511 183.767 1.00 33.04 364 GLU C N 1
ATOM 10286 C CA . GLU C 1 364 ? -27.978 -59.328 182.665 1.00 32.24 364 GLU C CA 1
ATOM 10287 C C . GLU C 1 364 ? -26.849 -60.185 182.187 1.00 29.80 364 GLU C C 1
ATOM 10288 O O . GLU C 1 364 ? -26.392 -60.015 181.066 1.00 38.40 364 GLU C O 1
ATOM 10294 N N . LEU C 1 365 ? -26.397 -61.110 183.029 1.00 33.50 365 LEU C N 1
ATOM 10295 C CA . LEU C 1 365 ? -25.338 -62.074 182.656 1.00 32.07 365 LEU C CA 1
ATOM 10296 C C . LEU C 1 365 ? -25.796 -63.498 182.916 1.00 30.14 365 LEU C C 1
ATOM 10297 O O . LEU C 1 365 ? -26.229 -63.791 184.019 1.00 33.88 365 LEU C O 1
ATOM 10302 N N . ALA C 1 366 ? -25.682 -64.385 181.927 1.00 30.95 366 ALA C N 1
ATOM 10303 C CA . ALA C 1 366 ? -26.134 -65.775 182.074 1.00 25.98 366 ALA C CA 1
ATOM 10304 C C . ALA C 1 366 ? -25.694 -66.473 183.355 1.00 34.24 366 ALA C C 1
ATOM 10305 O O . ALA C 1 366 ? -26.509 -67.104 184.006 1.00 36.87 366 ALA C O 1
ATOM 10307 N N . PRO C 1 367 ? -24.409 -66.367 183.734 1.00 33.78 367 PRO C N 1
ATOM 10308 C CA . PRO C 1 367 ? -24.040 -67.138 184.924 1.00 32.96 367 PRO C CA 1
ATOM 10309 C C . PRO C 1 367 ? -24.728 -66.603 186.159 1.00 33.18 367 PRO C C 1
ATOM 10310 O O . PRO C 1 367 ? -24.904 -67.313 187.143 1.00 37.73 367 PRO C O 1
ATOM 10314 N N . VAL C 1 368 ? -25.091 -65.336 186.126 1.00 35.01 368 VAL C N 1
ATOM 10315 C CA . VAL C 1 368 ? -25.757 -64.754 187.270 1.00 34.07 368 VAL C CA 1
ATOM 10316 C C . VAL C 1 368 ? -27.165 -65.338 187.379 1.00 38.43 368 VAL C C 1
ATOM 10317 O O . VAL C 1 368 ? -27.602 -65.692 188.475 1.00 42.21 368 VAL C O 1
ATOM 10321 N N . ALA C 1 369 ? -27.862 -65.466 186.244 1.00 35.75 369 ALA C N 1
ATOM 10322 C CA . ALA C 1 369 ? -29.237 -66.008 186.217 1.00 39.12 369 ALA C CA 1
ATOM 10323 C C . ALA C 1 369 ? -29.233 -67.480 186.592 1.00 36.57 369 ALA C C 1
ATOM 10324 O O . ALA C 1 369 ? -30.179 -67.994 187.177 1.00 40.24 369 ALA C O 1
ATOM 10326 N N . ILE C 1 370 ? -28.154 -68.162 186.253 1.00 37.84 370 ILE C N 1
ATOM 10327 C CA . ILE C 1 370 ? -28.005 -69.554 186.639 1.00 37.74 370 ILE C CA 1
ATOM 10328 C C . ILE C 1 370 ? -27.832 -69.704 188.161 1.00 38.47 370 ILE C C 1
ATOM 10329 O O . ILE C 1 370 ? -28.532 -70.504 188.775 1.00 42.57 370 ILE C O 1
ATOM 10334 N N . LYS C 1 371 ? -26.946 -68.917 188.774 1.00 37.76 371 LYS C N 1
ATOM 10335 C CA . LYS C 1 371 ? -26.700 -69.011 190.224 1.00 38.30 371 LYS C CA 1
ATOM 10336 C C . LYS C 1 371 ? -27.953 -68.684 191.029 1.00 39.75 371 LYS C C 1
ATOM 10337 O O . LYS C 1 371 ? -28.222 -69.314 192.046 1.00 42.94 371 LYS C O 1
ATOM 10343 N N . ALA C 1 372 ? -28.705 -67.685 190.581 1.00 37.25 372 ALA C N 1
ATOM 10344 C CA . ALA C 1 372 ? -29.918 -67.267 191.279 1.00 43.69 372 ALA C CA 1
ATOM 10345 C C . ALA C 1 372 ? -31.044 -68.299 191.113 1.00 46.81 372 ALA C C 1
ATOM 10346 O O . ALA C 1 372 ? -31.819 -68.551 192.047 1.00 43.27 372 ALA C O 1
ATOM 10348 N N . GLY C 1 373 ? -31.124 -68.890 189.922 1.00 42.52 373 GLY C N 1
ATOM 10349 C CA . GLY C 1 373 ? -32.061 -69.961 189.659 1.00 36.70 373 GLY C CA 1
ATOM 10350 C C . GLY C 1 373 ? -31.772 -71.164 190.519 1.00 40.46 373 GLY C C 1
ATOM 10351 O O . GLY C 1 373 ? -32.669 -71.749 191.121 1.00 44.02 373 GLY C O 1
ATOM 10352 N N . GLU C 1 374 ? -30.502 -71.536 190.578 1.00 43.55 374 GLU C N 1
ATOM 10353 C CA . GLU C 1 374 ? -30.082 -72.674 191.382 1.00 43.70 374 GLU C CA 1
ATOM 10354 C C . GLU C 1 374 ? -30.258 -72.425 192.884 1.00 43.83 374 GLU C C 1
ATOM 10355 O O . GLU C 1 374 ? -30.843 -73.244 193.577 1.00 47.40 374 GLU C O 1
ATOM 10361 N N . ILE C 1 375 ? -29.760 -71.304 193.393 1.00 43.36 375 ILE C N 1
ATOM 10362 C CA . ILE C 1 375 ? -29.939 -71.008 194.812 1.00 42.75 375 ILE C CA 1
ATOM 10363 C C . ILE C 1 375 ? -31.421 -70.970 195.194 1.00 45.32 375 ILE C C 1
ATOM 10364 O O . ILE C 1 375 ? -31.786 -71.465 196.260 1.00 49.27 375 ILE C O 1
ATOM 10369 N N . LEU C 1 376 ? -32.269 -70.393 194.335 1.00 45.51 376 LEU C N 1
ATOM 10370 C CA . LEU C 1 376 ? -33.719 -70.379 194.585 1.00 45.48 376 LEU C CA 1
ATOM 10371 C C . LEU C 1 376 ? -34.263 -71.799 194.771 1.00 46.92 376 LEU C C 1
ATOM 10372 O O . LEU C 1 376 ? -34.851 -72.110 195.808 1.00 47.09 376 LEU C O 1
ATOM 10377 N N . ALA C 1 377 ? -34.040 -72.654 193.770 1.00 46.27 377 ALA C N 1
ATOM 10378 C CA . ALA C 1 377 ? -34.462 -74.056 193.819 1.00 46.17 377 ALA C CA 1
ATOM 10379 C C . ALA C 1 377 ? -34.053 -74.763 195.114 1.00 50.82 377 ALA C C 1
ATOM 10380 O O . ALA C 1 377 ? -34.824 -75.532 195.681 1.00 55.67 377 ALA C O 1
ATOM 10382 N N . ARG C 1 378 ? -32.840 -74.506 195.579 1.00 49.64 378 ARG C N 1
ATOM 10383 C CA . ARG C 1 378 ? -32.394 -75.114 196.820 1.00 51.87 378 ARG C CA 1
ATOM 10384 C C . ARG C 1 378 ? -33.155 -74.525 198.010 1.00 51.66 378 ARG C C 1
ATOM 10385 O O . ARG C 1 378 ? -33.516 -75.242 198.936 1.00 57.17 378 ARG C O 1
ATOM 10393 N N . ARG C 1 379 ? -33.427 -73.230 197.986 1.00 46.65 379 ARG C N 1
ATOM 10394 C CA . ARG C 1 379 ? -34.168 -72.641 199.085 1.00 47.79 379 ARG C CA 1
ATOM 10395 C C . ARG C 1 379 ? -35.597 -73.171 199.146 1.00 56.01 379 ARG C C 1
ATOM 10396 O O . ARG C 1 379 ? -36.129 -73.380 200.237 1.00 60.53 379 ARG C O 1
ATOM 10404 N N . LEU C 1 380 ? -36.209 -73.393 197.981 1.00 53.33 380 LEU C N 1
ATOM 10405 C CA . LEU C 1 380 ? -37.596 -73.879 197.908 1.00 53.85 380 LEU C CA 1
ATOM 10406 C C . LEU C 1 380 ? -37.733 -75.372 198.221 1.00 52.63 380 LEU C C 1
ATOM 10407 O O . LEU C 1 380 ? -38.700 -75.778 198.864 1.00 50.51 380 LEU C O 1
ATOM 10412 N N . PHE C 1 381 ? -36.768 -76.174 197.766 1.00 52.10 381 PHE C N 1
ATOM 10413 C CA . PHE C 1 381 ? -36.874 -77.635 197.841 1.00 52.09 381 PHE C CA 1
ATOM 10414 C C . PHE C 1 381 ? -35.745 -78.374 198.582 1.00 54.80 381 PHE C C 1
ATOM 10415 O O . PHE C 1 381 ? -35.686 -79.608 198.537 1.00 55.65 381 PHE C O 1
ATOM 10423 N N . LYS C 1 382 ? -34.857 -77.643 199.257 1.00 55.41 382 LYS C N 1
ATOM 10424 C CA . LYS C 1 382 ? -33.770 -78.275 200.010 1.00 48.53 382 LYS C CA 1
ATOM 10425 C C . LYS C 1 382 ? -33.536 -77.572 201.354 1.00 50.74 382 LYS C C 1
ATOM 10426 O O . LYS C 1 382 ? -32.533 -77.799 202.022 1.00 53.40 382 LYS C O 1
ATOM 10432 N N . ASP C 1 383 ? -34.478 -76.718 201.745 1.00 51.94 383 ASP C N 1
ATOM 10433 C CA . ASP C 1 383 ? -34.397 -75.982 203.006 1.00 55.71 383 ASP C CA 1
ATOM 10434 C C . ASP C 1 383 ? -33.044 -75.306 203.186 1.00 61.10 383 ASP C C 1
ATOM 10435 O O . ASP C 1 383 ? -32.554 -75.134 204.306 1.00 65.82 383 ASP C O 1
ATOM 10440 N N . SER C 1 384 ? -32.428 -74.936 202.072 1.00 60.42 384 SER C N 1
ATOM 10441 C CA . SER C 1 384 ? -31.180 -74.187 202.123 1.00 61.82 384 SER C CA 1
ATOM 10442 C C . SER C 1 384 ? -31.440 -72.761 202.601 1.00 56.88 384 SER C C 1
ATOM 10443 O O . SER C 1 384 ? -32.561 -72.253 202.489 1.00 53.90 384 SER C O 1
ATOM 10446 N N . ASP C 1 385 ? -30.412 -72.117 203.141 1.00 55.19 385 ASP C N 1
ATOM 10447 C CA . ASP C 1 385 ? -30.566 -70.732 203.579 1.00 58.05 385 ASP C CA 1
ATOM 10448 C C . ASP C 1 385 ? -29.488 -69.828 202.990 1.00 50.62 385 ASP C C 1
ATOM 10449 O O . ASP C 1 385 ? -29.178 -68.777 203.547 1.00 45.82 385 ASP C O 1
ATOM 10454 N N . GLU C 1 386 ? -28.923 -70.260 201.869 1.00 46.53 386 GLU C N 1
ATOM 10455 C CA . GLU C 1 386 ? -27.979 -69.446 201.131 1.00 47.03 386 GLU C CA 1
ATOM 10456 C C . GLU C 1 386 ? -28.779 -68.415 200.375 1.00 47.84 386 GLU C C 1
ATOM 10457 O O . GLU C 1 386 ? -29.817 -68.723 199.793 1.00 49.43 386 GLU C O 1
ATOM 10463 N N . ILE C 1 387 ? -28.310 -67.175 200.414 1.00 52.65 387 ILE C N 1
ATOM 10464 C CA . ILE C 1 387 ? -28.947 -66.094 199.674 1.00 50.90 387 ILE C CA 1
ATOM 10465 C C . ILE C 1 387 ? -27.997 -65.599 198.574 1.00 50.03 387 ILE C C 1
ATOM 10466 O O . ILE C 1 387 ? -26.774 -65.662 198.733 1.00 59.57 387 ILE C O 1
ATOM 10471 N N . MET C 1 388 ? -28.551 -65.130 197.457 1.00 41.71 388 MET C N 1
ATOM 10472 C CA . MET C 1 388 ? -27.728 -64.799 196.299 1.00 44.17 388 MET C CA 1
ATOM 10473 C C . MET C 1 388 ? -26.927 -63.499 196.483 1.00 48.10 388 MET C C 1
ATOM 10474 O O . MET C 1 388 ? -27.487 -62.446 196.814 1.00 43.30 388 MET C O 1
ATOM 10479 N N . ASP C 1 389 ? -25.617 -63.586 196.252 1.00 45.76 389 ASP C N 1
ATOM 10480 C CA . ASP C 1 389 ? -24.686 -62.469 196.421 1.00 43.32 389 ASP C CA 1
ATOM 10481 C C . ASP C 1 389 ? -24.450 -61.760 195.081 1.00 44.88 389 ASP C C 1
ATOM 10482 O O . ASP C 1 389 ? -23.832 -62.336 194.181 1.00 50.04 389 ASP C O 1
ATOM 10487 N N . TYR C 1 390 ? -24.932 -60.523 194.938 1.00 40.52 390 TYR C N 1
ATOM 10488 C CA . TYR C 1 390 ? -24.741 -59.764 193.685 1.00 43.42 390 TYR C CA 1
ATOM 10489 C C . TYR C 1 390 ? -23.540 -58.791 193.668 1.00 45.04 390 TYR C C 1
ATOM 10490 O O . TYR C 1 390 ? -23.455 -57.913 192.800 1.00 42.60 390 TYR C O 1
ATOM 10499 N N . SER C 1 391 ? -22.619 -58.951 194.614 1.00 41.59 391 SER C N 1
ATOM 10500 C CA . SER C 1 391 ? -21.458 -58.067 194.723 1.00 41.33 391 SER C CA 1
ATOM 10501 C C . SER C 1 391 ? -20.229 -58.642 194.028 1.00 34.06 391 SER C C 1
ATOM 10502 O O . SER C 1 391 ? -19.989 -59.841 194.081 1.00 45.51 391 SER C O 1
ATOM 10505 N N . TYR C 1 392 ? -19.434 -57.772 193.417 1.00 40.87 392 TYR C N 1
ATOM 10506 C CA . TYR C 1 392 ? -18.194 -58.167 192.752 1.00 43.46 392 TYR C CA 1
ATOM 10507 C C . TYR C 1 392 ? -18.451 -59.163 191.664 1.00 36.21 392 TYR C C 1
ATOM 10508 O O . TYR C 1 392 ? -17.743 -60.150 191.553 1.00 39.51 392 TYR C O 1
ATOM 10517 N N . ILE C 1 393 ? -19.468 -58.912 190.858 1.00 37.42 393 ILE C N 1
ATOM 10518 C CA . ILE C 1 393 ? -19.740 -59.810 189.746 1.00 36.60 393 ILE C CA 1
ATOM 10519 C C . ILE C 1 393 ? -18.863 -59.430 188.561 1.00 32.50 393 ILE C C 1
ATOM 10520 O O . ILE C 1 393 ? -18.913 -58.307 188.075 1.00 35.59 393 ILE C O 1
ATOM 10525 N N . PRO C 1 394 ? -18.028 -60.365 188.108 1.00 34.08 394 PRO C N 1
ATOM 10526 C CA . PRO C 1 394 ? -17.147 -60.049 186.985 1.00 28.37 394 PRO C CA 1
ATOM 10527 C C . PRO C 1 394 ? -17.918 -59.911 185.679 1.00 33.16 394 PRO C C 1
ATOM 10528 O O . PRO C 1 394 ? -18.940 -60.579 185.462 1.00 31.37 394 PRO C O 1
ATOM 10532 N N . THR C 1 395 ? -17.422 -59.035 184.812 1.00 28.23 395 THR C N 1
ATOM 10533 C CA . THR C 1 395 ? -18.029 -58.835 183.511 1.00 27.18 395 THR C CA 1
ATOM 10534 C C . THR C 1 395 ? -16.938 -58.689 182.490 1.00 25.79 395 THR C C 1
ATOM 10535 O O . THR C 1 395 ? -15.798 -58.343 182.825 1.00 31.61 395 THR C O 1
ATOM 10539 N N . SER C 1 396 ? -17.272 -58.963 181.238 1.00 24.65 396 SER C N 1
ATOM 10540 C CA . SER C 1 396 ? -16.286 -58.879 180.176 1.00 27.96 396 SER C CA 1
ATOM 10541 C C . SER C 1 396 ? -16.944 -58.564 178.837 1.00 26.57 396 SER C C 1
ATOM 10542 O O . SER C 1 396 ? -17.818 -59.295 178.400 1.00 30.24 396 SER C O 1
ATOM 10545 N N . ILE C 1 397 ? -16.514 -57.487 178.184 1.00 21.05 397 ILE C N 1
ATOM 10546 C CA . ILE C 1 397 ? -17.135 -57.041 176.951 1.00 19.38 397 ILE C CA 1
ATOM 10547 C C . ILE C 1 397 ? -16.250 -57.408 175.775 1.00 20.92 397 ILE C C 1
ATOM 10548 O O . ILE C 1 397 ? -15.045 -57.191 175.815 1.00 24.12 397 ILE C O 1
ATOM 10553 N N . TYR C 1 398 ? -16.837 -57.925 174.706 1.00 22.08 398 TYR C N 1
ATOM 10554 C CA . TYR C 1 398 ? -16.054 -58.434 173.581 1.00 24.25 398 TYR C CA 1
ATOM 10555 C C . TYR C 1 398 ? -16.001 -57.543 172.346 1.00 25.94 398 TYR C C 1
ATOM 10556 O O . TYR C 1 398 ? -16.437 -57.913 171.247 1.00 27.45 398 TYR C O 1
ATOM 10565 N N . THR C 1 399 ? -15.424 -56.367 172.549 1.00 27.82 399 THR C N 1
ATOM 10566 C CA . THR C 1 399 ? -15.225 -55.366 171.510 1.00 26.08 399 THR C CA 1
ATOM 10567 C C . THR C 1 399 ? -13.919 -55.779 170.861 1.00 24.08 399 THR C C 1
ATOM 10568 O O . THR C 1 399 ? -13.250 -56.650 171.398 1.00 21.09 399 THR C O 1
ATOM 10572 N N . PRO C 1 400 ? -13.563 -55.195 169.701 1.00 22.39 400 PRO C N 1
ATOM 10573 C CA . PRO C 1 400 ? -12.326 -55.629 169.033 1.00 25.64 400 PRO C CA 1
ATOM 10574 C C . PRO C 1 400 ? -11.080 -55.591 169.924 1.00 22.72 400 PRO C C 1
ATOM 10575 O O . PRO C 1 400 ? -10.167 -56.382 169.694 1.00 27.18 400 PRO C O 1
ATOM 10579 N N . ILE C 1 401 ? -11.043 -54.694 170.908 1.00 22.97 401 ILE C N 1
ATOM 10580 C CA . ILE C 1 401 ? -10.149 -54.833 172.046 1.00 18.12 401 ILE C CA 1
ATOM 10581 C C . ILE C 1 401 ? -11.061 -54.986 173.260 1.00 24.48 401 ILE C C 1
ATOM 10582 O O . ILE C 1 401 ? -12.033 -54.223 173.440 1.00 21.21 401 ILE C O 1
ATOM 10587 N N . GLU C 1 402 ? -10.791 -56.007 174.073 1.00 21.51 402 GLU C N 1
ATOM 10588 C CA . GLU C 1 402 ? -11.782 -56.440 175.049 1.00 20.80 402 GLU C CA 1
ATOM 10589 C C . GLU C 1 402 ? -11.646 -55.661 176.341 1.00 22.64 402 GLU C C 1
ATOM 10590 O O . GLU C 1 402 ? -10.608 -55.047 176.601 1.00 21.19 402 GLU C O 1
ATOM 10596 N N . TYR C 1 403 ? -12.692 -55.669 177.155 1.00 17.63 403 TYR C N 1
ATOM 10597 C CA . TYR C 1 403 ? -12.639 -54.950 178.428 1.00 17.64 403 TYR C CA 1
ATOM 10598 C C . TYR C 1 403 ? -13.258 -55.833 179.489 1.00 20.95 403 TYR C C 1
ATOM 10599 O O . TYR C 1 403 ? -14.417 -56.218 179.380 1.00 31.70 403 TYR C O 1
ATOM 10608 N N . GLY C 1 404 ? -12.481 -56.196 180.501 1.00 21.40 404 GLY C N 1
ATOM 10609 C CA . GLY C 1 404 ? -13.008 -56.968 181.599 1.00 19.29 404 GLY C CA 1
ATOM 10610 C C . GLY C 1 404 ? -12.905 -56.145 182.851 1.00 21.47 404 GLY C C 1
ATOM 10611 O O . GLY C 1 404 ? -11.957 -55.385 182.999 1.00 27.40 404 GLY C O 1
ATOM 10612 N N . ALA C 1 405 ? -13.863 -56.300 183.755 1.00 22.62 405 ALA C N 1
ATOM 10613 C CA . ALA C 1 405 ? -13.880 -55.518 184.981 1.00 25.80 405 ALA C CA 1
ATOM 10614 C C . ALA C 1 405 ? -14.509 -56.317 186.093 1.00 28.22 405 ALA C C 1
ATOM 10615 O O . ALA C 1 405 ? -15.204 -57.303 185.846 1.00 28.28 405 ALA C O 1
ATOM 10617 N N . CYS C 1 406 ? -14.298 -55.859 187.318 1.00 26.56 406 CYS C N 1
ATOM 10618 C CA . CYS C 1 406 ? -14.958 -56.435 188.481 1.00 24.78 406 CYS C CA 1
ATOM 10619 C C . CYS C 1 406 ? -14.827 -55.460 189.635 1.00 28.72 406 CYS C C 1
ATOM 10620 O O . CYS C 1 406 ? -13.713 -55.079 190.021 1.00 31.67 406 CYS C O 1
ATOM 10623 N N . GLY C 1 407 ? -15.965 -55.024 190.167 1.00 29.48 407 GLY C N 1
ATOM 10624 C CA . GLY C 1 407 ? -15.975 -54.096 191.283 1.00 28.50 407 GLY C CA 1
ATOM 10625 C C . GLY C 1 407 ? -16.268 -52.684 190.835 1.00 27.28 407 GLY C C 1
ATOM 10626 O O . GLY C 1 407 ? -16.884 -52.484 189.797 1.00 32.23 407 GLY C O 1
ATOM 10627 N N . TYR C 1 408 ? -15.819 -51.699 191.608 1.00 28.47 408 TYR C N 1
ATOM 10628 C CA . TYR C 1 408 ? -16.063 -50.295 191.287 1.00 25.07 408 TYR C CA 1
ATOM 10629 C C . TYR C 1 408 ? -15.157 -49.686 190.228 1.00 26.79 408 TYR C C 1
ATOM 10630 O O . TYR C 1 408 ? -13.948 -49.953 190.174 1.00 27.83 408 TYR C O 1
ATOM 10639 N N . SER C 1 409 ? -15.759 -48.826 189.415 1.00 27.69 409 SER C N 1
ATOM 10640 C CA . SER C 1 409 ? -15.028 -47.958 188.513 1.00 25.30 409 SER C CA 1
ATOM 10641 C C . SER C 1 409 ? -14.253 -46.989 189.366 1.00 26.51 409 SER C C 1
ATOM 10642 O O . SER C 1 409 ? -14.528 -46.869 190.563 1.00 27.69 409 SER C O 1
ATOM 10645 N N . GLU C 1 410 ? -13.280 -46.297 188.774 1.00 23.03 410 GLU C N 1
ATOM 10646 C CA . GLU C 1 410 ? -12.587 -45.258 189.517 1.00 24.69 410 GLU C CA 1
ATOM 10647 C C . GLU C 1 410 ? -13.576 -44.168 189.987 1.00 30.73 410 GLU C C 1
ATOM 10648 O O . GLU C 1 410 ? -13.642 -43.860 191.188 1.00 30.28 410 GLU C O 1
ATOM 10654 N N . GLU C 1 411 ? -14.350 -43.604 189.049 1.00 26.96 411 GLU C N 1
ATOM 10655 C CA . GLU C 1 411 ? -15.317 -42.530 189.360 1.00 27.10 411 GLU C CA 1
ATOM 10656 C C . GLU C 1 411 ? -16.257 -42.856 190.518 1.00 26.45 411 GLU C C 1
ATOM 10657 O O . GLU C 1 411 ? -16.477 -42.018 191.390 1.00 37.14 411 GLU C O 1
ATOM 10663 N N . LYS C 1 412 ? -16.791 -44.071 190.542 1.00 27.83 412 LYS C N 1
ATOM 10664 C CA . LYS C 1 412 ? -17.749 -44.472 191.581 1.00 32.28 412 LYS C CA 1
ATOM 10665 C C . LYS C 1 412 ? -17.098 -44.725 192.946 1.00 33.21 412 LYS C C 1
ATOM 10666 O O . LYS C 1 412 ? -17.692 -44.456 193.994 1.00 36.25 412 LYS C O 1
ATOM 10672 N N . ALA C 1 413 ? -15.884 -45.257 192.939 1.00 33.87 413 ALA C N 1
ATOM 10673 C CA . ALA C 1 413 ? -15.156 -45.486 194.178 1.00 30.53 413 ALA C CA 1
ATOM 10674 C C . ALA C 1 413 ? -14.864 -44.145 194.844 1.00 30.65 413 ALA C C 1
ATOM 10675 O O . ALA C 1 413 ? -14.933 -44.022 196.067 1.00 30.49 413 ALA C O 1
ATOM 10677 N N . TYR C 1 414 ? -14.546 -43.136 194.037 1.00 28.91 414 TYR C N 1
ATOM 10678 C CA . TYR C 1 414 ? -14.420 -41.774 194.553 1.00 32.89 414 TYR C CA 1
ATOM 10679 C C . TYR C 1 414 ? -15.720 -41.289 195.217 1.00 37.03 414 TYR C C 1
ATOM 10680 O O . TYR C 1 414 ? -15.714 -40.936 196.394 1.00 41.20 414 TYR C O 1
ATOM 10689 N N . GLU C 1 415 ? -16.825 -41.258 194.472 1.00 36.14 415 GLU C N 1
ATOM 10690 C CA . GLU C 1 415 ? -18.113 -40.823 195.033 1.00 37.74 415 GLU C CA 1
ATOM 10691 C C . GLU C 1 415 ? -18.478 -41.556 196.316 1.00 36.82 415 GLU C C 1
ATOM 10692 O O . GLU C 1 415 ? -18.851 -40.934 197.308 1.00 40.92 415 GLU C O 1
ATOM 10698 N N . LEU C 1 416 ? -18.363 -42.884 196.286 1.00 38.99 416 LEU C N 1
ATOM 10699 C CA . LEU C 1 416 ? -18.759 -43.724 197.413 1.00 36.66 416 LEU C CA 1
ATOM 10700 C C . LEU C 1 416 ? -17.838 -43.580 198.632 1.00 39.56 416 LEU C C 1
ATOM 10701 O O . LEU C 1 416 ? -18.304 -43.654 199.768 1.00 42.50 416 LEU C O 1
ATOM 10706 N N . TYR C 1 417 ? -16.542 -43.362 198.397 1.00 36.86 417 TYR C N 1
ATOM 10707 C CA . TYR C 1 417 ? -15.552 -43.443 199.469 1.00 32.87 417 TYR C CA 1
ATOM 10708 C C . TYR C 1 417 ? -14.757 -42.173 199.718 1.00 35.36 417 TYR C C 1
ATOM 10709 O O . TYR C 1 417 ? -14.195 -41.987 200.799 1.00 38.29 417 TYR C O 1
ATOM 10718 N N . GLY C 1 418 ? -14.675 -41.317 198.714 1.00 34.15 418 GLY C N 1
ATOM 10719 C CA . GLY C 1 418 ? -13.938 -40.079 198.845 1.00 31.11 418 GLY C CA 1
ATOM 10720 C C . GLY C 1 418 ? -12.622 -40.181 198.123 1.00 34.18 418 GLY C C 1
ATOM 10721 O O . GLY C 1 418 ? -11.824 -41.074 198.426 1.00 36.04 418 GLY C O 1
ATOM 10722 N N . LYS C 1 419 ? -12.392 -39.247 197.198 1.00 36.13 419 LYS C N 1
ATOM 10723 C CA . LYS C 1 419 ? -11.232 -39.270 196.295 1.00 35.79 419 LYS C CA 1
ATOM 10724 C C . LYS C 1 419 ? -9.890 -39.381 197.031 1.00 37.49 419 LYS C C 1
ATOM 10725 O O . LYS C 1 419 ? -8.934 -40.005 196.547 1.00 36.05 419 LYS C O 1
ATOM 10731 N N . SER C 1 420 ? -9.832 -38.792 198.214 1.00 36.83 420 SER C N 1
ATOM 10732 C CA . SER C 1 420 ? -8.600 -38.759 198.968 1.00 36.33 420 SER C CA 1
ATOM 10733 C C . SER C 1 420 ? -8.413 -40.069 199.718 1.00 36.34 420 SER C C 1
ATOM 10734 O O . SER C 1 420 ? -7.350 -40.309 200.298 1.00 35.99 420 SER C O 1
ATOM 10737 N N . ASN C 1 421 ? -9.439 -40.918 199.693 1.00 33.50 421 ASN C N 1
ATOM 10738 C CA . ASN C 1 421 ? -9.425 -42.194 200.425 1.00 35.53 421 ASN C CA 1
ATOM 10739 C C . ASN C 1 421 ? -9.257 -43.461 199.566 1.00 34.64 421 ASN C C 1
ATOM 10740 O O . ASN C 1 421 ? -9.263 -44.575 200.109 1.00 34.15 421 ASN C O 1
ATOM 10745 N N . VAL C 1 422 ? -9.136 -43.293 198.243 1.00 31.91 422 VAL C N 1
ATOM 10746 C CA . VAL C 1 422 ? -8.883 -44.414 197.333 1.00 26.76 422 VAL C CA 1
ATOM 10747 C C . VAL C 1 422 ? -7.645 -44.194 196.454 1.00 29.96 422 VAL C C 1
ATOM 10748 O O . VAL C 1 422 ? -7.422 -43.098 195.932 1.00 31.37 422 VAL C O 1
ATOM 10752 N N . GLU C 1 423 ? -6.825 -45.242 196.334 1.00 32.18 423 GLU C N 1
ATOM 10753 C CA . GLU C 1 423 ? -5.643 -45.236 195.480 1.00 26.64 423 GLU C CA 1
ATOM 10754 C C . GLU C 1 423 ? -5.928 -45.977 194.193 1.00 24.37 423 GLU C C 1
ATOM 10755 O O . GLU C 1 423 ? -6.445 -47.080 194.215 1.00 29.43 423 GLU C O 1
ATOM 10761 N N . VAL C 1 424 ? -5.554 -45.382 193.075 1.00 24.63 424 VAL C N 1
ATOM 10762 C CA . VAL C 1 424 ? -5.713 -46.013 191.786 1.00 24.44 424 VAL C CA 1
ATOM 10763 C C . VAL C 1 424 ? -4.312 -46.257 191.256 1.00 25.70 424 VAL C C 1
ATOM 10764 O O . VAL C 1 424 ? -3.604 -45.300 190.940 1.00 23.51 424 VAL C O 1
ATOM 10768 N N . PHE C 1 425 ? -3.907 -47.526 191.182 1.00 24.94 425 PHE C N 1
ATOM 10769 C CA . PHE C 1 425 ? -2.652 -47.907 190.520 1.00 24.15 425 PHE C CA 1
ATOM 10770 C C . PHE C 1 425 ? -3.018 -48.300 189.092 1.00 26.17 425 PHE C C 1
ATOM 10771 O O . PHE C 1 425 ? -4.003 -49.015 188.865 1.00 28.16 425 PHE C O 1
ATOM 10779 N N . LEU C 1 426 ? -2.246 -47.838 188.118 1.00 21.72 426 LEU C N 1
ATOM 10780 C CA . LEU C 1 426 ? -2.598 -48.120 186.736 1.00 20.92 426 LEU C CA 1
ATOM 10781 C C . LEU C 1 426 ? -1.398 -48.040 185.822 1.00 21.03 426 LEU C C 1
ATOM 10782 O O . LEU C 1 426 ? -0.328 -47.576 186.215 1.00 23.49 426 LEU C O 1
ATOM 10787 N N . GLN C 1 427 ? -1.578 -48.531 184.603 1.00 21.07 427 GLN C N 1
ATOM 10788 C CA . GLN C 1 427 ? -0.489 -48.595 183.644 1.00 24.11 427 GLN C CA 1
ATOM 10789 C C . GLN C 1 427 ? -1.030 -48.911 182.268 1.00 23.41 427 GLN C C 1
ATOM 10790 O O . GLN C 1 427 ? -1.735 -49.921 182.105 1.00 23.43 427 GLN C O 1
ATOM 10796 N N . GLU C 1 428 ? -0.754 -48.025 181.304 1.00 20.64 428 GLU C N 1
ATOM 10797 C CA . GLU C 1 428 ? -0.948 -48.330 179.893 1.00 20.98 428 GLU C CA 1
ATOM 10798 C C . GLU C 1 428 ? 0.285 -49.063 179.390 1.00 26.05 428 GLU C C 1
ATOM 10799 O O . GLU C 1 428 ? 1.405 -48.856 179.883 1.00 29.55 428 GLU C O 1
ATOM 10805 N N . PHE C 1 429 ? 0.092 -49.942 178.423 1.00 24.29 429 PHE C N 1
ATOM 10806 C CA . PHE C 1 429 ? 1.214 -50.719 177.895 1.00 23.08 429 PHE C CA 1
ATOM 10807 C C . PHE C 1 429 ? 0.753 -51.339 176.596 1.00 25.94 429 PHE C C 1
ATOM 10808 O O . PHE C 1 429 ? -0.454 -51.303 176.291 1.00 27.97 429 PHE C O 1
ATOM 10816 N N . ASN C 1 430 ? 1.697 -51.866 175.823 1.00 22.61 430 ASN C N 1
ATOM 10817 C CA . ASN C 1 430 ? 1.376 -52.545 174.571 1.00 25.19 430 ASN C CA 1
ATOM 10818 C C . ASN C 1 430 ? 1.464 -54.053 174.668 1.00 24.37 430 ASN C C 1
ATOM 10819 O O . ASN C 1 430 ? 2.330 -54.594 175.301 1.00 27.46 430 ASN C O 1
ATOM 10824 N N . ASN C 1 431 ? 0.551 -54.732 174.016 1.00 24.71 431 ASN C N 1
ATOM 10825 C CA . ASN C 1 431 ? 0.625 -56.165 173.938 1.00 26.15 431 ASN C CA 1
ATOM 10826 C C . ASN C 1 431 ? 1.910 -56.513 173.192 1.00 24.11 431 ASN C C 1
ATOM 10827 O O . ASN C 1 431 ? 2.230 -55.862 172.211 1.00 26.36 431 ASN C O 1
ATOM 10832 N N . LEU C 1 432 ? 2.652 -57.512 173.666 1.00 24.55 432 LEU C N 1
ATOM 10833 C CA . LEU C 1 432 ? 3.872 -57.928 172.988 1.00 21.64 432 LEU C CA 1
ATOM 10834 C C . LEU C 1 432 ? 3.639 -58.248 171.525 1.00 25.41 432 LEU C C 1
ATOM 10835 O O . LEU C 1 432 ? 4.309 -57.699 170.655 1.00 30.24 432 LEU C O 1
ATOM 10840 N N . GLU C 1 433 ? 2.687 -59.129 171.239 1.00 21.64 433 GLU C N 1
ATOM 10841 C CA . GLU C 1 433 ? 2.542 -59.624 169.883 1.00 19.21 433 GLU C CA 1
ATOM 10842 C C . GLU C 1 433 ? 2.161 -58.545 168.899 1.00 21.90 433 GLU C C 1
ATOM 10843 O O . GLU C 1 433 ? 2.662 -58.520 167.777 1.00 27.78 433 GLU C O 1
ATOM 10849 N N . ILE C 1 434 ? 1.250 -57.673 169.308 1.00 22.55 434 ILE C N 1
ATOM 10850 C CA . ILE C 1 434 ? 0.799 -56.572 168.463 1.00 23.02 434 ILE C CA 1
ATOM 10851 C C . ILE C 1 434 ? 1.880 -55.522 168.361 1.00 25.82 434 ILE C C 1
ATOM 10852 O O . ILE C 1 434 ? 2.088 -54.946 167.295 1.00 31.44 434 ILE C O 1
ATOM 10857 N N . SER C 1 435 ? 2.570 -55.276 169.472 1.00 23.53 435 SER C N 1
ATOM 10858 C CA . SER C 1 435 ? 3.645 -54.285 169.520 1.00 24.98 435 SER C CA 1
ATOM 10859 C C . SER C 1 435 ? 4.612 -54.428 168.380 1.00 27.22 435 SER C C 1
ATOM 10860 O O . SER C 1 435 ? 5.036 -53.435 167.813 1.00 30.33 435 SER C O 1
ATOM 10863 N N . ALA C 1 436 ? 4.966 -55.670 168.054 1.00 28.56 436 ALA C N 1
ATOM 10864 C CA . ALA C 1 436 ? 6.029 -55.935 167.080 1.00 29.15 436 ALA C CA 1
ATOM 10865 C C . ALA C 1 436 ? 5.573 -55.733 165.640 1.00 31.05 436 ALA C C 1
ATOM 10866 O O . ALA C 1 436 ? 6.369 -55.868 164.709 1.00 34.46 436 ALA C O 1
ATOM 10868 N N . VAL C 1 437 ? 4.296 -55.420 165.452 1.00 25.67 437 VAL C N 1
ATOM 10869 C CA . VAL C 1 437 ? 3.768 -55.214 164.112 1.00 24.46 437 VAL C CA 1
ATOM 10870 C C . VAL C 1 437 ? 3.911 -53.759 163.654 1.00 28.59 437 VAL C C 1
ATOM 10871 O O . VAL C 1 437 ? 4.087 -53.492 162.454 1.00 25.61 437 VAL C O 1
ATOM 10875 N N . HIS C 1 438 ? 3.852 -52.829 164.613 1.00 27.50 438 HIS C N 1
ATOM 10876 C CA . HIS C 1 438 ? 3.727 -51.388 164.345 1.00 29.21 438 HIS C CA 1
ATOM 10877 C C . HIS C 1 438 ? 2.535 -51.078 163.452 1.00 32.58 438 HIS C C 1
ATOM 10878 O O . HIS C 1 438 ? 2.683 -50.529 162.352 1.00 35.31 438 HIS C O 1
ATOM 10885 N N . ARG C 1 439 ? 1.350 -51.452 163.931 1.00 29.05 439 ARG C N 1
ATOM 10886 C CA . ARG C 1 439 ? 0.099 -51.147 163.239 1.00 30.69 439 ARG C CA 1
ATOM 10887 C C . ARG C 1 439 ? -0.034 -49.649 163.018 1.00 32.18 439 ARG C C 1
ATOM 10888 O O . ARG C 1 439 ? 0.569 -48.859 163.732 1.00 34.47 439 ARG C O 1
ATOM 10896 N N . GLN C 1 440 ? -0.847 -49.258 162.048 1.00 32.13 440 GLN C N 1
ATOM 10897 C CA . GLN C 1 440 ? -1.060 -47.853 161.781 1.00 34.01 440 GLN C CA 1
ATOM 10898 C C . GLN C 1 440 ? -2.525 -47.522 161.886 1.00 38.44 440 GLN C C 1
ATOM 10899 O O . GLN C 1 440 ? -3.372 -48.367 161.624 1.00 41.84 440 GLN C O 1
ATOM 10905 N N . LYS C 1 441 ? -2.824 -46.278 162.246 1.00 38.25 441 LYS C N 1
ATOM 10906 C CA . LYS C 1 441 ? -4.203 -45.837 162.377 1.00 34.13 441 LYS C CA 1
ATOM 10907 C C . LYS C 1 441 ? -4.911 -45.932 161.036 1.00 40.44 441 LYS C C 1
ATOM 10908 O O . LYS C 1 441 ? -4.310 -45.688 159.987 1.00 35.54 441 LYS C O 1
ATOM 10914 N N . HIS C 1 442 ? -6.188 -46.314 161.083 1.00 40.04 442 HIS C N 1
ATOM 10915 C CA . HIS C 1 442 ? -7.070 -46.254 159.924 1.00 38.85 442 HIS C CA 1
ATOM 10916 C C . HIS C 1 442 ? -7.143 -44.795 159.529 1.00 41.73 442 HIS C C 1
ATOM 10917 O O . HIS C 1 442 ? -6.999 -43.930 160.392 1.00 40.35 442 HIS C O 1
ATOM 10924 N N . ILE C 1 443 ? -7.365 -44.507 158.248 1.00 44.99 443 ILE C N 1
ATOM 10925 C CA . ILE C 1 443 ? -7.291 -43.125 157.774 1.00 41.12 443 ILE C CA 1
ATOM 10926 C C . ILE C 1 443 ? -8.213 -42.233 158.581 1.00 44.45 443 ILE C C 1
ATOM 10927 O O . ILE C 1 443 ? -7.844 -41.119 158.944 1.00 43.44 443 ILE C O 1
ATOM 10932 N N . ARG C 1 444 ? -9.409 -42.734 158.878 1.00 41.36 444 ARG C N 1
ATOM 10933 C CA . ARG C 1 444 ? -10.443 -41.899 159.474 1.00 35.05 444 ARG C CA 1
ATOM 10934 C C . ARG C 1 444 ? -10.038 -41.349 160.832 1.00 39.65 444 ARG C C 1
ATOM 10935 O O . ARG C 1 444 ? -10.587 -40.353 161.290 1.00 43.87 444 ARG C O 1
ATOM 10943 N N . ALA C 1 445 ? -9.077 -41.994 161.476 1.00 39.25 445 ALA C N 1
ATOM 10944 C CA . ALA C 1 445 ? -8.614 -41.540 162.780 1.00 42.85 445 ALA C CA 1
ATOM 10945 C C . ALA C 1 445 ? -7.300 -40.778 162.659 1.00 43.80 445 ALA C C 1
ATOM 10946 O O . ALA C 1 445 ? -6.722 -40.361 163.663 1.00 41.54 445 ALA C O 1
ATOM 10948 N N . GLN C 1 446 ? -6.827 -40.611 161.428 1.00 42.52 446 GLN C N 1
ATOM 10949 C CA . GLN C 1 446 ? -5.593 -39.866 161.188 1.00 47.69 446 GLN C CA 1
ATOM 10950 C C . GLN C 1 446 ? -5.816 -38.358 161.202 1.00 53.30 446 GLN C C 1
ATOM 10951 O O . GLN C 1 446 ? -6.464 -37.803 160.302 1.00 56.12 446 GLN C O 1
ATOM 10957 N N . LYS C 1 447 ? -5.274 -37.700 162.224 1.00 52.16 447 LYS C N 1
ATOM 10958 C CA . LYS C 1 447 ? -5.326 -36.248 162.302 1.00 54.41 447 LYS C CA 1
ATOM 10959 C C . LYS C 1 447 ? -4.586 -35.660 161.099 1.00 57.97 447 LYS C C 1
ATOM 10960 O O . LYS C 1 447 ? -5.205 -35.193 160.131 1.00 60.63 447 LYS C O 1
ATOM 10966 N N . ASP C 1 448 ? -3.262 -35.720 161.139 1.00 58.25 448 ASP C N 1
ATOM 10967 C CA . ASP C 1 448 ? -2.457 -35.373 159.968 1.00 59.02 448 ASP C CA 1
ATOM 10968 C C . ASP C 1 448 ? -1.761 -36.602 159.361 1.00 58.62 448 ASP C C 1
ATOM 10969 O O . ASP C 1 448 ? -1.790 -37.704 159.930 1.00 56.32 448 ASP C O 1
ATOM 10974 N N . GLU C 1 449 ? -1.127 -36.407 158.208 1.00 52.36 449 GLU C N 1
ATOM 10975 C CA . GLU C 1 449 ? -0.486 -37.505 157.482 1.00 52.05 449 GLU C CA 1
ATOM 10976 C C . GLU C 1 449 ? 0.663 -38.137 158.261 1.00 49.09 449 GLU C C 1
ATOM 10977 O O . GLU C 1 449 ? 1.252 -39.110 157.804 1.00 47.91 449 GLU C O 1
ATOM 10983 N N . TYR C 1 450 ? 0.975 -37.576 159.430 1.00 50.02 450 TYR C N 1
ATOM 10984 C CA . TYR C 1 450 ? 2.051 -38.076 160.287 1.00 49.43 450 TYR C CA 1
ATOM 10985 C C . TYR C 1 450 ? 1.514 -38.883 161.476 1.00 49.48 450 TYR C C 1
ATOM 10986 O O . TYR C 1 450 ? 2.257 -39.607 162.150 1.00 45.40 450 TYR C O 1
ATOM 10995 N N . ASP C 1 451 ? 0.219 -38.744 161.731 1.00 48.78 451 ASP C N 1
ATOM 10996 C CA . ASP C 1 451 ? -0.437 -39.448 162.821 1.00 44.49 451 ASP C CA 1
ATOM 10997 C C . ASP C 1 451 ? -0.708 -40.870 162.377 1.00 43.38 451 ASP C C 1
ATOM 10998 O O . ASP C 1 451 ? -1.814 -41.195 161.969 1.00 43.28 451 ASP C O 1
ATOM 11003 N N . LEU C 1 452 ? 0.304 -41.720 162.451 1.00 40.77 452 LEU C N 1
ATOM 11004 C CA . LEU C 1 452 ? 0.186 -43.044 161.879 1.00 38.23 452 LEU C CA 1
ATOM 11005 C C . LEU C 1 452 ? 0.113 -44.122 162.935 1.00 38.12 452 LEU C C 1
ATOM 11006 O O . LEU C 1 452 ? -0.792 -44.956 162.899 1.00 44.03 452 LEU C O 1
ATOM 11011 N N . ASP C 1 453 ? 1.062 -44.118 163.866 1.00 37.77 453 ASP C N 1
ATOM 11012 C CA . ASP C 1 453 ? 1.118 -45.151 164.895 1.00 39.28 453 ASP C CA 1
ATOM 11013 C C . ASP C 1 453 ? -0.167 -45.179 165.727 1.00 36.68 453 ASP C C 1
ATOM 11014 O O . ASP C 1 453 ? -0.706 -44.149 166.068 1.00 37.03 453 ASP C O 1
ATOM 11019 N N . VAL C 1 454 ? -0.654 -46.372 166.034 1.00 34.85 454 VAL C N 1
ATOM 11020 C CA . VAL C 1 454 ? -1.844 -46.521 166.850 1.00 32.93 454 VAL C CA 1
ATOM 11021 C C . VAL C 1 454 ? -1.521 -46.171 168.297 1.00 35.56 454 VAL C C 1
ATOM 11022 O O . VAL C 1 454 ? -0.361 -46.207 168.705 1.00 34.89 454 VAL C O 1
ATOM 11026 N N . SER C 1 455 ? -2.541 -45.831 169.078 1.00 31.96 455 SER C N 1
ATOM 11027 C CA . SER C 1 455 ? -2.352 -45.614 170.511 1.00 28.28 455 SER C CA 1
ATOM 11028 C C . SER C 1 455 ? -1.997 -46.933 171.211 1.00 34.19 455 SER C C 1
ATOM 11029 O O . SER C 1 455 ? -2.087 -48.000 170.611 1.00 33.66 455 SER C O 1
ATOM 11032 N N . SER C 1 456 ? -1.594 -46.860 172.481 1.00 38.36 456 SER C N 1
ATOM 11033 C CA . SER C 1 456 ? -1.245 -48.062 173.237 1.00 31.78 456 SER C CA 1
ATOM 11034 C C . SER C 1 456 ? -2.471 -48.954 173.363 1.00 38.56 456 SER C C 1
ATOM 11035 O O . SER C 1 456 ? -3.600 -48.464 173.523 1.00 41.72 456 SER C O 1
ATOM 11038 N N . THR C 1 457 ? -2.266 -50.263 173.284 1.00 36.73 457 THR C N 1
ATOM 11039 C CA . THR C 1 457 ? -3.405 -51.169 173.154 1.00 31.70 457 THR C CA 1
ATOM 11040 C C . THR C 1 457 ? -4.107 -51.562 174.465 1.00 30.66 457 THR C C 1
ATOM 11041 O O . THR C 1 457 ? -5.318 -51.845 174.453 1.00 31.81 457 THR C O 1
ATOM 11045 N N . CYS C 1 458 ? -3.373 -51.562 175.581 1.00 22.56 458 CYS C N 1
ATOM 11046 C CA . CYS C 1 458 ? -3.887 -52.085 176.855 1.00 20.82 458 CYS C CA 1
ATOM 11047 C C . CYS C 1 458 ? -3.816 -51.149 178.056 1.00 24.05 458 CYS C C 1
ATOM 11048 O O . CYS C 1 458 ? -3.019 -50.216 178.105 1.00 27.23 458 CYS C O 1
ATOM 11051 N N . LEU C 1 459 ? -4.606 -51.466 179.068 1.00 21.68 459 LEU C N 1
ATOM 11052 C CA . LEU C 1 459 ? -4.622 -50.690 180.284 1.00 18.97 459 LEU C CA 1
ATOM 11053 C C . LEU C 1 459 ? -4.902 -51.630 181.422 1.00 20.90 459 LEU C C 1
ATOM 11054 O O . LEU C 1 459 ? -5.774 -52.481 181.310 1.00 23.81 459 LEU C O 1
ATOM 11059 N N . ALA C 1 460 ? -4.166 -51.487 182.513 1.00 18.27 460 ALA C N 1
ATOM 11060 C CA . ALA C 1 460 ? -4.403 -52.276 183.711 1.00 18.39 460 ALA C CA 1
ATOM 11061 C C . ALA C 1 460 ? -4.576 -51.266 184.812 1.00 23.72 460 ALA C C 1
ATOM 11062 O O . ALA C 1 460 ? -3.790 -50.328 184.916 1.00 22.09 460 ALA C O 1
ATOM 11064 N N . LYS C 1 461 ? -5.598 -51.454 185.637 1.00 24.34 461 LYS C N 1
ATOM 11065 C CA . LYS C 1 461 ? -5.967 -50.453 186.622 1.00 23.59 461 LYS C CA 1
ATOM 11066 C C . LYS C 1 461 ? -6.523 -51.186 187.815 1.00 26.17 461 LYS C C 1
ATOM 11067 O O . LYS C 1 461 ? -7.376 -52.060 187.652 1.00 28.80 461 LYS C O 1
ATOM 11073 N N . LEU C 1 462 ? -6.036 -50.864 189.013 1.00 25.73 462 LEU C N 1
ATOM 11074 C CA . LEU C 1 462 ? -6.633 -51.387 190.246 1.00 23.02 462 LEU C CA 1
ATOM 11075 C C . LEU C 1 462 ? -7.141 -50.215 191.108 1.00 27.27 462 LEU C C 1
ATOM 11076 O O . LEU C 1 462 ? -6.443 -49.225 191.271 1.00 28.62 462 LEU C O 1
ATOM 11081 N N . VAL C 1 463 ? -8.360 -50.321 191.639 1.00 26.40 463 VAL C N 1
ATOM 11082 C CA . VAL C 1 463 ? -8.920 -49.309 192.529 1.00 21.13 463 VAL C CA 1
ATOM 11083 C C . VAL C 1 463 ? -8.897 -49.865 193.967 1.00 26.38 463 VAL C C 1
ATOM 11084 O O . VAL C 1 463 ? -9.413 -50.954 194.226 1.00 28.60 463 VAL C O 1
ATOM 11088 N N . CYS C 1 464 ? -8.292 -49.129 194.902 1.00 27.56 464 CYS C N 1
ATOM 11089 C CA . CYS C 1 464 ? -7.947 -49.670 196.230 1.00 25.14 464 CYS C CA 1
ATOM 11090 C C . CYS C 1 464 ? -8.358 -48.763 197.385 1.00 27.51 464 CYS C C 1
ATOM 11091 O O . CYS C 1 464 ? -8.332 -47.536 197.256 1.00 34.70 464 CYS C O 1
ATOM 11094 N N . LEU C 1 465 ? -8.670 -49.353 198.532 1.00 26.82 465 LEU C N 1
ATOM 11095 C CA . LEU C 1 465 ? -9.105 -48.571 199.682 1.00 32.12 465 LEU C CA 1
ATOM 11096 C C . LEU C 1 465 ? -7.956 -48.306 200.649 1.00 37.82 465 LEU C C 1
ATOM 11097 O O . LEU C 1 465 ? -7.622 -49.177 201.452 1.00 35.17 465 LEU C O 1
ATOM 11102 N N . LYS C 1 466 ? -7.375 -47.101 200.586 1.00 43.27 466 LYS C N 1
ATOM 11103 C CA . LYS C 1 466 ? -6.233 -46.697 201.430 1.00 36.19 466 LYS C CA 1
ATOM 11104 C C . LYS C 1 466 ? -6.385 -47.086 202.898 1.00 40.58 466 LYS C C 1
ATOM 11105 O O . LYS C 1 466 ? -5.446 -47.577 203.532 1.00 41.39 466 LYS C O 1
ATOM 11111 N N . ASN C 1 467 ? -7.579 -46.849 203.434 1.00 45.00 467 ASN C N 1
ATOM 11112 C CA . ASN C 1 467 ? -7.835 -47.021 204.862 1.00 43.22 467 ASN C CA 1
ATOM 11113 C C . ASN C 1 467 ? -8.079 -48.476 205.246 1.00 41.09 467 ASN C C 1
ATOM 11114 O O . ASN C 1 467 ? -8.319 -48.783 206.417 1.00 43.47 467 ASN C O 1
ATOM 11119 N N . GLU C 1 468 ? -8.033 -49.369 204.264 1.00 41.29 468 GLU C N 1
ATOM 11120 C CA . GLU C 1 468 ? -8.154 -50.794 204.548 1.00 42.56 468 GLU C CA 1
ATOM 11121 C C . GLU C 1 468 ? -6.953 -51.557 203.991 1.00 37.75 468 GLU C C 1
ATOM 11122 O O . GLU C 1 468 ? -7.114 -52.604 203.365 1.00 45.93 468 GLU C O 1
ATOM 11128 N N . ASP C 1 469 ? -5.755 -51.022 204.206 1.00 36.19 469 ASP C N 1
ATOM 11129 C CA . ASP C 1 469 ? -4.523 -51.683 203.754 1.00 35.55 469 ASP C CA 1
ATOM 11130 C C . ASP C 1 469 ? -4.534 -51.935 202.240 1.00 38.13 469 ASP C C 1
ATOM 11131 O O . ASP C 1 469 ? -3.995 -52.938 201.754 1.00 40.36 469 ASP C O 1
ATOM 11136 N N . ASN C 1 470 ? -5.156 -51.015 201.505 1.00 36.80 470 ASN C N 1
ATOM 11137 C CA . ASN C 1 470 ? -5.268 -51.088 200.044 1.00 32.36 470 ASN C CA 1
ATOM 11138 C C . ASN C 1 470 ? -6.001 -52.332 199.500 1.00 34.76 470 ASN C C 1
ATOM 11139 O O . ASN C 1 470 ? -5.600 -52.910 198.484 1.00 31.40 470 ASN C O 1
ATOM 11144 N N . ARG C 1 471 ? -7.081 -52.720 200.182 1.00 31.48 471 ARG C N 1
ATOM 11145 C CA . ARG C 1 471 ? -7.986 -53.733 199.686 1.00 28.79 471 ARG C CA 1
ATOM 11146 C C . ARG C 1 471 ? -8.423 -53.278 198.309 1.00 29.44 471 ARG C C 1
ATOM 11147 O O . ARG C 1 471 ? -8.873 -52.144 198.134 1.00 25.67 471 ARG C O 1
ATOM 11155 N N . VAL C 1 472 ? -8.256 -54.147 197.322 1.00 25.58 472 VAL C N 1
ATOM 11156 C CA . VAL C 1 472 ? -8.667 -53.823 195.967 1.00 25.72 472 VAL C CA 1
ATOM 11157 C C . VAL C 1 472 ? -10.185 -53.949 195.855 1.00 30.87 472 VAL C C 1
ATOM 11158 O O . VAL C 1 472 ? -10.725 -55.037 196.046 1.00 30.55 472 VAL C O 1
ATOM 11162 N N . ILE C 1 473 ? -10.874 -52.852 195.552 1.00 29.96 473 ILE C N 1
ATOM 11163 C CA . ILE C 1 473 ? -12.322 -52.901 195.411 1.00 31.89 473 ILE C CA 1
ATOM 11164 C C . ILE C 1 473 ? -12.719 -52.649 193.978 1.00 31.63 473 ILE C C 1
ATOM 11165 O O . ILE C 1 473 ? -13.898 -52.487 193.684 1.00 31.45 473 ILE C O 1
ATOM 11170 N N . GLY C 1 474 ? -11.734 -52.610 193.087 1.00 24.09 474 GLY C N 1
ATOM 11171 C CA . GLY C 1 474 ? -12.024 -52.442 191.674 1.00 27.53 474 GLY C CA 1
ATOM 11172 C C . GLY C 1 474 ? -10.926 -52.983 190.777 1.00 24.06 474 GLY C C 1
ATOM 11173 O O . GLY C 1 474 ? -9.755 -52.674 190.980 1.00 33.56 474 GLY C O 1
ATOM 11174 N N . PHE C 1 475 ? -11.295 -53.796 189.791 1.00 23.87 475 PHE C N 1
ATOM 11175 C CA . PHE C 1 475 ? -10.337 -54.368 188.844 1.00 21.82 475 PHE C CA 1
ATOM 11176 C C . PHE C 1 475 ? -10.745 -54.023 187.428 1.00 25.51 475 PHE C C 1
ATOM 11177 O O . PHE C 1 475 ? -11.891 -54.242 187.027 1.00 34.04 475 PHE C O 1
ATOM 11185 N N . HIS C 1 476 ? -9.824 -53.483 186.650 1.00 24.66 476 HIS C N 1
ATOM 11186 C CA . HIS C 1 476 ? -10.157 -53.134 185.277 1.00 24.82 476 HIS C CA 1
ATOM 11187 C C . HIS C 1 476 ? -9.007 -53.521 184.370 1.00 22.30 476 HIS C C 1
ATOM 11188 O O . HIS C 1 476 ? -7.847 -53.294 184.708 1.00 25.59 476 HIS C O 1
ATOM 11195 N N . TYR C 1 477 ? -9.324 -54.126 183.230 1.00 21.35 477 TYR C N 1
ATOM 11196 C CA . TYR C 1 477 ? -8.314 -54.490 182.251 1.00 18.22 477 TYR C CA 1
ATOM 11197 C C . TYR C 1 477 ? -8.897 -54.343 180.847 1.00 23.19 477 TYR C C 1
ATOM 11198 O O . TYR C 1 477 ? -9.948 -54.960 180.526 1.00 23.79 477 TYR C O 1
ATOM 11207 N N . VAL C 1 478 ? -8.233 -53.525 180.023 1.00 13.56 478 VAL C N 1
ATOM 11208 C CA . VAL C 1 478 ? -8.547 -53.387 178.602 1.00 15.34 478 VAL C CA 1
ATOM 11209 C C . VAL C 1 478 ? -7.402 -53.955 177.824 1.00 18.56 478 VAL C C 1
ATOM 11210 O O . VAL C 1 478 ? -6.256 -53.553 178.042 1.00 21.79 478 VAL C O 1
ATOM 11214 N N . GLY C 1 479 ? -7.686 -54.876 176.914 1.00 17.64 479 GLY C N 1
ATOM 11215 C CA . GLY C 1 479 ? -6.636 -55.549 176.171 1.00 18.64 479 GLY C CA 1
ATOM 11216 C C . GLY C 1 479 ? -7.194 -56.819 175.594 1.00 21.98 479 GLY C C 1
ATOM 11217 O O . GLY C 1 479 ? -8.397 -57.026 175.622 1.00 24.00 479 GLY C O 1
ATOM 11218 N N . PRO C 1 480 ? -6.333 -57.689 175.075 1.00 23.53 480 PRO C N 1
ATOM 11219 C CA . PRO C 1 480 ? -6.831 -58.928 174.466 1.00 19.52 480 PRO C CA 1
ATOM 11220 C C . PRO C 1 480 ? -7.252 -59.971 175.518 1.00 21.79 480 PRO C C 1
ATOM 11221 O O . PRO C 1 480 ? -6.760 -59.919 176.640 1.00 22.44 480 PRO C O 1
ATOM 11225 N N . ASN C 1 481 ? -8.168 -60.878 175.183 1.00 24.04 481 ASN C N 1
ATOM 11226 C CA . ASN C 1 481 ? -8.544 -61.948 176.106 1.00 21.39 481 ASN C CA 1
ATOM 11227 C C . ASN C 1 481 ? -8.943 -61.506 177.507 1.00 22.30 481 ASN C C 1
ATOM 11228 O O . ASN C 1 481 ? -8.481 -62.082 178.498 1.00 23.78 481 ASN C O 1
ATOM 11233 N N . ALA C 1 482 ? -9.808 -60.502 177.610 1.00 21.77 482 ALA C N 1
ATOM 11234 C CA . ALA C 1 482 ? -10.087 -59.903 178.919 1.00 22.16 482 ALA C CA 1
ATOM 11235 C C . ALA C 1 482 ? -10.888 -60.854 179.797 1.00 23.49 482 ALA C C 1
ATOM 11236 O O . ALA C 1 482 ? -10.807 -60.803 181.038 1.00 21.72 482 ALA C O 1
ATOM 11238 N N . GLY C 1 483 ? -11.681 -61.710 179.161 1.00 25.57 483 GLY C N 1
ATOM 11239 C CA . GLY C 1 483 ? -12.509 -62.648 179.901 1.00 24.46 483 GLY C CA 1
ATOM 11240 C C . GLY C 1 483 ? -11.613 -63.611 180.623 1.00 20.24 483 GLY C C 1
ATOM 11241 O O . GLY C 1 483 ? -11.746 -63.834 181.825 1.00 23.27 483 GLY C O 1
ATOM 11242 N N . GLU C 1 484 ? -10.658 -64.159 179.890 1.00 22.62 484 GLU C N 1
ATOM 11243 C CA . GLU C 1 484 ? -9.686 -65.071 180.484 1.00 17.80 484 GLU C CA 1
ATOM 11244 C C . GLU C 1 484 ? -8.860 -64.416 181.577 1.00 22.77 484 GLU C C 1
ATOM 11245 O O . GLU C 1 484 ? -8.572 -65.043 182.588 1.00 25.92 484 GLU C O 1
ATOM 11251 N N . VAL C 1 485 ? -8.472 -63.156 181.403 1.00 22.81 485 VAL C N 1
ATOM 11252 C CA . VAL C 1 485 ? -7.631 -62.524 182.416 1.00 20.19 485 VAL C CA 1
ATOM 11253 C C . VAL C 1 485 ? -8.407 -62.290 183.693 1.00 20.67 485 VAL C C 1
ATOM 11254 O O . VAL C 1 485 ? -7.909 -62.562 184.785 1.00 22.97 485 VAL C O 1
ATOM 11258 N N . THR C 1 486 ? -9.623 -61.772 183.543 1.00 20.57 486 THR C N 1
ATOM 11259 C CA . THR C 1 486 ? -10.430 -61.291 184.658 1.00 20.35 486 THR C CA 1
ATOM 11260 C C . THR C 1 486 ? -10.974 -62.351 185.621 1.00 23.70 486 THR C C 1
ATOM 11261 O O . THR C 1 486 ? -11.124 -62.077 186.823 1.00 28.29 486 THR C O 1
ATOM 11265 N N . GLN C 1 487 ? -11.295 -63.534 185.107 1.00 20.26 487 GLN C N 1
ATOM 11266 C CA . GLN C 1 487 ? -11.912 -64.563 185.926 1.00 20.45 487 GLN C CA 1
ATOM 11267 C C . GLN C 1 487 ? -11.189 -64.778 187.222 1.00 22.28 487 GLN C C 1
ATOM 11268 O O . GLN C 1 487 ? -11.781 -64.592 188.286 1.00 23.03 487 GLN C O 1
ATOM 11274 N N . GLY C 1 488 ? -9.910 -65.158 187.135 1.00 24.19 488 GLY C N 1
ATOM 11275 C CA . GLY C 1 488 ? -9.116 -65.440 188.315 1.00 15.22 488 GLY C CA 1
ATOM 11276 C C . GLY C 1 488 ? -9.022 -64.235 189.201 1.00 22.43 488 GLY C C 1
ATOM 11277 O O . GLY C 1 488 ? -8.977 -64.371 190.435 1.00 27.50 488 GLY C O 1
ATOM 11278 N N . MET C 1 489 ? -9.000 -63.045 188.596 1.00 25.88 489 MET C N 1
ATOM 11279 C CA . MET C 1 489 ? -8.835 -61.807 189.369 1.00 24.02 489 MET C CA 1
ATOM 11280 C C . MET C 1 489 ? -10.096 -61.460 190.147 1.00 26.33 489 MET C C 1
ATOM 11281 O O . MET C 1 489 ? -10.024 -60.954 191.274 1.00 28.47 489 MET C O 1
ATOM 11286 N N . ALA C 1 490 ? -11.243 -61.754 189.549 1.00 24.15 490 ALA C N 1
ATOM 11287 C CA . ALA C 1 490 ? -12.532 -61.626 190.239 1.00 26.95 490 ALA C CA 1
ATOM 11288 C C . ALA C 1 490 ? -12.548 -62.554 191.457 1.00 24.86 490 ALA C C 1
ATOM 11289 O O . ALA C 1 490 ? -13.002 -62.178 192.538 1.00 26.29 490 ALA C O 1
ATOM 11291 N N . LEU C 1 491 ? -12.035 -63.770 191.296 1.00 26.29 491 LEU C N 1
ATOM 11292 C CA . LEU C 1 491 ? -11.902 -64.658 192.448 1.00 28.36 491 LEU C CA 1
ATOM 11293 C C . LEU C 1 491 ? -11.032 -64.046 193.536 1.00 30.24 491 LEU C C 1
ATOM 11294 O O . LEU C 1 491 ? -11.393 -64.091 194.705 1.00 33.36 491 LEU C O 1
ATOM 11299 N N . ALA C 1 492 ? -9.891 -63.470 193.161 1.00 30.05 492 ALA C N 1
ATOM 11300 C CA . ALA C 1 492 ? -9.041 -62.802 194.140 1.00 29.11 492 ALA C CA 1
ATOM 11301 C C . ALA C 1 492 ? -9.766 -61.658 194.851 1.00 30.46 492 ALA C C 1
ATOM 11302 O O . ALA C 1 492 ? -9.639 -61.520 196.078 1.00 33.65 492 ALA C O 1
ATOM 11304 N N . LEU C 1 493 ? -10.508 -60.834 194.104 1.00 24.71 493 LEU C N 1
ATOM 11305 C CA . LEU C 1 493 ? -11.282 -59.745 194.739 1.00 31.44 493 LEU C CA 1
ATOM 11306 C C . LEU C 1 493 ? -12.281 -60.300 195.754 1.00 33.60 493 LEU C C 1
ATOM 11307 O O . LEU C 1 493 ? -12.517 -59.712 196.812 1.00 40.40 493 LEU C O 1
ATOM 11312 N N . ARG C 1 494 ? -12.871 -61.439 195.411 1.00 32.80 494 ARG C N 1
ATOM 11313 C CA . ARG C 1 494 ? -13.776 -62.154 196.309 1.00 38.64 494 ARG C CA 1
ATOM 11314 C C . ARG C 1 494 ? -13.080 -62.606 197.607 1.00 38.13 494 ARG C C 1
ATOM 11315 O O . ARG C 1 494 ? -13.690 -62.632 198.678 1.00 38.62 494 ARG C O 1
ATOM 11323 N N . LEU C 1 495 ? -11.790 -62.928 197.521 1.00 39.67 495 LEU C N 1
ATOM 11324 C CA . LEU C 1 495 ? -11.016 -63.277 198.704 1.00 26.48 495 LEU C CA 1
ATOM 11325 C C . LEU C 1 495 ? -10.483 -62.073 199.465 1.00 31.99 495 LEU C C 1
ATOM 11326 O O . LEU C 1 495 ? -9.720 -62.235 200.409 1.00 39.35 495 LEU C O 1
ATOM 11331 N N . LYS C 1 496 ? -10.881 -60.871 199.059 1.00 32.30 496 LYS C N 1
ATOM 11332 C CA . LYS C 1 496 ? -10.481 -59.622 199.728 1.00 37.18 496 LYS C CA 1
ATOM 11333 C C . LYS C 1 496 ? -8.989 -59.346 199.585 1.00 33.98 496 LYS C C 1
ATOM 11334 O O . LYS C 1 496 ? -8.317 -58.977 200.546 1.00 33.28 496 LYS C O 1
ATOM 11340 N N . VAL C 1 497 ? -8.498 -59.521 198.359 1.00 30.18 497 VAL C N 1
ATOM 11341 C CA . VAL C 1 497 ? -7.101 -59.325 198.022 1.00 34.65 497 VAL C CA 1
ATOM 11342 C C . VAL C 1 497 ? -6.676 -57.880 198.253 1.00 32.60 497 VAL C C 1
ATOM 11343 O O . VAL C 1 497 ? -7.419 -56.961 197.944 1.00 33.64 497 VAL C O 1
ATOM 11347 N N . LYS C 1 498 ? -5.489 -57.683 198.820 1.00 33.10 498 LYS C N 1
ATOM 11348 C CA . LYS C 1 498 ? -4.950 -56.339 199.005 1.00 33.96 498 LYS C CA 1
ATOM 11349 C C . LYS C 1 498 ? -3.914 -56.101 197.926 1.00 31.91 498 LYS C C 1
ATOM 11350 O O . LYS C 1 498 ? -3.435 -57.062 197.330 1.00 32.57 498 LYS C O 1
ATOM 11356 N N . LYS C 1 499 ? -3.574 -54.839 197.669 1.00 27.38 499 LYS C N 1
ATOM 11357 C CA . LYS C 1 499 ? -2.604 -54.502 196.632 1.00 27.78 499 LYS C CA 1
ATOM 11358 C C . LYS C 1 499 ? -1.275 -55.239 196.845 1.00 31.02 499 LYS C C 1
ATOM 11359 O O . LYS C 1 499 ? -0.644 -55.681 195.876 1.00 29.59 499 LYS C O 1
ATOM 11365 N N . LYS C 1 500 ? -0.881 -55.405 198.111 1.00 28.62 500 LYS C N 1
ATOM 11366 C CA . LYS C 1 500 ? 0.397 -56.030 198.462 1.00 28.12 500 LYS C CA 1
ATOM 11367 C C . LYS C 1 500 ? 0.408 -57.469 198.056 1.00 29.65 500 LYS C C 1
ATOM 11368 O O . LYS C 1 500 ? 1.469 -58.036 197.853 1.00 34.25 500 LYS C O 1
ATOM 11374 N N . ASP C 1 501 ? -0.763 -58.080 197.953 1.00 31.09 501 ASP C N 1
ATOM 11375 C CA . ASP C 1 501 ? -0.838 -59.468 197.512 1.00 27.57 501 ASP C CA 1
ATOM 11376 C C . ASP C 1 501 ? -0.536 -59.588 196.012 1.00 31.20 501 ASP C C 1
ATOM 11377 O O . ASP C 1 501 ? 0.090 -60.560 195.566 1.00 31.67 501 ASP C O 1
ATOM 11382 N N . PHE C 1 502 ? -0.993 -58.608 195.230 1.00 29.83 502 PHE C N 1
ATOM 11383 C CA . PHE C 1 502 ? -0.639 -58.527 193.808 1.00 25.74 502 PHE C CA 1
ATOM 11384 C C . PHE C 1 502 ? 0.878 -58.365 193.664 1.00 34.50 502 PHE C C 1
ATOM 11385 O O . PHE C 1 502 ? 1.503 -59.027 192.843 1.00 35.80 502 PHE C O 1
ATOM 11393 N N . ASP C 1 503 ? 1.469 -57.473 194.454 1.00 32.65 503 ASP C N 1
ATOM 11394 C CA . ASP C 1 503 ? 2.914 -57.242 194.391 1.00 29.97 503 ASP C CA 1
ATOM 11395 C C . ASP C 1 503 ? 3.748 -58.477 194.756 1.00 34.20 503 ASP C C 1
ATOM 11396 O O . ASP C 1 503 ? 4.834 -58.673 194.207 1.00 32.90 503 ASP C O 1
ATOM 11401 N N . ASN C 1 504 ? 3.247 -59.305 195.673 1.00 34.54 504 ASN C N 1
ATOM 11402 C CA . ASN C 1 504 ? 3.976 -60.500 196.135 1.00 31.35 504 ASN C CA 1
ATOM 11403 C C . ASN C 1 504 ? 3.773 -61.744 195.271 1.00 33.08 504 ASN C C 1
ATOM 11404 O O . ASN C 1 504 ? 4.397 -62.770 195.494 1.00 36.64 504 ASN C O 1
ATOM 11409 N N . CYS C 1 505 ? 2.861 -61.670 194.315 1.00 35.51 505 CYS C N 1
ATOM 11410 C CA . CYS C 1 505 ? 2.605 -62.795 193.437 1.00 32.78 505 CYS C CA 1
ATOM 11411 C C . CYS C 1 505 ? 3.572 -62.694 192.260 1.00 31.65 505 CYS C C 1
ATOM 11412 O O . CYS C 1 505 ? 3.807 -61.611 191.732 1.00 31.37 505 CYS C O 1
ATOM 11415 N N . ILE C 1 506 ? 4.161 -63.808 191.854 1.00 28.32 506 ILE C N 1
ATOM 11416 C CA . ILE C 1 506 ? 5.052 -63.770 190.713 1.00 25.74 506 ILE C CA 1
ATOM 11417 C C . ILE C 1 506 ? 4.245 -63.711 189.438 1.00 21.61 506 ILE C C 1
ATOM 11418 O O . ILE C 1 506 ? 3.255 -64.419 189.301 1.00 28.90 506 ILE C O 1
ATOM 11423 N N . GLY C 1 507 ? 4.642 -62.864 188.499 1.00 19.82 507 GLY C N 1
ATOM 11424 C CA . GLY C 1 507 ? 3.889 -62.726 187.265 1.00 24.17 507 GLY C CA 1
ATOM 11425 C C . GLY C 1 507 ? 4.280 -63.791 186.289 1.00 22.87 507 GLY C C 1
ATOM 11426 O O . GLY C 1 507 ? 5.343 -64.377 186.435 1.00 21.53 507 GLY C O 1
ATOM 11427 N N . ILE C 1 508 ? 3.421 -64.050 185.305 1.00 24.90 508 ILE C N 1
ATOM 11428 C CA . ILE C 1 508 ? 3.708 -65.023 184.254 1.00 24.06 508 ILE C CA 1
ATOM 11429 C C . ILE C 1 508 ? 4.156 -64.306 182.987 1.00 24.79 508 ILE C C 1
ATOM 11430 O O . ILE C 1 508 ? 3.433 -63.482 182.467 1.00 31.90 508 ILE C O 1
ATOM 11435 N N . HIS C 1 509 ? 5.326 -64.631 182.461 1.00 24.89 509 HIS C N 1
ATOM 11436 C CA . HIS C 1 509 ? 5.919 -63.823 181.397 1.00 26.48 509 HIS C CA 1
ATOM 11437 C C . HIS C 1 509 ? 6.042 -64.654 180.141 1.00 24.21 509 HIS C C 1
ATOM 11438 O O . HIS C 1 509 ? 6.383 -65.820 180.231 1.00 30.43 509 HIS C O 1
ATOM 11445 N N . PRO C 1 510 ? 5.783 -64.072 178.958 1.00 24.70 510 PRO C N 1
ATOM 11446 C CA . PRO C 1 510 ? 5.281 -62.732 178.670 1.00 27.39 510 PRO C CA 1
ATOM 11447 C C . PRO C 1 510 ? 3.801 -62.822 178.432 1.00 26.42 510 PRO C C 1
ATOM 11448 O O . PRO C 1 510 ? 3.339 -63.591 177.584 1.00 31.71 510 PRO C O 1
ATOM 11452 N N . THR C 1 511 ? 3.062 -62.012 179.175 1.00 26.19 511 THR C N 1
ATOM 11453 C CA . THR C 1 511 ? 1.629 -62.146 179.264 1.00 27.06 511 THR C CA 1
ATOM 11454 C C . THR C 1 511 ? 1.023 -60.747 179.420 1.00 26.16 511 THR C C 1
ATOM 11455 O O . THR C 1 511 ? 1.717 -59.815 179.798 1.00 28.34 511 THR C O 1
ATOM 11459 N N . ASP C 1 512 ? -0.253 -60.558 179.101 1.00 29.89 512 ASP C N 1
ATOM 11460 C CA . ASP C 1 512 ? -0.856 -59.243 179.346 1.00 25.55 512 ASP C CA 1
ATOM 11461 C C . ASP C 1 512 ? -1.200 -59.100 180.831 1.00 25.84 512 ASP C C 1
ATOM 11462 O O . ASP C 1 512 ? -1.102 -58.018 181.400 1.00 26.21 512 ASP C O 1
ATOM 11467 N N . ALA C 1 513 ? -1.603 -60.205 181.454 1.00 25.41 513 ALA C N 1
ATOM 11468 C CA . ALA C 1 513 ? -2.064 -60.194 182.845 1.00 25.37 513 ALA C CA 1
ATOM 11469 C C . ALA C 1 513 ? -1.017 -59.877 183.874 1.00 20.67 513 ALA C C 1
ATOM 11470 O O . ALA C 1 513 ? -1.362 -59.459 184.964 1.00 28.57 513 ALA C O 1
ATOM 11472 N N . GLU C 1 514 ? 0.256 -60.101 183.572 1.00 22.54 514 GLU C N 1
ATOM 11473 C CA . GLU C 1 514 ? 1.301 -59.930 184.583 1.00 19.86 514 GLU C CA 1
ATOM 11474 C C . GLU C 1 514 ? 1.520 -58.472 184.896 1.00 17.47 514 GLU C C 1
ATOM 11475 O O . GLU C 1 514 ? 2.083 -58.135 185.937 1.00 19.79 514 GLU C O 1
ATOM 11481 N N . SER C 1 515 ? 1.063 -57.593 184.011 1.00 20.47 515 SER C N 1
ATOM 11482 C CA . SER C 1 515 ? 1.136 -56.144 184.262 1.00 21.16 515 SER C CA 1
ATOM 11483 C C . SER C 1 515 ? 0.514 -55.784 185.605 1.00 19.82 515 SER C C 1
ATOM 11484 O O . SER C 1 515 ? 0.906 -54.818 186.228 1.00 22.83 515 SER C O 1
ATOM 11487 N N . PHE C 1 516 ? -0.428 -56.579 186.082 1.00 19.15 516 PHE C N 1
ATOM 11488 C CA . PHE C 1 516 ? -1.027 -56.293 187.387 1.00 19.33 516 PHE C CA 1
ATOM 11489 C C . PHE C 1 516 ? -0.110 -56.588 188.537 1.00 22.34 516 PHE C C 1
ATOM 11490 O O . PHE C 1 516 ? -0.353 -56.136 189.660 1.00 23.99 516 PHE C O 1
ATOM 11498 N N . MET C 1 517 ? 0.941 -57.359 188.283 1.00 23.85 517 MET C N 1
ATOM 11499 C CA . MET C 1 517 ? 1.775 -57.831 189.382 1.00 24.20 517 MET C CA 1
ATOM 11500 C C . MET C 1 517 ? 3.018 -56.970 189.590 1.00 25.08 517 MET C C 1
ATOM 11501 O O . MET C 1 517 ? 3.863 -57.301 190.397 1.00 25.27 517 MET C O 1
ATOM 11506 N N . ASN C 1 518 ? 3.128 -55.870 188.858 1.00 28.62 518 ASN C N 1
ATOM 11507 C CA . ASN C 1 518 ? 4.157 -54.871 189.121 1.00 30.69 518 ASN C CA 1
ATOM 11508 C C . ASN C 1 518 ? 3.611 -53.496 188.756 1.00 28.19 518 ASN C C 1
ATOM 11509 O O . ASN C 1 518 ? 4.116 -52.802 187.875 1.00 31.74 518 ASN C O 1
ATOM 11514 N N . LEU C 1 519 ? 2.556 -53.117 189.450 1.00 26.43 519 LEU C N 1
ATOM 11515 C CA . LEU C 1 519 ? 1.771 -51.951 189.082 1.00 29.82 519 LEU C CA 1
ATOM 11516 C C . LEU C 1 519 ? 1.966 -50.918 190.183 1.00 30.21 519 LEU C C 1
ATOM 11517 O O . LEU C 1 519 ? 1.354 -51.026 191.255 1.00 28.89 519 LEU C O 1
ATOM 11522 N N . PHE C 1 520 ? 2.821 -49.928 189.950 1.00 25.55 520 PHE C N 1
ATOM 11523 C CA . PHE C 1 520 ? 3.240 -49.080 191.063 1.00 25.50 520 PHE C CA 1
ATOM 11524 C C . PHE C 1 520 ? 2.970 -47.615 190.815 1.00 26.13 520 PHE C C 1
ATOM 11525 O O . PHE C 1 520 ? 3.030 -46.810 191.734 1.00 34.41 520 PHE C O 1
ATOM 11533 N N . VAL C 1 521 ? 2.662 -47.258 189.582 1.00 16.26 521 VAL C N 1
ATOM 11534 C CA . VAL C 1 521 ? 2.328 -45.870 189.290 1.00 23.52 521 VAL C CA 1
ATOM 11535 C C . VAL C 1 521 ? 0.893 -45.568 189.714 1.00 24.07 521 VAL C C 1
ATOM 11536 O O . VAL C 1 521 ? -0.029 -46.252 189.279 1.00 24.99 521 VAL C O 1
ATOM 11540 N N . THR C 1 522 ? 0.710 -44.564 190.573 1.00 27.61 522 THR C N 1
ATOM 11541 C CA . THR C 1 522 ? -0.609 -44.204 191.084 1.00 28.43 522 THR C CA 1
ATOM 11542 C C . THR C 1 522 ? -1.059 -42.890 190.477 1.00 30.60 522 THR C C 1
ATOM 11543 O O . THR C 1 522 ? -0.221 -42.075 190.070 1.00 31.78 522 THR C O 1
ATOM 11547 N N . ILE C 1 523 ? -2.379 -42.702 190.430 1.00 25.72 523 ILE C N 1
ATOM 11548 C CA . ILE C 1 523 ? -3.003 -41.458 189.998 1.00 28.46 523 ILE C CA 1
ATOM 11549 C C . ILE C 1 523 ? -2.510 -40.283 190.843 1.00 31.40 523 ILE C C 1
ATOM 11550 O O . ILE C 1 523 ? -2.052 -39.281 190.306 1.00 34.22 523 ILE C O 1
ATOM 11555 N N . SER C 1 524 ? -2.562 -40.422 192.164 1.00 30.58 524 SER C N 1
ATOM 11556 C CA . SER C 1 524 ? -2.190 -39.320 193.046 1.00 30.23 524 SER C CA 1
ATOM 11557 C C . SER C 1 524 ? -0.719 -38.874 192.883 1.00 35.75 524 SER C C 1
ATOM 11558 O O . SER C 1 524 ? -0.430 -37.689 192.961 1.00 45.29 524 SER C O 1
ATOM 11561 N N . SER C 1 525 ? 0.197 -39.804 192.621 1.00 34.84 525 SER C N 1
ATOM 11562 C CA . SER C 1 525 ? 1.622 -39.470 192.461 1.00 28.17 525 SER C CA 1
ATOM 11563 C C . SER C 1 525 ? 1.886 -38.537 191.290 1.00 35.10 525 SER C C 1
ATOM 11564 O O . SER C 1 525 ? 2.909 -37.851 191.253 1.00 40.98 525 SER C O 1
ATOM 11567 N N . GLY C 1 526 ? 0.983 -38.532 190.318 1.00 36.02 526 GLY C N 1
ATOM 11568 C CA . GLY C 1 526 ? 1.129 -37.669 189.166 1.00 30.83 526 GLY C CA 1
ATOM 11569 C C . GLY C 1 526 ? 2.087 -38.161 188.099 1.00 28.79 526 GLY C C 1
ATOM 11570 O O . GLY C 1 526 ? 2.144 -37.580 187.023 1.00 35.85 526 GLY C O 1
ATOM 11571 N N . LEU C 1 527 ? 2.840 -39.222 188.359 1.00 34.25 527 LEU C N 1
ATOM 11572 C CA . LEU C 1 527 ? 3.811 -39.688 187.360 1.00 31.70 527 LEU C CA 1
ATOM 11573 C C . LEU C 1 527 ? 3.125 -40.247 186.122 1.00 30.08 527 LEU C C 1
ATOM 11574 O O . LEU C 1 527 ? 1.954 -40.598 186.156 1.00 39.34 527 LEU C O 1
ATOM 11579 N N . SER C 1 528 ? 3.861 -40.341 185.022 1.00 32.63 528 SER C N 1
ATOM 11580 C CA . SER C 1 528 ? 3.300 -40.804 183.761 1.00 22.07 528 SER C CA 1
ATOM 11581 C C . SER C 1 528 ? 2.953 -42.267 183.831 1.00 31.45 528 SER C C 1
ATOM 11582 O O . SER C 1 528 ? 3.792 -43.086 184.224 1.00 30.21 528 SER C O 1
ATOM 11585 N N . TYR C 1 529 ? 1.728 -42.609 183.431 1.00 33.80 529 TYR C N 1
ATOM 11586 C CA . TYR C 1 529 ? 1.338 -44.010 183.338 1.00 26.02 529 TYR C CA 1
ATOM 11587 C C . TYR C 1 529 ? 1.219 -44.450 181.885 1.00 26.14 529 TYR C C 1
ATOM 11588 O O . TYR C 1 529 ? 0.651 -45.497 181.589 1.00 25.86 529 TYR C O 1
ATOM 11597 N N . ALA C 1 530 ? 1.789 -43.665 180.977 1.00 26.09 530 ALA C N 1
ATOM 11598 C CA . ALA C 1 530 ? 1.709 -43.983 179.556 1.00 25.46 530 ALA C CA 1
ATOM 11599 C C . ALA C 1 530 ? 2.603 -45.151 179.171 1.00 28.92 530 ALA C C 1
ATOM 11600 O O . ALA C 1 530 ? 3.551 -45.505 179.881 1.00 27.81 530 ALA C O 1
ATOM 11602 N N . ALA C 1 531 ? 2.292 -45.745 178.026 1.00 31.14 531 ALA C N 1
ATOM 11603 C CA . ALA C 1 531 ? 3.067 -46.864 177.532 1.00 28.45 531 ALA C CA 1
ATOM 11604 C C . ALA C 1 531 ? 4.554 -46.503 177.478 1.00 36.99 531 ALA C C 1
ATOM 11605 O O . ALA C 1 531 ? 4.948 -45.511 176.870 1.00 38.35 531 ALA C O 1
ATOM 11607 N N . LYS C 1 532 ? 5.370 -47.311 178.142 1.00 42.06 532 LYS C N 1
ATOM 11608 C CA . LYS C 1 532 ? 6.808 -47.117 178.119 1.00 42.64 532 LYS C CA 1
ATOM 11609 C C . LYS C 1 532 ? 7.384 -47.834 176.914 1.00 45.79 532 LYS C C 1
ATOM 11610 O O . LYS C 1 532 ? 7.353 -49.061 176.848 1.00 51.17 532 LYS C O 1
ATOM 11616 N N . GLY C 1 533 ? 7.899 -47.071 175.958 1.00 51.17 533 GLY C N 1
ATOM 11617 C CA . GLY C 1 533 ? 8.585 -47.652 174.819 1.00 52.58 533 GLY C CA 1
ATOM 11618 C C . GLY C 1 533 ? 7.672 -47.792 173.624 1.00 46.93 533 GLY C C 1
ATOM 11619 O O . GLY C 1 533 ? 6.654 -47.112 173.545 1.00 47.09 533 GLY C O 1
ATOM 11620 N N . GLY C 1 534 ? 8.042 -48.673 172.698 1.00 45.91 534 GLY C N 1
ATOM 11621 C CA . GLY C 1 534 ? 7.272 -48.896 171.488 1.00 40.63 534 GLY C CA 1
ATOM 11622 C C . GLY C 1 534 ? 7.499 -47.773 170.500 1.00 47.59 534 GLY C C 1
ATOM 11623 O O . GLY C 1 534 ? 8.163 -46.779 170.830 1.00 50.95 534 GLY C O 1
ATOM 11624 N N . SER C 1 535 ? 6.959 -47.917 169.289 1.00 46.13 535 SER C N 1
ATOM 11625 C CA . SER C 1 535 ? 7.088 -46.857 168.288 1.00 47.07 535 SER C CA 1
ATOM 11626 C C . SER C 1 535 ? 5.921 -45.880 168.387 1.00 52.09 535 SER C C 1
ATOM 11627 O O . SER C 1 535 ? 5.414 -45.407 167.367 1.00 57.14 535 SER C O 1
ATOM 11630 N N . GLY C 1 536 ? 5.506 -45.588 169.624 1.00 52.80 536 GLY C N 1
ATOM 11631 C CA . GLY C 1 536 ? 4.440 -44.639 169.915 1.00 52.40 536 GLY C CA 1
ATOM 11632 C C . GLY C 1 536 ? 4.916 -43.201 170.069 1.00 57.22 536 GLY C C 1
ATOM 11633 O O . GLY C 1 536 ? 5.909 -42.918 170.771 1.00 56.85 536 GLY C O 1
ATOM 11634 N N . GLY C 1 537 ? 4.193 -42.294 169.409 1.00 61.22 537 GLY C N 1
ATOM 11635 C CA . GLY C 1 537 ? 4.520 -40.874 169.381 1.00 60.66 537 GLY C CA 1
ATOM 11636 C C . GLY C 1 537 ? 5.216 -40.460 168.093 1.00 56.50 537 GLY C C 1
ATOM 11637 O O . GLY C 1 537 ? 5.670 -39.320 167.944 1.00 54.50 537 GLY C O 1
ATOM 11638 N N . GLY C 1 538 ? 5.292 -41.394 167.151 1.00 55.15 538 GLY C N 1
ATOM 11639 C CA . GLY C 1 538 ? 6.119 -41.210 165.977 1.00 52.82 538 GLY C CA 1
ATOM 11640 C C . GLY C 1 538 ? 7.574 -41.155 166.398 1.00 54.20 538 GLY C C 1
ATOM 11641 O O . GLY C 1 538 ? 8.362 -40.398 165.837 1.00 56.50 538 GLY C O 1
ATOM 11642 N N . LYS C 1 539 ? 7.924 -41.945 167.411 1.00 55.36 539 LYS C N 1
ATOM 11643 C CA . LYS C 1 539 ? 9.308 -42.043 167.869 1.00 54.71 539 LYS C CA 1
ATOM 11644 C C . LYS C 1 539 ? 9.529 -43.332 168.654 1.00 53.62 539 LYS C C 1
ATOM 11645 O O . LYS C 1 539 ? 8.644 -43.773 169.391 1.00 57.51 539 LYS C O 1
ATOM 11651 N N . CYS C 1 540 ? 10.708 -43.933 168.481 1.00 55.90 540 CYS C N 1
ATOM 11652 C CA . CYS C 1 540 ? 11.051 -45.210 169.122 1.00 55.55 540 CYS C CA 1
ATOM 11653 C C . CYS C 1 540 ? 11.695 -45.018 170.496 1.00 53.51 540 CYS C C 1
ATOM 11654 O O . CYS C 1 540 ? 12.889 -44.736 170.591 1.00 54.75 540 CYS C O 1
ATOM 11657 N N . GLY C 1 541 ? 10.916 -45.193 171.557 1.00 54.15 541 GLY C N 1
ATOM 11658 C CA . GLY C 1 541 ? 11.430 -45.011 172.906 1.00 57.10 541 GLY C CA 1
ATOM 11659 C C . GLY C 1 541 ? 10.640 -43.985 173.710 1.00 59.88 541 GLY C C 1
ATOM 11660 O O . GLY C 1 541 ? 11.061 -43.583 174.803 1.00 56.82 541 GLY C O 1
ATOM 11662 N N . HIS D 1 38 ? 37.446 -51.067 205.106 1.00 49.75 38 HIS D N 1
ATOM 11663 C CA . HIS D 1 38 ? 37.823 -51.308 203.715 1.00 41.63 38 HIS D CA 1
ATOM 11664 C C . HIS D 1 38 ? 37.102 -50.413 202.720 1.00 35.23 38 HIS D C 1
ATOM 11665 O O . HIS D 1 38 ? 36.044 -49.864 203.019 1.00 34.95 38 HIS D O 1
ATOM 11672 N N . THR D 1 39 ? 37.671 -50.315 201.522 1.00 32.72 39 THR D N 1
ATOM 11673 C CA . THR D 1 39 ? 37.188 -49.430 200.466 1.00 31.34 39 THR D CA 1
ATOM 11674 C C . THR D 1 39 ? 37.100 -50.187 199.141 1.00 32.91 39 THR D C 1
ATOM 11675 O O . THR D 1 39 ? 37.919 -51.062 198.871 1.00 39.43 39 THR D O 1
ATOM 11679 N N . TYR D 1 40 ? 36.104 -49.871 198.318 1.00 30.03 40 TYR D N 1
ATOM 11680 C CA . TYR D 1 40 ? 35.934 -50.561 197.036 1.00 29.21 40 TYR D CA 1
ATOM 11681 C C . TYR D 1 40 ? 35.566 -49.566 195.950 1.00 26.83 40 TYR D C 1
ATOM 11682 O O . TYR D 1 40 ? 35.099 -48.470 196.247 1.00 32.31 40 TYR D O 1
ATOM 11691 N N . ASP D 1 41 ? 35.770 -49.923 194.691 1.00 25.47 41 ASP D N 1
ATOM 11692 C CA . ASP D 1 41 ? 35.384 -49.025 193.603 1.00 24.91 41 ASP D CA 1
ATOM 11693 C C . ASP D 1 41 ? 33.863 -48.905 193.482 1.00 31.63 41 ASP D C 1
ATOM 11694 O O . ASP D 1 41 ? 33.344 -47.874 193.065 1.00 33.20 41 ASP D O 1
ATOM 11699 N N . TYR D 1 42 ? 33.152 -49.974 193.823 1.00 26.60 42 TYR D N 1
ATOM 11700 C CA . TYR D 1 42 ? 31.705 -49.988 193.712 1.00 29.68 42 TYR D CA 1
ATOM 11701 C C . TYR D 1 42 ? 31.137 -50.754 194.881 1.00 27.06 42 TYR D C 1
ATOM 11702 O O . TYR D 1 42 ? 31.782 -51.649 195.424 1.00 25.65 42 TYR D O 1
ATOM 11711 N N . ASP D 1 43 ? 29.919 -50.399 195.255 1.00 24.64 43 ASP D N 1
ATOM 11712 C CA . ASP D 1 43 ? 29.192 -51.097 196.301 1.00 25.69 43 ASP D CA 1
ATOM 11713 C C . ASP D 1 43 ? 28.631 -52.407 195.817 1.00 23.72 43 ASP D C 1
ATOM 11714 O O . ASP D 1 43 ? 28.351 -53.291 196.628 1.00 23.68 43 ASP D O 1
ATOM 11719 N N . TYR D 1 44 ? 28.455 -52.513 194.499 1.00 21.74 44 TYR D N 1
ATOM 11720 C CA . TYR D 1 44 ? 27.810 -53.660 193.871 1.00 22.53 44 TYR D CA 1
ATOM 11721 C C . TYR D 1 44 ? 28.380 -53.789 192.472 1.00 22.24 44 TYR D C 1
ATOM 11722 O O . TYR D 1 44 ? 28.239 -52.875 191.642 1.00 22.37 44 TYR D O 1
ATOM 11731 N N . VAL D 1 45 ? 29.037 -54.915 192.204 1.00 26.31 45 VAL D N 1
ATOM 11732 C CA . VAL D 1 45 ? 29.391 -55.269 190.830 1.00 24.58 45 VAL D CA 1
ATOM 11733 C C . VAL D 1 45 ? 28.575 -56.505 190.490 1.00 23.49 45 VAL D C 1
ATOM 11734 O O . VAL D 1 45 ? 28.500 -57.460 191.281 1.00 25.15 45 VAL D O 1
ATOM 11738 N N . VAL D 1 46 ? 27.891 -56.478 189.352 1.00 23.65 46 VAL D N 1
ATOM 11739 C CA . VAL D 1 46 ? 27.111 -57.645 188.973 1.00 20.70 46 VAL D CA 1
ATOM 11740 C C . VAL D 1 46 ? 27.563 -58.215 187.632 1.00 21.55 46 VAL D C 1
ATOM 11741 O O . VAL D 1 46 ? 27.824 -57.472 186.685 1.00 22.51 46 VAL D O 1
ATOM 11745 N N . ILE D 1 47 ? 27.649 -59.543 187.561 1.00 19.88 47 ILE D N 1
ATOM 11746 C CA . ILE D 1 47 ? 28.082 -60.224 186.350 1.00 23.45 47 ILE D CA 1
ATOM 11747 C C . ILE D 1 47 ? 26.885 -60.887 185.652 1.00 25.60 47 ILE D C 1
ATOM 11748 O O . ILE D 1 47 ? 26.354 -61.913 186.125 1.00 22.41 47 ILE D O 1
ATOM 11753 N N . GLY D 1 48 ? 26.450 -60.288 184.540 1.00 24.96 48 GLY D N 1
ATOM 11754 C CA . GLY D 1 48 ? 25.303 -60.779 183.787 1.00 25.99 48 GLY D CA 1
ATOM 11755 C C . GLY D 1 48 ? 24.234 -59.729 183.561 1.00 22.74 48 GLY D C 1
ATOM 11756 O O . GLY D 1 48 ? 23.707 -59.176 184.510 1.00 26.79 48 GLY D O 1
ATOM 11757 N N . GLY D 1 49 ? 23.913 -59.441 182.310 1.00 22.41 49 GLY D N 1
ATOM 11758 C CA . GLY D 1 49 ? 22.876 -58.465 182.019 1.00 26.57 49 GLY D CA 1
ATOM 11759 C C . GLY D 1 49 ? 21.570 -59.076 181.536 1.00 26.99 49 GLY D C 1
ATOM 11760 O O . GLY D 1 49 ? 21.048 -58.669 180.509 1.00 30.14 49 GLY D O 1
ATOM 11761 N N . GLY D 1 50 ? 21.057 -60.062 182.271 1.00 28.75 50 GLY D N 1
ATOM 11762 C CA . GLY D 1 50 ? 19.765 -60.660 181.991 1.00 27.91 50 GLY D CA 1
ATOM 11763 C C . GLY D 1 50 ? 18.766 -60.167 183.017 1.00 26.65 50 GLY D C 1
ATOM 11764 O O . GLY D 1 50 ? 19.063 -59.246 183.751 1.00 24.64 50 GLY D O 1
ATOM 11765 N N . PRO D 1 51 ? 17.573 -60.768 183.064 1.00 29.38 51 PRO D N 1
ATOM 11766 C CA . PRO D 1 51 ? 16.509 -60.325 183.966 1.00 30.38 51 PRO 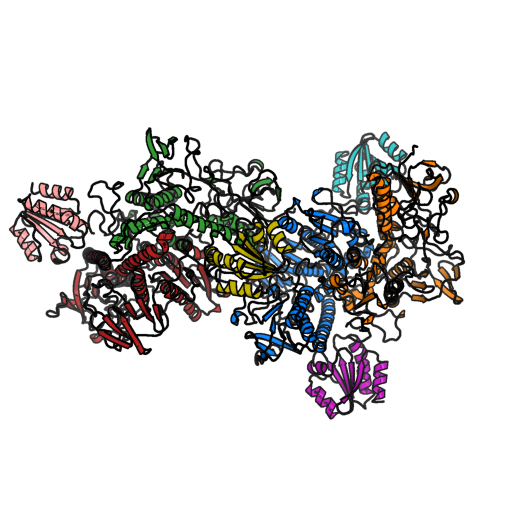D CA 1
ATOM 11767 C C . PRO D 1 51 ? 16.968 -60.127 185.398 1.00 26.68 51 PRO D C 1
ATOM 11768 O O . PRO D 1 51 ? 16.621 -59.117 186.014 1.00 27.25 51 PRO D O 1
ATOM 11772 N N . GLY D 1 52 ? 17.743 -61.067 185.920 1.00 27.19 52 GLY D N 1
ATOM 11773 C CA . GLY D 1 52 ? 18.071 -61.047 187.332 1.00 26.19 52 GLY D CA 1
ATOM 11774 C C . GLY D 1 52 ? 19.108 -59.997 187.635 1.00 26.87 52 GLY D C 1
ATOM 11775 O O . GLY D 1 52 ? 18.953 -59.204 188.567 1.00 27.42 52 GLY D O 1
ATOM 11776 N N . GLY D 1 53 ? 20.169 -59.993 186.841 1.00 27.46 53 GLY D N 1
ATOM 11777 C CA . GLY D 1 53 ? 21.271 -59.068 187.048 1.00 22.73 53 GLY D CA 1
ATOM 11778 C C . GLY D 1 53 ? 20.851 -57.621 186.858 1.00 27.93 53 GLY D C 1
ATOM 11779 O O . GLY D 1 53 ? 21.177 -56.761 187.676 1.00 30.55 53 GLY D O 1
ATOM 11780 N N . MET D 1 54 ? 20.139 -57.336 185.771 1.00 26.41 54 MET D N 1
ATOM 11781 C CA . MET D 1 54 ? 19.638 -55.993 185.521 1.00 23.13 54 MET D CA 1
ATOM 11782 C C . MET D 1 54 ? 18.681 -55.525 186.612 1.00 26.44 54 MET D C 1
ATOM 11783 O O . MET D 1 54 ? 18.779 -54.399 187.091 1.00 26.47 54 MET D O 1
ATOM 11788 N N . ALA D 1 55 ? 17.749 -56.381 187.007 1.00 27.09 55 ALA D N 1
ATOM 11789 C CA . ALA D 1 55 ? 16.794 -56.017 188.048 1.00 27.97 55 ALA D CA 1
ATOM 11790 C C . ALA D 1 55 ? 17.491 -55.700 189.373 1.00 27.90 55 ALA D C 1
ATOM 11791 O O . ALA D 1 55 ? 17.188 -54.691 190.018 1.00 31.78 55 ALA D O 1
ATOM 11793 N N . SER D 1 56 ? 18.415 -56.558 189.787 1.00 26.18 56 SER D N 1
ATOM 11794 C CA . SER D 1 56 ? 19.135 -56.344 191.045 1.00 27.52 56 SER D CA 1
ATOM 11795 C C . SER D 1 56 ? 19.976 -55.050 190.999 1.00 27.07 56 SER D C 1
ATOM 11796 O O . SER D 1 56 ? 20.011 -54.286 191.977 1.00 28.54 56 SER D O 1
ATOM 11799 N N . ALA D 1 57 ? 20.634 -54.808 189.866 1.00 21.41 57 ALA D N 1
ATOM 11800 C CA . ALA D 1 57 ? 21.478 -53.648 189.697 1.00 21.43 57 ALA D CA 1
ATOM 11801 C C . ALA D 1 57 ? 20.657 -52.367 189.847 1.00 23.57 57 ALA D C 1
ATOM 11802 O O . ALA D 1 57 ? 21.003 -51.481 190.635 1.00 23.32 57 ALA D O 1
ATOM 11804 N N . LYS D 1 58 ? 19.546 -52.294 189.123 1.00 24.86 58 LYS D N 1
ATOM 11805 C CA . LYS D 1 58 ? 18.664 -51.124 189.153 1.00 21.68 58 LYS D CA 1
ATOM 11806 C C . LYS D 1 58 ? 18.059 -50.857 190.529 1.00 17.21 58 LYS D C 1
ATOM 11807 O O . LYS D 1 58 ? 17.982 -49.704 190.949 1.00 19.80 58 LYS D O 1
ATOM 11813 N N . GLU D 1 59 ? 17.669 -51.902 191.258 1.00 21.28 59 GLU D N 1
ATOM 11814 C CA . GLU D 1 59 ? 17.150 -51.712 192.617 1.00 19.07 59 GLU D CA 1
ATOM 11815 C C . GLU D 1 59 ? 18.243 -51.204 193.501 1.00 20.69 59 GLU D C 1
ATOM 11816 O O . GLU D 1 59 ? 18.035 -50.275 194.237 1.00 24.71 59 GLU D O 1
ATOM 11822 N N . ALA D 1 60 ? 19.404 -51.845 193.446 1.00 22.16 60 ALA D N 1
ATOM 11823 C CA . ALA D 1 60 ? 20.553 -51.456 194.267 1.00 20.05 60 ALA D CA 1
ATOM 11824 C C . ALA D 1 60 ? 20.888 -49.986 194.076 1.00 20.18 60 ALA D C 1
ATOM 11825 O O . ALA D 1 60 ? 21.020 -49.247 195.047 1.00 20.86 60 ALA D O 1
ATOM 11827 N N . ALA D 1 61 ? 20.991 -49.565 192.817 1.00 16.22 61 ALA D N 1
ATOM 11828 C CA . ALA D 1 61 ? 21.211 -48.166 192.466 1.00 21.09 61 ALA D CA 1
ATOM 11829 C C . ALA D 1 61 ? 20.191 -47.221 193.096 1.00 21.56 61 ALA D C 1
ATOM 11830 O O . ALA D 1 61 ? 20.533 -46.170 193.627 1.00 22.28 61 ALA D O 1
ATOM 11832 N N . ALA D 1 62 ? 18.924 -47.606 193.048 1.00 24.04 62 ALA D N 1
ATOM 11833 C CA . ALA D 1 62 ? 17.875 -46.718 193.510 1.00 23.74 62 ALA D CA 1
ATOM 11834 C C . ALA D 1 62 ? 17.905 -46.573 195.010 1.00 26.70 62 ALA D C 1
ATOM 11835 O O . ALA D 1 62 ? 17.129 -45.799 195.565 1.00 35.18 62 ALA D O 1
ATOM 11837 N N . HIS D 1 63 ? 18.770 -47.332 195.681 1.00 30.56 63 HIS D N 1
ATOM 11838 C CA . HIS D 1 63 ? 18.897 -47.222 197.137 1.00 27.17 63 HIS D CA 1
ATOM 11839 C C . HIS D 1 63 ? 20.249 -46.651 197.545 1.00 25.56 63 HIS D C 1
ATOM 11840 O O . HIS D 1 63 ? 20.639 -46.741 198.719 1.00 27.79 63 HIS D O 1
ATOM 11847 N N . GLY D 1 64 ? 20.957 -46.060 196.582 1.00 24.76 64 GLY D N 1
ATOM 11848 C CA . GLY D 1 64 ? 22.185 -45.336 196.888 1.00 25.79 64 GLY D CA 1
ATOM 11849 C C . GLY D 1 64 ? 23.485 -46.026 196.479 1.00 29.71 64 GLY D C 1
ATOM 11850 O O . GLY D 1 64 ? 24.537 -45.385 196.401 1.00 32.96 64 GLY D O 1
ATOM 11851 N N . ALA D 1 65 ? 23.428 -47.321 196.198 1.00 21.60 65 ALA D N 1
ATOM 11852 C CA . ALA D 1 65 ? 24.626 -48.054 195.844 1.00 26.03 65 ALA D CA 1
ATOM 11853 C C . ALA D 1 65 ? 25.225 -47.546 194.542 1.00 26.02 65 ALA D C 1
ATOM 11854 O O . ALA D 1 65 ? 24.505 -47.223 193.602 1.00 29.08 65 ALA D O 1
ATOM 11856 N N . ARG D 1 66 ? 26.548 -47.467 194.508 1.00 25.37 66 ARG D N 1
ATOM 11857 C CA . ARG D 1 66 ? 27.282 -47.314 193.267 1.00 24.55 66 ARG D CA 1
ATOM 11858 C C . ARG D 1 66 ? 27.352 -48.687 192.624 1.00 25.81 66 ARG D C 1
ATOM 11859 O O . ARG D 1 66 ? 27.769 -49.645 193.272 1.00 26.77 66 ARG D O 1
ATOM 11867 N N . VAL D 1 67 ? 26.943 -48.805 191.363 1.00 25.24 67 VAL D N 1
ATOM 11868 C CA . VAL D 1 67 ? 26.731 -50.122 190.771 1.00 18.48 67 VAL D CA 1
ATOM 11869 C C . VAL D 1 67 ? 27.429 -50.223 189.442 1.00 18.45 67 VAL D C 1
ATOM 11870 O O . VAL D 1 67 ? 27.369 -49.283 188.647 1.00 19.70 67 VAL D O 1
ATOM 11874 N N . LEU D 1 68 ? 28.091 -51.360 189.200 1.00 16.97 68 LEU D N 1
ATOM 11875 C CA . LEU D 1 68 ? 28.680 -51.650 187.897 1.00 17.50 68 LEU D CA 1
ATOM 11876 C C . LEU D 1 68 ? 28.129 -52.989 187.411 1.00 24.29 68 LEU D C 1
ATOM 11877 O O . LEU D 1 68 ? 28.073 -53.952 188.176 1.00 21.97 68 LEU D O 1
ATOM 11882 N N . LEU D 1 69 ? 27.745 -53.070 186.141 1.00 24.88 69 LEU D N 1
ATOM 11883 C CA . LEU D 1 69 ? 27.175 -54.306 185.618 1.00 24.01 69 LEU D CA 1
ATOM 11884 C C . LEU D 1 69 ? 27.899 -54.728 184.366 1.00 21.03 69 LEU D C 1
ATOM 11885 O O . LEU D 1 69 ? 28.087 -53.908 183.464 1.00 22.93 69 LEU D O 1
ATOM 11890 N N . PHE D 1 70 ? 28.286 -56.004 184.306 1.00 18.86 70 PHE D N 1
ATOM 11891 C CA . PHE D 1 70 ? 28.941 -56.566 183.125 1.00 21.92 70 PHE D CA 1
ATOM 11892 C C . PHE D 1 70 ? 28.007 -57.477 182.337 1.00 27.08 70 PHE D C 1
ATOM 11893 O O . PHE D 1 70 ? 27.298 -58.322 182.916 1.00 20.06 70 PHE D O 1
ATOM 11901 N N . ASP D 1 71 ? 28.021 -57.343 181.015 1.00 23.51 71 ASP D N 1
ATOM 11902 C CA . ASP D 1 71 ? 27.334 -58.325 180.204 1.00 22.01 71 ASP D CA 1
ATOM 11903 C C . ASP D 1 71 ? 28.059 -58.583 178.912 1.00 26.71 71 ASP D C 1
ATOM 11904 O O . ASP D 1 71 ? 28.476 -57.668 178.211 1.00 27.87 71 ASP D O 1
ATOM 11909 N N . TYR D 1 72 ? 28.209 -59.861 178.593 1.00 32.57 72 TYR D N 1
ATOM 11910 C CA . TYR D 1 72 ? 28.890 -60.245 177.359 1.00 36.22 72 TYR D CA 1
ATOM 11911 C C . TYR D 1 72 ? 28.314 -61.540 176.842 1.00 35.58 72 TYR D C 1
ATOM 11912 O O . TYR D 1 72 ? 28.098 -62.491 177.598 1.00 35.66 72 TYR D O 1
ATOM 11921 N N . VAL D 1 73 ? 28.080 -61.588 175.544 1.00 34.27 73 VAL D N 1
ATOM 11922 C CA . VAL D 1 73 ? 27.469 -62.773 174.971 1.00 39.19 73 VAL D CA 1
ATOM 11923 C C . VAL D 1 73 ? 28.498 -63.625 174.251 1.00 36.21 73 VAL D C 1
ATOM 11924 O O . VAL D 1 73 ? 28.931 -63.281 173.149 1.00 39.45 73 VAL D O 1
ATOM 11928 N N . LYS D 1 74 ? 28.889 -64.732 174.873 1.00 37.74 74 LYS D N 1
ATOM 11929 C CA . LYS D 1 74 ? 29.768 -65.690 174.212 1.00 39.83 74 LYS D CA 1
ATOM 11930 C C . LYS D 1 74 ? 28.931 -66.399 173.166 1.00 42.93 74 LYS D C 1
ATOM 11931 O O . LYS D 1 74 ? 27.867 -66.936 173.487 1.00 42.48 74 LYS D O 1
ATOM 11937 N N . PRO D 1 75 ? 29.393 -66.399 171.908 1.00 43.66 75 PRO D N 1
ATOM 11938 C CA . PRO D 1 75 ? 28.649 -67.015 170.798 1.00 39.99 75 PRO D CA 1
ATOM 11939 C C . PRO D 1 75 ? 28.209 -68.458 171.066 1.00 40.66 75 PRO D C 1
ATOM 11940 O O . PRO D 1 75 ? 28.722 -69.139 171.957 1.00 42.60 75 PRO D O 1
ATOM 11944 N N . SER D 1 76 ? 27.233 -68.921 170.302 1.00 43.77 76 SER D N 1
ATOM 11945 C CA . SER D 1 76 ? 26.678 -70.243 170.541 1.00 43.05 76 SER D CA 1
ATOM 11946 C C . SER D 1 76 ? 27.456 -71.252 169.734 1.00 41.15 76 SER D C 1
ATOM 11947 O O . SER D 1 76 ? 28.289 -70.868 168.923 1.00 41.04 76 SER D O 1
ATOM 11950 N N . SER D 1 77 ? 27.129 -72.533 169.923 1.00 47.44 77 SER D N 1
ATOM 11951 C CA . SER D 1 77 ? 27.701 -73.642 169.151 1.00 47.12 77 SER D CA 1
ATOM 11952 C C . SER D 1 77 ? 27.863 -73.288 167.682 1.00 49.62 77 SER D C 1
ATOM 11953 O O . SER D 1 77 ? 28.845 -73.673 167.049 1.00 56.35 77 SER D O 1
ATOM 11956 N N . GLN D 1 78 ? 26.907 -72.535 167.148 1.00 44.83 78 GLN D N 1
ATOM 11957 C CA . GLN D 1 78 ? 26.930 -72.176 165.735 1.00 42.88 78 GLN D CA 1
ATOM 11958 C C . GLN D 1 78 ? 27.370 -70.734 165.479 1.00 40.60 78 GLN D C 1
ATOM 11959 O O . GLN D 1 78 ? 27.281 -70.244 164.354 1.00 44.27 78 GLN D O 1
ATOM 11965 N N . GLY D 1 79 ? 27.842 -70.053 166.518 1.00 41.17 79 GLY D N 1
ATOM 11966 C CA . GLY D 1 79 ? 28.376 -68.708 166.360 1.00 42.34 79 GLY D CA 1
ATOM 11967 C C . GLY D 1 79 ? 27.370 -67.566 166.434 1.00 40.23 79 GLY D C 1
ATOM 11968 O O . GLY D 1 79 ? 27.678 -66.440 166.050 1.00 37.94 79 GLY D O 1
ATOM 11969 N N . THR D 1 80 ? 26.169 -67.850 166.927 1.00 42.59 80 THR D N 1
ATOM 11970 C CA . THR D 1 80 ? 25.118 -66.846 167.027 1.00 35.32 80 THR D CA 1
ATOM 11971 C C . THR D 1 80 ? 25.388 -65.937 168.224 1.00 43.52 80 THR D C 1
ATOM 11972 O O . THR D 1 80 ? 25.741 -66.418 169.302 1.00 42.99 80 THR D O 1
ATOM 11976 N N . LYS D 1 81 ? 25.240 -64.626 168.050 1.00 46.16 81 LYS D N 1
ATOM 11977 C CA . LYS D 1 81 ? 25.326 -63.718 169.193 1.00 42.30 81 LYS D CA 1
ATOM 11978 C C . LYS D 1 81 ? 24.210 -62.665 169.158 1.00 45.28 81 LYS D C 1
ATOM 11979 O O . LYS D 1 81 ? 23.443 -62.599 168.189 1.00 42.12 81 LYS D O 1
ATOM 11985 N N . TRP D 1 82 ? 24.127 -61.853 170.216 1.00 37.69 82 TRP D N 1
ATOM 11986 C CA . TRP D 1 82 ? 23.025 -60.906 170.378 1.00 38.86 82 TRP D CA 1
ATOM 11987 C C . TRP D 1 82 ? 23.329 -59.841 171.431 1.00 41.02 82 TRP D C 1
ATOM 11988 O O . TRP D 1 82 ? 24.380 -59.882 172.081 1.00 40.27 82 TRP D O 1
ATOM 11999 N N . GLY D 1 83 ? 22.390 -58.911 171.613 1.00 36.15 83 GLY D N 1
ATOM 12000 C CA . GLY D 1 83 ? 22.595 -57.755 172.476 1.00 25.58 83 GLY D CA 1
ATOM 12001 C C . GLY D 1 83 ? 22.357 -58.022 173.950 1.00 30.01 83 GLY D C 1
ATOM 12002 O O . GLY D 1 83 ? 22.334 -59.174 174.395 1.00 31.65 83 GLY D O 1
ATOM 12003 N N . ILE D 1 84 ? 22.176 -56.949 174.711 1.00 23.56 84 ILE D N 1
ATOM 12004 C CA . ILE D 1 84 ? 22.024 -57.051 176.151 1.00 24.90 84 ILE D CA 1
ATOM 12005 C C . ILE D 1 84 ? 20.611 -57.488 176.521 1.00 30.59 84 ILE D C 1
ATOM 12006 O O . ILE D 1 84 ? 19.665 -57.276 175.752 1.00 26.67 84 ILE D O 1
ATOM 12011 N N . GLY D 1 85 ? 20.457 -58.108 177.686 1.00 26.24 85 GLY D N 1
ATOM 12012 C CA . GLY D 1 85 ? 19.132 -58.478 178.142 1.00 26.09 85 GLY D CA 1
ATOM 12013 C C . GLY D 1 85 ? 19.038 -59.938 178.507 1.00 33.10 85 GLY D C 1
ATOM 12014 O O . GLY D 1 85 ? 18.029 -60.388 179.066 1.00 33.26 85 GLY D O 1
ATOM 12015 N N . GLY D 1 86 ? 20.084 -60.689 178.171 1.00 32.48 86 GLY D N 1
ATOM 12016 C CA . GLY D 1 86 ? 20.152 -62.093 178.524 1.00 30.44 86 GLY D CA 1
ATOM 12017 C C . GLY D 1 86 ? 19.299 -63.005 177.660 1.00 33.68 86 GLY D C 1
ATOM 12018 O O . GLY D 1 86 ? 18.886 -62.635 176.553 1.00 30.82 86 GLY D O 1
ATOM 12019 N N . THR D 1 87 ? 19.054 -64.211 178.171 1.00 29.39 87 THR D N 1
ATOM 12020 C CA . THR D 1 87 ? 18.338 -65.242 177.433 1.00 31.80 87 THR D CA 1
ATOM 12021 C C . THR D 1 87 ? 16.917 -64.808 177.079 1.00 33.23 87 THR D C 1
ATOM 12022 O O . THR D 1 87 ? 16.498 -64.895 175.917 1.00 32.81 87 THR D O 1
ATOM 12026 N N . CYS D 1 88 ? 16.196 -64.320 178.082 1.00 34.80 88 CYS D N 1
ATOM 12027 C CA . CYS D 1 88 ? 14.790 -63.922 177.933 1.00 38.93 88 CYS D CA 1
ATOM 12028 C C . CYS D 1 88 ? 14.467 -63.064 176.709 1.00 33.69 88 CYS D C 1
ATOM 12029 O O . CYS D 1 88 ? 13.618 -63.433 175.899 1.00 36.41 88 CYS D O 1
ATOM 12032 N N . VAL D 1 89 ? 15.142 -61.937 176.567 1.00 31.53 89 VAL D N 1
ATOM 12033 C CA . VAL D 1 89 ? 14.822 -60.995 175.501 1.00 29.88 89 VAL D CA 1
ATOM 12034 C C . VAL D 1 89 ? 15.294 -61.438 174.114 1.00 32.61 89 VAL D C 1
ATOM 12035 O O . VAL D 1 89 ? 14.604 -61.224 173.104 1.00 36.92 89 VAL D O 1
ATOM 12039 N N . ASN D 1 90 ? 16.470 -62.056 174.058 1.00 29.07 90 ASN D N 1
ATOM 12040 C CA . ASN D 1 90 ? 17.099 -62.365 172.772 1.00 31.37 90 ASN D CA 1
ATOM 12041 C C . ASN D 1 90 ? 16.858 -63.762 172.219 1.00 32.83 90 ASN D C 1
ATOM 12042 O O . ASN D 1 90 ? 16.696 -63.927 171.010 1.00 36.08 90 ASN D O 1
ATOM 12047 N N . VAL D 1 91 ? 16.867 -64.774 173.082 1.00 27.31 91 VAL D N 1
ATOM 12048 C CA . VAL D 1 91 ? 16.796 -66.144 172.607 1.00 26.24 91 VAL D CA 1
ATOM 12049 C C . VAL D 1 91 ? 15.900 -67.012 173.497 1.00 33.16 91 VAL D C 1
ATOM 12050 O O . VAL D 1 91 ? 16.152 -68.197 173.709 1.00 40.73 91 VAL D O 1
ATOM 12054 N N . GLY D 1 92 ? 14.837 -66.421 174.016 1.00 31.15 92 GLY D N 1
ATOM 12055 C CA . GLY D 1 92 ? 13.977 -67.110 174.952 1.00 30.90 92 GLY D CA 1
ATOM 12056 C C . GLY D 1 92 ? 12.590 -66.508 174.901 1.00 32.07 92 GLY D C 1
ATOM 12057 O O . GLY D 1 92 ? 12.042 -66.366 173.819 1.00 32.40 92 GLY D O 1
ATOM 12058 N N . CYS D 1 93 ? 12.049 -66.112 176.053 1.00 36.40 93 CYS D N 1
ATOM 12059 C CA . CYS D 1 93 ? 10.623 -65.769 176.165 1.00 38.53 93 CYS D CA 1
ATOM 12060 C C . CYS D 1 93 ? 10.096 -64.821 175.099 1.00 32.32 93 CYS D C 1
ATOM 12061 O O . CYS D 1 93 ? 9.060 -65.076 174.510 1.00 36.68 93 CYS D O 1
ATOM 12064 N N . VAL D 1 94 ? 10.819 -63.750 174.813 1.00 31.21 94 VAL D N 1
ATOM 12065 C CA . VAL D 1 94 ? 10.292 -62.772 173.879 1.00 29.16 94 VAL D CA 1
ATOM 12066 C C . VAL D 1 94 ? 10.212 -63.279 172.435 1.00 29.61 94 VAL D C 1
ATOM 12067 O O . VAL D 1 94 ? 9.131 -63.295 171.864 1.00 33.01 94 VAL D O 1
ATOM 12071 N N . PRO D 1 95 ? 11.337 -63.723 171.837 1.00 33.25 95 PRO D N 1
ATOM 12072 C CA . PRO D 1 95 ? 11.154 -64.191 170.450 1.00 29.40 95 PRO D CA 1
ATOM 12073 C C . PRO D 1 95 ? 10.325 -65.479 170.356 1.00 28.02 95 PRO D C 1
ATOM 12074 O O . PRO D 1 95 ? 9.706 -65.752 169.341 1.00 28.81 95 PRO D O 1
ATOM 12078 N N . LYS D 1 96 ? 10.305 -66.264 171.418 1.00 29.40 96 LYS D N 1
ATOM 12079 C CA . LYS D 1 96 ? 9.545 -67.497 171.404 1.00 30.90 96 LYS D CA 1
ATOM 12080 C C . LYS D 1 96 ? 8.048 -67.178 171.347 1.00 34.80 96 LYS D C 1
ATOM 12081 O O . LYS D 1 96 ? 7.304 -67.817 170.596 1.00 38.90 96 LYS D O 1
ATOM 12087 N N . LYS D 1 97 ? 7.607 -66.182 172.113 1.00 33.23 97 LYS D N 1
ATOM 12088 C CA . LYS D 1 97 ? 6.199 -65.784 172.117 1.00 29.44 97 LYS D CA 1
ATOM 12089 C C . LYS D 1 97 ? 5.817 -65.194 170.764 1.00 31.34 97 LYS D C 1
ATOM 12090 O O . LYS D 1 97 ? 4.685 -65.353 170.296 1.00 30.07 97 LYS D O 1
ATOM 12096 N N . LEU D 1 98 ? 6.769 -64.524 170.125 1.00 30.36 98 LEU D N 1
ATOM 12097 C CA . LEU D 1 98 ? 6.491 -63.858 168.859 1.00 30.93 98 LEU D CA 1
ATOM 12098 C C . LEU D 1 98 ? 6.238 -64.855 167.740 1.00 30.84 98 LEU D C 1
ATOM 12099 O O . LEU D 1 98 ? 5.329 -64.673 166.945 1.00 30.85 98 LEU D O 1
ATOM 12104 N N . MET D 1 99 ? 7.039 -65.914 167.689 1.00 32.48 99 MET D N 1
ATOM 12105 C CA . MET D 1 99 ? 6.873 -66.949 166.673 1.00 30.83 99 MET D CA 1
ATOM 12106 C C . MET D 1 99 ? 5.738 -67.891 166.981 1.00 31.78 99 MET D C 1
ATOM 12107 O O . MET D 1 99 ? 5.158 -68.482 166.085 1.00 34.39 99 MET D O 1
ATOM 12112 N N . HIS D 1 100 ? 5.421 -68.037 168.255 1.00 32.30 100 HIS D N 1
ATOM 12113 C CA . HIS D 1 100 ? 4.226 -68.761 168.642 1.00 29.58 100 HIS D CA 1
ATOM 12114 C C . HIS D 1 100 ? 3.000 -68.069 168.050 1.00 32.12 100 HIS D C 1
ATOM 12115 O O . HIS D 1 100 ? 2.079 -68.701 167.532 1.00 33.57 100 HIS D O 1
ATOM 12122 N N . TYR D 1 101 ? 2.989 -66.751 168.129 1.00 33.35 101 TYR D N 1
ATOM 12123 C CA . TYR D 1 101 ? 1.919 -65.984 167.530 1.00 31.25 101 TYR D CA 1
ATOM 12124 C C . TYR D 1 101 ? 1.876 -66.275 166.031 1.00 36.26 101 TYR D C 1
ATOM 12125 O O . TYR D 1 101 ? 0.796 -66.468 165.471 1.00 35.61 101 TYR D O 1
ATOM 12134 N N . ALA D 1 102 ? 3.045 -66.316 165.386 1.00 30.75 102 ALA D N 1
ATOM 12135 C CA . ALA D 1 102 ? 3.127 -66.571 163.941 1.00 31.93 102 ALA D CA 1
ATOM 12136 C C . ALA D 1 102 ? 2.465 -67.887 163.609 1.00 38.93 102 ALA D C 1
ATOM 12137 O O . ALA D 1 102 ? 1.696 -68.002 162.653 1.00 39.58 102 ALA D O 1
ATOM 12139 N N . GLY D 1 103 ? 2.769 -68.890 164.415 1.00 34.44 103 GLY D N 1
ATOM 12140 C CA . GLY D 1 103 ? 2.280 -70.217 164.151 1.00 33.37 103 GLY D CA 1
ATOM 12141 C C . GLY D 1 103 ? 0.809 -70.302 164.451 1.00 36.53 103 GLY D C 1
ATOM 12142 O O . GLY D 1 103 ? 0.032 -70.793 163.628 1.00 38.14 103 GLY D O 1
ATOM 12143 N N . HIS D 1 104 ? 0.429 -69.838 165.641 1.00 36.69 104 HIS D N 1
ATOM 12144 C CA . HIS D 1 104 ? -0.965 -69.882 166.074 1.00 36.38 104 HIS D CA 1
ATOM 12145 C C . HIS D 1 104 ? -1.856 -69.271 164.992 1.00 37.90 104 HIS D C 1
ATOM 12146 O O . HIS D 1 104 ? -2.873 -69.847 164.598 1.00 33.68 104 HIS D O 1
ATOM 12153 N N . MET D 1 105 ? -1.425 -68.118 164.497 1.00 34.44 105 MET D N 1
ATOM 12154 C CA . MET D 1 105 ? -2.061 -67.427 163.394 1.00 34.33 105 MET D CA 1
ATOM 12155 C C . MET D 1 105 ? -2.254 -68.379 162.227 1.00 39.04 105 MET D C 1
ATOM 12156 O O . MET D 1 105 ? -3.346 -68.495 161.675 1.00 39.91 105 MET D O 1
ATOM 12161 N N . GLY D 1 106 ? -1.194 -69.081 161.865 1.00 37.21 106 GLY D N 1
ATOM 12162 C CA . GLY D 1 106 ? -1.260 -69.990 160.748 1.00 33.27 106 GLY D CA 1
ATOM 12163 C C . GLY D 1 106 ? -2.288 -71.069 160.971 1.00 36.18 106 GLY D C 1
ATOM 12164 O O . GLY D 1 106 ? -3.057 -71.385 160.068 1.00 44.53 106 GLY D O 1
ATOM 12165 N N . SER D 1 107 ? -2.308 -71.641 162.165 1.00 31.65 107 SER D N 1
ATOM 12166 C CA . SER D 1 107 ? -3.301 -72.650 162.487 1.00 35.20 107 SER D CA 1
ATOM 12167 C C . SER D 1 107 ? -4.722 -72.102 162.298 1.00 40.19 107 SER D C 1
ATOM 12168 O O . SER D 1 107 ? -5.602 -72.809 161.803 1.00 44.15 107 SER D O 1
ATOM 12171 N N . ILE D 1 108 ? -4.943 -70.844 162.669 1.00 38.91 108 ILE D N 1
ATOM 12172 C CA . ILE D 1 108 ? -6.247 -70.221 162.475 1.00 38.57 108 ILE D CA 1
ATOM 12173 C C . ILE D 1 108 ? -6.604 -70.151 160.988 1.00 39.51 108 ILE D C 1
ATOM 12174 O O . ILE D 1 108 ? -7.730 -70.468 160.597 1.00 42.00 108 ILE D O 1
ATOM 12179 N N . PHE D 1 109 ? -5.647 -69.741 160.161 1.00 34.98 109 PHE D N 1
ATOM 12180 C CA . PHE D 1 109 ? -5.889 -69.649 158.726 1.00 37.98 109 PHE D CA 1
ATOM 12181 C C . PHE D 1 109 ? -6.323 -71.005 158.187 1.00 42.77 109 PHE D C 1
ATOM 12182 O O . PHE D 1 109 ? -7.323 -71.099 157.484 1.00 41.04 109 PHE D O 1
ATOM 12190 N N . LYS D 1 110 ? -5.558 -72.045 158.529 1.00 37.92 110 LYS D N 1
ATOM 12191 C CA . LYS D 1 110 ? -5.672 -73.360 157.895 1.00 38.98 110 LYS D CA 1
ATOM 12192 C C . LYS D 1 110 ? -6.814 -74.210 158.450 1.00 44.05 110 LYS D C 1
ATOM 12193 O O . LYS D 1 110 ? -7.409 -75.009 157.728 1.00 41.94 110 LYS D O 1
ATOM 12199 N N . LEU D 1 111 ? -7.091 -74.063 159.740 1.00 41.28 111 LEU D N 1
ATOM 12200 C CA . LEU D 1 111 ? -8.058 -74.924 160.397 1.00 38.16 111 LEU D CA 1
ATOM 12201 C C . LEU D 1 111 ? -9.421 -74.277 160.586 1.00 38.71 111 LEU D C 1
ATOM 12202 O O . LEU D 1 111 ? -10.436 -74.961 160.522 1.00 42.32 111 LEU D O 1
ATOM 12207 N N . ASP D 1 112 ? -9.443 -72.969 160.834 1.00 37.11 112 ASP D N 1
ATOM 12208 C CA . ASP D 1 112 ? -10.660 -72.306 161.289 1.00 35.18 112 ASP D CA 1
ATOM 12209 C C . ASP D 1 112 ? -11.271 -71.289 160.333 1.00 36.07 112 ASP D C 1
ATOM 12210 O O . ASP D 1 112 ? -12.497 -71.096 160.320 1.00 39.13 112 ASP D O 1
ATOM 12215 N N . SER D 1 113 ? -10.437 -70.642 159.535 1.00 33.00 113 SER D N 1
ATOM 12216 C CA . SER D 1 113 ? -10.879 -69.454 158.804 1.00 38.46 113 SER D CA 1
ATOM 12217 C C . SER D 1 113 ? -12.021 -69.705 157.826 1.00 40.70 113 SER D C 1
ATOM 12218 O O . SER D 1 113 ? -12.940 -68.897 157.718 1.00 38.95 113 SER D O 1
ATOM 12221 N N . LYS D 1 114 ? -11.947 -70.813 157.097 1.00 47.94 114 LYS D N 1
ATOM 12222 C CA . LYS D 1 114 ? -12.981 -71.158 156.117 1.00 40.74 114 LYS D CA 1
ATOM 12223 C C . LYS D 1 114 ? -14.338 -71.304 156.812 1.00 41.97 114 LYS D C 1
ATOM 12224 O O . LYS D 1 114 ? -15.342 -70.768 156.348 1.00 39.69 114 LYS D O 1
ATOM 12230 N N . ALA D 1 115 ? -14.362 -71.999 157.947 1.00 40.72 115 ALA D N 1
ATOM 12231 C CA . ALA D 1 115 ? -15.597 -72.169 158.699 1.00 29.28 115 ALA D CA 1
ATOM 12232 C C . ALA D 1 115 ? -16.192 -70.838 159.123 1.00 32.89 115 ALA D C 1
ATOM 12233 O O . ALA D 1 115 ? -17.398 -70.721 159.246 1.00 36.32 115 ALA D O 1
ATOM 12235 N N . TYR D 1 116 ? -15.361 -69.830 159.365 1.00 35.79 116 TYR D N 1
ATOM 12236 C CA . TYR D 1 116 ? -15.917 -68.567 159.840 1.00 31.70 116 TYR D CA 1
ATOM 12237 C C . TYR D 1 116 ? -16.223 -67.570 158.729 1.00 32.54 116 TYR D C 1
ATOM 12238 O O . TYR D 1 116 ? -16.676 -66.452 158.992 1.00 33.22 116 TYR D O 1
ATOM 12247 N N . GLY D 1 117 ? -16.004 -67.997 157.486 1.00 32.74 117 GLY D N 1
ATOM 12248 C CA . GLY D 1 117 ? -16.444 -67.235 156.333 1.00 33.24 117 GLY D CA 1
ATOM 12249 C C . GLY D 1 117 ? -15.365 -66.540 155.538 1.00 41.81 117 GLY D C 1
ATOM 12250 O O . GLY D 1 117 ? -15.694 -65.714 154.676 1.00 42.78 117 GLY D O 1
ATOM 12251 N N . TRP D 1 118 ? -14.094 -66.858 155.818 1.00 36.84 118 TRP D N 1
ATOM 12252 C CA . TRP D 1 118 ? -12.973 -66.198 155.151 1.00 36.28 118 TRP D CA 1
ATOM 12253 C C . TRP D 1 118 ? -12.433 -67.021 153.985 1.00 37.40 118 TRP D C 1
ATOM 12254 O O . TRP D 1 118 ? -12.288 -68.229 154.077 1.00 39.50 118 TRP D O 1
ATOM 12265 N N . LYS D 1 119 ? -12.161 -66.346 152.878 1.00 39.28 119 LYS D N 1
ATOM 12266 C CA . LYS D 1 119 ? -11.682 -66.996 151.678 1.00 39.45 119 LYS D CA 1
ATOM 12267 C C . LYS D 1 119 ? -10.408 -66.285 151.253 1.00 42.06 119 LYS D C 1
ATOM 12268 O O . LYS D 1 119 ? -10.323 -65.049 151.305 1.00 42.64 119 LYS D O 1
ATOM 12274 N N . PHE D 1 120 ? -9.420 -67.067 150.828 1.00 40.68 120 PHE D N 1
ATOM 12275 C CA . PHE D 1 120 ? -8.146 -66.525 150.370 1.00 39.20 120 PHE D CA 1
ATOM 12276 C C . PHE D 1 120 ? -7.449 -67.532 149.447 1.00 46.05 120 PHE D C 1
ATOM 12277 O O . PHE D 1 120 ? -7.765 -68.737 149.461 1.00 46.16 120 PHE D O 1
ATOM 12285 N N . ASP D 1 121 ? -6.484 -67.049 148.666 1.00 46.51 121 ASP D N 1
ATOM 12286 C CA . ASP D 1 121 ? -5.727 -67.919 147.763 1.00 47.03 121 ASP D CA 1
ATOM 12287 C C . ASP D 1 121 ? -4.224 -67.912 148.044 1.00 45.81 121 ASP D C 1
ATOM 12288 O O . ASP D 1 121 ? -3.657 -66.887 148.420 1.00 44.75 121 ASP D O 1
ATOM 12293 N N . ASN D 1 122 ? -3.595 -69.066 147.857 1.00 45.16 122 ASN D N 1
ATOM 12294 C CA . ASN D 1 122 ? -2.139 -69.181 147.907 1.00 49.23 122 ASN D CA 1
ATOM 12295 C C . ASN D 1 122 ? -1.529 -68.727 149.222 1.00 45.74 122 ASN D C 1
ATOM 12296 O O . ASN D 1 122 ? -0.712 -67.808 149.261 1.00 45.01 122 ASN D O 1
ATOM 12301 N N . LEU D 1 123 ? -1.937 -69.380 150.297 1.00 39.03 123 LEU D N 1
ATOM 12302 C CA . LEU D 1 123 ? -1.385 -69.097 151.593 1.00 40.77 123 LEU D CA 1
ATOM 12303 C C . LEU D 1 123 ? -0.000 -69.727 151.661 1.00 45.70 123 LEU D C 1
ATOM 12304 O O . LEU D 1 123 ? 0.136 -70.944 151.538 1.00 42.30 123 LEU D O 1
ATOM 12309 N N . LYS D 1 124 ? 1.027 -68.897 151.836 1.00 43.41 124 LYS D N 1
ATOM 12310 C CA . LYS D 1 124 ? 2.374 -69.403 152.080 1.00 40.69 124 LYS D CA 1
ATOM 12311 C C . LYS D 1 124 ? 3.051 -68.554 153.158 1.00 49.44 124 LYS D C 1
ATOM 12312 O O . LYS D 1 124 ? 2.749 -67.363 153.303 1.00 48.43 124 LYS D O 1
ATOM 12318 N N . HIS D 1 125 ? 3.958 -69.164 153.917 1.00 47.73 125 HIS D N 1
ATOM 12319 C CA . HIS D 1 125 ? 4.696 -68.422 154.929 1.00 45.25 125 HIS D CA 1
ATOM 12320 C C . HIS D 1 125 ? 6.166 -68.174 154.558 1.00 52.90 125 HIS D C 1
ATOM 12321 O O . HIS D 1 125 ? 6.867 -69.077 154.093 1.00 50.60 125 HIS D O 1
ATOM 12328 N N . ASP D 1 126 ? 6.622 -66.941 154.784 1.00 51.16 126 ASP D N 1
ATOM 12329 C CA . ASP D 1 126 ? 7.989 -66.526 154.484 1.00 45.44 126 ASP D CA 1
ATOM 12330 C C . ASP D 1 126 ? 8.791 -66.460 155.781 1.00 45.59 126 ASP D C 1
ATOM 12331 O O . ASP D 1 126 ? 8.585 -65.573 156.599 1.00 42.47 126 ASP D O 1
ATOM 12336 N N . TRP D 1 127 ? 9.712 -67.399 155.962 1.00 47.63 127 TRP D N 1
ATOM 12337 C CA . TRP D 1 127 ? 10.484 -67.463 157.194 1.00 44.27 127 TRP D CA 1
ATOM 12338 C C . TRP D 1 127 ? 11.401 -66.281 157.372 1.00 43.10 127 TRP D C 1
ATOM 12339 O O . TRP D 1 127 ? 11.567 -65.807 158.488 1.00 47.20 127 TRP D O 1
ATOM 12350 N N . LYS D 1 128 ? 11.996 -65.807 156.283 1.00 44.02 128 LYS D N 1
ATOM 12351 C CA . LYS D 1 128 ? 12.941 -64.698 156.361 1.00 41.73 128 LYS D CA 1
ATOM 12352 C C . LYS D 1 128 ? 12.261 -63.468 156.947 1.00 45.55 128 LYS D C 1
ATOM 12353 O O . LYS D 1 128 ? 12.803 -62.807 157.832 1.00 47.26 128 LYS D O 1
ATOM 12359 N N . LYS D 1 129 ? 11.057 -63.174 156.475 1.00 45.60 129 LYS D N 1
ATOM 12360 C CA . LYS D 1 129 ? 10.337 -62.003 156.959 1.00 43.23 129 LYS D CA 1
ATOM 12361 C C . LYS D 1 129 ? 10.014 -62.127 158.453 1.00 41.43 129 LYS D C 1
ATOM 12362 O O . LYS D 1 129 ? 10.126 -61.149 159.194 1.00 36.21 129 LYS D O 1
ATOM 12368 N N . LEU D 1 130 ? 9.627 -63.327 158.897 1.00 39.59 130 LEU D N 1
ATOM 12369 C CA . LEU D 1 130 ? 9.279 -63.534 160.306 1.00 35.44 130 LEU D CA 1
ATOM 12370 C C . LEU D 1 130 ? 10.483 -63.200 161.151 1.00 39.80 130 LEU D C 1
ATOM 12371 O O . LEU D 1 130 ? 10.389 -62.405 162.090 1.00 36.32 130 LEU D O 1
ATOM 12376 N N . VAL D 1 131 ? 11.619 -63.792 160.782 1.00 39.90 131 VAL D N 1
ATOM 12377 C CA . VAL D 1 131 ? 12.861 -63.587 161.494 1.00 35.05 131 VAL D CA 1
ATOM 12378 C C . VAL D 1 131 ? 13.233 -62.119 161.539 1.00 35.35 131 VAL D C 1
ATOM 12379 O O . VAL D 1 131 ? 13.648 -61.624 162.593 1.00 39.88 131 VAL D O 1
ATOM 12383 N N . THR D 1 132 ? 13.079 -61.396 160.435 1.00 33.44 132 THR D N 1
ATOM 12384 C CA . THR D 1 132 ? 13.466 -59.986 160.499 1.00 38.65 132 THR D CA 1
ATOM 12385 C C . THR D 1 132 ? 12.501 -59.167 161.363 1.00 39.82 132 THR D C 1
ATOM 12386 O O . THR D 1 132 ? 12.928 -58.210 162.015 1.00 44.09 132 THR D O 1
ATOM 12390 N N . THR D 1 133 ? 11.214 -59.523 161.374 1.00 37.34 133 THR D N 1
ATOM 12391 C CA . THR D 1 133 ? 10.256 -58.802 162.221 1.00 35.65 133 THR D CA 1
ATOM 12392 C C . THR D 1 133 ? 10.564 -59.082 163.698 1.00 35.68 133 THR D C 1
ATOM 12393 O O . THR D 1 133 ? 10.433 -58.195 164.549 1.00 31.19 133 THR D O 1
ATOM 12397 N N . VAL D 1 134 ? 11.004 -60.308 163.991 1.00 35.53 134 VAL D N 1
ATOM 12398 C CA . VAL D 1 134 ? 11.362 -60.693 165.356 1.00 34.22 134 VAL D CA 1
ATOM 12399 C C . VAL D 1 134 ? 12.687 -60.043 165.804 1.00 36.11 134 VAL D C 1
ATOM 12400 O O . VAL D 1 134 ? 12.806 -59.576 166.936 1.00 36.79 134 VAL D O 1
ATOM 12404 N N . GLN D 1 135 ? 13.674 -59.972 164.920 1.00 34.66 135 GLN D N 1
ATOM 12405 C CA . GLN D 1 135 ? 14.958 -59.393 165.328 1.00 35.73 135 GLN D CA 1
ATOM 12406 C C . GLN D 1 135 ? 14.894 -57.869 165.470 1.00 37.67 135 GLN D C 1
ATOM 12407 O O . GLN D 1 135 ? 15.488 -57.314 166.397 1.00 37.00 135 GLN D O 1
ATOM 12413 N N . SER D 1 136 ? 14.165 -57.195 164.577 1.00 37.49 136 SER D N 1
ATOM 12414 C CA . SER D 1 136 ? 13.943 -55.749 164.702 1.00 31.88 136 SER D CA 1
ATOM 12415 C C . SER D 1 136 ? 13.429 -55.414 166.080 1.00 34.41 136 SER D C 1
ATOM 12416 O O . SER D 1 136 ? 13.888 -54.463 166.706 1.00 31.52 136 SER D O 1
ATOM 12419 N N . HIS D 1 137 ? 12.474 -56.213 166.548 1.00 34.10 137 HIS D N 1
ATOM 12420 C CA . HIS D 1 137 ? 11.874 -56.002 167.854 1.00 33.62 137 HIS D CA 1
ATOM 12421 C C . HIS D 1 137 ? 12.874 -56.276 168.962 1.00 33.81 137 HIS D C 1
ATOM 12422 O O . HIS D 1 137 ? 12.964 -55.499 169.914 1.00 36.13 137 HIS D O 1
ATOM 12429 N N . ILE D 1 138 ? 13.620 -57.374 168.853 1.00 32.54 138 ILE D N 1
ATOM 12430 C CA . ILE D 1 138 ? 14.612 -57.687 169.872 1.00 33.72 138 ILE D CA 1
ATOM 12431 C C . ILE D 1 138 ? 15.623 -56.551 169.946 1.00 32.51 138 ILE D C 1
ATOM 12432 O O . ILE D 1 138 ? 16.032 -56.123 171.036 1.00 34.16 138 ILE D O 1
ATOM 12437 N N . ARG D 1 139 ? 15.994 -56.022 168.788 1.00 32.01 139 ARG D N 1
ATOM 12438 C CA . ARG D 1 139 ? 16.983 -54.957 168.760 1.00 31.68 139 ARG D CA 1
ATOM 12439 C C . ARG D 1 139 ? 16.463 -53.686 169.421 1.00 32.76 139 ARG D C 1
ATOM 12440 O O . ARG D 1 139 ? 17.230 -52.939 170.022 1.00 35.27 139 ARG D O 1
ATOM 12448 N N . SER D 1 140 ? 15.157 -53.453 169.345 1.00 35.20 140 SER D N 1
ATOM 12449 C CA . SER D 1 140 ? 14.586 -52.284 170.001 1.00 31.41 140 SER D CA 1
ATOM 12450 C C . SER D 1 140 ? 14.565 -52.461 171.516 1.00 31.89 140 SER D C 1
ATOM 12451 O O . SER D 1 140 ? 14.743 -51.493 172.259 1.00 32.52 140 SER D O 1
ATOM 12454 N N . LEU D 1 141 ? 14.351 -53.689 171.983 1.00 31.66 141 LEU D N 1
ATOM 12455 C CA . LEU D 1 141 ? 14.365 -53.960 173.418 1.00 29.71 141 LEU D CA 1
ATOM 12456 C C . LEU D 1 141 ? 15.800 -53.935 173.897 1.00 29.43 141 LEU D C 1
ATOM 12457 O O . LEU D 1 141 ? 16.075 -53.647 175.059 1.00 29.57 141 LEU D O 1
ATOM 12462 N N . ASN D 1 142 ? 16.733 -54.229 173.008 1.00 31.66 142 ASN D N 1
ATOM 12463 C CA . ASN D 1 142 ? 18.134 -54.151 173.416 1.00 30.67 142 ASN D CA 1
ATOM 12464 C C . ASN D 1 142 ? 18.450 -52.735 173.794 1.00 30.43 142 ASN D C 1
ATOM 12465 O O . ASN D 1 142 ? 19.028 -52.487 174.846 1.00 37.12 142 ASN D O 1
ATOM 12470 N N . PHE D 1 143 ? 18.067 -51.804 172.929 1.00 31.72 143 PHE D N 1
ATOM 12471 C CA . PHE D 1 143 ? 18.348 -50.385 173.141 1.00 31.66 143 PHE D CA 1
ATOM 12472 C C . PHE D 1 143 ? 17.715 -49.894 174.415 1.00 33.73 143 PHE D C 1
ATOM 12473 O O . PHE D 1 143 ? 18.379 -49.249 175.238 1.00 31.96 143 PHE D O 1
ATOM 12481 N N . SER D 1 144 ? 16.426 -50.208 174.572 1.00 34.43 144 SER D N 1
ATOM 12482 C CA . SER D 1 144 ? 15.648 -49.733 175.711 1.00 33.13 144 SER D CA 1
ATOM 12483 C C . SER D 1 144 ? 16.159 -50.292 177.051 1.00 32.39 144 SER D C 1
ATOM 12484 O O . SER D 1 144 ? 16.142 -49.590 178.054 1.00 34.77 144 SER D O 1
ATOM 12487 N N . TYR D 1 145 ? 16.624 -51.543 177.081 1.00 33.98 145 TYR D N 1
ATOM 12488 C CA . TYR D 1 145 ? 17.178 -52.107 178.326 1.00 28.90 145 TYR D CA 1
ATOM 12489 C C . TYR D 1 145 ? 18.475 -51.406 178.673 1.00 31.76 145 TYR D C 1
ATOM 12490 O O . TYR D 1 145 ? 18.836 -51.284 179.842 1.00 31.10 145 TYR D O 1
ATOM 12499 N N . MET D 1 146 ? 19.153 -50.909 177.648 1.00 31.23 146 MET D N 1
ATOM 12500 C CA . MET D 1 146 ? 20.421 -50.237 177.837 1.00 37.51 146 MET D CA 1
ATOM 12501 C C . MET D 1 146 ? 20.222 -48.832 178.380 1.00 36.56 146 MET D C 1
ATOM 12502 O O . MET D 1 146 ? 20.884 -48.454 179.346 1.00 37.96 146 MET D O 1
ATOM 12507 N N . THR D 1 147 ? 19.311 -48.067 177.774 1.00 35.30 147 THR D N 1
ATOM 12508 C CA . THR D 1 147 ? 19.005 -46.733 178.280 1.00 34.94 147 THR D CA 1
ATOM 12509 C C . THR D 1 147 ? 18.368 -46.782 179.671 1.00 34.57 147 THR D C 1
ATOM 12510 O O . THR D 1 147 ? 18.486 -45.831 180.459 1.00 43.14 147 THR D O 1
ATOM 12514 N N . GLY D 1 148 ? 17.723 -47.891 180.002 1.00 30.23 148 GLY D N 1
ATOM 12515 C CA . GLY D 1 148 ? 17.143 -48.029 181.331 1.00 29.39 148 GLY D CA 1
ATOM 12516 C C . GLY D 1 148 ? 18.214 -48.142 182.395 1.00 29.89 148 GLY D C 1
ATOM 12517 O O . GLY D 1 148 ? 18.085 -47.586 183.499 1.00 29.85 148 GLY D O 1
ATOM 12518 N N . LEU D 1 149 ? 19.272 -48.884 182.072 1.00 27.83 149 LEU D N 1
ATOM 12519 C CA . LEU D 1 149 ? 20.398 -49.021 182.986 1.00 30.05 149 LEU D CA 1
ATOM 12520 C C . LEU D 1 149 ? 20.982 -47.637 183.195 1.00 31.14 149 LEU D C 1
ATOM 12521 O O . LEU D 1 149 ? 21.209 -47.216 184.332 1.00 31.87 149 LEU D O 1
ATOM 12526 N N . ARG D 1 150 ? 21.194 -46.921 182.096 1.00 25.68 150 ARG D N 1
ATOM 12527 C CA . ARG D 1 150 ? 21.740 -45.571 182.188 1.00 34.30 150 ARG D CA 1
ATOM 12528 C C . ARG D 1 150 ? 20.895 -44.614 183.040 1.00 37.50 150 ARG D C 1
ATOM 12529 O O . ARG D 1 150 ? 21.447 -43.834 183.816 1.00 41.31 150 ARG D O 1
ATOM 12537 N N . SER D 1 151 ? 19.571 -44.663 182.898 1.00 36.12 151 SER D N 1
ATOM 12538 C CA . SER D 1 151 ? 18.697 -43.808 183.703 1.00 29.82 151 SER D CA 1
ATOM 12539 C C . SER D 1 151 ? 18.790 -44.135 185.181 1.00 32.23 151 SER D C 1
ATOM 12540 O O . SER D 1 151 ? 18.748 -43.236 186.022 1.00 37.41 151 SER D O 1
ATOM 12543 N N . SER D 1 152 ? 18.898 -45.421 185.511 1.00 32.17 152 SER D N 1
ATOM 12544 C CA . SER D 1 152 ? 19.010 -45.807 186.918 1.00 35.87 152 SER D CA 1
ATOM 12545 C C . SER D 1 152 ? 20.418 -45.610 187.461 1.00 32.03 152 SER D C 1
ATOM 12546 O O . SER D 1 152 ? 20.685 -45.988 188.595 1.00 37.46 152 SER D O 1
ATOM 12549 N N . LYS D 1 153 ? 21.302 -45.030 186.647 1.00 29.44 153 LYS D N 1
ATOM 12550 C CA . LYS D 1 153 ? 22.665 -44.690 187.066 1.00 34.56 153 LYS D CA 1
ATOM 12551 C C . LYS D 1 153 ? 23.600 -45.904 187.251 1.00 37.60 153 LYS D C 1
ATOM 12552 O O . LYS D 1 153 ? 24.559 -45.865 188.039 1.00 36.19 153 LYS D O 1
ATOM 12558 N N . VAL D 1 154 ? 23.326 -46.969 186.502 1.00 30.26 154 VAL D N 1
ATOM 12559 C CA . VAL D 1 154 ? 24.138 -48.164 186.539 1.00 24.87 154 VAL D CA 1
ATOM 12560 C C . VAL D 1 154 ? 25.107 -48.124 185.384 1.00 27.02 154 VAL D C 1
ATOM 12561 O O . VAL D 1 154 ? 24.693 -47.965 184.234 1.00 28.05 154 VAL D O 1
ATOM 12565 N N . LYS D 1 155 ? 26.395 -48.253 185.679 1.00 24.52 155 LYS D N 1
ATOM 12566 C CA . LYS D 1 155 ? 27.396 -48.279 184.627 1.00 23.56 155 LYS D CA 1
ATOM 12567 C C . LYS D 1 155 ? 27.473 -49.669 184.027 1.00 26.97 155 LYS D C 1
ATOM 12568 O O . LYS D 1 155 ? 27.687 -50.672 184.732 1.00 27.06 155 LYS D O 1
ATOM 12574 N N . TYR D 1 156 ? 27.308 -49.722 182.710 1.00 26.98 156 TYR D N 1
ATOM 12575 C CA . TYR D 1 156 ? 27.315 -50.977 182.009 1.00 23.28 156 TYR D CA 1
ATOM 12576 C C . TYR D 1 156 ? 28.542 -51.072 181.132 1.00 25.47 156 TYR D C 1
ATOM 12577 O O . TYR D 1 156 ? 28.848 -50.161 180.363 1.00 25.03 156 TYR D O 1
ATOM 12586 N N . ILE D 1 157 ? 29.230 -52.200 181.265 1.00 26.52 157 ILE D N 1
ATOM 12587 C CA . ILE D 1 157 ? 30.405 -52.503 180.470 1.00 33.05 157 ILE D CA 1
ATOM 12588 C C . ILE D 1 157 ? 30.205 -53.801 179.677 1.00 28.43 157 ILE D C 1
ATOM 12589 O O . ILE D 1 157 ? 29.984 -54.881 180.239 1.00 28.45 157 ILE D O 1
ATOM 12594 N N . ASN D 1 158 ? 30.244 -53.687 178.358 1.00 35.17 158 ASN D N 1
ATOM 12595 C CA . ASN D 1 158 ? 30.150 -54.864 177.518 1.00 31.90 158 ASN D CA 1
ATOM 12596 C C . ASN D 1 158 ? 31.473 -55.592 177.581 1.00 34.30 158 ASN D C 1
ATOM 12597 O O . ASN D 1 158 ? 32.299 -55.464 176.679 1.00 37.59 158 ASN D O 1
ATOM 12602 N N . GLY D 1 159 ? 31.676 -56.356 178.651 1.00 34.94 159 GLY D N 1
ATOM 12603 C CA . GLY D 1 159 ? 32.926 -57.072 178.821 1.00 40.66 159 GLY D CA 1
ATOM 12604 C C . GLY D 1 159 ? 32.806 -58.433 179.483 1.00 37.91 159 GLY D C 1
ATOM 12605 O O . GLY D 1 159 ? 31.964 -58.636 180.363 1.00 39.15 159 GLY D O 1
ATOM 12606 N N . LEU D 1 160 ? 33.661 -59.358 179.056 1.00 37.05 160 LEU D N 1
ATOM 12607 C CA . LEU D 1 160 ? 33.702 -60.711 179.585 1.00 34.69 160 LEU D CA 1
ATOM 12608 C C . LEU D 1 160 ? 34.269 -60.627 180.987 1.00 40.11 160 LEU D C 1
ATOM 12609 O O . LEU D 1 160 ? 35.311 -60.013 181.186 1.00 37.70 160 LEU D O 1
ATOM 12614 N N . ALA D 1 161 ? 33.616 -61.238 181.970 1.00 35.87 161 ALA D N 1
ATOM 12615 C CA . ALA D 1 161 ? 34.097 -61.081 183.349 1.00 33.88 161 ALA D CA 1
ATOM 12616 C C . ALA D 1 161 ? 34.269 -62.382 184.138 1.00 38.53 161 ALA D C 1
ATOM 12617 O O . ALA D 1 161 ? 33.589 -63.385 183.887 1.00 40.95 161 ALA D O 1
ATOM 12619 N N . LYS D 1 162 ? 35.191 -62.350 185.098 1.00 36.76 162 LYS D N 1
ATOM 12620 C CA . LYS D 1 162 ? 35.449 -63.479 185.991 1.00 39.16 162 LYS D CA 1
ATOM 12621 C C . LYS D 1 162 ? 35.909 -62.844 187.272 1.00 39.63 162 LYS D C 1
ATOM 12622 O O . LYS D 1 162 ? 36.223 -61.648 187.278 1.00 43.51 162 LYS D O 1
ATOM 12628 N N . LEU D 1 163 ? 35.989 -63.606 188.357 1.00 36.06 163 LEU D N 1
ATOM 12629 C CA . LEU D 1 163 ? 36.531 -63.000 189.568 1.00 38.25 163 LEU D CA 1
ATOM 12630 C C . LEU D 1 163 ? 37.943 -63.438 189.922 1.00 39.12 163 LEU D C 1
ATOM 12631 O O . LEU D 1 163 ? 38.262 -64.615 189.875 1.00 38.16 163 LEU D O 1
ATOM 12636 N N . LYS D 1 164 ? 38.779 -62.447 190.243 1.00 43.68 164 LYS D N 1
ATOM 12637 C CA . LYS D 1 164 ? 40.157 -62.658 190.647 1.00 42.76 164 LYS D CA 1
ATOM 12638 C C . LYS D 1 164 ? 40.219 -62.897 192.145 1.00 38.71 164 LYS D C 1
ATOM 12639 O O . LYS D 1 164 ? 41.191 -63.418 192.652 1.00 44.87 164 LYS D O 1
ATOM 12645 N N . ASP D 1 165 ? 39.158 -62.547 192.850 1.00 37.75 165 ASP D N 1
ATOM 12646 C CA . ASP D 1 165 ? 39.239 -62.418 194.298 1.00 35.30 165 ASP D CA 1
ATOM 12647 C C . ASP D 1 165 ? 37.834 -62.256 194.910 1.00 40.63 165 ASP D C 1
ATOM 12648 O O . ASP D 1 165 ? 36.881 -61.864 194.221 1.00 38.44 165 ASP D O 1
ATOM 12653 N N . LYS D 1 166 ? 37.709 -62.537 196.204 1.00 35.66 166 LYS D N 1
ATOM 12654 C CA . LYS D 1 166 ? 36.430 -62.437 196.886 1.00 32.00 166 LYS D CA 1
ATOM 12655 C C . LYS D 1 166 ? 35.828 -61.023 196.917 1.00 38.77 166 LYS D C 1
ATOM 12656 O O . LYS D 1 166 ? 34.675 -60.849 197.345 1.00 36.20 166 LYS D O 1
ATOM 12662 N N . ASN D 1 167 ? 36.597 -60.024 196.483 1.00 32.95 167 ASN D N 1
ATOM 12663 C CA . ASN D 1 167 ? 36.078 -58.677 196.283 1.00 27.41 167 ASN D CA 1
ATOM 12664 C C . ASN D 1 167 ? 36.612 -58.044 195.002 1.00 26.37 167 ASN D C 1
ATOM 12665 O O . ASN D 1 167 ? 36.626 -56.816 194.866 1.00 24.42 167 ASN D O 1
ATOM 12670 N N . THR D 1 168 ? 37.039 -58.871 194.054 1.00 25.81 168 THR D N 1
ATOM 12671 C CA . THR D 1 168 ? 37.659 -58.344 192.842 1.00 30.64 168 THR D CA 1
ATOM 12672 C C . THR D 1 168 ? 37.216 -59.119 191.618 1.00 30.80 168 THR D C 1
ATOM 12673 O O . THR D 1 168 ? 37.036 -60.343 191.673 1.00 32.11 168 THR D O 1
ATOM 12677 N N . VAL D 1 169 ? 37.070 -58.400 190.508 1.00 26.06 169 VAL D N 1
ATOM 12678 C CA . VAL D 1 169 ? 36.560 -58.966 189.278 1.00 33.18 169 VAL D CA 1
ATOM 12679 C C . VAL D 1 169 ? 37.442 -58.520 188.133 1.00 33.73 169 VAL D C 1
ATOM 12680 O O . VAL D 1 169 ? 37.724 -57.329 187.987 1.00 37.92 169 VAL D O 1
ATOM 12684 N N . SER D 1 170 ? 37.878 -59.471 187.325 1.00 32.46 170 SER D N 1
ATOM 12685 C CA . SER D 1 170 ? 38.749 -59.155 186.200 1.00 44.36 170 SER D CA 1
ATOM 12686 C C . SER D 1 170 ? 37.896 -59.139 184.949 1.00 39.89 170 SER D C 1
ATOM 12687 O O . SER D 1 170 ? 37.011 -59.973 184.815 1.00 39.54 170 SER D O 1
ATOM 12690 N N . TYR D 1 171 ? 38.163 -58.223 184.021 1.00 40.45 171 TYR D N 1
ATOM 12691 C CA . TYR D 1 171 ? 37.375 -58.194 182.797 1.00 37.15 171 TYR D CA 1
ATOM 12692 C C . TYR D 1 171 ? 38.162 -57.839 181.552 1.00 44.61 171 TYR D C 1
ATOM 12693 O O . TYR D 1 171 ? 39.326 -57.439 181.634 1.00 49.96 171 TYR D O 1
ATOM 12702 N N . TYR D 1 172 ? 37.502 -57.990 180.403 1.00 43.73 172 TYR D N 1
ATOM 12703 C CA . TYR D 1 172 ? 38.116 -57.849 179.091 1.00 45.61 172 TYR D CA 1
ATOM 12704 C C . TYR D 1 172 ? 37.179 -57.131 178.133 1.00 45.50 172 TYR D C 1
ATOM 12705 O O . TYR D 1 172 ? 36.238 -57.738 177.650 1.00 50.09 172 TYR D O 1
ATOM 12714 N N . LEU D 1 173 ? 37.433 -55.854 177.858 1.00 47.11 173 LEU D N 1
ATOM 12715 C CA . LEU D 1 173 ? 36.573 -55.061 176.970 1.00 49.91 173 LEU D CA 1
ATOM 12716 C C . LEU D 1 173 ? 36.278 -55.734 175.634 1.00 53.95 173 LEU D C 1
ATOM 12717 O O . LEU D 1 173 ? 37.192 -56.132 174.906 1.00 52.62 173 LEU D O 1
ATOM 12722 N N . LYS D 1 174 ? 34.986 -55.845 175.327 1.00 55.11 174 LYS D N 1
ATOM 12723 C CA . LYS D 1 174 ? 34.525 -56.350 174.037 1.00 55.79 174 LYS D CA 1
ATOM 12724 C C . LYS D 1 174 ? 35.096 -57.744 173.696 1.00 60.90 174 LYS D C 1
ATOM 12725 O O . LYS D 1 174 ? 35.401 -58.031 172.533 1.00 66.10 174 LYS D O 1
ATOM 12731 N N . GLY D 1 175 ? 35.239 -58.598 174.715 1.00 55.06 175 GLY D N 1
ATOM 12732 C CA . GLY D 1 175 ? 35.741 -59.958 174.542 1.00 55.53 175 GLY D CA 1
ATOM 12733 C C . GLY D 1 175 ? 37.256 -60.101 174.435 1.00 58.38 175 GLY D C 1
ATOM 12734 O O . GLY D 1 175 ? 37.805 -61.137 174.818 1.00 52.18 175 GLY D O 1
ATOM 12735 N N . ASP D 1 176 ? 37.907 -59.052 173.915 1.00 62.84 176 ASP D N 1
ATOM 12736 C CA . ASP D 1 176 ? 39.348 -59.008 173.623 1.00 63.44 176 ASP D CA 1
ATOM 12737 C C . ASP D 1 176 ? 40.245 -59.281 174.840 1.00 63.91 176 ASP D C 1
ATOM 12738 O O . ASP D 1 176 ? 40.369 -58.436 175.737 1.00 64.92 176 ASP D O 1
ATOM 12743 N N . LEU D 1 177 ? 40.880 -60.452 174.856 1.00 60.41 177 LEU D N 1
ATOM 12744 C CA . LEU D 1 177 ? 41.683 -60.873 176.010 1.00 66.92 177 LEU D CA 1
ATOM 12745 C C . LEU D 1 177 ? 43.099 -60.253 176.077 1.00 63.70 177 LEU D C 1
ATOM 12746 O O . LEU D 1 177 ? 43.917 -60.666 176.899 1.00 61.48 177 LEU D O 1
ATOM 12751 N N . SER D 1 178 ? 43.376 -59.267 175.225 1.00 63.26 178 SER D N 1
ATOM 12752 C CA . SER D 1 178 ? 44.652 -58.557 175.266 1.00 68.49 178 SER D CA 1
ATOM 12753 C C . SER D 1 178 ? 44.845 -57.810 176.602 1.00 75.10 178 SER D C 1
ATOM 12754 O O . SER D 1 178 ? 45.830 -58.049 177.312 1.00 80.83 178 SER D O 1
ATOM 12757 N N . LYS D 1 179 ? 43.915 -56.921 176.959 1.00 69.71 179 LYS D N 1
ATOM 12758 C CA . LYS D 1 179 ? 44.005 -56.245 178.263 1.00 69.95 179 LYS D CA 1
ATOM 12759 C C . LYS D 1 179 ? 42.942 -56.706 179.276 1.00 66.84 179 LYS D C 1
ATOM 12760 O O . LYS D 1 179 ? 41.742 -56.456 179.106 1.00 59.87 179 LYS D O 1
ATOM 12766 N N . GLU D 1 180 ? 43.406 -57.403 180.314 1.00 64.12 180 GLU D N 1
ATOM 12767 C CA . GLU D 1 180 ? 42.622 -57.651 181.517 1.00 54.40 180 GLU D CA 1
ATOM 12768 C C . GLU D 1 180 ? 42.668 -56.393 182.381 1.00 57.05 180 GLU D C 1
ATOM 12769 O O . GLU D 1 180 ? 43.752 -55.953 182.789 1.00 67.65 180 GLU D O 1
ATOM 12775 N N . GLU D 1 181 ? 41.507 -55.794 182.637 1.00 48.15 181 GLU D N 1
ATOM 12776 C CA . GLU D 1 181 ? 41.416 -54.722 183.626 1.00 49.18 181 GLU D CA 1
ATOM 12777 C C . GLU D 1 181 ? 40.707 -55.269 184.862 1.00 45.21 181 GLU D C 1
ATOM 12778 O O . GLU D 1 181 ? 40.106 -56.344 184.794 1.00 46.98 181 GLU D O 1
ATOM 12784 N N . THR D 1 182 ? 40.821 -54.582 186.002 1.00 46.59 182 THR D N 1
ATOM 12785 C CA . THR D 1 182 ? 40.214 -55.075 187.249 1.00 40.34 182 THR D CA 1
ATOM 12786 C C . THR D 1 182 ? 39.467 -53.977 188.021 1.00 38.57 182 THR D C 1
ATOM 12787 O O . THR D 1 182 ? 39.763 -52.782 187.887 1.00 39.96 182 THR D O 1
ATOM 12791 N N . VAL D 1 183 ? 38.513 -54.409 188.843 1.00 33.60 183 VAL D N 1
ATOM 12792 C CA . VAL D 1 183 ? 37.665 -53.522 189.623 1.00 28.86 183 VAL D CA 1
ATOM 12793 C C . VAL D 1 183 ? 37.243 -54.263 190.894 1.00 28.23 183 VAL D C 1
ATOM 12794 O O . VAL D 1 183 ? 37.137 -55.493 190.892 1.00 28.55 183 VAL D O 1
ATOM 12798 N N . THR D 1 184 ? 37.050 -53.520 191.987 1.00 28.77 184 THR D N 1
ATOM 12799 C CA . THR D 1 184 ? 36.636 -54.090 193.278 1.00 24.18 184 THR D CA 1
ATOM 12800 C C . THR D 1 184 ? 35.193 -53.711 193.658 1.00 32.12 184 THR D C 1
ATOM 12801 O O . THR D 1 184 ? 34.682 -52.654 193.247 1.00 26.26 184 THR D O 1
ATOM 12805 N N . GLY D 1 185 ? 34.555 -54.561 194.470 1.00 30.18 185 GLY D N 1
ATOM 12806 C CA . GLY D 1 185 ? 33.186 -54.342 194.899 1.00 24.13 185 GLY D CA 1
ATOM 12807 C C . GLY D 1 185 ? 32.971 -54.876 196.293 1.00 23.28 185 GLY D C 1
ATOM 12808 O O . GLY D 1 185 ? 33.573 -55.862 196.684 1.00 27.49 185 GLY D O 1
ATOM 12809 N N . LYS D 1 186 ? 32.120 -54.215 197.056 1.00 27.53 186 LYS D N 1
ATOM 12810 C CA . LYS D 1 186 ? 31.808 -54.650 198.412 1.00 31.25 186 LYS D CA 1
ATOM 12811 C C . LYS D 1 186 ? 31.034 -55.968 198.340 1.00 33.08 186 LYS D C 1
ATOM 12812 O O . LYS D 1 186 ? 31.266 -56.899 199.148 1.00 28.26 186 LYS D O 1
ATOM 12818 N N . TYR D 1 187 ? 30.129 -56.045 197.357 1.00 29.68 187 TYR D N 1
ATOM 12819 C CA . TYR D 1 187 ? 29.343 -57.266 197.104 1.00 27.99 187 TYR D CA 1
ATOM 12820 C C . TYR D 1 187 ? 29.291 -57.598 195.622 1.00 26.88 187 TYR D C 1
ATOM 12821 O O . TYR D 1 187 ? 29.078 -56.717 194.777 1.00 25.61 187 TYR D O 1
ATOM 12830 N N . ILE D 1 188 ? 29.482 -58.869 195.298 1.00 25.84 188 ILE D N 1
ATOM 12831 C CA . ILE D 1 188 ? 29.411 -59.300 193.908 1.00 28.73 188 ILE D CA 1
ATOM 12832 C C . ILE D 1 188 ? 28.182 -60.186 193.711 1.00 26.07 188 ILE D C 1
ATOM 12833 O O . ILE D 1 188 ? 27.870 -61.042 194.542 1.00 28.16 188 ILE D O 1
ATOM 12838 N N . LEU D 1 189 ? 27.463 -59.948 192.625 1.00 23.76 189 LEU D N 1
ATOM 12839 C CA . LEU D 1 189 ? 26.325 -60.783 192.265 1.00 26.35 189 LEU D CA 1
ATOM 12840 C C . LEU D 1 189 ? 26.627 -61.499 190.983 1.00 23.73 189 LEU D C 1
ATOM 12841 O O . LEU D 1 189 ? 26.933 -60.856 189.971 1.00 22.57 189 LEU D O 1
ATOM 12846 N N . ILE D 1 190 ? 26.550 -62.827 191.020 1.00 27.32 190 ILE D N 1
ATOM 12847 C CA . ILE D 1 190 ? 26.721 -63.618 189.811 1.00 27.63 190 ILE D CA 1
ATOM 12848 C C . ILE D 1 190 ? 25.350 -63.967 189.288 1.00 26.07 190 ILE D C 1
ATOM 12849 O O . ILE D 1 190 ? 24.525 -64.536 190.023 1.00 28.10 190 ILE D O 1
ATOM 12854 N N . ALA D 1 191 ? 25.105 -63.597 188.030 1.00 22.86 191 ALA D N 1
ATOM 12855 C CA . ALA D 1 191 ? 23.814 -63.808 187.399 1.00 20.45 191 ALA D CA 1
ATOM 12856 C C . ALA D 1 191 ? 24.044 -64.039 185.931 1.00 22.41 191 ALA D C 1
ATOM 12857 O O . ALA D 1 191 ? 23.547 -63.297 185.089 1.00 28.80 191 ALA D O 1
ATOM 12859 N N . THR D 1 192 ? 24.780 -65.089 185.623 1.00 28.26 192 THR D N 1
ATOM 12860 C CA . THR D 1 192 ? 25.206 -65.371 184.261 1.00 33.57 192 THR D CA 1
ATOM 12861 C C . THR D 1 192 ? 24.249 -66.295 183.561 1.00 28.70 192 THR D C 1
ATOM 12862 O O . THR D 1 192 ? 24.364 -66.519 182.363 1.00 36.56 192 THR D O 1
ATOM 12866 N N . GLY D 1 193 ? 23.305 -66.847 184.302 1.00 33.93 193 GLY D N 1
ATOM 12867 C CA . GLY D 1 193 ? 22.275 -67.678 183.696 1.00 36.73 193 GLY D CA 1
ATOM 12868 C C . GLY D 1 193 ? 22.777 -69.008 183.148 1.00 35.82 193 GLY D C 1
ATOM 12869 O O . GLY D 1 193 ? 23.683 -69.611 183.704 1.00 35.43 193 GLY D O 1
ATOM 12870 N N . CYS D 1 194 ? 22.186 -69.448 182.043 1.00 34.81 194 CYS D N 1
ATOM 12871 C CA . CYS D 1 194 ? 22.424 -70.770 181.495 1.00 32.05 194 CYS D CA 1
ATOM 12872 C C . CYS D 1 194 ? 22.551 -70.719 179.979 1.00 36.84 194 CYS D C 1
ATOM 12873 O O . CYS D 1 194 ? 22.136 -69.761 179.338 1.00 39.05 194 CYS D O 1
ATOM 12876 N N . ARG D 1 195 ? 23.110 -71.775 179.400 1.00 42.86 195 ARG D N 1
ATOM 12877 C CA . ARG D 1 195 ? 23.081 -71.967 177.945 1.00 40.92 195 ARG D CA 1
ATOM 12878 C C . ARG D 1 195 ? 22.616 -73.397 177.618 1.00 42.50 195 ARG D C 1
ATOM 12879 O O . ARG D 1 195 ? 22.666 -74.291 178.472 1.00 42.22 195 ARG D O 1
ATOM 12887 N N . PRO D 1 196 ? 22.128 -73.621 176.392 1.00 44.82 196 PRO D N 1
ATOM 12888 C CA . PRO D 1 196 ? 21.657 -74.977 176.070 1.00 45.40 196 PRO D CA 1
ATOM 12889 C C . PRO D 1 196 ? 22.790 -75.986 176.045 1.00 46.98 196 PRO D C 1
ATOM 12890 O O . PRO D 1 196 ? 23.903 -75.631 175.650 1.00 44.31 196 PRO D O 1
ATOM 12894 N N . HIS D 1 197 ? 22.498 -77.216 176.467 1.00 43.25 197 HIS D N 1
ATOM 12895 C CA . HIS D 1 197 ? 23.491 -78.285 176.479 1.00 47.01 197 HIS D CA 1
ATOM 12896 C C . HIS D 1 197 ? 23.334 -79.249 175.307 1.00 53.88 197 HIS D C 1
ATOM 12897 O O . HIS D 1 197 ? 22.245 -79.792 175.078 1.00 55.06 197 HIS D O 1
ATOM 12904 N N . ILE D 1 198 ? 24.425 -79.449 174.567 1.00 53.34 198 ILE D N 1
ATOM 12905 C CA . ILE D 1 198 ? 24.489 -80.478 173.534 1.00 51.31 198 ILE D CA 1
ATOM 12906 C C . ILE D 1 198 ? 25.378 -81.598 174.053 1.00 49.55 198 ILE D C 1
ATOM 12907 O O . ILE D 1 198 ? 26.519 -81.355 174.450 1.00 46.73 198 ILE D O 1
ATOM 12912 N N . PRO D 1 199 ? 24.854 -82.832 174.068 1.00 54.16 199 PRO D N 1
ATOM 12913 C CA . PRO D 1 199 ? 25.561 -83.934 174.730 1.00 52.06 199 PRO D CA 1
ATOM 12914 C C . PRO D 1 199 ? 26.890 -84.288 174.071 1.00 52.56 199 PRO D C 1
ATOM 12915 O O . PRO D 1 199 ? 27.087 -84.051 172.876 1.00 48.68 199 PRO D O 1
ATOM 12919 N N . ASP D 1 200 ? 27.790 -84.849 174.877 1.00 61.72 200 ASP D N 1
ATOM 12920 C CA . ASP D 1 200 ? 29.146 -85.202 174.460 1.00 63.96 200 ASP D CA 1
ATOM 12921 C C . ASP D 1 200 ? 29.165 -86.529 173.712 1.00 63.12 200 ASP D C 1
ATOM 12922 O O . ASP D 1 200 ? 29.931 -86.713 172.768 1.00 60.37 200 ASP D O 1
ATOM 12927 N N . ASP D 1 201 ? 28.305 -87.441 174.150 1.00 59.74 201 ASP D N 1
ATOM 12928 C CA . ASP D 1 201 ? 28.279 -88.821 173.674 1.00 64.55 201 ASP D CA 1
ATOM 12929 C C . ASP D 1 201 ? 27.536 -89.040 172.352 1.00 63.79 201 ASP D C 1
ATOM 12930 O O . ASP D 1 201 ? 27.119 -90.161 172.053 1.00 66.27 201 ASP D O 1
ATOM 12935 N N . VAL D 1 202 ? 27.363 -87.981 171.568 1.00 57.65 202 VAL D N 1
ATOM 12936 C CA . VAL D 1 202 ? 26.635 -88.088 170.305 1.00 53.95 202 VAL D CA 1
ATOM 12937 C C . VAL D 1 202 ? 27.445 -87.456 169.184 1.00 53.07 202 VAL D C 1
ATOM 12938 O O . VAL D 1 202 ? 27.582 -86.236 169.098 1.00 53.73 202 VAL D O 1
ATOM 12942 N N . GLU D 1 203 ? 27.981 -88.308 168.324 1.00 50.75 203 GLU D N 1
ATOM 12943 C CA . GLU D 1 203 ? 28.947 -87.881 167.328 1.00 48.78 203 GLU D CA 1
ATOM 12944 C C . GLU D 1 203 ? 28.364 -86.949 166.269 1.00 49.19 203 GLU D C 1
ATOM 12945 O O . GLU D 1 203 ? 27.455 -87.318 165.523 1.00 50.22 203 GLU D O 1
ATOM 12951 N N . GLY D 1 204 ? 28.898 -85.734 166.212 1.00 50.74 204 GLY D N 1
ATOM 12952 C CA . GLY D 1 204 ? 28.470 -84.761 165.228 1.00 51.06 204 GLY D CA 1
ATOM 12953 C C . GLY D 1 204 ? 27.399 -83.845 165.780 1.00 50.90 204 GLY D C 1
ATOM 12954 O O . GLY D 1 204 ? 26.948 -82.921 165.099 1.00 51.89 204 GLY D O 1
ATOM 12955 N N . ALA D 1 205 ? 26.992 -84.101 167.020 1.00 45.03 205 ALA D N 1
ATOM 12956 C CA . ALA D 1 205 ? 25.937 -83.317 167.646 1.00 52.02 205 ALA D CA 1
ATOM 12957 C C . ALA D 1 205 ? 26.366 -81.867 167.856 1.00 55.05 205 ALA D C 1
ATOM 12958 O O . ALA D 1 205 ? 25.761 -80.943 167.291 1.00 49.62 205 ALA D O 1
ATOM 12960 N N . LYS D 1 206 ? 27.419 -81.669 168.647 1.00 50.70 206 LYS D N 1
ATOM 12961 C CA . LYS D 1 206 ? 27.877 -80.322 168.962 1.00 49.71 206 LYS D CA 1
ATOM 12962 C C . LYS D 1 206 ? 28.259 -79.566 167.701 1.00 50.86 206 LYS D C 1
ATOM 12963 O O . LYS D 1 206 ? 28.259 -78.332 167.674 1.00 55.03 206 LYS D O 1
ATOM 12969 N N . GLU D 1 207 ? 28.563 -80.304 166.646 1.00 48.10 207 GLU D N 1
ATOM 12970 C CA . GLU D 1 207 ? 29.147 -79.688 165.463 1.00 55.73 207 GLU D CA 1
ATOM 12971 C C . GLU D 1 207 ? 28.107 -79.303 164.421 1.00 54.24 207 GLU D C 1
ATOM 12972 O O . GLU D 1 207 ? 28.316 -78.384 163.629 1.00 62.74 207 GLU D O 1
ATOM 12978 N N . LEU D 1 208 ? 26.978 -79.995 164.425 1.00 54.27 208 LEU D N 1
ATOM 12979 C CA . LEU D 1 208 ? 26.049 -79.880 163.311 1.00 57.85 208 LEU D CA 1
ATOM 12980 C C . LEU D 1 208 ? 24.668 -79.350 163.709 1.00 53.33 208 LEU D C 1
ATOM 12981 O O . LEU D 1 208 ? 23.981 -78.726 162.888 1.00 52.82 208 LEU D O 1
ATOM 12986 N N . SER D 1 209 ? 24.276 -79.599 164.960 1.00 50.09 209 SER D N 1
ATOM 12987 C CA . SER D 1 209 ? 22.942 -79.238 165.450 1.00 53.14 209 SER D CA 1
ATOM 12988 C C . SER D 1 209 ? 22.867 -77.795 165.963 1.00 51.33 209 SER D C 1
ATOM 12989 O O . SER D 1 209 ? 23.864 -77.244 166.433 1.00 56.14 209 SER D O 1
ATOM 12992 N N . ILE D 1 210 ? 21.686 -77.186 165.849 1.00 49.06 210 ILE D N 1
ATOM 12993 C CA . ILE D 1 210 ? 21.438 -75.865 166.417 1.00 41.79 210 ILE D CA 1
ATOM 12994 C C . ILE D 1 210 ? 20.698 -76.013 167.741 1.00 45.05 210 ILE D C 1
ATOM 12995 O O . ILE D 1 210 ? 20.268 -77.123 168.100 1.00 43.36 210 ILE D O 1
ATOM 13000 N N . THR D 1 211 ? 20.570 -74.893 168.462 1.00 45.48 211 THR D N 1
ATOM 13001 C CA . THR D 1 211 ? 19.813 -74.819 169.719 1.00 44.50 211 THR D CA 1
ATOM 13002 C C . THR D 1 211 ? 18.877 -73.608 169.752 1.00 46.42 211 THR D C 1
ATOM 13003 O O . THR D 1 211 ? 18.749 -72.870 168.768 1.00 45.95 211 THR D O 1
ATOM 13007 N N . SER D 1 212 ? 18.243 -73.395 170.899 1.00 42.25 212 SER D N 1
ATOM 13008 C CA . SER D 1 212 ? 17.394 -72.227 171.074 1.00 40.36 212 SER D CA 1
ATOM 13009 C C . SER D 1 212 ? 18.156 -70.918 170.857 1.00 40.11 212 SER D C 1
ATOM 13010 O O . SER D 1 212 ? 17.561 -69.911 170.497 1.00 43.36 212 SER D O 1
ATOM 13013 N N . ASP D 1 213 ? 19.472 -70.924 171.031 1.00 40.31 213 ASP D N 1
ATOM 13014 C CA . ASP D 1 213 ? 20.246 -69.716 170.742 1.00 33.59 213 ASP D CA 1
ATOM 13015 C C . ASP D 1 213 ? 20.215 -69.383 169.254 1.00 38.25 213 ASP D C 1
ATOM 13016 O O . ASP D 1 213 ? 20.485 -68.247 168.867 1.00 39.64 213 ASP D O 1
ATOM 13021 N N . ASP D 1 214 ? 19.898 -70.369 168.416 1.00 39.65 214 ASP D N 1
ATOM 13022 C CA . ASP D 1 214 ? 20.034 -70.198 166.966 1.00 40.16 214 ASP D CA 1
ATOM 13023 C C . ASP D 1 214 ? 18.708 -70.086 166.247 1.00 36.35 214 ASP D C 1
ATOM 13024 O O . ASP D 1 214 ? 18.611 -69.376 165.241 1.00 36.87 214 ASP D O 1
ATOM 13029 N N . ILE D 1 215 ? 17.704 -70.808 166.750 1.00 35.23 215 ILE D N 1
ATOM 13030 C CA . ILE D 1 215 ? 16.415 -70.933 166.056 1.00 39.19 215 ILE D CA 1
ATOM 13031 C C . ILE D 1 215 ? 15.764 -69.582 165.709 1.00 37.85 215 ILE D C 1
ATOM 13032 O O . ILE D 1 215 ? 15.300 -69.396 164.588 1.00 39.87 215 ILE D O 1
ATOM 13037 N N . PHE D 1 216 ? 15.804 -68.616 166.626 1.00 39.59 216 PHE D N 1
ATOM 13038 C CA . PHE D 1 216 ? 15.111 -67.335 166.405 1.00 37.06 216 PHE D CA 1
ATOM 13039 C C . PHE D 1 216 ? 15.757 -66.358 165.428 1.00 33.81 216 PHE D C 1
ATOM 13040 O O . PHE D 1 216 ? 15.177 -65.319 165.119 1.00 37.10 216 PHE D O 1
ATOM 13048 N N . SER D 1 217 ? 16.943 -66.692 164.928 1.00 37.65 217 SER D N 1
ATOM 13049 C CA . SER D 1 217 ? 17.643 -65.800 164.008 1.00 41.28 217 SER D CA 1
ATOM 13050 C C . SER D 1 217 ? 18.148 -66.509 162.753 1.00 43.91 217 SER D C 1
ATOM 13051 O O . SER D 1 217 ? 18.729 -65.859 161.868 1.00 46.63 217 SER D O 1
ATOM 13054 N N . LEU D 1 218 ? 17.920 -67.827 162.696 1.00 43.62 218 LEU D N 1
ATOM 13055 C CA . LEU D 1 218 ? 18.317 -68.696 161.578 1.00 43.46 218 LEU D CA 1
ATOM 13056 C C . LEU D 1 218 ? 18.189 -68.027 160.228 1.00 44.27 218 LEU D C 1
ATOM 13057 O O . LEU D 1 218 ? 17.191 -67.363 159.959 1.00 48.33 218 LEU D O 1
ATOM 13062 N N . LYS D 1 219 ? 19.190 -68.211 159.374 1.00 48.41 219 LYS D N 1
ATOM 13063 C CA . LYS D 1 219 ? 19.203 -67.559 158.066 1.00 50.09 219 LYS D CA 1
ATOM 13064 C C . LYS D 1 219 ? 18.562 -68.417 156.961 1.00 60.52 219 LYS D C 1
ATOM 13065 O O . LYS D 1 219 ? 18.012 -67.898 155.979 1.00 66.73 219 LYS D O 1
ATOM 13071 N N . LYS D 1 220 ? 18.619 -69.730 157.132 1.00 55.38 220 LYS D N 1
ATOM 13072 C CA . LYS D 1 220 ? 17.956 -70.646 156.219 1.00 50.75 220 LYS D CA 1
ATOM 13073 C C . LYS D 1 220 ? 16.577 -71.030 156.764 1.00 49.71 220 LYS D C 1
ATOM 13074 O O . LYS D 1 220 ? 16.372 -71.051 157.983 1.00 48.82 220 LYS D O 1
ATOM 13080 N N . ASP D 1 221 ? 15.635 -71.332 155.870 1.00 46.84 221 ASP D N 1
ATOM 13081 C CA . ASP D 1 221 ? 14.359 -71.907 156.292 1.00 47.79 221 ASP D CA 1
ATOM 13082 C C . ASP D 1 221 ? 14.669 -73.184 157.085 1.00 50.64 221 ASP D C 1
ATOM 13083 O O . ASP D 1 221 ? 15.525 -73.978 156.686 1.00 53.86 221 ASP D O 1
ATOM 13088 N N . PRO D 1 222 ? 13.994 -73.382 158.226 1.00 46.45 222 PRO D N 1
ATOM 13089 C CA . PRO D 1 222 ? 14.271 -74.551 159.063 1.00 48.46 222 PRO D CA 1
ATOM 13090 C C . PRO D 1 222 ? 14.058 -75.876 158.336 1.00 50.98 222 PRO D C 1
ATOM 13091 O O . PRO D 1 222 ? 14.758 -76.843 158.642 1.00 54.04 222 PRO D O 1
ATOM 13095 N N . GLY D 1 223 ? 13.113 -75.916 157.401 1.00 46.46 223 GLY D N 1
ATOM 13096 C CA . GLY D 1 223 ? 12.827 -77.126 156.646 1.00 46.60 223 GLY D CA 1
ATOM 13097 C C . GLY D 1 223 ? 12.503 -78.316 157.527 1.00 52.00 223 GLY D C 1
ATOM 13098 O O . GLY D 1 223 ? 12.104 -78.140 158.682 1.00 51.29 223 GLY D O 1
ATOM 13099 N N . LYS D 1 224 ? 12.687 -79.526 156.993 1.00 57.05 224 LYS D N 1
ATOM 13100 C CA . LYS D 1 224 ? 12.444 -80.757 157.757 1.00 56.17 224 LYS D CA 1
ATOM 13101 C C . LYS D 1 224 ? 13.326 -80.803 159.006 1.00 53.04 224 LYS D C 1
ATOM 13102 O O . LYS D 1 224 ? 14.554 -80.889 158.916 1.00 54.16 224 LYS D O 1
ATOM 13108 N N . THR D 1 225 ? 12.686 -80.763 160.169 1.00 49.85 225 THR D N 1
ATOM 13109 C CA . THR D 1 225 ? 13.382 -80.496 161.418 1.00 46.86 225 THR D CA 1
ATOM 13110 C C . THR D 1 225 ? 13.232 -81.605 162.435 1.00 44.64 225 THR D C 1
ATOM 13111 O O . THR D 1 225 ? 12.117 -82.037 162.746 1.00 48.19 225 THR D O 1
ATOM 13115 N N . LEU D 1 226 ? 14.358 -82.058 162.973 1.00 44.75 226 LEU D N 1
ATOM 13116 C CA . LEU D 1 226 ? 14.316 -82.966 164.107 1.00 45.87 226 LEU D CA 1
ATOM 13117 C C . LEU D 1 226 ? 14.604 -82.175 165.366 1.00 43.31 226 LEU D C 1
ATOM 13118 O O . LEU D 1 226 ? 15.623 -81.505 165.450 1.00 46.05 226 LEU D O 1
ATOM 13123 N N . VAL D 1 227 ? 13.699 -82.243 166.333 1.00 44.40 227 VAL D N 1
ATOM 13124 C CA . VAL D 1 227 ? 13.910 -81.618 167.631 1.00 45.50 227 VAL D CA 1
ATOM 13125 C C . VAL D 1 227 ? 14.175 -82.735 168.625 1.00 45.03 227 VAL D C 1
ATOM 13126 O O . VAL D 1 227 ? 13.423 -83.704 168.708 1.00 48.51 227 VAL D O 1
ATOM 13130 N N . VAL D 1 228 ? 15.254 -82.621 169.375 1.00 42.43 228 VAL D N 1
ATOM 13131 C CA . VAL D 1 228 ? 15.583 -83.675 170.310 1.00 42.66 228 VAL D CA 1
ATOM 13132 C C . VAL D 1 228 ? 15.393 -83.159 171.716 1.00 44.35 228 VAL D C 1
ATOM 13133 O O . VAL D 1 228 ? 16.025 -82.181 172.098 1.00 44.13 228 VAL D O 1
ATOM 13137 N N . GLY D 1 229 ? 14.537 -83.826 172.486 1.00 46.02 229 GLY D N 1
ATOM 13138 C CA . GLY D 1 229 ? 14.227 -83.419 173.844 1.00 42.61 229 GLY D CA 1
ATOM 13139 C C . GLY D 1 229 ? 12.725 -83.290 173.984 1.00 42.99 229 GLY D C 1
ATOM 13140 O O . GLY D 1 229 ? 11.995 -83.328 172.996 1.00 43.58 229 GLY D O 1
ATOM 13141 N N . ALA D 1 230 ? 12.245 -83.135 175.207 1.00 42.85 230 ALA D N 1
ATOM 13142 C CA . ALA D 1 230 ? 10.810 -83.067 175.408 1.00 44.61 230 ALA D CA 1
ATOM 13143 C C . ALA D 1 230 ? 10.444 -82.085 176.503 1.00 44.60 230 ALA D C 1
ATOM 13144 O O . ALA D 1 230 ? 9.386 -82.220 177.127 1.00 43.60 230 ALA D O 1
ATOM 13146 N N . SER D 1 231 ? 11.333 -81.116 176.739 1.00 46.85 231 SER D N 1
ATOM 13147 C CA . SER D 1 231 ? 11.135 -80.072 177.744 1.00 41.49 231 SER D CA 1
ATOM 13148 C C . SER D 1 231 ? 10.205 -79.057 177.143 1.00 42.46 231 SER D C 1
ATOM 13149 O O . SER D 1 231 ? 9.891 -79.142 175.958 1.00 45.12 231 SER D O 1
ATOM 13152 N N . TYR D 1 232 ? 9.796 -78.065 177.921 1.00 42.35 232 TYR D N 1
ATOM 13153 C CA . TYR D 1 232 ? 8.874 -77.079 177.372 1.00 40.74 232 TYR D CA 1
ATOM 13154 C C . TYR D 1 232 ? 9.482 -76.336 176.170 1.00 41.12 232 TYR D C 1
ATOM 13155 O O . TYR D 1 232 ? 8.773 -75.957 175.238 1.00 42.18 232 TYR D O 1
ATOM 13164 N N . VAL D 1 233 ? 10.797 -76.173 176.155 1.00 40.96 233 VAL D N 1
ATOM 13165 C CA . VAL D 1 233 ? 11.447 -75.514 175.024 1.00 35.66 233 VAL D CA 1
ATOM 13166 C C . VAL D 1 233 ? 11.383 -76.330 173.720 1.00 37.94 233 VAL D C 1
ATOM 13167 O O . VAL D 1 233 ? 11.149 -75.779 172.640 1.00 33.13 233 VAL D O 1
ATOM 13171 N N . ALA D 1 234 ? 11.591 -77.642 173.825 1.00 43.72 234 ALA D N 1
ATOM 13172 C CA . ALA D 1 234 ? 11.477 -78.540 172.671 1.00 37.89 234 ALA D CA 1
ATOM 13173 C C . ALA D 1 234 ? 10.062 -78.485 172.095 1.00 39.41 234 ALA D C 1
ATOM 13174 O O . ALA D 1 234 ? 9.857 -78.181 170.910 1.00 40.88 234 ALA D O 1
ATOM 13176 N N . LEU D 1 235 ? 9.079 -78.764 172.946 1.00 36.15 235 LEU D N 1
ATOM 13177 C CA . LEU D 1 235 ? 7.681 -78.764 172.518 1.00 37.99 235 LEU D CA 1
ATOM 13178 C C . LEU D 1 235 ? 7.238 -77.429 171.941 1.00 36.23 235 LEU D C 1
ATOM 13179 O O . LEU D 1 235 ? 6.471 -77.396 170.991 1.00 43.55 235 LEU D O 1
ATOM 13184 N N . GLU D 1 236 ? 7.718 -76.322 172.492 1.00 41.78 236 GLU D N 1
ATOM 13185 C CA . GLU D 1 236 ? 7.277 -75.020 171.994 1.00 38.35 236 GLU D CA 1
ATOM 13186 C C . GLU D 1 236 ? 7.826 -74.743 170.603 1.00 36.02 236 GLU D C 1
ATOM 13187 O O . GLU D 1 236 ? 7.118 -74.218 169.753 1.00 39.76 236 GLU D O 1
ATOM 13193 N N . CYS D 1 237 ? 9.079 -75.113 170.357 1.00 36.04 237 CYS D N 1
ATOM 13194 C CA . CYS D 1 237 ? 9.662 -74.899 169.040 1.00 37.91 237 CYS D CA 1
ATOM 13195 C C . CYS D 1 237 ? 9.109 -75.872 167.992 1.00 35.51 237 CYS D C 1
ATOM 13196 O O . CYS D 1 237 ? 8.952 -75.508 166.826 1.00 37.05 237 CYS D O 1
ATOM 13199 N N . SER D 1 238 ? 8.814 -77.104 168.404 1.00 38.31 238 SER D N 1
ATOM 13200 C CA . SER D 1 238 ? 8.210 -78.078 167.494 1.00 34.08 238 SER D CA 1
ATOM 13201 C C . SER D 1 238 ? 6.877 -77.538 167.048 1.00 41.29 238 SER D C 1
ATOM 13202 O O . SER D 1 238 ? 6.553 -77.535 165.860 1.00 42.68 238 SER D O 1
ATOM 13205 N N . GLY D 1 239 ? 6.117 -77.062 168.031 1.00 41.03 239 GLY D N 1
ATOM 13206 C CA . GLY D 1 239 ? 4.786 -76.516 167.827 1.00 37.69 239 GLY D CA 1
ATOM 13207 C C . GLY D 1 239 ? 4.670 -75.405 166.809 1.00 40.39 239 GLY D C 1
ATOM 13208 O O . GLY D 1 239 ? 3.902 -75.528 165.857 1.00 36.59 239 GLY D O 1
ATOM 13209 N N . PHE D 1 240 ? 5.412 -74.316 166.996 1.00 41.80 240 PHE D N 1
ATOM 13210 C CA . PHE D 1 240 ? 5.291 -73.198 166.060 1.00 37.14 240 PHE D CA 1
ATOM 13211 C C . PHE D 1 240 ? 5.879 -73.528 164.679 1.00 40.19 240 PHE D C 1
ATOM 13212 O O . PHE D 1 240 ? 5.319 -73.110 163.651 1.00 38.92 240 PHE D O 1
ATOM 13220 N N . LEU D 1 241 ? 6.983 -74.281 164.660 1.00 37.12 241 LEU D N 1
ATOM 13221 C CA . LEU D 1 241 ? 7.593 -74.733 163.402 1.00 38.96 241 LEU D CA 1
ATOM 13222 C C . LEU D 1 241 ? 6.601 -75.556 162.593 1.00 38.21 241 LEU D C 1
ATOM 13223 O O . LEU D 1 241 ? 6.438 -75.331 161.402 1.00 44.16 241 LEU D O 1
ATOM 13228 N N . ASN D 1 242 ? 5.931 -76.499 163.246 1.00 36.88 242 ASN D N 1
ATOM 13229 C CA . ASN D 1 242 ? 4.852 -77.260 162.610 1.00 44.63 242 ASN D CA 1
ATOM 13230 C C . ASN D 1 242 ? 3.727 -76.358 162.080 1.00 44.77 242 ASN D C 1
ATOM 13231 O O . ASN D 1 242 ? 3.359 -76.426 160.900 1.00 47.86 242 ASN D O 1
ATOM 13236 N N . SER D 1 243 ? 3.194 -75.504 162.949 1.00 40.77 243 SER D N 1
ATOM 13237 C CA . SER D 1 243 ? 2.125 -74.604 162.548 1.00 38.21 243 SER D CA 1
ATOM 13238 C C . SER D 1 243 ? 2.568 -73.736 161.380 1.00 39.78 243 SER D C 1
ATOM 13239 O O . SER D 1 243 ? 1.764 -73.411 160.503 1.00 44.31 243 SER D O 1
ATOM 13242 N N . LEU D 1 244 ? 3.854 -73.400 161.345 1.00 38.37 244 LEU D N 1
ATOM 13243 C CA . LEU D 1 244 ? 4.390 -72.533 160.296 1.00 37.63 244 LEU D CA 1
ATOM 13244 C C . LEU D 1 244 ? 4.456 -73.280 158.960 1.00 41.70 244 LEU D C 1
ATOM 13245 O O . LEU D 1 244 ? 4.575 -72.668 157.895 1.00 37.98 244 LEU D O 1
ATOM 13250 N N . GLY D 1 245 ? 4.391 -74.610 159.027 1.00 43.36 245 GLY D N 1
ATOM 13251 C CA . GLY D 1 245 ? 4.295 -75.425 157.827 1.00 44.46 245 GLY D CA 1
ATOM 13252 C C . GLY D 1 245 ? 5.419 -76.417 157.568 1.00 48.21 245 GLY D C 1
ATOM 13253 O O . GLY D 1 245 ? 5.484 -77.032 156.507 1.00 47.01 245 GLY D O 1
ATOM 13254 N N . TYR D 1 246 ? 6.312 -76.585 158.533 1.00 47.65 246 TYR D N 1
ATOM 13255 C CA . TYR D 1 246 ? 7.455 -77.467 158.349 1.00 45.24 246 TYR D CA 1
ATOM 13256 C C . TYR D 1 246 ? 7.183 -78.865 158.862 1.00 49.91 246 TYR D C 1
ATOM 13257 O O . TYR D 1 246 ? 6.422 -79.058 159.813 1.00 49.57 246 TYR D O 1
ATOM 13266 N N . ASP D 1 247 ? 7.823 -79.839 158.227 1.00 51.01 247 ASP D N 1
ATOM 13267 C CA . ASP D 1 247 ? 7.750 -81.216 158.687 1.00 54.44 247 ASP D CA 1
ATOM 13268 C C . ASP D 1 247 ? 8.593 -81.326 159.951 1.00 53.80 247 ASP D C 1
ATOM 13269 O O . ASP D 1 247 ? 9.790 -81.051 159.926 1.00 49.98 247 ASP D O 1
ATOM 13274 N N . VAL D 1 248 ? 7.968 -81.718 161.057 1.00 49.22 248 VAL D N 1
ATOM 13275 C CA . VAL D 1 248 ? 8.630 -81.642 162.345 1.00 47.77 248 VAL D CA 1
ATOM 13276 C C . VAL D 1 248 ? 8.587 -82.962 163.081 1.00 47.28 248 VAL D C 1
ATOM 13277 O O . VAL D 1 248 ? 7.521 -83.540 163.254 1.00 49.06 248 VAL D O 1
ATOM 13281 N N . THR D 1 249 ? 9.752 -83.427 163.527 1.00 49.44 249 THR D N 1
ATOM 13282 C CA . THR D 1 249 ? 9.829 -84.661 164.298 1.00 50.77 249 THR D CA 1
ATOM 13283 C C . THR D 1 249 ? 10.493 -84.399 165.635 1.00 40.58 249 THR D C 1
ATOM 13284 O O . THR D 1 249 ? 11.450 -83.656 165.709 1.00 45.33 249 THR D O 1
ATOM 13288 N N . VAL D 1 250 ? 9.965 -85.007 166.685 1.00 42.56 250 VAL D N 1
ATOM 13289 C CA . VAL D 1 250 ? 10.511 -84.872 168.024 1.00 49.03 250 VAL D CA 1
ATOM 13290 C C . VAL D 1 250 ? 11.065 -86.246 168.448 1.00 52.82 250 VAL D C 1
ATOM 13291 O O . VAL D 1 250 ? 10.441 -87.267 168.172 1.00 56.15 250 VAL D O 1
ATOM 13295 N N . ALA D 1 251 ? 12.232 -86.295 169.087 1.00 46.66 251 ALA D N 1
ATOM 13296 C CA . ALA D 1 251 ? 12.711 -87.553 169.649 1.00 41.18 251 ALA D CA 1
ATOM 13297 C C . ALA D 1 251 ? 12.486 -87.525 171.155 1.00 42.63 251 ALA D C 1
ATOM 13298 O O . ALA D 1 251 ? 12.883 -86.580 171.808 1.00 50.01 251 ALA D O 1
ATOM 13300 N N . VAL D 1 252 ? 11.844 -88.544 171.716 1.00 43.96 252 VAL D N 1
ATOM 13301 C CA . VAL D 1 252 ? 11.419 -88.489 173.121 1.00 46.46 252 VAL D CA 1
ATOM 13302 C C . VAL D 1 252 ? 11.736 -89.723 173.994 1.00 57.44 252 VAL D C 1
ATOM 13303 O O . VAL D 1 252 ? 10.904 -90.619 174.141 1.00 60.71 252 VAL D O 1
ATOM 13307 N N . ARG D 1 253 ? 12.917 -89.765 174.595 1.00 61.55 253 ARG D N 1
ATOM 13308 C CA . ARG D 1 253 ? 13.217 -90.796 175.584 1.00 59.25 253 ARG D CA 1
ATOM 13309 C C . ARG D 1 253 ? 12.223 -90.679 176.735 1.00 61.67 253 ARG D C 1
ATOM 13310 O O . ARG D 1 253 ? 12.240 -89.697 177.476 1.00 70.69 253 ARG D O 1
ATOM 13318 N N . SER D 1 254 ? 11.347 -91.668 176.868 1.00 60.00 254 SER D N 1
ATOM 13319 C CA . SER D 1 254 ? 10.252 -91.636 177.854 1.00 57.03 254 SER D CA 1
ATOM 13320 C C . SER D 1 254 ? 9.285 -90.463 177.653 1.00 60.03 254 SER D C 1
ATOM 13321 O O . SER D 1 254 ? 8.960 -90.101 176.520 1.00 58.37 254 SER D O 1
ATOM 13324 N N . ILE D 1 255 ? 8.835 -89.872 178.760 1.00 61.17 255 ILE D N 1
ATOM 13325 C CA . ILE D 1 255 ? 7.773 -88.864 178.725 1.00 53.12 255 ILE D CA 1
ATOM 13326 C C . ILE D 1 255 ? 8.166 -87.491 178.167 1.00 53.87 255 ILE D C 1
ATOM 13327 O O . ILE D 1 255 ? 9.353 -87.164 177.997 1.00 56.64 255 ILE D O 1
ATOM 13332 N N . VAL D 1 256 ? 7.122 -86.708 177.898 1.00 50.11 256 VAL D N 1
ATOM 13333 C CA . VAL D 1 256 ? 7.207 -85.325 177.438 1.00 42.77 256 VAL D CA 1
ATOM 13334 C C . VAL D 1 256 ? 6.921 -84.402 178.625 1.00 41.67 256 VAL D C 1
ATOM 13335 O O . VAL D 1 256 ? 6.130 -84.753 179.526 1.00 43.62 256 VAL D O 1
ATOM 13339 N N . LEU D 1 257 ? 7.561 -83.233 178.635 1.00 38.45 257 LEU D N 1
ATOM 13340 C CA . LEU D 1 257 ? 7.450 -82.306 179.760 1.00 38.29 257 LEU D CA 1
ATOM 13341 C C . LEU D 1 257 ? 7.695 -83.015 181.097 1.00 38.49 257 LEU D C 1
ATOM 13342 O O . LEU D 1 257 ? 6.791 -83.104 181.927 1.00 41.40 257 LEU D O 1
ATOM 13347 N N . ARG D 1 258 ? 8.903 -83.524 181.312 1.00 49.02 258 ARG D N 1
ATOM 13348 C CA . ARG D 1 258 ? 9.198 -84.214 182.570 1.00 48.16 258 ARG D CA 1
ATOM 13349 C C . ARG D 1 258 ? 9.102 -83.237 183.742 1.00 46.38 258 ARG D C 1
ATOM 13350 O O . ARG D 1 258 ? 9.619 -82.120 183.680 1.00 47.29 258 ARG D O 1
ATOM 13358 N N . GLY D 1 259 ? 8.416 -83.648 184.799 1.00 40.97 259 GLY D N 1
ATOM 13359 C CA . GLY D 1 259 ? 8.340 -82.821 185.982 1.00 36.05 259 GLY D CA 1
ATOM 13360 C C . GLY D 1 259 ? 7.149 -81.899 185.961 1.00 42.51 259 GLY D C 1
ATOM 13361 O O . GLY D 1 259 ? 7.076 -81.011 186.792 1.00 46.42 259 GLY D O 1
ATOM 13362 N N . PHE D 1 260 ? 6.232 -82.098 185.011 1.00 42.82 260 PHE D N 1
ATOM 13363 C CA . PHE D 1 260 ? 4.923 -81.431 185.012 1.00 38.82 260 PHE D CA 1
ATOM 13364 C C . PHE D 1 260 ? 3.805 -82.478 185.118 1.00 38.52 260 PHE D C 1
ATOM 13365 O O . PHE D 1 260 ? 4.034 -83.646 184.820 1.00 38.34 260 PHE D O 1
ATOM 13373 N N . ASP D 1 261 ? 2.607 -82.057 185.526 1.00 38.89 261 ASP D N 1
ATOM 13374 C CA . ASP D 1 261 ? 1.439 -82.943 185.637 1.00 30.69 261 ASP D CA 1
ATOM 13375 C C . ASP D 1 261 ? 1.204 -83.723 184.358 1.00 31.33 261 ASP D C 1
ATOM 13376 O O . ASP D 1 261 ? 1.062 -83.150 183.286 1.00 32.19 261 ASP D O 1
ATOM 13381 N N . GLN D 1 262 ? 1.164 -85.045 184.448 1.00 37.78 262 GLN D N 1
ATOM 13382 C CA . GLN D 1 262 ? 1.255 -85.831 183.216 1.00 38.40 262 GLN D CA 1
ATOM 13383 C C . GLN D 1 262 ? -0.074 -85.960 182.449 1.00 31.40 262 GLN D C 1
ATOM 13384 O O . GLN D 1 262 ? -0.092 -86.107 181.217 1.00 26.44 262 GLN D O 1
ATOM 13390 N N . GLN D 1 263 ? -1.193 -85.879 183.149 1.00 30.15 263 GLN D N 1
ATOM 13391 C CA . GLN D 1 263 ? -2.445 -85.838 182.409 1.00 30.61 263 GLN D CA 1
ATOM 13392 C C . GLN D 1 263 ? -2.406 -84.675 181.427 1.00 36.22 263 GLN D C 1
ATOM 13393 O O . GLN D 1 263 ? -2.722 -84.842 180.252 1.00 41.38 263 GLN D O 1
ATOM 13399 N N . CYS D 1 264 ? -1.976 -83.508 181.898 1.00 33.81 264 CYS D N 1
ATOM 13400 C CA . CYS D 1 264 ? -1.864 -82.320 181.043 1.00 34.03 264 CYS D CA 1
ATOM 13401 C C . CYS D 1 264 ? -0.797 -82.493 179.976 1.00 32.09 264 CYS D C 1
ATOM 13402 O O . CYS D 1 264 ? -0.997 -82.103 178.824 1.00 34.32 264 CYS D O 1
ATOM 13405 N N . ALA D 1 265 ? 0.327 -83.094 180.349 1.00 31.40 265 ALA D N 1
ATOM 13406 C CA . ALA D 1 265 ? 1.374 -83.383 179.371 1.00 34.87 265 ALA D CA 1
ATOM 13407 C C . ALA D 1 265 ? 0.854 -84.217 178.201 1.00 32.13 265 ALA D C 1
ATOM 13408 O O . ALA D 1 265 ? 1.091 -83.896 177.039 1.00 34.65 265 ALA D O 1
ATOM 13410 N N . VAL D 1 266 ? 0.134 -85.290 178.500 1.00 34.12 266 VAL D N 1
ATOM 13411 C CA . VAL D 1 266 ? -0.410 -86.102 177.421 1.00 34.81 266 VAL D CA 1
ATOM 13412 C C . VAL D 1 266 ? -1.390 -85.304 176.581 1.00 34.37 266 VAL D C 1
ATOM 13413 O O . VAL D 1 266 ? -1.370 -85.386 175.347 1.00 38.41 266 VAL D O 1
ATOM 13417 N N . LYS D 1 267 ? -2.239 -84.519 177.241 1.00 32.05 267 LYS D N 1
ATOM 13418 C CA . LYS D 1 267 ? -3.198 -83.675 176.521 1.00 33.96 267 LYS D CA 1
ATOM 13419 C C . LYS D 1 267 ? -2.472 -82.756 175.518 1.00 37.11 267 LYS D C 1
ATOM 13420 O O . LYS D 1 267 ? -2.888 -82.634 174.357 1.00 35.08 267 LYS D O 1
ATOM 13426 N N . VAL D 1 268 ? -1.373 -82.139 175.948 1.00 32.72 268 VAL D N 1
ATOM 13427 C CA . VAL D 1 268 ? -0.628 -81.272 175.046 1.00 35.42 268 VAL D CA 1
ATOM 13428 C C . VAL D 1 268 ? -0.066 -82.088 173.896 1.00 33.97 268 VAL D C 1
ATOM 13429 O O . VAL D 1 268 ? -0.233 -81.735 172.723 1.00 30.05 268 VAL D O 1
ATOM 13433 N N . LYS D 1 269 ? 0.591 -83.189 174.247 1.00 34.83 269 LYS D N 1
ATOM 13434 C CA . LYS D 1 269 ? 1.211 -84.066 173.263 1.00 37.79 269 LYS D CA 1
ATOM 13435 C C . LYS D 1 269 ? 0.197 -84.513 172.229 1.00 34.47 269 LYS D C 1
ATOM 13436 O O . LYS D 1 269 ? 0.427 -84.410 171.025 1.00 36.45 269 LYS D O 1
ATOM 13442 N N . LEU D 1 270 ? -0.945 -84.988 172.702 1.00 36.36 270 LEU D N 1
ATOM 13443 C CA . LEU D 1 270 ? -1.981 -85.458 171.793 1.00 37.09 270 LEU D CA 1
ATOM 13444 C C . LEU D 1 270 ? -2.424 -84.381 170.833 1.00 40.70 270 LEU D C 1
ATOM 13445 O O . LEU D 1 270 ? -2.590 -84.635 169.639 1.00 42.45 270 LEU D O 1
ATOM 13450 N N . TYR D 1 271 ? -2.605 -83.169 171.350 1.00 40.53 271 TYR D N 1
ATOM 13451 C CA . TYR D 1 271 ? -2.992 -82.040 170.509 1.00 32.15 271 TYR D CA 1
ATOM 13452 C C . TYR D 1 271 ? -1.977 -81.758 169.402 1.00 35.97 271 TYR D C 1
ATOM 13453 O O . TYR D 1 271 ? -2.350 -81.515 168.256 1.00 40.91 271 TYR D O 1
ATOM 13462 N N . MET D 1 272 ? -0.695 -81.776 169.740 1.00 36.74 272 MET D N 1
ATOM 13463 C CA . MET D 1 272 ? 0.325 -81.515 168.743 1.00 35.76 272 MET D CA 1
ATOM 13464 C C . MET D 1 272 ? 0.323 -82.616 167.684 1.00 42.12 272 MET D C 1
ATOM 13465 O O . MET D 1 272 ? 0.415 -82.343 166.480 1.00 43.12 272 MET D O 1
ATOM 13470 N N . GLU D 1 273 ? 0.221 -83.862 168.140 1.00 40.73 273 GLU D N 1
ATOM 13471 C CA . GLU D 1 273 ? 0.174 -85.014 167.238 1.00 43.61 273 GLU D CA 1
ATOM 13472 C C . GLU D 1 273 ? -0.962 -84.866 166.244 1.00 43.86 273 GLU D C 1
ATOM 13473 O O . GLU D 1 273 ? -0.778 -85.053 165.047 1.00 44.10 273 GLU D O 1
ATOM 13479 N N . GLU D 1 274 ? -2.133 -84.486 166.740 1.00 41.05 274 GLU D N 1
ATOM 13480 C CA . GLU D 1 274 ? -3.288 -84.329 165.879 1.00 38.92 274 GLU D CA 1
ATOM 13481 C C . GLU D 1 274 ? -3.204 -83.122 164.955 1.00 44.39 274 GLU D C 1
ATOM 13482 O O . GLU D 1 274 ? -4.152 -82.860 164.204 1.00 44.73 274 GLU D O 1
ATOM 13488 N N . GLN D 1 275 ? -2.090 -82.389 165.000 1.00 39.91 275 GLN D N 1
ATOM 13489 C CA . GLN D 1 275 ? -1.891 -81.273 164.074 1.00 41.10 275 GLN D CA 1
ATOM 13490 C C . GLN D 1 275 ? -0.717 -81.519 163.152 1.00 37.62 275 GLN D C 1
ATOM 13491 O O . GLN D 1 275 ? -0.413 -80.708 162.275 1.00 36.17 275 GLN D O 1
ATOM 13497 N N . GLY D 1 276 ? -0.032 -82.627 163.364 1.00 40.61 276 GLY D N 1
ATOM 13498 C CA . GLY D 1 276 ? 0.999 -83.012 162.422 1.00 50.71 276 GLY D CA 1
ATOM 13499 C C . GLY D 1 276 ? 2.343 -83.450 162.972 1.00 48.20 276 GLY D C 1
ATOM 13500 O O . GLY D 1 276 ? 3.068 -84.181 162.298 1.00 53.25 276 GLY D O 1
ATOM 13501 N N . VAL D 1 277 ? 2.699 -83.015 164.173 1.00 45.15 277 VAL D N 1
ATOM 13502 C CA . VAL D 1 277 ? 4.048 -83.302 164.641 1.00 46.33 277 VAL D CA 1
ATOM 13503 C C . VAL D 1 277 ? 4.177 -84.776 165.032 1.00 43.52 277 VAL D C 1
ATOM 13504 O O . VAL D 1 277 ? 3.252 -85.365 165.597 1.00 43.39 277 VAL D O 1
ATOM 13508 N N . MET D 1 278 ? 5.316 -85.373 164.689 1.00 47.00 278 MET D N 1
ATOM 13509 C CA . MET D 1 278 ? 5.548 -86.803 164.927 1.00 54.03 278 MET D CA 1
ATOM 13510 C C . MET D 1 278 ? 6.463 -87.022 166.109 1.00 45.23 278 MET D C 1
ATOM 13511 O O . MET D 1 278 ? 7.494 -86.380 166.212 1.00 50.86 278 MET D O 1
ATOM 13516 N N . PHE D 1 279 ? 6.101 -87.945 166.985 1.00 43.77 279 PHE D N 1
ATOM 13517 C CA . PHE D 1 279 ? 6.898 -88.206 168.173 1.00 49.69 279 PHE D CA 1
ATOM 13518 C C . PHE D 1 279 ? 7.622 -89.569 168.178 1.00 57.66 279 PHE D C 1
ATOM 13519 O O . PHE D 1 279 ? 7.022 -90.596 168.538 1.00 57.70 279 PHE D O 1
ATOM 13527 N N . LYS D 1 280 ? 8.906 -89.582 167.806 1.00 51.69 280 LYS D N 1
ATOM 13528 C CA . LYS D 1 280 ? 9.714 -90.798 167.920 1.00 46.80 280 LYS D CA 1
ATOM 13529 C C . LYS D 1 280 ? 9.901 -91.153 169.384 1.00 49.00 280 LYS D C 1
ATOM 13530 O O . LYS D 1 280 ? 10.858 -90.724 170.009 1.00 51.57 280 LYS D O 1
ATOM 13536 N N . ASN D 1 281 ? 8.978 -91.931 169.936 1.00 52.55 281 ASN D N 1
ATOM 13537 C CA . ASN D 1 281 ? 9.045 -92.290 171.348 1.00 53.26 281 ASN D CA 1
ATOM 13538 C C . ASN D 1 281 ? 10.176 -93.255 171.673 1.00 60.36 281 ASN D C 1
ATOM 13539 O O . ASN D 1 281 ? 10.347 -94.266 170.992 1.00 61.57 281 ASN D O 1
ATOM 13544 N N . GLY D 1 282 ? 10.941 -92.941 172.718 1.00 63.55 282 GLY D N 1
ATOM 13545 C CA . GLY D 1 282 ? 12.020 -93.802 173.191 1.00 62.12 282 GLY D CA 1
ATOM 13546 C C . GLY D 1 282 ? 13.190 -93.975 172.235 1.00 56.74 282 GLY D C 1
ATOM 13547 O O . GLY D 1 282 ? 14.046 -94.827 172.451 1.00 65.34 282 GLY D O 1
ATOM 13548 N N . ILE D 1 283 ? 13.240 -93.158 171.188 1.00 56.16 283 ILE D N 1
ATOM 13549 C CA . ILE D 1 283 ? 14.267 -93.276 170.156 1.00 58.94 283 ILE D CA 1
ATOM 13550 C C . ILE D 1 283 ? 15.096 -91.991 169.963 1.00 63.25 283 ILE D C 1
ATOM 13551 O O . ILE D 1 283 ? 14.668 -91.078 169.246 1.00 60.52 283 ILE D O 1
ATOM 13556 N N . LEU D 1 284 ? 16.278 -91.926 170.578 1.00 59.02 284 LEU D N 1
ATOM 13557 C CA . LEU D 1 284 ? 17.134 -90.737 170.487 1.00 53.81 284 LEU D CA 1
ATOM 13558 C C . LEU D 1 284 ? 18.182 -90.916 169.408 1.00 54.37 284 LEU D C 1
ATOM 13559 O O . LEU D 1 284 ? 18.507 -92.040 169.065 1.00 62.68 284 LEU D O 1
ATOM 13564 N N . PRO D 1 285 ? 18.731 -89.814 168.876 1.00 52.08 285 PRO D N 1
ATOM 13565 C CA . PRO D 1 285 ? 19.823 -89.936 167.906 1.00 51.70 285 PRO D CA 1
ATOM 13566 C C . PRO D 1 285 ? 21.083 -90.460 168.570 1.00 55.14 285 PRO D C 1
ATOM 13567 O O . PRO D 1 285 ? 21.332 -90.126 169.727 1.00 58.62 285 PRO D O 1
ATOM 13571 N N . LYS D 1 286 ? 21.857 -91.271 167.849 1.00 58.87 286 LYS D N 1
ATOM 13572 C CA . LYS D 1 286 ? 23.133 -91.786 168.352 1.00 57.43 286 LYS D CA 1
ATOM 13573 C C . LYS D 1 286 ? 24.341 -91.196 167.593 1.00 54.22 286 LYS D C 1
ATOM 13574 O O . LYS D 1 286 ? 25.462 -91.159 168.125 1.00 51.53 286 LYS D O 1
ATOM 13580 N N . LYS D 1 287 ? 24.095 -90.710 166.372 1.00 50.01 287 LYS D N 1
ATOM 13581 C CA . LYS D 1 287 ? 25.141 -90.140 165.521 1.00 49.14 287 LYS D CA 1
ATOM 13582 C C . LYS D 1 287 ? 24.575 -89.166 164.492 1.00 50.51 287 LYS D C 1
ATOM 13583 O O . LYS D 1 287 ? 23.497 -89.394 163.944 1.00 54.40 287 LYS D O 1
ATOM 13589 N N . LEU D 1 288 ? 25.310 -88.086 164.229 1.00 50.53 288 LEU D N 1
ATOM 13590 C CA . LEU D 1 288 ? 24.939 -87.113 163.204 1.00 50.88 288 LEU D CA 1
ATOM 13591 C C . LEU D 1 288 ? 26.082 -86.912 162.233 1.00 54.31 288 LEU D C 1
ATOM 13592 O O . LEU D 1 288 ? 27.224 -86.727 162.654 1.00 60.11 288 LEU D O 1
ATOM 13597 N N . THR D 1 289 ? 25.776 -86.909 160.938 1.00 58.10 289 THR D N 1
ATOM 13598 C CA . THR D 1 289 ? 26.814 -86.775 159.924 1.00 59.39 289 THR D CA 1
ATOM 13599 C C . THR D 1 289 ? 26.477 -85.675 158.949 1.00 56.36 289 THR D C 1
ATOM 13600 O O . THR D 1 289 ? 25.404 -85.686 158.352 1.00 52.36 289 THR D O 1
ATOM 13604 N N . LYS D 1 290 ? 27.396 -84.726 158.792 1.00 62.54 290 LYS D N 1
ATOM 13605 C CA . LYS D 1 290 ? 27.195 -83.632 157.851 1.00 62.03 290 LYS D CA 1
ATOM 13606 C C . LYS D 1 290 ? 27.188 -84.219 156.467 1.00 68.31 290 LYS D C 1
ATOM 13607 O O . LYS D 1 290 ? 28.010 -85.073 156.141 1.00 72.51 290 LYS D O 1
ATOM 13613 N N . MET D 1 291 ? 26.250 -83.766 155.652 1.00 76.13 291 MET D N 1
ATOM 13614 C CA . MET D 1 291 ? 26.025 -84.379 154.357 1.00 76.48 291 MET D CA 1
ATOM 13615 C C . MET D 1 291 ? 25.441 -83.383 153.377 1.00 73.70 291 MET D C 1
ATOM 13616 O O . MET D 1 291 ? 24.243 -83.443 153.088 1.00 74.52 291 MET D O 1
ATOM 13621 N N . ASP D 1 292 ? 26.286 -82.489 152.866 1.00 72.17 292 ASP D N 1
ATOM 13622 C CA . ASP D 1 292 ? 25.828 -81.372 152.048 1.00 74.81 292 ASP D CA 1
ATOM 13623 C C . ASP D 1 292 ? 24.923 -80.485 152.905 1.00 81.99 292 ASP D C 1
ATOM 13624 O O . ASP D 1 292 ? 25.173 -80.297 154.098 1.00 83.59 292 ASP D O 1
ATOM 13629 N N . ASP D 1 293 ? 23.861 -79.957 152.305 1.00 84.54 293 ASP D N 1
ATOM 13630 C CA . ASP D 1 293 ? 22.913 -79.102 153.017 1.00 79.88 293 ASP D CA 1
ATOM 13631 C C . ASP D 1 293 ? 21.904 -79.877 153.855 1.00 75.65 293 ASP D C 1
ATOM 13632 O O . ASP D 1 293 ? 20.800 -79.400 154.100 1.00 77.31 293 ASP D O 1
ATOM 13637 N N . LYS D 1 294 ? 22.261 -81.079 154.283 1.00 71.77 294 LYS D N 1
ATOM 13638 C CA . LYS D 1 294 ? 21.331 -81.889 155.050 1.00 67.29 294 LYS D CA 1
ATOM 13639 C C . LYS D 1 294 ? 22.111 -82.628 156.125 1.00 58.69 294 LYS D C 1
ATOM 13640 O O . LYS D 1 294 ? 23.332 -82.531 156.177 1.00 63.10 294 LYS D O 1
ATOM 13646 N N . ILE D 1 295 ? 21.406 -83.337 156.995 1.00 49.83 295 ILE D N 1
ATOM 13647 C CA . ILE D 1 295 ? 22.036 -84.066 158.083 1.00 52.95 295 ILE D CA 1
ATOM 13648 C C . ILE D 1 295 ? 21.394 -85.444 158.215 1.00 59.92 295 ILE D C 1
ATOM 13649 O O . ILE D 1 295 ? 20.166 -85.570 158.240 1.00 60.96 295 ILE D O 1
ATOM 13654 N N . LEU D 1 296 ? 22.213 -86.485 158.290 1.00 56.33 296 LEU D N 1
ATOM 13655 C CA . LEU D 1 296 ? 21.665 -87.812 158.493 1.00 54.97 296 LEU D CA 1
ATOM 13656 C C . LEU D 1 296 ? 21.790 -88.169 159.956 1.00 53.10 296 LEU D C 1
ATOM 13657 O O . LEU D 1 296 ? 22.818 -87.918 160.581 1.00 57.59 296 LEU D O 1
ATOM 13662 N N . VAL D 1 297 ? 20.745 -88.776 160.493 1.00 51.95 297 VAL D N 1
ATOM 13663 C CA . VAL D 1 297 ? 20.689 -89.079 161.906 1.00 54.30 297 VAL D CA 1
ATOM 13664 C C . VAL D 1 297 ? 20.493 -90.572 162.107 1.00 58.55 297 VAL D C 1
ATOM 13665 O O . VAL D 1 297 ? 19.472 -91.125 161.686 1.00 58.93 297 VAL D O 1
ATOM 13669 N N . GLU D 1 298 ? 21.471 -91.222 162.742 1.00 53.51 298 GLU D N 1
ATOM 13670 C CA . GLU D 1 298 ? 21.334 -92.632 163.090 1.00 57.09 298 GLU D CA 1
ATOM 13671 C C . GLU D 1 298 ? 20.710 -92.738 164.471 1.00 56.57 298 GLU D C 1
ATOM 13672 O O . GLU D 1 298 ? 21.201 -92.128 165.416 1.00 58.42 298 GLU D O 1
ATOM 13678 N N . PHE D 1 299 ? 19.625 -93.503 164.579 1.00 55.74 299 PHE D N 1
ATOM 13679 C CA . PHE D 1 299 ? 18.853 -93.586 165.818 1.00 58.51 299 PHE D CA 1
ATOM 13680 C C . PHE D 1 299 ? 19.161 -94.860 166.610 1.00 58.56 299 PHE D C 1
ATOM 13681 O O . PHE D 1 299 ? 19.616 -95.850 166.052 1.00 65.68 299 PHE D O 1
ATOM 13689 N N . SER D 1 300 ? 18.892 -94.843 167.911 1.00 55.93 300 SER D N 1
ATOM 13690 C CA . SER D 1 300 ? 19.276 -95.958 168.777 1.00 63.74 300 SER D CA 1
ATOM 13691 C C . SER D 1 300 ? 18.503 -97.253 168.492 1.00 67.07 300 SER D C 1
ATOM 13692 O O . SER D 1 300 ? 18.757 -98.287 169.118 1.00 63.68 300 SER D O 1
ATOM 13695 N N . ASP D 1 301 ? 17.557 -97.193 167.556 1.00 69.49 301 ASP D N 1
ATOM 13696 C CA . ASP D 1 301 ? 16.843 -98.392 167.105 1.00 71.47 301 ASP D CA 1
ATOM 13697 C C . ASP D 1 301 ? 17.443 -98.849 165.779 1.00 70.96 301 ASP D C 1
ATOM 13698 O O . ASP D 1 301 ? 16.893 -99.714 165.089 1.00 68.51 301 ASP D O 1
ATOM 13703 N N . LYS D 1 302 ? 18.561 -98.209 165.435 1.00 67.42 302 LYS D N 1
ATOM 13704 C CA . LYS D 1 302 ? 19.333 -98.487 164.222 1.00 68.31 302 LYS D CA 1
ATOM 13705 C C . LYS D 1 302 ? 18.700 -97.995 162.912 1.00 66.75 302 LYS D C 1
ATOM 13706 O O . LYS D 1 302 ? 19.287 -98.159 161.835 1.00 60.44 302 LYS D O 1
ATOM 13712 N N . THR D 1 303 ? 17.531 -97.360 162.993 1.00 67.94 303 THR D N 1
ATOM 13713 C CA . THR D 1 303 ? 16.998 -96.699 161.800 1.00 64.67 303 THR D CA 1
ATOM 13714 C C . THR D 1 303 ? 17.830 -95.456 161.450 1.00 64.76 303 THR D C 1
ATOM 13715 O O . THR D 1 303 ? 18.781 -95.108 162.150 1.00 65.43 303 THR D O 1
ATOM 13719 N N . SER D 1 304 ? 17.484 -94.794 160.357 1.00 60.23 304 SER D N 1
ATOM 13720 C CA . SER D 1 304 ? 18.183 -93.579 159.984 1.00 57.00 304 SER D CA 1
ATOM 13721 C C . SER D 1 304 ? 17.307 -92.720 159.081 1.00 60.10 304 SER D C 1
ATOM 13722 O O . SER D 1 304 ? 16.463 -93.245 158.354 1.00 67.33 304 SER D O 1
ATOM 13725 N N . GLU D 1 305 ? 17.492 -91.403 159.137 1.00 58.95 305 GLU D N 1
ATOM 13726 C CA . GLU D 1 305 ? 16.658 -90.486 158.354 1.00 58.00 305 GLU D CA 1
ATOM 13727 C C . GLU D 1 305 ? 17.381 -89.164 158.074 1.00 58.07 305 GLU D C 1
ATOM 13728 O O . GLU D 1 305 ? 18.320 -88.793 158.780 1.00 60.08 305 GLU D O 1
ATOM 13734 N N . LEU D 1 306 ? 16.938 -88.467 157.033 1.00 52.83 306 LEU D N 1
ATOM 13735 C CA . LEU D 1 306 ? 17.595 -87.260 156.572 1.00 53.23 306 LEU D CA 1
ATOM 13736 C C . LEU D 1 306 ? 16.776 -86.046 156.997 1.00 59.17 306 LEU D C 1
ATOM 13737 O O . LEU D 1 306 ? 15.557 -86.040 156.843 1.00 58.07 306 LEU D O 1
ATOM 13742 N N . TYR D 1 307 ? 17.445 -85.024 157.524 1.00 57.62 307 TYR D N 1
ATOM 13743 C CA . TYR D 1 307 ? 16.779 -83.794 157.955 1.00 49.42 307 TYR D CA 1
ATOM 13744 C C . TYR D 1 307 ? 17.519 -82.545 157.483 1.00 53.35 307 TYR D C 1
ATOM 13745 O O . TYR D 1 307 ? 18.718 -82.580 157.182 1.00 50.99 307 TYR D O 1
ATOM 13754 N N . ASP D 1 308 ? 16.798 -81.430 157.437 1.00 58.06 308 ASP D N 1
ATOM 13755 C CA . ASP D 1 308 ? 17.396 -80.136 157.102 1.00 56.08 308 ASP D CA 1
ATOM 13756 C C . ASP D 1 308 ? 18.023 -79.468 158.324 1.00 53.80 308 ASP D C 1
ATOM 13757 O O . ASP D 1 308 ? 19.014 -78.734 158.204 1.00 52.73 308 ASP D O 1
ATOM 13762 N N . THR D 1 309 ? 17.435 -79.731 159.491 1.00 43.52 309 THR D N 1
ATOM 13763 C CA . THR D 1 309 ? 17.849 -79.101 160.735 1.00 42.89 309 THR D CA 1
ATOM 13764 C C . THR D 1 309 ? 17.752 -80.089 161.890 1.00 43.52 309 THR D C 1
ATOM 13765 O O . THR D 1 309 ? 16.776 -80.825 162.007 1.00 43.91 309 THR D O 1
ATOM 13769 N N . VAL D 1 310 ? 18.773 -80.132 162.734 1.00 49.18 310 VAL D N 1
ATOM 13770 C CA . VAL D 1 310 ? 18.642 -80.855 163.996 1.00 49.21 310 VAL D CA 1
ATOM 13771 C C . VAL D 1 310 ? 18.729 -79.826 165.114 1.00 48.44 310 VAL D C 1
ATOM 13772 O O . VAL D 1 310 ? 19.643 -79.010 165.146 1.00 46.04 310 VAL D O 1
ATOM 13776 N N . LEU D 1 311 ? 17.755 -79.857 166.014 1.00 50.04 311 LEU D N 1
ATOM 13777 C CA . LEU D 1 311 ? 17.634 -78.848 167.047 1.00 43.73 311 LEU D CA 1
ATOM 13778 C C . LEU D 1 311 ? 17.703 -79.536 168.396 1.00 46.73 311 LEU D C 1
ATOM 13779 O O . LEU D 1 311 ? 16.755 -80.212 168.807 1.00 50.05 311 LEU D O 1
ATOM 13784 N N . TYR D 1 312 ? 18.820 -79.358 169.093 1.00 47.15 312 TYR D N 1
ATOM 13785 C CA . TYR D 1 312 ? 18.993 -79.963 170.407 1.00 44.21 312 TYR D CA 1
ATOM 13786 C C . TYR D 1 312 ? 18.429 -79.069 171.495 1.00 41.96 312 TYR D C 1
ATOM 13787 O O . TYR D 1 312 ? 18.736 -77.886 171.556 1.00 49.91 312 TYR D O 1
ATOM 13796 N N . ALA D 1 313 ? 17.600 -79.645 172.352 1.00 40.05 313 ALA D N 1
ATOM 13797 C CA . ALA D 1 313 ? 16.897 -78.879 173.364 1.00 40.63 313 ALA D CA 1
ATOM 13798 C C . ALA D 1 313 ? 16.590 -79.804 174.519 1.00 40.52 313 ALA D C 1
ATOM 13799 O O . ALA D 1 313 ? 15.424 -80.006 174.885 1.00 41.51 313 ALA D O 1
ATOM 13801 N N . ILE D 1 314 ? 17.644 -80.370 175.088 1.00 38.39 314 ILE D N 1
ATOM 13802 C CA . ILE D 1 314 ? 17.480 -81.373 176.123 1.00 39.62 314 ILE D CA 1
ATOM 13803 C C . ILE D 1 314 ? 17.599 -80.773 177.505 1.00 41.85 314 ILE D C 1
ATOM 13804 O O . ILE D 1 314 ? 17.201 -81.378 178.495 1.00 45.89 314 ILE D O 1
ATOM 13809 N N . GLY D 1 315 ? 18.178 -79.589 177.590 1.00 45.81 315 GLY D N 1
ATOM 13810 C CA . GLY D 1 315 ? 18.392 -78.999 178.893 1.00 40.55 315 GLY D CA 1
ATOM 13811 C C . GLY D 1 315 ? 19.361 -77.848 178.800 1.00 43.41 315 GLY D C 1
ATOM 13812 O O . GLY D 1 315 ? 19.859 -77.523 177.718 1.00 48.74 315 GLY D O 1
ATOM 13813 N N . ARG D 1 316 ? 19.624 -77.218 179.938 1.00 41.08 316 ARG D N 1
ATOM 13814 C CA . ARG D 1 316 ? 20.549 -76.097 179.981 1.00 46.68 316 ARG D CA 1
ATOM 13815 C C . ARG D 1 316 ? 21.443 -76.216 181.210 1.00 42.69 316 ARG D C 1
ATOM 13816 O O . ARG D 1 316 ? 20.990 -76.629 182.279 1.00 41.28 316 ARG D O 1
ATOM 13824 N N . LYS D 1 317 ? 22.714 -75.866 181.045 1.00 41.12 317 LYS D N 1
ATOM 13825 C CA . LYS D 1 317 ? 23.687 -75.902 182.139 1.00 45.08 317 LYS D CA 1
ATOM 13826 C C . LYS D 1 317 ? 24.112 -74.494 182.553 1.00 44.50 317 LYS D C 1
ATOM 13827 O O . LYS D 1 317 ? 24.226 -73.599 181.707 1.00 47.32 317 LYS D O 1
ATOM 13833 N N . GLY D 1 318 ? 24.340 -74.300 183.849 1.00 43.38 318 GLY D N 1
ATOM 13834 C CA . GLY D 1 318 ? 24.755 -73.007 184.357 1.00 41.34 318 GLY D CA 1
ATOM 13835 C C . GLY D 1 318 ? 26.020 -72.582 183.647 1.00 40.58 318 GLY D C 1
ATOM 13836 O O . GLY D 1 318 ? 26.904 -73.405 183.481 1.00 38.54 318 GLY D O 1
ATOM 13837 N N . ASP D 1 319 ? 26.072 -71.326 183.191 1.00 42.72 319 ASP D N 1
ATOM 13838 C CA . ASP D 1 319 ? 27.258 -70.766 182.527 1.00 41.52 319 ASP D CA 1
ATOM 13839 C C . ASP D 1 319 ? 28.222 -70.219 183.566 1.00 44.99 319 ASP D C 1
ATOM 13840 O O . ASP D 1 319 ? 28.120 -69.069 183.987 1.00 46.16 319 ASP D O 1
ATOM 13845 N N . ILE D 1 320 ? 29.174 -71.060 183.949 1.00 46.52 320 ILE D N 1
ATOM 13846 C CA . ILE D 1 320 ? 29.911 -70.891 185.182 1.00 41.36 320 ILE D CA 1
ATOM 13847 C C . ILE D 1 320 ? 31.394 -71.182 184.939 1.00 51.29 320 ILE D C 1
ATOM 13848 O O . ILE D 1 320 ? 32.256 -70.764 185.726 1.00 50.50 320 ILE D O 1
ATOM 13853 N N . ASP D 1 321 ? 31.683 -71.859 183.822 1.00 52.97 321 ASP D N 1
ATOM 13854 C CA . ASP D 1 321 ? 33.012 -72.416 183.549 1.00 52.28 321 ASP D CA 1
ATOM 13855 C C . ASP D 1 321 ? 34.122 -71.373 183.521 1.00 52.17 321 ASP D C 1
ATOM 13856 O O . ASP D 1 321 ? 35.120 -71.512 184.227 1.00 62.77 321 ASP D O 1
ATOM 13861 N N . GLY D 1 322 ? 33.941 -70.321 182.734 1.00 50.96 322 GLY D N 1
ATOM 13862 C CA . GLY D 1 322 ? 34.962 -69.294 182.624 1.00 46.93 322 GLY D CA 1
ATOM 13863 C C . GLY D 1 322 ? 34.934 -68.244 183.723 1.00 47.17 322 GLY D C 1
ATOM 13864 O O . GLY D 1 322 ? 35.373 -67.116 183.499 1.00 48.46 322 GLY D O 1
ATOM 13865 N N . LEU D 1 323 ? 34.430 -68.593 184.908 1.00 47.16 323 LEU D N 1
ATOM 13866 C CA . LEU D 1 323 ? 34.279 -67.594 185.974 1.00 44.62 323 LEU D CA 1
ATOM 13867 C C . LEU D 1 323 ? 35.358 -67.655 187.061 1.00 45.93 323 LEU D C 1
ATOM 13868 O O . LEU D 1 323 ? 35.427 -66.757 187.901 1.00 41.57 323 LEU D O 1
ATOM 13873 N N . ASN D 1 324 ? 36.179 -68.709 187.042 1.00 50.58 324 ASN D N 1
ATOM 13874 C CA . ASN D 1 324 ? 37.280 -68.896 188.003 1.00 45.53 324 ASN D CA 1
ATOM 13875 C C . ASN D 1 324 ? 36.792 -69.143 189.430 1.00 45.05 324 ASN D C 1
ATOM 13876 O O . ASN D 1 324 ? 37.496 -68.871 190.395 1.00 43.72 324 ASN D O 1
ATOM 13881 N N . LEU D 1 325 ? 35.586 -69.687 189.561 1.00 42.32 325 LEU D N 1
ATOM 13882 C CA . LEU D 1 325 ? 35.016 -69.952 190.880 1.00 38.34 325 LEU D CA 1
ATOM 13883 C C . LEU D 1 325 ? 35.809 -71.017 191.633 1.00 44.42 325 LEU D C 1
ATOM 13884 O O . LEU D 1 325 ? 35.721 -71.120 192.865 1.00 42.11 325 LEU D O 1
ATOM 13889 N N . GLU D 1 326 ? 36.573 -71.817 190.889 1.00 47.66 326 GLU D N 1
ATOM 13890 C CA . GLU D 1 326 ? 37.449 -72.829 191.485 1.00 47.31 326 GLU D CA 1
ATOM 13891 C C . GLU D 1 326 ? 38.376 -72.175 192.493 1.00 42.11 326 GLU D C 1
ATOM 13892 O O . GLU D 1 326 ? 38.475 -72.622 193.626 1.00 37.73 326 GLU D O 1
ATOM 13898 N N . SER D 1 327 ? 39.013 -71.083 192.074 1.00 47.53 327 SER D N 1
ATOM 13899 C CA . SER D 1 327 ? 39.994 -70.358 192.888 1.00 44.52 327 SER D CA 1
ATOM 13900 C C . SER D 1 327 ? 39.394 -69.515 194.018 1.00 46.55 327 SER D C 1
ATOM 13901 O O . SER D 1 327 ? 39.991 -68.522 194.435 1.00 47.89 327 SER D O 1
ATOM 13904 N N . LEU D 1 328 ? 38.209 -69.900 194.488 1.00 47.53 328 LEU D N 1
ATOM 13905 C CA . LEU D 1 328 ? 37.614 -69.325 195.690 1.00 43.13 328 LEU D CA 1
ATOM 13906 C C . LEU D 1 328 ? 36.977 -70.450 196.489 1.00 42.87 328 LEU D C 1
ATOM 13907 O O . LEU D 1 328 ? 36.484 -70.251 197.606 1.00 39.46 328 LEU D O 1
ATOM 13912 N N . ASN D 1 329 ? 37.006 -71.641 195.899 1.00 45.90 329 ASN D N 1
ATOM 13913 C CA . ASN D 1 329 ? 36.395 -72.818 196.497 1.00 45.79 329 ASN D CA 1
ATOM 13914 C C . ASN D 1 329 ? 34.888 -72.613 196.701 1.00 45.60 329 ASN D C 1
ATOM 13915 O O . ASN D 1 329 ? 34.317 -73.000 197.718 1.00 47.32 329 ASN D O 1
ATOM 13920 N N . MET D 1 330 ? 34.238 -71.988 195.726 1.00 45.19 330 MET D N 1
ATOM 13921 C CA . MET D 1 330 ? 32.799 -71.808 195.803 1.00 43.24 330 MET D CA 1
ATOM 13922 C C . MET D 1 330 ? 32.111 -73.100 195.393 1.00 46.98 330 MET D C 1
ATOM 13923 O O . MET D 1 330 ? 32.347 -73.608 194.291 1.00 43.92 330 MET D O 1
ATOM 13928 N N . ASN D 1 331 ? 31.258 -73.641 196.261 1.00 45.83 331 ASN D N 1
ATOM 13929 C CA . ASN D 1 331 ? 30.583 -74.891 195.912 1.00 47.63 331 ASN D CA 1
ATOM 13930 C C . ASN D 1 331 ? 29.496 -74.738 194.854 1.00 48.72 331 ASN D C 1
ATOM 13931 O O . ASN D 1 331 ? 28.608 -73.876 194.954 1.00 47.92 331 ASN D O 1
ATOM 13936 N N . VAL D 1 332 ? 29.621 -75.563 193.815 1.00 42.39 332 VAL D N 1
ATOM 13937 C CA . VAL D 1 332 ? 28.686 -75.596 192.715 1.00 43.89 332 VAL D CA 1
ATOM 13938 C C . VAL D 1 332 ? 28.217 -77.041 192.530 1.00 49.17 332 VAL D C 1
ATOM 13939 O O . VAL D 1 332 ? 28.946 -77.971 192.871 1.00 55.49 332 VAL D O 1
ATOM 13943 N N . ASN D 1 333 ? 26.989 -77.236 192.052 1.00 43.75 333 ASN D N 1
ATOM 13944 C CA . ASN D 1 333 ? 26.538 -78.562 191.680 1.00 39.21 333 ASN D CA 1
ATOM 13945 C C . ASN D 1 333 ? 27.067 -78.859 190.297 1.00 44.55 333 ASN D C 1
ATOM 13946 O O . ASN D 1 333 ? 26.654 -78.218 189.327 1.00 43.54 333 ASN D O 1
ATOM 13951 N N . LYS D 1 334 ? 27.963 -79.839 190.192 1.00 39.66 334 LYS D N 1
ATOM 13952 C CA . LYS D 1 334 ? 28.718 -79.998 188.954 1.00 41.16 334 LYS D CA 1
ATOM 13953 C C . LYS D 1 334 ? 27.935 -80.679 187.823 1.00 38.82 334 LYS D C 1
ATOM 13954 O O . LYS D 1 334 ? 28.290 -80.542 186.649 1.00 40.07 334 LYS D O 1
ATOM 13960 N N . SER D 1 335 ? 26.859 -81.384 188.158 1.00 41.01 335 SER D N 1
ATOM 13961 C CA . SER D 1 335 ? 25.992 -81.936 187.108 1.00 45.04 335 SER D CA 1
ATOM 13962 C C . SER D 1 335 ? 25.235 -80.826 186.373 1.00 45.92 335 SER D C 1
ATOM 13963 O O . SER D 1 335 ? 25.237 -80.779 185.137 1.00 50.32 335 SER D O 1
ATOM 13966 N N . ASN D 1 336 ? 24.613 -79.937 187.153 1.00 52.41 336 ASN D N 1
ATOM 13967 C CA . ASN D 1 336 ? 23.893 -78.742 186.689 1.00 43.02 336 ASN D CA 1
ATOM 13968 C C . ASN D 1 336 ? 24.816 -77.720 186.080 1.00 44.34 336 ASN D C 1
ATOM 13969 O O . ASN D 1 336 ? 24.451 -77.012 185.145 1.00 46.27 336 ASN D O 1
ATOM 13974 N N . ASN D 1 337 ? 26.006 -77.634 186.666 1.00 42.27 337 ASN D N 1
ATOM 13975 C CA . ASN D 1 337 ? 26.906 -76.491 186.507 1.00 44.33 337 ASN D CA 1
ATOM 13976 C C . ASN D 1 337 ? 26.309 -75.202 187.095 1.00 42.70 337 ASN D C 1
ATOM 13977 O O . ASN D 1 337 ? 26.476 -74.103 186.556 1.00 41.29 337 ASN D O 1
ATOM 13982 N N . LYS D 1 338 ? 25.627 -75.352 188.223 1.00 37.19 338 LYS D N 1
ATOM 13983 C CA . LYS D 1 338 ? 24.948 -74.231 188.847 1.00 41.54 338 LYS D CA 1
ATOM 13984 C C . LYS D 1 338 ? 25.545 -73.922 190.209 1.00 41.07 338 LYS D C 1
ATOM 13985 O O . LYS D 1 338 ? 26.045 -74.817 190.897 1.00 41.53 338 LYS D O 1
ATOM 13991 N N . ILE D 1 339 ? 25.478 -72.657 190.611 1.00 33.57 339 ILE D N 1
ATOM 13992 C CA . ILE D 1 339 ? 26.012 -72.257 191.908 1.00 36.05 339 ILE D CA 1
ATOM 13993 C C . ILE D 1 339 ? 25.073 -72.658 193.042 1.00 39.27 339 ILE D C 1
ATOM 13994 O O . ILE D 1 339 ? 23.857 -72.467 192.944 1.00 39.37 339 ILE D O 1
ATOM 13999 N N . ILE D 1 340 ? 25.625 -73.227 194.109 1.00 38.80 340 ILE D N 1
ATOM 14000 C CA . ILE D 1 340 ? 24.807 -73.567 195.264 1.00 38.19 340 ILE D CA 1
ATOM 14001 C C . ILE D 1 340 ? 24.660 -72.327 196.121 1.00 38.54 340 ILE D C 1
ATOM 14002 O O . ILE D 1 340 ? 25.608 -71.923 196.787 1.00 47.51 340 ILE D O 1
ATOM 14007 N N . ALA D 1 341 ? 23.478 -71.714 196.078 1.00 38.15 341 ALA D N 1
ATOM 14008 C CA . ALA D 1 341 ? 23.176 -70.515 196.861 1.00 33.72 341 ALA D CA 1
ATOM 14009 C C . ALA D 1 341 ? 22.039 -70.832 197.814 1.00 37.11 341 ALA D C 1
ATOM 14010 O O . ALA D 1 341 ? 21.192 -71.670 197.512 1.00 38.45 341 ALA D O 1
ATOM 14012 N N . ASP D 1 342 ? 21.999 -70.169 198.963 1.00 38.55 342 ASP D N 1
ATOM 14013 C CA . ASP D 1 342 ? 20.975 -70.495 199.952 1.00 37.24 342 ASP D CA 1
ATOM 14014 C C . ASP D 1 342 ? 19.730 -69.639 199.769 1.00 41.29 342 ASP D C 1
ATOM 14015 O O . ASP D 1 342 ? 19.532 -69.059 198.705 1.00 42.31 342 ASP D O 1
ATOM 14020 N N . HIS D 1 343 ? 18.896 -69.562 200.804 1.00 38.86 343 HIS D N 1
ATOM 14021 C CA . HIS D 1 343 ? 17.601 -68.890 200.685 1.00 43.00 343 HIS D CA 1
ATOM 14022 C C . HIS D 1 343 ? 17.712 -67.352 200.726 1.00 42.41 343 HIS D C 1
ATOM 14023 O O . HIS D 1 343 ? 16.711 -66.648 200.713 1.00 41.11 343 HIS D O 1
ATOM 14030 N N . LEU D 1 344 ? 18.937 -66.841 200.771 1.00 43.68 344 LEU D N 1
ATOM 14031 C CA . LEU D 1 344 ? 19.170 -65.400 200.771 1.00 36.41 344 LEU D CA 1
ATOM 14032 C C . LEU D 1 344 ? 20.000 -65.007 199.556 1.00 35.91 344 LEU D C 1
ATOM 14033 O O . LEU D 1 344 ? 20.440 -63.869 199.446 1.00 36.82 344 LEU D O 1
ATOM 14038 N N . SER D 1 345 ? 20.214 -65.973 198.666 1.00 37.73 345 SER D N 1
ATOM 14039 C CA . SER D 1 345 ? 21.053 -65.813 197.479 1.00 38.22 345 SER D CA 1
ATOM 14040 C C . SER D 1 345 ? 22.548 -65.754 197.795 1.00 33.82 345 SER D C 1
ATOM 14041 O O . SER D 1 345 ? 23.349 -65.317 196.966 1.00 37.45 345 SER D O 1
ATOM 14044 N N . CYS D 1 346 ? 22.922 -66.214 198.984 1.00 34.70 346 CYS D N 1
ATOM 14045 C CA . CYS D 1 346 ? 24.325 -66.286 199.375 1.00 38.20 346 CYS D CA 1
ATOM 14046 C C . CYS D 1 346 ? 24.989 -67.579 198.922 1.00 42.57 346 CYS D C 1
ATOM 14047 O O . CYS D 1 346 ? 24.421 -68.670 199.090 1.00 41.51 346 CYS D O 1
ATOM 14050 N N . THR D 1 347 ? 26.204 -67.457 198.391 1.00 41.98 347 THR D N 1
ATOM 14051 C CA . THR D 1 347 ? 27.058 -68.609 198.151 1.00 42.42 347 THR D CA 1
ATOM 14052 C C . THR D 1 347 ? 27.717 -68.995 199.485 1.00 44.55 347 THR D C 1
ATOM 14053 O O . THR D 1 347 ? 27.220 -68.610 200.554 1.00 37.72 347 THR D O 1
ATOM 14057 N N . ASN D 1 348 ? 28.819 -69.751 199.433 1.00 41.22 348 ASN D N 1
ATOM 14058 C CA . ASN D 1 348 ? 29.596 -70.037 200.640 1.00 36.56 348 ASN D CA 1
ATOM 14059 C C . ASN D 1 348 ? 30.687 -69.000 200.852 1.00 36.21 348 ASN D C 1
ATOM 14060 O O . ASN D 1 348 ? 31.302 -68.937 201.910 1.00 40.41 348 ASN D O 1
ATOM 14065 N N . ILE D 1 349 ? 30.927 -68.194 199.827 1.00 36.49 349 ILE D N 1
ATOM 14066 C CA . ILE D 1 349 ? 31.738 -66.987 199.949 1.00 33.34 349 ILE D CA 1
ATOM 14067 C C . ILE D 1 349 ? 30.830 -65.808 200.334 1.00 36.94 349 ILE D C 1
ATOM 14068 O O . ILE D 1 349 ? 29.966 -65.400 199.551 1.00 35.83 349 ILE D O 1
ATOM 14073 N N . PRO D 1 350 ? 31.022 -65.252 201.538 1.00 33.99 350 PRO D N 1
ATOM 14074 C CA . PRO D 1 350 ? 30.096 -64.292 202.157 1.00 26.89 350 PRO D CA 1
ATOM 14075 C C . PRO D 1 350 ? 29.904 -62.965 201.422 1.00 32.96 350 PRO D C 1
ATOM 14076 O O . PRO D 1 350 ? 29.035 -62.186 201.823 1.00 40.49 350 PRO D O 1
ATOM 14080 N N . SER D 1 351 ? 30.677 -62.699 200.380 1.00 29.60 351 SER D N 1
ATOM 14081 C CA . SER D 1 351 ? 30.551 -61.436 199.664 1.00 31.92 351 SER D CA 1
ATOM 14082 C C . SER D 1 351 ? 30.102 -61.635 198.215 1.00 32.14 351 SER D C 1
ATOM 14083 O O . SER D 1 351 ? 30.001 -60.669 197.458 1.00 28.73 351 SER D O 1
ATOM 14086 N N . ILE D 1 352 ? 29.839 -62.886 197.832 1.00 31.53 352 ILE D N 1
ATOM 14087 C CA . ILE D 1 352 ? 29.355 -63.185 196.488 1.00 29.68 352 ILE D CA 1
ATOM 14088 C C . ILE D 1 352 ? 27.976 -63.851 196.515 1.00 33.42 352 ILE D C 1
ATOM 14089 O O . ILE D 1 352 ? 27.681 -64.685 197.384 1.00 37.24 352 ILE D O 1
ATOM 14094 N N . PHE D 1 353 ? 27.126 -63.472 195.563 1.00 33.77 353 PHE D N 1
ATOM 14095 C CA . PHE D 1 353 ? 25.748 -63.936 195.545 1.00 30.00 353 PHE D CA 1
ATOM 14096 C C . PHE D 1 353 ? 25.362 -64.439 194.157 1.00 32.92 353 PHE D C 1
ATOM 14097 O O . PHE D 1 353 ? 25.976 -64.062 193.138 1.00 27.30 353 PHE D O 1
ATOM 14105 N N . ALA D 1 354 ? 24.317 -65.263 194.109 1.00 29.83 354 ALA D N 1
ATOM 14106 C CA . ALA D 1 354 ? 23.813 -65.744 192.837 1.00 25.72 354 ALA D CA 1
ATOM 14107 C C . ALA D 1 354 ? 22.308 -65.770 192.844 1.00 28.77 354 ALA D C 1
ATOM 14108 O O . ALA D 1 354 ? 21.691 -66.148 193.848 1.00 26.23 354 ALA D O 1
ATOM 14110 N N . VAL D 1 355 ? 21.723 -65.358 191.722 1.00 25.55 355 VAL D N 1
ATOM 14111 C CA . VAL D 1 355 ? 20.287 -65.427 191.522 1.00 28.08 355 VAL D CA 1
ATOM 14112 C C . VAL D 1 355 ? 19.975 -65.837 190.083 1.00 29.98 355 VAL D C 1
ATOM 14113 O O . VAL D 1 355 ? 20.854 -65.802 189.210 1.00 20.36 355 VAL D O 1
ATOM 14117 N N . GLY D 1 356 ? 18.722 -66.219 189.822 1.00 27.58 356 GLY D N 1
ATOM 14118 C CA . GLY D 1 356 ? 18.324 -66.537 188.459 1.00 23.05 356 GLY D CA 1
ATOM 14119 C C . GLY D 1 356 ? 18.747 -67.935 188.033 1.00 25.70 356 GLY D C 1
ATOM 14120 O O . GLY D 1 356 ? 19.035 -68.762 188.873 1.00 25.40 356 GLY D O 1
ATOM 14121 N N . ASP D 1 357 ? 18.783 -68.182 186.726 1.00 30.57 357 ASP D N 1
ATOM 14122 C CA . ASP D 1 357 ? 19.050 -69.505 186.155 1.00 34.52 357 ASP D CA 1
ATOM 14123 C C . ASP D 1 357 ? 20.299 -70.216 186.687 1.00 38.57 357 ASP D C 1
ATOM 14124 O O . ASP D 1 357 ? 20.376 -71.445 186.674 1.00 45.43 357 ASP D O 1
ATOM 14129 N N . VAL D 1 358 ? 21.289 -69.451 187.121 1.00 33.05 358 VAL D N 1
ATOM 14130 C CA . VAL D 1 358 ? 22.580 -70.040 187.453 1.00 35.41 358 VAL D CA 1
ATOM 14131 C C . VAL D 1 358 ? 22.597 -70.556 188.889 1.00 35.02 358 VAL D C 1
ATOM 14132 O O . VAL D 1 358 ? 23.497 -71.274 189.297 1.00 36.67 358 VAL D O 1
ATOM 14136 N N . ALA D 1 359 ? 21.597 -70.202 189.674 1.00 32.96 359 ALA D N 1
ATOM 14137 C CA . ALA D 1 359 ? 21.578 -70.719 191.027 1.00 34.04 359 ALA D CA 1
ATOM 14138 C C . ALA D 1 359 ? 20.747 -71.994 191.018 1.00 39.12 359 ALA D C 1
ATOM 14139 O O . ALA D 1 359 ? 19.710 -72.056 190.364 1.00 43.00 359 ALA D O 1
ATOM 14141 N N . GLU D 1 360 ? 21.226 -73.023 191.713 1.00 45.53 360 GLU D N 1
ATOM 14142 C CA . GLU D 1 360 ? 20.580 -74.323 191.701 1.00 38.43 360 GLU D CA 1
ATOM 14143 C C . GLU D 1 360 ? 19.209 -74.209 192.352 1.00 39.83 360 GLU D C 1
ATOM 14144 O O . GLU D 1 360 ? 18.995 -73.325 193.160 1.00 38.80 360 GLU D O 1
ATOM 14150 N N . ASN D 1 361 ? 18.284 -75.089 191.986 1.00 34.10 361 ASN D N 1
ATOM 14151 C CA . ASN D 1 361 ? 16.967 -75.138 192.609 1.00 34.53 361 ASN D CA 1
ATOM 14152 C C . ASN D 1 361 ? 16.063 -73.936 192.412 1.00 36.86 361 ASN D C 1
ATOM 14153 O O . ASN D 1 361 ? 15.032 -73.865 193.064 1.00 41.30 361 ASN D O 1
ATOM 14158 N N . VAL D 1 362 ? 16.429 -72.987 191.551 1.00 37.77 362 VAL D N 1
ATOM 14159 C CA . VAL D 1 362 ? 15.540 -71.854 191.284 1.00 33.53 362 VAL D CA 1
ATOM 14160 C C . VAL D 1 362 ? 14.953 -71.928 189.870 1.00 31.96 362 VAL D C 1
ATOM 14161 O O . VAL D 1 362 ? 15.674 -72.173 188.897 1.00 26.57 362 VAL D O 1
ATOM 14165 N N . PRO D 1 363 ? 13.629 -71.752 189.763 1.00 30.76 363 PRO D N 1
ATOM 14166 C CA . PRO D 1 363 ? 12.922 -71.937 188.496 1.00 27.33 363 PRO D CA 1
ATOM 14167 C C . PRO D 1 363 ? 13.458 -70.995 187.439 1.00 28.77 363 PRO D C 1
ATOM 14168 O O . PRO D 1 363 ? 13.675 -69.819 187.733 1.00 27.46 363 PRO D O 1
ATOM 14172 N N . GLU D 1 364 ? 13.647 -71.510 186.228 1.00 28.69 364 GLU D N 1
ATOM 14173 C CA . GLU D 1 364 ? 14.169 -70.717 185.131 1.00 30.08 364 GLU D CA 1
ATOM 14174 C C . GLU D 1 364 ? 13.086 -69.873 184.504 1.00 32.67 364 GLU D C 1
ATOM 14175 O O . GLU D 1 364 ? 12.738 -70.079 183.343 1.00 39.87 364 GLU D O 1
ATOM 14181 N N . LEU D 1 365 ? 12.543 -68.928 185.270 1.00 29.78 365 LEU D N 1
ATOM 14182 C CA . LEU D 1 365 ? 11.548 -67.985 184.753 1.00 29.11 365 LEU D CA 1
ATOM 14183 C C . LEU D 1 365 ? 11.987 -66.549 185.018 1.00 29.89 365 LEU D C 1
ATOM 14184 O O . LEU D 1 365 ? 12.311 -66.211 186.155 1.00 31.03 365 LEU D O 1
ATOM 14189 N N . ALA D 1 366 ? 11.979 -65.702 183.989 1.00 25.59 366 ALA D N 1
ATOM 14190 C CA . ALA D 1 366 ? 12.435 -64.317 184.142 1.00 25.07 366 ALA D CA 1
ATOM 14191 C C . ALA D 1 366 ? 11.835 -63.564 185.327 1.00 26.62 366 ALA D C 1
ATOM 14192 O O . ALA D 1 366 ? 12.571 -62.914 186.057 1.00 30.37 366 ALA D O 1
ATOM 14194 N N . PRO D 1 367 ? 10.512 -63.653 185.551 1.00 23.75 367 PRO D N 1
ATOM 14195 C CA . PRO D 1 367 ? 10.021 -62.841 186.669 1.00 25.09 367 PRO D CA 1
ATOM 14196 C C . PRO D 1 367 ? 10.550 -63.348 188.004 1.00 23.98 367 PRO D C 1
ATOM 14197 O O . PRO D 1 367 ? 10.605 -62.595 188.974 1.00 28.07 367 PRO D O 1
ATOM 14201 N N . VAL D 1 368 ? 10.903 -64.625 188.069 1.00 30.48 368 VAL D N 1
ATOM 14202 C CA . VAL D 1 368 ? 11.466 -65.177 189.295 1.00 24.82 368 VAL D CA 1
ATOM 14203 C C . VAL D 1 368 ? 12.836 -64.589 189.521 1.00 23.10 368 VAL D C 1
ATOM 14204 O O . VAL D 1 368 ? 13.143 -64.180 190.637 1.00 27.10 368 VAL D O 1
ATOM 14208 N N . ALA D 1 369 ? 13.645 -64.486 188.466 1.00 19.51 369 ALA D N 1
ATOM 14209 C CA . ALA D 1 369 ? 15.012 -63.945 188.625 1.00 25.27 369 ALA D CA 1
ATOM 14210 C C . ALA D 1 369 ? 14.936 -62.454 188.965 1.00 24.73 369 ALA D C 1
ATOM 14211 O O . ALA D 1 369 ? 15.803 -61.909 189.644 1.00 25.77 369 ALA D O 1
ATOM 14213 N N . ILE D 1 370 ? 13.891 -61.791 188.488 1.00 23.18 370 ILE D N 1
ATOM 14214 C CA . ILE D 1 370 ? 13.731 -60.362 188.761 1.00 21.91 370 ILE D CA 1
ATOM 14215 C C . ILE D 1 370 ? 13.446 -60.157 190.247 1.00 26.25 370 ILE D C 1
ATOM 14216 O O . ILE D 1 370 ? 14.149 -59.377 190.906 1.00 19.33 370 ILE D O 1
ATOM 14221 N N . LYS D 1 371 ? 12.473 -60.900 190.789 1.00 25.39 371 LYS D N 1
ATOM 14222 C CA . LYS D 1 371 ? 12.086 -60.772 192.210 1.00 26.90 371 LYS D CA 1
ATOM 14223 C C . LYS D 1 371 ? 13.249 -61.072 193.145 1.00 27.75 371 LYS D C 1
ATOM 14224 O O . LYS D 1 371 ? 13.423 -60.405 194.158 1.00 31.85 371 LYS D O 1
ATOM 14230 N N . ALA D 1 372 ? 14.039 -62.089 192.825 1.00 26.71 372 ALA D N 1
ATOM 14231 C CA . ALA D 1 372 ? 15.160 -62.461 193.682 1.00 25.85 372 ALA D CA 1
ATOM 14232 C C . ALA D 1 372 ? 16.280 -61.421 193.582 1.00 23.76 372 ALA D C 1
ATOM 14233 O O . ALA D 1 372 ? 16.900 -61.079 194.580 1.00 26.86 372 ALA D O 1
ATOM 14235 N N . GLY D 1 373 ? 16.542 -60.928 192.374 1.00 20.44 373 GLY D N 1
ATOM 14236 C CA . GLY D 1 373 ? 17.500 -59.859 192.180 1.00 23.64 373 GLY D CA 1
ATOM 14237 C C . GLY D 1 373 ? 17.123 -58.607 192.945 1.00 25.82 373 GLY D C 1
ATOM 14238 O O . GLY D 1 373 ? 17.961 -57.971 193.582 1.00 28.10 373 GLY D O 1
ATOM 14239 N N . GLU D 1 374 ? 15.856 -58.236 192.866 1.00 24.39 374 GLU D N 1
ATOM 14240 C CA . GLU D 1 374 ? 15.362 -57.069 193.561 1.00 22.55 374 GLU D CA 1
ATOM 14241 C C . GLU D 1 374 ? 15.378 -57.264 195.063 1.00 23.08 374 GLU D C 1
ATOM 14242 O O . GLU D 1 374 ? 15.846 -56.391 195.767 1.00 31.96 374 GLU D O 1
ATOM 14248 N N . ILE D 1 375 ? 14.857 -58.386 195.561 1.00 23.90 375 ILE D N 1
ATOM 14249 C CA . ILE D 1 375 ? 14.838 -58.641 197.007 1.00 24.30 375 ILE D CA 1
ATOM 14250 C C . ILE D 1 375 ? 16.261 -58.654 197.545 1.00 25.90 375 ILE D C 1
ATOM 14251 O O . ILE D 1 375 ? 16.518 -58.086 198.608 1.00 27.90 375 ILE D O 1
ATOM 14256 N N . LEU D 1 376 ? 17.185 -59.287 196.818 1.00 22.65 376 LEU D N 1
ATOM 14257 C CA . LEU D 1 376 ? 18.591 -59.277 197.237 1.00 23.75 376 LEU D CA 1
ATOM 14258 C C . LEU D 1 376 ? 19.085 -57.841 197.438 1.00 26.28 376 LEU D C 1
ATOM 14259 O O . LEU D 1 376 ? 19.517 -57.488 198.531 1.00 25.71 376 LEU D O 1
ATOM 14264 N N . ALA D 1 377 ? 18.976 -57.010 196.397 1.00 27.58 377 ALA D N 1
ATOM 14265 C CA . ALA D 1 377 ? 19.411 -55.603 196.440 1.00 25.48 377 ALA D CA 1
ATOM 14266 C C . ALA D 1 377 ? 18.862 -54.879 197.639 1.00 26.79 377 ALA D C 1
ATOM 14267 O O . ALA D 1 377 ? 19.558 -54.098 198.271 1.00 37.20 377 ALA D O 1
ATOM 14269 N N . ARG D 1 378 ? 17.613 -55.132 197.964 1.00 25.11 378 ARG D N 1
ATOM 14270 C CA . ARG D 1 378 ? 17.020 -54.477 199.125 1.00 32.12 378 ARG D CA 1
ATOM 14271 C C . ARG D 1 378 ? 17.631 -54.988 200.421 1.00 28.52 378 ARG D C 1
ATOM 14272 O O . ARG D 1 378 ? 17.833 -54.213 201.354 1.00 34.56 378 ARG D O 1
ATOM 14280 N N . ARG D 1 379 ? 17.962 -56.276 200.474 1.00 29.85 379 ARG D N 1
ATOM 14281 C CA . ARG D 1 379 ? 18.588 -56.843 201.681 1.00 33.44 379 ARG D CA 1
ATOM 14282 C C . ARG D 1 379 ? 19.992 -56.287 201.890 1.00 31.56 379 ARG D C 1
ATOM 14283 O O . ARG D 1 379 ? 20.399 -56.026 203.030 1.00 37.29 379 ARG D O 1
ATOM 14291 N N . LEU D 1 380 ? 20.728 -56.097 200.794 1.00 31.66 380 LEU D N 1
ATOM 14292 C CA . LEU D 1 380 ? 22.123 -55.640 200.875 1.00 32.59 380 LEU D CA 1
ATOM 14293 C C . LEU D 1 380 ? 22.191 -54.143 201.137 1.00 33.26 380 LEU D C 1
ATOM 14294 O O . LEU D 1 380 ? 23.053 -53.687 201.869 1.00 35.06 380 LEU D O 1
ATOM 14299 N N . PHE D 1 381 ? 21.279 -53.374 200.548 1.00 34.17 381 PHE D N 1
ATOM 14300 C CA . PHE D 1 381 ? 21.403 -51.914 200.594 1.00 27.53 381 PHE D CA 1
ATOM 14301 C C . PHE D 1 381 ? 20.209 -51.159 201.177 1.00 30.38 381 PHE D C 1
ATOM 14302 O O . PHE D 1 381 ? 20.193 -49.931 201.127 1.00 26.13 381 PHE D O 1
ATOM 14310 N N . LYS D 1 382 ? 19.217 -51.870 201.718 1.00 29.00 382 LYS D N 1
ATOM 14311 C CA . LYS D 1 382 ? 18.080 -51.198 202.339 1.00 29.40 382 LYS D CA 1
ATOM 14312 C C . LYS D 1 382 ? 17.695 -51.834 203.671 1.00 34.85 382 LYS D C 1
ATOM 14313 O O . LYS D 1 382 ? 16.601 -51.589 204.189 1.00 37.15 382 LYS D O 1
ATOM 14319 N N . ASP D 1 383 ? 18.597 -52.644 204.224 1.00 32.91 383 ASP D N 1
ATOM 14320 C CA . ASP D 1 383 ? 18.365 -53.353 205.495 1.00 41.26 383 ASP D CA 1
ATOM 14321 C C . ASP D 1 383 ? 16.989 -54.042 205.562 1.00 44.83 383 ASP D C 1
ATOM 14322 O O . ASP D 1 383 ? 16.388 -54.179 206.631 1.00 47.65 383 ASP D O 1
ATOM 14327 N N . SER D 1 384 ? 16.487 -54.462 204.406 1.00 43.64 384 SER D N 1
ATOM 14328 C CA . SER D 1 384 ? 15.239 -55.210 204.337 1.00 36.64 384 SER D CA 1
ATOM 14329 C C . SER D 1 384 ? 15.433 -56.607 204.890 1.00 40.29 384 SER D C 1
ATOM 14330 O O . SER D 1 384 ? 16.548 -57.131 204.913 1.00 44.92 384 SER D O 1
ATOM 14333 N N . ASP D 1 385 ? 14.353 -57.231 205.330 1.00 44.48 385 ASP D N 1
ATOM 14334 C CA . ASP D 1 385 ? 14.479 -58.592 205.818 1.00 44.57 385 ASP D CA 1
ATOM 14335 C C . ASP D 1 385 ? 13.465 -59.494 205.153 1.00 39.83 385 ASP D C 1
ATOM 14336 O O . ASP D 1 385 ? 13.064 -60.504 205.720 1.00 42.87 385 ASP D O 1
ATOM 14341 N N . GLU D 1 386 ? 13.042 -59.111 203.951 1.00 41.99 386 GLU D N 1
ATOM 14342 C CA . GLU D 1 386 ? 12.184 -59.965 203.152 1.00 35.82 386 GLU D CA 1
ATOM 14343 C C . GLU D 1 386 ? 13.042 -61.026 202.514 1.00 31.52 386 GLU D C 1
ATOM 14344 O O . GLU D 1 386 ? 14.117 -60.728 202.023 1.00 32.71 386 GLU D O 1
ATOM 14350 N N . ILE D 1 387 ? 12.570 -62.271 202.553 1.00 39.67 387 ILE D N 1
ATOM 14351 C CA . ILE D 1 387 ? 13.268 -63.388 201.922 1.00 40.44 387 ILE D CA 1
ATOM 14352 C C . ILE D 1 387 ? 12.433 -63.919 200.747 1.00 38.39 387 ILE D C 1
ATOM 14353 O O . ILE D 1 387 ? 11.211 -63.832 200.773 1.00 39.57 387 ILE D O 1
ATOM 14358 N N . MET D 1 388 ? 13.093 -64.440 199.711 1.00 40.35 388 MET D N 1
ATOM 14359 C CA . MET D 1 388 ? 12.417 -64.779 198.455 1.00 33.58 388 MET D CA 1
ATOM 14360 C C . MET D 1 388 ? 11.629 -66.062 198.586 1.00 38.60 388 MET D C 1
ATOM 14361 O O . MET D 1 388 ? 12.177 -67.079 199.007 1.00 46.46 388 MET D O 1
ATOM 14366 N N . ASP D 1 389 ? 10.354 -66.005 198.206 1.00 41.50 389 ASP D N 1
ATOM 14367 C CA . ASP D 1 389 ? 9.400 -67.118 198.337 1.00 39.22 389 ASP D CA 1
ATOM 14368 C C . ASP D 1 389 ? 9.285 -67.881 197.021 1.00 37.66 389 ASP D C 1
ATOM 14369 O O . ASP D 1 389 ? 8.751 -67.337 196.042 1.00 37.31 389 ASP D O 1
ATOM 14374 N N . TYR D 1 390 ? 9.784 -69.123 196.979 1.00 35.21 390 TYR D N 1
ATOM 14375 C CA . TYR D 1 390 ? 9.741 -69.918 195.740 1.00 36.21 390 TYR D CA 1
ATOM 14376 C C . TYR D 1 390 ? 8.560 -70.873 195.616 1.00 34.53 390 TYR D C 1
ATOM 14377 O O . TYR D 1 390 ? 8.588 -71.761 194.768 1.00 31.20 390 TYR D O 1
ATOM 14386 N N . SER D 1 391 ? 7.528 -70.677 196.436 1.00 31.04 391 SER D N 1
ATOM 14387 C CA . SER D 1 391 ? 6.380 -71.582 196.455 1.00 38.86 391 SER D CA 1
ATOM 14388 C C . SER D 1 391 ? 5.233 -71.036 195.629 1.00 36.16 391 SER D C 1
ATOM 14389 O O . SER D 1 391 ? 5.003 -69.833 195.611 1.00 38.73 391 SER D O 1
ATOM 14392 N N . TYR D 1 392 ? 4.493 -71.935 194.985 1.00 39.65 392 TYR D N 1
ATOM 14393 C CA . TYR D 1 392 ? 3.343 -71.578 194.163 1.00 33.25 392 TYR D CA 1
ATOM 14394 C C . TYR D 1 392 ? 3.705 -70.638 193.048 1.00 35.24 392 TYR D C 1
ATOM 14395 O O . TYR D 1 392 ? 2.976 -69.690 192.777 1.00 35.93 392 TYR D O 1
ATOM 14404 N N . ILE D 1 393 ? 4.822 -70.895 192.385 1.00 32.18 393 ILE D N 1
ATOM 14405 C CA . ILE D 1 393 ? 5.205 -70.042 191.269 1.00 34.69 393 ILE D CA 1
ATOM 14406 C C . ILE D 1 393 ? 4.452 -70.459 190.015 1.00 30.05 393 ILE D C 1
ATOM 14407 O O . ILE D 1 393 ? 4.536 -71.596 189.589 1.00 35.28 393 ILE D O 1
ATOM 14412 N N . PRO D 1 394 ? 3.686 -69.532 189.434 1.00 37.46 394 PRO D N 1
ATOM 14413 C CA . PRO D 1 394 ? 2.917 -69.883 188.239 1.00 32.60 394 PRO D CA 1
ATOM 14414 C C . PRO D 1 394 ? 3.814 -70.068 187.040 1.00 28.78 394 PRO D C 1
ATOM 14415 O O . PRO D 1 394 ? 4.837 -69.399 186.920 1.00 32.50 394 PRO D O 1
ATOM 14419 N N . THR D 1 395 ? 3.424 -70.964 186.145 1.00 26.43 395 THR D N 1
ATOM 14420 C CA . THR D 1 395 ? 4.193 -71.189 184.942 1.00 24.28 395 THR D CA 1
ATOM 14421 C C . THR D 1 395 ? 3.229 -71.364 183.789 1.00 28.79 395 THR D C 1
ATOM 14422 O O . THR D 1 395 ? 2.061 -71.698 184.009 1.00 32.69 395 THR D O 1
ATOM 14426 N N . SER D 1 396 ? 3.702 -71.152 182.562 1.00 23.48 396 SER D N 1
ATOM 14427 C CA . SER D 1 396 ? 2.840 -71.282 181.411 1.00 26.51 396 SER D CA 1
ATOM 14428 C C . SER D 1 396 ? 3.622 -71.619 180.180 1.00 23.66 396 SER D C 1
ATOM 14429 O O . SER D 1 396 ? 4.510 -70.871 179.806 1.00 30.00 396 SER D O 1
ATOM 14432 N N . ILE D 1 397 ? 3.261 -72.724 179.531 1.00 27.16 397 ILE D N 1
ATOM 14433 C CA . ILE D 1 397 ? 3.988 -73.256 178.372 1.00 29.52 397 ILE D CA 1
ATOM 14434 C C . ILE D 1 397 ? 3.261 -72.942 177.063 1.00 28.64 397 ILE D C 1
ATOM 14435 O O . ILE D 1 397 ? 2.057 -73.172 176.958 1.00 29.69 397 ILE D O 1
ATOM 14440 N N . TYR D 1 398 ? 3.976 -72.442 176.054 1.00 27.46 398 TYR D N 1
ATOM 14441 C CA . TYR D 1 398 ? 3.303 -71.943 174.843 1.00 31.85 398 TYR D CA 1
ATOM 14442 C C . TYR D 1 398 ? 3.350 -72.879 173.638 1.00 32.20 398 TYR D C 1
ATOM 14443 O O . TYR D 1 398 ? 3.877 -72.548 172.568 1.00 32.81 398 TYR D O 1
ATOM 14452 N N . THR D 1 399 ? 2.774 -74.053 173.836 1.00 34.46 399 THR D N 1
ATOM 14453 C CA . THR D 1 399 ? 2.678 -75.077 172.811 1.00 33.18 399 THR D CA 1
ATOM 14454 C C . THR D 1 399 ? 1.417 -74.726 172.023 1.00 35.79 399 THR D C 1
ATOM 14455 O O . THR D 1 399 ? 0.620 -73.917 172.491 1.00 31.40 399 THR D O 1
ATOM 14459 N N . PRO D 1 400 ? 1.224 -75.320 170.828 1.00 38.18 400 PRO D N 1
ATOM 14460 C CA . PRO D 1 400 ? 0.066 -74.927 170.016 1.00 36.95 400 PRO D CA 1
ATOM 14461 C C . PRO D 1 400 ? -1.267 -74.971 170.766 1.00 34.94 400 PRO D C 1
ATOM 14462 O O . PRO D 1 400 ? -2.163 -74.218 170.412 1.00 38.40 400 PRO D O 1
ATOM 14466 N N . ILE D 1 401 ? -1.388 -75.818 171.781 1.00 30.64 401 ILE D N 1
ATOM 14467 C CA . ILE D 1 401 ? -2.409 -75.622 172.799 1.00 29.39 401 ILE D CA 1
ATOM 14468 C C . ILE D 1 401 ? -1.666 -75.432 174.117 1.00 31.52 401 ILE D C 1
ATOM 14469 O O . ILE D 1 401 ? -0.775 -76.205 174.464 1.00 34.84 401 ILE D O 1
ATOM 14474 N N . GLU D 1 402 ? -2.006 -74.378 174.844 1.00 32.17 402 GLU D N 1
ATOM 14475 C CA . GLU D 1 402 ? -1.134 -73.915 175.910 1.00 28.67 402 GLU D CA 1
ATOM 14476 C C . GLU D 1 402 ? -1.430 -74.656 177.194 1.00 24.24 402 GLU D C 1
ATOM 14477 O O . GLU D 1 402 ? -2.499 -75.239 177.342 1.00 22.95 402 GLU D O 1
ATOM 14483 N N . TYR D 1 403 ? -0.484 -74.629 178.128 1.00 25.67 403 TYR D N 1
ATOM 14484 C CA . TYR D 1 403 ? -0.683 -75.281 179.420 1.00 25.52 403 TYR D CA 1
ATOM 14485 C C . TYR D 1 403 ? -0.137 -74.347 180.477 1.00 24.87 403 TYR D C 1
ATOM 14486 O O . TYR D 1 403 ? 1.028 -73.960 180.443 1.00 32.50 403 TYR D O 1
ATOM 14495 N N . GLY D 1 404 ? -0.988 -73.968 181.409 1.00 22.98 404 GLY D N 1
ATOM 14496 C CA . GLY D 1 404 ? -0.537 -73.211 182.548 1.00 23.60 404 GLY D CA 1
ATOM 14497 C C . GLY D 1 404 ? -0.809 -73.984 183.811 1.00 22.35 404 GLY D C 1
ATOM 14498 O O . GLY D 1 404 ? -1.749 -74.773 183.874 1.00 30.75 404 GLY D O 1
ATOM 14499 N N . ALA D 1 405 ? -0.002 -73.753 184.827 1.00 23.78 405 ALA D N 1
ATOM 14500 C CA . ALA D 1 405 ? -0.140 -74.499 186.062 1.00 26.78 405 ALA D CA 1
ATOM 14501 C C . ALA D 1 405 ? 0.388 -73.659 187.194 1.00 27.53 405 ALA D C 1
ATOM 14502 O O . ALA D 1 405 ? 1.100 -72.681 186.980 1.00 31.37 405 ALA D O 1
ATOM 14504 N N . CYS D 1 406 ? 0.046 -74.058 188.402 1.00 26.22 406 CYS D N 1
ATOM 14505 C CA . CYS D 1 406 ? 0.602 -73.458 189.598 1.00 26.54 406 CYS D CA 1
ATOM 14506 C C . CYS D 1 406 ? 0.319 -74.392 190.764 1.00 27.71 406 CYS D C 1
ATOM 14507 O O . CYS D 1 406 ? -0.833 -74.708 191.061 1.00 30.77 406 CYS D O 1
ATOM 14510 N N . GLY D 1 407 ? 1.376 -74.854 191.410 1.00 28.87 407 GLY D N 1
ATOM 14511 C CA . GLY D 1 407 ? 1.228 -75.722 192.557 1.00 28.12 407 GLY D CA 1
ATOM 14512 C C . GLY D 1 407 ? 1.550 -77.142 192.171 1.00 29.99 407 GLY D C 1
ATOM 14513 O O . GLY D 1 407 ? 2.229 -77.396 191.166 1.00 28.41 407 GLY D O 1
ATOM 14514 N N . TYR D 1 408 ? 1.060 -78.082 192.968 1.00 34.03 408 TYR D N 1
ATOM 14515 C CA . TYR D 1 408 ? 1.358 -79.492 192.737 1.00 31.50 408 TYR D CA 1
ATOM 14516 C C . TYR D 1 408 ? 0.592 -80.147 191.594 1.00 34.09 408 TYR D C 1
ATOM 14517 O O . TYR D 1 408 ? -0.607 -79.913 191.395 1.00 36.34 408 TYR D O 1
ATOM 14526 N N . SER D 1 409 ? 1.292 -81.013 190.871 1.00 37.78 409 SER D N 1
ATOM 14527 C CA . SER D 1 409 ? 0.654 -81.921 189.937 1.00 34.02 409 SER D CA 1
ATOM 14528 C C . SER D 1 409 ? -0.220 -82.853 190.736 1.00 35.40 409 SER D C 1
ATOM 14529 O O . SER D 1 409 ? -0.107 -82.905 191.964 1.00 36.28 409 SER D O 1
ATOM 14532 N N . GLU D 1 410 ? -1.091 -83.587 190.056 1.00 30.93 410 GLU D N 1
ATOM 14533 C CA . GLU D 1 410 ? -1.888 -84.594 190.746 1.00 35.93 410 GLU D CA 1
ATOM 14534 C C . GLU D 1 410 ? -0.975 -85.680 191.345 1.00 41.38 410 GLU D C 1
ATOM 14535 O O . GLU D 1 410 ? -1.041 -85.959 192.556 1.00 43.38 410 GLU D O 1
ATOM 14541 N N . GLU D 1 411 ? -0.109 -86.266 190.516 1.00 35.09 411 GLU D N 1
ATOM 14542 C CA . GLU D 1 411 ? 0.820 -87.317 190.986 1.00 37.36 411 GLU D CA 1
ATOM 14543 C C . GLU D 1 411 ? 1.622 -86.957 192.238 1.00 39.67 411 GLU D C 1
ATOM 14544 O O . GLU D 1 411 ? 1.701 -87.756 193.174 1.00 46.21 411 GLU D O 1
ATOM 14550 N N . LYS D 1 412 ? 2.190 -85.754 192.263 1.00 39.47 412 LYS D N 1
ATOM 14551 C CA . LYS D 1 412 ? 3.018 -85.308 193.385 1.00 35.10 412 LYS D CA 1
ATOM 14552 C C . LYS D 1 412 ? 2.244 -85.013 194.659 1.00 38.17 412 LYS D C 1
ATOM 14553 O O . LYS D 1 412 ? 2.743 -85.245 195.753 1.00 44.42 412 LYS D O 1
ATOM 14559 N N . ALA D 1 413 ? 1.036 -84.480 194.521 1.00 41.92 413 ALA D N 1
ATOM 14560 C CA . ALA D 1 413 ? 0.188 -84.204 195.677 1.00 38.78 413 ALA D CA 1
ATOM 14561 C C . ALA D 1 413 ? -0.228 -85.515 196.345 1.00 42.21 413 ALA D C 1
ATOM 14562 O O . ALA D 1 413 ? -0.407 -85.565 197.563 1.00 44.45 413 ALA D O 1
ATOM 14564 N N . TYR D 1 414 ? -0.387 -86.572 195.547 1.00 41.80 414 TYR D N 1
ATOM 14565 C CA . TYR D 1 414 ? -0.633 -87.908 196.096 1.00 42.68 414 TYR D CA 1
ATOM 14566 C C . TYR D 1 414 ? 0.575 -88.371 196.925 1.00 48.48 414 TYR D C 1
ATOM 14567 O O . TYR D 1 414 ? 0.434 -88.655 198.122 1.00 43.63 414 TYR D O 1
ATOM 14576 N N . GLU D 1 415 ? 1.755 -88.438 196.296 1.00 44.89 415 GLU D N 1
ATOM 14577 C CA . GLU D 1 415 ? 2.986 -88.818 197.004 1.00 45.03 415 GLU D CA 1
ATOM 14578 C C . GLU D 1 415 ? 3.195 -88.042 198.299 1.00 44.96 415 GLU D C 1
ATOM 14579 O O . GLU D 1 415 ? 3.411 -88.624 199.358 1.00 47.85 415 GLU D O 1
ATOM 14585 N N . LEU D 1 416 ? 3.116 -86.722 198.206 1.00 46.71 416 LEU D N 1
ATOM 14586 C CA . LEU D 1 416 ? 3.381 -85.858 199.347 1.00 44.16 416 LEU D CA 1
ATOM 14587 C C . LEU D 1 416 ? 2.334 -85.971 200.440 1.00 41.95 416 LEU D C 1
ATOM 14588 O O . LEU D 1 416 ? 2.671 -85.872 201.613 1.00 43.55 416 LEU D O 1
ATOM 14593 N N . TYR D 1 417 ? 1.072 -86.191 200.064 1.00 46.64 417 TYR D N 1
ATOM 14594 C CA . TYR D 1 417 ? -0.041 -86.069 201.016 1.00 41.97 417 TYR D CA 1
ATOM 14595 C C . TYR D 1 417 ? -0.841 -87.325 201.253 1.00 35.52 417 TYR D C 1
ATOM 14596 O O . TYR D 1 417 ? -1.472 -87.469 202.303 1.00 31.87 417 TYR D O 1
ATOM 14605 N N . GLY D 1 418 ? -0.833 -88.220 200.270 1.00 36.09 418 GLY D N 1
ATOM 14606 C CA . GLY D 1 418 ? -1.586 -89.455 200.362 1.00 39.30 418 GLY D CA 1
ATOM 14607 C C . GLY D 1 418 ? -2.844 -89.431 199.527 1.00 43.49 418 GLY D C 1
ATOM 14608 O O . GLY D 1 418 ? -3.746 -88.617 199.767 1.00 45.52 418 GLY D O 1
ATOM 14609 N N . LYS D 1 419 ? -2.911 -90.340 198.561 1.00 37.63 419 LYS D N 1
ATOM 14610 C CA . LYS D 1 419 ? -3.974 -90.340 197.549 1.00 46.46 419 LYS D CA 1
ATOM 14611 C C . LYS D 1 419 ? -5.391 -90.201 198.142 1.00 49.72 419 LYS D C 1
ATOM 14612 O O . LYS D 1 419 ? -6.285 -89.595 197.540 1.00 48.05 419 LYS D O 1
ATOM 14618 N N . SER D 1 420 ? -5.572 -90.735 199.343 1.00 52.00 420 SER D N 1
ATOM 14619 C CA . SER D 1 420 ? -6.878 -90.755 199.965 1.00 47.90 420 SER D CA 1
ATOM 14620 C C . SER D 1 420 ? -7.146 -89.424 200.639 1.00 48.81 420 SER D C 1
ATOM 14621 O O . SER D 1 420 ? -8.260 -89.170 201.102 1.00 55.07 420 SER D O 1
ATOM 14624 N N . ASN D 1 421 ? -6.133 -88.566 200.680 1.00 45.62 421 ASN D N 1
ATOM 14625 C CA . ASN D 1 421 ? -6.257 -87.271 201.362 1.00 45.21 421 ASN D CA 1
ATOM 14626 C C . ASN D 1 421 ? -6.375 -86.032 200.448 1.00 41.64 421 ASN D C 1
ATOM 14627 O O . ASN D 1 421 ? -6.512 -84.904 200.931 1.00 38.19 421 ASN D O 1
ATOM 14632 N N . VAL D 1 422 ? -6.299 -86.246 199.135 1.00 44.74 422 VAL D N 1
ATOM 14633 C CA . VAL D 1 422 ? -6.457 -85.160 198.172 1.00 44.66 422 VAL D CA 1
ATOM 14634 C C . VAL D 1 422 ? -7.589 -85.429 197.181 1.00 44.00 422 VAL D C 1
ATOM 14635 O O . VAL D 1 422 ? -7.740 -86.544 196.678 1.00 51.87 422 VAL D O 1
ATOM 14639 N N . GLU D 1 423 ? -8.394 -84.395 196.943 1.00 46.30 423 GLU D N 1
ATOM 14640 C CA . GLU D 1 423 ? -9.444 -84.412 195.930 1.00 38.90 423 GLU D CA 1
ATOM 14641 C C . GLU D 1 423 ? -8.977 -83.718 194.673 1.00 40.84 423 GLU D C 1
ATOM 14642 O O . GLU D 1 423 ? -8.422 -82.614 194.727 1.00 44.05 423 GLU D O 1
ATOM 14648 N N . VAL D 1 424 ? -9.217 -84.366 193.544 1.00 37.06 424 VAL D N 1
ATOM 14649 C CA . VAL D 1 424 ? -8.974 -83.777 192.245 1.00 33.29 424 VAL D CA 1
ATOM 14650 C C . VAL D 1 424 ? -10.332 -83.540 191.578 1.00 40.34 424 VAL D C 1
ATOM 14651 O O . VAL D 1 424 ? -11.051 -84.496 191.257 1.00 38.64 424 VAL D O 1
ATOM 14655 N N . PHE D 1 425 ? -10.708 -82.275 191.411 1.00 34.61 425 PHE D N 1
ATOM 14656 C CA . PHE D 1 425 ? -11.879 -81.948 190.619 1.00 28.29 425 PHE D CA 1
ATOM 14657 C C . PHE D 1 425 ? -11.357 -81.620 189.234 1.00 34.08 425 PHE D C 1
ATOM 14658 O O . PHE D 1 425 ? -10.339 -80.942 189.108 1.00 40.27 425 PHE D O 1
ATOM 14666 N N . LEU D 1 426 ? -12.024 -82.102 188.190 1.00 32.71 426 LEU D N 1
ATOM 14667 C CA . LEU D 1 426 ? -11.539 -81.846 186.841 1.00 27.56 426 LEU D CA 1
ATOM 14668 C C . LEU D 1 426 ? -12.658 -81.930 185.817 1.00 33.70 426 LEU D C 1
ATOM 14669 O O . LEU D 1 426 ? -13.794 -82.300 186.154 1.00 33.01 426 LEU D O 1
ATOM 14674 N N . GLN D 1 427 ? -12.346 -81.546 184.581 1.00 32.00 427 GLN D N 1
ATOM 14675 C CA . GLN D 1 427 ? -13.326 -81.513 183.507 1.00 31.44 427 GLN D CA 1
ATOM 14676 C C . GLN D 1 427 ? -12.619 -81.249 182.208 1.00 31.26 427 GLN D C 1
ATOM 14677 O O . GLN D 1 427 ? -11.923 -80.259 182.090 1.00 35.67 427 GLN D O 1
ATOM 14683 N N . GLU D 1 428 ? -12.776 -82.150 181.246 1.00 34.49 428 GLU D N 1
ATOM 14684 C CA . GLU D 1 428 ? -12.429 -81.869 179.863 1.00 33.50 428 GLU D CA 1
ATOM 14685 C C . GLU D 1 428 ? -13.599 -81.148 179.202 1.00 37.42 428 GLU D C 1
ATOM 14686 O O . GLU D 1 428 ? -14.760 -81.332 179.590 1.00 41.63 428 GLU D O 1
ATOM 14692 N N . PHE D 1 429 ? -13.300 -80.328 178.201 1.00 37.54 429 PHE D N 1
ATOM 14693 C CA . PHE D 1 429 ? -14.326 -79.553 177.523 1.00 29.23 429 PHE D CA 1
ATOM 14694 C C . PHE D 1 429 ? -13.736 -78.959 176.273 1.00 30.51 429 PHE D C 1
ATOM 14695 O O . PHE D 1 429 ? -12.529 -78.970 176.105 1.00 37.17 429 PHE D O 1
ATOM 14703 N N . ASN D 1 430 ? -14.587 -78.462 175.386 1.00 33.30 430 ASN D N 1
ATOM 14704 C CA . ASN D 1 430 ? -14.132 -77.850 174.145 1.00 32.53 430 ASN D CA 1
ATOM 14705 C C . ASN D 1 430 ? -14.255 -76.349 174.183 1.00 33.80 430 ASN D C 1
ATOM 14706 O O . ASN D 1 430 ? -15.232 -75.804 174.684 1.00 32.61 430 ASN D O 1
ATOM 14711 N N . ASN D 1 431 ? -13.255 -75.677 173.646 1.00 37.34 431 ASN D N 1
ATOM 14712 C CA . ASN D 1 431 ? -13.325 -74.242 173.501 1.00 32.77 431 ASN D CA 1
ATOM 14713 C C . ASN D 1 431 ? -14.514 -73.927 172.598 1.00 31.08 431 ASN D C 1
ATOM 14714 O O . ASN D 1 431 ? -14.701 -74.601 171.592 1.00 30.82 431 ASN D O 1
ATOM 14719 N N . LEU D 1 432 ? -15.321 -72.925 172.957 1.00 35.11 432 LEU D N 1
ATOM 14720 C CA . LEU D 1 432 ? -16.462 -72.511 172.123 1.00 27.37 432 LEU D CA 1
ATOM 14721 C C . LEU D 1 432 ? -16.080 -72.223 170.679 1.00 31.13 432 LEU D C 1
ATOM 14722 O O . LEU D 1 432 ? -16.677 -72.760 169.747 1.00 33.32 432 LEU D O 1
ATOM 14727 N N . GLU D 1 433 ? -15.088 -71.367 170.483 1.00 28.91 433 GLU D N 1
ATOM 14728 C CA . GLU D 1 433 ? -14.794 -70.913 169.132 1.00 28.62 433 GLU D CA 1
ATOM 14729 C C . GLU D 1 433 ? -14.316 -72.027 168.226 1.00 30.95 433 GLU D C 1
ATOM 14730 O O . GLU D 1 433 ? -14.700 -72.081 167.061 1.00 32.92 433 GLU D O 1
ATOM 14736 N N . ILE D 1 434 ? -13.464 -72.901 168.759 1.00 33.37 434 ILE D N 1
ATOM 14737 C CA . ILE D 1 434 ? -12.919 -74.027 167.998 1.00 30.86 434 ILE D CA 1
ATOM 14738 C C . ILE D 1 434 ? -13.984 -75.113 167.815 1.00 32.14 434 ILE D C 1
ATOM 14739 O O . ILE D 1 434 ? -14.096 -75.736 166.751 1.00 27.41 434 ILE D O 1
ATOM 14744 N N . SER D 1 435 ? -14.771 -75.330 168.864 1.00 28.68 435 SER D N 1
ATOM 14745 C CA . SER D 1 435 ? -15.894 -76.281 168.811 1.00 37.44 435 SER D CA 1
ATOM 14746 C C . SER D 1 435 ? -16.750 -76.177 167.540 1.00 39.52 435 SER D C 1
ATOM 14747 O O . SER D 1 435 ? -17.104 -77.179 166.920 1.00 41.18 435 SER D O 1
ATOM 14750 N N . ALA D 1 436 ? -17.087 -74.955 167.160 1.00 36.92 436 ALA D N 1
ATOM 14751 C CA . ALA D 1 436 ? -18.010 -74.726 166.065 1.00 31.10 436 ALA D CA 1
ATOM 14752 C C . ALA D 1 436 ? -17.364 -74.959 164.708 1.00 33.37 436 ALA D C 1
ATOM 14753 O O . ALA D 1 436 ? -18.022 -74.790 163.678 1.00 38.30 436 ALA D O 1
ATOM 14755 N N . VAL D 1 437 ? -16.084 -75.325 164.692 1.00 30.92 437 VAL D N 1
ATOM 14756 C CA . VAL D 1 437 ? -15.391 -75.549 163.425 1.00 32.46 437 VAL D CA 1
ATOM 14757 C C . VAL D 1 437 ? -15.464 -77.017 163.004 1.00 39.26 437 VAL D C 1
ATOM 14758 O O . VAL D 1 437 ? -15.484 -77.330 161.809 1.00 39.58 437 VAL D O 1
ATOM 14762 N N . HIS D 1 438 ? -15.528 -77.905 163.996 1.00 36.90 438 HIS D N 1
ATOM 14763 C CA . HIS D 1 438 ? -15.383 -79.347 163.788 1.00 38.62 438 HIS D CA 1
ATOM 14764 C C . HIS D 1 438 ? -14.090 -79.661 163.044 1.00 36.52 438 HIS D C 1
ATOM 14765 O O . HIS D 1 438 ? -14.095 -80.214 161.945 1.00 41.55 438 HIS D O 1
ATOM 14772 N N . ARG D 1 439 ? -12.974 -79.290 163.655 1.00 34.71 439 ARG D N 1
ATOM 14773 C CA . ARG D 1 439 ? -11.674 -79.597 163.090 1.00 34.73 439 ARG D CA 1
ATOM 14774 C C . ARG D 1 439 ? -11.534 -81.090 162.912 1.00 37.25 439 ARG D C 1
ATOM 14775 O O . ARG D 1 439 ? -12.236 -81.863 163.565 1.00 39.55 439 ARG D O 1
ATOM 14783 N N . GLN D 1 440 ? -10.615 -81.491 162.040 1.00 37.73 440 GLN D N 1
ATOM 14784 C CA . GLN D 1 440 ? -10.333 -82.905 161.825 1.00 45.28 440 GLN D CA 1
ATOM 14785 C C . GLN D 1 440 ? -8.880 -83.256 162.095 1.00 49.82 440 GLN D C 1
ATOM 14786 O O . GLN D 1 440 ? -7.984 -82.463 161.813 1.00 46.27 440 GLN D O 1
ATOM 14792 N N . LYS D 1 441 ? -8.648 -84.462 162.607 1.00 52.78 441 LYS D N 1
ATOM 14793 C CA . LYS D 1 441 ? -7.296 -84.916 162.884 1.00 42.48 441 LYS D CA 1
ATOM 14794 C C . LYS D 1 441 ? -6.469 -84.847 161.616 1.00 48.91 441 LYS D C 1
ATOM 14795 O O . LYS D 1 441 ? -6.960 -85.123 160.529 1.00 51.68 441 LYS D O 1
ATOM 14801 N N . HIS D 1 442 ? -5.216 -84.446 161.766 1.00 51.36 442 HIS D N 1
ATOM 14802 C CA . HIS D 1 442 ? -4.231 -84.558 160.703 1.00 52.17 442 HIS D CA 1
ATOM 14803 C C . HIS D 1 442 ? -4.125 -86.035 160.363 1.00 51.75 442 HIS D C 1
ATOM 14804 O O . HIS D 1 442 ? -4.377 -86.872 161.234 1.00 56.21 442 HIS D O 1
ATOM 14811 N N . ILE D 1 443 ? -3.747 -86.367 159.130 1.00 45.81 443 ILE D N 1
ATOM 14812 C CA . ILE D 1 443 ? -3.742 -87.770 158.722 1.00 52.11 443 ILE D CA 1
ATOM 14813 C C . ILE D 1 443 ? -2.919 -88.655 159.653 1.00 54.50 443 ILE D C 1
ATOM 14814 O O . ILE D 1 443 ? -3.337 -89.762 160.002 1.00 58.16 443 ILE D O 1
ATOM 14819 N N . ARG D 1 444 ? -1.756 -88.156 160.063 1.00 52.47 444 ARG D N 1
ATOM 14820 C CA . ARG D 1 444 ? -0.791 -88.975 160.789 1.00 48.54 444 ARG D CA 1
ATOM 14821 C C . ARG D 1 444 ? -1.350 -89.472 162.115 1.00 51.25 444 ARG D C 1
ATOM 14822 O O . ARG D 1 444 ? -0.863 -90.451 162.673 1.00 58.90 444 ARG D O 1
ATOM 14830 N N . ALA D 1 445 ? -2.382 -88.809 162.617 1.00 49.02 445 ALA D N 1
ATOM 14831 C CA . ALA D 1 445 ? -2.964 -89.215 163.888 1.00 54.44 445 ALA D CA 1
ATOM 14832 C C . ALA D 1 445 ? -4.242 -90.012 163.662 1.00 60.77 445 ALA D C 1
ATOM 14833 O O . ALA D 1 445 ? -4.914 -90.419 164.621 1.00 56.79 445 ALA D O 1
ATOM 14835 N N . GLN D 1 446 ? -4.581 -90.221 162.390 1.00 61.91 446 GLN D N 1
ATOM 14836 C CA . GLN D 1 446 ? -5.792 -90.960 162.040 1.00 64.89 446 GLN D CA 1
ATOM 14837 C C . GLN D 1 446 ? -5.572 -92.462 162.119 1.00 66.24 446 GLN D C 1
ATOM 14838 O O . GLN D 1 446 ? -4.843 -93.042 161.302 1.00 65.38 446 GLN D O 1
ATOM 14844 N N . LYS D 1 447 ? -6.210 -93.083 163.106 1.00 67.01 447 LYS D N 1
ATOM 14845 C CA . LYS D 1 447 ? -6.174 -94.532 163.246 1.00 68.82 447 LYS D CA 1
ATOM 14846 C C . LYS D 1 447 ? -6.780 -95.148 161.988 1.00 70.05 447 LYS D C 1
ATOM 14847 O O . LYS D 1 447 ? -6.049 -95.633 161.115 1.00 69.36 447 LYS D O 1
ATOM 14853 N N . ASP D 1 448 ? -8.105 -95.084 161.876 1.00 68.49 448 ASP D N 1
ATOM 14854 C CA . ASP D 1 448 ? -8.788 -95.472 160.644 1.00 66.01 448 ASP D CA 1
ATOM 14855 C C . ASP D 1 448 ? -9.396 -94.266 159.915 1.00 69.55 448 ASP D C 1
ATOM 14856 O O . ASP D 1 448 ? -9.419 -93.142 160.438 1.00 72.33 448 ASP D O 1
ATOM 14861 N N . GLU D 1 449 ? -9.896 -94.504 158.706 1.00 70.70 449 GLU D N 1
ATOM 14862 C CA . GLU D 1 449 ? -10.466 -93.439 157.879 1.00 69.02 449 GLU D CA 1
ATOM 14863 C C . GLU D 1 449 ? -11.694 -92.783 158.504 1.00 62.43 449 GLU D C 1
ATOM 14864 O O . GLU D 1 449 ? -12.217 -91.822 157.952 1.00 61.26 449 GLU D O 1
ATOM 14870 N N . TYR D 1 450 ? -12.143 -93.312 159.645 1.00 68.44 450 TYR D N 1
ATOM 14871 C CA . TYR D 1 450 ? -13.305 -92.790 160.384 1.00 68.95 450 TYR D CA 1
ATOM 14872 C C . TYR D 1 450 ? -12.893 -91.947 161.592 1.00 61.38 450 TYR D C 1
ATOM 14873 O O . TYR D 1 450 ? -13.699 -91.208 162.150 1.00 58.63 450 TYR D O 1
ATOM 14882 N N . ASP D 1 451 ? -11.632 -92.072 161.987 1.00 64.69 451 ASP D N 1
ATOM 14883 C CA . ASP D 1 451 ? -11.096 -91.324 163.109 1.00 61.44 451 ASP D CA 1
ATOM 14884 C C . ASP D 1 451 ? -10.777 -89.927 162.627 1.00 59.13 451 ASP D C 1
ATOM 14885 O O . ASP D 1 451 ? -9.633 -89.622 162.308 1.00 61.74 451 ASP D O 1
ATOM 14890 N N . LEU D 1 452 ? -11.792 -89.076 162.565 1.00 58.14 452 LEU D N 1
ATOM 14891 C CA . LEU D 1 452 ? -11.616 -87.755 161.975 1.00 56.36 452 LEU D CA 1
ATOM 14892 C C . LEU D 1 452 ? -11.648 -86.615 162.993 1.00 52.50 452 LEU D C 1
ATOM 14893 O O . LEU D 1 452 ? -10.729 -85.794 163.035 1.00 50.09 452 LEU D O 1
ATOM 14898 N N . ASP D 1 453 ? -12.701 -86.572 163.806 1.00 48.98 453 ASP D N 1
ATOM 14899 C CA . ASP D 1 453 ? -12.864 -85.512 164.800 1.00 56.00 453 ASP D CA 1
ATOM 14900 C C . ASP D 1 453 ? -11.687 -85.473 165.772 1.00 62.39 453 ASP D C 1
ATOM 14901 O O . ASP D 1 453 ? -11.200 -86.519 166.216 1.00 60.82 453 ASP D O 1
ATOM 14906 N N . VAL D 1 454 ? -11.229 -84.262 166.085 1.00 53.81 454 VAL D N 1
ATOM 14907 C CA . VAL D 1 454 ? -10.127 -84.080 167.015 1.00 49.09 454 VAL D CA 1
ATOM 14908 C C . VAL D 1 454 ? -10.587 -84.395 168.439 1.00 50.36 454 VAL D C 1
ATOM 14909 O O . VAL D 1 454 ? -11.783 -84.413 168.708 1.00 52.07 454 VAL D O 1
ATOM 14913 N N . SER D 1 455 ? -9.654 -84.652 169.352 1.00 50.08 455 SER D N 1
ATOM 14914 C CA . SER D 1 455 ? -10.018 -84.856 170.753 1.00 39.87 455 SER D CA 1
ATOM 14915 C C . SER D 1 455 ? -10.426 -83.532 171.364 1.00 40.94 455 SER D C 1
ATOM 14916 O O . SER D 1 455 ? -10.237 -82.481 170.757 1.00 45.60 455 SER D O 1
ATOM 14919 N N . SER D 1 456 ? -10.980 -83.576 172.569 1.00 40.96 456 SER D N 1
ATOM 14920 C CA . SER D 1 456 ? -11.408 -82.365 173.254 1.00 37.05 456 SER D CA 1
ATOM 14921 C C . SER D 1 456 ? -10.187 -81.476 173.495 1.00 42.62 456 SER D C 1
ATOM 14922 O O . SER D 1 456 ? -9.100 -81.971 173.803 1.00 40.29 456 SER D O 1
ATOM 14925 N N . THR D 1 457 ? -10.374 -80.164 173.351 1.00 41.72 457 THR D N 1
ATOM 14926 C CA . THR D 1 457 ? -9.242 -79.236 173.306 1.00 38.99 457 THR D CA 1
ATOM 14927 C C . THR D 1 457 ? -8.708 -78.799 174.682 1.00 36.01 457 THR D C 1
ATOM 14928 O O . THR D 1 457 ? -7.500 -78.612 174.829 1.00 36.32 457 THR D O 1
ATOM 14932 N N . CYS D 1 458 ? -9.588 -78.681 175.683 1.00 29.48 458 CYS D N 1
ATOM 14933 C CA . CYS D 1 458 ? -9.209 -78.149 176.991 1.00 28.12 458 CYS D CA 1
ATOM 14934 C C . CYS D 1 458 ? -9.380 -79.065 178.202 1.00 30.81 458 CYS D C 1
ATOM 14935 O O . CYS D 1 458 ? -10.186 -80.001 178.192 1.00 33.77 458 CYS D O 1
ATOM 14938 N N . LEU D 1 459 ? -8.665 -78.733 179.272 1.00 24.27 459 LEU D N 1
ATOM 14939 C CA . LEU D 1 459 ? -8.766 -79.458 180.532 1.00 26.22 459 LEU D CA 1
ATOM 14940 C C . LEU D 1 459 ? -8.618 -78.501 181.687 1.00 28.33 459 LEU D C 1
ATOM 14941 O O . LEU D 1 459 ? -7.713 -77.673 181.700 1.00 29.71 459 LEU D O 1
ATOM 14946 N N . ALA D 1 460 ? -9.508 -78.596 182.658 1.00 25.58 460 ALA D N 1
ATOM 14947 C CA . ALA D 1 460 ? -9.399 -77.774 183.846 1.00 26.98 460 ALA D CA 1
ATOM 14948 C C . ALA D 1 460 ? -9.331 -78.768 184.992 1.00 32.02 460 ALA D C 1
ATOM 14949 O O . ALA D 1 460 ? -10.131 -79.692 185.053 1.00 33.55 460 ALA D O 1
ATOM 14951 N N . LYS D 1 461 ? -8.385 -78.584 185.900 1.00 29.96 461 LYS D N 1
ATOM 14952 C CA . LYS D 1 461 ? -8.156 -79.541 186.969 1.00 26.82 461 LYS D CA 1
ATOM 14953 C C . LYS D 1 461 ? -7.712 -78.786 188.209 1.00 28.19 461 LYS D C 1
ATOM 14954 O O . LYS D 1 461 ? -6.813 -77.947 188.120 1.00 29.91 461 LYS D O 1
ATOM 14960 N N . LEU D 1 462 ? -8.347 -79.047 189.351 1.00 27.72 462 LEU D N 1
ATOM 14961 C CA . LEU D 1 462 ? -7.915 -78.465 190.626 1.00 29.07 462 LEU D CA 1
ATOM 14962 C C . LEU D 1 462 ? -7.504 -79.585 191.589 1.00 35.05 462 LEU D C 1
ATOM 14963 O O . LEU D 1 462 ? -8.231 -80.566 191.736 1.00 35.21 462 LEU D O 1
ATOM 14968 N N . VAL D 1 463 ? -6.341 -79.446 192.232 1.00 35.17 463 VAL D N 1
ATOM 14969 C CA . VAL D 1 463 ? -5.876 -80.418 193.222 1.00 30.11 463 VAL D CA 1
ATOM 14970 C C . VAL D 1 463 ? -6.059 -79.839 194.630 1.00 31.98 463 VAL D C 1
ATOM 14971 O O . VAL D 1 463 ? -5.510 -78.784 194.930 1.00 34.92 463 VAL D O 1
ATOM 14975 N N . CYS D 1 464 ? -6.849 -80.510 195.475 1.00 33.53 464 CYS D N 1
ATOM 14976 C CA . CYS D 1 464 ? -7.296 -79.953 196.772 1.00 33.86 464 CYS D CA 1
ATOM 14977 C C . CYS D 1 464 ? -6.990 -80.822 198.003 1.00 41.20 464 CYS D C 1
ATOM 14978 O O . CYS D 1 464 ? -7.023 -82.060 197.931 1.00 44.26 464 CYS D O 1
ATOM 14981 N N . LEU D 1 465 ? -6.772 -80.181 199.149 1.00 34.90 465 LEU D N 1
ATOM 14982 C CA . LEU D 1 465 ? -6.464 -80.921 200.373 1.00 42.51 465 LEU D CA 1
ATOM 14983 C C . LEU D 1 465 ? -7.684 -81.192 201.235 1.00 42.65 465 LEU D C 1
ATOM 14984 O O . LEU D 1 465 ? -8.103 -80.312 201.990 1.00 44.96 465 LEU D O 1
ATOM 14989 N N . LYS D 1 466 ? -8.228 -82.408 201.140 1.00 43.05 466 LYS D N 1
ATOM 14990 C CA . LYS D 1 466 ? -9.452 -82.788 201.864 1.00 43.16 466 LYS D CA 1
ATOM 14991 C C . LYS D 1 466 ? -9.472 -82.325 203.318 1.00 47.75 466 LYS D C 1
ATOM 14992 O O . LYS D 1 466 ? -10.487 -81.817 203.822 1.00 49.18 466 LYS D O 1
ATOM 14998 N N . ASN D 1 467 ? -8.336 -82.498 203.982 1.00 42.67 467 ASN D N 1
ATOM 14999 C CA . ASN D 1 467 ? -8.259 -82.300 205.420 1.00 49.56 467 ASN D CA 1
ATOM 15000 C C . ASN D 1 467 ? -8.044 -80.850 205.780 1.00 44.56 467 ASN D C 1
ATOM 15001 O O . ASN D 1 467 ? -7.922 -80.513 206.949 1.00 50.17 467 ASN D O 1
ATOM 15006 N N . GLU D 1 468 ? -7.990 -79.988 204.775 1.00 46.31 468 GLU D N 1
ATOM 15007 C CA . GLU D 1 468 ? -7.922 -78.548 205.028 1.00 49.67 468 GLU D CA 1
ATOM 15008 C C . GLU D 1 468 ? -9.045 -77.791 204.317 1.00 49.47 468 GLU D C 1
ATOM 15009 O O . GLU D 1 468 ? -8.794 -76.777 203.668 1.00 52.40 468 GLU D O 1
ATOM 15015 N N . ASP D 1 469 ? -10.272 -78.298 204.434 1.00 49.92 469 ASP D N 1
ATOM 15016 C CA . ASP D 1 469 ? -11.453 -77.672 203.832 1.00 41.36 469 ASP D CA 1
ATOM 15017 C C . ASP D 1 469 ? -11.278 -77.487 202.324 1.00 42.48 469 ASP D C 1
ATOM 15018 O O . ASP D 1 469 ? -11.729 -76.506 201.757 1.00 46.87 469 ASP D O 1
ATOM 15023 N N . ASN D 1 470 ? -10.605 -78.439 201.687 1.00 47.40 470 ASN D N 1
ATOM 15024 C CA . ASN D 1 470 ? -10.335 -78.402 200.243 1.00 44.73 470 ASN D CA 1
ATOM 15025 C C . ASN D 1 470 ? -9.541 -77.193 199.736 1.00 42.37 470 ASN D C 1
ATOM 15026 O O . ASN D 1 470 ? -9.788 -76.695 198.640 1.00 43.24 470 ASN D O 1
ATOM 15031 N N . ARG D 1 471 ? -8.583 -76.743 200.543 1.00 39.30 471 ARG D N 1
ATOM 15032 C CA . ARG D 1 471 ? -7.586 -75.785 200.101 1.00 40.03 471 ARG D CA 1
ATOM 15033 C C . ARG D 1 471 ? -6.999 -76.286 198.790 1.00 37.28 471 ARG D C 1
ATOM 15034 O O . ARG D 1 471 ? -6.552 -77.425 198.711 1.00 36.67 471 ARG D O 1
ATOM 15042 N N . VAL D 1 472 ? -7.027 -75.441 197.762 1.00 35.97 472 VAL D N 1
ATOM 15043 C CA . VAL D 1 472 ? -6.456 -75.783 196.467 1.00 33.72 472 VAL D CA 1
ATOM 15044 C C . VAL D 1 472 ? -4.936 -75.656 196.536 1.00 36.04 472 VAL D C 1
ATOM 15045 O O . VAL D 1 472 ? -4.417 -74.571 196.780 1.00 35.62 472 VAL D O 1
ATOM 15049 N N . ILE D 1 473 ? -4.217 -76.756 196.331 1.00 34.88 473 ILE D N 1
ATOM 15050 C CA . ILE D 1 473 ? -2.765 -76.712 196.358 1.00 31.07 473 ILE D CA 1
ATOM 15051 C C . ILE D 1 473 ? -2.205 -77.027 194.989 1.00 35.04 473 ILE D C 1
ATOM 15052 O O . ILE D 1 473 ? -0.986 -77.228 194.843 1.00 39.65 473 ILE D O 1
ATOM 15057 N N . GLY D 1 474 ? -3.080 -77.094 193.988 1.00 27.09 474 GLY D N 1
ATOM 15058 C CA . GLY D 1 474 ? -2.642 -77.321 192.613 1.00 31.40 474 GLY D CA 1
ATOM 15059 C C . GLY D 1 474 ? -3.649 -76.838 191.574 1.00 28.34 474 GLY D C 1
ATOM 15060 O O . GLY D 1 474 ? -4.835 -77.136 191.692 1.00 38.87 474 GLY D O 1
ATOM 15061 N N . PHE D 1 475 ? -3.184 -76.080 190.577 1.00 29.38 475 PHE D N 1
ATOM 15062 C CA . PHE D 1 475 ? -4.046 -75.525 189.522 1.00 26.04 475 PHE D CA 1
ATOM 15063 C C . PHE D 1 475 ? -3.448 -75.901 188.192 1.00 28.10 475 PHE D C 1
ATOM 15064 O O . PHE D 1 475 ? -2.256 -75.697 187.963 1.00 33.88 475 PHE D O 1
ATOM 15072 N N . HIS D 1 476 ? -4.262 -76.455 187.312 1.00 26.08 476 HIS D N 1
ATOM 15073 C CA . HIS D 1 476 ? -3.803 -76.860 185.999 1.00 23.69 476 HIS D CA 1
ATOM 15074 C C . HIS D 1 476 ? -4.869 -76.530 184.973 1.00 26.30 476 HIS D C 1
ATOM 15075 O O . HIS D 1 476 ? -6.057 -76.762 185.209 1.00 23.83 476 HIS D O 1
ATOM 15082 N N . TYR D 1 477 ? -4.439 -75.983 183.839 1.00 29.87 477 TYR D N 1
ATOM 15083 C CA . TYR D 1 477 ? -5.342 -75.593 182.759 1.00 22.11 477 TYR D CA 1
ATOM 15084 C C . TYR D 1 477 ? -4.636 -75.795 181.440 1.00 21.88 477 TYR D C 1
ATOM 15085 O O . TYR D 1 477 ? -3.563 -75.227 181.219 1.00 28.10 477 TYR D O 1
ATOM 15094 N N . VAL D 1 478 ? -5.203 -76.645 180.592 1.00 24.32 478 VAL D N 1
ATOM 15095 C CA . VAL D 1 478 ? -4.730 -76.848 179.217 1.00 26.53 478 VAL D CA 1
ATOM 15096 C C . VAL D 1 478 ? -5.789 -76.293 178.300 1.00 27.47 478 VAL D C 1
ATOM 15097 O O . VAL D 1 478 ? -6.964 -76.645 178.436 1.00 26.58 478 VAL D O 1
ATOM 15101 N N . GLY D 1 479 ? -5.389 -75.436 177.369 1.00 23.20 479 GLY D N 1
ATOM 15102 C CA . GLY D 1 479 ? -6.333 -74.784 176.484 1.00 24.74 479 GLY D CA 1
ATOM 15103 C C . GLY D 1 479 ? -5.710 -73.514 175.949 1.00 29.84 479 GLY D C 1
ATOM 15104 O O . GLY D 1 479 ? -4.510 -73.312 176.118 1.00 28.56 479 GLY D O 1
ATOM 15105 N N . PRO D 1 480 ? -6.507 -72.652 175.301 1.00 29.44 480 PRO D N 1
ATOM 15106 C CA . PRO D 1 480 ? -5.944 -71.443 174.694 1.00 27.66 480 PRO D CA 1
ATOM 15107 C C . PRO D 1 480 ? -5.669 -70.391 175.752 1.00 29.45 480 PRO D C 1
ATOM 15108 O O . PRO D 1 480 ? -6.347 -70.421 176.781 1.00 29.12 480 PRO D O 1
ATOM 15112 N N . ASN D 1 481 ? -4.698 -69.499 175.519 1.00 28.72 481 ASN D N 1
ATOM 15113 C CA . ASN D 1 481 ? -4.434 -68.379 176.428 1.00 22.57 481 ASN D CA 1
ATOM 15114 C C . ASN D 1 481 ? -4.189 -68.764 177.875 1.00 22.30 481 ASN D C 1
ATOM 15115 O O . ASN D 1 481 ? -4.717 -68.127 178.788 1.00 24.03 481 ASN D O 1
ATOM 15120 N N . ALA D 1 482 ? -3.365 -69.773 178.104 1.00 22.23 482 ALA D N 1
ATOM 15121 C CA . ALA D 1 482 ? -3.208 -70.308 179.456 1.00 24.75 482 ALA D CA 1
ATOM 15122 C C . ALA D 1 482 ? -2.504 -69.342 180.389 1.00 26.87 482 ALA D C 1
ATOM 15123 O O . ALA D 1 482 ? -2.741 -69.354 181.619 1.00 24.86 482 ALA D O 1
ATOM 15125 N N . GLY D 1 483 ? -1.627 -68.514 179.823 1.00 23.27 483 GLY D N 1
ATOM 15126 C CA . GLY D 1 483 ? -0.897 -67.566 180.648 1.00 22.29 483 GLY D CA 1
ATOM 15127 C C . GLY D 1 483 ? -1.873 -66.570 181.230 1.00 21.79 483 GLY D C 1
ATOM 15128 O O . GLY D 1 483 ? -1.874 -66.289 182.424 1.00 21.58 483 GLY D O 1
ATOM 15129 N N . GLU D 1 484 ? -2.737 -66.056 180.376 1.00 25.86 484 GLU D N 1
ATOM 15130 C CA . GLU D 1 484 ? -3.760 -65.114 180.812 1.00 24.24 484 GLU D CA 1
ATOM 15131 C C . GLU D 1 484 ? -4.721 -65.721 181.826 1.00 24.34 484 GLU D C 1
ATOM 15132 O O . GLU D 1 484 ? -5.131 -65.062 182.776 1.00 27.47 484 GLU D O 1
ATOM 15138 N N . VAL D 1 485 ? -5.084 -66.980 181.654 1.00 27.35 485 VAL D N 1
ATOM 15139 C CA . VAL D 1 485 ? -6.008 -67.587 182.603 1.00 21.04 485 VAL D CA 1
ATOM 15140 C C . VAL D 1 485 ? -5.334 -67.791 183.939 1.00 22.52 485 VAL D C 1
ATOM 15141 O O . VAL D 1 485 ? -5.924 -67.537 184.972 1.00 23.85 485 VAL D O 1
ATOM 15145 N N . THR D 1 486 ? -4.076 -68.223 183.924 1.00 23.93 486 THR D N 1
ATOM 15146 C CA . THR D 1 486 ? -3.469 -68.730 185.142 1.00 20.25 486 THR D CA 1
ATOM 15147 C C . THR D 1 486 ? -3.080 -67.658 186.151 1.00 22.83 486 THR D C 1
ATOM 15148 O O . THR D 1 486 ? -3.102 -67.907 187.370 1.00 23.90 486 THR D O 1
ATOM 15152 N N . GLN D 1 487 ? -2.723 -66.479 185.652 1.00 20.12 487 GLN D N 1
ATOM 15153 C CA . GLN D 1 487 ? -2.194 -65.409 186.504 1.00 22.02 487 GLN D CA 1
ATOM 15154 C C . GLN D 1 487 ? -3.033 -65.138 187.706 1.00 20.32 487 GLN D C 1
ATOM 15155 O O . GLN D 1 487 ? -2.587 -65.280 188.830 1.00 19.25 487 GLN D O 1
ATOM 15161 N N . GLY D 1 488 ? -4.277 -64.741 187.455 1.00 27.27 488 GLY D N 1
ATOM 15162 C CA . GLY D 1 488 ? -5.224 -64.470 188.520 1.00 20.68 488 GLY D CA 1
ATOM 15163 C C . GLY D 1 488 ? -5.429 -65.662 189.434 1.00 21.49 488 GLY D C 1
ATOM 15164 O O . GLY D 1 488 ? -5.674 -65.479 190.631 1.00 24.96 488 GLY D O 1
ATOM 15165 N N . MET D 1 489 ? -5.328 -66.878 188.883 1.00 21.94 489 MET D N 1
ATOM 15166 C CA . MET D 1 489 ? -5.563 -68.097 189.662 1.00 24.25 489 MET D CA 1
ATOM 15167 C C . MET D 1 489 ? -4.394 -68.426 190.556 1.00 26.60 489 MET D C 1
ATOM 15168 O O . MET D 1 489 ? -4.574 -68.868 191.682 1.00 31.82 489 MET D O 1
ATOM 15173 N N . ALA D 1 490 ? -3.191 -68.189 190.055 1.00 26.08 490 ALA D N 1
ATOM 15174 C CA . ALA D 1 490 ? -1.997 -68.215 190.883 1.00 22.29 490 ALA D CA 1
ATOM 15175 C C . ALA D 1 490 ? -2.116 -67.265 192.065 1.00 23.73 490 ALA D C 1
ATOM 15176 O O . ALA D 1 490 ? -1.730 -67.619 193.182 1.00 25.48 490 ALA D O 1
ATOM 15178 N N . LEU D 1 491 ? -2.640 -66.061 191.834 1.00 22.28 491 LEU D N 1
ATOM 15179 C CA . LEU D 1 491 ? -2.871 -65.124 192.937 1.00 21.39 491 LEU D CA 1
ATOM 15180 C C . LEU D 1 491 ? -3.845 -65.703 193.939 1.00 28.15 491 LEU D C 1
ATOM 15181 O O . LEU D 1 491 ? -3.645 -65.597 195.142 1.00 34.97 491 LEU D O 1
ATOM 15186 N N . ALA D 1 492 ? -4.925 -66.302 193.453 1.00 31.65 492 ALA D N 1
ATOM 15187 C CA . ALA D 1 492 ? -5.892 -66.917 194.365 1.00 32.03 492 ALA D CA 1
ATOM 15188 C C . ALA D 1 492 ? -5.233 -68.017 195.217 1.00 30.42 492 ALA D C 1
ATOM 15189 O O . ALA D 1 492 ? -5.463 -68.075 196.431 1.00 33.83 492 ALA D O 1
ATOM 15191 N N . LEU D 1 493 ? -4.409 -68.870 194.598 1.00 28.65 493 LEU D N 1
ATOM 15192 C CA . LEU D 1 493 ? -3.736 -69.943 195.346 1.00 27.63 493 LEU D CA 1
ATOM 15193 C C . LEU D 1 493 ? -2.884 -69.346 196.449 1.00 29.73 493 LEU D C 1
ATOM 15194 O O . LEU D 1 493 ? -2.849 -69.848 197.565 1.00 34.00 493 LEU D O 1
ATOM 15199 N N . ARG D 1 494 ? -2.215 -68.248 196.131 1.00 30.50 494 ARG D N 1
ATOM 15200 C CA . ARG D 1 494 ? -1.406 -67.523 197.096 1.00 31.32 494 ARG D CA 1
ATOM 15201 C C . ARG D 1 494 ? -2.242 -67.017 198.278 1.00 34.39 494 ARG D C 1
ATOM 15202 O O . ARG D 1 494 ? -1.754 -66.919 199.401 1.00 40.85 494 ARG D O 1
ATOM 15210 N N . LEU D 1 495 ? -3.502 -66.691 198.027 1.00 33.75 495 LEU D N 1
ATOM 15211 C CA . LEU D 1 495 ? -4.390 -66.274 199.096 1.00 34.10 495 LEU D CA 1
ATOM 15212 C C . LEU D 1 495 ? -5.035 -67.457 199.832 1.00 38.58 495 LEU D C 1
ATOM 15213 O O . LEU D 1 495 ? -5.930 -67.255 200.652 1.00 38.98 495 LEU D O 1
ATOM 15218 N N . LYS D 1 496 ? -4.587 -68.679 199.530 1.00 42.17 496 LYS D N 1
ATOM 15219 C CA . LYS D 1 496 ? -5.059 -69.908 200.197 1.00 40.23 496 LYS D CA 1
ATOM 15220 C C . LYS D 1 496 ? -6.530 -70.208 199.912 1.00 40.55 496 LYS D C 1
ATOM 15221 O O . LYS D 1 496 ? -7.302 -70.526 200.820 1.00 42.48 496 LYS D O 1
ATOM 15227 N N . VAL D 1 497 ? -6.893 -70.115 198.631 1.00 42.99 497 VAL D N 1
ATOM 15228 C CA . VAL D 1 497 ? -8.265 -70.283 198.161 1.00 35.42 497 VAL D CA 1
ATOM 15229 C C . VAL D 1 497 ? -8.729 -71.716 198.367 1.00 36.70 497 VAL D C 1
ATOM 15230 O O . VAL D 1 497 ? -7.980 -72.666 198.137 1.00 39.78 497 VAL D O 1
ATOM 15234 N N . LYS D 1 498 ? -9.961 -71.879 198.825 1.00 37.26 498 LYS D N 1
ATOM 15235 C CA . LYS D 1 498 ? -10.514 -73.215 198.978 1.00 39.52 498 LYS D CA 1
ATOM 15236 C C . LYS D 1 498 ? -11.433 -73.470 197.804 1.00 36.17 498 LYS D C 1
ATOM 15237 O O . LYS D 1 498 ? -11.888 -72.528 197.152 1.00 38.86 498 LYS D O 1
ATOM 15243 N N . LYS D 1 499 ? -11.704 -74.740 197.529 1.00 40.82 499 LYS D N 1
ATOM 15244 C CA . LYS D 1 499 ? -12.591 -75.116 196.431 1.00 36.77 499 LYS D CA 1
ATOM 15245 C C . LYS D 1 499 ? -13.937 -74.373 196.512 1.00 37.75 499 LYS D C 1
ATOM 15246 O O . LYS D 1 499 ? -14.500 -73.974 195.486 1.00 39.99 499 LYS D O 1
ATOM 15252 N N . LYS D 1 500 ? -14.423 -74.143 197.729 1.00 31.68 500 LYS D N 1
ATOM 15253 C CA . LYS D 1 500 ? -15.731 -73.534 197.907 1.00 34.73 500 LYS D CA 1
ATOM 15254 C C . LYS D 1 500 ? -15.705 -72.112 197.407 1.00 40.21 500 LYS D C 1
ATOM 15255 O O . LYS D 1 500 ? -16.746 -71.560 197.038 1.00 40.85 500 LYS D O 1
ATOM 15261 N N . ASP D 1 501 ? -14.517 -71.513 197.385 1.00 42.97 501 ASP D N 1
ATOM 15262 C CA . ASP D 1 501 ? -14.396 -70.126 196.938 1.00 38.21 501 ASP D CA 1
ATOM 15263 C C . ASP D 1 501 ? -14.524 -70.062 195.432 1.00 35.07 501 ASP D C 1
ATOM 15264 O O . ASP D 1 501 ? -15.103 -69.116 194.880 1.00 34.21 501 ASP D O 1
ATOM 15269 N N . PHE D 1 502 ? -13.992 -71.083 194.766 1.00 30.98 502 PHE D N 1
ATOM 15270 C CA . PHE D 1 502 ? -14.206 -71.207 193.334 1.00 37.29 502 PHE D CA 1
ATOM 15271 C C . PHE D 1 502 ? -15.701 -71.354 193.027 1.00 42.54 502 PHE D C 1
ATOM 15272 O O . PHE D 1 502 ? -16.225 -70.673 192.140 1.00 43.13 502 PHE D O 1
ATOM 15280 N N . ASP D 1 503 ? -16.387 -72.231 193.762 1.00 39.96 503 ASP D N 1
ATOM 15281 C CA . ASP D 1 503 ? -17.814 -72.474 193.536 1.00 35.12 503 ASP D CA 1
ATOM 15282 C C . ASP D 1 503 ? -18.708 -71.242 193.780 1.00 38.83 503 ASP D C 1
ATOM 15283 O O . ASP D 1 503 ? -19.743 -71.098 193.136 1.00 37.12 503 ASP D O 1
ATOM 15288 N N . ASN D 1 504 ? -18.307 -70.369 194.706 1.00 41.90 504 ASN D N 1
ATOM 15289 C CA . ASN D 1 504 ? -19.061 -69.140 195.033 1.00 41.42 504 ASN D CA 1
ATOM 15290 C C . ASN D 1 504 ? -18.735 -67.917 194.175 1.00 38.67 504 ASN D C 1
ATOM 15291 O O . ASN D 1 504 ? -19.354 -66.876 194.320 1.00 41.89 504 ASN D O 1
ATOM 15296 N N . CYS D 1 505 ? -17.732 -68.026 193.321 1.00 35.57 505 CYS D N 1
ATOM 15297 C CA . CYS D 1 505 ? -17.395 -66.943 192.417 1.00 39.69 505 CYS D CA 1
ATOM 15298 C C . CYS D 1 505 ? -18.222 -67.094 191.140 1.00 40.41 505 CYS D C 1
ATOM 15299 O O . CYS D 1 505 ? -18.379 -68.198 190.623 1.00 40.39 505 CYS D O 1
ATOM 15302 N N . ILE D 1 506 ? -18.772 -65.999 190.635 1.00 31.41 506 ILE D N 1
ATOM 15303 C CA . ILE D 1 506 ? -19.541 -66.088 189.408 1.00 34.12 506 ILE D CA 1
ATOM 15304 C C . ILE D 1 506 ? -18.577 -66.182 188.236 1.00 33.42 506 ILE D C 1
ATOM 15305 O O . ILE D 1 506 ? -17.594 -65.442 188.175 1.00 38.77 506 ILE D O 1
ATOM 15310 N N . GLY D 1 507 ? -18.839 -67.094 187.311 1.00 29.22 507 GLY D N 1
ATOM 15311 C CA . GLY D 1 507 ? -17.982 -67.234 186.151 1.00 26.43 507 GLY D CA 1
ATOM 15312 C C . GLY D 1 507 ? -18.254 -66.165 185.113 1.00 30.63 507 GLY D C 1
ATOM 15313 O O . GLY D 1 507 ? -19.311 -65.540 185.132 1.00 32.27 507 GLY D O 1
ATOM 15314 N N . ILE D 1 508 ? -17.301 -65.958 184.206 1.00 26.43 508 ILE D N 1
ATOM 15315 C CA . ILE D 1 508 ? -17.486 -65.047 183.092 1.00 26.15 508 ILE D CA 1
ATOM 15316 C C . ILE D 1 508 ? -17.795 -65.835 181.821 1.00 25.56 508 ILE D C 1
ATOM 15317 O O . ILE D 1 508 ? -17.017 -66.673 181.414 1.00 32.52 508 ILE D O 1
ATOM 15322 N N . HIS D 1 509 ? -18.923 -65.563 181.185 1.00 31.27 509 HIS D N 1
ATOM 15323 C CA . HIS D 1 509 ? -19.390 -66.375 180.064 1.00 31.69 509 HIS D CA 1
ATOM 15324 C C . HIS D 1 509 ? -19.383 -65.569 178.756 1.00 31.56 509 HIS D C 1
ATOM 15325 O O . HIS D 1 509 ? -19.687 -64.377 178.766 1.00 36.46 509 HIS D O 1
ATOM 15332 N N . PRO D 1 510 ? -19.023 -66.191 177.626 1.00 26.15 510 PRO D N 1
ATOM 15333 C CA . PRO D 1 510 ? -18.459 -67.526 177.444 1.00 35.16 510 PRO D CA 1
ATOM 15334 C C . PRO D 1 510 ? -16.947 -67.437 177.365 1.00 34.14 510 PRO D C 1
ATOM 15335 O O . PRO D 1 510 ? -16.397 -66.718 176.532 1.00 37.53 510 PRO D O 1
ATOM 15339 N N . THR D 1 511 ? -16.284 -68.214 178.203 1.00 32.19 511 THR D N 1
ATOM 15340 C CA . THR D 1 511 ? -14.873 -68.056 178.440 1.00 29.70 511 THR D CA 1
ATOM 15341 C C . THR D 1 511 ? -14.313 -69.456 178.707 1.00 35.17 511 THR D C 1
ATOM 15342 O O . THR D 1 511 ? -15.077 -70.367 179.018 1.00 33.86 511 THR D O 1
ATOM 15346 N N . ASP D 1 512 ? -13.010 -69.670 178.544 1.00 34.46 512 ASP D N 1
ATOM 15347 C CA . ASP D 1 512 ? -12.441 -70.969 178.924 1.00 27.64 512 ASP D CA 1
ATOM 15348 C C . ASP D 1 512 ? -12.246 -71.065 180.443 1.00 29.27 512 ASP D C 1
ATOM 15349 O O . ASP D 1 512 ? -12.450 -72.114 181.041 1.00 28.12 512 ASP D O 1
ATOM 15354 N N . ALA D 1 513 ? -11.849 -69.959 181.065 1.00 28.60 513 ALA D N 1
ATOM 15355 C CA . ALA D 1 513 ? -11.581 -69.930 182.498 1.00 23.72 513 ALA D CA 1
ATOM 15356 C C . ALA D 1 513 ? -12.764 -70.235 183.394 1.00 23.13 513 ALA D C 1
ATOM 15357 O O . ALA D 1 513 ? -12.574 -70.624 184.533 1.00 22.25 513 ALA D O 1
ATOM 15359 N N . GLU D 1 514 ? -13.987 -70.001 182.926 1.00 25.84 514 GLU D N 1
ATOM 15360 C CA . GLU D 1 514 ? -15.151 -70.121 183.809 1.00 24.31 514 GLU D CA 1
ATOM 15361 C C . GLU D 1 514 ? -15.405 -71.571 184.164 1.00 24.08 514 GLU D C 1
ATOM 15362 O O . GLU D 1 514 ? -16.030 -71.868 185.178 1.00 31.60 514 GLU D O 1
ATOM 15368 N N . SER D 1 515 ? -14.904 -72.483 183.339 1.00 25.68 515 SER D N 1
ATOM 15369 C CA . SER D 1 515 ? -14.961 -73.904 183.660 1.00 26.11 515 SER D CA 1
ATOM 15370 C C . SER D 1 515 ? -14.488 -74.211 185.080 1.00 29.14 515 SER D C 1
ATOM 15371 O O . SER D 1 515 ? -14.953 -75.175 185.677 1.00 38.83 515 SER D O 1
ATOM 15374 N N . PHE D 1 516 ? -13.591 -73.400 185.638 1.00 26.10 516 PHE D N 1
ATOM 15375 C CA . PHE D 1 516 ? -13.145 -73.622 187.014 1.00 25.18 516 PHE D CA 1
ATOM 15376 C C . PHE D 1 516 ? -14.191 -73.322 188.067 1.00 28.54 516 PHE D C 1
ATOM 15377 O O . PHE D 1 516 ? -14.090 -73.787 189.212 1.00 33.65 516 PHE D O 1
ATOM 15385 N N . MET D 1 517 ? -15.189 -72.538 187.694 1.00 26.19 517 MET D N 1
ATOM 15386 C CA . MET D 1 517 ? -16.154 -72.047 188.671 1.00 28.28 517 MET D CA 1
ATOM 15387 C C . MET D 1 517 ? -17.412 -72.917 188.766 1.00 30.11 517 MET D C 1
ATOM 15388 O O . MET D 1 517 ? -18.333 -72.594 189.504 1.00 34.99 517 MET D O 1
ATOM 15393 N N . ASN D 1 518 ? -17.450 -74.013 188.023 1.00 26.53 518 ASN D N 1
ATOM 15394 C CA . ASN D 1 518 ? -18.483 -75.025 188.209 1.00 37.13 518 ASN D CA 1
ATOM 15395 C C . ASN D 1 518 ? -17.886 -76.398 187.948 1.00 30.40 518 ASN D C 1
ATOM 15396 O O . ASN D 1 518 ? -18.268 -77.107 187.028 1.00 34.25 518 ASN D O 1
ATOM 15401 N N . LEU D 1 519 ? -16.916 -76.747 188.776 1.00 36.31 519 LEU D N 1
ATOM 15402 C CA . LEU D 1 519 ? -16.084 -77.923 188.576 1.00 35.83 519 LEU D CA 1
ATOM 15403 C C . LEU D 1 519 ? -16.411 -78.917 189.682 1.00 35.02 519 LEU D C 1
ATOM 15404 O O . LEU D 1 519 ? -15.934 -78.758 190.809 1.00 26.91 519 LEU D O 1
ATOM 15409 N N . PHE D 1 520 ? -17.239 -79.919 189.384 1.00 30.77 520 PHE D N 1
ATOM 15410 C CA . PHE D 1 520 ? -17.796 -80.735 190.456 1.00 33.74 520 PHE D CA 1
ATOM 15411 C C . PHE D 1 520 ? -17.495 -82.217 190.315 1.00 35.04 520 PHE D C 1
ATOM 15412 O O . PHE D 1 520 ? -17.639 -82.970 191.270 1.00 33.98 520 PHE D O 1
ATOM 15420 N N . VAL D 1 521 ? -17.077 -82.629 189.129 1.00 28.49 521 VAL D N 1
ATOM 15421 C CA . VAL D 1 521 ? -16.689 -84.001 188.913 1.00 28.48 521 VAL D CA 1
ATOM 15422 C C . VAL D 1 521 ? -15.303 -84.286 189.505 1.00 39.31 521 VAL D C 1
ATOM 15423 O O . VAL D 1 521 ? -14.305 -83.670 189.109 1.00 33.18 521 VAL D O 1
ATOM 15427 N N . THR D 1 522 ? -15.246 -85.227 190.446 1.00 40.88 522 THR D N 1
ATOM 15428 C CA . THR D 1 522 ? -13.986 -85.628 191.072 1.00 38.68 522 THR D CA 1
ATOM 15429 C C . THR D 1 522 ? -13.471 -86.951 190.554 1.00 39.26 522 THR D C 1
ATOM 15430 O O . THR D 1 522 ? -14.233 -87.788 190.070 1.00 45.66 522 THR D O 1
ATOM 15434 N N . ILE D 1 523 ? -12.163 -87.124 190.676 1.00 40.45 523 ILE D N 1
ATOM 15435 C CA . ILE D 1 523 ? -11.498 -88.366 190.350 1.00 43.51 523 ILE D CA 1
ATOM 15436 C C . ILE D 1 523 ? -12.094 -89.528 191.163 1.00 49.65 523 ILE D C 1
ATOM 15437 O O . ILE D 1 523 ? -12.488 -90.572 190.605 1.00 49.40 523 ILE D O 1
ATOM 15442 N N . SER D 1 524 ? -12.194 -89.335 192.473 1.00 46.20 524 SER D N 1
ATOM 15443 C CA . SER D 1 524 ? -12.652 -90.406 193.350 1.00 44.89 524 SER D CA 1
ATOM 15444 C C . SER D 1 524 ? -14.072 -90.879 193.035 1.00 51.64 524 SER D C 1
ATOM 15445 O O . SER D 1 524 ? -14.346 -92.068 193.100 1.00 57.76 524 SER D O 1
ATOM 15448 N N . SER D 1 525 ? -14.960 -89.962 192.663 1.00 55.65 525 SER D N 1
ATOM 15449 C CA . SER D 1 525 ? -16.355 -90.307 192.355 1.00 49.12 525 SER D CA 1
ATOM 15450 C C . SER D 1 525 ? -16.497 -91.293 191.192 1.00 47.77 525 SER D C 1
ATOM 15451 O O . SER D 1 525 ? -17.532 -91.965 191.050 1.00 47.77 525 SER D O 1
ATOM 15454 N N . GLY D 1 526 ? -15.480 -91.358 190.343 1.00 37.42 526 GLY D N 1
ATOM 15455 C CA . GLY D 1 526 ? -15.532 -92.236 189.193 1.00 36.15 526 GLY D CA 1
ATOM 15456 C C . GLY D 1 526 ? -16.385 -91.780 188.014 1.00 44.60 526 GLY D C 1
ATOM 15457 O O . GLY D 1 526 ? -16.329 -92.399 186.949 1.00 41.99 526 GLY D O 1
ATOM 15458 N N . LEU D 1 527 ? -17.165 -90.709 188.167 1.00 44.75 527 LEU D N 1
ATOM 15459 C CA . LEU D 1 527 ? -18.000 -90.241 187.052 1.00 40.39 527 LEU D CA 1
ATOM 15460 C C . LEU D 1 527 ? -17.184 -89.707 185.877 1.00 40.66 527 LEU D C 1
ATOM 15461 O O . LEU D 1 527 ? -16.033 -89.302 186.036 1.00 45.74 527 LEU D O 1
ATOM 15466 N N . SER D 1 528 ? -17.798 -89.691 184.698 1.00 40.62 528 SER D N 1
ATOM 15467 C CA . SER D 1 528 ? -17.117 -89.264 183.483 1.00 44.62 528 SER D CA 1
ATOM 15468 C C . SER D 1 528 ? -16.712 -87.800 183.568 1.00 39.24 528 SER D C 1
ATOM 15469 O O . SER D 1 528 ? -17.514 -86.945 183.942 1.00 37.61 528 SER D O 1
ATOM 15472 N N . TYR D 1 529 ? -15.476 -87.499 183.208 1.00 33.83 529 TYR D N 1
ATOM 15473 C CA . TYR D 1 529 ? -15.095 -86.093 183.132 1.00 39.28 529 TYR D CA 1
ATOM 15474 C C . TYR D 1 529 ? -14.809 -85.681 181.700 1.00 42.02 529 TYR D C 1
ATOM 15475 O O . TYR D 1 529 ? -14.159 -84.659 181.455 1.00 42.29 529 TYR D O 1
ATOM 15484 N N . ALA D 1 530 ? -15.280 -86.491 180.756 1.00 38.95 530 ALA D N 1
ATOM 15485 C CA . ALA D 1 530 ? -15.029 -86.234 179.343 1.00 39.47 530 ALA D CA 1
ATOM 15486 C C . ALA D 1 530 ? -15.872 -85.077 178.839 1.00 40.62 530 ALA D C 1
ATOM 15487 O O . ALA D 1 530 ? -16.876 -84.706 179.467 1.00 37.18 530 ALA D O 1
ATOM 15489 N N . ALA D 1 531 ? -15.463 -84.527 177.697 1.00 36.55 531 ALA D N 1
ATOM 15490 C CA . ALA D 1 531 ? -16.169 -83.416 177.086 1.00 37.58 531 ALA D CA 1
ATOM 15491 C C . ALA D 1 531 ? -17.626 -83.781 176.873 1.00 41.96 531 ALA D C 1
ATOM 15492 O O . ALA D 1 531 ? -17.930 -84.768 176.207 1.00 43.68 531 ALA D O 1
ATOM 15494 N N . LYS D 1 532 ? -18.516 -82.986 177.460 1.00 45.87 532 LYS D N 1
ATOM 15495 C CA . LYS D 1 532 ? -19.950 -83.149 177.271 1.00 49.97 532 LYS D CA 1
ATOM 15496 C C . LYS D 1 532 ? -20.393 -82.472 175.977 1.00 54.98 532 LYS D C 1
ATOM 15497 O O . LYS D 1 532 ? -20.373 -81.245 175.871 1.00 56.53 532 LYS D O 1
ATOM 15503 N N . GLY D 1 533 ? -20.793 -83.270 174.994 1.00 56.12 533 GLY D N 1
ATOM 15504 C CA . GLY D 1 533 ? -21.359 -82.731 173.773 1.00 52.39 533 GLY D CA 1
ATOM 15505 C C . GLY D 1 533 ? -20.307 -82.614 172.697 1.00 54.22 533 GLY D C 1
ATOM 15506 O O . GLY D 1 533 ? -19.255 -83.253 172.776 1.00 51.79 533 GLY D O 1
ATOM 15507 N N . GLY D 1 534 ? -20.592 -81.787 171.696 1.00 51.53 534 GLY D N 1
ATOM 15508 C CA . GLY D 1 534 ? -19.694 -81.582 170.579 1.00 49.80 534 GLY D CA 1
ATOM 15509 C C . GLY D 1 534 ? -19.788 -82.759 169.637 1.00 59.70 534 GLY D C 1
ATOM 15510 O O . GLY D 1 534 ? -20.563 -83.685 169.879 1.00 62.12 534 GLY D O 1
ATOM 15511 N N . SER D 1 535 ? -18.977 -82.747 168.582 1.00 60.75 535 SER D N 1
ATOM 15512 C CA . SER D 1 535 ? -19.022 -83.801 167.573 1.00 57.66 535 SER D CA 1
ATOM 15513 C C . SER D 1 535 ? -18.057 -84.946 167.872 1.00 63.20 535 SER D C 1
ATOM 15514 O O . SER D 1 535 ? -17.746 -85.736 166.981 1.00 65.45 535 SER D O 1
ATOM 15517 N N . GLY D 1 536 ? -17.595 -85.042 169.120 1.00 63.58 536 GLY D N 1
ATOM 15518 C CA . GLY D 1 536 ? -16.602 -86.037 169.514 1.00 66.67 536 GLY D CA 1
ATOM 15519 C C . GLY D 1 536 ? -16.958 -87.504 169.290 1.00 63.71 536 GLY D C 1
ATOM 15520 O O . GLY D 1 536 ? -18.031 -87.973 169.673 1.00 61.14 536 GLY D O 1
ATOM 15521 N N . GLY D 1 537 ? -16.042 -88.236 168.665 1.00 62.98 537 GLY D N 1
ATOM 15522 C CA . GLY D 1 537 ? -16.229 -89.656 168.443 1.00 59.59 537 GLY D CA 1
ATOM 15523 C C . GLY D 1 537 ? -17.268 -89.989 167.390 1.00 61.31 537 GLY D C 1
ATOM 15524 O O . GLY D 1 537 ? -18.035 -90.944 167.561 1.00 56.18 537 GLY D O 1
ATOM 15525 N N . GLY D 1 538 ? -17.289 -89.209 166.306 1.00 59.66 538 GLY D N 1
ATOM 15526 C CA . GLY D 1 538 ? -18.169 -89.471 165.178 1.00 60.27 538 GLY D CA 1
ATOM 15527 C C . GLY D 1 538 ? -19.632 -89.649 165.567 1.00 65.86 538 GLY D C 1
ATOM 15528 O O . GLY D 1 538 ? -20.330 -90.529 165.043 1.00 63.30 538 GLY D O 1
ATOM 15529 N N . LYS D 1 539 ? -20.076 -88.833 166.524 1.00 62.20 539 LYS D N 1
ATOM 15530 C CA . LYS D 1 539 ? -21.493 -88.666 166.864 1.00 60.72 539 LYS D CA 1
ATOM 15531 C C . LYS D 1 539 ? -21.629 -87.319 167.585 1.00 61.63 539 LYS D C 1
ATOM 15532 O O . LYS D 1 539 ? -20.686 -86.874 168.246 1.00 62.98 539 LYS D O 1
ATOM 15538 N N . CYS D 1 540 ? -22.776 -86.654 167.444 1.00 62.09 540 CYS D N 1
ATOM 15539 C CA . CYS D 1 540 ? -22.971 -85.337 168.064 1.00 56.41 540 CYS D CA 1
ATOM 15540 C C . CYS D 1 540 ? -23.772 -85.485 169.358 1.00 61.24 540 CYS D C 1
ATOM 15541 O O . CYS D 1 540 ? -24.908 -85.971 169.341 1.00 55.49 540 CYS D O 1
ATOM 15544 N N . GLY D 1 541 ? -23.171 -85.075 170.475 1.00 62.61 541 GLY D N 1
ATOM 15545 C CA . GLY D 1 541 ? -23.788 -85.217 171.788 1.00 64.93 541 GLY D CA 1
ATOM 15546 C C . GLY D 1 541 ? -23.513 -86.553 172.477 1.00 68.56 541 GLY D C 1
ATOM 15547 O O . GLY D 1 541 ? -24.366 -87.044 173.228 1.00 74.88 541 GLY D O 1
ATOM 15549 N N . GLY E 2 10 ? -25.969 -145.339 225.503 0.83 75.50 0 GLY E N 1
ATOM 15550 C CA . GLY E 2 10 ? -25.472 -144.570 226.635 0.83 73.04 0 GLY E CA 1
ATOM 15551 C C . GLY E 2 10 ? -26.188 -143.241 226.841 0.83 73.44 0 GLY E C 1
ATOM 15552 O O . GLY E 2 10 ? -27.010 -143.101 227.753 0.83 72.64 0 GLY E O 1
ATOM 15553 N N . SER E 2 11 ? -25.860 -142.261 225.998 0.83 69.94 1 SER E N 1
ATOM 15554 C CA . SER E 2 11 ? -26.513 -140.949 226.001 0.83 65.38 1 SER E CA 1
ATOM 15555 C C . SER E 2 11 ? -26.366 -140.302 224.625 0.83 67.29 1 SER E C 1
ATOM 15556 O O . SER E 2 11 ? -25.912 -140.947 223.678 0.83 68.17 1 SER E O 1
ATOM 15559 N N . VAL E 2 12 ? -26.743 -139.029 224.512 0.83 69.99 2 VAL E N 1
ATOM 15560 C CA . VAL E 2 12 ? -26.679 -138.346 223.224 0.83 63.60 2 VAL E CA 1
ATOM 15561 C C . VAL E 2 12 ? -25.649 -137.233 223.209 0.83 60.46 2 VAL E C 1
ATOM 15562 O O . VAL E 2 12 ? -25.603 -136.406 224.119 0.83 59.24 2 VAL E O 1
ATOM 15566 N N . LYS E 2 13 ? -24.834 -137.218 222.159 0.83 58.29 3 LYS E N 1
ATOM 15567 C CA . LYS E 2 13 ? -23.827 -136.180 221.984 0.83 66.51 3 LYS E CA 1
ATOM 15568 C C . LYS E 2 13 ? -24.048 -135.402 220.692 0.83 64.51 3 LYS E C 1
ATOM 15569 O O . LYS E 2 13 ? -24.615 -135.913 219.722 0.83 63.38 3 LYS E O 1
ATOM 15575 N N . ILE E 2 14 ? -23.581 -134.162 220.684 0.83 61.80 4 ILE E N 1
ATOM 15576 C CA . ILE E 2 14 ? -23.681 -133.326 219.507 0.83 62.29 4 ILE E CA 1
ATOM 15577 C C . ILE E 2 14 ? -22.396 -133.397 218.696 0.83 68.79 4 ILE E C 1
ATOM 15578 O O . ILE E 2 14 ? -21.318 -133.067 219.193 0.83 75.08 4 ILE E O 1
ATOM 15583 N N . VAL E 2 15 ? -22.519 -133.834 217.444 0.83 70.31 5 VAL E N 1
ATOM 15584 C CA . VAL E 2 15 ? -21.391 -133.865 216.507 0.83 69.70 5 VAL E CA 1
ATOM 15585 C C . VAL E 2 15 ? -21.228 -132.497 215.829 0.83 67.83 5 VAL E C 1
ATOM 15586 O O . VAL E 2 15 ? -22.212 -131.873 215.434 0.83 67.30 5 VAL E O 1
ATOM 15590 N N . THR E 2 16 ? -19.985 -132.034 215.694 0.83 65.67 6 THR E N 1
ATOM 15591 C CA . THR E 2 16 ? -19.726 -130.714 215.106 0.83 64.18 6 THR E CA 1
ATOM 15592 C C . THR E 2 16 ? -18.725 -130.741 213.919 0.83 67.74 6 THR E C 1
ATOM 15593 O O . THR E 2 16 ? -18.117 -129.723 213.588 0.83 65.56 6 THR E O 1
ATOM 15597 N N . SER E 2 17 ? -18.546 -131.911 213.291 0.83 65.73 7 SER E N 1
ATOM 15598 C CA . SER E 2 17 ? -17.669 -132.067 212.090 0.83 64.68 7 SER E CA 1
ATOM 15599 C C . SER E 2 17 ? -17.884 -133.350 211.305 0.83 65.83 7 SER E C 1
ATOM 15600 O O . SER E 2 17 ? -18.214 -134.376 211.878 0.83 65.20 7 SER E O 1
ATOM 15603 N N . GLN E 2 18 ? -17.708 -133.256 209.989 0.83 67.36 8 GLN E N 1
ATOM 15604 C CA . GLN E 2 18 ? -18.006 -134.352 209.068 0.83 63.49 8 GLN E CA 1
ATOM 15605 C C . GLN E 2 18 ? -17.090 -135.534 209.389 0.83 67.03 8 GLN E C 1
ATOM 15606 O O . GLN E 2 18 ? -17.533 -136.686 209.436 0.83 65.18 8 GLN E O 1
ATOM 15612 N N . ALA E 2 19 ? -15.833 -135.226 209.712 0.83 66.44 9 ALA E N 1
ATOM 15613 C CA . ALA E 2 19 ? -14.854 -136.257 210.066 0.83 64.67 9 ALA E CA 1
ATOM 15614 C C . ALA E 2 19 ? -15.293 -137.004 211.320 0.83 66.90 9 ALA E C 1
ATOM 15615 O O . ALA E 2 19 ? -15.246 -138.237 211.369 0.83 68.69 9 ALA E O 1
ATOM 15617 N N . GLU E 2 20 ? -15.732 -136.244 212.321 0.83 65.70 10 GLU E N 1
ATOM 15618 C CA . GLU E 2 20 ? -16.190 -136.805 213.584 0.83 66.11 10 GLU E CA 1
ATOM 15619 C C . GLU E 2 20 ? -17.401 -137.713 213.389 0.83 65.54 10 GLU E C 1
ATOM 15620 O O . GLU E 2 20 ? -17.481 -138.787 213.987 0.83 65.37 10 GLU E O 1
ATOM 15626 N N . PHE E 2 21 ? -18.341 -137.266 212.559 0.83 64.22 11 PHE E N 1
ATOM 15627 C CA . PHE E 2 21 ? -19.527 -138.046 212.210 0.83 65.42 11 PHE E CA 1
ATOM 15628 C C . PHE E 2 21 ? -19.106 -139.345 211.515 0.83 65.38 11 PHE E C 1
ATOM 15629 O O . PHE E 2 21 ? -19.588 -140.432 211.843 0.83 59.53 11 PHE E O 1
ATOM 15637 N N . ASP E 2 22 ? -18.190 -139.215 210.559 0.83 67.24 12 ASP E N 1
ATOM 15638 C CA . ASP E 2 22 ? -17.709 -140.349 209.781 0.83 67.76 12 ASP E CA 1
ATOM 15639 C C . ASP E 2 22 ? -16.963 -141.335 210.669 0.83 68.07 12 ASP E C 1
ATOM 15640 O O . ASP E 2 22 ? -17.210 -142.545 210.622 0.83 66.42 12 ASP E O 1
ATOM 15645 N N . SER E 2 23 ? -16.057 -140.804 211.485 0.83 68.95 13 SER E N 1
ATOM 15646 C CA . SER E 2 23 ? -15.221 -141.633 212.349 0.83 69.62 13 SER E CA 1
ATOM 15647 C C . SER E 2 23 ? -16.063 -142.394 213.360 0.83 67.28 13 SER E C 1
ATOM 15648 O O . SER E 2 23 ? -15.900 -143.599 213.523 0.83 68.83 13 SER E O 1
ATOM 15651 N N . ILE E 2 24 ? -16.971 -141.688 214.027 0.83 68.69 14 ILE E N 1
ATOM 15652 C CA . ILE E 2 24 ? -17.836 -142.311 215.034 0.83 68.59 14 ILE E CA 1
ATOM 15653 C C . ILE E 2 24 ? -18.700 -143.441 214.473 0.83 64.61 14 ILE E C 1
ATOM 15654 O O . ILE E 2 24 ? -18.812 -144.495 215.086 0.83 63.15 14 ILE E O 1
ATOM 15659 N N . ILE E 2 25 ? -19.291 -143.240 213.303 0.83 65.93 15 ILE E N 1
ATOM 15660 C CA . ILE E 2 25 ? -20.153 -144.276 212.734 0.83 69.45 15 ILE E CA 1
ATOM 15661 C C . ILE E 2 25 ? -19.382 -145.488 212.196 0.83 69.04 15 ILE E C 1
ATOM 15662 O O . ILE E 2 25 ? -19.751 -146.642 212.448 0.83 67.04 15 ILE E O 1
ATOM 15667 N N . SER E 2 26 ? -18.323 -145.223 211.441 0.83 72.41 16 SER E N 1
ATOM 15668 C CA . SER E 2 26 ? -17.531 -146.299 210.854 0.83 69.57 16 SER E CA 1
ATOM 15669 C C . SER E 2 26 ? -16.986 -147.232 211.938 0.83 69.17 16 SER E C 1
ATOM 15670 O O . SER E 2 26 ? -17.207 -148.444 211.889 0.83 67.42 16 SER E O 1
ATOM 15673 N N . GLN E 2 27 ? -16.319 -146.664 212.938 0.83 67.44 17 GLN E N 1
ATOM 15674 C CA . GLN E 2 27 ? -15.693 -147.466 213.989 0.83 65.02 17 GLN E CA 1
ATOM 15675 C C . GLN E 2 27 ? -16.677 -148.130 214.972 0.83 67.32 17 GLN E C 1
ATOM 15676 O O . GLN E 2 27 ? -16.358 -149.180 215.530 0.83 69.59 17 GLN E O 1
ATOM 15682 N N . ASN E 2 28 ? -17.875 -147.562 215.141 0.83 66.56 18 ASN E N 1
ATOM 15683 C CA . ASN E 2 28 ? -18.802 -147.989 216.205 0.83 65.76 18 ASN E CA 1
ATOM 15684 C C . ASN E 2 28 ? -19.850 -149.040 215.858 0.83 62.64 18 ASN E C 1
ATOM 15685 O O . ASN E 2 28 ? -20.627 -149.426 216.735 0.83 62.26 18 ASN E O 1
ATOM 15690 N N . GLU E 2 29 ? -19.895 -149.481 214.603 0.83 60.23 19 GLU E N 1
ATOM 15691 C CA . GLU E 2 29 ? -20.893 -150.460 214.164 0.83 65.37 19 GLU E CA 1
ATOM 15692 C C . GLU E 2 29 ? -22.307 -149.894 214.191 0.83 67.69 19 GLU E C 1
ATOM 15693 O O . GLU E 2 29 ? -22.684 -149.127 213.309 0.83 67.38 19 GLU E O 1
ATOM 15699 N N . LEU E 2 30 ? -23.091 -150.273 215.199 0.83 66.25 20 LEU E N 1
ATOM 15700 C CA . LEU E 2 30 ? -24.511 -149.894 215.247 0.83 68.75 20 LEU E CA 1
ATOM 15701 C C . LEU E 2 30 ? -24.734 -148.462 215.724 0.83 69.59 20 LEU E C 1
ATOM 15702 O O . LEU E 2 30 ? -24.402 -148.116 216.858 0.83 70.42 20 LEU E O 1
ATOM 15707 N N . VAL E 2 31 ? -25.313 -147.635 214.857 0.83 71.39 21 VAL E N 1
ATOM 15708 C CA . VAL E 2 31 ? -25.490 -146.213 215.148 0.83 69.35 21 VAL E CA 1
ATOM 15709 C C . VAL E 2 31 ? -26.832 -145.695 214.651 0.83 69.54 21 VAL E C 1
ATOM 15710 O O . VAL E 2 31 ? -27.228 -145.950 213.510 0.83 69.02 21 VAL E O 1
ATOM 15714 N N . ILE E 2 32 ? -27.536 -144.979 215.520 0.83 67.70 22 ILE E N 1
ATOM 15715 C CA . ILE E 2 32 ? -28.658 -144.161 215.088 0.83 65.16 22 ILE E CA 1
ATOM 15716 C C . ILE E 2 32 ? -28.224 -142.694 215.157 0.83 64.37 22 ILE E C 1
ATOM 15717 O O . ILE E 2 32 ? -27.393 -142.310 215.989 0.83 63.20 22 ILE E O 1
ATOM 15722 N N . VAL E 2 33 ? -28.754 -141.881 214.252 0.83 61.90 23 VAL E N 1
ATOM 15723 C CA . VAL E 2 33 ? -28.465 -140.458 214.282 0.83 59.48 23 VAL E CA 1
ATOM 15724 C C . VAL E 2 33 ? -29.724 -139.607 214.040 0.83 61.16 23 VAL E C 1
ATOM 15725 O O . VAL E 2 33 ? -30.588 -139.926 213.207 0.83 57.02 23 VAL E O 1
ATOM 15729 N N . ASP E 2 34 ? -29.813 -138.531 214.816 0.83 64.81 24 ASP E N 1
ATOM 15730 C CA . ASP E 2 34 ? -30.965 -137.642 214.845 0.83 59.98 24 ASP E CA 1
ATOM 15731 C C . ASP E 2 34 ? -30.587 -136.287 214.241 0.83 58.83 24 ASP E C 1
ATOM 15732 O O . ASP E 2 34 ? -29.878 -135.494 214.869 0.83 58.67 24 ASP E O 1
ATOM 15737 N N . PHE E 2 35 ? -31.044 -136.036 213.015 0.83 55.81 25 PHE E N 1
ATOM 15738 C CA . PHE E 2 35 ? -30.773 -134.767 212.346 0.83 54.83 25 PHE E CA 1
ATOM 15739 C C . PHE E 2 35 ? -31.821 -133.718 212.733 0.83 53.81 25 PHE E C 1
ATOM 15740 O O . PHE E 2 35 ? -33.001 -133.846 212.393 0.83 55.87 25 PHE E O 1
ATOM 15748 N N . PHE E 2 36 ? -31.390 -132.686 213.451 0.83 51.26 26 PHE E N 1
ATOM 15749 C CA . PHE E 2 36 ? -32.326 -131.737 214.034 0.83 48.38 26 PHE E CA 1
ATOM 15750 C C . PHE E 2 36 ? -32.020 -130.333 213.575 0.83 48.05 26 PHE E C 1
ATOM 15751 O O . PHE E 2 36 ? -30.964 -130.071 213.009 0.83 51.30 26 PHE E O 1
ATOM 15759 N N . ALA E 2 37 ? -32.957 -129.430 213.835 0.83 53.05 27 ALA E N 1
ATOM 15760 C CA . ALA E 2 37 ? -32.765 -127.999 213.609 0.83 50.98 27 ALA E CA 1
ATOM 15761 C C . ALA E 2 37 ? -33.277 -127.243 214.823 0.83 50.53 27 ALA E C 1
ATOM 15762 O O . ALA E 2 37 ? -34.352 -127.552 215.330 0.83 51.54 27 ALA E O 1
ATOM 15764 N N . GLU E 2 38 ? -32.519 -126.254 215.290 0.83 50.98 28 GLU E N 1
ATOM 15765 C CA . GLU E 2 38 ? -32.909 -125.526 216.495 0.83 54.14 28 GLU E CA 1
ATOM 15766 C C . GLU E 2 38 ? -34.205 -124.763 216.296 0.83 48.48 28 GLU E C 1
ATOM 15767 O O . GLU E 2 38 ? -34.987 -124.594 217.229 0.83 48.65 28 GLU E O 1
ATOM 15773 N N . TRP E 2 39 ? -34.430 -124.327 215.065 0.83 46.06 29 TRP E N 1
ATOM 15774 C CA . TRP E 2 39 ? -35.643 -123.605 214.720 0.83 47.59 29 TRP E CA 1
ATOM 15775 C C . TRP E 2 39 ? -36.797 -124.533 214.381 0.83 50.85 29 TRP E C 1
ATOM 15776 O O . TRP E 2 39 ? -37.865 -124.070 213.977 0.83 45.57 29 TRP E O 1
ATOM 15787 N N . CYS E 2 40 ? -36.596 -125.837 214.530 0.83 48.02 30 CYS E N 1
ATOM 15788 C CA . CYS E 2 40 ? -37.609 -126.777 214.073 0.83 49.11 30 CYS E CA 1
ATOM 15789 C C . CYS E 2 40 ? -38.495 -127.275 215.199 0.83 53.13 30 CYS E C 1
ATOM 15790 O O . CYS E 2 40 ? -38.053 -128.068 216.038 0.83 51.71 30 CYS E O 1
ATOM 15793 N N . GLY E 2 41 ? -39.745 -126.814 215.192 0.83 48.92 31 GLY E N 1
ATOM 15794 C CA . GLY E 2 41 ? -40.731 -127.181 216.193 0.83 41.78 31 GLY E CA 1
ATOM 15795 C C . GLY E 2 41 ? -40.840 -128.667 216.452 0.83 45.63 31 GLY E C 1
ATOM 15796 O O . GLY E 2 41 ? -40.551 -129.127 217.551 0.83 48.80 31 GLY E O 1
ATOM 15797 N N . PRO E 2 42 ? -41.274 -129.429 215.445 0.83 48.72 32 PRO E N 1
ATOM 15798 C CA . PRO E 2 42 ? -41.386 -130.890 215.531 0.83 50.43 32 PRO E CA 1
ATOM 15799 C C . PRO E 2 42 ? -40.113 -131.586 215.997 0.83 48.89 32 PRO E C 1
ATOM 15800 O O . PRO E 2 42 ? -40.200 -132.534 216.767 0.83 52.95 32 PRO E O 1
ATOM 15804 N N . SER E 2 43 ? -38.954 -131.135 215.530 0.83 53.04 33 SER E N 1
ATOM 15805 C CA . SER E 2 43 ? -37.683 -131.722 215.951 0.83 46.95 33 SER E CA 1
ATOM 15806 C C . SER E 2 43 ? -37.494 -131.561 217.452 0.83 46.24 33 SER E C 1
ATOM 15807 O O . SER E 2 43 ? -37.104 -132.495 218.141 0.83 53.46 33 SER E O 1
ATOM 15810 N N . LYS E 2 44 ? -37.785 -130.366 217.953 0.83 50.28 34 LYS E N 1
ATOM 15811 C CA . LYS E 2 44 ? -37.747 -130.086 219.385 0.83 49.46 34 LYS E CA 1
ATOM 15812 C C . LYS E 2 44 ? -38.753 -130.944 220.142 0.83 51.73 34 LYS E C 1
ATOM 15813 O O . LYS E 2 44 ? -38.481 -131.411 221.247 0.83 55.09 34 LYS E O 1
ATOM 15819 N N . ARG E 2 45 ? -39.912 -131.155 219.523 0.83 52.67 35 ARG E N 1
ATOM 15820 C CA . ARG E 2 45 ? -41.024 -131.891 220.129 0.83 55.53 35 ARG E CA 1
ATOM 15821 C C . ARG E 2 45 ? -40.645 -133.324 220.498 0.83 53.04 35 ARG E C 1
ATOM 15822 O O . ARG E 2 45 ? -41.225 -133.904 221.409 0.83 55.49 35 ARG E O 1
ATOM 15830 N N . ILE E 2 46 ? -39.675 -133.893 219.787 0.83 54.41 36 ILE E N 1
ATOM 15831 C CA . ILE E 2 46 ? -39.321 -135.304 219.957 0.83 54.74 36 ILE E CA 1
ATOM 15832 C C . ILE E 2 46 ? -37.919 -135.474 220.551 0.83 57.03 36 ILE E C 1
ATOM 15833 O O . ILE E 2 46 ? -37.484 -136.590 220.850 0.83 56.51 36 ILE E O 1
ATOM 15838 N N . ALA E 2 47 ? -37.218 -134.357 220.724 0.83 55.81 37 ALA E N 1
ATOM 15839 C CA . ALA E 2 47 ? -35.887 -134.368 221.330 0.83 57.16 37 ALA E CA 1
ATOM 15840 C C . ALA E 2 47 ? -35.810 -135.023 222.721 0.83 56.67 37 ALA E C 1
ATOM 15841 O O . ALA E 2 47 ? -34.894 -135.802 222.972 0.83 59.46 37 ALA E O 1
ATOM 15843 N N . PRO E 2 48 ? -36.758 -134.708 223.631 0.83 57.49 38 PRO E N 1
ATOM 15844 C CA . PRO E 2 48 ? -36.695 -135.371 224.939 0.83 57.27 38 PRO E CA 1
ATOM 15845 C C . PRO E 2 48 ? -36.761 -136.891 224.825 0.83 60.25 38 PRO E C 1
ATOM 15846 O O . PRO E 2 48 ? -35.889 -137.594 225.337 0.83 61.55 38 PRO E O 1
ATOM 15850 N N . PHE E 2 49 ? -37.787 -137.383 224.145 0.83 57.36 39 PHE E N 1
ATOM 15851 C CA . PHE E 2 49 ? -38.018 -138.811 224.013 0.83 60.33 39 PHE E CA 1
ATOM 15852 C C . PHE E 2 49 ? -36.812 -139.543 223.438 0.83 60.96 39 PHE E C 1
ATOM 15853 O O . PHE E 2 49 ? -36.548 -140.686 223.789 0.83 66.19 39 PHE E O 1
ATOM 15861 N N . TYR E 2 50 ? -36.081 -138.881 222.555 0.83 56.57 40 TYR E N 1
ATOM 15862 C CA . TYR E 2 50 ? -34.918 -139.496 221.927 0.83 62.77 40 TYR E CA 1
ATOM 15863 C C . TYR E 2 50 ? -33.764 -139.580 222.920 0.83 64.92 40 TYR E C 1
ATOM 15864 O O . TYR E 2 50 ? -32.936 -140.485 222.850 0.83 64.53 40 TYR E O 1
ATOM 15873 N N . GLU E 2 51 ? -33.715 -138.626 223.844 0.83 68.68 41 GLU E N 1
ATOM 15874 C CA . GLU E 2 51 ? -32.727 -138.655 224.916 0.83 66.46 41 GLU E CA 1
ATOM 15875 C C . GLU E 2 51 ? -32.983 -139.885 225.778 0.83 65.26 41 GLU E C 1
ATOM 15876 O O . GLU E 2 51 ? -32.048 -140.563 226.207 0.83 62.95 41 GLU E O 1
ATOM 15882 N N . GLU E 2 52 ? -34.264 -140.166 226.014 0.83 64.31 42 GLU E N 1
ATOM 15883 C CA . GLU E 2 52 ? -34.679 -141.320 226.805 0.83 65.99 42 GLU E CA 1
ATOM 15884 C C . GLU E 2 52 ? -34.143 -142.637 226.216 0.83 70.11 42 GLU E C 1
ATOM 15885 O O . GLU E 2 52 ? -33.478 -143.411 226.905 0.83 67.19 42 GLU E O 1
ATOM 15891 N N . CYS E 2 53 ? -34.409 -142.869 224.933 0.83 69.77 43 CYS E N 1
ATOM 15892 C CA . CYS E 2 53 ? -34.009 -144.106 224.269 0.83 64.22 43 CYS E CA 1
ATOM 15893 C C . CYS E 2 53 ? -32.504 -144.307 224.237 0.83 65.08 43 CYS E C 1
ATOM 15894 O O . CYS E 2 53 ? -32.035 -145.425 224.027 0.83 69.47 43 CYS E O 1
ATOM 15897 N N . SER E 2 54 ? -31.744 -143.231 224.426 0.83 64.62 44 SER E N 1
ATOM 15898 C CA . SER E 2 54 ? -30.287 -143.334 224.422 0.83 66.95 44 SER E CA 1
ATOM 15899 C C . SER E 2 54 ? -29.856 -144.071 225.668 0.83 69.95 44 SER E C 1
ATOM 15900 O O . SER E 2 54 ? -28.836 -144.764 225.675 0.83 73.38 44 SER E O 1
ATOM 15903 N N . LYS E 2 55 ? -30.653 -143.916 226.720 0.83 68.42 45 LYS E N 1
ATOM 15904 C CA . LYS E 2 55 ? -30.394 -144.573 227.989 0.83 67.89 45 LYS E CA 1
ATOM 15905 C C . LYS E 2 55 ? -30.913 -146.011 227.989 0.83 67.13 45 LYS E C 1
ATOM 15906 O O . LYS E 2 55 ? -30.163 -146.941 228.270 0.83 70.73 45 LYS E O 1
ATOM 15912 N N . THR E 2 56 ? -32.188 -146.195 227.667 0.83 64.07 46 THR E N 1
ATOM 15913 C CA . THR E 2 56 ? -32.787 -147.531 227.732 0.83 69.46 46 THR E CA 1
ATOM 15914 C C . THR E 2 56 ? -32.134 -148.541 226.769 0.83 70.93 46 THR E C 1
ATOM 15915 O O . THR E 2 56 ? -31.641 -149.587 227.199 0.83 70.31 46 THR E O 1
ATOM 15919 N N . TYR E 2 57 ? -32.116 -148.217 225.477 0.83 73.41 47 TYR E N 1
ATOM 15920 C CA . TYR E 2 57 ? -31.606 -149.135 224.456 0.83 69.78 47 TYR E CA 1
ATOM 15921 C C . TYR E 2 57 ? -30.108 -148.958 224.238 0.83 67.76 47 TYR E C 1
ATOM 15922 O O . TYR E 2 57 ? -29.686 -148.237 223.333 0.83 65.99 47 TYR E O 1
ATOM 15931 N N . THR E 2 58 ? -29.304 -149.625 225.059 0.83 65.85 48 THR E N 1
ATOM 15932 C CA . THR E 2 58 ? -27.855 -149.450 224.984 0.83 71.78 48 THR E CA 1
ATOM 15933 C C . THR E 2 58 ? -27.187 -150.237 223.851 0.83 74.60 48 THR E C 1
ATOM 15934 O O . THR E 2 58 ? -25.985 -150.068 223.603 0.83 69.57 48 THR E O 1
ATOM 15938 N N . LYS E 2 59 ? -27.960 -151.083 223.166 0.83 69.80 49 LYS E N 1
ATOM 15939 C CA . LYS E 2 59 ? -27.457 -151.846 222.018 0.83 66.10 49 LYS E CA 1
ATOM 15940 C C . LYS E 2 59 ? -27.339 -151.006 220.732 0.83 71.67 49 LYS E C 1
ATOM 15941 O O . LYS E 2 59 ? -27.638 -151.503 219.636 0.83 73.50 49 LYS E O 1
ATOM 15947 N N . MET E 2 60 ? -26.901 -149.750 220.868 0.83 69.61 50 MET E N 1
ATOM 15948 C CA . MET E 2 60 ? -26.835 -148.797 219.752 0.83 66.08 50 MET E CA 1
ATOM 15949 C C . MET E 2 60 ? -26.196 -147.485 220.201 0.83 69.91 50 MET E C 1
ATOM 15950 O O . MET E 2 60 ? -26.234 -147.137 221.388 0.83 71.24 50 MET E O 1
ATOM 15955 N N . VAL E 2 61 ? -25.617 -146.750 219.255 0.83 66.67 51 VAL E N 1
ATOM 15956 C CA . VAL E 2 61 ? -25.022 -145.453 219.570 0.83 67.10 51 VAL E CA 1
ATOM 15957 C C . VAL E 2 61 ? -25.968 -144.322 219.178 0.83 67.71 51 VAL E C 1
ATOM 15958 O O . VAL E 2 61 ? -26.447 -144.272 218.044 0.83 68.01 51 VAL E O 1
ATOM 15962 N N . PHE E 2 62 ? -26.229 -143.416 220.118 0.83 67.29 52 PHE E N 1
ATOM 15963 C CA . PHE E 2 62 ? -27.156 -142.310 219.889 0.83 66.11 52 PHE E CA 1
ATOM 15964 C C . PHE E 2 62 ? -26.437 -140.971 219.764 0.83 63.58 52 PHE E C 1
ATOM 15965 O O . PHE E 2 62 ? -25.730 -140.555 220.683 0.83 59.69 52 PHE E O 1
ATOM 15973 N N . ILE E 2 63 ? -26.636 -140.297 218.630 0.83 63.59 53 ILE E N 1
ATOM 15974 C CA . ILE E 2 63 ? -26.018 -138.992 218.384 0.83 64.71 53 ILE E CA 1
ATOM 15975 C C . ILE E 2 63 ? -26.914 -137.992 217.640 0.83 62.23 53 ILE E C 1
ATOM 15976 O O . ILE E 2 63 ? -27.925 -138.365 217.045 0.83 61.05 53 ILE E O 1
ATOM 15981 N N . LYS E 2 64 ? -26.506 -136.723 217.671 0.83 59.41 54 LYS E N 1
ATOM 15982 C CA . LYS E 2 64 ? -27.258 -135.621 217.080 0.83 61.55 54 LYS E CA 1
ATOM 15983 C C . LYS E 2 64 ? -26.395 -134.804 216.115 0.83 64.05 54 LYS E C 1
ATOM 15984 O O . LYS E 2 64 ? -25.198 -134.618 216.339 0.83 64.09 54 LYS E O 1
ATOM 15990 N N . VAL E 2 65 ? -27.014 -134.302 215.051 0.83 60.53 55 VAL E N 1
ATOM 15991 C CA . VAL E 2 65 ? -26.339 -133.398 214.129 0.83 58.55 55 VAL E CA 1
ATOM 15992 C C . VAL E 2 65 ? -27.203 -132.178 213.840 0.83 54.83 55 VAL E C 1
ATOM 15993 O O . VAL E 2 65 ? -28.318 -132.309 213.340 0.83 50.31 55 VAL E O 1
ATOM 15997 N N . ASP E 2 66 ? -26.691 -130.995 214.161 0.83 55.48 56 ASP E N 1
ATOM 15998 C CA . ASP E 2 66 ? -27.370 -129.751 213.808 0.83 52.14 56 ASP E CA 1
ATOM 15999 C C . ASP E 2 66 ? -27.144 -129.499 212.319 0.83 49.06 56 ASP E C 1
ATOM 16000 O O . ASP E 2 66 ? -26.018 -129.263 211.894 0.83 51.56 56 ASP E O 1
ATOM 16005 N N . VAL E 2 67 ? -28.213 -129.545 211.531 0.83 50.56 57 VAL E N 1
ATOM 16006 C CA . VAL E 2 67 ? -28.087 -129.510 210.069 0.83 50.12 57 VAL E CA 1
ATOM 16007 C C . VAL E 2 67 ? -27.611 -128.172 209.521 0.83 48.75 57 VAL E C 1
ATOM 16008 O O . VAL E 2 67 ? -27.156 -128.090 208.383 0.83 49.24 57 VAL E O 1
ATOM 16012 N N . ASP E 2 68 ? -27.716 -127.123 210.326 0.83 48.25 58 ASP E N 1
ATOM 16013 C CA . ASP E 2 68 ? -27.258 -125.807 209.906 0.83 46.40 58 ASP E CA 1
ATOM 16014 C C . ASP E 2 68 ? -25.785 -125.650 210.220 0.83 51.62 58 ASP E C 1
ATOM 16015 O O . ASP E 2 68 ? -25.029 -125.109 209.417 0.83 52.25 58 ASP E O 1
ATOM 16020 N N . GLU E 2 69 ? -25.386 -126.125 211.400 0.83 52.36 59 GLU E N 1
ATOM 16021 C CA . GLU E 2 69 ? -24.001 -126.020 211.847 0.83 51.48 59 GLU E CA 1
ATOM 16022 C C . GLU E 2 69 ? -23.096 -126.894 210.979 0.83 52.90 59 GLU E C 1
ATOM 16023 O O . GLU E 2 69 ? -22.188 -126.396 210.309 0.83 54.42 59 GLU E O 1
ATOM 16029 N N . VAL E 2 70 ? -23.381 -128.194 210.972 0.83 55.51 60 VAL E N 1
ATOM 16030 C CA . VAL E 2 70 ? -22.574 -129.186 210.264 0.83 51.19 60 VAL E CA 1
ATOM 16031 C C . VAL E 2 70 ? -23.014 -129.369 208.812 0.83 52.38 60 VAL E C 1
ATOM 16032 O O . VAL E 2 70 ? -23.329 -130.485 208.380 0.83 49.89 60 VAL E O 1
ATOM 16036 N N . SER E 2 71 ? -23.006 -128.267 208.066 0.83 56.06 61 SER E N 1
ATOM 16037 C CA . SER E 2 71 ? -23.546 -128.210 206.699 0.83 58.15 61 SER E CA 1
ATOM 16038 C C . SER E 2 71 ? -23.150 -129.374 205.784 0.83 59.08 61 SER E C 1
ATOM 16039 O O . SER E 2 71 ? -23.989 -129.925 205.062 0.83 56.68 61 SER E O 1
ATOM 16042 N N . GLU E 2 72 ? -21.876 -129.747 205.825 0.83 57.30 62 GLU E N 1
ATOM 16043 C CA . GLU E 2 72 ? -21.355 -130.745 204.905 0.83 53.99 62 GLU E CA 1
ATOM 16044 C C . GLU E 2 72 ? -22.041 -132.090 205.048 0.83 55.10 62 GLU E C 1
ATOM 16045 O O . GLU E 2 72 ? -22.227 -132.802 204.064 0.83 53.97 62 GLU E O 1
ATOM 16051 N N . VAL E 2 73 ? -22.415 -132.439 206.274 0.83 57.98 63 VAL E N 1
ATOM 16052 C CA . VAL E 2 73 ? -23.007 -133.748 206.539 0.83 54.23 63 VAL E CA 1
ATOM 16053 C C . VAL E 2 73 ? -24.364 -133.865 205.872 0.83 52.77 63 VAL E C 1
ATOM 16054 O O . VAL E 2 73 ? -24.649 -134.843 205.179 0.83 50.70 63 VAL E O 1
ATOM 16058 N N . THR E 2 74 ? -25.193 -132.850 206.083 0.83 54.76 64 THR E N 1
ATOM 16059 C CA . THR E 2 74 ? -26.555 -132.842 205.559 0.83 55.65 64 THR E CA 1
ATOM 16060 C C . THR E 2 74 ? -26.590 -132.882 204.027 0.83 53.80 64 THR E C 1
ATOM 16061 O O . THR E 2 74 ? -27.395 -133.612 203.436 0.83 53.19 64 THR E O 1
ATOM 16065 N N . GLU E 2 75 ? -25.691 -132.130 203.392 0.83 56.06 65 GLU E N 1
ATOM 16066 C CA . GLU E 2 75 ? -25.630 -132.051 201.930 0.83 56.61 65 GLU E CA 1
ATOM 16067 C C . GLU E 2 75 ? -25.101 -133.347 201.314 0.83 57.07 65 GLU E C 1
ATOM 16068 O O . GLU E 2 75 ? -24.688 -133.361 200.152 0.83 61.84 65 GLU E O 1
ATOM 16074 N N . LYS E 2 76 ? -25.115 -134.426 202.099 0.83 58.68 66 LYS E N 1
ATOM 16075 C CA . LYS E 2 76 ? -24.587 -135.729 201.686 0.83 58.49 66 LYS E CA 1
ATOM 16076 C C . LYS E 2 76 ? -25.542 -136.869 202.051 0.83 55.43 66 LYS E C 1
ATOM 16077 O O . LYS E 2 76 ? -25.851 -137.735 201.228 0.83 54.34 66 LYS E O 1
ATOM 16083 N N . GLU E 2 77 ? -26.020 -136.865 203.289 0.83 54.43 67 GLU E N 1
ATOM 16084 C CA . GLU E 2 77 ? -27.021 -137.834 203.704 0.83 51.21 67 GLU E CA 1
ATOM 16085 C C . GLU E 2 77 ? -28.353 -137.482 203.071 0.83 53.70 67 GLU E C 1
ATOM 16086 O O . GLU E 2 77 ? -29.348 -138.181 203.284 0.83 60.23 67 GLU E O 1
ATOM 16092 N N . ASN E 2 78 ? -28.365 -136.381 202.318 0.83 48.88 68 ASN E N 1
ATOM 16093 C CA . ASN E 2 78 ? -29.536 -135.942 201.565 0.83 53.76 68 ASN E CA 1
ATOM 16094 C C . ASN E 2 78 ? -30.703 -135.566 202.466 0.83 48.19 68 ASN E C 1
ATOM 16095 O O . ASN E 2 78 ? -31.846 -135.929 202.192 0.83 48.80 68 ASN E O 1
ATOM 16100 N N . ILE E 2 79 ? -30.401 -134.843 203.542 0.83 48.41 69 ILE E N 1
ATOM 16101 C CA . ILE E 2 79 ? -31.423 -134.404 204.491 0.83 48.89 69 ILE E CA 1
ATOM 16102 C C . ILE E 2 79 ? -32.218 -133.231 203.921 0.83 46.32 69 ILE E C 1
ATOM 16103 O O . ILE E 2 79 ? -31.665 -132.211 203.542 0.83 47.59 69 ILE E O 1
ATOM 16108 N N . THR E 2 80 ? -33.526 -133.391 203.852 0.83 47.19 70 THR E N 1
ATOM 16109 C CA . THR E 2 80 ? -34.358 -132.399 203.213 0.83 45.38 70 THR E CA 1
ATOM 16110 C C . THR E 2 80 ? -35.469 -131.968 204.147 0.83 46.44 70 THR E C 1
ATOM 16111 O O . THR E 2 80 ? -36.217 -131.050 203.839 0.83 52.73 70 THR E O 1
ATOM 16115 N N . SER E 2 81 ? -35.584 -132.639 205.285 0.83 44.17 71 SER E N 1
ATOM 16116 C CA . SER E 2 81 ? -36.573 -132.265 206.287 0.83 46.85 71 SER E CA 1
ATOM 16117 C C . SER E 2 81 ? -36.115 -132.679 207.681 0.83 49.41 71 SER E C 1
ATOM 16118 O O . SER E 2 81 ? -35.149 -133.424 207.826 0.83 53.23 71 SER E O 1
ATOM 16121 N N . MET E 2 82 ? -36.786 -132.177 208.710 0.83 49.60 72 MET E N 1
ATOM 16122 C CA . MET E 2 82 ? -36.422 -132.502 210.085 0.83 46.41 72 MET E CA 1
ATOM 16123 C C . MET E 2 82 ? -37.660 -132.754 210.928 0.83 49.35 72 MET E C 1
ATOM 16124 O O . MET E 2 82 ? -38.695 -132.132 210.697 0.83 53.95 72 MET E O 1
ATOM 16129 N N . PRO E 2 83 ? -37.569 -133.674 211.906 0.83 48.84 73 PRO E N 1
ATOM 16130 C CA . PRO E 2 83 ? -36.360 -134.444 212.178 0.83 50.70 73 PRO E CA 1
ATOM 16131 C C . PRO E 2 83 ? -36.297 -135.660 211.267 0.83 51.85 73 PRO E C 1
ATOM 16132 O O . PRO E 2 83 ? -37.332 -136.258 210.945 0.83 42.34 73 PRO E O 1
ATOM 16136 N N . THR E 2 84 ? -35.086 -136.004 210.840 0.83 47.46 74 THR E N 1
ATOM 16137 C CA . THR E 2 84 ? -34.875 -137.207 210.060 0.83 46.88 74 THR E CA 1
ATOM 16138 C C . THR E 2 84 ? -33.990 -138.159 210.859 0.83 51.33 74 THR E C 1
ATOM 16139 O O . THR E 2 84 ? -32.904 -137.778 211.315 0.83 54.13 74 THR E O 1
ATOM 16143 N N . PHE E 2 85 ? -34.461 -139.391 211.032 0.83 49.34 75 PHE E N 1
ATOM 16144 C CA . PHE E 2 85 ? -33.695 -140.425 211.723 0.83 54.06 75 PHE E CA 1
ATOM 16145 C C . PHE E 2 85 ? -33.189 -141.497 210.761 0.83 53.63 75 PHE E C 1
ATOM 16146 O O . PHE E 2 85 ? -33.973 -142.144 210.066 0.83 56.07 75 PHE E O 1
ATOM 16154 N N . LYS E 2 86 ? -31.877 -141.687 210.733 0.83 52.88 76 LYS E N 1
ATOM 16155 C CA . LYS E 2 86 ? -31.263 -142.731 209.921 0.83 60.08 76 LYS E CA 1
ATOM 16156 C C . LYS E 2 86 ? -30.469 -143.696 210.811 0.83 66.36 76 LYS E C 1
ATOM 16157 O O . LYS E 2 86 ? -29.687 -143.250 211.656 0.83 65.64 76 LYS E O 1
ATOM 16163 N N . VAL E 2 87 ? -30.662 -145.007 210.622 0.83 69.00 77 VAL E N 1
ATOM 16164 C CA . VAL E 2 87 ? -29.889 -146.029 211.356 0.83 69.84 77 VAL E CA 1
ATOM 16165 C C . VAL E 2 87 ? -28.824 -146.719 210.470 0.83 71.16 77 VAL E C 1
ATOM 16166 O O . VAL E 2 87 ? -29.041 -146.950 209.271 0.83 66.03 77 VAL E O 1
ATOM 16170 N N . TYR E 2 88 ? -27.675 -147.036 211.071 0.83 71.22 78 TYR E N 1
ATOM 16171 C CA . TYR E 2 88 ? -26.496 -147.500 210.327 0.83 70.81 78 TYR E CA 1
ATOM 16172 C C . TYR E 2 88 ? -25.993 -148.874 210.803 0.83 73.86 78 TYR E C 1
ATOM 16173 O O . TYR E 2 88 ? -26.244 -149.265 211.950 0.83 73.11 78 TYR E O 1
ATOM 16182 N N . LYS E 2 89 ? -25.290 -149.601 209.924 0.83 74.84 79 LYS E N 1
ATOM 16183 C CA . LYS E 2 89 ? -24.709 -150.914 210.266 0.83 72.69 79 LYS E CA 1
ATOM 16184 C C . LYS E 2 89 ? -23.268 -151.096 209.762 0.83 69.60 79 LYS E C 1
ATOM 16185 O O . LYS E 2 89 ? -23.039 -151.415 208.591 0.83 65.09 79 LYS E O 1
ATOM 16191 N N . ASN E 2 90 ? -22.318 -150.904 210.679 0.83 69.67 80 ASN E N 1
ATOM 16192 C CA . ASN E 2 90 ? -20.875 -150.871 210.400 0.83 69.21 80 ASN E CA 1
ATOM 16193 C C . ASN E 2 90 ? -20.406 -149.594 209.680 0.83 70.17 80 ASN E C 1
ATOM 16194 O O . ASN E 2 90 ? -19.213 -149.273 209.681 0.83 69.95 80 ASN E O 1
ATOM 16199 N N . GLY E 2 91 ? -21.351 -148.865 209.087 0.83 67.81 81 GLY E N 1
ATOM 16200 C CA . GLY E 2 91 ? -21.046 -147.621 208.398 0.83 69.24 81 GLY E CA 1
ATOM 16201 C C . GLY E 2 91 ? -22.062 -147.258 207.325 0.83 69.70 81 GLY E C 1
ATOM 16202 O O . GLY E 2 91 ? -22.055 -146.144 206.793 0.83 71.22 81 GLY E O 1
ATOM 16203 N N . SER E 2 92 ? -22.946 -148.199 207.006 0.83 67.61 82 SER E N 1
ATOM 16204 C CA . SER E 2 92 ? -23.931 -147.993 205.945 0.83 69.93 82 SER E CA 1
ATOM 16205 C C . SER E 2 92 ? -25.354 -147.835 206.464 0.83 68.91 82 SER E C 1
ATOM 16206 O O . SER E 2 92 ? -25.848 -148.672 207.222 0.83 68.47 82 SER E O 1
ATOM 16209 N N . SER E 2 93 ? -26.007 -146.758 206.043 0.83 64.62 83 SER E N 1
ATOM 16210 C CA . SER E 2 93 ? -27.416 -146.547 206.343 0.83 64.44 83 SER E CA 1
ATOM 16211 C C . SER E 2 93 ? -28.225 -147.772 205.925 0.83 63.33 83 SER E C 1
ATOM 16212 O O . SER E 2 93 ? -27.975 -148.351 204.867 0.83 62.65 83 SER E O 1
ATOM 16215 N N . VAL E 2 94 ? -29.179 -148.178 206.763 0.83 67.90 84 VAL E N 1
ATOM 16216 C CA . VAL E 2 94 ? -30.022 -149.341 206.461 0.83 66.34 84 VAL E CA 1
ATOM 16217 C C . VAL E 2 94 ? -31.521 -149.054 206.579 0.83 60.07 84 VAL E C 1
ATOM 16218 O O . VAL E 2 94 ? -32.355 -149.861 206.168 0.83 60.19 84 VAL E O 1
ATOM 16222 N N . ASP E 2 95 ? -31.856 -147.898 207.134 0.83 61.01 85 ASP E N 1
ATOM 16223 C CA . ASP E 2 95 ? -33.247 -147.524 207.347 0.83 65.18 85 ASP E CA 1
ATOM 16224 C C . ASP E 2 95 ? -33.293 -146.019 207.602 0.83 63.44 85 ASP E C 1
ATOM 16225 O O . ASP E 2 95 ? -32.275 -145.408 207.928 0.83 61.93 85 ASP E O 1
ATOM 16230 N N . THR E 2 96 ? -34.464 -145.414 207.447 0.83 64.17 86 THR E N 1
ATOM 16231 C CA . THR E 2 96 ? -34.574 -143.970 207.615 0.83 62.26 86 THR E CA 1
ATOM 16232 C C . THR E 2 96 ? -36.018 -143.549 207.894 0.83 60.14 86 THR E C 1
ATOM 16233 O O . THR E 2 96 ? -36.935 -143.964 207.191 0.83 62.05 86 THR E O 1
ATOM 16237 N N . LEU E 2 97 ? -36.214 -142.744 208.935 0.83 54.57 87 LEU E N 1
ATOM 16238 C CA . LEU E 2 97 ? -37.556 -142.335 209.343 0.83 50.98 87 LEU E CA 1
ATOM 16239 C C . LEU E 2 97 ? -37.676 -140.817 209.400 0.83 54.42 87 LEU E C 1
ATOM 16240 O O . LEU E 2 97 ? -36.708 -140.114 209.692 0.83 54.72 87 LEU E O 1
ATOM 16245 N N . LEU E 2 98 ? -38.867 -140.313 209.101 0.83 53.01 88 LEU E N 1
ATOM 16246 C CA . LEU E 2 98 ? -39.115 -138.877 209.098 0.83 49.87 88 LEU E CA 1
ATOM 16247 C C . LEU E 2 98 ? -40.330 -138.526 209.961 0.83 50.02 88 LEU E C 1
ATOM 16248 O O . LEU E 2 98 ? -41.396 -139.126 209.816 0.83 48.08 88 LEU E O 1
ATOM 16253 N N . GLY E 2 99 ? -40.165 -137.572 210.875 0.83 45.61 89 GLY E N 1
ATOM 16254 C CA . GLY E 2 99 ? -41.294 -137.092 211.649 0.83 51.50 89 GLY E CA 1
ATOM 16255 C C . GLY E 2 99 ? -41.129 -137.047 213.156 0.83 51.45 89 GLY E C 1
ATOM 16256 O O . GLY E 2 99 ? -40.232 -137.660 213.726 0.83 52.65 89 GLY E O 1
ATOM 16257 N N . ALA E 2 100 ? -42.025 -136.311 213.802 0.83 56.14 90 ALA E N 1
ATOM 16258 C CA . ALA E 2 100 ? -42.020 -136.168 215.251 0.83 52.60 90 ALA E CA 1
ATOM 16259 C C . ALA E 2 100 ? -43.054 -137.081 215.900 0.83 56.08 90 ALA E C 1
ATOM 16260 O O . ALA E 2 100 ? -43.683 -136.705 216.890 0.83 59.48 90 ALA E O 1
ATOM 16262 N N . ASN E 2 101 ? -43.237 -138.275 215.341 0.83 58.07 91 ASN E N 1
ATOM 16263 C CA . ASN E 2 101 ? -44.120 -139.262 215.958 0.83 58.45 91 ASN E CA 1
ATOM 16264 C C . ASN E 2 101 ? -43.326 -140.265 216.792 0.83 57.30 91 ASN E C 1
ATOM 16265 O O . ASN E 2 101 ? -42.689 -141.176 216.253 0.83 53.57 91 ASN E O 1
ATOM 16270 N N . ASP E 2 102 ? -43.376 -140.071 218.109 0.83 55.82 92 ASP E N 1
ATOM 16271 C CA . ASP E 2 102 ? -42.638 -140.889 219.067 0.83 56.64 92 ASP E CA 1
ATOM 16272 C C . ASP E 2 102 ? -42.867 -142.376 218.859 0.83 58.08 92 ASP E C 1
ATOM 16273 O O . ASP E 2 102 ? -41.926 -143.163 218.908 0.83 58.45 92 ASP E O 1
ATOM 16278 N N . SER E 2 103 ? -44.119 -142.752 218.625 0.83 53.97 93 SER E N 1
ATOM 16279 C CA . SER E 2 103 ? -44.477 -144.146 218.425 0.83 55.48 93 SER E CA 1
ATOM 16280 C C . SER E 2 103 ? -43.707 -144.733 217.243 0.83 56.04 93 SER E C 1
ATOM 16281 O O . SER E 2 103 ? -43.228 -145.869 217.295 0.83 55.28 93 SER E O 1
ATOM 16284 N N . ALA E 2 104 ? -43.589 -143.941 216.183 0.83 56.56 94 ALA E N 1
ATOM 16285 C CA . ALA E 2 104 ? -42.888 -144.364 214.982 0.83 56.31 94 ALA E CA 1
ATOM 16286 C C . ALA E 2 104 ? -41.435 -144.589 215.325 0.83 57.75 94 ALA E C 1
ATOM 16287 O O . ALA E 2 104 ? -40.839 -145.593 214.935 0.83 58.46 94 ALA E O 1
ATOM 16289 N N . LEU E 2 105 ? -40.871 -143.641 216.066 0.83 59.41 95 LEU E N 1
ATOM 16290 C CA . LEU E 2 105 ? -39.462 -143.701 216.443 0.83 57.94 95 LEU E CA 1
ATOM 16291 C C . LEU E 2 105 ? -39.175 -144.910 217.311 0.83 57.62 95 LEU E C 1
ATOM 16292 O O . LEU E 2 105 ? -38.221 -145.634 217.062 0.83 62.01 95 LEU E O 1
ATOM 16297 N N . LYS E 2 106 ? -39.998 -145.121 218.330 0.83 56.03 96 LYS E N 1
ATOM 16298 C CA . LYS E 2 106 ? -39.828 -146.272 219.202 0.83 59.88 96 LYS E CA 1
ATOM 16299 C C . LYS E 2 106 ? -39.908 -147.535 218.369 0.83 62.52 96 LYS E C 1
ATOM 16300 O O . LYS E 2 106 ? -39.031 -148.400 218.450 0.83 62.76 96 LYS E O 1
ATOM 16306 N N . GLN E 2 107 ? -40.962 -147.620 217.562 0.83 60.96 97 GLN E N 1
ATOM 16307 C CA . GLN E 2 107 ? -41.158 -148.726 216.629 0.83 61.15 97 GLN E CA 1
ATOM 16308 C C . GLN E 2 107 ? -39.891 -149.002 215.802 0.83 65.52 97 GLN E C 1
ATOM 16309 O O . GLN E 2 107 ? -39.519 -150.154 215.556 0.83 66.41 97 GLN E O 1
ATOM 16315 N N . LEU E 2 108 ? -39.223 -147.928 215.398 0.83 64.30 98 LEU E N 1
ATOM 16316 C CA . LEU E 2 108 ? -38.004 -148.023 214.607 0.83 62.60 98 LEU E CA 1
ATOM 16317 C C . LEU E 2 108 ? -36.822 -148.574 215.399 0.83 63.98 98 LEU E C 1
ATOM 16318 O O . LEU E 2 108 ? -36.059 -149.393 214.895 0.83 66.33 98 LEU E O 1
ATOM 16323 N N . ILE E 2 109 ? -36.663 -148.112 216.634 0.83 62.87 99 ILE E N 1
ATOM 16324 C CA . ILE E 2 109 ? -35.479 -148.443 217.414 0.83 60.67 99 ILE E CA 1
ATOM 16325 C C . ILE E 2 109 ? -35.496 -149.894 217.885 0.83 66.71 99 ILE E C 1
ATOM 16326 O O . ILE E 2 109 ? -34.455 -150.551 217.918 0.83 70.72 99 ILE E O 1
ATOM 16331 N N . GLU E 2 110 ? -36.671 -150.401 218.242 0.83 65.03 100 GLU E N 1
ATOM 16332 C CA . GLU E 2 110 ? -36.782 -151.793 218.669 0.83 66.50 100 GLU E CA 1
ATOM 16333 C C . GLU E 2 110 ? -36.550 -152.742 217.497 0.83 66.68 100 GLU E C 1
ATOM 16334 O O . GLU E 2 110 ? -36.071 -153.863 217.673 0.83 65.22 100 GLU E O 1
ATOM 16340 N N . LYS E 2 111 ? -36.879 -152.269 216.300 0.83 67.56 101 LYS E N 1
ATOM 16341 C CA . LYS E 2 111 ? -36.652 -153.018 215.070 0.83 63.32 101 LYS E CA 1
ATOM 16342 C C . LYS E 2 111 ? -35.170 -153.386 214.898 0.83 60.64 101 LYS E C 1
ATOM 16343 O O . LYS E 2 111 ? -34.844 -154.384 214.270 0.83 60.01 101 LYS E O 1
ATOM 16349 N N . TYR E 2 112 ? -34.276 -152.589 215.473 0.83 61.75 102 TYR E N 1
ATOM 16350 C CA . TYR E 2 112 ? -32.846 -152.789 215.278 0.83 61.24 102 TYR E CA 1
ATOM 16351 C C . TYR E 2 112 ? -32.099 -152.834 216.602 0.83 68.17 102 TYR E C 1
ATOM 16352 O O . TYR E 2 112 ? -30.870 -152.937 216.606 0.83 70.02 102 TYR E O 1
ATOM 16361 N N . ALA E 2 113 ? -32.816 -152.734 217.721 0.83 66.89 103 ALA E N 1
ATOM 16362 C CA . ALA E 2 113 ? -32.131 -152.623 219.015 0.83 68.86 103 ALA E CA 1
ATOM 16363 C C . ALA E 2 113 ? -32.907 -153.099 220.250 0.83 70.61 103 ALA E C 1
ATOM 16364 O O . ALA E 2 113 ? -32.448 -152.899 221.377 0.83 73.79 103 ALA E O 1
ATOM 16366 N N . ALA E 2 114 ? -34.062 -153.731 220.047 0.83 71.71 104 ALA E N 1
ATOM 16367 C CA . ALA E 2 114 ? -34.856 -154.238 221.168 0.83 71.70 104 ALA E CA 1
ATOM 16368 C C . ALA E 2 114 ? -34.087 -155.277 221.987 0.83 67.19 104 ALA E C 1
ATOM 16369 O O . ALA E 2 114 ? -33.999 -155.182 223.211 0.83 67.97 104 ALA E O 1
ATOM 16372 N N . GLY F 2 10 ? -87.516 -73.335 227.438 0.82 69.26 0 GLY F N 1
ATOM 16373 C CA . GLY F 2 10 ? -87.893 -74.098 228.617 0.82 71.64 0 GLY F CA 1
ATOM 16374 C C . GLY F 2 10 ? -87.120 -75.402 228.774 0.82 75.49 0 GLY F C 1
ATOM 16375 O O . GLY F 2 10 ? -86.229 -75.512 229.626 0.82 73.08 0 GLY F O 1
ATOM 16376 N N . SER F 2 11 ? -87.476 -76.394 227.959 0.82 72.04 1 SER F N 1
ATOM 16377 C CA . SER F 2 11 ? -86.800 -77.692 227.932 0.82 68.67 1 SER F CA 1
ATOM 16378 C C . SER F 2 11 ? -87.042 -78.354 226.580 0.82 72.37 1 SER F C 1
ATOM 16379 O O . SER F 2 11 ? -87.560 -77.717 225.663 0.82 75.04 1 SER F O 1
ATOM 16382 N N . VAL F 2 12 ? -86.677 -79.628 226.453 0.82 72.48 2 VAL F N 1
ATOM 16383 C CA . VAL F 2 12 ? -86.836 -80.324 225.178 0.82 65.67 2 VAL F CA 1
ATOM 16384 C C . VAL F 2 12 ? -87.854 -81.445 225.256 0.82 61.72 2 VAL F C 1
ATOM 16385 O O . VAL F 2 12 ? -87.838 -82.245 226.181 0.82 64.28 2 VAL F O 1
ATOM 16389 N N . LYS F 2 13 ? -88.737 -81.500 224.267 0.82 65.82 3 LYS F N 1
ATOM 16390 C CA . LYS F 2 13 ? -89.727 -82.563 224.189 0.82 64.14 3 LYS F CA 1
ATOM 16391 C C . LYS F 2 13 ? -89.588 -83.341 222.887 0.82 67.06 3 LYS F C 1
ATOM 16392 O O . LYS F 2 13 ? -89.114 -82.814 221.878 0.82 66.10 3 LYS F O 1
ATOM 16398 N N . ILE F 2 14 ? -90.022 -84.595 222.917 0.82 66.92 4 ILE F N 1
ATOM 16399 C CA . ILE F 2 14 ? -90.004 -85.444 221.737 0.82 65.79 4 ILE F CA 1
ATOM 16400 C C . ILE F 2 14 ? -91.358 -85.413 221.027 0.82 68.84 4 ILE F C 1
ATOM 16401 O O . ILE F 2 14 ? -92.389 -85.750 221.611 0.82 64.91 4 ILE F O 1
ATOM 16406 N N . VAL F 2 15 ? -91.341 -84.997 219.764 0.82 71.41 5 VAL F N 1
ATOM 16407 C CA . VAL F 2 15 ? -92.534 -84.983 218.925 0.82 68.67 5 VAL F CA 1
ATOM 16408 C C . VAL F 2 15 ? -92.718 -86.358 218.290 0.82 68.15 5 VAL F C 1
ATOM 16409 O O . VAL F 2 15 ? -91.751 -86.977 217.839 0.82 73.60 5 VAL F O 1
ATOM 16413 N N . THR F 2 16 ? -93.954 -86.845 218.253 0.82 67.96 6 THR F N 1
ATOM 16414 C CA . THR F 2 16 ? -94.217 -88.163 217.673 0.82 68.13 6 THR F CA 1
ATOM 16415 C C . THR F 2 16 ? -95.311 -88.196 216.581 0.82 70.26 6 THR F C 1
ATOM 16416 O O . THR F 2 16 ? -95.916 -89.239 216.342 0.82 67.54 6 THR F O 1
ATOM 16420 N N . SER F 2 17 ? -95.565 -87.059 215.937 0.82 71.03 7 SER F N 1
ATOM 16421 C CA . SER F 2 17 ? -96.529 -86.963 214.839 0.82 68.22 7 SER F CA 1
ATOM 16422 C C . SER F 2 17 ? -96.337 -85.669 214.051 0.82 72.91 7 SER F C 1
ATOM 16423 O O . SER F 2 17 ? -95.979 -84.634 214.614 0.82 70.37 7 SER F O 1
ATOM 16426 N N . GLN F 2 18 ? -96.623 -85.738 212.753 0.83 67.36 8 GLN F N 1
ATOM 16427 C CA . GLN F 2 18 ? -96.453 -84.614 211.831 0.83 63.49 8 GLN F CA 1
ATOM 16428 C C . GLN F 2 18 ? -97.373 -83.448 212.170 0.83 67.03 8 GLN F C 1
ATOM 16429 O O . GLN F 2 18 ? -96.961 -82.289 212.100 0.83 65.18 8 GLN F O 1
ATOM 16435 N N . ALA F 2 19 ? -98.623 -83.767 212.516 0.83 66.44 9 ALA F N 1
ATOM 16436 C CA . ALA F 2 19 ? -99.601 -82.772 212.950 0.83 64.67 9 ALA F CA 1
ATOM 16437 C C . ALA F 2 19 ? -99.080 -82.016 214.173 0.83 66.90 9 ALA F C 1
ATOM 16438 O O . ALA F 2 19 ? -99.165 -80.783 214.230 0.83 68.69 9 ALA F O 1
ATOM 16440 N N . GLU F 2 20 ? -98.534 -82.762 215.139 0.83 65.70 10 GLU F N 1
ATOM 16441 C CA . GLU F 2 20 ? -97.990 -82.183 216.370 0.83 66.11 10 GLU F CA 1
ATOM 16442 C C . GLU F 2 20 ? -96.808 -81.252 216.087 0.83 65.54 10 GLU F C 1
ATOM 16443 O O . GLU F 2 20 ? -96.695 -80.170 216.675 0.83 65.37 10 GLU F O 1
ATOM 16449 N N . PHE F 2 21 ? -95.931 -81.691 215.185 0.83 64.22 11 PHE F N 1
ATOM 16450 C CA . PHE F 2 21 ? -94.794 -80.890 214.732 0.83 65.42 11 PHE F CA 1
ATOM 16451 C C . PHE F 2 21 ? -95.288 -79.604 214.056 0.83 65.38 11 PHE F C 1
ATOM 16452 O O . PHE F 2 21 ? -94.797 -78.499 214.336 0.83 59.53 11 PHE F O 1
ATOM 16460 N N . ASP F 2 22 ? -96.271 -79.762 213.170 0.83 67.24 12 ASP F N 1
ATOM 16461 C CA . ASP F 2 22 ? -96.837 -78.640 212.433 0.83 67.76 12 ASP F CA 1
ATOM 16462 C C . ASP F 2 22 ? -97.523 -77.648 213.375 0.83 68.07 12 ASP F C 1
ATOM 16463 O O . ASP F 2 22 ? -97.290 -76.431 213.305 0.83 66.42 12 ASP F O 1
ATOM 16468 N N . SER F 2 23 ? -98.367 -78.186 214.254 0.83 68.95 13 SER F N 1
ATOM 16469 C CA . SER F 2 23 ? -99.151 -77.372 215.177 0.83 69.62 13 SER F CA 1
ATOM 16470 C C . SER F 2 23 ? -98.241 -76.582 216.108 0.83 67.28 13 SER F C 1
ATOM 16471 O O . SER F 2 23 ? -98.404 -75.372 216.254 0.83 68.83 13 SER F O 1
ATOM 16474 N N . ILE F 2 24 ? -97.281 -77.267 216.720 0.83 68.69 14 ILE F N 1
ATOM 16475 C CA . ILE F 2 24 ? -96.359 -76.624 217.653 0.83 68.59 14 ILE F CA 1
ATOM 16476 C C . ILE F 2 24 ? -95.562 -75.481 217.017 0.83 64.61 14 ILE F C 1
ATOM 16477 O O . ILE F 2 24 ? -95.427 -74.415 217.613 0.83 63.15 14 ILE F O 1
ATOM 16482 N N . ILE F 2 25 ? -95.052 -75.681 215.807 0.83 65.93 15 ILE F N 1
ATOM 16483 C CA . ILE F 2 25 ? -94.256 -74.632 215.167 0.83 69.45 15 ILE F CA 1
ATOM 16484 C C . ILE F 2 25 ? -95.090 -73.450 214.681 0.83 69.04 15 ILE F C 1
ATOM 16485 O O . ILE F 2 25 ? -94.721 -72.286 214.892 0.83 67.04 15 ILE F O 1
ATOM 16490 N N . SER F 2 26 ? -96.199 -73.748 214.012 0.83 72.41 16 SER F N 1
ATOM 16491 C CA . SER F 2 26 ? -97.064 -72.701 213.475 0.83 69.57 16 SER F CA 1
ATOM 16492 C C . SER F 2 26 ? -97.547 -71.757 214.580 0.83 69.17 16 SER F C 1
ATOM 16493 O O . SER F 2 26 ? -97.373 -70.542 214.484 0.83 67.42 16 SER F O 1
ATOM 16496 N N . GLN 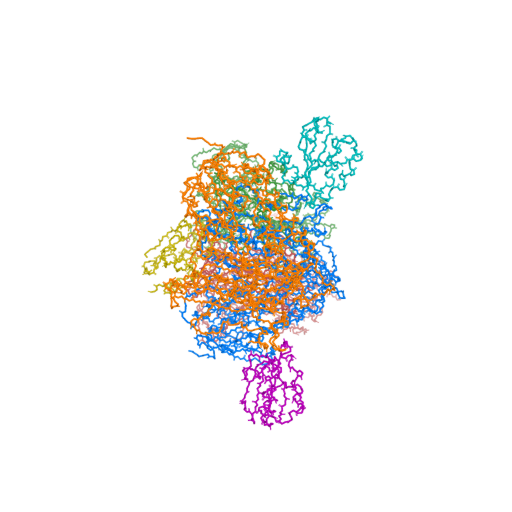F 2 27 ? -98.114 -72.323 215.643 0.83 67.44 17 GLN F N 1
ATOM 16497 C CA . GLN F 2 27 ? -98.672 -71.524 216.731 0.83 65.02 17 GLN F CA 1
ATOM 16498 C C . GLN F 2 27 ? -97.626 -70.839 217.639 0.83 67.32 17 GLN F C 1
ATOM 16499 O O . GLN F 2 27 ? -97.911 -69.798 218.222 0.83 69.59 17 GLN F O 1
ATOM 16505 N N . ASN F 2 28 ? -96.410 -71.375 217.714 0.83 66.56 18 ASN F N 1
ATOM 16506 C CA . ASN F 2 28 ? -95.430 -70.916 218.707 0.83 65.76 18 ASN F CA 1
ATOM 16507 C C . ASN F 2 28 ? -94.433 -69.858 218.270 0.83 62.64 18 ASN F C 1
ATOM 16508 O O . ASN F 2 28 ? -93.599 -69.461 219.082 0.83 62.26 18 ASN F O 1
ATOM 16513 N N . GLU F 2 29 ? -94.491 -69.425 217.010 0.83 60.23 19 GLU F N 1
ATOM 16514 C CA . GLU F 2 29 ? -93.546 -68.428 216.483 0.83 65.37 19 GLU F CA 1
ATOM 16515 C C . GLU F 2 29 ? -92.130 -68.968 216.417 0.83 67.69 19 GLU F C 1
ATOM 16516 O O . GLU F 2 29 ? -91.815 -69.749 215.526 0.83 67.38 19 GLU F O 1
ATOM 16522 N N . LEU F 2 30 ? -91.281 -68.559 217.359 0.83 66.25 20 LEU F N 1
ATOM 16523 C CA . LEU F 2 30 ? -89.854 -68.903 217.307 0.83 68.75 20 LEU F CA 1
ATOM 16524 C C . LEU F 2 30 ? -89.548 -70.329 217.776 0.83 69.59 20 LEU F C 1
ATOM 16525 O O . LEU F 2 30 ? -89.774 -70.673 218.942 0.83 70.42 20 LEU F O 1
ATOM 16530 N N . VAL F 2 31 ? -89.020 -71.149 216.868 0.83 71.39 21 VAL F N 1
ATOM 16531 C CA . VAL F 2 31 ? -88.794 -72.567 217.142 0.83 69.35 21 VAL F CA 1
ATOM 16532 C C . VAL F 2 31 ? -87.483 -73.059 216.542 0.83 69.54 21 VAL F C 1
ATOM 16533 O O . VAL F 2 31 ? -87.185 -72.796 215.373 0.83 69.02 21 VAL F O 1
ATOM 16537 N N . ILE F 2 32 ? -86.697 -73.757 217.358 0.83 67.70 22 ILE F N 1
ATOM 16538 C CA . ILE F 2 32 ? -85.589 -74.557 216.850 0.83 65.16 22 ILE F CA 1
ATOM 16539 C C . ILE F 2 32 ? -85.975 -76.027 216.969 0.83 64.37 22 ILE F C 1
ATOM 16540 O O . ILE F 2 32 ? -86.729 -76.414 217.865 0.83 63.20 22 ILE F O 1
ATOM 16545 N N . VAL F 2 33 ? -85.492 -76.842 216.040 0.83 61.90 23 VAL F N 1
ATOM 16546 C CA . VAL F 2 33 ? -85.757 -78.276 216.106 0.83 59.48 23 VAL F CA 1
ATOM 16547 C C . VAL F 2 33 ? -84.519 -79.103 215.764 0.83 61.16 23 VAL F C 1
ATOM 16548 O O . VAL F 2 33 ? -83.735 -78.767 214.863 0.83 57.02 23 VAL F O 1
ATOM 16552 N N . ASP F 2 34 ? -84.355 -80.178 216.529 0.83 64.81 24 ASP F N 1
ATOM 16553 C CA . ASP F 2 34 ? -83.183 -81.038 216.491 0.83 59.98 24 ASP F CA 1
ATOM 16554 C C . ASP F 2 34 ? -83.583 -82.404 215.934 0.83 58.83 24 ASP F C 1
ATOM 16555 O O . ASP F 2 34 ? -84.231 -83.200 216.615 0.83 58.67 24 ASP F O 1
ATOM 16560 N N . PHE F 2 35 ? -83.219 -82.660 214.681 0.83 55.81 25 PHE F N 1
ATOM 16561 C CA . PHE F 2 35 ? -83.513 -83.943 214.051 0.83 54.83 25 PHE F CA 1
ATOM 16562 C C . PHE F 2 35 ? -82.405 -84.951 214.368 0.83 53.81 25 PHE F C 1
ATOM 16563 O O . PHE F 2 35 ? -81.252 -84.798 213.934 0.83 55.87 25 PHE F O 1
ATOM 16571 N N . PHE F 2 36 ? -82.757 -85.980 215.135 0.83 51.26 26 PHE F N 1
ATOM 16572 C CA . PHE F 2 36 ? -81.763 -86.908 215.651 0.83 48.38 26 PHE F CA 1
ATOM 16573 C C . PHE F 2 36 ? -82.077 -88.320 215.229 0.83 48.05 26 PHE F C 1
ATOM 16574 O O . PHE F 2 36 ? -83.182 -88.598 214.760 0.83 51.30 26 PHE F O 1
ATOM 16582 N N . ALA F 2 37 ? -81.097 -89.204 215.410 0.83 53.05 27 ALA F N 1
ATOM 16583 C CA . ALA F 2 37 ? -81.289 -90.635 215.219 0.83 50.98 27 ALA F CA 1
ATOM 16584 C C . ALA F 2 37 ? -80.676 -91.356 216.400 0.83 50.53 27 ALA F C 1
ATOM 16585 O O . ALA F 2 37 ? -79.584 -91.011 216.833 0.83 51.54 27 ALA F O 1
ATOM 16587 N N . GLU F 2 38 ? -81.376 -92.352 216.929 0.83 50.98 28 GLU F N 1
ATOM 16588 C CA . GLU F 2 38 ? -80.867 -93.080 218.094 0.83 54.14 28 GLU F CA 1
ATOM 16589 C C . GLU F 2 38 ? -79.564 -93.818 217.801 0.83 48.48 28 GLU F C 1
ATOM 16590 O O . GLU F 2 38 ? -78.712 -93.965 218.679 0.83 48.65 28 GLU F O 1
ATOM 16596 N N . TRP F 2 39 ? -79.417 -94.262 216.558 0.83 46.06 29 TRP F N 1
ATOM 16597 C CA . TRP F 2 39 ? -78.223 -94.969 216.136 0.83 47.59 29 TRP F CA 1
ATOM 16598 C C . TRP F 2 39 ? -77.126 -94.018 215.700 0.83 50.85 29 TRP F C 1
ATOM 16599 O O . TRP F 2 39 ? -76.077 -94.452 215.231 0.83 45.57 29 TRP F O 1
ATOM 16610 N N . CYS F 2 40 ? -77.360 -92.718 215.831 0.83 48.02 30 CYS F N 1
ATOM 16611 C CA . CYS F 2 40 ? -76.397 -91.758 215.306 0.83 49.11 30 CYS F CA 1
ATOM 16612 C C . CYS F 2 40 ? -75.429 -91.225 216.350 0.83 53.13 30 CYS F C 1
ATOM 16613 O O . CYS F 2 40 ? -75.806 -90.429 217.204 0.83 51.71 30 CYS F O 1
ATOM 16616 N N . GLY F 2 41 ? -74.179 -91.669 216.254 0.82 51.34 31 GLY F N 1
ATOM 16617 C CA . GLY F 2 41 ? -73.119 -91.279 217.168 0.82 52.13 31 GLY F CA 1
ATOM 16618 C C . GLY F 2 41 ? -73.014 -89.785 217.411 0.82 53.21 31 GLY F C 1
ATOM 16619 O O . GLY F 2 41 ? -73.213 -89.323 218.534 0.82 56.21 31 GLY F O 1
ATOM 16620 N N . PRO F 2 42 ? -72.685 -89.022 216.362 0.82 51.89 32 PRO F N 1
ATOM 16621 C CA . PRO F 2 42 ? -72.596 -87.559 216.427 0.82 53.59 32 PRO F CA 1
ATOM 16622 C C . PRO F 2 42 ? -73.850 -86.877 216.987 0.82 54.16 32 PRO F C 1
ATOM 16623 O O . PRO F 2 42 ? -73.724 -85.918 217.744 0.82 56.45 32 PRO F O 1
ATOM 16627 N N . SER F 2 43 ? -75.034 -87.358 216.623 0.82 53.83 33 SER F N 1
ATOM 16628 C CA . SER F 2 43 ? -76.277 -86.793 217.138 0.82 52.02 33 SER F CA 1
ATOM 16629 C C . SER F 2 43 ? -76.349 -86.943 218.648 0.82 52.45 33 SER F C 1
ATOM 16630 O O . SER F 2 43 ? -76.716 -86.017 219.361 0.82 57.37 33 SER F O 1
ATOM 16633 N N . LYS F 2 44 ? -75.994 -88.127 219.126 0.82 52.28 34 LYS F N 1
ATOM 16634 C CA . LYS F 2 44 ? -75.924 -88.388 220.557 0.82 56.45 34 LYS F CA 1
ATOM 16635 C C . LYS F 2 44 ? -74.886 -87.486 221.223 0.82 58.92 34 LYS F C 1
ATOM 16636 O O . LYS F 2 44 ? -75.105 -86.982 222.325 0.82 56.80 34 LYS F O 1
ATOM 16642 N N . ARG F 2 45 ? -73.761 -87.286 220.532 0.82 61.84 35 ARG F N 1
ATOM 16643 C CA . ARG F 2 45 ? -72.620 -86.515 221.031 0.82 54.18 35 ARG F CA 1
ATOM 16644 C C . ARG F 2 45 ? -72.989 -85.086 221.407 0.82 57.41 35 ARG F C 1
ATOM 16645 O O . ARG F 2 45 ? -72.325 -84.470 222.242 0.82 58.40 35 ARG F O 1
ATOM 16653 N N . ILE F 2 46 ? -74.041 -84.556 220.787 0.82 58.73 36 ILE F N 1
ATOM 16654 C CA . ILE F 2 46 ? -74.408 -83.152 220.970 0.82 57.89 36 ILE F CA 1
ATOM 16655 C C . ILE F 2 46 ? -75.763 -83.005 221.661 0.82 59.81 36 ILE F C 1
ATOM 16656 O O . ILE F 2 46 ? -76.189 -81.900 221.991 0.82 61.58 36 ILE F O 1
ATOM 16661 N N . ALA F 2 47 ? -76.441 -84.126 221.878 0.82 59.98 37 ALA F N 1
ATOM 16662 C CA . ALA F 2 47 ? -77.720 -84.119 222.587 0.82 59.75 37 ALA F CA 1
ATOM 16663 C C . ALA F 2 47 ? -77.697 -83.461 223.982 0.82 62.27 37 ALA F C 1
ATOM 16664 O O . ALA F 2 47 ? -78.606 -82.691 224.293 0.82 66.39 37 ALA F O 1
ATOM 16666 N N . PRO F 2 48 ? -76.682 -83.764 224.829 0.82 59.25 38 PRO F N 1
ATOM 16667 C CA . PRO F 2 48 ? -76.655 -83.091 226.134 0.82 58.24 38 PRO F CA 1
ATOM 16668 C C . PRO F 2 48 ? -76.613 -81.575 226.008 0.82 58.56 38 PRO F C 1
ATOM 16669 O O . PRO F 2 48 ? -77.461 -80.889 226.567 0.82 59.37 38 PRO F O 1
ATOM 16673 N N . PHE F 2 49 ? -75.636 -81.069 225.267 0.82 56.99 39 PHE F N 1
ATOM 16674 C CA . PHE F 2 49 ? -75.457 -79.635 225.098 0.82 57.79 39 PHE F CA 1
ATOM 16675 C C . PHE F 2 49 ? -76.723 -78.922 224.617 0.82 60.24 39 PHE F C 1
ATOM 16676 O O . PHE F 2 49 ? -76.974 -77.780 224.987 0.82 62.52 39 PHE F O 1
ATOM 16684 N N . TYR F 2 50 ? -77.513 -79.602 223.793 0.82 61.31 40 TYR F N 1
ATOM 16685 C CA . TYR F 2 50 ? -78.736 -79.020 223.245 0.82 59.90 40 TYR F CA 1
ATOM 16686 C C . TYR F 2 50 ? -79.800 -78.949 224.327 0.82 60.53 40 TYR F C 1
ATOM 16687 O O . TYR F 2 50 ? -80.652 -78.058 224.319 0.82 58.61 40 TYR F O 1
ATOM 16696 N N . GLU F 2 51 ? -79.743 -79.893 225.261 0.82 57.69 41 GLU F N 1
ATOM 16697 C CA . GLU F 2 51 ? -80.655 -79.884 226.388 0.82 60.57 41 GLU F CA 1
ATOM 16698 C C . GLU F 2 51 ? -80.363 -78.643 227.205 0.82 63.34 41 GLU F C 1
ATOM 16699 O O . GLU F 2 51 ? -81.275 -77.981 227.699 0.82 67.70 41 GLU F O 1
ATOM 16705 N N . GLU F 2 52 ? -79.078 -78.329 227.326 0.82 64.19 42 GLU F N 1
ATOM 16706 C CA . GLU F 2 52 ? -78.623 -77.169 228.088 0.82 65.33 42 GLU F CA 1
ATOM 16707 C C . GLU F 2 52 ? -79.226 -75.874 227.537 0.82 68.43 42 GLU F C 1
ATOM 16708 O O . GLU F 2 52 ? -79.848 -75.112 228.281 0.82 73.66 42 GLU F O 1
ATOM 16714 N N . CYS F 2 53 ? -79.066 -75.648 226.232 0.82 66.71 43 CYS F N 1
ATOM 16715 C CA . CYS F 2 53 ? -79.556 -74.431 225.581 0.82 65.37 43 CYS F CA 1
ATOM 16716 C C . CYS F 2 53 ? -81.074 -74.255 225.661 0.82 67.43 43 CYS F C 1
ATOM 16717 O O . CYS F 2 53 ? -81.581 -73.149 225.487 0.82 68.94 43 CYS F O 1
ATOM 16720 N N . SER F 2 54 ? -81.799 -75.338 225.917 0.82 66.16 44 SER F N 1
ATOM 16721 C CA . SER F 2 54 ? -83.247 -75.249 226.043 0.82 66.48 44 SER F CA 1
ATOM 16722 C C . SER F 2 54 ? -83.591 -74.510 227.324 0.82 68.26 44 SER F C 1
ATOM 16723 O O . SER F 2 54 ? -84.620 -73.834 227.411 0.82 71.23 44 SER F O 1
ATOM 16726 N N . LYS F 2 55 ? -82.716 -74.644 228.314 0.82 65.23 45 LYS F N 1
ATOM 16727 C CA . LYS F 2 55 ? -82.890 -73.975 229.596 0.82 65.41 45 LYS F CA 1
ATOM 16728 C C . LYS F 2 55 ? -82.406 -72.528 229.544 0.82 67.72 45 LYS F C 1
ATOM 16729 O O . LYS F 2 55 ? -83.161 -71.608 229.861 0.82 66.73 45 LYS F O 1
ATOM 16735 N N . THR F 2 56 ? -81.156 -72.324 229.132 0.82 67.83 46 THR F N 1
ATOM 16736 C CA . THR F 2 56 ? -80.576 -70.980 229.124 0.82 67.67 46 THR F CA 1
ATOM 16737 C C . THR F 2 56 ? -81.328 -70.002 228.202 0.82 68.10 46 THR F C 1
ATOM 16738 O O . THR F 2 56 ? -81.833 -68.982 228.661 0.82 68.93 46 THR F O 1
ATOM 16742 N N . TYR F 2 57 ? -81.426 -70.326 226.918 0.82 69.27 47 TYR F N 1
ATOM 16743 C CA . TYR F 2 57 ? -82.041 -69.422 225.948 0.82 66.26 47 TYR F CA 1
ATOM 16744 C C . TYR F 2 57 ? -83.542 -69.648 225.846 0.82 68.22 47 TYR F C 1
ATOM 16745 O O . TYR F 2 57 ? -84.009 -70.371 224.970 0.82 67.62 47 TYR F O 1
ATOM 16754 N N . THR F 2 58 ? -84.301 -69.014 226.731 0.82 71.96 48 THR F N 1
ATOM 16755 C CA . THR F 2 58 ? -85.746 -69.212 226.752 0.82 69.55 48 THR F CA 1
ATOM 16756 C C . THR F 2 58 ? -86.506 -68.442 225.664 0.82 73.97 48 THR F C 1
ATOM 16757 O O . THR F 2 58 ? -87.722 -68.621 225.524 0.82 73.64 48 THR F O 1
ATOM 16761 N N . LYS F 2 59 ? -85.799 -67.595 224.906 0.82 74.99 49 LYS F N 1
ATOM 16762 C CA . LYS F 2 59 ? -86.402 -66.833 223.794 0.82 74.30 49 LYS F CA 1
ATOM 16763 C C . LYS F 2 59 ? -86.598 -67.672 222.524 0.82 79.06 49 LYS F C 1
ATOM 16764 O O . LYS F 2 59 ? -86.388 -67.166 221.410 0.82 73.09 49 LYS F O 1
ATOM 16770 N N . MET F 2 60 ? -87.010 -68.934 222.702 0.82 82.87 50 MET F N 1
ATOM 16771 C CA . MET F 2 60 ? -87.154 -69.907 221.609 0.82 78.26 50 MET F CA 1
ATOM 16772 C C . MET F 2 60 ? -87.736 -71.229 222.121 0.82 76.47 50 MET F C 1
ATOM 16773 O O . MET F 2 60 ? -87.593 -71.564 223.302 0.82 75.38 50 MET F O 1
ATOM 16778 N N . VAL F 2 61 ? -88.381 -71.985 221.234 0.82 75.14 51 VAL F N 1
ATOM 16779 C CA . VAL F 2 61 ? -88.916 -73.297 221.603 0.82 73.57 51 VAL F CA 1
ATOM 16780 C C . VAL F 2 61 ? -87.968 -74.409 221.163 0.82 71.56 51 VAL F C 1
ATOM 16781 O O . VAL F 2 61 ? -87.565 -74.462 220.001 0.82 73.73 51 VAL F O 1
ATOM 16785 N N . PHE F 2 62 ? -87.614 -75.292 222.091 0.82 68.94 52 PHE F N 1
ATOM 16786 C CA . PHE F 2 62 ? -86.688 -76.383 221.794 0.82 67.50 52 PHE F CA 1
ATOM 16787 C C . PHE F 2 62 ? -87.383 -77.746 221.722 0.82 68.63 52 PHE F C 1
ATOM 16788 O O . PHE F 2 62 ? -88.026 -78.161 222.688 0.82 69.68 52 PHE F O 1
ATOM 16796 N N . ILE F 2 63 ? -87.246 -78.439 220.587 0.82 66.04 53 ILE F N 1
ATOM 16797 C CA . ILE F 2 63 ? -87.874 -79.754 220.399 0.82 63.25 53 ILE F CA 1
ATOM 16798 C C . ILE F 2 63 ? -87.033 -80.733 219.586 0.82 61.81 53 ILE F C 1
ATOM 16799 O O . ILE F 2 63 ? -86.106 -80.343 218.888 0.82 65.99 53 ILE F O 1
ATOM 16804 N N . LYS F 2 64 ? -87.397 -82.011 219.668 0.82 65.04 54 LYS F N 1
ATOM 16805 C CA . LYS F 2 64 ? -86.656 -83.101 219.034 0.82 61.71 54 LYS F CA 1
ATOM 16806 C C . LYS F 2 64 ? -87.563 -83.940 218.145 0.82 58.46 54 LYS F C 1
ATOM 16807 O O . LYS F 2 64 ? -88.732 -84.149 218.461 0.82 60.08 54 LYS F O 1
ATOM 16813 N N . VAL F 2 65 ? -87.012 -84.430 217.038 0.82 59.01 55 VAL F N 1
ATOM 16814 C CA . VAL F 2 65 ? -87.726 -85.366 216.167 0.82 63.31 55 VAL F CA 1
ATOM 16815 C C . VAL F 2 65 ? -86.866 -86.586 215.825 0.82 60.87 55 VAL F C 1
ATOM 16816 O O . VAL F 2 65 ? -85.790 -86.452 215.227 0.82 58.85 55 VAL F O 1
ATOM 16820 N N . ASP F 2 66 ? -87.332 -87.771 216.204 0.82 58.69 56 ASP F N 1
ATOM 16821 C CA . ASP F 2 66 ? -86.657 -89.000 215.808 0.82 53.26 56 ASP F CA 1
ATOM 16822 C C . ASP F 2 66 ? -86.992 -89.277 214.345 0.82 56.64 56 ASP F C 1
ATOM 16823 O O . ASP F 2 66 ? -88.144 -89.557 214.008 0.82 59.83 56 ASP F O 1
ATOM 16828 N N . VAL F 2 67 ? -85.990 -89.202 213.474 0.82 53.35 57 VAL F N 1
ATOM 16829 C CA . VAL F 2 67 ? -86.238 -89.253 212.030 0.82 52.54 57 VAL F CA 1
ATOM 16830 C C . VAL F 2 67 ? -86.745 -90.606 211.536 0.82 48.76 57 VAL F C 1
ATOM 16831 O O . VAL F 2 67 ? -87.295 -90.714 210.447 0.82 52.56 57 VAL F O 1
ATOM 16835 N N . ASP F 2 68 ? -86.562 -91.640 212.342 0.82 51.14 58 ASP F N 1
ATOM 16836 C CA . ASP F 2 68 ? -87.014 -92.970 211.965 0.82 50.42 58 ASP F CA 1
ATOM 16837 C C . ASP F 2 68 ? -88.450 -93.169 212.392 0.82 55.90 58 ASP F C 1
ATOM 16838 O O . ASP F 2 68 ? -89.250 -93.746 211.661 0.82 58.32 58 ASP F O 1
ATOM 16843 N N . GLU F 2 69 ? -88.770 -92.690 213.587 0.82 58.24 59 GLU F N 1
ATOM 16844 C CA . GLU F 2 69 ? -90.111 -92.827 214.136 0.82 58.53 59 GLU F CA 1
ATOM 16845 C C . GLU F 2 69 ? -91.094 -91.975 213.345 0.82 59.98 59 GLU F C 1
ATOM 16846 O O . GLU F 2 69 ? -92.050 -92.490 212.768 0.82 63.89 59 GLU F O 1
ATOM 16852 N N . VAL F 2 70 ? -90.833 -90.672 213.305 0.82 61.10 60 VAL F N 1
ATOM 16853 C CA . VAL F 2 70 ? -91.711 -89.709 212.649 0.82 56.48 60 VAL F CA 1
ATOM 16854 C C . VAL F 2 70 ? -91.378 -89.537 211.165 0.82 57.61 60 VAL F C 1
ATOM 16855 O O . VAL F 2 70 ? -91.113 -88.421 210.707 0.82 60.73 60 VAL F O 1
ATOM 16859 N N . SER F 2 71 ? -91.425 -90.643 210.424 0.82 58.92 61 SER F N 1
ATOM 16860 C CA . SER F 2 71 ? -90.996 -90.705 209.022 0.82 56.70 61 SER F CA 1
ATOM 16861 C C . SER F 2 71 ? -91.494 -89.571 208.125 0.82 57.55 61 SER F C 1
ATOM 16862 O O . SER F 2 71 ? -90.726 -89.003 207.349 0.82 57.54 61 SER F O 1
ATOM 16865 N N . GLU F 2 72 ? -92.775 -89.241 208.241 0.82 62.40 62 GLU F N 1
ATOM 16866 C CA . GLU F 2 72 ? -93.382 -88.235 207.370 0.82 64.96 62 GLU F CA 1
ATOM 16867 C C . GLU F 2 72 ? -92.723 -86.865 207.458 0.82 62.60 62 GLU F C 1
ATOM 16868 O O . GLU F 2 72 ? -92.607 -86.168 206.451 0.82 64.43 62 GLU F O 1
ATOM 16874 N N . VAL F 2 73 ? -92.293 -86.484 208.658 0.82 59.06 63 VAL F N 1
ATOM 16875 C CA . VAL F 2 73 ? -91.684 -85.174 208.857 0.82 58.63 63 VAL F CA 1
ATOM 16876 C C . VAL F 2 73 ? -90.390 -85.051 208.066 0.82 60.08 63 VAL F C 1
ATOM 16877 O O . VAL F 2 73 ? -90.187 -84.075 207.336 0.82 62.81 63 VAL F O 1
ATOM 16881 N N . THR F 2 74 ? -89.528 -86.055 208.205 0.82 56.42 64 THR F N 1
ATOM 16882 C CA . THR F 2 74 ? -88.196 -86.012 207.606 0.82 57.33 64 THR F CA 1
ATOM 16883 C C . THR F 2 74 ? -88.272 -85.980 206.081 0.82 56.30 64 THR F C 1
ATOM 16884 O O . THR F 2 74 ? -87.529 -85.239 205.428 0.82 57.26 64 THR F O 1
ATOM 16888 N N . GLU F 2 75 ? -89.211 -86.746 205.524 0.82 60.28 65 GLU F N 1
ATOM 16889 C CA . GLU F 2 75 ? -89.376 -86.843 204.069 0.82 61.58 65 GLU F CA 1
ATOM 16890 C C . GLU F 2 75 ? -89.978 -85.564 203.489 0.82 62.96 65 GLU F C 1
ATOM 16891 O O . GLU F 2 75 ? -90.472 -85.568 202.360 0.82 65.36 65 GLU F O 1
ATOM 16897 N N . LYS F 2 76 ? -89.932 -84.482 204.268 0.82 59.80 66 LYS F N 1
ATOM 16898 C CA . LYS F 2 76 ? -90.516 -83.200 203.886 0.82 58.74 66 LYS F CA 1
ATOM 16899 C C . LYS F 2 76 ? -89.562 -82.055 204.164 0.82 60.84 66 LYS F C 1
ATOM 16900 O O . LYS F 2 76 ? -89.367 -81.188 203.316 0.82 69.04 66 LYS F O 1
ATOM 16906 N N . GLU F 2 77 ? -88.956 -82.050 205.347 0.82 56.75 67 GLU F N 1
ATOM 16907 C CA . GLU F 2 77 ? -87.958 -81.032 205.678 0.82 60.39 67 GLU F CA 1
ATOM 16908 C C . GLU F 2 77 ? -86.662 -81.340 204.955 0.82 57.48 67 GLU F C 1
ATOM 16909 O O . GLU F 2 77 ? -85.683 -80.594 205.069 0.82 48.63 67 GLU F O 1
ATOM 16915 N N . ASN F 2 78 ? -86.676 -82.459 204.233 0.82 53.88 68 ASN F N 1
ATOM 16916 C CA . ASN F 2 78 ? -85.576 -82.886 203.382 0.82 57.69 68 ASN F CA 1
ATOM 16917 C C . ASN F 2 78 ? -84.340 -83.233 204.194 0.82 60.98 68 ASN F C 1
ATOM 16918 O O . ASN F 2 78 ? -83.219 -82.854 203.836 0.82 61.37 68 ASN F O 1
ATOM 16923 N N . ILE F 2 79 ? -84.551 -83.952 205.295 0.82 60.42 69 ILE F N 1
ATOM 16924 C CA . ILE F 2 79 ? -83.450 -84.350 206.164 0.82 58.82 69 ILE F CA 1
ATOM 16925 C C . ILE F 2 79 ? -82.676 -85.505 205.540 0.82 56.73 69 ILE F C 1
ATOM 16926 O O . ILE F 2 79 ? -83.254 -86.534 205.187 0.82 54.65 69 ILE F O 1
ATOM 16931 N N . THR F 2 80 ? -81.368 -85.325 205.389 0.82 52.34 70 THR F N 1
ATOM 16932 C CA . THR F 2 80 ? -80.561 -86.303 204.684 0.82 50.60 70 THR F CA 1
ATOM 16933 C C . THR F 2 80 ? -79.358 -86.700 205.512 0.82 53.17 70 THR F C 1
ATOM 16934 O O . THR F 2 80 ? -78.591 -87.584 205.128 0.82 57.07 70 THR F O 1
ATOM 16938 N N . SER F 2 81 ? -79.182 -86.026 206.641 0.82 52.02 71 SER F N 1
ATOM 16939 C CA . SER F 2 81 ? -78.116 -86.377 207.572 0.82 56.00 71 SER F CA 1
ATOM 16940 C C . SER F 2 81 ? -78.474 -85.937 208.990 0.82 55.70 71 SER F C 1
ATOM 16941 O O . SER F 2 81 ? -79.446 -85.206 209.196 0.82 57.84 71 SER F O 1
ATOM 16944 N N . MET F 2 82 ? -77.703 -86.401 209.965 0.82 51.24 72 MET F N 1
ATOM 16945 C CA . MET F 2 82 ? -77.982 -86.088 211.359 0.82 51.81 72 MET F CA 1
ATOM 16946 C C . MET F 2 82 ? -76.682 -85.797 212.114 0.82 56.43 72 MET F C 1
ATOM 16947 O O . MET F 2 82 ? -75.645 -86.397 211.822 0.82 57.38 72 MET F O 1
ATOM 16952 N N . PRO F 2 83 ? -76.733 -84.872 213.092 0.82 54.38 73 PRO F N 1
ATOM 16953 C CA . PRO F 2 83 ? -77.944 -84.136 213.460 0.82 51.26 73 PRO F CA 1
ATOM 16954 C C . PRO F 2 83 ? -78.112 -82.938 212.553 0.82 56.08 73 PRO F C 1
ATOM 16955 O O . PRO F 2 83 ? -77.123 -82.321 212.149 0.82 57.87 73 PRO F O 1
ATOM 16959 N N . THR F 2 84 ? -79.355 -82.631 212.212 0.82 51.27 74 THR F N 1
ATOM 16960 C CA . THR F 2 84 ? -79.652 -81.444 211.432 0.82 54.00 74 THR F CA 1
ATOM 16961 C C . THR F 2 84 ? -80.498 -80.495 212.270 0.82 59.19 74 THR F C 1
ATOM 16962 O O . THR F 2 84 ? -81.552 -80.886 212.780 0.82 58.79 74 THR F O 1
ATOM 16966 N N . PHE F 2 85 ? -80.028 -79.254 212.414 0.82 59.37 75 PHE F N 1
ATOM 16967 C CA . PHE F 2 85 ? -80.755 -78.222 213.157 0.82 58.68 75 PHE F CA 1
ATOM 16968 C C . PHE F 2 85 ? -81.352 -77.177 212.223 0.82 60.39 75 PHE F C 1
ATOM 16969 O O . PHE F 2 85 ? -80.631 -76.537 211.453 0.82 59.22 75 PHE F O 1
ATOM 16977 N N . LYS F 2 86 ? -82.670 -77.011 212.299 0.82 62.78 76 LYS F N 1
ATOM 16978 C CA . LYS F 2 86 ? -83.372 -75.989 211.527 0.82 68.08 76 LYS F CA 1
ATOM 16979 C C . LYS F 2 86 ? -84.106 -75.039 212.469 0.82 72.06 76 LYS F C 1
ATOM 16980 O O . LYS F 2 86 ? -84.806 -75.497 213.381 0.82 71.61 76 LYS F O 1
ATOM 16986 N N . VAL F 2 87 ? -83.953 -73.728 212.250 0.82 74.45 77 VAL F N 1
ATOM 16987 C CA . VAL F 2 87 ? -84.699 -72.714 213.021 0.82 78.32 77 VAL F CA 1
ATOM 16988 C C . VAL F 2 87 ? -85.852 -72.065 212.216 0.82 73.92 77 VAL F C 1
ATOM 16989 O O . VAL F 2 87 ? -85.746 -71.857 211.002 0.82 72.39 77 VAL F O 1
ATOM 16993 N N . TYR F 2 88 ? -86.949 -71.756 212.904 0.82 74.15 78 TYR F N 1
ATOM 16994 C CA . TYR F 2 88 ? -88.182 -71.312 212.246 0.82 75.34 78 TYR F CA 1
ATOM 16995 C C . TYR F 2 88 ? -88.672 -69.941 212.744 0.82 79.85 78 TYR F C 1
ATOM 16996 O O . TYR F 2 88 ? -88.343 -69.532 213.861 0.82 82.03 78 TYR F O 1
ATOM 17005 N N . LYS F 2 89 ? -89.450 -69.234 211.915 0.82 79.82 79 LYS F N 1
ATOM 17006 C CA . LYS F 2 89 ? -90.036 -67.935 212.296 0.82 76.37 79 LYS F CA 1
ATOM 17007 C C . LYS F 2 89 ? -91.521 -67.785 211.905 0.82 74.99 79 LYS F C 1
ATOM 17008 O O . LYS F 2 89 ? -91.842 -67.476 210.754 0.82 74.29 79 LYS F O 1
ATOM 17014 N N . ASN F 2 90 ? -92.402 -67.996 212.887 0.82 70.53 80 ASN F N 1
ATOM 17015 C CA . ASN F 2 90 ? -93.864 -68.050 212.713 0.82 71.96 80 ASN F CA 1
ATOM 17016 C C . ASN F 2 90 ? -94.376 -69.336 212.034 0.82 74.60 80 ASN F C 1
ATOM 17017 O O . ASN F 2 90 ? -95.563 -69.670 212.114 0.82 67.79 80 ASN F O 1
ATOM 17022 N N . GLY F 2 91 ? -93.468 -70.060 211.385 0.82 79.58 81 GLY F N 1
ATOM 17023 C CA . GLY F 2 91 ? -93.808 -71.308 210.721 0.82 75.08 81 GLY F CA 1
ATOM 17024 C C . GLY F 2 91 ? -92.863 -71.667 209.583 0.82 77.77 81 GLY F C 1
ATOM 17025 O O . GLY F 2 91 ? -92.906 -72.782 209.060 0.82 78.39 81 GLY F O 1
ATOM 17026 N N . SER F 2 92 ? -92.004 -70.724 209.199 0.82 81.61 82 SER F N 1
ATOM 17027 C CA . SER F 2 92 ? -91.092 -70.920 208.067 0.82 80.08 82 SER F CA 1
ATOM 17028 C C . SER F 2 92 ? -89.627 -71.032 208.474 0.82 77.99 82 SER F C 1
ATOM 17029 O O . SER F 2 92 ? -89.097 -70.170 209.185 0.82 76.46 82 SER F O 1
ATOM 17032 N N . SER F 2 93 ? -88.979 -72.096 208.007 0.82 77.85 83 SER F N 1
ATOM 17033 C CA . SER F 2 93 ? -87.545 -72.284 208.204 0.82 78.88 83 SER F CA 1
ATOM 17034 C C . SER F 2 93 ? -86.789 -71.047 207.725 0.82 72.48 83 SER F C 1
ATOM 17035 O O . SER F 2 93 ? -87.131 -70.475 206.692 0.82 70.46 83 SER F O 1
ATOM 17038 N N . VAL F 2 94 ? -85.783 -70.622 208.485 0.82 71.03 84 VAL F N 1
ATOM 17039 C CA . VAL F 2 94 ? -85.004 -69.441 208.118 0.82 68.81 84 VAL F CA 1
ATOM 17040 C C . VAL F 2 94 ? -83.498 -69.692 208.154 0.82 68.41 84 VAL F C 1
ATOM 17041 O O . VAL F 2 94 ? -82.706 -68.861 207.708 0.82 68.56 84 VAL F O 1
ATOM 17045 N N . ASP F 2 95 ? -83.104 -70.838 208.684 0.82 66.38 85 ASP F N 1
ATOM 17046 C CA . ASP F 2 95 ? -81.691 -71.177 208.783 0.82 71.18 85 ASP F CA 1
ATOM 17047 C C . ASP F 2 95 ? -81.596 -72.681 209.040 0.82 73.75 85 ASP F C 1
ATOM 17048 O O . ASP F 2 95 ? -82.580 -73.313 209.446 0.82 70.45 85 ASP F O 1
ATOM 17053 N N . THR F 2 96 ? -80.423 -73.258 208.796 0.82 71.85 86 THR F N 1
ATOM 17054 C CA . THR F 2 96 ? -80.254 -74.697 208.958 0.82 66.60 86 THR F CA 1
ATOM 17055 C C . THR F 2 96 ? -78.782 -75.084 209.130 0.82 61.56 86 THR F C 1
ATOM 17056 O O . THR F 2 96 ? -77.924 -74.676 208.345 0.82 59.16 86 THR F O 1
ATOM 17060 N N . LEU F 2 97 ? -78.494 -75.861 210.169 0.82 57.77 87 LEU F N 1
ATOM 17061 C CA . LEU F 2 97 ? -77.120 -76.248 210.463 0.82 53.88 87 LEU F CA 1
ATOM 17062 C C . LEU F 2 97 ? -76.973 -77.759 210.518 0.82 53.86 87 LEU F C 1
ATOM 17063 O O . LEU F 2 97 ? -77.910 -78.473 210.853 0.82 59.53 87 LEU F O 1
ATOM 17068 N N . LEU F 2 98 ? -75.792 -78.244 210.168 0.82 51.45 88 LEU F N 1
ATOM 17069 C CA . LEU F 2 98 ? -75.522 -79.671 210.149 0.82 55.42 88 LEU F CA 1
ATOM 17070 C C . LEU F 2 98 ? -74.221 -80.005 210.893 0.82 55.93 88 LEU F C 1
ATOM 17071 O O . LEU F 2 98 ? -73.174 -79.412 210.639 0.82 56.18 88 LEU F O 1
ATOM 17076 N N . GLY F 2 99 ? -74.290 -80.950 211.824 0.82 59.14 89 GLY F N 1
ATOM 17077 C CA . GLY F 2 99 ? -73.094 -81.398 212.511 0.82 63.27 89 GLY F CA 1
ATOM 17078 C C . GLY F 2 99 ? -73.135 -81.424 214.031 0.82 67.15 89 GLY F C 1
ATOM 17079 O O . GLY F 2 99 ? -73.998 -80.815 214.672 0.82 62.82 89 GLY F O 1
ATOM 17080 N N . ALA F 2 100 ? -72.173 -82.137 214.611 0.82 65.67 90 ALA F N 1
ATOM 17081 C CA . ALA F 2 100 ? -72.077 -82.274 216.056 0.82 63.21 90 ALA F CA 1
ATOM 17082 C C . ALA F 2 100 ? -71.033 -81.331 216.628 0.82 64.60 90 ALA F C 1
ATOM 17083 O O . ALA F 2 100 ? -70.334 -81.678 217.581 0.82 63.74 90 ALA F O 1
ATOM 17085 N N . ASN F 2 101 ? -70.918 -80.145 216.043 0.82 62.91 91 ASN F N 1
ATOM 17086 C CA . ASN F 2 101 ? -70.007 -79.141 216.579 0.82 70.10 91 ASN F CA 1
ATOM 17087 C C . ASN F 2 101 ? -70.741 -78.138 217.470 0.82 70.23 91 ASN F C 1
ATOM 17088 O O . ASN F 2 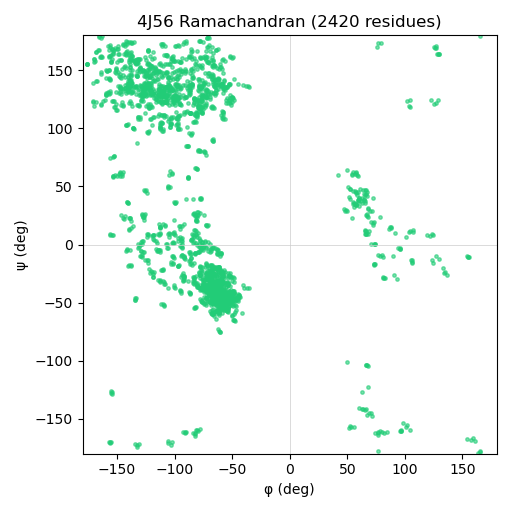101 ? -71.454 -77.251 216.984 0.82 69.02 91 ASN F O 1
ATOM 17093 N N . ASP F 2 102 ? -70.555 -78.306 218.778 0.82 68.61 92 ASP F N 1
ATOM 17094 C CA . ASP F 2 102 ? -71.242 -77.510 219.788 0.82 68.88 92 ASP F CA 1
ATOM 17095 C C . ASP F 2 102 ? -71.063 -76.016 219.552 0.82 70.31 92 ASP F C 1
ATOM 17096 O O . ASP F 2 102 ? -72.014 -75.236 219.670 0.82 70.33 92 ASP F O 1
ATOM 17101 N N . SER F 2 103 ? -69.841 -75.625 219.210 0.82 69.20 93 SER F N 1
ATOM 17102 C CA . SER F 2 103 ? -69.530 -74.225 218.964 0.82 66.37 93 SER F CA 1
ATOM 17103 C C . SER F 2 103 ? -70.396 -73.656 217.845 0.82 69.15 93 SER F C 1
ATOM 17104 O O . SER F 2 103 ? -70.893 -72.525 217.934 0.82 69.82 93 SER F O 1
ATOM 17107 N N . ALA F 2 104 ? -70.576 -74.452 216.794 0.82 69.88 94 ALA F N 1
ATOM 17108 C CA . ALA F 2 104 ? -71.409 -74.057 215.664 0.82 69.98 94 ALA F CA 1
ATOM 17109 C C . ALA F 2 104 ? -72.843 -73.868 216.122 0.82 69.57 94 ALA F C 1
ATOM 17110 O O . ALA F 2 104 ? -73.485 -72.865 215.795 0.82 68.68 94 ALA F O 1
ATOM 17112 N N . LEU F 2 105 ? -73.337 -74.838 216.887 0.82 68.37 95 LEU F N 1
ATOM 17113 C CA . LEU F 2 105 ? -74.708 -74.795 217.380 0.82 70.92 95 LEU F CA 1
ATOM 17114 C C . LEU F 2 105 ? -74.963 -73.579 218.263 0.82 70.38 95 LEU F C 1
ATOM 17115 O O . LEU F 2 105 ? -75.959 -72.872 218.080 0.82 69.69 95 LEU F O 1
ATOM 17120 N N . LYS F 2 106 ? -74.067 -73.349 219.219 0.82 66.92 96 LYS F N 1
ATOM 17121 C CA . LYS F 2 106 ? -74.181 -72.194 220.091 0.82 67.69 96 LYS F CA 1
ATOM 17122 C C . LYS F 2 106 ? -74.196 -70.927 219.246 0.82 70.64 96 LYS F C 1
ATOM 17123 O O . LYS F 2 106 ? -75.089 -70.078 219.392 0.82 73.10 96 LYS F O 1
ATOM 17129 N N . GLN F 2 107 ? -73.210 -70.825 218.355 0.82 66.17 97 GLN F N 1
ATOM 17130 C CA . GLN F 2 107 ? -73.112 -69.722 217.404 0.82 67.84 97 GLN F CA 1
ATOM 17131 C C . GLN F 2 107 ? -74.445 -69.482 216.675 0.82 69.40 97 GLN F C 1
ATOM 17132 O O . GLN F 2 107 ? -74.863 -68.343 216.461 0.82 66.19 97 GLN F O 1
ATOM 17138 N N . LEU F 2 108 ? -75.116 -70.572 216.325 0.82 70.42 98 LEU F N 1
ATOM 17139 C CA . LEU F 2 108 ? -76.393 -70.511 215.630 0.82 72.97 98 LEU F CA 1
ATOM 17140 C C . LEU F 2 108 ? -77.523 -69.982 216.511 0.82 72.33 98 LEU F C 1
ATOM 17141 O O . LEU F 2 108 ? -78.347 -69.178 216.065 0.82 69.65 98 LEU F O 1
ATOM 17146 N N . ILE F 2 109 ? -77.568 -70.444 217.755 0.82 70.46 99 ILE F N 1
ATOM 17147 C CA . ILE F 2 109 ? -78.692 -70.126 218.625 0.82 73.30 99 ILE F CA 1
ATOM 17148 C C . ILE F 2 109 ? -78.674 -68.670 219.074 0.82 76.72 99 ILE F C 1
ATOM 17149 O O . ILE F 2 109 ? -79.729 -68.030 219.155 0.82 79.70 99 ILE F O 1
ATOM 17154 N N . GLU F 2 110 ? -77.484 -68.139 219.350 0.82 75.88 100 GLU F N 1
ATOM 17155 C CA . GLU F 2 110 ? -77.365 -66.732 219.745 0.82 78.33 100 GLU F CA 1
ATOM 17156 C C . GLU F 2 110 ? -77.696 -65.794 218.587 0.82 78.74 100 GLU F C 1
ATOM 17157 O O . GLU F 2 110 ? -78.160 -64.670 218.794 0.82 79.51 100 GLU F O 1
ATOM 17163 N N . LYS F 2 111 ? -77.470 -66.280 217.370 0.82 80.51 101 LYS F N 1
ATOM 17164 C CA . LYS F 2 111 ? -77.822 -65.555 216.153 0.82 80.45 101 LYS F CA 1
ATOM 17165 C C . LYS F 2 111 ? -79.320 -65.226 216.094 0.82 77.27 101 LYS F C 1
ATOM 17166 O O . LYS F 2 111 ? -79.723 -64.242 215.479 0.82 79.98 101 LYS F O 1
ATOM 17172 N N . TYR F 2 112 ? -80.140 -66.042 216.745 0.82 75.41 102 TYR F N 1
ATOM 17173 C CA . TYR F 2 112 ? -81.585 -65.876 216.668 0.82 75.53 102 TYR F CA 1
ATOM 17174 C C . TYR F 2 112 ? -82.236 -65.833 218.040 0.82 75.19 102 TYR F C 1
ATOM 17175 O O . TYR F 2 112 ? -83.465 -65.765 218.136 0.82 75.53 102 TYR F O 1
ATOM 17184 N N . ALA F 2 113 ? -81.435 -65.887 219.102 0.82 71.89 103 ALA F N 1
ATOM 17185 C CA . ALA F 2 113 ? -82.018 -65.974 220.441 0.82 72.64 103 ALA F CA 1
ATOM 17186 C C . ALA F 2 113 ? -81.150 -65.482 221.607 0.82 75.64 103 ALA F C 1
ATOM 17187 O O . ALA F 2 113 ? -81.518 -65.680 222.768 0.82 77.40 103 ALA F O 1
ATOM 17189 N N . ALA F 2 114 ? -80.017 -64.847 221.314 0.82 73.18 104 ALA F N 1
ATOM 17190 C CA . ALA F 2 114 ? -79.149 -64.323 222.372 0.82 73.49 104 ALA F CA 1
ATOM 17191 C C . ALA F 2 114 ? -79.875 -63.301 223.248 0.82 76.83 104 ALA F C 1
ATOM 17192 O O . ALA F 2 114 ? -79.843 -63.389 224.479 0.82 80.09 104 ALA F O 1
ATOM 17195 N N . GLY G 2 10 ? -36.086 -101.413 150.366 0.79 76.31 0 GLY G N 1
ATOM 17196 C CA . GLY G 2 10 ? -36.462 -100.652 149.186 0.79 74.23 0 GLY G CA 1
ATOM 17197 C C . GLY G 2 10 ? -35.694 -99.346 149.041 0.79 72.77 0 GLY G C 1
ATOM 17198 O O . GLY G 2 10 ? -34.786 -99.242 148.213 0.79 74.49 0 GLY G O 1
ATOM 17199 N N . SER G 2 11 ? -36.072 -98.349 149.839 0.79 68.80 1 SER G N 1
ATOM 17200 C CA . SER G 2 11 ? -35.403 -97.047 149.862 0.79 69.18 1 SER G CA 1
ATOM 17201 C C . SER G 2 11 ? -35.654 -96.377 151.209 0.79 70.72 1 SER G C 1
ATOM 17202 O O . SER G 2 11 ? -36.181 -97.008 152.130 0.79 70.53 1 SER G O 1
ATOM 17205 N N . VAL G 2 12 ? -35.286 -95.102 151.328 0.79 69.88 2 VAL G N 1
ATOM 17206 C CA . VAL G 2 12 ? -35.463 -94.392 152.591 0.79 67.42 2 VAL G CA 1
ATOM 17207 C C . VAL G 2 12 ? -36.487 -93.276 152.476 0.79 65.82 2 VAL G C 1
ATOM 17208 O O . VAL G 2 12 ? -36.460 -92.495 151.528 0.79 64.20 2 VAL G O 1
ATOM 17212 N N . LYS G 2 13 ? -37.389 -93.212 153.452 0.79 68.77 3 LYS G N 1
ATOM 17213 C CA . LYS G 2 13 ? -38.388 -92.151 153.515 0.79 65.02 3 LYS G CA 1
ATOM 17214 C C . LYS G 2 13 ? -38.269 -91.358 154.814 0.79 65.65 3 LYS G C 1
ATOM 17215 O O . LYS G 2 13 ? -37.797 -91.862 155.838 0.79 64.82 3 LYS G O 1
ATOM 17221 N N . ILE G 2 14 ? -38.706 -90.109 154.764 0.79 65.51 4 ILE G N 1
ATOM 17222 C CA . ILE G 2 14 ? -38.692 -89.253 155.937 0.79 69.75 4 ILE G CA 1
ATOM 17223 C C . ILE G 2 14 ? -40.055 -89.275 156.630 0.79 71.45 4 ILE G C 1
ATOM 17224 O O . ILE G 2 14 ? -41.071 -88.924 156.027 0.79 67.80 4 ILE G O 1
ATOM 17229 N N . VAL G 2 15 ? -40.064 -89.690 157.896 0.79 74.82 5 VAL G N 1
ATOM 17230 C CA . VAL G 2 15 ? -41.276 -89.697 158.719 0.79 73.24 5 VAL G CA 1
ATOM 17231 C C . VAL G 2 15 ? -41.486 -88.316 159.350 0.79 72.72 5 VAL G C 1
ATOM 17232 O O . VAL G 2 15 ? -40.532 -87.691 159.827 0.79 73.43 5 VAL G O 1
ATOM 17236 N N . THR G 2 16 ? -42.721 -87.826 159.355 0.79 67.06 6 THR G N 1
ATOM 17237 C CA . THR G 2 16 ? -42.968 -86.499 159.913 0.79 66.85 6 THR G CA 1
ATOM 17238 C C . THR G 2 16 ? -44.058 -86.459 161.003 0.79 72.43 6 THR G C 1
ATOM 17239 O O . THR G 2 16 ? -44.693 -85.428 161.200 0.79 73.61 6 THR G O 1
ATOM 17243 N N . SER G 2 17 ? -44.269 -87.573 161.701 0.79 72.21 7 SER G N 1
ATOM 17244 C CA . SER G 2 17 ? -45.376 -87.725 162.654 0.79 68.45 7 SER G CA 1
ATOM 17245 C C . SER G 2 17 ? -45.165 -88.972 163.499 0.79 67.17 7 SER G C 1
ATOM 17246 O O . SER G 2 17 ? -44.771 -90.016 162.973 0.79 69.06 7 SER G O 1
ATOM 17249 N N . GLN G 2 18 ? -45.483 -88.869 164.788 0.83 67.36 8 GLN G N 1
ATOM 17250 C CA . GLN G 2 18 ? -45.337 -89.985 165.726 0.83 63.49 8 GLN G CA 1
ATOM 17251 C C . GLN G 2 18 ? -46.243 -91.170 165.383 0.83 67.03 8 GLN G C 1
ATOM 17252 O O . GLN G 2 18 ? -45.824 -92.326 165.474 0.83 65.18 8 GLN G O 1
ATOM 17258 N N . ALA G 2 19 ? -47.489 -90.867 165.012 0.83 66.44 9 ALA G N 1
ATOM 17259 C CA . ALA G 2 19 ? -48.453 -91.874 164.575 0.83 64.67 9 ALA G CA 1
ATOM 17260 C C . ALA G 2 19 ? -47.910 -92.637 163.367 0.83 66.90 9 ALA G C 1
ATOM 17261 O O . ALA G 2 19 ? -47.988 -93.868 163.317 0.83 68.69 9 ALA G O 1
ATOM 17263 N N . GLU G 2 20 ? -47.353 -91.897 162.403 0.83 65.70 10 GLU G N 1
ATOM 17264 C CA . GLU G 2 20 ? -46.777 -92.486 161.189 0.83 66.11 10 GLU G CA 1
ATOM 17265 C C . GLU G 2 20 ? -45.596 -93.413 161.501 0.83 65.54 10 GLU G C 1
ATOM 17266 O O . GLU G 2 20 ? -45.469 -94.495 160.920 0.83 65.37 10 GLU G O 1
ATOM 17272 N N . PHE G 2 21 ? -44.738 -92.968 162.417 0.83 64.22 11 PHE G N 1
ATOM 17273 C CA . PHE G 2 21 ? -43.608 -93.762 162.895 0.83 65.42 11 PHE G CA 1
ATOM 17274 C C . PHE G 2 21 ? -44.109 -95.040 163.577 0.83 65.38 11 PHE G C 1
ATOM 17275 O O . PHE G 2 21 ? -43.612 -96.145 163.318 0.83 59.53 11 PHE G O 1
ATOM 17283 N N . ASP G 2 22 ? -45.105 -94.880 164.446 0.83 67.24 12 ASP G N 1
ATOM 17284 C CA . ASP G 2 22 ? -45.685 -96.003 165.177 0.83 67.76 12 ASP G CA 1
ATOM 17285 C C . ASP G 2 22 ? -46.372 -96.997 164.235 0.83 68.07 12 ASP G C 1
ATOM 17286 O O . ASP G 2 22 ? -46.166 -98.213 164.328 0.83 66.42 12 ASP G O 1
ATOM 17291 N N . SER G 2 23 ? -47.189 -96.460 163.331 0.83 68.95 13 SER G N 1
ATOM 17292 C CA . SER G 2 23 ? -47.954 -97.279 162.398 0.83 69.62 13 SER G CA 1
ATOM 17293 C C . SER G 2 23 ? -47.035 -98.074 161.486 0.83 67.28 13 SER G C 1
ATOM 17294 O O . SER G 2 23 ? -47.207 -99.285 161.342 0.83 68.83 13 SER G O 1
ATOM 17297 N N . ILE G 2 24 ? -46.058 -97.396 160.884 0.83 68.69 14 ILE G N 1
ATOM 17298 C CA . ILE G 2 24 ? -45.118 -98.050 159.974 0.83 68.59 14 ILE G CA 1
ATOM 17299 C C . ILE G 2 24 ? -44.326 -99.184 160.630 0.83 64.61 14 ILE G C 1
ATOM 17300 O O . ILE G 2 24 ? -44.183 -100.253 160.045 0.83 63.15 14 ILE G O 1
ATOM 17305 N N . ILE G 2 25 ? -43.830 -98.975 161.846 0.83 65.93 15 ILE G N 1
ATOM 17306 C CA . ILE G 2 25 ? -43.047 -100.022 162.511 0.83 69.45 15 ILE G CA 1
ATOM 17307 C C . ILE G 2 25 ? -43.890 -101.209 162.990 0.83 69.04 15 ILE G C 1
ATOM 17308 O O . ILE G 2 25 ? -43.525 -102.374 162.775 0.83 67.04 15 ILE G O 1
ATOM 17313 N N . SER G 2 26 ? -45.005 -100.907 163.650 0.83 72.41 16 SER G N 1
ATOM 17314 C CA . SER G 2 26 ? -45.879 -101.946 164.176 0.83 69.57 16 SER G CA 1
ATOM 17315 C C . SER G 2 26 ? -46.342 -102.892 163.064 0.83 69.17 16 SER G C 1
ATOM 17316 O O . SER G 2 26 ? -46.152 -104.107 163.164 0.83 67.42 16 SER G O 1
ATOM 17319 N N . GLN G 2 27 ? -46.909 -102.331 161.994 0.83 67.44 17 GLN G N 1
ATOM 17320 C CA . GLN G 2 27 ? -47.448 -103.138 160.902 0.83 65.02 17 GLN G CA 1
ATOM 17321 C C . GLN G 2 27 ? -46.387 -103.832 160.020 0.83 67.32 17 GLN G C 1
ATOM 17322 O O . GLN G 2 27 ? -46.673 -104.880 159.439 0.83 69.59 17 GLN G O 1
ATOM 17328 N N . ASN G 2 28 ? -45.162 -103.302 159.970 0.83 66.56 18 ASN G N 1
ATOM 17329 C CA . ASN G 2 28 ? -44.163 -103.765 158.993 0.83 65.76 18 ASN G CA 1
ATOM 17330 C C . ASN G 2 28 ? -43.173 -104.820 159.455 0.83 62.64 18 ASN G C 1
ATOM 17331 O O . ASN G 2 28 ? -42.319 -105.221 158.663 0.83 62.26 18 ASN G O 1
ATOM 17336 N N . GLU G 2 29 ? -43.256 -105.244 160.714 0.83 60.23 19 GLU G N 1
ATOM 17337 C CA . GLU G 2 29 ? -42.320 -106.236 161.263 0.83 65.37 19 GLU G CA 1
ATOM 17338 C C . GLU G 2 29 ? -40.903 -105.695 161.353 0.83 67.69 19 GLU G C 1
ATOM 17339 O O . GLU G 2 29 ? -40.599 -104.912 162.246 0.83 67.38 19 GLU G O 1
ATOM 17345 N N . LEU G 2 30 ? -40.040 -106.111 160.431 0.83 66.25 20 LEU G N 1
ATOM 17346 C CA . LEU G 2 30 ? -38.617 -105.762 160.510 0.83 68.75 20 LEU G CA 1
ATOM 17347 C C . LEU G 2 30 ? -38.312 -104.337 160.034 0.83 69.59 20 LEU G C 1
ATOM 17348 O O . LEU G 2 30 ? -38.539 -103.996 158.864 0.83 70.42 20 LEU G O 1
ATOM 17353 N N . VAL G 2 31 ? -37.782 -103.514 160.937 0.83 71.39 21 VAL G N 1
ATOM 17354 C CA . VAL G 2 31 ? -37.557 -102.101 160.645 0.83 69.35 21 VAL G CA 1
ATOM 17355 C C . VAL G 2 31 ? -36.256 -101.609 161.257 0.83 69.54 21 VAL G C 1
ATOM 17356 O O . VAL G 2 31 ? -35.972 -101.864 162.432 0.83 69.02 21 VAL G O 1
ATOM 17360 N N . ILE G 2 32 ? -35.462 -100.915 160.449 0.83 67.70 22 ILE G N 1
ATOM 17361 C CA . ILE G 2 32 ? -34.367 -100.106 160.979 0.83 65.16 22 ILE G CA 1
ATOM 17362 C C . ILE G 2 32 ? -34.759 -98.632 160.847 0.83 64.37 22 ILE G C 1
ATOM 17363 O O . ILE G 2 32 ? -35.506 -98.249 159.935 0.83 63.20 22 ILE G O 1
ATOM 17368 N N . VAL G 2 33 ? -34.289 -97.810 161.778 0.83 61.90 23 VAL G N 1
ATOM 17369 C CA . VAL G 2 33 ? -34.554 -96.381 161.696 0.83 59.48 23 VAL G CA 1
ATOM 17370 C C . VAL G 2 33 ? -33.314 -95.554 162.045 0.83 61.16 23 VAL G C 1
ATOM 17371 O O . VAL G 2 33 ? -32.540 -95.880 162.960 0.83 57.02 23 VAL G O 1
ATOM 17375 N N . ASP G 2 34 ? -33.136 -94.489 161.270 0.83 64.81 24 ASP G N 1
ATOM 17376 C CA . ASP G 2 34 ? -31.970 -93.623 161.334 0.83 59.98 24 ASP G CA 1
ATOM 17377 C C . ASP G 2 34 ? -32.383 -92.254 161.875 0.83 58.83 24 ASP G C 1
ATOM 17378 O O . ASP G 2 34 ? -33.032 -91.467 161.175 0.83 58.67 24 ASP G O 1
ATOM 17383 N N . PHE G 2 35 ? -32.032 -91.990 163.132 0.83 55.81 25 PHE G N 1
ATOM 17384 C CA . PHE G 2 35 ? -32.334 -90.704 163.754 0.83 54.83 25 PHE G CA 1
ATOM 17385 C C . PHE G 2 35 ? -31.231 -89.689 163.446 0.83 53.81 25 PHE G C 1
ATOM 17386 O O . PHE G 2 35 ? -30.089 -89.839 163.896 0.83 55.87 25 PHE G O 1
ATOM 17394 N N . PHE G 2 36 ? -31.573 -88.660 162.673 0.83 51.26 26 PHE G N 1
ATOM 17395 C CA . PHE G 2 36 ? -30.568 -87.729 162.176 0.83 48.38 26 PHE G CA 1
ATOM 17396 C C . PHE G 2 36 ? -30.894 -86.307 162.582 0.83 48.05 26 PHE G C 1
ATOM 17397 O O . PHE G 2 36 ? -32.007 -86.011 163.026 0.83 51.30 26 PHE G O 1
ATOM 17405 N N . ALA G 2 37 ? -29.915 -85.431 162.406 0.83 53.05 27 ALA G N 1
ATOM 17406 C CA . ALA G 2 37 ? -30.111 -84.002 162.579 0.83 50.98 27 ALA G CA 1
ATOM 17407 C C . ALA G 2 37 ? -29.475 -83.294 161.390 0.83 50.53 27 ALA G C 1
ATOM 17408 O O . ALA G 2 37 ? -28.370 -83.646 160.971 0.83 51.54 27 ALA G O 1
ATOM 17410 N N . GLU G 2 38 ? -30.168 -82.304 160.836 0.83 50.98 28 GLU G N 1
ATOM 17411 C CA . GLU G 2 38 ? -29.642 -81.590 159.676 0.83 54.14 28 GLU G CA 1
ATOM 17412 C C . GLU G 2 38 ? -28.359 -80.836 159.982 0.83 48.48 28 GLU G C 1
ATOM 17413 O O . GLU G 2 38 ? -27.500 -80.700 159.120 0.83 48.65 28 GLU G O 1
ATOM 17419 N N . TRP G 2 39 ? -28.237 -80.360 161.216 0.83 46.06 29 TRP G N 1
ATOM 17420 C CA . TRP G 2 39 ? -27.039 -79.670 161.663 0.83 47.59 29 TRP G CA 1
ATOM 17421 C C . TRP G 2 39 ? -25.950 -80.621 162.139 0.83 50.85 29 TRP G C 1
ATOM 17422 O O . TRP G 2 39 ? -24.914 -80.180 162.642 0.83 45.57 29 TRP G O 1
ATOM 17433 N N . CYS G 2 40 ? -26.169 -81.926 162.004 0.83 48.02 30 CYS G N 1
ATOM 17434 C CA . CYS G 2 40 ? -25.207 -82.876 162.556 0.83 49.11 30 CYS G CA 1
ATOM 17435 C C . CYS G 2 40 ? -24.225 -83.408 161.533 0.83 53.13 30 CYS G C 1
ATOM 17436 O O . CYS G 2 40 ? -24.588 -84.212 160.678 0.83 51.71 30 CYS G O 1
ATOM 17439 N N . GLY G 2 41 ? -22.977 -82.963 161.652 0.79 49.38 31 GLY G N 1
ATOM 17440 C CA . GLY G 2 41 ? -21.905 -83.364 160.760 0.79 44.30 31 GLY G CA 1
ATOM 17441 C C . GLY G 2 41 ? -21.820 -84.857 160.529 0.79 49.52 31 GLY G C 1
ATOM 17442 O O . GLY G 2 41 ? -22.031 -85.327 159.412 0.79 51.82 31 GLY G O 1
ATOM 17443 N N . PRO G 2 42 ? -21.499 -85.613 161.584 0.79 52.78 32 PRO G N 1
ATOM 17444 C CA . PRO G 2 42 ? -21.403 -87.076 161.535 0.79 54.09 32 PRO G CA 1
ATOM 17445 C C . PRO G 2 42 ? -22.638 -87.752 160.944 0.79 56.32 32 PRO G C 1
ATOM 17446 O O . PRO G 2 42 ? -22.494 -88.703 160.173 0.79 56.23 32 PRO G O 1
ATOM 17450 N N . SER G 2 43 ? -23.827 -87.278 161.305 0.79 52.92 33 SER G N 1
ATOM 17451 C CA . SER G 2 43 ? -25.061 -87.847 160.775 0.79 50.25 33 SER G CA 1
ATOM 17452 C C . SER G 2 43 ? -25.092 -87.713 159.260 0.79 54.07 33 SER G C 1
ATOM 17453 O O . SER G 2 43 ? -25.439 -88.652 158.543 0.79 60.60 33 SER G O 1
ATOM 17456 N N . LYS G 2 44 ? -24.717 -86.535 158.777 0.79 52.03 34 LYS G N 1
ATOM 17457 C CA . LYS G 2 44 ? -24.635 -86.283 157.347 0.79 53.00 34 LYS G CA 1
ATOM 17458 C C . LYS G 2 44 ? -23.583 -87.188 156.704 0.79 59.19 34 LYS G C 1
ATOM 17459 O O . LYS G 2 44 ? -23.770 -87.695 155.595 0.79 61.16 34 LYS G O 1
ATOM 17465 N N . ARG G 2 45 ? -22.485 -87.396 157.429 0.79 58.28 35 ARG G N 1
ATOM 17466 C CA . ARG G 2 45 ? -21.342 -88.159 156.945 0.79 55.34 35 ARG G CA 1
ATOM 17467 C C . ARG G 2 45 ? -21.721 -89.582 156.560 0.79 59.62 35 ARG G C 1
ATOM 17468 O O . ARG G 2 45 ? -21.068 -90.199 155.720 0.79 64.34 35 ARG G O 1
ATOM 17476 N N . ILE G 2 46 ? -22.773 -90.107 157.178 0.79 58.28 36 ILE G N 1
ATOM 17477 C CA . ILE G 2 46 ? -23.119 -91.510 156.996 0.79 59.55 36 ILE G CA 1
ATOM 17478 C C . ILE G 2 46 ? -24.452 -91.664 156.275 0.79 61.91 36 ILE G C 1
ATOM 17479 O O . ILE G 2 46 ? -24.871 -92.772 155.947 0.79 65.59 36 ILE G O 1
ATOM 17484 N N . ALA G 2 47 ? -25.118 -90.545 156.027 0.79 59.85 37 ALA G N 1
ATOM 17485 C CA . ALA G 2 47 ? -26.392 -90.574 155.310 0.79 62.17 37 ALA G CA 1
ATOM 17486 C C . ALA G 2 47 ? -26.350 -91.243 153.925 0.79 62.08 37 ALA G C 1
ATOM 17487 O O . ALA G 2 47 ? -27.259 -92.008 153.597 0.79 61.76 37 ALA G O 1
ATOM 17489 N N . PRO G 2 48 ? -25.312 -90.956 153.106 0.79 64.93 38 PRO G N 1
ATOM 17490 C CA . PRO G 2 48 ? -25.272 -91.628 151.803 0.79 62.76 38 PRO G CA 1
ATOM 17491 C C . PRO G 2 48 ? -25.231 -93.142 151.931 0.79 61.55 38 PRO G C 1
ATOM 17492 O O . PRO G 2 48 ? -26.059 -93.834 151.344 0.79 64.01 38 PRO G O 1
ATOM 17496 N N . PHE G 2 49 ? -24.278 -93.642 152.704 0.79 58.99 39 PHE G N 1
ATOM 17497 C CA . PHE G 2 49 ? -24.103 -95.077 152.881 0.79 61.84 39 PHE G CA 1
ATOM 17498 C C . PHE G 2 49 ? -25.385 -95.788 153.334 0.79 61.22 39 PHE G C 1
ATOM 17499 O O . PHE G 2 49 ? -25.648 -96.917 152.947 0.79 62.02 39 PHE G O 1
ATOM 17507 N N . TYR G 2 50 ? -26.179 -95.113 154.153 0.79 62.23 40 TYR G N 1
ATOM 17508 C CA . TYR G 2 50 ? -27.401 -95.692 154.687 0.79 60.47 40 TYR G CA 1
ATOM 17509 C C . TYR G 2 50 ? -28.446 -95.763 153.591 0.79 64.77 40 TYR G C 1
ATOM 17510 O O . TYR G 2 50 ? -29.293 -96.652 153.592 0.79 65.84 40 TYR G O 1
ATOM 17519 N N . GLU G 2 51 ? -28.384 -94.820 152.656 0.79 65.70 41 GLU G N 1
ATOM 17520 C CA . GLU G 2 51 ? -29.279 -94.842 151.504 0.79 68.41 41 GLU G CA 1
ATOM 17521 C C . GLU G 2 51 ? -28.977 -96.093 150.691 0.79 73.75 41 GLU G C 1
ATOM 17522 O O . GLU G 2 51 ? -29.893 -96.757 150.181 0.79 70.59 41 GLU G O 1
ATOM 17528 N N . GLU G 2 52 ? -27.683 -96.408 150.591 0.79 72.94 42 GLU G N 1
ATOM 17529 C CA . GLU G 2 52 ? -27.204 -97.574 149.851 0.79 69.52 42 GLU G CA 1
ATOM 17530 C C . GLU G 2 52 ? -27.812 -98.868 150.393 0.79 67.53 42 GLU G C 1
ATOM 17531 O O . GLU G 2 52 ? -28.404 -99.643 149.641 0.79 70.23 42 GLU G O 1
ATOM 17537 N N . CYS G 2 53 ? -27.689 -99.079 151.703 0.79 68.21 43 CYS G N 1
ATOM 17538 C CA . CYS G 2 53 ? -28.181 -100.298 152.350 0.79 68.05 43 CYS G CA 1
ATOM 17539 C C . CYS G 2 53 ? -29.695 -100.476 152.257 0.79 69.11 43 CYS G C 1
ATOM 17540 O O . CYS G 2 53 ? -30.203 -101.578 152.455 0.79 69.18 43 CYS G O 1
ATOM 17543 N N . SER G 2 54 ? -30.416 -99.393 151.982 0.79 72.16 44 SER G N 1
ATOM 17544 C CA . SER G 2 54 ? -31.867 -99.468 151.828 0.79 71.06 44 SER G CA 1
ATOM 17545 C C . SER G 2 54 ? -32.202 -100.215 150.544 0.79 73.82 44 SER G C 1
ATOM 17546 O O . SER G 2 54 ? -33.243 -100.875 150.438 0.79 72.70 44 SER G O 1
ATOM 17549 N N . LYS G 2 55 ? -31.301 -100.101 149.573 0.79 73.10 45 LYS G N 1
ATOM 17550 C CA . LYS G 2 55 ? -31.443 -100.775 148.293 0.79 70.41 45 LYS G CA 1
ATOM 17551 C C . LYS G 2 55 ? -30.953 -102.221 148.361 0.79 69.82 45 LYS G C 1
ATOM 17552 O O . LYS G 2 55 ? -31.701 -103.143 148.033 0.79 68.97 45 LYS G O 1
ATOM 17558 N N . THR G 2 56 ? -29.707 -102.420 148.793 0.79 69.27 46 THR G N 1
ATOM 17559 C CA . THR G 2 56 ? -29.129 -103.765 148.822 0.79 66.85 46 THR G CA 1
ATOM 17560 C C . THR G 2 56 ? -29.895 -104.740 149.735 0.79 69.42 46 THR G C 1
ATOM 17561 O O . THR G 2 56 ? -30.391 -105.766 149.268 0.79 71.14 46 THR G O 1
ATOM 17565 N N . TYR G 2 57 ? -30.010 -104.411 151.019 0.79 69.47 47 TYR G N 1
ATOM 17566 C CA . TYR G 2 57 ? -30.648 -105.304 151.989 0.79 68.39 47 TYR G CA 1
ATOM 17567 C C . TYR G 2 57 ? -32.158 -105.082 152.067 0.79 68.51 47 TYR G C 1
ATOM 17568 O O . TYR G 2 57 ? -32.642 -104.344 152.926 0.79 65.68 47 TYR G O 1
ATOM 17577 N N . THR G 2 58 ? -32.906 -105.727 151.178 0.79 72.52 48 THR G N 1
ATOM 17578 C CA . THR G 2 58 ? -34.352 -105.523 151.129 0.79 70.79 48 THR G CA 1
ATOM 17579 C C . THR G 2 58 ? -35.135 -106.286 152.210 0.79 70.47 48 THR G C 1
ATOM 17580 O O . THR G 2 58 ? -36.345 -106.092 152.344 0.79 67.68 48 THR G O 1
ATOM 17584 N N . LYS G 2 59 ? -34.449 -107.140 152.974 0.79 69.13 49 LYS G N 1
ATOM 17585 C CA . LYS G 2 59 ? -35.074 -107.880 154.078 0.79 63.78 49 LYS G CA 1
ATOM 17586 C C . LYS G 2 59 ? -35.286 -107.022 155.333 0.79 70.06 49 LYS G C 1
ATOM 17587 O O . LYS G 2 59 ? -35.094 -107.507 156.456 0.79 70.24 49 LYS G O 1
ATOM 17593 N N . MET G 2 60 ? -35.692 -105.764 155.141 0.79 72.98 50 MET G N 1
ATOM 17594 C CA . MET G 2 60 ? -35.846 -104.796 156.233 0.79 68.90 50 MET G CA 1
ATOM 17595 C C . MET G 2 60 ? -36.423 -103.488 155.700 0.79 67.18 50 MET G C 1
ATOM 17596 O O . MET G 2 60 ? -36.270 -103.176 154.516 0.79 68.66 50 MET G O 1
ATOM 17601 N N . VAL G 2 61 ? -37.076 -102.721 156.570 0.79 68.90 51 VAL G N 1
ATOM 17602 C CA . VAL G 2 61 ? -37.599 -101.406 156.186 0.79 69.84 51 VAL G CA 1
ATOM 17603 C C . VAL G 2 61 ? -36.665 -100.283 156.645 0.79 65.63 51 VAL G C 1
ATOM 17604 O O . VAL G 2 61 ? -36.282 -100.222 157.814 0.79 65.74 51 VAL G O 1
ATOM 17608 N N . PHE G 2 62 ? -36.300 -99.402 155.719 0.79 63.29 52 PHE G N 1
ATOM 17609 C CA . PHE G 2 62 ? -35.379 -98.307 156.021 0.79 66.05 52 PHE G CA 1
ATOM 17610 C C . PHE G 2 62 ? -36.095 -96.958 156.064 0.79 64.59 52 PHE G C 1
ATOM 17611 O O . PHE G 2 62 ? -36.728 -96.558 155.083 0.79 63.18 52 PHE G O 1
ATOM 17619 N N . ILE G 2 63 ? -35.983 -96.260 157.197 0.79 63.30 53 ILE G N 1
ATOM 17620 C CA . ILE G 2 63 ? -36.597 -94.939 157.362 0.79 66.57 53 ILE G CA 1
ATOM 17621 C C . ILE G 2 63 ? -35.755 -93.944 158.166 0.79 63.18 53 ILE G C 1
ATOM 17622 O O . ILE G 2 63 ? -34.831 -94.324 158.879 0.79 65.47 53 ILE G O 1
ATOM 17627 N N . LYS G 2 64 ? -36.118 -92.668 158.058 0.79 64.19 54 LYS G N 1
ATOM 17628 C CA . LYS G 2 64 ? -35.405 -91.573 158.709 0.79 64.27 54 LYS G CA 1
ATOM 17629 C C . LYS G 2 64 ? -36.334 -90.720 159.580 0.79 65.59 54 LYS G C 1
ATOM 17630 O O . LYS G 2 64 ? -37.498 -90.498 159.235 0.79 63.57 54 LYS G O 1
ATOM 17636 N N . VAL G 2 65 ? -35.808 -90.228 160.699 0.79 64.48 55 VAL G N 1
ATOM 17637 C CA . VAL G 2 65 ? -36.540 -89.286 161.545 0.79 62.83 55 VAL G CA 1
ATOM 17638 C C . VAL G 2 65 ? -35.688 -88.068 161.899 0.79 60.23 55 VAL G C 1
ATOM 17639 O O . VAL G 2 65 ? -34.626 -88.200 162.506 0.79 61.19 55 VAL G O 1
ATOM 17643 N N . ASP G 2 66 ? -36.150 -86.883 161.517 0.79 59.59 56 ASP G N 1
ATOM 17644 C CA . ASP G 2 66 ? -35.474 -85.654 161.906 0.79 56.35 56 ASP G CA 1
ATOM 17645 C C . ASP G 2 66 ? -35.842 -85.373 163.354 0.79 56.84 56 ASP G C 1
ATOM 17646 O O . ASP G 2 66 ? -37.004 -85.107 163.660 0.79 58.98 56 ASP G O 1
ATOM 17651 N N . VAL G 2 67 ? -34.857 -85.432 164.246 0.79 58.85 57 VAL G N 1
ATOM 17652 C CA . VAL G 2 67 ? -35.127 -85.374 165.686 0.79 54.78 57 VAL G CA 1
ATOM 17653 C C . VAL G 2 67 ? -35.628 -84.017 166.164 0.79 54.36 57 VAL G C 1
ATOM 17654 O O . VAL G 2 67 ? -36.198 -83.906 167.244 0.79 54.13 57 VAL G O 1
ATOM 17658 N N . ASP G 2 68 ? -35.419 -82.987 165.355 0.79 54.50 58 ASP G N 1
ATOM 17659 C CA . ASP G 2 68 ? -35.880 -81.653 165.703 0.79 56.33 58 ASP G CA 1
ATOM 17660 C C . ASP G 2 68 ? -37.319 -81.467 165.255 0.79 60.29 58 ASP G C 1
ATOM 17661 O O . ASP G 2 68 ? -38.142 -80.899 165.981 0.79 64.01 58 ASP G O 1
ATOM 17666 N N . GLU G 2 69 ? -37.615 -81.950 164.050 0.79 58.58 59 GLU G N 1
ATOM 17667 C CA . GLU G 2 69 ? -38.947 -81.818 163.480 0.79 56.94 59 GLU G CA 1
ATOM 17668 C C . GLU G 2 69 ? -39.942 -82.665 164.268 0.79 58.87 59 GLU G C 1
ATOM 17669 O O . GLU G 2 69 ? -40.899 -82.140 164.840 0.79 58.22 59 GLU G O 1
ATOM 17675 N N . VAL G 2 70 ? -39.683 -83.970 164.318 0.79 56.29 60 VAL G N 1
ATOM 17676 C CA . VAL G 2 70 ? -40.568 -84.931 164.972 0.79 56.95 60 VAL G CA 1
ATOM 17677 C C . VAL G 2 70 ? -40.253 -85.097 166.466 0.79 58.96 60 VAL G C 1
ATOM 17678 O O . VAL G 2 70 ? -39.986 -86.208 166.941 0.79 55.80 60 VAL G O 1
ATOM 17682 N N . SER G 2 71 ? -40.312 -83.982 167.192 0.79 61.34 61 SER G N 1
ATOM 17683 C CA . SER G 2 71 ? -39.918 -83.906 168.605 0.79 61.88 61 SER G CA 1
ATOM 17684 C C . SER G 2 71 ? -40.425 -85.039 169.505 0.79 64.36 61 SER G C 1
ATOM 17685 O O . SER G 2 71 ? -39.670 -85.594 170.309 0.79 62.35 61 SER G O 1
ATOM 17688 N N . GLU G 2 72 ? -41.701 -85.380 169.361 0.79 69.21 62 GLU G N 1
ATOM 17689 C CA . GLU G 2 72 ? -42.336 -86.366 170.230 0.79 65.89 62 GLU G CA 1
ATOM 17690 C C . GLU G 2 72 ? -41.668 -87.729 170.165 0.79 64.37 62 GLU G C 1
ATOM 17691 O O . GLU G 2 72 ? -41.558 -88.411 171.178 0.79 64.59 62 GLU G O 1
ATOM 17697 N N . VAL G 2 73 ? -41.221 -88.119 168.974 0.79 66.09 63 VAL G N 1
ATOM 17698 C CA . VAL G 2 73 ? -40.601 -89.428 168.792 0.79 65.86 63 VAL G CA 1
ATOM 17699 C C . VAL G 2 73 ? -39.308 -89.554 169.589 0.79 65.52 63 VAL G C 1
ATOM 17700 O O . VAL G 2 73 ? -39.093 -90.546 170.302 0.79 63.80 63 VAL G O 1
ATOM 17704 N N . THR G 2 74 ? -38.455 -88.542 169.464 0.79 62.12 64 THR G N 1
ATOM 17705 C CA . THR G 2 74 ? -37.135 -88.577 170.084 0.79 64.56 64 THR G CA 1
ATOM 17706 C C . THR G 2 74 ? -37.240 -88.604 171.609 0.79 65.39 64 THR G C 1
ATOM 17707 O O . THR G 2 74 ? -36.503 -89.349 172.276 0.79 61.31 64 THR G O 1
ATOM 17711 N N . GLU G 2 75 ? -38.191 -87.832 172.148 0.79 69.83 65 GLU G N 1
ATOM 17712 C CA . GLU G 2 75 ? -38.390 -87.719 173.603 0.79 68.27 65 GLU G CA 1
ATOM 17713 C C . GLU G 2 75 ? -39.000 -88.995 174.190 0.79 64.78 65 GLU G C 1
ATOM 17714 O O . GLU G 2 75 ? -39.504 -88.985 175.314 0.79 66.65 65 GLU G O 1
ATOM 17720 N N . LYS G 2 76 ? -38.945 -90.082 173.419 0.79 62.72 66 LYS G N 1
ATOM 17721 C CA . LYS G 2 76 ? -39.531 -91.364 173.798 0.79 63.96 66 LYS G CA 1
ATOM 17722 C C . LYS G 2 76 ? -38.567 -92.513 173.537 0.79 65.28 66 LYS G C 1
ATOM 17723 O O . LYS G 2 76 ? -38.380 -93.377 174.393 0.79 69.68 66 LYS G O 1
ATOM 17729 N N . GLU G 2 77 ? -37.946 -92.523 172.361 0.79 61.40 67 GLU G N 1
ATOM 17730 C CA . GLU G 2 77 ? -36.933 -93.530 172.057 0.79 61.03 67 GLU G CA 1
ATOM 17731 C C . GLU G 2 77 ? -35.647 -93.202 172.798 0.79 61.42 67 GLU G C 1
ATOM 17732 O O . GLU G 2 77 ? -34.655 -93.931 172.699 0.79 54.91 67 GLU G O 1
ATOM 17738 N N . ASN G 2 78 ? -35.683 -92.086 173.525 0.79 62.04 68 ASN G N 1
ATOM 17739 C CA . ASN G 2 78 ? -34.593 -91.665 174.396 0.79 65.35 68 ASN G CA 1
ATOM 17740 C C . ASN G 2 78 ? -33.331 -91.327 173.606 0.79 65.50 68 ASN G C 1
ATOM 17741 O O . ASN G 2 78 ? -32.216 -91.693 173.995 0.79 62.06 68 ASN G O 1
ATOM 17746 N N . ILE G 2 79 ? -33.519 -90.629 172.489 0.79 64.79 69 ILE G N 1
ATOM 17747 C CA . ILE G 2 79 ? -32.403 -90.239 171.636 0.79 61.09 69 ILE G CA 1
ATOM 17748 C C . ILE G 2 79 ? -31.652 -89.073 172.257 0.79 59.71 69 ILE G C 1
ATOM 17749 O O . ILE G 2 79 ? -32.236 -88.051 172.593 0.79 61.26 69 ILE G O 1
ATOM 17754 N N . THR G 2 80 ? -30.350 -89.234 172.423 0.79 58.39 70 THR G N 1
ATOM 17755 C CA . THR G 2 80 ? -29.571 -88.245 173.138 0.79 56.11 70 THR G CA 1
ATOM 17756 C C . THR G 2 80 ? -28.362 -87.847 172.322 0.79 55.47 70 THR G C 1
ATOM 17757 O O . THR G 2 80 ? -27.609 -86.961 172.705 0.79 55.07 70 THR G O 1
ATOM 17761 N N . SER G 2 81 ? -28.166 -88.526 171.200 0.79 58.09 71 SER G N 1
ATOM 17762 C CA . SER G 2 81 ? -27.073 -88.194 170.295 0.79 57.49 71 SER G CA 1
ATOM 17763 C C . SER G 2 81 ? -27.410 -88.631 168.880 0.79 53.78 71 SER G C 1
ATOM 17764 O O . SER G 2 81 ? -28.374 -89.358 168.665 0.79 60.19 71 SER G O 1
ATOM 17767 N N . MET G 2 82 ? -26.626 -88.176 167.914 0.79 51.06 72 MET G N 1
ATOM 17768 C CA . MET G 2 82 ? -26.871 -88.509 166.518 0.79 50.28 72 MET G CA 1
ATOM 17769 C C . MET G 2 82 ? -25.550 -88.828 165.806 0.79 54.08 72 MET G C 1
ATOM 17770 O O . MET G 2 82 ? -24.520 -88.245 166.133 0.79 57.87 72 MET G O 1
ATOM 17775 N N . PRO G 2 83 ? -25.576 -89.758 164.835 0.79 47.22 73 PRO G N 1
ATOM 17776 C CA . PRO G 2 83 ? -26.781 -90.488 164.441 0.79 49.83 73 PRO G CA 1
ATOM 17777 C C . PRO G 2 83 ? -26.975 -91.680 165.348 0.79 54.73 73 PRO G C 1
ATOM 17778 O O . PRO G 2 83 ? -26.003 -92.302 165.776 0.79 59.15 73 PRO G O 1
ATOM 17782 N N . THR G 2 84 ? -28.223 -91.983 165.662 0.79 53.23 74 THR G N 1
ATOM 17783 C CA . THR G 2 84 ? -28.526 -93.164 166.449 0.79 57.31 74 THR G CA 1
ATOM 17784 C C . THR G 2 84 ? -29.353 -94.124 165.600 0.79 63.93 74 THR G C 1
ATOM 17785 O O . THR G 2 84 ? -30.397 -93.739 165.055 0.79 64.41 74 THR G O 1
ATOM 17789 N N . PHE G 2 85 ? -28.878 -95.363 165.481 0.79 61.14 75 PHE G N 1
ATOM 17790 C CA . PHE G 2 85 ? -29.597 -96.398 164.742 0.79 62.16 75 PHE G CA 1
ATOM 17791 C C . PHE G 2 85 ? -30.215 -97.441 165.675 0.79 66.00 75 PHE G C 1
ATOM 17792 O O . PHE G 2 85 ? -29.510 -98.086 166.462 0.79 64.02 75 PHE G O 1
ATOM 17800 N N . LYS G 2 86 ? -31.533 -97.605 165.577 0.79 66.25 76 LYS G N 1
ATOM 17801 C CA . LYS G 2 86 ? -32.248 -98.624 166.342 0.79 67.32 76 LYS G CA 1
ATOM 17802 C C . LYS G 2 86 ? -32.971 -99.584 165.397 0.79 71.09 76 LYS G C 1
ATOM 17803 O O . LYS G 2 86 ? -33.647 -99.132 164.468 0.79 70.90 76 LYS G O 1
ATOM 17809 N N . VAL G 2 87 ? -32.831 -100.894 165.630 0.79 73.44 77 VAL G N 1
ATOM 17810 C CA . VAL G 2 87 ? -33.546 -101.913 164.840 0.79 72.50 77 VAL G CA 1
ATOM 17811 C C . VAL G 2 87 ? -34.710 -102.551 165.629 0.79 70.12 77 VAL G C 1
ATOM 17812 O O . VAL G 2 87 ? -34.626 -102.741 166.847 0.79 67.89 77 VAL G O 1
ATOM 17816 N N . TYR G 2 88 ? -35.795 -102.867 164.925 0.79 70.55 78 TYR G N 1
ATOM 17817 C CA . TYR G 2 88 ? -37.042 -103.309 165.560 0.79 71.37 78 TYR G CA 1
ATOM 17818 C C . TYR G 2 88 ? -37.528 -104.684 165.057 0.79 79.43 78 TYR G C 1
ATOM 17819 O O . TYR G 2 88 ? -37.184 -105.096 163.943 0.79 82.18 78 TYR G O 1
ATOM 17828 N N . LYS G 2 89 ? -38.321 -105.389 165.876 0.79 80.71 79 LYS G N 1
ATOM 17829 C CA . LYS G 2 89 ? -38.889 -106.696 165.494 0.79 74.00 79 LYS G CA 1
ATOM 17830 C C . LYS G 2 89 ? -40.371 -106.835 165.868 0.79 74.79 79 LYS G C 1
ATOM 17831 O O . LYS G 2 89 ? -40.703 -107.123 167.019 0.79 77.14 79 LYS G O 1
ATOM 17837 N N . ASN G 2 90 ? -41.237 -106.641 164.869 0.79 74.14 80 ASN G N 1
ATOM 17838 C CA . ASN G 2 90 ? -42.704 -106.581 165.019 0.79 74.39 80 ASN G CA 1
ATOM 17839 C C . ASN G 2 90 ? -43.223 -105.287 165.676 0.79 75.92 80 ASN G C 1
ATOM 17840 O O . ASN G 2 90 ? -44.411 -104.956 165.571 0.79 67.06 80 ASN G O 1
ATOM 17845 N N . GLY G 2 91 ? -42.322 -104.556 166.331 0.79 78.87 81 GLY G N 1
ATOM 17846 C CA . GLY G 2 91 ? -42.666 -103.301 166.979 0.79 73.13 81 GLY G CA 1
ATOM 17847 C C . GLY G 2 91 ? -41.744 -102.943 168.135 0.79 73.85 81 GLY G C 1
ATOM 17848 O O . GLY G 2 91 ? -41.791 -101.827 168.653 0.79 73.89 81 GLY G O 1
ATOM 17849 N N . SER G 2 92 ? -40.900 -103.888 168.544 0.79 73.02 82 SER G N 1
ATOM 17850 C CA . SER G 2 92 ? -40.019 -103.678 169.694 0.79 73.61 82 SER G CA 1
ATOM 17851 C C . SER G 2 92 ? -38.551 -103.562 169.310 0.79 72.26 82 SER G C 1
ATOM 17852 O O . SER G 2 92 ? -38.012 -104.424 168.613 0.79 72.96 82 SER G O 1
ATOM 17855 N N . SER G 2 93 ? -37.911 -102.496 169.782 0.79 72.81 83 SER G N 1
ATOM 17856 C CA . SER G 2 93 ? -36.473 -102.310 169.609 0.79 69.66 83 SER G CA 1
ATOM 17857 C C . SER G 2 93 ? -35.726 -103.542 170.112 0.79 65.84 83 SER G C 1
ATOM 17858 O O . SER G 2 93 ? -36.076 -104.096 171.151 0.79 62.91 83 SER G O 1
ATOM 17861 N N . VAL G 2 94 ? -34.715 -103.979 169.363 0.79 65.10 84 VAL G N 1
ATOM 17862 C CA . VAL G 2 94 ? -33.929 -105.148 169.750 0.79 62.27 84 VAL G CA 1
ATOM 17863 C C . VAL G 2 94 ? -32.416 -104.893 169.748 0.79 67.26 84 VAL G C 1
ATOM 17864 O O . VAL G 2 94 ? -31.623 -105.723 170.204 0.79 67.15 84 VAL G O 1
ATOM 17868 N N . ASP G 2 95 ? -32.013 -103.742 169.235 0.79 65.03 85 ASP G N 1
ATOM 17869 C CA . ASP G 2 95 ? -30.598 -103.410 169.154 0.79 67.77 85 ASP G CA 1
ATOM 17870 C C . ASP G 2 95 ? -30.502 -101.907 168.886 0.79 71.39 85 ASP G C 1
ATOM 17871 O O . ASP G 2 95 ? -31.481 -101.281 168.456 0.79 72.25 85 ASP G O 1
ATOM 17876 N N . THR G 2 96 ? -29.340 -101.320 169.147 0.79 65.73 86 THR G N 1
ATOM 17877 C CA . THR G 2 96 ? -29.181 -99.884 168.967 0.79 62.01 86 THR G CA 1
ATOM 17878 C C . THR G 2 96 ? -27.710 -99.496 168.833 0.79 60.34 86 THR G C 1
ATOM 17879 O O . THR G 2 96 ? -26.879 -99.882 169.657 0.79 51.98 86 THR G O 1
ATOM 17883 N N . LEU G 2 97 ? -27.396 -98.746 167.779 0.79 60.14 87 LEU G N 1
ATOM 17884 C CA . LEU G 2 97 ? -26.018 -98.353 167.495 0.79 55.37 87 LEU G CA 1
ATOM 17885 C C . LEU G 2 97 ? -25.859 -96.836 167.424 0.79 56.37 87 LEU G C 1
ATOM 17886 O O . LEU G 2 97 ? -26.772 -96.120 167.016 0.79 58.69 87 LEU G O 1
ATOM 17891 N N . LEU G 2 98 ? -24.693 -96.352 167.826 0.79 48.61 88 LEU G N 1
ATOM 17892 C CA . LEU G 2 98 ? -24.423 -94.930 167.836 0.79 52.18 88 LEU G CA 1
ATOM 17893 C C . LEU G 2 98 ? -23.114 -94.608 167.101 0.79 50.44 88 LEU G C 1
ATOM 17894 O O . LEU G 2 98 ? -22.073 -95.209 167.374 0.79 46.38 88 LEU G O 1
ATOM 17899 N N . GLY G 2 99 ? -23.169 -93.674 166.156 0.79 54.67 89 GLY G N 1
ATOM 17900 C CA . GLY G 2 99 ? -21.958 -93.224 165.490 0.79 59.71 89 GLY G CA 1
ATOM 17901 C C . GLY G 2 99 ? -21.969 -93.200 163.972 0.79 60.56 89 GLY G C 1
ATOM 17902 O O . GLY G 2 99 ? -22.823 -93.807 163.321 0.79 61.05 89 GLY G O 1
ATOM 17903 N N . ALA G 2 100 ? -20.998 -92.492 163.408 0.79 62.13 90 ALA G N 1
ATOM 17904 C CA . ALA G 2 100 ? -20.878 -92.366 161.962 0.79 64.96 90 ALA G CA 1
ATOM 17905 C C . ALA G 2 100 ? -19.827 -93.314 161.410 0.79 59.24 90 ALA G C 1
ATOM 17906 O O . ALA G 2 100 ? -19.118 -92.982 160.465 0.79 60.98 90 ALA G O 1
ATOM 17908 N N . ASN G 2 101 ? -19.722 -94.494 162.005 0.79 62.86 91 ASN G N 1
ATOM 17909 C CA . ASN G 2 101 ? -18.794 -95.492 161.492 0.79 68.96 91 ASN G CA 1
ATOM 17910 C C . ASN G 2 101 ? -19.512 -96.504 160.607 0.79 67.85 91 ASN G C 1
ATOM 17911 O O . ASN G 2 101 ? -20.218 -97.394 161.097 0.79 64.22 91 ASN G O 1
ATOM 17916 N N . ASP G 2 102 ? -19.315 -96.343 159.300 0.79 69.13 92 ASP G N 1
ATOM 17917 C CA . ASP G 2 102 ? -19.979 -97.155 158.284 0.79 68.57 92 ASP G CA 1
ATOM 17918 C C . ASP G 2 102 ? -19.810 -98.645 158.534 0.79 69.10 92 ASP G C 1
ATOM 17919 O O . ASP G 2 102 ? -20.760 -99.416 158.405 0.79 67.24 92 ASP G O 1
ATOM 17924 N N . SER G 2 103 ? -18.594 -99.036 158.899 0.79 70.49 93 SER G N 1
ATOM 17925 C CA . SER G 2 103 ? -18.278 -100.433 159.159 0.79 68.82 93 SER G CA 1
ATOM 17926 C C . SER G 2 103 ? -19.157 -100.997 160.272 0.79 68.20 93 SER G C 1
ATOM 17927 O O . SER G 2 103 ? -19.648 -102.127 160.180 0.79 65.94 93 SER G O 1
ATOM 17930 N N . ALA G 2 104 ? -19.356 -100.196 161.315 0.79 68.73 94 ALA G N 1
ATOM 17931 C CA . ALA G 2 104 ? -20.208 -100.585 162.432 0.79 65.75 94 ALA G CA 1
ATOM 17932 C C . ALA G 2 104 ? -21.638 -100.772 161.950 0.79 68.63 94 ALA G C 1
ATOM 17933 O O . ALA G 2 104 ? -22.293 -101.766 162.278 0.79 66.86 94 ALA G O 1
ATOM 17935 N N . LEU G 2 105 ? -22.115 -99.810 161.165 0.79 69.30 95 LEU G N 1
ATOM 17936 C CA . LEU G 2 105 ? -23.481 -99.857 160.653 0.79 69.12 95 LEU G CA 1
ATOM 17937 C C . LEU G 2 105 ? -23.715 -101.080 159.779 0.79 68.77 95 LEU G C 1
ATOM 17938 O O . LEU G 2 105 ? -24.716 -101.778 159.948 0.79 70.03 95 LEU G O 1
ATOM 17943 N N . LYS G 2 106 ? -22.797 -101.328 158.847 0.79 65.63 96 LYS G N 1
ATOM 17944 C CA . LYS G 2 106 ? -22.902 -102.484 157.971 0.79 68.34 96 LYS G CA 1
ATOM 17945 C C . LYS G 2 106 ? -22.937 -103.740 158.819 0.79 68.53 96 LYS G C 1
ATOM 17946 O O . LYS G 2 106 ? -23.821 -104.584 158.659 0.79 69.34 96 LYS G O 1
ATOM 17952 N N . GLN G 2 107 ? -21.970 -103.835 159.728 0.79 67.61 97 GLN G N 1
ATOM 17953 C CA . GLN G 2 107 ? -21.887 -104.926 160.687 0.79 66.04 97 GLN G CA 1
ATOM 17954 C C . GLN G 2 107 ? -23.236 -105.147 161.389 0.79 70.18 97 GLN G C 1
ATOM 17955 O O . GLN G 2 107 ? -23.677 -106.281 161.603 0.79 71.88 97 GLN G O 1
ATOM 17961 N N . LEU G 2 108 ? -23.904 -104.051 161.716 0.79 66.72 98 LEU G N 1
ATOM 17962 C CA . LEU G 2 108 ? -25.184 -104.115 162.397 0.79 67.99 98 LEU G CA 1
ATOM 17963 C C . LEU G 2 108 ? -26.294 -104.661 161.506 0.79 72.16 98 LEU G C 1
ATOM 17964 O O . LEU G 2 108 ? -27.112 -105.472 161.949 0.79 73.60 98 LEU G O 1
ATOM 17969 N N . ILE G 2 109 ? -26.328 -104.208 160.256 0.79 69.47 99 ILE G N 1
ATOM 17970 C CA . ILE G 2 109 ? -27.435 -104.544 159.364 0.79 73.41 99 ILE G CA 1
ATOM 17971 C C . ILE G 2 109 ? -27.408 -106.007 158.914 0.79 77.45 99 ILE G C 1
ATOM 17972 O O . ILE G 2 109 ? -28.458 -106.648 158.802 0.79 78.86 99 ILE G O 1
ATOM 17977 N N . GLU G 2 110 ? -26.214 -106.538 158.663 0.79 76.31 100 GLU G N 1
ATOM 17978 C CA . GLU G 2 110 ? -26.089 -107.945 158.284 0.79 76.20 100 GLU G CA 1
ATOM 17979 C C . GLU G 2 110 ? -26.435 -108.864 159.453 0.79 78.88 100 GLU G C 1
ATOM 17980 O O . GLU G 2 110 ? -26.904 -109.985 159.255 0.79 81.80 100 GLU G O 1
ATOM 17986 N N . LYS G 2 111 ? -26.213 -108.368 160.667 0.79 76.54 101 LYS G N 1
ATOM 17987 C CA . LYS G 2 111 ? -26.588 -109.075 161.886 0.79 76.93 101 LYS G CA 1
ATOM 17988 C C . LYS G 2 111 ? -28.090 -109.410 161.919 0.79 79.26 101 LYS G C 1
ATOM 17989 O O . LYS G 2 111 ? -28.500 -110.401 162.522 0.79 85.12 101 LYS G O 1
ATOM 17995 N N . TYR G 2 112 ? -28.904 -108.596 161.256 0.79 75.77 102 TYR G N 1
ATOM 17996 C CA . TYR G 2 112 ? -30.352 -108.772 161.303 0.79 78.39 102 TYR G CA 1
ATOM 17997 C C . TYR G 2 112 ? -30.978 -108.834 159.917 0.79 77.06 102 TYR G C 1
ATOM 17998 O O . TYR G 2 112 ? -32.204 -108.901 159.798 0.79 73.45 102 TYR G O 1
ATOM 18007 N N . ALA G 2 113 ? -30.157 -108.793 158.870 0.79 77.73 103 ALA G N 1
ATOM 18008 C CA . ALA G 2 113 ? -30.713 -108.705 157.519 0.79 79.98 103 ALA G CA 1
ATOM 18009 C C . ALA G 2 113 ? -29.824 -109.207 156.370 0.79 81.81 103 ALA G C 1
ATOM 18010 O O . ALA G 2 113 ? -30.172 -109.023 155.198 0.79 81.63 103 ALA G O 1
ATOM 18012 N N . ALA G 2 114 ? -28.696 -109.840 156.692 0.79 78.92 104 ALA G N 1
ATOM 18013 C CA . ALA G 2 114 ? -27.808 -110.373 155.654 0.79 75.92 104 ALA G CA 1
ATOM 18014 C C . ALA G 2 114 ? -28.512 -111.408 154.779 0.79 84.62 104 ALA G C 1
ATOM 18015 O O . ALA G 2 114 ? -28.455 -111.336 153.549 0.79 87.43 104 ALA G O 1
ATOM 18018 N N . GLY H 2 10 ? 25.372 -29.233 152.555 0.86 63.43 0 GLY H N 1
ATOM 18019 C CA . GLY H 2 10 ? 25.889 -30.011 151.441 0.86 69.09 0 GLY H CA 1
ATOM 18020 C C . GLY H 2 10 ? 25.168 -31.336 151.228 0.86 73.65 0 GLY H C 1
ATOM 18021 O O . GLY H 2 10 ? 24.351 -31.470 150.308 0.86 70.65 0 GLY H O 1
ATOM 18022 N N . SER H 2 11 ? 25.487 -32.318 152.074 0.86 71.78 1 SER H N 1
ATOM 18023 C CA . SER H 2 11 ? 24.831 -33.630 152.069 0.86 63.68 1 SER H CA 1
ATOM 18024 C C . SER H 2 11 ? 24.957 -34.264 153.453 0.86 64.00 1 SER H C 1
ATOM 18025 O O . SER H 2 11 ? 25.386 -33.603 154.403 0.86 62.03 1 SER H O 1
ATOM 18028 N N . VAL H 2 12 ? 24.591 -35.541 153.568 0.86 66.09 2 VAL H N 1
ATOM 18029 C CA . VAL H 2 12 ? 24.640 -36.216 154.862 0.86 59.24 2 VAL H CA 1
ATOM 18030 C C . VAL H 2 12 ? 25.684 -37.315 154.889 0.86 62.55 2 VAL H C 1
ATOM 18031 O O . VAL H 2 12 ? 25.767 -38.122 153.963 0.86 63.29 2 VAL H O 1
ATOM 18035 N N . LYS H 2 13 ? 26.479 -37.335 155.958 0.86 60.94 3 LYS H N 1
ATOM 18036 C CA . LYS H 2 13 ? 27.487 -38.370 156.150 0.86 61.68 3 LYS H CA 1
ATOM 18037 C C . LYS H 2 13 ? 27.247 -39.137 157.442 0.86 59.73 3 LYS H C 1
ATOM 18038 O O . LYS H 2 13 ? 26.671 -38.609 158.400 0.86 56.17 3 LYS H O 1
ATOM 18044 N N . ILE H 2 14 ? 27.705 -40.384 157.462 0.86 60.02 4 ILE H N 1
ATOM 18045 C CA . ILE H 2 14 ? 27.597 -41.222 158.646 0.86 60.82 4 ILE H CA 1
ATOM 18046 C C . ILE H 2 14 ? 28.872 -41.149 159.486 0.86 60.07 4 ILE H C 1
ATOM 18047 O O . ILE H 2 14 ? 29.955 -41.476 159.009 0.86 63.57 4 ILE H O 1
ATOM 18052 N N . VAL H 2 15 ? 28.732 -40.708 160.733 0.86 60.18 5 VAL H N 1
ATOM 18053 C CA . VAL H 2 15 ? 29.845 -40.656 161.676 0.86 62.69 5 VAL H CA 1
ATOM 18054 C C . VAL H 2 15 ? 29.996 -42.018 162.359 0.86 64.66 5 VAL H C 1
ATOM 18055 O O . VAL H 2 15 ? 28.997 -42.642 162.723 0.86 60.34 5 VAL H O 1
ATOM 18059 N N . THR H 2 16 ? 31.233 -42.489 162.527 0.86 65.60 6 THR H N 1
ATOM 18060 C CA . THR H 2 16 ? 31.456 -43.809 163.132 0.86 62.95 6 THR H CA 1
ATOM 18061 C C . THR H 2 16 ? 32.418 -43.799 164.331 0.86 61.70 6 THR H C 1
ATOM 18062 O O . THR H 2 16 ? 33.042 -44.807 164.618 0.86 60.66 6 THR H O 1
ATOM 18066 N N . SER H 2 17 ? 32.530 -42.665 165.018 0.86 61.76 7 SER H N 1
ATOM 18067 C CA . SER H 2 17 ? 33.521 -42.469 166.080 0.86 61.66 7 SER H CA 1
ATOM 18068 C C . SER H 2 17 ? 33.216 -41.204 166.865 0.86 60.62 7 SER H C 1
ATOM 18069 O O . SER H 2 17 ? 32.874 -40.182 166.276 0.86 61.95 7 SER H O 1
ATOM 18072 N N . GLN H 2 18 ? 33.409 -41.265 168.179 0.83 67.36 8 GLN H N 1
ATOM 18073 C CA . GLN H 2 18 ? 33.138 -40.136 169.068 0.83 63.49 8 GLN H CA 1
ATOM 18074 C C . GLN H 2 18 ? 34.056 -38.952 168.801 0.83 67.03 8 GLN H C 1
ATOM 18075 O O . GLN H 2 18 ? 33.625 -37.805 168.846 0.83 65.18 8 GLN H O 1
ATOM 18081 N N . ALA H 2 19 ? 35.328 -39.244 168.550 0.83 66.44 9 ALA H N 1
ATOM 18082 C CA . ALA H 2 19 ? 36.307 -38.224 168.197 0.83 64.67 9 ALA H CA 1
ATOM 18083 C C . ALA H 2 19 ? 35.876 -37.508 166.928 0.83 66.90 9 ALA H C 1
ATOM 18084 O O . ALA H 2 19 ? 35.927 -36.282 166.859 0.83 68.69 9 ALA H O 1
ATOM 18086 N N . GLU H 2 20 ? 35.436 -38.274 165.932 0.83 65.70 10 GLU H N 1
ATOM 18087 C CA . GLU H 2 20 ? 34.993 -37.713 164.654 0.83 66.11 10 GLU H CA 1
ATOM 18088 C C . GLU H 2 20 ? 33.777 -36.792 164.813 0.83 65.54 10 GLU H C 1
ATOM 18089 O O . GLU H 2 20 ? 33.696 -35.723 164.207 0.83 65.37 10 GLU H O 1
ATOM 18095 N N . PHE H 2 21 ? 32.827 -37.230 165.631 0.83 64.22 11 PHE H N 1
ATOM 18096 C CA . PHE H 2 21 ? 31.638 -36.448 165.962 0.83 65.42 11 PHE H CA 1
ATOM 18097 C C . PHE H 2 21 ? 32.057 -35.156 166.660 0.83 65.38 11 PHE H C 1
ATOM 18098 O O . PHE H 2 21 ? 31.590 -34.073 166.315 0.83 59.53 11 PHE H O 1
ATOM 18106 N N . ASP H 2 22 ? 32.950 -35.285 167.638 0.83 67.24 12 ASP H N 1
ATOM 18107 C CA . ASP H 2 22 ? 33.434 -34.146 168.413 0.83 67.76 12 ASP H CA 1
ATOM 18108 C C . ASP H 2 22 ? 34.193 -33.160 167.526 0.83 68.07 12 ASP H C 1
ATOM 18109 O O . ASP H 2 22 ? 33.943 -31.945 167.562 0.83 66.42 12 ASP H O 1
ATOM 18114 N N . SER H 2 23 ? 35.114 -33.696 166.729 0.83 68.95 13 SER H N 1
ATOM 18115 C CA . SER H 2 23 ? 35.957 -32.874 165.872 0.83 69.62 13 SER H CA 1
ATOM 18116 C C . SER H 2 23 ? 35.128 -32.119 164.848 0.83 67.28 13 SER H C 1
ATOM 18117 O O . SER H 2 23 ? 35.295 -30.911 164.695 0.83 68.83 13 SER H O 1
ATOM 18120 N N . ILE H 2 24 ? 34.230 -32.827 164.164 0.83 68.69 14 ILE H N 1
ATOM 18121 C CA . ILE H 2 24 ? 33.381 -32.211 163.141 0.83 68.59 14 ILE H CA 1
ATOM 18122 C C . ILE H 2 24 ? 32.510 -31.077 163.680 0.83 64.61 14 ILE H C 1
ATOM 18123 O O . ILE H 2 24 ? 32.419 -30.027 163.059 0.83 63.15 14 ILE H O 1
ATOM 18128 N N . ILE H 2 25 ? 31.898 -31.267 164.844 0.83 65.93 15 ILE H N 1
ATOM 18129 C CA . ILE H 2 25 ? 31.032 -30.229 165.406 0.83 69.45 15 ILE H CA 1
ATOM 18130 C C . ILE H 2 25 ? 31.793 -29.021 165.951 0.83 69.04 15 ILE H C 1
ATOM 18131 O O . ILE H 2 25 ? 31.421 -27.868 165.690 0.83 67.04 15 ILE H O 1
ATOM 18136 N N . SER H 2 26 ? 32.849 -29.286 166.714 0.83 72.41 16 SER H N 1
ATOM 18137 C CA . SER H 2 26 ? 33.639 -28.213 167.312 0.83 69.57 16 SER H CA 1
ATOM 18138 C C . SER H 2 26 ? 34.206 -27.281 166.242 0.83 69.17 16 SER H C 1
ATOM 18139 O O . SER H 2 26 ? 33.999 -26.071 166.298 0.83 67.42 16 SER H O 1
ATOM 18142 N N . GLN H 2 27 ? 34.876 -27.851 165.246 0.83 67.44 17 GLN H N 1
ATOM 18143 C CA . GLN H 2 27 ? 35.508 -27.054 164.196 0.83 65.02 17 GLN H CA 1
ATOM 18144 C C . GLN H 2 27 ? 34.533 -26.397 163.184 0.83 67.32 17 GLN H C 1
ATOM 18145 O O . GLN H 2 27 ? 34.858 -25.353 162.613 0.83 69.59 17 GLN H O 1
ATOM 18151 N N . ASN H 2 28 ? 33.334 -26.961 163.008 0.83 66.56 18 ASN H N 1
ATOM 18152 C CA . ASN H 2 28 ? 32.434 -26.542 161.926 0.83 65.76 18 ASN H CA 1
ATOM 18153 C C . ASN H 2 28 ? 31.393 -25.490 162.255 0.83 62.64 18 ASN H C 1
ATOM 18154 O O . ASN H 2 28 ? 30.650 -25.094 161.362 0.83 62.26 18 ASN H O 1
ATOM 18159 N N . GLU H 2 29 ? 31.317 -25.052 163.507 0.83 60.23 19 GLU H N 1
ATOM 18160 C CA . GLU H 2 29 ? 30.312 -24.061 163.922 0.83 65.37 19 GLU H CA 1
ATOM 18161 C C . GLU H 2 29 ? 28.896 -24.624 163.881 0.83 67.69 19 GLU H C 1
ATOM 18162 O O . GLU H 2 29 ? 28.513 -25.395 164.759 0.83 67.38 19 GLU H O 1
ATOM 18168 N N . LEU H 2 30 ? 28.119 -24.240 162.868 0.83 66.25 20 LEU H N 1
ATOM 18169 C CA . LEU H 2 30 ? 26.705 -24.627 162.795 0.83 68.75 20 LEU H CA 1
ATOM 18170 C C . LEU H 2 30 ? 26.474 -26.064 162.318 0.83 69.59 20 LEU H C 1
ATOM 18171 O O . LEU H 2 30 ? 26.791 -26.413 161.178 0.83 70.42 20 LEU H O 1
ATOM 18176 N N . VAL H 2 31 ? 25.901 -26.887 163.193 0.83 71.39 21 VAL H N 1
ATOM 18177 C CA . VAL H 2 31 ? 25.723 -28.304 162.908 0.83 69.35 21 VAL H CA 1
ATOM 18178 C C . VAL H 2 31 ? 24.374 -28.810 163.396 0.83 69.54 21 VAL H C 1
ATOM 18179 O O . VAL H 2 31 ? 23.967 -28.535 164.524 0.83 69.02 21 VAL H O 1
ATOM 18183 N N . ILE H 2 32 ? 23.677 -29.534 162.528 0.83 67.70 22 ILE H N 1
ATOM 18184 C CA . ILE H 2 32 ? 22.554 -30.353 162.950 0.83 65.16 22 ILE H CA 1
ATOM 18185 C C . ILE H 2 32 ? 22.991 -31.819 162.892 0.83 64.37 22 ILE H C 1
ATOM 18186 O O . ILE H 2 32 ? 23.839 -32.200 162.081 0.83 63.20 22 ILE H O 1
ATOM 18191 N N . VAL H 2 33 ? 22.440 -32.633 163.782 0.83 61.90 23 VAL H N 1
ATOM 18192 C CA . VAL H 2 33 ? 22.733 -34.053 163.763 0.83 59.48 23 VAL H CA 1
ATOM 18193 C C . VAL H 2 33 ? 21.477 -34.904 163.999 0.83 61.16 23 VAL H C 1
ATOM 18194 O O . VAL H 2 33 ? 20.612 -34.579 164.822 0.83 57.02 23 VAL H O 1
ATOM 18198 N N . ASP H 2 34 ? 21.395 -35.989 163.234 0.83 64.81 24 ASP H N 1
ATOM 18199 C CA . ASP H 2 34 ? 20.247 -36.877 163.191 0.83 59.98 24 ASP H CA 1
ATOM 18200 C C . ASP H 2 34 ? 20.618 -38.223 163.811 0.83 58.83 24 ASP H C 1
ATOM 18201 O O . ASP H 2 34 ? 21.331 -39.010 163.204 0.83 58.67 24 ASP H O 1
ATOM 18206 N N . PHE H 2 35 ? 20.148 -38.476 165.028 0.83 55.81 25 PHE H N 1
ATOM 18207 C CA . PHE H 2 35 ? 20.413 -39.741 165.704 0.83 54.83 25 PHE H CA 1
ATOM 18208 C C . PHE H 2 35 ? 19.367 -40.782 165.317 0.83 53.81 25 PHE H C 1
ATOM 18209 O O . PHE H 2 35 ? 18.185 -40.647 165.644 0.83 55.87 25 PHE H O 1
ATOM 18217 N N . PHE H 2 36 ? 19.807 -41.815 164.609 0.83 51.26 26 PHE H N 1
ATOM 18218 C CA . PHE H 2 36 ? 18.881 -42.770 164.012 0.83 48.38 26 PHE H CA 1
ATOM 18219 C C . PHE H 2 36 ? 19.173 -44.179 164.475 0.83 48.05 26 PHE H C 1
ATOM 18220 O O . PHE H 2 36 ? 20.240 -44.451 165.036 0.83 51.30 26 PHE H O 1
ATOM 18228 N N . ALA H 2 37 ? 18.222 -45.072 164.220 0.83 53.05 27 ALA H N 1
ATOM 18229 C CA . ALA H 2 37 ? 18.412 -46.497 164.454 0.83 50.98 27 ALA H CA 1
ATOM 18230 C C . ALA H 2 37 ? 17.917 -47.263 163.244 0.83 50.53 27 ALA H C 1
ATOM 18231 O O . ALA H 2 37 ? 16.834 -46.965 162.743 0.83 51.54 27 ALA H O 1
ATOM 18233 N N . GLU H 2 38 ? 18.689 -48.252 162.785 0.83 50.98 28 GLU H N 1
ATOM 18234 C CA . GLU H 2 38 ? 18.321 -49.000 161.587 0.83 54.14 28 GLU H CA 1
ATOM 18235 C C . GLU H 2 38 ? 17.026 -49.762 161.778 0.83 48.48 28 GLU H C 1
ATOM 18236 O O . GLU H 2 38 ? 16.256 -49.944 160.835 0.83 48.65 28 GLU H O 1
ATOM 18242 N N . TRP H 2 39 ? 16.784 -50.186 163.009 0.83 46.06 29 TRP H N 1
ATOM 18243 C CA . TRP H 2 39 ? 15.570 -50.911 163.331 0.83 47.59 29 TRP H CA 1
ATOM 18244 C C . TRP H 2 39 ? 14.406 -49.984 163.646 0.83 50.85 29 TRP H C 1
ATOM 18245 O O . TRP H 2 39 ? 13.337 -50.445 164.019 0.83 45.57 29 TRP H O 1
ATOM 18256 N N . CYS H 2 40 ? 14.610 -48.678 163.510 0.83 48.02 30 CYS H N 1
ATOM 18257 C CA . CYS H 2 40 ? 13.591 -47.734 163.941 0.83 49.11 30 CYS H CA 1
ATOM 18258 C C . CYS H 2 40 ? 12.715 -47.249 162.796 0.83 53.13 30 CYS H C 1
ATOM 18259 O O . CYS H 2 40 ? 13.157 -46.465 161.952 0.83 51.71 30 CYS H O 1
ATOM 18262 N N . GLY H 2 41 ? 11.467 -47.716 162.792 0.86 45.86 31 GLY H N 1
ATOM 18263 C CA . GLY H 2 41 ? 10.486 -47.344 161.783 0.86 43.39 31 GLY H CA 1
ATOM 18264 C C . GLY H 2 41 ? 10.370 -45.854 161.510 0.86 45.58 31 GLY H C 1
ATOM 18265 O O . GLY H 2 41 ? 10.651 -45.401 160.408 0.86 50.52 31 GLY H O 1
ATOM 18266 N N . PRO H 2 42 ? 9.934 -45.084 162.511 0.86 47.62 32 PRO H N 1
ATOM 18267 C CA . PRO H 2 42 ? 9.833 -43.622 162.422 0.86 49.06 32 PRO H CA 1
ATOM 18268 C C . PRO H 2 42 ? 11.114 -42.932 161.953 0.86 50.83 32 PRO H C 1
ATOM 18269 O O . PRO H 2 42 ? 11.036 -41.990 161.164 0.86 53.02 32 PRO H O 1
ATOM 18273 N N . SER H 2 43 ? 12.269 -43.383 162.436 0.86 50.75 33 SER H N 1
ATOM 18274 C CA . SER H 2 43 ? 13.544 -42.798 162.031 0.86 44.99 33 SER H CA 1
ATOM 18275 C C . SER H 2 43 ? 13.737 -42.967 160.537 0.86 44.93 33 SER H C 1
ATOM 18276 O O . SER H 2 43 ? 14.138 -42.035 159.839 0.86 49.30 33 SER H O 1
ATOM 18279 N N . LYS H 2 44 ? 13.429 -44.164 160.050 0.86 45.61 34 LYS H N 1
ATOM 18280 C CA . LYS H 2 44 ? 13.503 -44.464 158.625 0.86 50.09 34 LYS H CA 1
ATOM 18281 C C . LYS H 2 44 ? 12.517 -43.604 157.839 0.86 52.83 34 LYS H C 1
ATOM 18282 O O . LYS H 2 44 ? 12.827 -43.127 156.743 0.86 55.98 34 LYS H O 1
ATOM 18288 N N . ARG H 2 45 ? 11.343 -43.394 158.430 0.86 52.38 35 ARG H N 1
ATOM 18289 C CA . ARG H 2 45 ? 10.244 -42.654 157.811 0.86 53.03 35 ARG H CA 1
ATOM 18290 C C . ARG H 2 45 ? 10.634 -41.223 157.442 0.86 52.25 35 ARG H C 1
ATOM 18291 O O . ARG H 2 45 ? 10.080 -40.648 156.510 0.86 51.21 35 ARG H O 1
ATOM 18299 N N . ILE H 2 46 ? 11.589 -40.650 158.173 0.86 55.84 36 ILE H N 1
ATOM 18300 C CA . ILE H 2 46 ? 11.943 -39.244 157.994 0.86 50.18 36 ILE H CA 1
ATOM 18301 C C . ILE H 2 46 ? 13.348 -39.075 157.417 0.86 50.83 36 ILE H C 1
ATOM 18302 O O . ILE H 2 46 ? 13.776 -37.955 157.119 0.86 47.10 36 ILE H O 1
ATOM 18307 N N . ALA H 2 47 ? 14.056 -40.194 157.257 0.86 51.18 37 ALA H N 1
ATOM 18308 C CA . ALA H 2 47 ? 15.399 -40.183 156.664 0.86 50.16 37 ALA H CA 1
ATOM 18309 C C . ALA H 2 47 ? 15.497 -39.535 155.273 0.86 50.98 37 ALA H C 1
ATOM 18310 O O . ALA H 2 47 ? 16.411 -38.748 155.038 0.86 52.68 37 ALA H O 1
ATOM 18312 N N . PRO H 2 48 ? 14.569 -39.864 154.347 0.86 51.64 38 PRO H N 1
ATOM 18313 C CA . PRO H 2 48 ? 14.640 -39.206 153.038 0.86 49.83 38 PRO H CA 1
ATOM 18314 C C . PRO H 2 48 ? 14.568 -37.684 153.136 0.86 54.19 38 PRO H C 1
ATOM 18315 O O . PRO H 2 48 ? 15.455 -36.983 152.641 0.86 52.52 38 PRO H O 1
ATOM 18319 N N . PHE H 2 49 ? 13.522 -37.186 153.783 0.86 50.37 39 PHE H N 1
ATOM 18320 C CA . PHE H 2 49 ? 13.308 -35.750 153.922 0.86 47.97 39 PHE H CA 1
ATOM 18321 C C . PHE H 2 49 ? 14.513 -35.009 154.506 0.86 49.05 39 PHE H C 1
ATOM 18322 O O . PHE H 2 49 ? 14.777 -33.861 154.160 0.86 49.67 39 PHE H O 1
ATOM 18330 N N . TYR H 2 50 ? 15.242 -35.670 155.392 0.86 48.64 40 TYR H N 1
ATOM 18331 C CA . TYR H 2 50 ? 16.388 -35.050 156.042 0.86 48.96 40 TYR H CA 1
ATOM 18332 C C . TYR H 2 50 ? 17.544 -34.966 155.062 0.86 53.10 40 TYR H C 1
ATOM 18333 O O . TYR H 2 50 ? 18.365 -34.048 155.133 0.86 48.24 40 TYR H O 1
ATOM 18342 N N . GLU H 2 51 ? 17.599 -35.932 154.144 0.86 55.52 41 GLU H N 1
ATOM 18343 C CA . GLU H 2 51 ? 18.598 -35.920 153.081 0.86 54.28 41 GLU H CA 1
ATOM 18344 C C . GLU H 2 51 ? 18.351 -34.696 152.215 0.86 55.91 41 GLU H C 1
ATOM 18345 O O . GLU H 2 51 ? 19.285 -34.015 151.797 0.86 57.51 41 GLU H O 1
ATOM 18351 N N . GLU H 2 52 ? 17.076 -34.420 151.963 0.86 55.41 42 GLU H N 1
ATOM 18352 C CA . GLU H 2 52 ? 16.669 -33.269 151.164 0.86 59.68 42 GLU H CA 1
ATOM 18353 C C . GLU H 2 52 ? 17.198 -31.951 151.747 0.86 62.77 42 GLU H C 1
ATOM 18354 O O . GLU H 2 52 ? 17.879 -31.184 151.056 0.86 61.40 42 GLU H O 1
ATOM 18360 N N . CYS H 2 53 ? 16.905 -31.706 153.022 0.86 58.27 43 CYS H N 1
ATOM 18361 C CA . CYS H 2 53 ? 17.312 -30.468 153.681 0.86 55.56 43 CYS H CA 1
ATOM 18362 C C . CYS H 2 53 ? 18.827 -30.261 153.730 0.86 58.60 43 CYS H C 1
ATOM 18363 O O . CYS H 2 53 ? 19.296 -29.137 153.929 0.86 59.16 43 CYS H O 1
ATOM 18366 N N . SER H 2 54 ? 19.592 -31.336 153.562 0.86 56.64 44 SER H N 1
ATOM 18367 C CA . SER H 2 54 ? 21.047 -31.220 153.591 0.86 61.39 44 SER H CA 1
ATOM 18368 C C . SER H 2 54 ? 21.497 -30.486 152.344 0.86 60.40 44 SER H C 1
ATOM 18369 O O . SER H 2 54 ? 22.511 -29.780 152.341 0.86 62.31 44 SER H O 1
ATOM 18372 N N . LYS H 2 55 ? 20.720 -30.662 151.283 0.86 58.72 45 LYS H N 1
ATOM 18373 C CA . LYS H 2 55 ? 20.996 -30.017 150.014 0.86 61.99 45 LYS H CA 1
ATOM 18374 C C . LYS H 2 55 ? 20.486 -28.577 150.005 0.86 58.91 45 LYS H C 1
ATOM 18375 O O . LYS H 2 55 ? 21.250 -27.650 149.731 0.86 62.22 45 LYS H O 1
ATOM 18381 N N . THR H 2 56 ? 19.204 -28.390 150.314 0.86 55.90 46 THR H N 1
ATOM 18382 C CA . THR H 2 56 ? 18.594 -27.060 150.222 0.86 58.13 46 THR H CA 1
ATOM 18383 C C . THR H 2 56 ? 19.226 -26.054 151.190 0.86 53.49 46 THR H C 1
ATOM 18384 O O . THR H 2 56 ? 19.714 -25.012 150.762 0.86 60.05 46 THR H O 1
ATOM 18388 N N . TYR H 2 57 ? 19.244 -26.380 152.480 0.86 51.03 47 TYR H N 1
ATOM 18389 C CA . TYR H 2 57 ? 19.732 -25.449 153.495 0.86 52.46 47 TYR H CA 1
ATOM 18390 C C . TYR H 2 57 ? 21.221 -25.604 153.752 0.86 52.33 47 TYR H C 1
ATOM 18391 O O . TYR H 2 57 ? 21.623 -26.291 154.684 0.86 53.11 47 TYR H O 1
ATOM 18400 N N . THR H 2 58 ? 22.041 -24.947 152.939 0.86 55.33 48 THR H N 1
ATOM 18401 C CA . THR H 2 58 ? 23.484 -25.127 153.037 0.86 54.49 48 THR H CA 1
ATOM 18402 C C . THR H 2 58 ? 24.134 -24.343 154.169 0.86 55.71 48 THR H C 1
ATOM 18403 O O . THR H 2 58 ? 25.331 -24.505 154.423 0.86 55.66 48 THR H O 1
ATOM 18407 N N . LYS H 2 59 ? 23.354 -23.496 154.841 0.86 56.39 49 LYS H N 1
ATOM 18408 C CA . LYS H 2 59 ? 23.852 -22.711 155.978 0.86 54.12 49 LYS H CA 1
ATOM 18409 C C . LYS H 2 59 ? 23.960 -23.544 157.269 0.86 62.72 49 LYS H C 1
ATOM 18410 O O . LYS H 2 59 ? 23.649 -23.040 158.356 0.86 66.46 49 LYS H O 1
ATOM 18416 N N . MET H 2 60 ? 24.409 -24.798 157.151 0.86 62.88 50 MET H N 1
ATOM 18417 C CA . MET H 2 60 ? 24.458 -25.739 158.282 0.86 59.10 50 MET H CA 1
ATOM 18418 C C . MET H 2 60 ? 25.104 -27.054 157.850 0.86 58.17 50 MET H C 1
ATOM 18419 O O . MET H 2 60 ? 25.079 -27.402 156.664 0.86 65.21 50 MET H O 1
ATOM 18424 N N . VAL H 2 61 ? 25.671 -27.790 158.802 0.86 54.23 51 VAL H N 1
ATOM 18425 C CA . VAL H 2 61 ? 26.253 -29.097 158.491 0.86 52.01 51 VAL H CA 1
ATOM 18426 C C . VAL H 2 61 ? 25.305 -30.228 158.873 0.86 53.29 51 VAL H C 1
ATOM 18427 O O . VAL H 2 61 ? 24.807 -30.282 159.996 0.86 51.99 51 VAL H O 1
ATOM 18431 N N . PHE H 2 62 ? 25.058 -31.134 157.937 0.86 53.47 52 PHE H N 1
ATOM 18432 C CA . PHE H 2 62 ? 24.124 -32.231 158.167 0.86 54.14 52 PHE H CA 1
ATOM 18433 C C . PHE H 2 62 ? 24.845 -33.576 158.314 0.86 57.87 52 PHE H C 1
ATOM 18434 O O . PHE H 2 62 ? 25.564 -34.000 157.398 0.86 58.25 52 PHE H O 1
ATOM 18442 N N . ILE H 2 63 ? 24.641 -34.249 159.451 0.86 51.24 53 ILE H N 1
ATOM 18443 C CA . ILE H 2 63 ? 25.256 -35.556 159.702 0.86 54.30 53 ILE H CA 1
ATOM 18444 C C . ILE H 2 63 ? 24.357 -36.542 160.448 0.86 54.22 53 ILE H C 1
ATOM 18445 O O . ILE H 2 63 ? 23.360 -36.156 161.060 0.86 49.92 53 ILE H O 1
ATOM 18450 N N . LYS H 2 64 ? 24.754 -37.813 160.409 0.86 53.34 54 LYS H N 1
ATOM 18451 C CA . LYS H 2 64 ? 23.990 -38.912 160.997 0.86 53.12 54 LYS H CA 1
ATOM 18452 C C . LYS H 2 64 ? 24.836 -39.723 161.993 0.86 54.77 54 LYS H C 1
ATOM 18453 O O . LYS H 2 64 ? 26.042 -39.896 161.801 0.86 55.06 54 LYS H O 1
ATOM 18459 N N . VAL H 2 65 ? 24.198 -40.228 163.047 0.86 48.85 55 VAL H N 1
ATOM 18460 C CA . VAL H 2 65 ? 24.859 -41.123 163.986 0.86 47.61 55 VAL H CA 1
ATOM 18461 C C . VAL H 2 65 ? 23.989 -42.340 164.274 0.86 47.43 55 VAL H C 1
ATOM 18462 O O . VAL H 2 65 ? 22.869 -42.211 164.764 0.86 46.10 55 VAL H O 1
ATOM 18466 N N . ASP H 2 66 ? 24.502 -43.521 163.962 0.86 50.06 56 ASP H N 1
ATOM 18467 C CA . ASP H 2 66 ? 23.824 -44.762 164.319 0.86 46.95 56 ASP H CA 1
ATOM 18468 C C . ASP H 2 66 ? 24.038 -45.001 165.812 0.86 46.61 56 ASP H C 1
ATOM 18469 O O . ASP H 2 66 ? 25.163 -45.238 166.252 0.86 47.20 56 ASP H O 1
ATOM 18474 N N . VAL H 2 67 ? 22.959 -44.930 166.590 0.86 45.67 57 VAL H N 1
ATOM 18475 C CA . VAL H 2 67 ? 23.063 -44.961 168.055 0.86 42.35 57 VAL H CA 1
ATOM 18476 C C . VAL H 2 67 ? 23.530 -46.300 168.614 0.86 45.26 57 VAL H C 1
ATOM 18477 O O . VAL H 2 67 ? 23.976 -46.374 169.755 0.86 46.45 57 VAL H O 1
ATOM 18481 N N . ASP H 2 68 ? 23.430 -47.356 167.814 0.86 47.20 58 ASP H N 1
ATOM 18482 C CA . ASP H 2 68 ? 23.881 -48.675 168.240 0.86 48.71 58 ASP H CA 1
ATOM 18483 C C . ASP H 2 68 ? 25.350 -48.842 167.941 0.86 47.19 58 ASP H C 1
ATOM 18484 O O . ASP H 2 68 ? 26.092 -49.371 168.753 0.86 51.21 58 ASP H O 1
ATOM 18489 N N . GLU H 2 69 ? 25.759 -48.381 166.764 0.86 49.24 59 GLU H N 1
ATOM 18490 C CA . GLU H 2 69 ? 27.145 -48.476 166.339 0.86 53.38 59 GLU H CA 1
ATOM 18491 C C . GLU H 2 69 ? 28.034 -47.593 167.214 0.86 51.81 59 GLU H C 1
ATOM 18492 O O . GLU H 2 69 ? 28.936 -48.078 167.895 0.86 60.37 59 GLU H O 1
ATOM 18498 N N . VAL H 2 70 ? 27.748 -46.298 167.213 0.86 51.03 60 VAL H N 1
ATOM 18499 C CA . VAL H 2 70 ? 28.556 -45.314 167.928 0.86 53.08 60 VAL H CA 1
ATOM 18500 C C . VAL H 2 70 ? 28.102 -45.124 169.376 0.86 54.04 60 VAL H C 1
ATOM 18501 O O . VAL H 2 70 ? 27.798 -44.002 169.802 0.86 53.02 60 VAL H O 1
ATOM 18505 N N . SER H 2 71 ? 28.090 -46.224 170.125 0.86 53.41 61 SER H N 1
ATOM 18506 C CA . SER H 2 71 ? 27.550 -46.270 171.486 0.86 52.97 61 SER H CA 1
ATOM 18507 C C . SER H 2 71 ? 27.932 -45.094 172.391 0.86 54.67 61 SER H C 1
ATOM 18508 O O . SER H 2 71 ? 27.085 -44.536 173.087 0.86 55.05 61 SER H O 1
ATOM 18511 N N . GLU H 2 72 ? 29.204 -44.716 172.371 0.86 58.13 62 GLU H N 1
ATOM 18512 C CA . GLU H 2 72 ? 29.716 -43.711 173.301 0.86 57.89 62 GLU H CA 1
ATOM 18513 C C . GLU H 2 72 ? 29.037 -42.367 173.133 0.86 51.76 62 GLU H C 1
ATOM 18514 O O . GLU H 2 72 ? 28.818 -41.658 174.107 0.86 54.42 62 GLU H O 1
ATOM 18520 N N . VAL H 2 73 ? 28.702 -42.018 171.898 0.86 50.37 63 VAL H N 1
ATOM 18521 C CA . VAL H 2 73 ? 28.094 -40.722 171.628 0.86 48.93 63 VAL H CA 1
ATOM 18522 C C . VAL H 2 73 ? 26.725 -40.608 172.278 0.86 48.75 63 VAL H C 1
ATOM 18523 O O . VAL H 2 73 ? 26.419 -39.618 172.945 0.86 47.91 63 VAL H O 1
ATOM 18527 N N . THR H 2 74 ? 25.905 -41.634 172.081 0.86 46.52 64 THR H N 1
ATOM 18528 C CA . THR H 2 74 ? 24.534 -41.625 172.569 0.86 47.12 64 THR H CA 1
ATOM 18529 C C . THR H 2 74 ? 24.469 -41.574 174.095 0.86 46.45 64 THR H C 1
ATOM 18530 O O . THR H 2 74 ? 23.645 -40.855 174.664 0.86 46.42 64 THR H O 1
ATOM 18534 N N . GLU H 2 75 ? 25.365 -42.308 174.752 0.86 50.19 65 GLU H N 1
ATOM 18535 C CA . GLU H 2 75 ? 25.397 -42.377 176.217 0.86 51.06 65 GLU H CA 1
ATOM 18536 C C . GLU H 2 75 ? 25.920 -41.079 176.840 0.86 52.91 65 GLU H C 1
ATOM 18537 O O . GLU H 2 75 ? 26.312 -41.066 178.013 0.86 54.97 65 GLU H O 1
ATOM 18543 N N . LYS H 2 76 ? 25.926 -40.005 176.046 0.86 47.94 66 LYS H N 1
ATOM 18544 C CA . LYS H 2 76 ? 26.456 -38.695 176.442 0.86 48.70 66 LYS H CA 1
ATOM 18545 C C . LYS H 2 76 ? 25.515 -37.558 176.049 0.86 46.44 66 LYS H C 1
ATOM 18546 O O . LYS H 2 76 ? 25.210 -36.676 176.857 0.86 45.35 66 LYS H O 1
ATOM 18552 N N . GLU H 2 77 ? 25.054 -37.572 174.804 0.86 39.56 67 GLU H N 1
ATOM 18553 C CA . GLU H 2 77 ? 24.051 -36.616 174.377 0.86 39.60 67 GLU H CA 1
ATOM 18554 C C . GLU H 2 77 ? 22.702 -36.975 174.992 0.86 43.43 67 GLU H C 1
ATOM 18555 O O . GLU H 2 77 ? 21.711 -36.273 174.772 0.86 44.95 67 GLU H O 1
ATOM 18561 N N . ASN H 2 78 ? 22.668 -38.086 175.730 0.86 37.42 68 ASN H N 1
ATOM 18562 C CA . ASN H 2 78 ? 21.495 -38.511 176.491 0.86 42.74 68 ASN H CA 1
ATOM 18563 C C . ASN H 2 78 ? 20.324 -38.906 175.596 0.86 40.92 68 ASN H C 1
ATOM 18564 O O . ASN H 2 78 ? 19.174 -38.568 175.869 0.86 42.70 68 ASN H O 1
ATOM 18569 N N . ILE H 2 79 ? 20.637 -39.616 174.518 0.86 39.93 69 ILE H N 1
ATOM 18570 C CA . ILE H 2 79 ? 19.636 -40.041 173.556 0.86 37.32 69 ILE H CA 1
ATOM 18571 C C . ILE H 2 79 ? 18.846 -41.213 174.101 0.86 37.38 69 ILE H C 1
ATOM 18572 O O . ILE H 2 79 ? 19.402 -42.233 174.467 0.86 41.36 69 ILE H O 1
ATOM 18577 N N . THR H 2 80 ? 17.537 -41.058 174.163 0.86 41.36 70 THR H N 1
ATOM 18578 C CA . THR H 2 80 ? 16.703 -42.056 174.808 0.86 42.74 70 THR H CA 1
ATOM 18579 C C . THR H 2 80 ? 15.592 -42.499 173.879 0.86 41.07 70 THR H C 1
ATOM 18580 O O . THR H 2 80 ? 14.838 -43.419 174.198 0.86 41.65 70 THR H O 1
ATOM 18584 N N . SER H 2 81 ? 15.491 -41.832 172.734 0.86 43.70 71 SER H N 1
ATOM 18585 C CA . SER H 2 81 ? 14.508 -42.194 171.709 0.86 48.99 71 SER H CA 1
ATOM 18586 C C . SER H 2 81 ? 14.975 -41.771 170.315 0.86 47.89 71 SER H C 1
ATOM 18587 O O . SER H 2 81 ? 15.942 -41.013 170.174 0.86 47.84 71 SER H O 1
ATOM 18590 N N . MET H 2 82 ? 14.310 -42.284 169.287 0.86 42.70 72 MET H N 1
ATOM 18591 C CA . MET H 2 82 ? 14.699 -41.992 167.910 0.86 45.04 72 MET H CA 1
ATOM 18592 C C . MET H 2 82 ? 13.473 -41.731 167.043 0.86 46.82 72 MET H C 1
ATOM 18593 O O . MET H 2 82 ? 12.435 -42.358 167.252 0.86 47.12 72 MET H O 1
ATOM 18598 N N . PRO H 2 83 ? 13.588 -40.809 166.068 0.86 45.42 73 PRO H N 1
ATOM 18599 C CA . PRO H 2 83 ? 14.813 -40.057 165.803 0.86 43.23 73 PRO H CA 1
ATOM 18600 C C . PRO H 2 83 ? 14.870 -38.845 166.707 0.86 43.38 73 PRO H C 1
ATOM 18601 O O . PRO H 2 83 ? 13.829 -38.274 167.032 0.86 44.97 73 PRO H O 1
ATOM 18605 N N . THR H 2 84 ? 16.072 -38.477 167.129 0.86 40.87 74 THR H N 1
ATOM 18606 C CA . THR H 2 84 ? 16.264 -37.277 167.925 0.86 40.58 74 THR H CA 1
ATOM 18607 C C . THR H 2 84 ? 17.158 -36.329 167.144 0.86 40.95 74 THR H C 1
ATOM 18608 O O . THR H 2 84 ? 18.234 -36.718 166.695 0.86 42.01 74 THR H O 1
ATOM 18612 N N . PHE H 2 85 ? 16.697 -35.096 166.960 0.86 40.19 75 PHE H N 1
ATOM 18613 C CA . PHE H 2 85 ? 17.476 -34.076 166.258 0.86 41.86 75 PHE H CA 1
ATOM 18614 C C . PHE H 2 85 ? 17.969 -32.995 167.220 0.86 43.22 75 PHE H C 1
ATOM 18615 O O . PHE H 2 85 ? 17.174 -32.353 167.907 0.86 45.81 75 PHE H O 1
ATOM 18623 N N . LYS H 2 86 ? 19.281 -32.791 167.258 0.86 46.35 76 LYS H N 1
ATOM 18624 C CA . LYS H 2 86 ? 19.879 -31.747 168.085 0.86 47.72 76 LYS H CA 1
ATOM 18625 C C . LYS H 2 86 ? 20.672 -30.805 167.198 0.86 49.59 76 LYS H C 1
ATOM 18626 O O . LYS H 2 86 ? 21.441 -31.273 166.354 0.86 49.40 76 LYS H O 1
ATOM 18632 N N . VAL H 2 87 ? 20.490 -29.491 167.384 0.86 52.69 77 VAL H N 1
ATOM 18633 C CA . VAL H 2 87 ? 21.270 -28.475 166.645 0.86 56.10 77 VAL H CA 1
ATOM 18634 C C . VAL H 2 87 ? 22.337 -27.791 167.535 0.86 59.93 77 VAL H C 1
ATOM 18635 O O . VAL H 2 87 ? 22.110 -27.562 168.728 0.86 58.25 77 VAL H O 1
ATOM 18639 N N . TYR H 2 88 ? 23.496 -27.482 166.948 0.86 56.90 78 TYR H N 1
ATOM 18640 C CA . TYR H 2 88 ? 24.659 -27.004 167.706 0.86 62.49 78 TYR H CA 1
ATOM 18641 C C . TYR H 2 88 ? 25.174 -25.632 167.237 0.86 65.94 78 TYR H C 1
ATOM 18642 O O . TYR H 2 88 ? 24.959 -25.254 166.086 0.86 68.79 78 TYR H O 1
ATOM 18651 N N . LYS H 2 89 ? 25.855 -24.894 168.122 0.86 66.32 79 LYS H N 1
ATOM 18652 C CA . LYS H 2 89 ? 26.438 -23.591 167.766 0.86 63.21 79 LYS H CA 1
ATOM 18653 C C . LYS H 2 89 ? 27.864 -23.397 168.286 0.86 66.33 79 LYS H C 1
ATOM 18654 O O . LYS H 2 89 ? 28.067 -23.067 169.454 0.86 67.24 79 LYS H O 1
ATOM 18660 N N . ASN H 2 90 ? 28.832 -23.588 167.388 0.86 70.72 80 ASN H N 1
ATOM 18661 C CA . ASN H 2 90 ? 30.273 -23.615 167.695 0.86 74.16 80 ASN H CA 1
ATOM 18662 C C . ASN H 2 90 ? 30.740 -24.875 168.432 0.86 72.09 80 ASN H C 1
ATOM 18663 O O . ASN H 2 90 ? 31.937 -25.175 168.464 0.86 76.68 80 ASN H O 1
ATOM 18668 N N . GLY H 2 91 ? 29.791 -25.613 169.005 0.86 68.71 81 GLY H N 1
ATOM 18669 C CA . GLY H 2 91 ? 30.093 -26.846 169.714 0.86 69.31 81 GLY H CA 1
ATOM 18670 C C . GLY H 2 91 ? 29.064 -27.197 170.778 0.86 68.50 81 GLY H C 1
ATOM 18671 O O . GLY H 2 91 ? 29.076 -28.305 171.327 0.86 66.87 81 GLY H O 1
ATOM 18672 N N . SER H 2 92 ? 28.166 -26.258 171.069 0.86 60.42 82 SER H N 1
ATOM 18673 C CA . SER H 2 92 ? 27.171 -26.464 172.115 0.86 61.77 82 SER H CA 1
ATOM 18674 C C . SER H 2 92 ? 25.754 -26.624 171.577 0.86 65.20 82 SER H C 1
ATOM 18675 O O . SER H 2 92 ? 25.274 -25.789 170.808 0.86 63.90 82 SER H O 1
ATOM 18678 N N . SER H 2 93 ? 25.093 -27.701 171.996 0.86 62.67 83 SER H N 1
ATOM 18679 C CA . SER H 2 93 ? 23.683 -27.916 171.688 0.86 61.13 83 SER H CA 1
ATOM 18680 C C . SER H 2 93 ? 22.867 -26.683 172.083 0.86 57.00 83 SER H C 1
ATOM 18681 O O . SER H 2 93 ? 23.107 -26.083 173.129 0.86 61.19 83 SER H O 1
ATOM 18684 N N . VAL H 2 94 ? 21.919 -26.290 171.238 0.86 59.15 84 VAL H N 1
ATOM 18685 C CA . VAL H 2 94 ? 21.079 -25.128 171.525 0.86 57.40 84 VAL H CA 1
ATOM 18686 C C . VAL H 2 94 ? 19.582 -25.421 171.390 0.86 55.40 84 VAL H C 1
ATOM 18687 O O . VAL H 2 94 ? 18.742 -24.610 171.780 0.86 55.91 84 VAL H O 1
ATOM 18691 N N . ASP H 2 95 ? 19.253 -26.585 170.847 0.86 54.60 85 ASP H N 1
ATOM 18692 C CA . ASP H 2 95 ? 17.862 -26.957 170.610 0.86 58.03 85 ASP H CA 1
ATOM 18693 C C . ASP H 2 95 ? 17.823 -28.459 170.361 0.86 54.21 85 ASP H C 1
ATOM 18694 O O . ASP H 2 95 ? 18.848 -29.066 170.046 0.86 53.10 85 ASP H O 1
ATOM 18699 N N . THR H 2 96 ? 16.648 -29.061 170.498 0.86 48.74 86 THR H N 1
ATOM 18700 C CA . THR H 2 96 ? 16.535 -30.504 170.334 0.86 48.39 86 THR H CA 1
ATOM 18701 C C . THR H 2 96 ? 15.096 -30.922 170.037 0.86 52.60 86 THR H C 1
ATOM 18702 O O . THR H 2 96 ? 14.168 -30.508 170.726 0.86 56.86 86 THR H O 1
ATOM 18706 N N . LEU H 2 97 ? 14.913 -31.725 168.992 0.86 47.28 87 LEU H N 1
ATOM 18707 C CA . LEU H 2 97 ? 13.578 -32.142 168.574 0.86 43.45 87 LEU H CA 1
ATOM 18708 C C . LEU H 2 97 ? 13.459 -33.662 168.520 0.86 46.76 87 LEU H C 1
ATOM 18709 O O . LEU H 2 97 ? 14.432 -34.366 168.246 0.86 45.58 87 LEU H O 1
ATOM 18714 N N . LEU H 2 98 ? 12.263 -34.167 168.796 0.86 45.15 88 LEU H N 1
ATOM 18715 C CA . LEU H 2 98 ? 12.027 -35.598 168.813 0.86 45.34 88 LEU H CA 1
ATOM 18716 C C . LEU H 2 98 ? 10.812 -35.951 167.951 0.86 46.62 88 LEU H C 1
ATOM 18717 O O . LEU H 2 98 ? 9.750 -35.345 168.085 0.86 42.80 88 LEU H O 1
ATOM 18722 N N . GLY H 2 99 ? 10.981 -36.918 167.051 0.86 46.79 89 GLY H N 1
ATOM 18723 C CA . GLY H 2 99 ? 9.871 -37.401 166.257 0.86 49.88 89 GLY H CA 1
ATOM 18724 C C . GLY H 2 99 ? 10.036 -37.440 164.747 0.86 51.76 89 GLY H C 1
ATOM 18725 O O . GLY H 2 99 ? 10.920 -36.809 164.172 0.86 50.11 89 GLY H O 1
ATOM 18726 N N . ALA H 2 100 ? 9.145 -38.187 164.103 0.86 56.25 90 ALA H N 1
ATOM 18727 C CA . ALA H 2 100 ? 9.166 -38.344 162.657 0.86 56.99 90 ALA H CA 1
ATOM 18728 C C . ALA H 2 100 ? 8.158 -37.426 161.984 0.86 54.05 90 ALA H C 1
ATOM 18729 O O . ALA H 2 100 ? 7.535 -37.798 160.991 0.86 60.75 90 ALA H O 1
ATOM 18731 N N . ASN H 2 101 ? 7.988 -36.230 162.529 0.86 54.63 91 ASN H N 1
ATOM 18732 C CA . ASN H 2 101 ? 7.105 -35.253 161.903 0.86 55.64 91 ASN H CA 1
ATOM 18733 C C . ASN H 2 101 ? 7.894 -34.249 161.070 0.86 55.81 91 ASN H C 1
ATOM 18734 O O . ASN H 2 101 ? 8.513 -33.320 161.607 0.86 52.20 91 ASN H O 1
ATOM 18739 N N . ASP H 2 102 ? 7.852 -34.454 159.755 0.86 56.48 92 ASP H N 1
ATOM 18740 C CA . ASP H 2 102 ? 8.611 -33.652 158.802 0.86 53.49 92 ASP H CA 1
ATOM 18741 C C . ASP H 2 102 ? 8.382 -32.164 159.003 0.86 52.75 92 ASP H C 1
ATOM 18742 O O . ASP H 2 102 ? 9.327 -31.373 158.970 0.86 51.45 92 ASP H O 1
ATOM 18747 N N . SER H 2 103 ? 7.127 -31.795 159.223 0.86 50.92 93 SER H N 1
ATOM 18748 C CA . SER H 2 103 ? 6.764 -30.397 159.397 0.86 48.71 93 SER H CA 1
ATOM 18749 C C . SER H 2 103 ? 7.506 -29.799 160.581 0.86 46.49 93 SER H C 1
ATOM 18750 O O . SER H 2 103 ? 7.982 -28.664 160.516 0.86 46.03 93 SER H O 1
ATOM 18753 N N . ALA H 2 104 ? 7.606 -30.579 161.654 0.86 45.47 94 ALA H N 1
ATOM 18754 C CA . ALA H 2 104 ? 8.307 -30.144 162.849 0.86 45.16 94 ALA H CA 1
ATOM 18755 C C . ALA H 2 104 ? 9.772 -29.931 162.507 0.86 48.30 94 ALA H C 1
ATOM 18756 O O . ALA H 2 104 ? 10.366 -28.907 162.856 0.86 49.15 94 ALA H O 1
ATOM 18758 N N . LEU H 2 105 ? 10.346 -30.896 161.797 0.86 47.22 95 LEU H N 1
ATOM 18759 C CA . LEU H 2 105 ? 11.757 -30.836 161.446 0.86 46.39 95 LEU H CA 1
ATOM 18760 C C . LEU H 2 105 ? 12.064 -29.628 160.584 0.86 50.58 95 LEU H C 1
ATOM 18761 O O . LEU H 2 105 ? 13.017 -28.895 160.858 0.86 51.01 95 LEU H O 1
ATOM 18766 N N . LYS H 2 106 ? 11.259 -29.428 159.542 0.86 49.73 96 LYS H N 1
ATOM 18767 C CA . LYS H 2 106 ? 11.434 -28.278 158.665 0.86 49.99 96 LYS H CA 1
ATOM 18768 C C . LYS H 2 106 ? 11.347 -27.011 159.493 0.86 49.69 96 LYS H C 1
ATOM 18769 O O . LYS H 2 106 ? 12.225 -26.146 159.415 0.86 51.28 96 LYS H O 1
ATOM 18775 N N . GLN H 2 107 ? 10.294 -26.933 160.304 0.86 47.66 97 GLN H N 1
ATOM 18776 C CA . GLN H 2 107 ? 10.079 -25.811 161.215 0.86 50.98 97 GLN H CA 1
ATOM 18777 C C . GLN H 2 107 ? 11.327 -25.537 162.058 0.86 51.97 97 GLN H C 1
ATOM 18778 O O . GLN H 2 107 ? 11.688 -24.390 162.300 0.86 52.42 97 GLN H O 1
ATOM 18784 N N . LEU H 2 108 ? 11.991 -26.608 162.477 0.86 50.77 98 LEU H N 1
ATOM 18785 C CA . LEU H 2 108 ? 13.209 -26.510 163.272 0.86 51.95 98 LEU H CA 1
ATOM 18786 C C . LEU H 2 108 ? 14.413 -25.973 162.503 0.86 48.64 98 LEU H C 1
ATOM 18787 O O . LEU H 2 108 ? 15.183 -25.158 163.021 0.86 48.09 98 LEU H O 1
ATOM 18792 N N . ILE H 2 109 ? 14.590 -26.450 161.276 0.86 48.60 99 ILE H N 1
ATOM 18793 C CA . ILE H 2 109 ? 15.775 -26.100 160.496 0.86 48.15 99 ILE H CA 1
ATOM 18794 C C . ILE H 2 109 ? 15.765 -24.649 160.001 0.86 51.69 99 ILE H C 1
ATOM 18795 O O . ILE H 2 109 ? 16.811 -23.997 159.971 0.86 52.14 99 ILE H O 1
ATOM 18800 N N . GLU H 2 110 ? 14.593 -24.140 159.628 0.86 51.33 100 GLU H N 1
ATOM 18801 C CA . GLU H 2 110 ? 14.480 -22.744 159.206 0.86 49.69 100 GLU H CA 1
ATOM 18802 C C . GLU H 2 110 ? 14.683 -21.791 160.379 0.86 51.63 100 GLU H C 1
ATOM 18803 O O . GLU H 2 110 ? 15.137 -20.659 160.205 0.86 55.34 100 GLU H O 1
ATOM 18809 N N . LYS H 2 111 ? 14.359 -22.267 161.576 0.86 49.18 101 LYS H N 1
ATOM 18810 C CA . LYS H 2 111 ? 14.581 -21.511 162.807 0.86 49.15 101 LYS H CA 1
ATOM 18811 C C . LYS H 2 111 ? 16.057 -21.145 162.999 0.86 47.20 101 LYS H C 1
ATOM 18812 O O . LYS H 2 111 ? 16.379 -20.154 163.634 0.86 52.22 101 LYS H O 1
ATOM 18818 N N . TYR H 2 112 ? 16.954 -21.945 162.438 0.86 52.90 102 TYR H N 1
ATOM 18819 C CA . TYR H 2 112 ? 18.386 -21.745 162.641 0.86 52.18 102 TYR H CA 1
ATOM 18820 C C . TYR H 2 112 ? 19.152 -21.692 161.322 0.86 52.89 102 TYR H C 1
ATOM 18821 O O . TYR H 2 112 ? 20.374 -21.562 161.326 0.86 51.26 102 TYR H O 1
ATOM 18830 N N . ALA H 2 113 ? 18.454 -21.812 160.195 0.86 52.89 103 ALA H N 1
ATOM 18831 C CA . ALA H 2 113 ? 19.152 -21.914 158.916 0.86 51.96 103 ALA H CA 1
ATOM 18832 C C . ALA H 2 113 ? 18.391 -21.442 157.670 0.86 52.63 103 ALA H C 1
ATOM 18833 O O . ALA H 2 113 ? 18.867 -21.642 156.549 0.86 51.56 103 ALA H O 1
ATOM 18835 N N . ALA H 2 114 ? 17.228 -20.818 157.855 0.86 55.91 104 ALA H N 1
ATOM 18836 C CA . ALA H 2 114 ? 16.445 -20.317 156.722 0.86 51.34 104 ALA H CA 1
ATOM 18837 C C . ALA H 2 114 ? 17.218 -19.286 155.901 0.86 55.71 104 ALA H C 1
ATOM 18838 O O . ALA H 2 114 ? 17.305 -19.379 154.675 0.86 56.47 104 ALA H O 1
#

Organism: Plasmodium falciparum (isolate 3D7) (NCBI:txid36329)

Solvent-accessible surface area: 94879 Å² total; per-residue (Å²): 215,124,50,73,56,31,0,0,0,8,9,0,11,25,6,0,9,12,0,0,66,40,0,16,77,60,64,14,118,4,4,0,2,16,68,22,77,71,12,73,72,47,29,150,47,30,11,0,16,38,11,3,2,8,15,24,9,0,20,20,0,0,12,30,0,0,73,0,0,16,6,0,81,62,0,0,121,18,0,1,5,100,33,72,100,46,120,35,34,3,133,95,0,12,72,15,0,41,38,16,3,107,28,41,20,8,51,74,34,15,19,1,52,89,36,183,7,112,48,27,38,1,47,8,55,0,117,64,114,21,15,0,1,22,26,88,144,13,79,123,98,131,61,66,65,14,40,0,92,50,0,0,0,11,35,16,2,52,25,54,5,18,123,127,17,116,10,0,97,133,38,0,15,0,9,3,4,0,5,34,26,189,94,72,0,16,57,0,0,0,1,8,4,36,74,36,0,0,3,2,0,0,4,0,21,6,9,53,36,46,0,1,0,0,1,35,35,22,6,1,105,80,50,1,25,50,0,0,67,22,0,31,75,31,0,49,14,31,2,3,78,18,40,84,24,37,44,7,112,63,4,46,145,93,128,122,85,17,40,0,51,1,37,69,166,57,54,54,78,0,31,2,1,0,4,7,70,31,50,79,2,29,7,104,59,10,49,4,127,69,28,122,11,74,37,42,80,76,46,13,17,0,78,23,76,56,42,11,33,15,64,22,113,13,0,11,1,3,6,29,0,2,35,138,19,47,53,50,17,20,1,9,61,36,2,0,43,14,4,0,40,68,35,41,119,138,28,124,66,70,16,64,77,57,50,21,3,25,13,3,7,0,21,3,18,2,0,5,2,35,67,17,24,51,98,0,38,61,65,83,28,116,67,51,7,30,1,19,0,28,34,34,47,13,32,18,18,24,6,21,89,21,98,22,62,134,127,23,48,171,72,128,75,27,31,21,38,42,21,5,0,0,0,0,0,0,0,8,89,116,84,68,36,40,1,0,0,0,4,0,0,0,21,43,0,2,13,0,0,0,0,0,1,0,0,1,49,41,135,0,71,7,103,28,0,26,76,2,6,5,5,56,5,20,5,0,33,22,0,0,91,2,128,22,16,60,84,59,64,114,84,72,50,31,158,30,32,8,36,73,18,62,10,44,213,126,49,76,56,31,0,0,0,7,8,0,11,24,5,0,9,13,0,0,66,40,0,15,76,59,66,14,120,4,3,0,2,16,67,22,79,72,12,74,74,46,29,152,45,30,10,0,18,38,10,4,3,9,15,24,8,0,20,18,0,0,13,30,0,0,75,0,0,15,6,1,81,62,0,0,120,16,0,2,6,98,33,72,100,45,120,34,33,2,133,96,0,13,72,16,0,40,36,18,4,94,27,39,17,4,40,74,28,13,18,1,54,90,34,183,8,116,45,27,36,1,48,9,57,0,117,65,115,21,15,0,1,22,26,90,138,13,80,124,98,133,61,64,66,15,41,0,91,50,0,0,0,12,37,15,2,52,26,54,5,17,124,129,17,117,10,0,98,132,39,0,14,0,9,3,3,0,5,34,26,190,94,73,0,16,57,0,0,0,2,10,15,37,73,36,0,0,3,3,0,0,5,0,21,8,9,52,37,46,0,2,0,0,1,148,66,74,6,1,152,82,47,1,49,52,0,1,81,23,0,33,74,31,0,48,14,34,2,3,77,17,39,82,51,39,44,7,111,65,4,44,146,93,126,123,85,16,41,0,52,1,75,78,191,58,54,56,77,1,31,2,1,0,5,7,71,30,50,80,2,25,7,103,58,10,48,4,128,70,28,123,10,74,35,42,144,84,45,14,17,0,78,23,75,112,44,11,34,14,64,22,112,12,0,9,1,3,7,28,0,2,36,139,20,46,52,51,17,19,1,10,63,34,3,0,44,14,4,0,41,69,37,40,118,138,27,122,68,95,17,67,76,57,49,23,3,26,13,4,8,0,21,4,17,1,0,5,2,36,66,12,24,69,97,0,37,144,91,81,29,143,86,54,8,29,2,18,0,28,34,33,46,12,31,18,19,23,6,22,89,20,100,22,61,133,125,24,48,170,68,130,56,29,27,18,38,42,22,5,0,0,0,1,0,0,0,8,87,117,81,68,37,40,1,0,0,0,4,0,0,0,22,42,0,2,13,0,0,0,0,0,1,0,0,1,51,42,133,0,71,8,103,29,0,24,76,3,5,4,5,57,6,20,5,0,32,23,0,1,87,1,126,21,16,58,86,58,64,112,84,69,51,27,157,25,36,13,33,71,11,52,15,43,214,111,50,57,22,11,0,0,0,7,8,0,11,25,5,0,10,12,0,0,67,41,0,16,77,36,19,9,59,4,3,0,2,15,68,23,77,72,12,72,74,47,28,150,47,29,10,0,16,38,11,5,3,8,15,24,8,0,20,19,0,0,11,30,0,0,73,0,0,15,6,0,81,63,0,0,120,15,0,2,5,98,32,71,98,46,120,34,33,2,134,94,0,13,74,15,0,40,37,16,4,96,27,41,18,5,47,76,27,14,19,1,50,88,34,184,7,79,44,26,39,1,46,9,56,0,114,65,116,22,16,0,0,22,26,89,135,14,79,122,96,123,62,55,49,15,41,0,90,50,0,0,0,11,36,15,1,52,26,53,6,17,123,127,18,116,9,0,99,134,38,0,14,1,11,3,4,0,5,34,27,191,95,73,0,16,58,0,0,0,2,9,14,38,72,35,0,0,3,2,0,0,5,0,21,7,8,52,37,45,0,2,0,0,0,151,68,75,5,1,155,78,52,1,47,51,0,0,82,23,0,32,76,31,0,47,14,32,2,3,78,17,41,82,51,38,42,7,112,63,4,46,146,96,128,121,85,17,41,0,52,1,74,76,192,59,54,55,76,1,32,2,1,0,4,7,74,32,50,79,3,27,7,102,59,10,48,3,128,68,28,124,11,75,36,42,144,86,44,13,17,0,78,22,76,113,44,11,35,15,64,23,114,13,0,10,2,3,7,28,0,3,36,139,20,47,52,50,17,19,1,10,64,37,3,0,44,15,4,0,44,70,37,12,88,53,28,99,66,96,17,64,75,57,51,22,2,25,13,2,8,0,21,3,17,1,0,5,2,35,66,14,24,70,97,0,38,146,93,82,28,144,87,53,7,29,1,20,0,29,32,33,46,12,32,19,18,22,5,21,89,22,97,22,62,134,125,24,48,170,69,130,60,27,29,22,39,41,23,4,0,0,0,0,0,0,0,6,89,116,84,66,34,41,1,0,0,0,4,0,0,0,22,44,0,2,13,0,0,0,0,0,1,0,0,2,50,43,135,0,72,8,104,28,0,26,76,2,6,5,5,58,6,18,6,0,34,23,0,0,88,2,125,21,16,59,84,59,64,116,83,67,50,30,156,26,32,13,38,69,14,50,9,48,215,125,49,72,57,30,0,0,0,7,8,0,11,26,5,1,8,12,0,0,65,41,0,16,76,60,64,14,119,3,3,0,2,15,67,23,78,74,14,70,72,46,28,152,46,31,10,0,16,38,11,4,2,8,16,24,8,0,20,19,0,0,11,31,0,0,73,0,0,16,6,1,82,64,0,0,120,17,0,1,5,98,36,70,99,46,121,34,33,2,132,95,0,14,73,16,0,42,38,16,4,101,26,40,20,6,50,73,31,15,19,1,53,87,34,182,6,114,46,26,37,1,48,9,58,0,117,63,114,22,16,0,0,22,25,89,140,13,81,123,99,133,62,66,66,13,42,0,90,50,0,0,0,11,37,14,1,52,25,53,6,18,126,127,19,118,8,0,99,132,40,0,14,1,10,3,4,0,4,34,26,190,93,73,0,15,60,0,0,0,2,9,13,37,73,35,0,0,4,2,0,0,4,0,21,7,9,53,36,45,0,1,0,0,1,122,75,69,4,2,149,78,50,1,43,50,0,0,80,23,0,31,74,33,0,48,14,31,2,3,77,16,40,85,39,38,46,7,110,63,4,47,146,91,128,121,85,17,41,0,51,1,65,77,189,57,54,56,75,1,31,3,1,0,5,7,72,30,49,80,2,26,6,102,60,10,48,4,126,71,28,123,10,76,37,42,143,85,44,12,18,0,78,24,76,115,43,12,35,16,65,22,114,13,0,10,2,3,7,28,0,2,35,137,20,46,50,50,17,19,1,10,62,35,2,0,44,14,4,0,41,67,37,40,120,139,27,123,67,97,16,65,76,58,49,24,3,25,14,3,8,0,20,3,17,1,0,5,2,34,67,17,24,71,99,0,37,144,92,83,28,145,87,53,7,29,2,19,0,30,33,33,47,13,31,17,18,24,6,21,86,21,98,22,61,134,127,24,48,172,71,132,66,28,30,19,38,42,23,4,0,0,0,1,0,0,0,7,88,115,82,68,35,39,1,0,0,0,4,0,0,0,22,43,0,2,12,0,0,0,0,0,1,0,0,2,51,42,135,0,69,8,103,29,0,25,76,2,6,5,6,58,7,18,5,0,32,23,0,0,90,1,127,22,15,58,82,44,48,77,84,70,50,30,159,28,32,13,41,69,14,58,11,46,62,65,26,98,79,0,85,44,41,72,44,6,72,53,24,7,67,127,54,96,67,0,0,0,2,0,18,0,109,31,1,43,3,3,92,75,0,11,93,62,0,63,94,2,0,117,74,36,101,124,11,43,3,3,26,0,21,2,71,112,8,42,104,2,0,64,139,41,102,2,71,3,0,0,7,0,30,0,9,114,110,39,74,50,64,38,68,38,79,8,6,52,21,66,35,0,97,132,14,0,72,139,51,5,94,61,64,25,98,80,0,84,45,42,72,46,6,72,53,25,7,67,128,54,94,66,0,0,0,2,0,20,0,106,22,1,42,6,2,91,98,0,11,94,61,0,62,95,2,0,119,75,35,101,124,12,42,4,3,26,0,20,1,70,112,7,34,105,4,0,60,139,41,102,2,63,2,0,0,7,0,29,0,8,115,111,40,74,50,65,38,68,40,75,8,9,45,34,60,35,0,98,133,13,0,71,138,51,6,95,61,62,26,97,80,0,84,42,43,72,44,7,72,53,24,7,66,128,53,96,68,0,0,0,3,0,20,0,106,24,1,43,4,3,92,85,0,11,95,61,0,60,94,3,0,118,74,36,99,124,12,44,4,3,26,0,20,1,67,113,8,33,104,3,0,61,113,40,101,2,60,1,0,0,6,0,30,0,7,114,110,40,60,36,23,37,67,40,81,8,6,51,27,64,35,0,98,133,14,0,72,138,51,5,94,61,64,26,97,78,0,86,42,42,72,44,7,72,53,25,8,67,128,52,93,67,0,0,0,2,0,19,0,109,28,1,44,4,3,93,84,0,11,95,58,0,61,94,3,0,117,74,35,100,123,13,43,4,3,25,0,20,1,71,113,9,40,103,3,0,65,138,40,102,3,63,2,0,0,7,0,29,1,8,112,109,40,74,49,65,39,67,40,81,6,6,51,26,63,36,0,97,135,13,0,72,138,50,5,94

B-factor: mean 43.92, std 13.95, range [11.89, 93.16]

Nearest PDB structures (foldseek):
  4j56-assembly1_B  TM=1.002E+00  e=0.000E+00  Plasmodium falciparum 3D7
  4b1b-assembly1_B  TM=9.858E-01  e=1.276E-82  Plasmodium falciparum
  1zx9-assembly1_A-2  TM=9.311E-01  e=6.175E-40  Pseudomonas aeruginosa
  4k7z-assembly1_A-2  TM=9.283E-01  e=1.674E-39  Pseudomonas aeruginosa
  6aon-assembly1_B  TM=8.807E-01  e=1.802E-40  Bordetella pertussis Tohama I

Secondary structure (DSSP, 8-state):
---SEEEEEE--SHHHHHHHHHHHTTT--EEEE---PPPTT-----SSHHHHHHSHHHHHHHHHHHHHHHIIIIITTTTTEEEEEEEE-HHHHHHHHHHHHHHHHHHHHHHHHHTT-EEE-EEEEEEETTEEEEEETT-TT--EEEEEEEEEE---EEE---SSSBTHHHH-B-HHHHTT-SS---SEEEE--SHHHHHHHHHHHHHT--EEEEESS-SSTTS-HHHHHHHHHHHHTTT-EEEET--EEEEEEETBEEEEEETTS-EEEESEEEE-S-EEES-GGG-GGGGT--EETTTTEE---TTSB-SSTTEEE-GGGBTTS---HHHHHHHHHHHHHHHHS--------SS--EEE-SSSEEEEEE--HHHHHHHH-GGGEEEEEEEE--HHHHTT--B--GGG-SSTT--BPPP-EEEEEEEEGGGTTEEEEEEEEETTHHHHHHHHHHHHHTT-BHHHHHHSPPPSS-SGGGGGG---BTTT----S--SSS-TT-B-/---SEEEEEE--SHHHHHHHHHHHTTT--EEEE---PPPTT-----SSHHHHHHSHHHHHHHHHHHHHHHIIIIIHHHHTEEEEEEEE-HHHHHHHHHHHHHHHHHHHHHHHHHTT-EEE-EEEEEEETTEEEEEETT-TT--EEEEEEEEEE---EEE---SSSBTHHHH-B-HHHHTT-SS---SEEEE--SHHHHHHHHHHHHHT--EEEEESS-SSTTS-HHHHHHHHHHHHTTT-EEEET--EEEEEEETBEEEEEETTS-EEEESEEEE-S-EEES-GGG-GGGGT--EETTTTEE---TTSB-SSTTEEE-GGGBTTS---HHHHHHHHHHHHHHHHS--------SS--EEE-SSSEEEEEE--HHHHHHHH-GGGEEEEEEEE--HHHHTT--B--GGG-SSTT--BPPP-EEEEEEEEGGGTTEEEEEEEEETTHHHHHHHHHHHHHTT-BHHHHHHSPPPSS-SGGGGGG---BTTT----S--STTTTSS--/---SEEEEEE--SHHHHHHHHHHHTTT--EEEE---PPPTT-----SSHHHHHHSHHHHHHHHHHHHHHHIIIIITTTTTEEEEEEEE-HHHHHHHHHHHHHHHHHHHHHHHHHTT-EEE-EEEEEEETTEEEEEETT-TT--EEEEEEEEEE---EEE---TTSBTHHHH-B-HHHHTT-SS---SEEEE--SHHHHHHHHHHHHHT--EEEEESS-SSTTS-HHHHHHHHHHHHTTT-EEEET--EEEEEEETBEEEEEETTS-EEEESEEEE-S-EEES-GGG-GGGGT--EETTTTEE---TTSB-SSTTEEE-GGGBTTS---HHHHHHHHHHHHHHHHS--------SS--EEE-SSSEEEEEE--HHHHHHHH-GGGEEEEEEEE--HHHHTT--B--GGG-SSTT--BPPP-EEEEEEEEGGGTTEEEEEEEEESSHHHHHHHHHHHHHTT-BHHHHHHSPPPSS-SGGGGGG---BTTT----S--STTTTSSB-/---SEEEEEE--SHHHHHHHHHHHTTT--EEEE------TT-----SSHHHHHHSHHHHHHHHHHHHHHHIIIIITTTTTEEEEEEEE-HHHHHHHHHHHHHHHHHHHHHHHHHTT-EEE-EEEEEEETTEEEEEETT-TT--EEEEEEEEEE---EEE---SSSBTHHHH-B-HHHHTT-SS---SEEEE--SHHHHHHHHHHHHHT--EEEEESS-SSTTS-HHHHHHHHHHHHTTT-EEEET--EEEEEEETBEEEEEETTS-EEEESEEEE-S-EEES-GGG-GGGGT--EETTTTEE---TTSB-SSTTEEE-GGGBTTS---HHHHHHHHHHHHHHHHS--------SS--EEE-SSSEEEEEE--HHHHHHHH-GGGEEEEEEEE--HHHHTT--B--GGG-SSTT--BPPP-EEEEEEEEGGGTTEEEEEEEEETTHHHHHHHHHHHHHTT-BHHHHHHSPPPSS-SGGGGGG---BTTT----S--STTTTTSB-/--EEEE--HHHHHHHHHHHSEEEEEEE-TT-HHHHHHHHHHHHHHHH--SSEEEEEETTTTHHHHHHHT--SSSEEEEEETTEEEEEEESS-HHHHHHHHHHHH-/--EEEE--HHHHHHHHHHHSEEEEEEE-TT-HHHHHHHHHHHHHHHH--SSEEEEEETTTTHHHHHHHT--SBSEEEEEETTEEEEEEESS-HHHHHHHHHHHH-/--EEEE--HHHHHHHHHHHSEEEEEEE-TT-HHHHHHHHHHHHHHHH--SSEEEEEETTTTHHHHHHHT--SBSEEEEEETTEEEEEEESS-HHHHHHHHHHHH-/--EEEE--HHHHHHHHHHHSEEEEEEE-TT-HHHHHHHHHHHHHHHH--SSEEEEEETTTTHHHHHHHT--SBSEEEEEETTEEEEEEESS-HHHHHHHHHHHH-

GO terms:
  GO:0005737 cytoplasm (C, IDA)
  GO:0005739 mitochondrion (C, IDA)
  GO:0050660 flavin adenine dinucleotide binding (F, IDA)
  GO:0004791 thioredoxin-disulfide reductase (NADPH) activity (F, IDA)
  GO:0004791 thioredoxin-disulfide reductase (NADPH) activity (F, EXP)

InterPro domains:
  IPR004099 Pyridine nucleotide-disulphide oxidoreductase, dimerisation domain [PF02852] (469-594)
  IPR006338 Thioredoxin/glutathione reductase selenoprotein [TIGR01438] (116-613)
  IPR012999 Pyridine nucleotide-disulphide oxidoreductase, class I, active site [PS00076] (161-171)
  IPR016156 FAD/NAD-linked reductase, dimerisation domain superfamily [SSF55424] (466-607)
  IPR023753 FAD/NAD(P)-binding domain [PF07992] (118-449)
  IPR036188 FAD/NAD(P)-binding domain superfamily [G3DSA:3.50.50.60] (114-581)
  IPR036188 FAD/NAD(P)-binding domain superfamily [SSF51905] (109-458)
  IPR046952 Glutathione reductase/thioredoxin reductase-like [PTHR42737] (105-594)